Protein 7EGH (pdb70)

B-factor: mean 92.88, std 43.58, range [9.99, 309.61]

Structure (mmCIF, N/CA/C/O backbone):
data_7EGH
#
_entry.id   7EGH
#
_cell.length_a   1.00
_cell.length_b   1.00
_cell.length_c   1.00
_cell.angle_alpha   90.00
_cell.angle_beta   90.00
_cell.angle_gamma   90.00
#
_symmetry.space_group_name_H-M   'P 1'
#
loop_
_entity.id
_entity.type
_entity.pdbx_description
1 polymer 'Transcription initiation factor TFIID subunit 1'
2 polymer 'Transcription initiation factor TFIID subunit 2'
3 polymer 'Transcription initiation factor TFIID subunit 6'
4 polymer 'Transcription initiation factor TFIID subunit 7'
5 polymer 'Transcription initiation factor TFIID subunit 8'
6 polymer 'DNA (45-MER)'
7 polymer 'DNA (45-MER)'
#
loop_
_atom_site.group_PDB
_atom_site.id
_atom_site.type_symbol
_atom_site.label_atom_id
_atom_site.label_alt_id
_atom_site.label_comp_id
_atom_site.label_asym_id
_atom_site.label_entity_id
_atom_site.label_seq_id
_atom_site.pdbx_PDB_ins_code
_atom_site.Cartn_x
_atom_site.Cartn_y
_atom_site.Cartn_z
_atom_site.occupancy
_atom_site.B_iso_or_equiv
_atom_site.auth_seq_id
_atom_site.auth_comp_id
_atom_site.auth_asym_id
_atom_site.auth_atom_id
_atom_site.pdbx_PDB_model_num
ATOM 1 N N . ASP A 1 333 ? 233.517 258.361 308.404 1.00 30.00 333 ASP A N 1
ATOM 2 C CA . ASP A 1 333 ? 234.137 259.641 308.839 1.00 30.00 333 ASP A CA 1
ATOM 3 C C . ASP A 1 333 ? 233.268 260.811 308.367 1.00 30.00 333 ASP A C 1
ATOM 4 O O . ASP A 1 333 ? 232.776 260.755 307.225 1.00 30.00 333 ASP A O 1
ATOM 9 N N . THR A 1 334 ? 233.115 261.840 309.207 1.00 30.00 334 THR A N 1
ATOM 10 C CA . THR A 1 334 ? 232.262 263.009 308.860 1.00 30.00 334 THR A CA 1
ATOM 11 C C . THR A 1 334 ? 232.847 263.744 307.656 1.00 30.00 334 THR A C 1
ATOM 12 O O . THR A 1 334 ? 234.074 263.955 307.640 1.00 30.00 334 THR A O 1
ATOM 16 N N . LYS A 1 335 ? 231.994 264.152 306.713 1.00 30.00 335 LYS A N 1
ATOM 17 C CA . LYS A 1 335 ? 232.487 264.956 305.566 1.00 30.00 335 LYS A CA 1
ATOM 18 C C . LYS A 1 335 ? 231.996 266.391 305.748 1.00 30.00 335 LYS A C 1
ATOM 19 O O . LYS A 1 335 ? 230.775 266.612 305.664 1.00 30.00 335 LYS A O 1
ATOM 25 N N . PRO A 1 336 ? 232.886 267.366 306.023 1.00 30.00 336 PRO A N 1
ATOM 26 C CA . PRO A 1 336 ? 232.489 268.767 306.126 1.00 30.00 336 PRO A CA 1
ATOM 27 C C . PRO A 1 336 ? 232.821 269.515 304.831 1.00 30.00 336 PRO A C 1
ATOM 28 O O . PRO A 1 336 ? 232.748 270.722 304.860 1.00 30.00 336 PRO A O 1
ATOM 32 N N . ARG A 1 337 ? 233.317 268.807 303.814 1.00 30.00 337 ARG A N 1
ATOM 33 C CA . ARG A 1 337 ? 233.670 269.415 302.502 1.00 30.00 337 ARG A CA 1
ATOM 34 C C . ARG A 1 337 ? 235.039 270.096 302.598 1.00 30.00 337 ARG A C 1
ATOM 35 O O . ARG A 1 337 ? 235.485 270.375 303.728 1.00 30.00 337 ARG A O 1
ATOM 43 N N . VAL A 1 338 ? 235.688 270.334 301.459 1.00 30.00 338 VAL A N 1
ATOM 44 C CA . VAL A 1 338 ? 236.999 271.047 301.417 1.00 30.00 338 VAL A CA 1
ATOM 45 C C . VAL A 1 338 ? 237.012 271.770 300.065 1.00 30.00 338 VAL A C 1
ATOM 46 O O . VAL A 1 338 ? 236.534 271.158 299.094 1.00 30.00 338 VAL A O 1
ATOM 50 N N . ALA A 1 339 ? 237.533 272.997 299.975 1.00 30.00 339 ALA A N 1
ATOM 51 C CA . ALA A 1 339 ? 237.604 273.632 298.638 1.00 30.00 339 ALA A CA 1
ATOM 52 C C . ALA A 1 339 ? 238.990 274.213 298.347 1.00 30.00 339 ALA A C 1
ATOM 53 O O . ALA A 1 339 ? 239.515 274.938 299.213 1.00 30.00 339 ALA A O 1
ATOM 55 N N . GLU A 1 340 ? 239.541 273.939 297.159 1.00 30.00 340 GLU A N 1
ATOM 56 C CA . GLU A 1 340 ? 240.930 274.370 296.846 1.00 30.00 340 GLU A CA 1
ATOM 57 C C . GLU A 1 340 ? 240.981 275.494 295.808 1.00 30.00 340 GLU A C 1
ATOM 58 O O . GLU A 1 340 ? 242.104 275.953 295.521 1.00 30.00 340 GLU A O 1
ATOM 64 N N . TRP A 1 341 ? 239.844 275.924 295.255 1.00 30.00 341 TRP A N 1
ATOM 65 C CA . TRP A 1 341 ? 239.957 276.948 294.182 1.00 30.00 341 TRP A CA 1
ATOM 66 C C . TRP A 1 341 ? 239.285 278.271 294.538 1.00 30.00 341 TRP A C 1
ATOM 67 O O . TRP A 1 341 ? 240.025 279.253 294.723 1.00 30.00 341 TRP A O 1
ATOM 78 N N . ARG A 1 342 ? 237.954 278.299 294.590 1.00 30.00 342 ARG A N 1
ATOM 79 C CA . ARG A 1 342 ? 237.204 279.553 294.876 1.00 30.00 342 ARG A CA 1
ATOM 80 C C . ARG A 1 342 ? 237.438 280.537 293.726 1.00 30.00 342 ARG A C 1
ATOM 81 O O . ARG A 1 342 ? 237.157 281.735 293.920 1.00 30.00 342 ARG A O 1
ATOM 89 N N . TYR A 1 343 ? 237.869 280.043 292.559 1.00 30.00 343 TYR A N 1
ATOM 90 C CA . TYR A 1 343 ? 238.192 280.947 291.426 1.00 30.00 343 TYR A CA 1
ATOM 91 C C . TYR A 1 343 ? 237.885 280.273 290.086 1.00 30.00 343 TYR A C 1
ATOM 92 O O . TYR A 1 343 ? 237.807 280.997 289.077 1.00 30.00 343 TYR A O 1
ATOM 101 N N . GLY A 1 344 ? 237.731 278.945 290.063 1.00 30.00 344 GLY A N 1
ATOM 102 C CA . GLY A 1 344 ? 237.342 278.299 288.794 1.00 30.00 344 GLY A CA 1
ATOM 103 C C . GLY A 1 344 ? 235.845 278.082 288.674 1.00 30.00 344 GLY A C 1
ATOM 104 O O . GLY A 1 344 ? 235.089 278.727 289.418 1.00 30.00 344 GLY A O 1
ATOM 105 N N . PRO A 1 345 ? 235.376 277.154 287.810 1.00 30.00 345 PRO A N 1
ATOM 106 C CA . PRO A 1 345 ? 233.950 276.841 287.721 1.00 30.00 345 PRO A CA 1
ATOM 107 C C . PRO A 1 345 ? 233.557 276.327 289.108 1.00 30.00 345 PRO A C 1
ATOM 108 O O . PRO A 1 345 ? 234.396 275.664 289.694 1.00 30.00 345 PRO A O 1
ATOM 112 N N . ALA A 1 346 ? 232.351 276.665 289.587 1.00 30.00 346 ALA A N 1
ATOM 113 C CA . ALA A 1 346 ? 231.881 276.302 290.951 1.00 30.00 346 ALA A CA 1
ATOM 114 C C . ALA A 1 346 ? 232.377 277.322 291.981 1.00 30.00 346 ALA A C 1
ATOM 115 O O . ALA A 1 346 ? 232.177 277.067 293.184 1.00 30.00 346 ALA A O 1
ATOM 117 N N . ARG A 1 347 ? 232.965 278.448 291.542 1.00 30.00 347 ARG A N 1
ATOM 118 C CA . ARG A 1 347 ? 233.353 279.530 292.472 1.00 30.00 347 ARG A CA 1
ATOM 119 C C . ARG A 1 347 ? 232.101 279.984 293.216 1.00 30.00 347 ARG A C 1
ATOM 120 O O . ARG A 1 347 ? 232.259 280.442 294.324 1.00 30.00 347 ARG A O 1
ATOM 128 N N . LEU A 1 348 ? 230.929 279.969 292.580 1.00 30.00 348 LEU A N 1
ATOM 129 C CA . LEU A 1 348 ? 229.720 280.490 293.266 1.00 30.00 348 LEU A CA 1
ATOM 130 C C . LEU A 1 348 ? 229.476 279.628 294.504 1.00 30.00 348 LEU A C 1
ATOM 131 O O . LEU A 1 348 ? 229.351 280.200 295.607 1.00 30.00 348 LEU A O 1
ATOM 136 N N . TRP A 1 349 ? 229.556 278.307 294.344 1.00 30.00 349 TRP A N 1
ATOM 137 C CA . TRP A 1 349 ? 229.356 277.383 295.489 1.00 30.00 349 TRP A CA 1
ATOM 138 C C . TRP A 1 349 ? 230.439 277.669 296.521 1.00 30.00 349 TRP A C 1
ATOM 139 O O . TRP A 1 349 ? 230.099 277.792 297.713 1.00 30.00 349 TRP A O 1
ATOM 150 N N . TYR A 1 350 ? 231.683 277.839 296.065 1.00 30.00 350 TYR A N 1
ATOM 151 C CA . TYR A 1 350 ? 232.768 278.030 297.063 1.00 30.00 350 TYR A CA 1
ATOM 152 C C . TYR A 1 350 ? 232.513 279.312 297.864 1.00 30.00 350 TYR A C 1
ATOM 153 O O . TYR A 1 350 ? 232.658 279.263 299.082 1.00 30.00 350 TYR A O 1
ATOM 162 N N . ASP A 1 351 ? 232.101 280.399 297.211 1.00 30.00 351 ASP A N 1
ATOM 163 C CA . ASP A 1 351 ? 231.841 281.699 297.890 1.00 30.00 351 ASP A CA 1
ATOM 164 C C . ASP A 1 351 ? 230.663 281.558 298.858 1.00 30.00 351 ASP A C 1
ATOM 165 O O . ASP A 1 351 ? 230.761 282.074 299.986 1.00 30.00 351 ASP A O 1
ATOM 170 N N . MET A 1 352 ? 229.609 280.850 298.447 1.00 30.00 352 MET A N 1
ATOM 171 C CA . MET A 1 352 ? 228.433 280.651 299.333 1.00 30.00 352 MET A CA 1
ATOM 172 C C . MET A 1 352 ? 228.898 279.897 300.579 1.00 30.00 352 MET A C 1
ATOM 173 O O . MET A 1 352 ? 228.462 280.260 301.684 1.00 30.00 352 MET A O 1
ATOM 178 N N . LEU A 1 353 ? 229.775 278.909 300.400 1.00 30.00 353 LEU A N 1
ATOM 179 C CA . LEU A 1 353 ? 230.310 278.138 301.551 1.00 30.00 353 LEU A CA 1
ATOM 180 C C . LEU A 1 353 ? 231.233 279.040 302.371 1.00 30.00 353 LEU A C 1
ATOM 181 O O . LEU A 1 353 ? 231.271 278.868 303.617 1.00 30.00 353 LEU A O 1
ATOM 186 N N . GLY A 1 354 ? 231.889 280.012 301.725 1.00 30.00 354 GLY A N 1
ATOM 187 C CA . GLY A 1 354 ? 232.930 280.797 302.416 1.00 30.00 354 GLY A CA 1
ATOM 188 C C . GLY A 1 354 ? 234.208 280.026 302.707 1.00 30.00 354 GLY A C 1
ATOM 189 O O . GLY A 1 354 ? 234.550 279.940 303.894 1.00 30.00 354 GLY A O 1
ATOM 190 N N . VAL A 1 355 ? 234.882 279.498 301.678 1.00 30.00 355 VAL A N 1
ATOM 191 C CA . VAL A 1 355 ? 236.205 278.832 301.874 1.00 30.00 355 VAL A CA 1
ATOM 192 C C . VAL A 1 355 ? 237.262 279.788 301.319 1.00 30.00 355 VAL A C 1
ATOM 193 O O . VAL A 1 355 ? 237.401 279.858 300.086 1.00 30.00 355 VAL A O 1
ATOM 197 N N . PRO A 1 356 ? 238.002 280.542 302.159 1.00 30.00 356 PRO A N 1
ATOM 198 C CA . PRO A 1 356 ? 238.923 281.571 301.657 1.00 30.00 356 PRO A CA 1
ATOM 199 C C . PRO A 1 356 ? 240.184 281.092 300.930 1.00 30.00 356 PRO A C 1
ATOM 200 O O . PRO A 1 356 ? 240.838 280.199 301.437 1.00 30.00 356 PRO A O 1
ATOM 204 N N . GLU A 1 357 ? 240.477 281.684 299.769 1.00 30.00 357 GLU A N 1
ATOM 205 C CA . GLU A 1 357 ? 241.721 281.359 299.021 1.00 30.00 357 GLU A CA 1
ATOM 206 C C . GLU A 1 357 ? 241.861 279.850 298.817 1.00 30.00 357 GLU A C 1
ATOM 207 O O . GLU A 1 357 ? 240.871 279.209 298.418 1.00 30.00 357 GLU A O 1
ATOM 213 N N . ASP A 1 358 ? 243.052 279.312 299.083 1.00 30.00 358 ASP A N 1
ATOM 214 C CA . ASP A 1 358 ? 243.298 277.859 298.888 1.00 30.00 358 ASP A CA 1
ATOM 215 C C . ASP A 1 358 ? 243.036 277.117 300.201 1.00 30.00 358 ASP A C 1
ATOM 216 O O . ASP A 1 358 ? 243.161 275.878 300.210 1.00 30.00 358 ASP A O 1
ATOM 221 N N . GLY A 1 359 ? 242.678 277.849 301.259 1.00 30.00 359 GLY A N 1
ATOM 222 C CA . GLY A 1 359 ? 242.459 277.219 302.575 1.00 30.00 359 GLY A CA 1
ATOM 223 C C . GLY A 1 359 ? 241.313 276.227 302.533 1.00 30.00 359 GLY A C 1
ATOM 224 O O . GLY A 1 359 ? 240.264 276.566 301.952 1.00 30.00 359 GLY A O 1
ATOM 225 N N . SER A 1 360 ? 241.492 275.060 303.159 1.00 30.00 360 SER A N 1
ATOM 226 C CA . SER A 1 360 ? 240.435 274.015 303.174 1.00 30.00 360 SER A CA 1
ATOM 227 C C . SER A 1 360 ? 240.142 273.598 304.619 1.00 30.00 360 SER A C 1
ATOM 228 O O . SER A 1 360 ? 239.799 274.497 305.410 1.00 30.00 360 SER A O 1
ATOM 231 N N . ASP A 1 395 ? 222.606 236.256 295.154 1.00 30.00 395 ASP A N 1
ATOM 232 C CA . ASP A 1 395 ? 222.155 235.507 293.953 1.00 30.00 395 ASP A CA 1
ATOM 233 C C . ASP A 1 395 ? 221.489 236.466 292.960 1.00 30.00 395 ASP A C 1
ATOM 234 O O . ASP A 1 395 ? 221.345 236.075 291.789 1.00 30.00 395 ASP A O 1
ATOM 239 N N . LEU A 1 396 ? 221.048 237.644 293.414 1.00 30.00 396 LEU A N 1
ATOM 240 C CA . LEU A 1 396 ? 220.490 238.657 292.483 1.00 30.00 396 LEU A CA 1
ATOM 241 C C . LEU A 1 396 ? 221.675 239.511 292.084 1.00 30.00 396 LEU A C 1
ATOM 242 O O . LEU A 1 396 ? 221.495 240.427 291.288 1.00 30.00 396 LEU A O 1
ATOM 247 N N . LEU A 1 397 ? 222.830 239.225 292.665 1.00 30.00 397 LEU A N 1
ATOM 248 C CA . LEU A 1 397 ? 224.058 239.969 292.330 1.00 30.00 397 LEU A CA 1
ATOM 249 C C . LEU A 1 397 ? 224.884 239.108 291.376 1.00 30.00 397 LEU A C 1
ATOM 250 O O . LEU A 1 397 ? 226.025 239.474 291.090 1.00 30.00 397 LEU A O 1
ATOM 255 N N . ALA A 1 398 ? 224.309 238.015 290.892 1.00 30.00 398 ALA A N 1
ATOM 256 C CA . ALA A 1 398 ? 224.983 237.131 289.916 1.00 30.00 398 ALA A CA 1
ATOM 257 C C . ALA A 1 398 ? 225.237 237.927 288.647 1.00 30.00 398 ALA A C 1
ATOM 258 O O . ALA A 1 398 ? 224.375 238.728 288.286 1.00 30.00 398 ALA A O 1
ATOM 260 N N . ASP A 1 399 ? 226.320 237.641 287.937 1.00 30.00 399 ASP A N 1
ATOM 261 C CA . ASP A 1 399 ? 226.668 238.483 286.769 1.00 30.00 399 ASP A CA 1
ATOM 262 C C . ASP A 1 399 ? 225.562 238.457 285.720 1.00 30.00 399 ASP A C 1
ATOM 263 O O . ASP A 1 399 ? 225.359 239.488 285.077 1.00 30.00 399 ASP A O 1
ATOM 268 N N . GLU A 1 400 ? 224.898 237.326 285.533 1.00 30.00 400 GLU A N 1
ATOM 269 C CA . GLU A 1 400 ? 223.903 237.238 284.447 1.00 30.00 400 GLU A CA 1
ATOM 270 C C . GLU A 1 400 ? 222.789 238.238 284.671 1.00 30.00 400 GLU A C 1
ATOM 271 O O . GLU A 1 400 ? 222.260 238.726 283.690 1.00 30.00 400 GLU A O 1
ATOM 277 N N . ASN A 1 401 ? 222.394 238.463 285.911 1.00 30.00 401 ASN A N 1
ATOM 278 C CA . ASN A 1 401 ? 221.220 239.339 286.112 1.00 30.00 401 ASN A CA 1
ATOM 279 C C . ASN A 1 401 ? 221.503 240.641 285.380 1.00 30.00 401 ASN A C 1
ATOM 280 O O . ASN A 1 401 ? 220.586 241.125 284.711 1.00 30.00 401 ASN A O 1
ATOM 285 N N . PHE A 1 402 ? 222.755 241.105 285.404 1.00 30.00 402 PHE A N 1
ATOM 286 C CA . PHE A 1 402 ? 223.114 242.427 284.832 1.00 30.00 402 PHE A CA 1
ATOM 287 C C . PHE A 1 402 ? 223.462 242.413 283.333 1.00 30.00 402 PHE A C 1
ATOM 288 O O . PHE A 1 402 ? 223.753 243.464 282.814 1.00 30.00 402 PHE A O 1
ATOM 296 N N . LEU A 1 403 ? 223.452 241.271 282.662 1.00 30.00 403 LEU A N 1
ATOM 297 C CA . LEU A 1 403 ? 223.685 241.231 281.199 1.00 30.00 403 LEU A CA 1
ATOM 298 C C . LEU A 1 403 ? 222.464 241.840 280.543 1.00 30.00 403 LEU A C 1
ATOM 299 O O . LEU A 1 403 ? 221.376 241.402 280.858 1.00 30.00 403 LEU A O 1
ATOM 304 N N . MET A 1 404 ? 222.646 242.726 279.576 1.00 30.00 404 MET A N 1
ATOM 305 C CA . MET A 1 404 ? 221.490 243.459 279.052 1.00 30.00 404 MET A CA 1
ATOM 306 C C . MET A 1 404 ? 220.540 242.638 278.214 1.00 30.00 404 MET A C 1
ATOM 307 O O . MET A 1 404 ? 219.646 243.246 277.676 1.00 30.00 404 MET A O 1
ATOM 312 N N . VAL A 1 405 ? 220.747 241.345 278.006 1.00 30.00 405 VAL A N 1
ATOM 313 C CA . VAL A 1 405 ? 219.681 240.521 277.360 1.00 30.00 405 VAL A CA 1
ATOM 314 C C . VAL A 1 405 ? 218.561 240.326 278.371 1.00 30.00 405 VAL A C 1
ATOM 315 O O . VAL A 1 405 ? 217.416 240.173 277.934 1.00 30.00 405 VAL A O 1
ATOM 319 N N . THR A 1 406 ? 218.899 240.262 279.666 1.00 30.00 406 THR A N 1
ATOM 320 C CA . THR A 1 406 ? 217.917 239.973 280.732 1.00 30.00 406 THR A CA 1
ATOM 321 C C . THR A 1 406 ? 217.396 241.258 281.338 1.00 30.00 406 THR A C 1
ATOM 322 O O . THR A 1 406 ? 216.726 241.149 282.348 1.00 30.00 406 THR A O 1
ATOM 326 N N . GLN A 1 407 ? 217.706 242.413 280.759 1.00 10.29 407 GLN A N 1
ATOM 327 C CA . GLN A 1 407 ? 217.335 243.694 281.386 1.00 10.01 407 GLN A CA 1
ATOM 328 C C . GLN A 1 407 ? 216.918 244.661 280.311 1.00 9.99 407 GLN A C 1
ATOM 329 O O . GLN A 1 407 ? 216.861 245.847 280.603 1.00 11.17 407 GLN A O 1
ATOM 335 N N . LEU A 1 408 ? 216.638 244.184 279.120 1.00 10.27 408 LEU A N 1
ATOM 336 C CA . LEU A 1 408 ? 216.305 245.166 278.070 1.00 10.31 408 LEU A CA 1
ATOM 337 C C . LEU A 1 408 ? 215.145 244.639 277.245 1.00 10.00 408 LEU A C 1
ATOM 338 O O . LEU A 1 408 ? 215.143 243.474 276.890 1.00 10.66 408 LEU A O 1
ATOM 343 N N . HIS A 1 409 ? 214.191 245.500 276.944 1.00 10.27 409 HIS A N 1
ATOM 344 C CA . HIS A 1 409 ? 213.030 245.085 276.131 1.00 10.97 409 HIS A CA 1
ATOM 345 C C . HIS A 1 409 ? 213.503 245.135 274.687 1.00 10.60 409 HIS A C 1
ATOM 346 O O . HIS A 1 409 ? 213.076 246.031 273.962 1.00 11.73 409 HIS A O 1
ATOM 353 N N . TRP A 1 410 ? 214.320 244.169 274.294 1.00 10.81 410 TRP A N 1
ATOM 354 C CA . TRP A 1 410 ? 214.922 244.167 272.943 1.00 10.98 410 TRP A CA 1
ATOM 355 C C . TRP A 1 410 ? 213.918 243.730 271.908 1.00 10.84 410 TRP A C 1
ATOM 356 O O . TRP A 1 410 ? 214.242 243.775 270.738 1.00 11.49 410 TRP A O 1
ATOM 367 N N . GLU A 1 411 ? 212.748 243.309 272.335 1.00 30.00 411 GLU A N 1
ATOM 368 C CA . GLU A 1 411 ? 211.692 242.911 271.396 1.00 30.00 411 GLU A CA 1
ATOM 369 C C . GLU A 1 411 ? 211.287 244.157 270.632 1.00 30.00 411 GLU A C 1
ATOM 370 O O . GLU A 1 411 ? 210.977 244.043 269.448 1.00 30.00 411 GLU A O 1
ATOM 376 N N . ASP A 1 412 ? 211.303 245.319 271.277 1.00 30.00 412 ASP A N 1
ATOM 377 C CA . ASP A 1 412 ? 210.813 246.560 270.627 1.00 30.00 412 ASP A CA 1
ATOM 378 C C . ASP A 1 412 ? 211.665 246.877 269.416 1.00 30.00 412 ASP A C 1
ATOM 379 O O . ASP A 1 412 ? 211.190 247.605 268.541 1.00 30.00 412 ASP A O 1
ATOM 384 N N . ASP A 1 413 ? 212.911 246.439 269.437 1.00 30.00 413 ASP A N 1
ATOM 385 C CA . ASP A 1 413 ? 213.825 246.694 268.303 1.00 30.00 413 ASP A CA 1
ATOM 386 C C . ASP A 1 413 ? 213.380 245.938 267.048 1.00 30.00 413 ASP A C 1
ATOM 387 O O . ASP A 1 413 ? 213.436 246.555 265.975 1.00 30.00 413 ASP A O 1
ATOM 392 N N . ILE A 1 414 ? 212.857 244.713 267.162 1.00 30.00 414 ILE A N 1
ATOM 393 C CA . ILE A 1 414 ? 212.571 243.901 265.944 1.00 30.00 414 ILE A CA 1
ATOM 394 C C . ILE A 1 414 ? 211.771 244.773 264.991 1.00 30.00 414 ILE A C 1
ATOM 395 O O . ILE A 1 414 ? 210.713 245.221 265.406 1.00 30.00 414 ILE A O 1
ATOM 400 N N . ILE A 1 415 ? 212.219 244.943 263.745 1.00 30.00 415 ILE A N 1
ATOM 401 C CA . ILE A 1 415 ? 211.525 245.883 262.810 1.00 30.00 415 ILE A CA 1
ATOM 402 C C . ILE A 1 415 ? 210.443 245.122 262.053 1.00 30.00 415 ILE A C 1
ATOM 403 O O . ILE A 1 415 ? 210.782 244.195 261.309 1.00 30.00 415 ILE A O 1
ATOM 408 N N . TRP A 1 416 ? 209.184 245.497 262.267 1.00 30.00 416 TRP A N 1
ATOM 409 C CA . TRP A 1 416 ? 208.045 244.812 261.606 1.00 30.00 416 TRP A CA 1
ATOM 410 C C . TRP A 1 416 ? 207.450 245.817 260.628 1.00 30.00 416 TRP A C 1
ATOM 411 O O . TRP A 1 416 ? 207.110 246.920 261.099 1.00 30.00 416 TRP A O 1
ATOM 422 N N . ASP A 1 417 ? 207.321 245.474 259.342 1.00 30.00 417 ASP A N 1
ATOM 423 C CA . ASP A 1 417 ? 206.620 246.376 258.384 1.00 30.00 417 ASP A CA 1
ATOM 424 C C . ASP A 1 417 ? 207.212 247.773 258.493 1.00 30.00 417 ASP A C 1
ATOM 425 O O . ASP A 1 417 ? 206.434 248.734 258.561 1.00 30.00 417 ASP A O 1
ATOM 430 N N . GLY A 1 418 ? 208.530 247.884 258.516 1.00 30.00 418 GLY A N 1
ATOM 431 C CA . GLY A 1 418 ? 209.078 249.224 258.742 1.00 30.00 418 GLY A CA 1
ATOM 432 C C . GLY A 1 418 ? 208.759 250.139 257.582 1.00 30.00 418 GLY A C 1
ATOM 433 O O . GLY A 1 418 ? 208.547 249.600 256.478 1.00 30.00 418 GLY A O 1
ATOM 434 N N . GLU A 1 419 ? 208.731 251.454 257.822 1.00 30.00 419 GLU A N 1
ATOM 435 C CA . GLU A 1 419 ? 208.372 252.455 256.784 1.00 30.00 419 GLU A CA 1
ATOM 436 C C . GLU A 1 419 ? 208.157 253.783 257.507 1.00 30.00 419 GLU A C 1
ATOM 437 O O . GLU A 1 419 ? 207.647 254.707 256.850 1.00 30.00 419 GLU A O 1
ATOM 443 N N . PRO A 1 463 ? 243.715 251.823 258.168 1.00 30.00 463 PRO A N 1
ATOM 444 C CA . PRO A 1 463 ? 243.200 252.818 259.098 1.00 30.00 463 PRO A CA 1
ATOM 445 C C . PRO A 1 463 ? 244.267 253.536 259.927 1.00 30.00 463 PRO A C 1
ATOM 446 O O . PRO A 1 463 ? 244.221 253.417 261.119 1.00 30.00 463 PRO A O 1
ATOM 450 N N . TRP A 1 464 ? 245.105 254.350 259.290 1.00 30.00 464 TRP A N 1
ATOM 451 C CA . TRP A 1 464 ? 246.219 255.022 259.996 1.00 30.00 464 TRP A CA 1
ATOM 452 C C . TRP A 1 464 ? 245.658 255.889 261.111 1.00 30.00 464 TRP A C 1
ATOM 453 O O . TRP A 1 464 ? 246.262 255.878 262.186 1.00 30.00 464 TRP A O 1
ATOM 464 N N . TYR A 1 465 ? 244.562 256.605 260.873 1.00 30.00 465 TYR A N 1
ATOM 465 C CA . TYR A 1 465 ? 243.878 257.330 261.973 1.00 30.00 465 TYR A CA 1
ATOM 466 C C . TYR A 1 465 ? 242.628 256.514 262.296 1.00 30.00 465 TYR A C 1
ATOM 467 O O . TYR A 1 465 ? 242.231 255.726 261.437 1.00 30.00 465 TYR A O 1
ATOM 476 N N . SER A 1 466 ? 242.034 256.651 263.472 1.00 30.00 466 SER A N 1
ATOM 477 C CA . SER A 1 466 ? 240.925 255.756 263.866 1.00 30.00 466 SER A CA 1
ATOM 478 C C . SER A 1 466 ? 239.732 255.808 262.927 1.00 30.00 466 SER A C 1
ATOM 479 O O . SER A 1 466 ? 239.346 256.907 262.546 1.00 30.00 466 SER A O 1
ATOM 482 N N . ILE A 1 467 ? 239.162 254.665 262.579 1.00 30.00 467 ILE A N 1
ATOM 483 C CA . ILE A 1 467 ? 237.921 254.555 261.767 1.00 30.00 467 ILE A CA 1
ATOM 484 C C . ILE A 1 467 ? 236.806 254.725 262.777 1.00 30.00 467 ILE A C 1
ATOM 485 O O . ILE A 1 467 ? 235.836 255.407 262.456 1.00 30.00 467 ILE A O 1
ATOM 490 N N . PHE A 1 468 ? 236.921 254.093 263.955 1.00 30.00 468 PHE A N 1
ATOM 491 C CA . PHE A 1 468 ? 235.888 254.225 265.013 1.00 30.00 468 PHE A CA 1
ATOM 492 C C . PHE A 1 468 ? 236.216 255.378 265.957 1.00 30.00 468 PHE A C 1
ATOM 493 O O . PHE A 1 468 ? 237.379 255.805 266.027 1.00 30.00 468 PHE A O 1
ATOM 501 N N . PRO A 1 469 ? 235.212 255.929 266.665 1.00 30.00 469 PRO A N 1
ATOM 502 C CA . PRO A 1 469 ? 235.431 256.972 267.670 1.00 30.00 469 PRO A CA 1
ATOM 503 C C . PRO A 1 469 ? 236.086 256.467 268.957 1.00 30.00 469 PRO A C 1
ATOM 504 O O . PRO A 1 469 ? 236.024 255.297 269.212 1.00 30.00 469 PRO A O 1
ATOM 508 N N . ILE A 1 470 ? 236.688 257.361 269.732 1.00 30.00 470 ILE A N 1
ATOM 509 C CA . ILE A 1 470 ? 237.430 256.955 270.957 1.00 30.00 470 ILE A CA 1
ATOM 510 C C . ILE A 1 470 ? 236.548 257.275 272.150 1.00 30.00 470 ILE A C 1
ATOM 511 O O . ILE A 1 470 ? 236.161 258.437 272.268 1.00 30.00 470 ILE A O 1
ATOM 516 N N . ASP A 1 471 ? 236.290 256.306 273.026 1.00 30.00 471 ASP A N 1
ATOM 517 C CA . ASP A 1 471 ? 235.303 256.487 274.123 1.00 30.00 471 ASP A CA 1
ATOM 518 C C . ASP A 1 471 ? 235.875 257.230 275.336 1.00 30.00 471 ASP A C 1
ATOM 519 O O . ASP A 1 471 ? 237.096 257.327 275.457 1.00 30.00 471 ASP A O 1
ATOM 524 N N . ASN A 1 472 ? 235.033 257.726 276.225 1.00 30.00 472 ASN A N 1
ATOM 525 C CA . ASN A 1 472 ? 235.558 258.412 277.419 1.00 30.00 472 ASN A CA 1
ATOM 526 C C . ASN A 1 472 ? 236.261 257.379 278.283 1.00 30.00 472 ASN A C 1
ATOM 527 O O . ASN A 1 472 ? 235.572 256.529 278.821 1.00 30.00 472 ASN A O 1
ATOM 532 N N . GLU A 1 473 ? 237.578 257.466 278.430 1.00 30.00 473 GLU A N 1
ATOM 533 C CA . GLU A 1 473 ? 238.361 256.483 279.219 1.00 30.00 473 GLU A CA 1
ATOM 534 C C . GLU A 1 473 ? 237.898 256.502 280.665 1.00 30.00 473 GLU A C 1
ATOM 535 O O . GLU A 1 473 ? 237.886 255.448 281.285 1.00 30.00 473 GLU A O 1
ATOM 541 N N . ASP A 1 474 ? 237.566 257.668 281.191 1.00 30.00 474 ASP A N 1
ATOM 542 C CA . ASP A 1 474 ? 237.073 257.762 282.575 1.00 30.00 474 ASP A CA 1
ATOM 543 C C . ASP A 1 474 ? 235.757 257.012 282.756 1.00 30.00 474 ASP A C 1
ATOM 544 O O . ASP A 1 474 ? 235.638 256.323 283.758 1.00 30.00 474 ASP A O 1
ATOM 549 N N . LEU A 1 475 ? 234.802 257.147 281.840 1.00 30.00 475 LEU A N 1
ATOM 550 C CA . LEU A 1 475 ? 233.513 256.411 281.930 1.00 30.00 475 LEU A CA 1
ATOM 551 C C . LEU A 1 475 ? 233.750 254.938 281.696 1.00 30.00 475 LEU A C 1
ATOM 552 O O . LEU A 1 475 ? 233.261 254.141 282.475 1.00 30.00 475 LEU A O 1
ATOM 557 N N . VAL A 1 476 ? 234.494 254.617 280.654 1.00 30.00 476 VAL A N 1
ATOM 558 C CA . VAL A 1 476 ? 234.758 253.198 280.307 1.00 30.00 476 VAL A CA 1
ATOM 559 C C . VAL A 1 476 ? 235.585 252.524 281.392 1.00 30.00 476 VAL A C 1
ATOM 560 O O . VAL A 1 476 ? 235.265 251.391 281.720 1.00 30.00 476 VAL A O 1
ATOM 564 N N . TYR A 1 477 ? 236.582 253.203 281.955 1.00 30.00 477 TYR A N 1
ATOM 565 C CA . TYR A 1 477 ? 237.516 252.545 282.901 1.00 30.00 477 TYR A CA 1
ATOM 566 C C . TYR A 1 477 ? 237.392 253.004 284.352 1.00 30.00 477 TYR A C 1
ATOM 567 O O . TYR A 1 477 ? 237.362 252.128 285.222 1.00 30.00 477 TYR A O 1
ATOM 576 N N . GLY A 1 478 ? 237.325 254.304 284.614 1.00 30.00 478 GLY A N 1
ATOM 577 C CA . GLY A 1 478 ? 237.333 254.815 286.001 1.00 30.00 478 GLY A CA 1
ATOM 578 C C . GLY A 1 478 ? 236.207 254.323 286.883 1.00 30.00 478 GLY A C 1
ATOM 579 O O . GLY A 1 478 ? 235.184 253.872 286.349 1.00 30.00 478 GLY A O 1
ATOM 580 N N . ARG A 1 479 ? 236.408 254.374 288.194 1.00 30.00 479 ARG A N 1
ATOM 581 C CA . ARG A 1 479 ? 235.356 253.955 289.135 1.00 30.00 479 ARG A CA 1
ATOM 582 C C . ARG A 1 479 ? 234.670 255.222 289.585 1.00 30.00 479 ARG A C 1
ATOM 583 O O . ARG A 1 479 ? 234.969 255.677 290.667 1.00 30.00 479 ARG A O 1
ATOM 591 N N . TRP A 1 480 ? 233.796 255.761 288.755 1.00 30.00 480 TRP A N 1
ATOM 592 C CA . TRP A 1 480 ? 233.061 256.991 289.092 1.00 30.00 480 TRP A CA 1
ATOM 593 C C . TRP A 1 480 ? 232.121 256.646 290.228 1.00 30.00 480 TRP A C 1
ATOM 594 O O . TRP A 1 480 ? 231.683 257.552 290.916 1.00 30.00 480 TRP A O 1
ATOM 605 N N . GLU A 1 481 ? 231.861 255.370 290.437 1.00 30.00 481 GLU A N 1
ATOM 606 C CA . GLU A 1 481 ? 230.907 254.949 291.474 1.00 30.00 481 GLU A CA 1
ATOM 607 C C . GLU A 1 481 ? 231.451 255.420 292.805 1.00 30.00 481 GLU A C 1
ATOM 608 O O . GLU A 1 481 ? 230.667 255.495 293.735 1.00 30.00 481 GLU A O 1
ATOM 614 N N . ASP A 1 482 ? 232.761 255.640 292.896 1.00 30.00 482 ASP A N 1
ATOM 615 C CA . ASP A 1 482 ? 233.407 256.142 294.136 1.00 30.00 482 ASP A CA 1
ATOM 616 C C . ASP A 1 482 ? 233.130 257.622 294.372 1.00 30.00 482 ASP A C 1
ATOM 617 O O . ASP A 1 482 ? 233.559 258.107 295.414 1.00 30.00 482 ASP A O 1
ATOM 622 N N . ASN A 1 483 ? 232.472 258.318 293.448 1.00 30.00 483 ASN A N 1
ATOM 623 C CA . ASN A 1 483 ? 232.047 259.697 293.767 1.00 30.00 483 ASN A CA 1
ATOM 624 C C . ASN A 1 483 ? 230.581 259.709 294.194 1.00 30.00 483 ASN A C 1
ATOM 625 O O . ASN A 1 483 ? 230.101 260.805 294.454 1.00 30.00 483 ASN A O 1
ATOM 630 N N . ILE A 1 484 ? 229.896 258.568 294.309 1.00 30.00 484 ILE A N 1
ATOM 631 C CA . ILE A 1 484 ? 228.498 258.600 294.832 1.00 30.00 484 ILE A CA 1
ATOM 632 C C . ILE A 1 484 ? 228.574 258.792 296.348 1.00 30.00 484 ILE A C 1
ATOM 633 O O . ILE A 1 484 ? 229.296 258.017 296.991 1.00 30.00 484 ILE A O 1
ATOM 638 N N . ILE A 1 485 ? 227.864 259.784 296.892 1.00 30.00 485 ILE A N 1
ATOM 639 C CA . ILE A 1 485 ? 227.852 260.013 298.367 1.00 30.00 485 ILE A CA 1
ATOM 640 C C . ILE A 1 485 ? 226.685 259.226 298.962 1.00 30.00 485 ILE A C 1
ATOM 641 O O . ILE A 1 485 ? 225.555 259.735 298.913 1.00 30.00 485 ILE A O 1
ATOM 646 N N . TRP A 1 486 ? 226.947 258.007 299.442 1.00 30.00 486 TRP A N 1
ATOM 647 C CA . TRP A 1 486 ? 225.872 257.136 299.993 1.00 30.00 486 TRP A CA 1
ATOM 648 C C . TRP A 1 486 ? 225.316 257.688 301.307 1.00 30.00 486 TRP A C 1
ATOM 649 O O . TRP A 1 486 ? 224.086 257.699 301.465 1.00 30.00 486 TRP A O 1
ATOM 660 N N . ASP A 1 487 ? 226.195 258.124 302.211 1.00 30.00 487 ASP A N 1
ATOM 661 C CA . ASP A 1 487 ? 225.758 258.729 303.496 1.00 30.00 487 ASP A CA 1
ATOM 662 C C . ASP A 1 487 ? 226.527 260.034 303.675 1.00 30.00 487 ASP A C 1
ATOM 663 O O . ASP A 1 487 ? 227.770 259.993 303.636 1.00 30.00 487 ASP A O 1
ATOM 668 N N . ALA A 1 488 ? 225.815 261.140 303.872 1.00 30.00 488 ALA A N 1
ATOM 669 C CA . ALA A 1 488 ? 226.511 262.440 303.952 1.00 30.00 488 ALA A CA 1
ATOM 670 C C . ALA A 1 488 ? 227.434 262.480 305.177 1.00 30.00 488 ALA A C 1
ATOM 671 O O . ALA A 1 488 ? 228.616 262.831 305.003 1.00 30.00 488 ALA A O 1
ATOM 673 N N . GLN A 1 489 ? 226.925 262.098 306.356 1.00 30.00 489 GLN A N 1
ATOM 674 C CA . GLN A 1 489 ? 227.731 262.144 307.610 1.00 30.00 489 GLN A CA 1
ATOM 675 C C . GLN A 1 489 ? 228.811 261.059 307.621 1.00 30.00 489 GLN A C 1
ATOM 676 O O . GLN A 1 489 ? 229.976 261.389 307.915 1.00 30.00 489 GLN A O 1
ATOM 682 N N . ALA A 1 490 ? 228.432 259.820 307.294 1.00 30.00 490 ALA A N 1
ATOM 683 C CA . ALA A 1 490 ? 229.391 258.691 307.307 1.00 30.00 490 ALA A CA 1
ATOM 684 C C . ALA A 1 490 ? 229.995 258.492 305.916 1.00 30.00 490 ALA A C 1
ATOM 685 O O . ALA A 1 490 ? 229.674 257.472 305.280 1.00 30.00 490 ALA A O 1
ATOM 687 N N . MET A 1 491 ? 230.864 259.402 305.480 1.00 30.00 491 MET A N 1
ATOM 688 C CA . MET A 1 491 ? 231.402 259.279 304.105 1.00 30.00 491 MET A CA 1
ATOM 689 C C . MET A 1 491 ? 232.715 258.500 304.195 1.00 30.00 491 MET A C 1
ATOM 690 O O . MET A 1 491 ? 233.620 258.956 304.915 1.00 30.00 491 MET A O 1
ATOM 695 N N . PRO A 1 492 ? 232.855 257.352 303.498 1.00 30.00 492 PRO A N 1
ATOM 696 C CA . PRO A 1 492 ? 233.944 256.417 303.756 1.00 30.00 492 PRO A CA 1
ATOM 697 C C . PRO A 1 492 ? 235.302 257.088 303.520 1.00 30.00 492 PRO A C 1
ATOM 698 O O . PRO A 1 492 ? 236.213 256.829 304.279 1.00 30.00 492 PRO A O 1
ATOM 702 N N . ARG A 1 493 ? 235.401 257.920 302.483 1.00 30.00 493 ARG A N 1
ATOM 703 C CA . ARG A 1 493 ? 236.670 258.638 302.204 1.00 30.00 493 ARG A CA 1
ATOM 704 C C . ARG A 1 493 ? 236.442 260.148 302.274 1.00 30.00 493 ARG A C 1
ATOM 705 O O . ARG A 1 493 ? 235.296 260.562 302.527 1.00 30.00 493 ARG A O 1
ATOM 713 N N . LEU A 1 494 ? 237.502 260.934 302.084 1.00 30.00 494 LEU A N 1
ATOM 714 C CA . LEU A 1 494 ? 237.399 262.416 302.060 1.00 30.00 494 LEU A CA 1
ATOM 715 C C . LEU A 1 494 ? 237.523 262.898 300.615 1.00 30.00 494 LEU A C 1
ATOM 716 O O . LEU A 1 494 ? 238.576 262.648 299.997 1.00 30.00 494 LEU A O 1
ATOM 721 N N . LEU A 1 495 ? 236.464 263.521 300.097 1.00 30.00 495 LEU A N 1
ATOM 722 C CA . LEU A 1 495 ? 236.489 264.005 298.696 1.00 30.00 495 LEU A CA 1
ATOM 723 C C . LEU A 1 495 ? 237.274 265.315 298.638 1.00 30.00 495 LEU A C 1
ATOM 724 O O . LEU A 1 495 ? 237.287 266.039 299.651 1.00 30.00 495 LEU A O 1
ATOM 729 N N . GLU A 1 496 ? 237.942 265.576 297.515 1.00 30.00 496 GLU A N 1
ATOM 730 C CA . GLU A 1 496 ? 238.799 266.783 297.399 1.00 30.00 496 GLU A CA 1
ATOM 731 C C . GLU A 1 496 ? 238.355 267.562 296.165 1.00 30.00 496 GLU A C 1
ATOM 732 O O . GLU A 1 496 ? 237.753 266.941 295.273 1.00 30.00 496 GLU A O 1
ATOM 738 N N . PRO A 1 497 ? 238.581 268.890 296.086 1.00 30.00 497 PRO A N 1
ATOM 739 C CA . PRO A 1 497 ? 238.095 269.663 294.955 1.00 30.00 497 PRO A CA 1
ATOM 740 C C . PRO A 1 497 ? 238.864 269.292 293.683 1.00 30.00 497 PRO A C 1
ATOM 741 O O . PRO A 1 497 ? 240.072 269.251 293.720 1.00 30.00 497 PRO A O 1
ATOM 745 N N . PRO A 1 498 ? 238.160 268.991 292.570 1.00 30.00 498 PRO A N 1
ATOM 746 C CA . PRO A 1 498 ? 238.808 268.671 291.304 1.00 30.00 498 PRO A CA 1
ATOM 747 C C . PRO A 1 498 ? 238.924 269.917 290.418 1.00 30.00 498 PRO A C 1
ATOM 748 O O . PRO A 1 498 ? 237.940 270.621 290.270 1.00 30.00 498 PRO A O 1
ATOM 752 N N . VAL A 1 499 ? 240.110 270.160 289.858 1.00 30.00 499 VAL A N 1
ATOM 753 C CA . VAL A 1 499 ? 240.334 271.314 288.933 1.00 30.00 499 VAL A CA 1
ATOM 754 C C . VAL A 1 499 ? 239.736 270.978 287.563 1.00 30.00 499 VAL A C 1
ATOM 755 O O . VAL A 1 499 ? 239.744 269.787 287.201 1.00 30.00 499 VAL A O 1
ATOM 759 N N . LEU A 1 500 ? 239.308 271.991 286.802 1.00 30.00 500 LEU A N 1
ATOM 760 C CA . LEU A 1 500 ? 238.795 271.745 285.426 1.00 30.00 500 LEU A CA 1
ATOM 761 C C . LEU A 1 500 ? 239.937 271.155 284.592 1.00 30.00 500 LEU A C 1
ATOM 762 O O . LEU A 1 500 ? 241.038 271.734 284.624 1.00 30.00 500 LEU A O 1
ATOM 767 N N . THR A 1 501 ? 239.678 270.077 283.844 1.00 30.00 501 THR A N 1
ATOM 768 C CA . THR A 1 501 ? 240.771 269.390 283.103 1.00 30.00 501 THR A CA 1
ATOM 769 C C . THR A 1 501 ? 240.624 269.490 281.581 1.00 30.00 501 THR A C 1
ATOM 770 O O . THR A 1 501 ? 241.419 268.820 280.907 1.00 30.00 501 THR A O 1
ATOM 774 N N . LEU A 1 502 ? 239.673 270.276 281.067 1.00 30.00 502 LEU A N 1
ATOM 775 C CA . LEU A 1 502 ? 239.517 270.512 279.601 1.00 30.00 502 LEU A CA 1
ATOM 776 C C . LEU A 1 502 ? 240.116 269.383 278.757 1.00 30.00 502 LEU A C 1
ATOM 777 O O . LEU A 1 502 ? 241.211 269.580 278.218 1.00 30.00 502 LEU A O 1
ATOM 782 N N . ASP A 1 503 ? 239.380 268.288 278.557 1.00 30.00 503 ASP A N 1
ATOM 783 C CA . ASP A 1 503 ? 239.860 267.169 277.706 1.00 30.00 503 ASP A CA 1
ATOM 784 C C . ASP A 1 503 ? 239.878 267.635 276.247 1.00 30.00 503 ASP A C 1
ATOM 785 O O . ASP A 1 503 ? 238.840 268.130 275.774 1.00 30.00 503 ASP A O 1
ATOM 790 N N . PRO A 1 504 ? 240.994 267.463 275.506 1.00 30.00 504 PRO A N 1
ATOM 791 C CA . PRO A 1 504 ? 241.080 267.851 274.095 1.00 30.00 504 PRO A CA 1
ATOM 792 C C . PRO A 1 504 ? 240.683 266.732 273.126 1.00 30.00 504 PRO A C 1
ATOM 793 O O . PRO A 1 504 ? 240.661 266.991 271.939 1.00 30.00 504 PRO A O 1
ATOM 797 N N . ASN A 1 505 ? 240.388 265.530 273.634 1.00 30.00 505 ASN A N 1
ATOM 798 C CA . ASN A 1 505 ? 239.905 264.411 272.782 1.00 30.00 505 ASN A CA 1
ATOM 799 C C . ASN A 1 505 ? 238.545 264.794 272.195 1.00 30.00 505 ASN A C 1
ATOM 800 O O . ASN A 1 505 ? 238.249 264.366 271.068 1.00 30.00 505 ASN A O 1
ATOM 805 N N . ASP A 1 506 ? 237.729 265.504 272.975 1.00 30.00 506 ASP A N 1
ATOM 806 C CA . ASP A 1 506 ? 236.382 265.918 272.511 1.00 30.00 506 ASP A CA 1
ATOM 807 C C . ASP A 1 506 ? 236.497 266.961 271.404 1.00 30.00 506 ASP A C 1
ATOM 808 O O . ASP A 1 506 ? 237.205 267.960 271.608 1.00 30.00 506 ASP A O 1
ATOM 813 N N . GLU A 1 507 ? 235.794 266.752 270.292 1.00 30.00 507 GLU A N 1
ATOM 814 C CA . GLU A 1 507 ? 235.737 267.781 269.226 1.00 30.00 507 GLU A CA 1
ATOM 815 C C . GLU A 1 507 ? 234.680 268.795 269.668 1.00 30.00 507 GLU A C 1
ATOM 816 O O . GLU A 1 507 ? 234.055 268.543 270.712 1.00 30.00 507 GLU A O 1
ATOM 822 N N . ASN A 1 508 ? 234.544 269.914 268.958 1.00 30.00 508 ASN A N 1
ATOM 823 C CA . ASN A 1 508 ? 233.565 270.978 269.313 1.00 30.00 508 ASN A CA 1
ATOM 824 C C . ASN A 1 508 ? 234.196 271.888 270.364 1.00 30.00 508 ASN A C 1
ATOM 825 O O . ASN A 1 508 ? 233.571 272.904 270.709 1.00 30.00 508 ASN A O 1
ATOM 830 N N . LEU A 1 509 ? 235.398 271.552 270.831 1.00 30.00 509 LEU A N 1
ATOM 831 C CA . LEU A 1 509 ? 236.133 272.454 271.749 1.00 30.00 509 LEU A CA 1
ATOM 832 C C . LEU A 1 509 ? 237.272 273.017 270.903 1.00 30.00 509 LEU A C 1
ATOM 833 O O . LEU A 1 509 ? 238.005 272.207 270.308 1.00 30.00 509 LEU A O 1
ATOM 838 N N . ILE A 1 510 ? 237.419 274.340 270.850 1.00 30.00 510 ILE A N 1
ATOM 839 C CA . ILE A 1 510 ? 238.429 274.948 269.933 1.00 30.00 510 ILE A CA 1
ATOM 840 C C . ILE A 1 510 ? 239.826 274.455 270.321 1.00 30.00 510 ILE A C 1
ATOM 841 O O . ILE A 1 510 ? 240.602 274.120 269.408 1.00 30.00 510 ILE A O 1
ATOM 846 N N . LEU A 1 511 ? 240.113 274.378 271.622 1.00 30.00 511 LEU A N 1
ATOM 847 C CA . LEU A 1 511 ? 241.436 273.895 272.099 1.00 30.00 511 LEU A CA 1
ATOM 848 C C . LEU A 1 511 ? 241.245 272.660 272.985 1.00 30.00 511 LEU A C 1
ATOM 849 O O . LEU A 1 511 ? 241.679 272.723 274.150 1.00 30.00 511 LEU A O 1
ATOM 854 N N . PRO A 1 564 ? 247.325 308.844 265.733 1.00 30.00 564 PRO A N 1
ATOM 855 C CA . PRO A 1 564 ? 248.065 308.967 266.988 1.00 30.00 564 PRO A CA 1
ATOM 856 C C . PRO A 1 564 ? 249.524 309.269 266.734 1.00 30.00 564 PRO A C 1
ATOM 857 O O . PRO A 1 564 ? 250.301 309.452 267.664 1.00 30.00 564 PRO A O 1
ATOM 861 N N . TRP A 1 565 ? 249.877 309.313 265.456 1.00 30.00 565 TRP A N 1
ATOM 862 C CA . TRP A 1 565 ? 251.249 309.522 265.012 1.00 30.00 565 TRP A CA 1
ATOM 863 C C . TRP A 1 565 ? 251.257 310.458 263.817 1.00 30.00 565 TRP A C 1
ATOM 864 O O . TRP A 1 565 ? 250.297 311.194 263.566 1.00 30.00 565 TRP A O 1
ATOM 875 N N . ASN A 1 566 ? 252.386 310.449 263.109 1.00 12.10 566 ASN A N 1
ATOM 876 C CA . ASN A 1 566 ? 252.599 311.347 261.984 1.00 12.43 566 ASN A CA 1
ATOM 877 C C . ASN A 1 566 ? 251.651 311.028 260.837 1.00 10.77 566 ASN A C 1
ATOM 878 O O . ASN A 1 566 ? 250.833 311.868 260.445 1.00 13.00 566 ASN A O 1
ATOM 883 N N . LEU A 1 567 ? 251.778 309.827 260.261 1.00 30.00 567 LEU A N 1
ATOM 884 C CA . LEU A 1 567 ? 250.912 309.260 259.221 1.00 30.00 567 LEU A CA 1
ATOM 885 C C . LEU A 1 567 ? 250.881 310.039 257.913 1.00 30.00 567 LEU A C 1
ATOM 886 O O . LEU A 1 567 ? 250.116 309.700 257.006 1.00 30.00 567 LEU A O 1
ATOM 891 N N . SER A 1 568 ? 251.694 311.072 257.796 1.00 30.00 568 SER A N 1
ATOM 892 C CA . SER A 1 568 ? 251.868 311.809 256.560 1.00 30.00 568 SER A CA 1
ATOM 893 C C . SER A 1 568 ? 253.142 311.284 255.936 1.00 30.00 568 SER A C 1
ATOM 894 O O . SER A 1 568 ? 254.225 311.446 256.502 1.00 30.00 568 SER A O 1
ATOM 897 N N . ASN A 1 569 ? 253.021 310.643 254.783 1.00 30.00 569 ASN A N 1
ATOM 898 C CA . ASN A 1 569 ? 254.184 310.094 254.095 1.00 30.00 569 ASN A CA 1
ATOM 899 C C . ASN A 1 569 ? 254.956 311.264 253.496 1.00 30.00 569 ASN A C 1
ATOM 900 O O . ASN A 1 569 ? 254.836 311.598 252.319 1.00 30.00 569 ASN A O 1
ATOM 905 N N . ASP A 1 570 ? 255.756 311.910 254.336 1.00 30.00 570 ASP A N 1
ATOM 906 C CA . ASP A 1 570 ? 256.408 313.150 253.948 1.00 30.00 570 ASP A CA 1
ATOM 907 C C . ASP A 1 570 ? 257.710 312.929 253.207 1.00 30.00 570 ASP A C 1
ATOM 908 O O . ASP A 1 570 ? 258.104 313.777 252.405 1.00 30.00 570 ASP A O 1
ATOM 913 N N . GLU A 1 571 ? 258.386 311.808 253.450 1.00 30.00 571 GLU A N 1
ATOM 914 C CA . GLU A 1 571 ? 259.647 311.543 252.774 1.00 30.00 571 GLU A CA 1
ATOM 915 C C . GLU A 1 571 ? 259.460 311.200 251.307 1.00 30.00 571 GLU A C 1
ATOM 916 O O . GLU A 1 571 ? 260.440 311.212 250.557 1.00 30.00 571 GLU A O 1
ATOM 922 N N . TYR A 1 572 ? 258.234 310.904 250.883 1.00 30.00 572 TYR A N 1
ATOM 923 C CA . TYR A 1 572 ? 257.932 310.619 249.493 1.00 30.00 572 TYR A CA 1
ATOM 924 C C . TYR A 1 572 ? 257.347 311.809 248.758 1.00 30.00 572 TYR A C 1
ATOM 925 O O . TYR A 1 572 ? 257.413 311.849 247.527 1.00 30.00 572 TYR A O 1
ATOM 934 N N . TYR A 1 573 ? 256.777 312.771 249.476 1.00 30.00 573 TYR A N 1
ATOM 935 C CA . TYR A 1 573 ? 256.227 313.966 248.858 1.00 30.00 573 TYR A CA 1
ATOM 936 C C . TYR A 1 573 ? 257.218 315.120 248.880 1.00 30.00 573 TYR A C 1
ATOM 937 O O . TYR A 1 573 ? 257.309 315.877 247.910 1.00 30.00 573 TYR A O 1
ATOM 946 N N . TYR A 1 574 ? 257.965 315.265 249.970 1.00 30.00 574 TYR A N 1
ATOM 947 C CA . TYR A 1 574 ? 258.945 316.336 250.138 1.00 30.00 574 TYR A CA 1
ATOM 948 C C . TYR A 1 574 ? 260.230 315.666 250.598 1.00 30.00 574 TYR A C 1
ATOM 949 O O . TYR A 1 574 ? 260.416 315.438 251.805 1.00 30.00 574 TYR A O 1
ATOM 958 N N . PRO A 1 575 ? 261.141 315.342 249.676 1.00 30.00 575 PRO A N 1
ATOM 959 C CA . PRO A 1 575 ? 262.215 314.400 250.008 1.00 30.00 575 PRO A CA 1
ATOM 960 C C . PRO A 1 575 ? 263.346 314.996 250.821 1.00 30.00 575 PRO A C 1
ATOM 961 O O . PRO A 1 575 ? 264.163 314.235 251.356 1.00 30.00 575 PRO A O 1
ATOM 965 N N . LYS A 1 576 ? 263.424 316.317 250.939 1.00 30.00 576 LYS A N 1
ATOM 966 C CA . LYS A 1 576 ? 264.460 316.951 251.744 1.00 30.00 576 LYS A CA 1
ATOM 967 C C . LYS A 1 576 ? 263.875 317.769 252.890 1.00 30.00 576 LYS A C 1
ATOM 968 O O . LYS A 1 576 ? 262.868 318.456 252.727 1.00 30.00 576 LYS A O 1
ATOM 974 N N . ILE A 1 588 ? 266.262 336.530 251.497 1.00 84.06 588 ILE A N 1
ATOM 975 C CA . ILE A 1 588 ? 266.689 336.627 252.885 1.00 84.06 588 ILE A CA 1
ATOM 976 C C . ILE A 1 588 ? 267.355 337.990 253.104 1.00 84.06 588 ILE A C 1
ATOM 977 O O . ILE A 1 588 ? 267.235 338.588 254.174 1.00 84.06 588 ILE A O 1
ATOM 982 N N . ILE A 1 589 ? 268.015 338.502 252.070 1.00 76.67 589 ILE A N 1
ATOM 983 C CA . ILE A 1 589 ? 268.689 339.792 252.151 1.00 76.67 589 ILE A CA 1
ATOM 984 C C . ILE A 1 589 ? 267.650 340.888 251.975 1.00 76.67 589 ILE A C 1
ATOM 985 O O . ILE A 1 589 ? 266.901 340.896 250.993 1.00 76.67 589 ILE A O 1
ATOM 990 N N . GLN A 1 590 ? 267.572 341.774 252.973 1.00 79.41 590 GLN A N 1
ATOM 991 C CA . GLN A 1 590 ? 266.597 342.892 252.916 1.00 79.41 590 GLN A CA 1
ATOM 992 C C . GLN A 1 590 ? 267.351 344.202 252.696 1.00 79.41 590 GLN A C 1
ATOM 993 O O . GLN A 1 590 ? 267.975 344.691 253.659 1.00 79.41 590 GLN A O 1
ATOM 999 N N . HIS A 1 591 ? 267.311 344.737 251.473 1.00 70.78 591 HIS A N 1
ATOM 1000 C CA . HIS A 1 591 ? 267.955 345.994 251.154 1.00 70.78 591 HIS A CA 1
ATOM 1001 C C . HIS A 1 591 ? 267.176 347.154 251.758 1.00 70.78 591 HIS A C 1
ATOM 1002 O O . HIS A 1 591 ? 266.066 346.993 252.264 1.00 70.78 591 HIS A O 1
ATOM 1009 N N . SER A 1 592 ? 267.779 348.335 251.711 1.00 64.42 592 SER A N 1
ATOM 1010 C CA . SER A 1 592 ? 267.103 349.529 252.182 1.00 64.42 592 SER A CA 1
ATOM 1011 C C . SER A 1 592 ? 265.948 349.882 251.256 1.00 64.42 592 SER A C 1
ATOM 1012 O O . SER A 1 592 ? 265.926 349.500 250.087 1.00 64.42 592 SER A O 1
ATOM 1015 N N . ILE A 1 593 ? 264.968 350.589 251.804 1.00 64.25 593 ILE A N 1
ATOM 1016 C CA . ILE A 1 593 ? 263.802 351.055 251.051 1.00 64.25 593 ILE A CA 1
ATOM 1017 C C . ILE A 1 593 ? 264.191 352.002 249.912 1.00 64.25 593 ILE A C 1
ATOM 1018 O O . ILE A 1 593 ? 263.506 351.992 248.883 1.00 64.25 593 ILE A O 1
ATOM 1023 N N . PRO A 1 594 ? 265.256 352.817 249.991 1.00 71.95 594 PRO A N 1
ATOM 1024 C CA . PRO A 1 594 ? 265.753 353.422 248.745 1.00 71.95 594 PRO A CA 1
ATOM 1025 C C . PRO A 1 594 ? 266.305 352.437 247.730 1.00 71.95 594 PRO A C 1
ATOM 1026 O O . PRO A 1 594 ? 266.311 352.750 246.535 1.00 71.95 594 PRO A O 1
ATOM 1030 N N . ALA A 1 595 ? 266.777 351.267 248.147 1.00 78.05 595 ALA A N 1
ATOM 1031 C CA . ALA A 1 595 ? 267.379 350.360 247.181 1.00 78.05 595 ALA A CA 1
ATOM 1032 C C . ALA A 1 595 ? 266.333 349.505 246.485 1.00 78.05 595 ALA A C 1
ATOM 1033 O O . ALA A 1 595 ? 266.407 349.305 245.272 1.00 78.05 595 ALA A O 1
ATOM 1035 N N . VAL A 1 596 ? 265.350 348.987 247.226 1.00 73.55 596 VAL A N 1
ATOM 1036 C CA . VAL A 1 596 ? 264.311 348.172 246.609 1.00 73.55 596 VAL A CA 1
ATOM 1037 C C . VAL A 1 596 ? 263.323 348.990 245.796 1.00 73.55 596 VAL A C 1
ATOM 1038 O O . VAL A 1 596 ? 262.570 348.420 245.001 1.00 73.55 596 VAL A O 1
ATOM 1042 N N . GLU A 1 597 ? 263.302 350.305 245.966 1.00 72.98 597 GLU A N 1
ATOM 1043 C CA . GLU A 1 597 ? 262.452 351.171 245.171 1.00 72.98 597 GLU A CA 1
ATOM 1044 C C . GLU A 1 597 ? 263.197 351.816 244.018 1.00 72.98 597 GLU A C 1
ATOM 1045 O O . GLU A 1 597 ? 262.598 352.614 243.291 1.00 72.98 597 GLU A O 1
ATOM 1051 N N . LEU A 1 598 ? 264.489 351.505 243.865 1.00 67.14 598 LEU A N 1
ATOM 1052 C CA . LEU A 1 598 ? 265.308 351.861 242.701 1.00 67.14 598 LEU A CA 1
ATOM 1053 C C . LEU A 1 598 ? 265.404 353.373 242.516 1.00 67.14 598 LEU A C 1
ATOM 1054 O O . LEU A 1 598 ? 265.299 353.885 241.404 1.00 67.14 598 LEU A O 1
ATOM 1059 N N . ARG A 1 599 ? 265.597 354.085 243.620 1.00 77.70 599 ARG A N 1
ATOM 1060 C CA . ARG A 1 599 ? 265.598 355.539 243.591 1.00 77.70 599 ARG A CA 1
ATOM 1061 C C . ARG A 1 599 ? 266.869 356.063 242.946 1.00 77.70 599 ARG A C 1
ATOM 1062 O O . ARG A 1 599 ? 267.966 355.562 243.192 1.00 77.70 599 ARG A O 1
ATOM 1070 N N . GLN A 1 600 ? 266.710 357.091 242.131 1.00 78.89 600 GLN A N 1
ATOM 1071 C CA . GLN A 1 600 ? 267.664 357.492 241.101 1.00 78.89 600 GLN A CA 1
ATOM 1072 C C . GLN A 1 600 ? 269.048 358.024 241.489 1.00 78.89 600 GLN A C 1
ATOM 1073 O O . GLN A 1 600 ? 269.927 358.009 240.618 1.00 78.89 600 GLN A O 1
ATOM 1079 N N . PRO A 1 601 ? 269.307 358.573 242.686 1.00 77.16 601 PRO A N 1
ATOM 1080 C CA . PRO A 1 601 ? 270.724 358.762 243.047 1.00 77.16 601 PRO A CA 1
ATOM 1081 C C . PRO A 1 601 ? 271.479 357.454 243.174 1.00 77.16 601 PRO A C 1
ATOM 1082 O O . PRO A 1 601 ? 272.596 357.329 242.662 1.00 77.16 601 PRO A O 1
ATOM 1086 N N . PHE A 1 602 ? 270.869 356.458 243.810 1.00 77.80 602 PHE A N 1
ATOM 1087 C CA . PHE A 1 602 ? 271.557 355.217 244.139 1.00 77.80 602 PHE A CA 1
ATOM 1088 C C . PHE A 1 602 ? 271.609 354.272 242.950 1.00 77.80 602 PHE A C 1
ATOM 1089 O O . PHE A 1 602 ? 272.603 353.565 242.762 1.00 77.80 602 PHE A O 1
ATOM 1097 N N . PHE A 1 603 ? 270.555 354.248 242.143 1.00 74.70 603 PHE A N 1
ATOM 1098 C CA . PHE A 1 603 ? 270.482 353.409 240.948 1.00 74.70 603 PHE A CA 1
ATOM 1099 C C . PHE A 1 603 ? 270.278 354.313 239.746 1.00 74.70 603 PHE A C 1
ATOM 1100 O O . PHE A 1 603 ? 269.140 354.727 239.468 1.00 74.70 603 PHE A O 1
ATOM 1108 N N . PRO A 1 604 ? 271.332 354.654 239.008 1.00 69.74 604 PRO A N 1
ATOM 1109 C CA . PRO A 1 604 ? 271.185 355.631 237.926 1.00 69.74 604 PRO A CA 1
ATOM 1110 C C . PRO A 1 604 ? 270.464 355.052 236.718 1.00 69.74 604 PRO A C 1
ATOM 1111 O O . PRO A 1 604 ? 270.620 353.880 236.376 1.00 69.74 604 PRO A O 1
ATOM 1115 N N . THR A 1 605 ? 269.661 355.903 236.076 1.00 73.84 605 THR A N 1
ATOM 1116 C CA . THR A 1 605 ? 268.921 355.492 234.888 1.00 73.84 605 THR A CA 1
ATOM 1117 C C . THR A 1 605 ? 269.827 355.387 233.675 1.00 73.84 605 THR A C 1
ATOM 1118 O O . THR A 1 605 ? 269.630 354.517 232.820 1.00 73.84 605 THR A O 1
ATOM 1122 N N . HIS A 1 606 ? 270.808 356.271 233.571 1.00 84.64 606 HIS A N 1
ATOM 1123 C CA . HIS A 1 606 ? 271.683 356.319 232.417 1.00 84.64 606 HIS A CA 1
ATOM 1124 C C . HIS A 1 606 ? 273.092 356.643 232.870 1.00 84.64 606 HIS A C 1
ATOM 1125 O O . HIS A 1 606 ? 273.296 357.529 233.702 1.00 84.64 606 HIS A O 1
ATOM 1132 N N . MET A 1 607 ? 274.059 355.923 232.318 1.00 85.97 607 MET A N 1
ATOM 1133 C CA . MET A 1 607 ? 275.466 356.158 232.594 1.00 85.97 607 MET A CA 1
ATOM 1134 C C . MET A 1 607 ? 276.181 356.382 231.275 1.00 85.97 607 MET A C 1
ATOM 1135 O O . MET A 1 607 ? 276.191 355.500 230.413 1.00 85.97 607 MET A O 1
ATOM 1140 N N . GLY A 1 608 ? 276.774 357.562 231.118 1.00 94.55 608 GLY A N 1
ATOM 1141 C CA . GLY A 1 608 ? 277.502 357.884 229.919 1.00 94.55 608 GLY A CA 1
ATOM 1142 C C . GLY A 1 608 ? 278.851 357.209 229.882 1.00 94.55 608 GLY A C 1
ATOM 1143 O O . GLY A 1 608 ? 279.210 356.415 230.755 1.00 94.55 608 GLY A O 1
ATOM 1144 N N . PRO A 1 609 ? 279.635 357.529 228.849 1.00 89.48 609 PRO A N 1
ATOM 1145 C CA . PRO A 1 609 ? 280.946 356.875 228.709 1.00 89.48 609 PRO A CA 1
ATOM 1146 C C . PRO A 1 609 ? 281.939 357.280 229.781 1.00 89.48 609 PRO A C 1
ATOM 1147 O O . PRO A 1 609 ? 282.636 356.415 230.327 1.00 89.48 609 PRO A O 1
ATOM 1151 N N . ILE A 1 610 ? 282.007 358.567 230.124 1.00 97.63 610 ILE A N 1
ATOM 1152 C CA . ILE A 1 610 ? 282.925 359.001 231.169 1.00 97.63 610 ILE A CA 1
ATOM 1153 C C . ILE A 1 610 ? 282.433 358.576 232.544 1.00 97.63 610 ILE A C 1
ATOM 1154 O O . ILE A 1 610 ? 283.221 358.486 233.488 1.00 97.63 610 ILE A O 1
ATOM 1159 N N . LYS A 1 611 ? 281.137 358.302 232.690 1.00 95.98 611 LYS A N 1
ATOM 1160 C CA . LYS A 1 611 ? 280.623 357.756 233.935 1.00 95.98 611 LYS A CA 1
ATOM 1161 C C . LYS A 1 611 ? 280.694 356.240 233.965 1.00 95.98 611 LYS A C 1
ATOM 1162 O O . LYS A 1 611 ? 280.606 355.651 235.044 1.00 95.98 611 LYS A O 1
ATOM 1168 N N . LEU A 1 612 ? 280.851 355.592 232.809 1.00 97.10 612 LEU A N 1
ATOM 1169 C CA . LEU A 1 612 ? 281.078 354.152 232.800 1.00 97.10 612 LEU A CA 1
ATOM 1170 C C . LEU A 1 612 ? 282.547 353.814 232.987 1.00 97.10 612 LEU A C 1
ATOM 1171 O O . LEU A 1 612 ? 282.870 352.734 233.489 1.00 97.10 612 LEU A O 1
ATOM 1176 N N . ARG A 1 613 ? 283.448 354.710 232.584 1.00 104.48 613 ARG A N 1
ATOM 1177 C CA . ARG A 1 613 ? 284.858 354.510 232.895 1.00 104.48 613 ARG A CA 1
ATOM 1178 C C . ARG A 1 613 ? 285.122 354.717 234.379 1.00 104.48 613 ARG A C 1
ATOM 1179 O O . ARG A 1 613 ? 285.945 354.017 234.974 1.00 104.48 613 ARG A O 1
ATOM 1187 N N . GLN A 1 614 ? 284.438 355.676 234.991 1.00 116.69 614 GLN A N 1
ATOM 1188 C CA . GLN A 1 614 ? 284.491 355.855 236.439 1.00 116.69 614 GLN A CA 1
ATOM 1189 C C . GLN A 1 614 ? 283.363 355.102 237.129 1.00 116.69 614 GLN A C 1
ATOM 1190 O O . GLN A 1 614 ? 282.633 355.656 237.945 1.00 116.69 614 GLN A O 1
ATOM 1196 N N . PHE A 1 615 ? 283.210 353.826 236.805 1.00 91.77 615 PHE A N 1
ATOM 1197 C CA . PHE A 1 615 ? 282.187 353.003 237.429 1.00 91.77 615 PHE A CA 1
ATOM 1198 C C . PHE A 1 615 ? 282.745 352.461 238.734 1.00 91.77 615 PHE A C 1
ATOM 1199 O O . PHE A 1 615 ? 283.811 351.836 238.739 1.00 91.77 615 PHE A O 1
ATOM 1207 N N . HIS A 1 616 ? 282.043 352.746 239.833 1.00 94.89 616 HIS A N 1
ATOM 1208 C CA . HIS A 1 616 ? 282.410 352.464 241.220 1.00 94.89 616 HIS A CA 1
ATOM 1209 C C . HIS A 1 616 ? 283.682 353.173 241.661 1.00 94.89 616 HIS A C 1
ATOM 1210 O O . HIS A 1 616 ? 284.236 352.844 242.711 1.00 94.89 616 HIS A O 1
ATOM 1217 N N . ARG A 1 617 ? 284.159 354.146 240.895 1.00 112.29 617 ARG A N 1
ATOM 1218 C CA . ARG A 1 617 ? 285.265 355.012 241.295 1.00 112.29 617 ARG A CA 1
ATOM 1219 C C . ARG A 1 617 ? 284.840 356.451 241.051 1.00 112.29 617 ARG A C 1
ATOM 1220 O O . ARG A 1 617 ? 285.292 357.092 240.097 1.00 112.29 617 ARG A O 1
ATOM 1228 N N . PRO A 1 618 ? 283.966 356.993 241.893 1.00 115.13 618 PRO A N 1
ATOM 1229 C CA . PRO A 1 618 ? 283.431 358.322 241.636 1.00 115.13 618 PRO A CA 1
ATOM 1230 C C . PRO A 1 618 ? 284.410 359.397 242.065 1.00 115.13 618 PRO A C 1
ATOM 1231 O O . PRO A 1 618 ? 284.875 359.408 243.213 1.00 115.13 618 PRO A O 1
ATOM 1235 N N . PRO A 1 619 ? 284.746 360.325 241.175 1.00 121.41 619 PRO A N 1
ATOM 1236 C CA . PRO A 1 619 ? 285.733 361.351 241.514 1.00 121.41 619 PRO A CA 1
ATOM 1237 C C . PRO A 1 619 ? 285.163 362.365 242.490 1.00 121.41 619 PRO A C 1
ATOM 1238 O O . PRO A 1 619 ? 283.962 362.420 242.757 1.00 121.41 619 PRO A O 1
ATOM 1242 N N . LEU A 1 620 ? 286.057 363.167 243.047 1.00 112.05 620 LEU A N 1
ATOM 1243 C CA . LEU A 1 620 ? 285.665 364.151 244.043 1.00 112.05 620 LEU A CA 1
ATOM 1244 C C . LEU A 1 620 ? 285.144 365.378 243.308 1.00 112.05 620 LEU A C 1
ATOM 1245 O O . LEU A 1 620 ? 285.935 366.132 242.734 1.00 112.05 620 LEU A O 1
ATOM 1250 N N . LYS A 1 621 ? 283.827 365.577 243.288 1.00 127.47 621 LYS A N 1
ATOM 1251 C CA . LYS A 1 621 ? 283.279 366.652 242.469 1.00 127.47 621 LYS A CA 1
ATOM 1252 C C . LYS A 1 621 ? 283.377 367.983 243.189 1.00 127.47 621 LYS A C 1
ATOM 1253 O O . LYS A 1 621 ? 283.305 368.055 244.419 1.00 127.47 621 LYS A O 1
ATOM 1259 N N . LYS A 1 622 ? 283.564 369.035 242.401 1.00 123.55 622 LYS A N 1
ATOM 1260 C CA . LYS A 1 622 ? 283.548 370.390 242.918 1.00 123.55 622 LYS A CA 1
ATOM 1261 C C . LYS A 1 622 ? 282.111 370.881 242.981 1.00 123.55 622 LYS A C 1
ATOM 1262 O O . LYS A 1 622 ? 281.343 370.698 242.032 1.00 123.55 622 LYS A O 1
ATOM 1268 N N . TYR A 1 623 ? 281.744 371.489 244.101 1.00 116.50 623 TYR A N 1
ATOM 1269 C CA . TYR A 1 623 ? 280.404 372.017 244.258 1.00 116.50 623 TYR A CA 1
ATOM 1270 C C . TYR A 1 623 ? 280.305 373.400 243.631 1.00 116.50 623 TYR A C 1
ATOM 1271 O O . TYR A 1 623 ? 281.265 374.174 243.626 1.00 116.50 623 TYR A O 1
ATOM 1280 N N . SER A 1 624 ? 279.129 373.704 243.088 1.00 132.35 624 SER A N 1
ATOM 1281 C CA . SER A 1 624 ? 278.878 375.031 242.541 1.00 132.35 624 SER A CA 1
ATOM 1282 C C . SER A 1 624 ? 278.235 375.957 243.563 1.00 132.35 624 SER A C 1
ATOM 1283 O O . SER A 1 624 ? 278.626 377.123 243.671 1.00 132.35 624 SER A O 1
ATOM 1286 N N . PHE A 1 625 ? 277.260 375.460 244.318 1.00 127.04 625 PHE A N 1
ATOM 1287 C CA . PHE A 1 625 ? 276.669 376.201 245.421 1.00 127.04 625 PHE A CA 1
ATOM 1288 C C . PHE A 1 625 ? 276.832 375.403 246.704 1.00 127.04 625 PHE A C 1
ATOM 1289 O O . PHE A 1 625 ? 276.874 374.172 246.683 1.00 127.04 625 PHE A O 1
ATOM 1297 N N . GLY A 1 626 ? 276.951 376.115 247.819 1.00 133.86 626 GLY A N 1
ATOM 1298 C CA . GLY A 1 626 ? 277.121 375.515 249.125 1.00 133.86 626 GLY A CA 1
ATOM 1299 C C . GLY A 1 626 ? 278.249 376.163 249.891 1.00 133.86 626 GLY A C 1
ATOM 1300 O O . GLY A 1 626 ? 278.879 377.119 249.446 1.00 133.86 626 GLY A O 1
ATOM 1301 N N . ALA A 1 627 ? 278.513 375.609 251.078 1.00 126.89 627 ALA A N 1
ATOM 1302 C CA . ALA A 1 627 ? 279.577 376.141 251.921 1.00 126.89 627 ALA A CA 1
ATOM 1303 C C . ALA A 1 627 ? 280.952 375.715 251.433 1.00 126.89 627 ALA A C 1
ATOM 1304 O O . ALA A 1 627 ? 281.917 376.477 251.557 1.00 126.89 627 ALA A O 1
ATOM 1306 N N . LEU A 1 628 ? 281.072 374.507 250.886 1.00 123.86 628 LEU A N 1
ATOM 1307 C CA . LEU A 1 628 ? 282.354 374.068 250.351 1.00 123.86 628 LEU A CA 1
ATOM 1308 C C . LEU A 1 628 ? 282.626 374.611 248.956 1.00 123.86 628 LEU A C 1
ATOM 1309 O O . LEU A 1 628 ? 283.760 374.497 248.482 1.00 123.86 628 LEU A O 1
ATOM 1314 N N . SER A 1 629 ? 281.623 375.191 248.292 1.00 131.76 629 SER A N 1
ATOM 1315 C CA . SER A 1 629 ? 281.845 375.763 246.968 1.00 131.76 629 SER A CA 1
ATOM 1316 C C . SER A 1 629 ? 282.664 377.042 247.042 1.00 131.76 629 SER A C 1
ATOM 1317 O O . SER A 1 629 ? 283.320 377.410 246.062 1.00 131.76 629 SER A O 1
ATOM 1320 N N . GLN A 1 630 ? 282.606 377.757 248.172 1.00 138.74 630 GLN A N 1
ATOM 1321 C CA . GLN A 1 630 ? 283.450 378.970 248.343 1.00 138.74 630 GLN A CA 1
ATOM 1322 C C . GLN A 1 630 ? 284.892 378.531 248.611 1.00 138.74 630 GLN A C 1
ATOM 1323 O O . GLN A 1 630 ? 285.102 377.742 249.548 1.00 138.74 630 GLN A O 1
ATOM 1329 N N . PRO A 1 631 ? 285.892 379.007 247.842 1.00 126.21 631 PRO A N 1
ATOM 1330 C CA . PRO A 1 631 ? 287.276 378.562 248.013 1.00 126.21 631 PRO A CA 1
ATOM 1331 C C . PRO A 1 631 ? 287.889 379.032 249.338 1.00 126.21 631 PRO A C 1
ATOM 1332 O O . PRO A 1 631 ? 287.607 380.143 249.742 1.00 126.21 631 PRO A O 1
ATOM 1336 N N . GLY A 1 632 ? 288.706 378.185 249.972 1.00 134.65 632 GLY A N 1
ATOM 1337 C CA . GLY A 1 632 ? 289.390 378.572 251.222 1.00 134.65 632 GLY A CA 1
ATOM 1338 C C . GLY A 1 632 ? 289.606 377.388 252.143 1.00 134.65 632 GLY A C 1
ATOM 1339 O O . GLY A 1 632 ? 289.258 376.262 251.748 1.00 134.65 632 GLY A O 1
ATOM 1340 N N . PRO A 1 633 ? 290.179 377.574 253.351 1.00 139.42 633 PRO A N 1
ATOM 1341 C CA . PRO A 1 633 ? 290.307 376.480 254.316 1.00 139.42 633 PRO A CA 1
ATOM 1342 C C . PRO A 1 633 ? 288.923 376.152 254.892 1.00 139.42 633 PRO A C 1
ATOM 1343 O O . PRO A 1 633 ? 288.128 377.062 255.034 1.00 139.42 633 PRO A O 1
ATOM 1347 N N . HIS A 1 634 ? 288.671 374.877 255.205 1.00 130.52 634 HIS A N 1
ATOM 1348 C CA . HIS A 1 634 ? 287.349 374.462 255.746 1.00 130.52 634 HIS A CA 1
ATOM 1349 C C . HIS A 1 634 ? 287.550 373.530 256.941 1.00 130.52 634 HIS A C 1
ATOM 1350 O O . HIS A 1 634 ? 288.242 372.514 256.769 1.00 130.52 634 HIS A O 1
ATOM 1357 N N . SER A 1 635 ? 286.946 373.848 258.095 1.00 128.57 635 SER A N 1
ATOM 1358 C CA . SER A 1 635 ? 287.146 373.032 259.278 1.00 128.57 635 SER A CA 1
ATOM 1359 C C . SER A 1 635 ? 286.403 371.714 259.153 1.00 128.57 635 SER A C 1
ATOM 1360 O O . SER A 1 635 ? 285.252 371.676 258.713 1.00 128.57 635 SER A O 1
ATOM 1363 N N . VAL A 1 636 ? 287.060 370.624 259.541 1.00 118.83 636 VAL A N 1
ATOM 1364 C CA . VAL A 1 636 ? 286.357 369.353 259.635 1.00 118.83 636 VAL A CA 1
ATOM 1365 C C . VAL A 1 636 ? 285.666 369.316 260.984 1.00 118.83 636 VAL A C 1
ATOM 1366 O O . VAL A 1 636 ? 286.055 370.010 261.929 1.00 118.83 636 VAL A O 1
ATOM 1370 N N . GLN A 1 637 ? 284.587 368.553 261.073 1.00 105.64 637 GLN A N 1
ATOM 1371 C CA . GLN A 1 637 ? 283.777 368.544 262.269 1.00 105.64 637 GLN A CA 1
ATOM 1372 C C . GLN A 1 637 ? 283.725 367.139 262.841 1.00 105.64 637 GLN A C 1
ATOM 1373 O O . GLN A 1 637 ? 283.402 366.194 262.110 1.00 105.64 637 GLN A O 1
ATOM 1379 N N . PRO A 1 638 ? 284.043 366.955 264.117 1.00 97.94 638 PRO A N 1
ATOM 1380 C CA . PRO A 1 638 ? 283.948 365.621 264.708 1.00 97.94 638 PRO A CA 1
ATOM 1381 C C . PRO A 1 638 ? 282.500 365.211 264.862 1.00 97.94 638 PRO A C 1
ATOM 1382 O O . PRO A 1 638 ? 281.634 366.018 265.199 1.00 97.94 638 PRO A O 1
ATOM 1386 N N . LEU A 1 639 ? 282.218 363.917 264.682 1.00 101.45 639 LEU A N 1
ATOM 1387 C CA . LEU A 1 639 ? 280.818 363.426 264.829 1.00 101.45 639 LEU A CA 1
ATOM 1388 C C . LEU A 1 639 ? 280.747 362.204 265.751 1.00 101.45 639 LEU A C 1
ATOM 1389 O O . LEU A 1 639 ? 280.417 361.140 265.247 1.00 101.45 639 LEU A O 1
ATOM 1394 N N . LEU A 1 640 ? 281.001 362.363 267.052 1.00 90.36 640 LEU A N 1
ATOM 1395 C CA . LEU A 1 640 ? 280.936 361.286 268.021 1.00 90.36 640 LEU A CA 1
ATOM 1396 C C . LEU A 1 640 ? 279.771 361.478 268.970 1.00 90.36 640 LEU A C 1
ATOM 1397 O O . LEU A 1 640 ? 279.250 360.498 269.505 1.00 90.36 640 LEU A O 1
ATOM 1402 N N . LYS A 1 641 ? 279.336 362.717 269.182 1.00 91.35 641 LYS A N 1
ATOM 1403 C CA . LYS A 1 641 ? 278.056 362.934 269.830 1.00 91.35 641 LYS A CA 1
ATOM 1404 C C . LYS A 1 641 ? 276.929 362.528 268.889 1.00 91.35 641 LYS A C 1
ATOM 1405 O O . LYS A 1 641 ? 275.903 362.007 269.330 1.00 91.35 641 LYS A O 1
ATOM 1411 N N . HIS A 1 642 ? 277.122 362.717 267.580 1.00 73.98 642 HIS A N 1
ATOM 1412 C CA . HIS A 1 642 ? 276.088 362.349 266.619 1.00 73.98 642 HIS A CA 1
ATOM 1413 C C . HIS A 1 642 ? 275.956 360.839 266.517 1.00 73.98 642 HIS A C 1
ATOM 1414 O O . HIS A 1 642 ? 274.838 360.314 266.455 1.00 73.98 642 HIS A O 1
ATOM 1421 N N . ILE A 1 643 ? 277.084 360.130 266.555 1.00 74.32 643 ILE A N 1
ATOM 1422 C CA . ILE A 1 643 ? 277.072 358.676 266.436 1.00 74.32 643 ILE A CA 1
ATOM 1423 C C . ILE A 1 643 ? 276.401 358.048 267.644 1.00 74.32 643 ILE A C 1
ATOM 1424 O O . ILE A 1 643 ? 275.506 357.206 267.508 1.00 74.32 643 ILE A O 1
ATOM 1429 N N . LYS A 1 644 ? 276.800 358.458 268.846 1.00 90.63 644 LYS A N 1
ATOM 1430 C CA . LYS A 1 644 ? 276.215 357.862 270.035 1.00 90.63 644 LYS A CA 1
ATOM 1431 C C . LYS A 1 644 ? 274.795 358.340 270.297 1.00 90.63 644 LYS A C 1
ATOM 1432 O O . LYS A 1 644 ? 274.001 357.563 270.836 1.00 90.63 644 LYS A O 1
ATOM 1438 N N . LYS A 1 645 ? 274.427 359.552 269.865 1.00 98.27 645 LYS A N 1
ATOM 1439 C CA . LYS A 1 645 ? 273.037 359.979 269.965 1.00 98.27 645 LYS A CA 1
ATOM 1440 C C . LYS A 1 645 ? 272.152 359.172 269.031 1.00 98.27 645 LYS A C 1
ATOM 1441 O O . LYS A 1 645 ? 271.064 358.740 269.425 1.00 98.27 645 LYS A O 1
ATOM 1447 N N . LYS A 1 646 ? 272.613 358.922 267.804 1.00 77.15 646 LYS A N 1
ATOM 1448 C CA . LYS A 1 646 ? 271.822 358.126 266.874 1.00 77.15 646 LYS A CA 1
ATOM 1449 C C . LYS A 1 646 ? 271.745 356.668 267.307 1.00 77.15 646 LYS A C 1
ATOM 1450 O O . LYS A 1 646 ? 270.709 356.022 267.130 1.00 77.15 646 LYS A O 1
ATOM 1456 N N . ALA A 1 647 ? 272.814 356.136 267.898 1.00 77.08 647 ALA A N 1
ATOM 1457 C CA . ALA A 1 647 ? 272.783 354.749 268.348 1.00 77.08 647 ALA A CA 1
ATOM 1458 C C . ALA A 1 647 ? 271.884 354.578 269.564 1.00 77.08 647 ALA A C 1
ATOM 1459 O O . ALA A 1 647 ? 271.157 353.582 269.670 1.00 77.08 647 ALA A O 1
ATOM 1461 N N . LYS A 1 648 ? 271.906 355.547 270.486 1.00 93.62 648 LYS A N 1
ATOM 1462 C CA . LYS A 1 648 ? 270.998 355.522 271.626 1.00 93.62 648 LYS A CA 1
ATOM 1463 C C . LYS A 1 648 ? 269.551 355.685 271.182 1.00 93.62 648 LYS A C 1
ATOM 1464 O O . LYS A 1 648 ? 268.652 355.032 271.727 1.00 93.62 648 LYS A O 1
ATOM 1470 N N . MET A 1 649 ? 269.313 356.510 270.161 1.00 91.35 649 MET A N 1
ATOM 1471 C CA . MET A 1 649 ? 267.962 356.695 269.647 1.00 91.35 649 MET A CA 1
ATOM 1472 C C . MET A 1 649 ? 267.447 355.436 268.955 1.00 91.35 649 MET A C 1
ATOM 1473 O O . MET A 1 649 ? 266.285 355.056 269.137 1.00 91.35 649 MET A O 1
ATOM 1478 N N . ARG A 1 650 ? 268.303 354.755 268.191 1.00 83.63 650 ARG A N 1
ATOM 1479 C CA . ARG A 1 650 ? 267.900 353.504 267.560 1.00 83.63 650 ARG A CA 1
ATOM 1480 C C . ARG A 1 650 ? 267.685 352.394 268.576 1.00 83.63 650 ARG A C 1
ATOM 1481 O O . ARG A 1 650 ? 266.802 351.551 268.387 1.00 83.63 650 ARG A O 1
ATOM 1489 N N . GLU A 1 651 ? 268.455 352.381 269.665 1.00 79.60 651 GLU A N 1
ATOM 1490 C CA . GLU A 1 651 ? 268.201 351.402 270.718 1.00 79.60 651 GLU A CA 1
ATOM 1491 C C . GLU A 1 651 ? 266.899 351.689 271.456 1.00 79.60 651 GLU A C 1
ATOM 1492 O O . GLU A 1 651 ? 266.201 350.752 271.854 1.00 79.60 651 GLU A O 1
ATOM 1498 N N . GLN A 1 652 ? 266.548 352.965 271.627 1.00 83.05 652 GLN A N 1
ATOM 1499 C CA . GLN A 1 652 ? 265.245 353.305 272.193 1.00 83.05 652 GLN A CA 1
ATOM 1500 C C . GLN A 1 652 ? 264.109 352.876 271.279 1.00 83.05 652 GLN A C 1
ATOM 1501 O O . GLN A 1 652 ? 263.071 352.409 271.755 1.00 83.05 652 GLN A O 1
ATOM 1507 N N . GLU A 1 653 ? 264.285 353.047 269.964 1.00 91.50 653 GLU A N 1
ATOM 1508 C CA . GLU A 1 653 ? 263.286 352.589 268.998 1.00 91.50 653 GLU A CA 1
ATOM 1509 C C . GLU A 1 653 ? 263.133 351.080 269.034 1.00 91.50 653 GLU A C 1
ATOM 1510 O O . GLU A 1 653 ? 262.021 350.559 268.911 1.00 91.50 653 GLU A O 1
ATOM 1516 N N . ARG A 1 654 ? 264.240 350.360 269.188 1.00 77.85 654 ARG A N 1
ATOM 1517 C CA . ARG A 1 654 ? 264.179 348.904 269.194 1.00 77.85 654 ARG A CA 1
ATOM 1518 C C . ARG A 1 654 ? 263.560 348.380 270.482 1.00 77.85 654 ARG A C 1
ATOM 1519 O O . ARG A 1 654 ? 262.767 347.437 270.451 1.00 77.85 654 ARG A O 1
ATOM 1527 N N . GLN A 1 655 ? 263.876 348.994 271.621 1.00 80.31 655 GLN A N 1
ATOM 1528 C CA . GLN A 1 655 ? 263.264 348.572 272.876 1.00 80.31 655 GLN A CA 1
ATOM 1529 C C . GLN A 1 655 ? 261.829 349.046 273.030 1.00 80.31 655 GLN A C 1
ATOM 1530 O O . GLN A 1 655 ? 261.095 348.489 273.846 1.00 80.31 655 GLN A O 1
ATOM 1536 N N . ALA A 1 656 ? 261.412 350.065 272.286 1.00 76.29 656 ALA A N 1
ATOM 1537 C CA . ALA A 1 656 ? 260.009 350.448 272.310 1.00 76.29 656 ALA A CA 1
ATOM 1538 C C . ALA A 1 656 ? 259.167 349.548 271.431 1.00 76.29 656 ALA A C 1
ATOM 1539 O O . ALA A 1 656 ? 257.953 349.458 271.627 1.00 76.29 656 ALA A O 1
ATOM 1541 N N . SER A 1 657 ? 259.784 348.876 270.462 1.00 77.36 657 SER A N 1
ATOM 1542 C CA . SER A 1 657 ? 259.076 348.012 269.536 1.00 77.36 657 SER A CA 1
ATOM 1543 C C . SER A 1 657 ? 259.090 346.559 269.969 1.00 77.36 657 SER A C 1
ATOM 1544 O O . SER A 1 657 ? 258.849 345.681 269.142 1.00 77.36 657 SER A O 1
ATOM 1547 N N . GLY A 1 658 ? 259.390 346.281 271.232 1.00 72.62 658 GLY A N 1
ATOM 1548 C CA . GLY A 1 658 ? 259.350 344.930 271.741 1.00 72.62 658 GLY A CA 1
ATOM 1549 C C . GLY A 1 658 ? 260.690 344.266 271.933 1.00 72.62 658 GLY A C 1
ATOM 1550 O O . GLY A 1 658 ? 260.737 343.152 272.461 1.00 72.62 658 GLY A O 1
ATOM 1551 N N . GLY A 1 659 ? 261.775 344.891 271.506 1.00 64.18 659 GLY A N 1
ATOM 1552 C CA . GLY A 1 659 ? 263.093 344.407 271.826 1.00 64.18 659 GLY A CA 1
ATOM 1553 C C . GLY A 1 659 ? 263.709 343.461 270.824 1.00 64.18 659 GLY A C 1
ATOM 1554 O O . GLY A 1 659 ? 264.877 343.092 270.991 1.00 64.18 659 GLY A O 1
ATOM 1555 N N . GLY A 1 660 ? 262.982 343.060 269.788 1.00 66.12 660 GLY A N 1
ATOM 1556 C CA . GLY A 1 660 ? 263.514 342.144 268.799 1.00 66.12 660 GLY A CA 1
ATOM 1557 C C . GLY A 1 660 ? 264.439 342.845 267.825 1.00 66.12 660 GLY A C 1
ATOM 1558 O O . GLY A 1 660 ? 264.916 343.955 268.060 1.00 66.12 660 GLY A O 1
ATOM 1559 N N . GLU A 1 661 ? 264.694 342.188 266.698 1.00 74.87 661 GLU A N 1
ATOM 1560 C CA . GLU A 1 661 ? 265.507 342.849 265.691 1.00 74.87 661 GLU A CA 1
ATOM 1561 C C . GLU A 1 661 ? 264.585 343.667 264.796 1.00 74.87 661 GLU A C 1
ATOM 1562 O O . GLU A 1 661 ? 263.459 343.257 264.497 1.00 74.87 661 GLU A O 1
ATOM 1568 N N . MET A 1 662 ? 265.039 344.860 264.438 1.00 86.51 662 MET A N 1
ATOM 1569 C CA . MET A 1 662 ? 264.232 345.850 263.752 1.00 86.51 662 MET A CA 1
ATOM 1570 C C . MET A 1 662 ? 264.821 346.132 262.381 1.00 86.51 662 MET A C 1
ATOM 1571 O O . MET A 1 662 ? 265.953 345.755 262.078 1.00 86.51 662 MET A O 1
ATOM 1576 N N . PHE A 1 663 ? 264.037 346.800 261.548 1.00 82.61 663 PHE A N 1
ATOM 1577 C CA . PHE A 1 663 ? 264.480 347.279 260.250 1.00 82.61 663 PHE A CA 1
ATOM 1578 C C . PHE A 1 663 ? 264.540 348.796 260.309 1.00 82.61 663 PHE A C 1
ATOM 1579 O O . PHE A 1 663 ? 263.517 349.447 260.533 1.00 82.61 663 PHE A O 1
ATOM 1587 N N . PHE A 1 664 ? 265.732 349.353 260.111 1.00 83.88 664 PHE A N 1
ATOM 1588 C CA . PHE A 1 664 ? 265.971 350.769 260.343 1.00 83.88 664 PHE A CA 1
ATOM 1589 C C . PHE A 1 664 ? 266.164 351.586 259.079 1.00 83.88 664 PHE A C 1
ATOM 1590 O O . PHE A 1 664 ? 265.855 352.777 259.084 1.00 83.88 664 PHE A O 1
ATOM 1598 N N . MET A 1 665 ? 266.672 350.991 258.001 1.00 89.42 665 MET A N 1
ATOM 1599 C CA . MET A 1 665 ? 267.050 351.743 256.805 1.00 89.42 665 MET A CA 1
ATOM 1600 C C . MET A 1 665 ? 265.816 351.976 255.945 1.00 89.42 665 MET A C 1
ATOM 1601 O O . MET A 1 665 ? 265.552 351.274 254.969 1.00 89.42 665 MET A O 1
ATOM 1606 N N . ARG A 1 666 ? 265.054 353.004 256.309 1.00 79.02 666 ARG A N 1
ATOM 1607 C CA . ARG A 1 666 ? 263.793 353.302 255.652 1.00 79.02 666 ARG A CA 1
ATOM 1608 C C . ARG A 1 666 ? 263.811 354.594 254.854 1.00 79.02 666 ARG A C 1
ATOM 1609 O O . ARG A 1 666 ? 262.869 354.846 254.098 1.00 79.02 666 ARG A O 1
ATOM 1617 N N . THR A 1 667 ? 264.848 355.401 254.989 1.00 75.80 667 THR A N 1
ATOM 1618 C CA . THR A 1 667 ? 264.964 356.721 254.400 1.00 75.80 667 THR A CA 1
ATOM 1619 C C . THR A 1 667 ? 266.337 356.784 253.754 1.00 75.80 667 THR A C 1
ATOM 1620 O O . THR A 1 667 ? 267.214 355.984 254.091 1.00 75.80 667 THR A O 1
ATOM 1624 N N . PRO A 1 668 ? 266.548 357.674 252.774 1.00 72.26 668 PRO A N 1
ATOM 1625 C CA . PRO A 1 668 ? 267.919 357.891 252.289 1.00 72.26 668 PRO A CA 1
ATOM 1626 C C . PRO A 1 668 ? 268.856 358.441 253.344 1.00 72.26 668 PRO A C 1
ATOM 1627 O O . PRO A 1 668 ? 270.045 358.098 253.337 1.00 72.26 668 PRO A O 1
ATOM 1631 N N . GLN A 1 669 ? 268.352 359.232 254.289 1.00 69.23 669 GLN A N 1
ATOM 1632 C CA . GLN A 1 669 ? 269.172 359.784 255.358 1.00 69.23 669 GLN A CA 1
ATOM 1633 C C . GLN A 1 669 ? 269.586 358.751 256.392 1.00 69.23 669 GLN A C 1
ATOM 1634 O O . GLN A 1 669 ? 270.369 359.081 257.285 1.00 69.23 669 GLN A O 1
ATOM 1640 N N . ASP A 1 670 ? 269.069 357.529 256.314 1.00 79.05 670 ASP A N 1
ATOM 1641 C CA . ASP A 1 670 ? 269.596 356.442 257.122 1.00 79.05 670 ASP A CA 1
ATOM 1642 C C . ASP A 1 670 ? 270.881 355.877 256.553 1.00 79.05 670 ASP A C 1
ATOM 1643 O O . ASP A 1 670 ? 271.630 355.230 257.290 1.00 79.05 670 ASP A O 1
ATOM 1648 N N . LEU A 1 671 ? 271.157 356.105 255.271 1.00 79.75 671 LEU A N 1
ATOM 1649 C CA . LEU A 1 671 ? 272.311 355.500 254.628 1.00 79.75 671 LEU A CA 1
ATOM 1650 C C . LEU A 1 671 ? 273.533 356.399 254.643 1.00 79.75 671 LEU A C 1
ATOM 1651 O O . LEU A 1 671 ? 274.439 356.204 253.830 1.00 79.75 671 LEU A O 1
ATOM 1656 N N . THR A 1 672 ? 273.578 357.375 255.538 1.00 82.81 672 THR A N 1
ATOM 1657 C CA . THR A 1 672 ? 274.754 358.217 255.648 1.00 82.81 672 THR A CA 1
ATOM 1658 C C . THR A 1 672 ? 275.861 357.485 256.390 1.00 82.81 672 THR A C 1
ATOM 1659 O O . THR A 1 672 ? 275.624 356.529 257.130 1.00 82.81 672 THR A O 1
ATOM 1663 N N . GLY A 1 673 ? 277.086 357.941 256.176 1.00 90.24 673 GLY A N 1
ATOM 1664 C CA . GLY A 1 673 ? 278.200 357.434 256.937 1.00 90.24 673 GLY A CA 1
ATOM 1665 C C . GLY A 1 673 ? 278.386 358.088 258.277 1.00 90.24 673 GLY A C 1
ATOM 1666 O O . GLY A 1 673 ? 279.259 357.682 259.042 1.00 90.24 673 GLY A O 1
ATOM 1667 N N . LYS A 1 674 ? 277.568 359.081 258.599 1.00 80.05 674 LYS A N 1
ATOM 1668 C CA . LYS A 1 674 ? 277.699 359.836 259.834 1.00 80.05 674 LYS A CA 1
ATOM 1669 C C . LYS A 1 674 ? 277.251 359.067 261.070 1.00 80.05 674 LYS A C 1
ATOM 1670 O O . LYS A 1 674 ? 277.449 359.566 262.179 1.00 80.05 674 LYS A O 1
ATOM 1676 N N . ASP A 1 675 ? 276.668 357.882 260.933 1.00 82.96 675 ASP A N 1
ATOM 1677 C CA . ASP A 1 675 ? 276.173 357.152 262.089 1.00 82.96 675 ASP A CA 1
ATOM 1678 C C . ASP A 1 675 ? 276.354 355.663 261.850 1.00 82.96 675 ASP A C 1
ATOM 1679 O O . ASP A 1 675 ? 276.616 355.220 260.731 1.00 82.96 675 ASP A O 1
ATOM 1684 N N . GLY A 1 676 ? 276.219 354.887 262.915 1.00 93.96 676 GLY A N 1
ATOM 1685 C CA . GLY A 1 676 ? 276.383 353.453 262.833 1.00 93.96 676 GLY A CA 1
ATOM 1686 C C . GLY A 1 676 ? 277.841 353.041 262.809 1.00 93.96 676 GLY A C 1
ATOM 1687 O O . GLY A 1 676 ? 278.755 353.852 262.678 1.00 93.96 676 GLY A O 1
ATOM 1688 N N . ASP A 1 677 ? 278.058 351.738 262.935 1.00 101.55 677 ASP A N 1
ATOM 1689 C CA . ASP A 1 677 ? 279.406 351.190 262.981 1.00 101.55 677 ASP A CA 1
ATOM 1690 C C . ASP A 1 677 ? 279.863 350.885 261.564 1.00 101.55 677 ASP A C 1
ATOM 1691 O O . ASP A 1 677 ? 279.433 349.898 260.965 1.00 101.55 677 ASP A O 1
ATOM 1696 N N . LEU A 1 678 ? 280.741 351.726 261.031 1.00 95.78 678 LEU A N 1
ATOM 1697 C CA . LEU A 1 678 ? 281.270 351.541 259.692 1.00 95.78 678 LEU A CA 1
ATOM 1698 C C . LEU A 1 678 ? 282.470 350.612 259.712 1.00 95.78 678 LEU A C 1
ATOM 1699 O O . LEU A 1 678 ? 283.320 350.692 260.601 1.00 95.78 678 LEU A O 1
ATOM 1704 N N . ILE A 1 679 ? 282.522 349.716 258.732 1.00 95.79 679 ILE A N 1
ATOM 1705 C CA . ILE A 1 679 ? 283.725 348.978 258.392 1.00 95.79 679 ILE A CA 1
ATOM 1706 C C . ILE A 1 679 ? 284.056 349.321 256.951 1.00 95.79 679 ILE A C 1
ATOM 1707 O O . ILE A 1 679 ? 283.219 349.833 256.207 1.00 95.79 679 ILE A O 1
ATOM 1712 N N . LEU A 1 680 ? 285.292 349.045 256.555 1.00 113.87 680 LEU A N 1
ATOM 1713 C CA . LEU A 1 680 ? 285.653 349.221 255.157 1.00 113.87 680 LEU A CA 1
ATOM 1714 C C . LEU A 1 680 ? 285.871 347.861 254.517 1.00 113.87 680 LEU A C 1
ATOM 1715 O O . LEU A 1 680 ? 286.195 346.892 255.199 1.00 113.87 680 LEU A O 1
ATOM 1720 N N . ALA A 1 681 ? 285.678 347.785 253.205 1.00 117.01 681 ALA A N 1
ATOM 1721 C CA . ALA A 1 681 ? 285.822 346.537 252.468 1.00 117.01 681 ALA A CA 1
ATOM 1722 C C . ALA A 1 681 ? 286.561 346.816 251.174 1.00 117.01 681 ALA A C 1
ATOM 1723 O O . ALA A 1 681 ? 286.022 347.473 250.284 1.00 117.01 681 ALA A O 1
ATOM 1725 N N . GLU A 1 682 ? 287.778 346.313 251.068 1.00 127.74 682 GLU A N 1
ATOM 1726 C CA . GLU A 1 682 ? 288.637 346.529 249.916 1.00 127.74 682 GLU A CA 1
ATOM 1727 C C . GLU A 1 682 ? 288.517 345.327 249.000 1.00 127.74 682 GLU A C 1
ATOM 1728 O O . GLU A 1 682 ? 288.295 344.219 249.472 1.00 127.74 682 GLU A O 1
ATOM 1734 N N . TYR A 1 683 ? 288.643 345.532 247.699 1.00 120.46 683 TYR A N 1
ATOM 1735 C CA . TYR A 1 683 ? 288.497 344.434 246.756 1.00 120.46 683 TYR A CA 1
ATOM 1736 C C . TYR A 1 683 ? 289.846 344.070 246.154 1.00 120.46 683 TYR A C 1
ATOM 1737 O O . TYR A 1 683 ? 290.676 344.943 245.897 1.00 120.46 683 TYR A O 1
ATOM 1746 N N . SER A 1 684 ? 290.066 342.775 245.946 1.00 109.98 684 SER A N 1
ATOM 1747 C CA . SER A 1 684 ? 291.333 342.335 245.377 1.00 109.98 684 SER A CA 1
ATOM 1748 C C . SER A 1 684 ? 291.364 342.534 243.871 1.00 109.98 684 SER A C 1
ATOM 1749 O O . SER A 1 684 ? 292.373 342.995 243.326 1.00 109.98 684 SER A O 1
ATOM 1752 N N . GLU A 1 685 ? 290.280 342.191 243.185 1.00 124.56 685 GLU A N 1
ATOM 1753 C CA . GLU A 1 685 ? 290.214 342.376 241.745 1.00 124.56 685 GLU A CA 1
ATOM 1754 C C . GLU A 1 685 ? 289.999 343.843 241.405 1.00 124.56 685 GLU A C 1
ATOM 1755 O O . GLU A 1 685 ? 289.451 344.612 242.196 1.00 124.56 685 GLU A O 1
ATOM 1761 N N . GLU A 1 686 ? 290.432 344.229 240.205 1.00 127.24 686 GLU A N 1
ATOM 1762 C CA . GLU A 1 686 ? 290.212 345.598 239.754 1.00 127.24 686 GLU A CA 1
ATOM 1763 C C . GLU A 1 686 ? 288.748 345.825 239.412 1.00 127.24 686 GLU A C 1
ATOM 1764 O O . GLU A 1 686 ? 288.096 346.712 239.972 1.00 127.24 686 GLU A O 1
ATOM 1770 N N . ASN A 1 687 ? 288.213 345.026 238.497 1.00 95.78 687 ASN A N 1
ATOM 1771 C CA . ASN A 1 687 ? 286.814 345.105 238.087 1.00 95.78 687 ASN A CA 1
ATOM 1772 C C . ASN A 1 687 ? 286.184 343.738 238.321 1.00 95.78 687 ASN A C 1
ATOM 1773 O O . ASN A 1 687 ? 286.432 342.796 237.565 1.00 95.78 687 ASN A O 1
ATOM 1778 N N . GLY A 1 688 ? 285.377 343.632 239.370 1.00 95.91 688 GLY A N 1
ATOM 1779 C CA . GLY A 1 688 ? 284.689 342.404 239.676 1.00 95.91 688 GLY A CA 1
ATOM 1780 C C . GLY A 1 688 ? 283.546 342.156 238.719 1.00 95.91 688 GLY A C 1
ATOM 1781 O O . GLY A 1 688 ? 283.073 343.068 238.036 1.00 95.91 688 GLY A O 1
ATOM 1782 N N . PRO A 1 689 ? 283.087 340.906 238.641 1.00 95.96 689 PRO A N 1
ATOM 1783 C CA . PRO A 1 689 ? 281.954 340.609 237.760 1.00 95.96 689 PRO A CA 1
ATOM 1784 C C . PRO A 1 689 ? 280.648 341.180 238.266 1.00 95.96 689 PRO A C 1
ATOM 1785 O O . PRO A 1 689 ? 279.769 341.491 237.456 1.00 95.96 689 PRO A O 1
ATOM 1789 N N . LEU A 1 690 ? 280.495 341.324 239.577 1.00 98.77 690 LEU A N 1
ATOM 1790 C CA . LEU A 1 690 ? 279.302 341.901 240.173 1.00 98.77 690 LEU A CA 1
ATOM 1791 C C . LEU A 1 690 ? 279.725 342.769 241.343 1.00 98.77 690 LEU A C 1
ATOM 1792 O O . LEU A 1 690 ? 280.717 342.485 242.015 1.00 98.77 690 LEU A O 1
ATOM 1797 N N . MET A 1 691 ? 278.964 343.827 241.588 1.00 102.09 691 MET A N 1
ATOM 1798 C CA . MET A 1 691 ? 279.322 344.762 242.639 1.00 102.09 691 MET A CA 1
ATOM 1799 C C . MET A 1 691 ? 278.070 345.475 243.121 1.00 102.09 691 MET A C 1
ATOM 1800 O O . MET A 1 691 ? 277.208 345.840 242.320 1.00 102.09 691 MET A O 1
ATOM 1805 N N . MET A 1 692 ? 277.983 345.664 244.432 1.00 82.08 692 MET A N 1
ATOM 1806 C CA . MET A 1 692 ? 276.787 346.205 245.053 1.00 82.08 692 MET A CA 1
ATOM 1807 C C . MET A 1 692 ? 276.668 347.700 244.818 1.00 82.08 692 MET A C 1
ATOM 1808 O O . MET A 1 692 ? 277.664 348.425 244.829 1.00 82.08 692 MET A O 1
ATOM 1813 N N . GLN A 1 693 ? 275.438 348.160 244.617 1.00 75.50 693 GLN A N 1
ATOM 1814 C CA . GLN A 1 693 ? 275.167 349.585 244.578 1.00 75.50 693 GLN A CA 1
ATOM 1815 C C . GLN A 1 693 ? 275.010 350.122 245.992 1.00 75.50 693 GLN A C 1
ATOM 1816 O O . GLN A 1 693 ? 274.958 349.373 246.966 1.00 75.50 693 GLN A O 1
ATOM 1822 N N . VAL A 1 694 ? 274.933 351.445 246.094 1.00 76.09 694 VAL A N 1
ATOM 1823 C CA . VAL A 1 694 ? 274.768 352.091 247.387 1.00 76.09 694 VAL A CA 1
ATOM 1824 C C . VAL A 1 694 ? 273.349 351.873 247.878 1.00 76.09 694 VAL A C 1
ATOM 1825 O O . VAL A 1 694 ? 272.377 352.142 247.164 1.00 76.09 694 VAL A O 1
ATOM 1829 N N . GLY A 1 695 ? 273.219 351.363 249.095 1.00 87.08 695 GLY A N 1
ATOM 1830 C CA . GLY A 1 695 ? 271.929 351.106 249.691 1.00 87.08 695 GLY A CA 1
ATOM 1831 C C . GLY A 1 695 ? 271.585 349.646 249.805 1.00 87.08 695 GLY A C 1
ATOM 1832 O O . GLY A 1 695 ? 270.571 349.316 250.424 1.00 87.08 695 GLY A O 1
ATOM 1833 N N . MET A 1 696 ? 272.394 348.764 249.243 1.00 87.08 696 MET A N 1
ATOM 1834 C CA . MET A 1 696 ? 272.105 347.345 249.255 1.00 87.08 696 MET A CA 1
ATOM 1835 C C . MET A 1 696 ? 272.771 346.674 250.441 1.00 87.08 696 MET A C 1
ATOM 1836 O O . MET A 1 696 ? 273.804 347.123 250.934 1.00 87.08 696 MET A O 1
ATOM 1841 N N . ALA A 1 697 ? 272.170 345.586 250.889 1.00 95.63 697 ALA A N 1
ATOM 1842 C CA . ALA A 1 697 ? 272.615 344.892 252.082 1.00 95.63 697 ALA A CA 1
ATOM 1843 C C . ALA A 1 697 ? 273.431 343.659 251.724 1.00 95.63 697 ALA A C 1
ATOM 1844 O O . ALA A 1 697 ? 273.288 343.083 250.646 1.00 95.63 697 ALA A O 1
ATOM 1846 N N . THR A 1 698 ? 274.292 343.264 252.653 1.00 96.41 698 THR A N 1
ATOM 1847 C CA . THR A 1 698 ? 275.054 342.034 252.553 1.00 96.41 698 THR A CA 1
ATOM 1848 C C . THR A 1 698 ? 275.243 341.491 253.961 1.00 96.41 698 THR A C 1
ATOM 1849 O O . THR A 1 698 ? 275.097 342.214 254.946 1.00 96.41 698 THR A O 1
ATOM 1853 N N . LYS A 1 699 ? 275.532 340.202 254.057 1.00 98.28 699 LYS A N 1
ATOM 1854 C CA . LYS A 1 699 ? 275.694 339.551 255.341 1.00 98.28 699 LYS A CA 1
ATOM 1855 C C . LYS A 1 699 ? 277.106 339.008 255.460 1.00 98.28 699 LYS A C 1
ATOM 1856 O O . LYS A 1 699 ? 277.758 338.727 254.457 1.00 98.28 699 LYS A O 1
ATOM 1862 N N . ILE A 1 700 ? 277.586 338.866 256.687 1.00 114.44 700 ILE A N 1
ATOM 1863 C CA . ILE A 1 700 ? 278.871 338.232 256.941 1.00 114.44 700 ILE A CA 1
ATOM 1864 C C . ILE A 1 700 ? 278.613 336.881 257.588 1.00 114.44 700 ILE A C 1
ATOM 1865 O O . ILE A 1 700 ? 278.067 336.799 258.697 1.00 114.44 700 ILE A O 1
ATOM 1870 N N . LYS A 1 701 ? 279.010 335.824 256.888 1.00 124.77 701 LYS A N 1
ATOM 1871 C CA . LYS A 1 701 ? 278.863 334.458 257.359 1.00 124.77 701 LYS A CA 1
ATOM 1872 C C . LYS A 1 701 ? 280.243 333.901 257.662 1.00 124.77 701 LYS A C 1
ATOM 1873 O O . LYS A 1 701 ? 281.141 333.982 256.822 1.00 124.77 701 LYS A O 1
ATOM 1879 N N . ASN A 1 702 ? 280.411 333.346 258.855 1.00 124.97 702 ASN A N 1
ATOM 1880 C CA . ASN A 1 702 ? 281.668 332.746 259.284 1.00 124.97 702 ASN A CA 1
ATOM 1881 C C . ASN A 1 702 ? 281.526 331.237 259.153 1.00 124.97 702 ASN A C 1
ATOM 1882 O O . ASN A 1 702 ? 280.927 330.583 260.007 1.00 124.97 702 ASN A O 1
ATOM 1887 N N . TYR A 1 703 ? 282.061 330.683 258.071 1.00 145.64 703 TYR A N 1
ATOM 1888 C CA . TYR A 1 703 ? 282.003 329.249 257.838 1.00 145.64 703 TYR A CA 1
ATOM 1889 C C . TYR A 1 703 ? 283.088 328.566 258.657 1.00 145.64 703 TYR A C 1
ATOM 1890 O O . TYR A 1 703 ? 284.266 328.906 258.531 1.00 145.64 703 TYR A O 1
ATOM 1899 N N . TYR A 1 704 ? 282.699 327.604 259.487 1.00 178.64 704 TYR A N 1
ATOM 1900 C CA . TYR A 1 704 ? 283.637 326.934 260.384 1.00 178.64 704 TYR A CA 1
ATOM 1901 C C . TYR A 1 704 ? 283.478 325.427 260.275 1.00 178.64 704 TYR A C 1
ATOM 1902 O O . TYR A 1 704 ? 282.461 324.877 260.703 1.00 178.64 704 TYR A O 1
ATOM 1911 N N . LYS A 1 705 ? 284.489 324.758 259.725 1.00 186.62 705 LYS A N 1
ATOM 1912 C CA . LYS A 1 705 ? 284.528 323.303 259.678 1.00 186.62 705 LYS A CA 1
ATOM 1913 C C . LYS A 1 705 ? 285.098 322.771 260.984 1.00 186.62 705 LYS A C 1
ATOM 1914 O O . LYS A 1 705 ? 286.142 323.237 261.447 1.00 186.62 705 LYS A O 1
ATOM 1920 N N . ARG A 1 706 ? 284.329 321.903 261.638 1.00 212.89 706 ARG A N 1
ATOM 1921 C CA . ARG A 1 706 ? 284.774 321.443 262.970 1.00 212.89 706 ARG A CA 1
ATOM 1922 C C . ARG A 1 706 ? 286.011 320.567 262.796 1.00 212.89 706 ARG A C 1
ATOM 1923 O O . ARG A 1 706 ? 286.268 320.113 261.664 1.00 212.89 706 ARG A O 1
ATOM 1931 N N . LYS A 1 707 ? 286.771 320.356 263.867 1.00 242.18 707 LYS A N 1
ATOM 1932 C CA . LYS A 1 707 ? 287.922 319.422 263.778 1.00 242.18 707 LYS A CA 1
ATOM 1933 C C . LYS A 1 707 ? 287.375 317.997 263.767 1.00 242.18 707 LYS A C 1
ATOM 1934 O O . LYS A 1 707 ? 286.222 317.812 264.186 1.00 242.18 707 LYS A O 1
ATOM 1940 N N . PRO A 1 708 ? 288.128 316.984 263.294 1.00 276.83 708 PRO A N 1
ATOM 1941 C CA . PRO A 1 708 ? 287.666 315.602 263.340 1.00 276.83 708 PRO A CA 1
ATOM 1942 C C . PRO A 1 708 ? 287.428 315.261 264.812 1.00 276.83 708 PRO A C 1
ATOM 1943 O O . PRO A 1 708 ? 288.264 315.592 265.637 1.00 276.83 708 PRO A O 1
ATOM 1947 N N . GLY A 1 709 ? 286.312 314.598 265.099 1.00 297.59 709 GLY A N 1
ATOM 1948 C CA . GLY A 1 709 ? 285.977 314.315 266.502 1.00 297.59 709 GLY A CA 1
ATOM 1949 C C . GLY A 1 709 ? 285.793 315.572 267.328 1.00 297.59 709 GLY A C 1
ATOM 1950 O O . GLY A 1 709 ? 285.016 316.440 266.900 1.00 297.59 709 GLY A O 1
ATOM 1951 N N . LYS A 1 710 ? 286.470 315.663 268.473 1.00 293.31 710 LYS A N 1
ATOM 1952 C CA . LYS A 1 710 ? 286.240 316.789 269.417 1.00 293.31 710 LYS A CA 1
ATOM 1953 C C . LYS A 1 710 ? 286.764 318.120 268.868 1.00 293.31 710 LYS A C 1
ATOM 1954 O O . LYS A 1 710 ? 287.873 318.117 268.299 1.00 293.31 710 LYS A O 1
ATOM 1960 N N . ASP A 1 711 ? 286.007 319.211 269.046 1.00 263.35 711 ASP A N 1
ATOM 1961 C CA . ASP A 1 711 ? 286.503 320.565 268.660 1.00 263.35 711 ASP A CA 1
ATOM 1962 C C . ASP A 1 711 ? 286.065 321.564 269.734 1.00 263.35 711 ASP A C 1
ATOM 1963 O O . ASP A 1 711 ? 284.969 321.392 270.295 1.00 263.35 711 ASP A O 1
ATOM 1968 N N . PRO A 1 712 ? 286.884 322.582 270.071 1.00 274.67 712 PRO A N 1
ATOM 1969 C CA . PRO A 1 712 ? 286.539 323.531 271.125 1.00 274.67 712 PRO A CA 1
ATOM 1970 C C . PRO A 1 712 ? 285.290 324.350 270.776 1.00 274.67 712 PRO A C 1
ATOM 1971 O O . PRO A 1 712 ? 284.484 324.545 271.661 1.00 274.67 712 PRO A O 1
ATOM 1975 N N . GLY A 1 713 ? 285.158 324.793 269.520 1.00 255.97 713 GLY A N 1
ATOM 1976 C CA . GLY A 1 713 ? 284.042 325.662 269.092 1.00 255.97 713 GLY A CA 1
ATOM 1977 C C . GLY A 1 713 ? 284.579 326.698 268.123 1.00 255.97 713 GLY A C 1
ATOM 1978 O O . GLY A 1 713 ? 285.810 326.865 268.089 1.00 255.97 713 GLY A O 1
ATOM 1979 N N . ALA A 1 714 ? 283.719 327.386 267.369 1.00 210.22 714 ALA A N 1
ATOM 1980 C CA . ALA A 1 714 ? 284.225 328.315 266.335 1.00 210.22 714 ALA A CA 1
ATOM 1981 C C . ALA A 1 714 ? 285.059 329.395 266.996 1.00 210.22 714 ALA A C 1
ATOM 1982 O O . ALA A 1 714 ? 284.600 329.949 268.003 1.00 210.22 714 ALA A O 1
ATOM 1984 N N . PRO A 1 715 ? 286.224 329.772 266.445 1.00 196.57 715 PRO A N 1
ATOM 1985 C CA . PRO A 1 715 ? 286.965 330.864 267.028 1.00 196.57 715 PRO A CA 1
ATOM 1986 C C . PRO A 1 715 ? 285.930 331.980 266.914 1.00 196.57 715 PRO A C 1
ATOM 1987 O O . PRO A 1 715 ? 285.369 332.124 265.855 1.00 196.57 715 PRO A O 1
ATOM 1991 N N . ASP A 1 716 ? 285.683 332.719 267.991 1.00 175.12 716 ASP A N 1
ATOM 1992 C CA . ASP A 1 716 ? 284.609 333.739 267.918 1.00 175.12 716 ASP A CA 1
ATOM 1993 C C . ASP A 1 716 ? 285.073 334.943 267.078 1.00 175.12 716 ASP A C 1
ATOM 1994 O O . ASP A 1 716 ? 286.287 335.221 267.080 1.00 175.12 716 ASP A O 1
ATOM 1999 N N . CYS A 1 717 ? 284.148 335.599 266.357 1.00 144.75 717 CYS A N 1
ATOM 2000 C CA . CYS A 1 717 ? 284.512 336.749 265.499 1.00 144.75 717 CYS A CA 1
ATOM 2001 C C . CYS A 1 717 ? 283.608 337.938 265.787 1.00 144.75 717 CYS A C 1
ATOM 2002 O O . CYS A 1 717 ? 282.427 337.712 266.041 1.00 144.75 717 CYS A O 1
ATOM 2005 N N . LYS A 1 718 ? 284.139 339.154 265.671 1.00 118.11 718 LYS A N 1
ATOM 2006 C CA . LYS A 1 718 ? 283.383 340.366 266.052 1.00 118.11 718 LYS A CA 1
ATOM 2007 C C . LYS A 1 718 ? 282.159 340.575 265.184 1.00 118.11 718 LYS A C 1
ATOM 2008 O O . LYS A 1 718 ? 281.177 341.105 265.715 1.00 118.11 718 LYS A O 1
ATOM 2014 N N . TYR A 1 719 ? 282.239 340.245 263.896 1.00 94.95 719 TYR A N 1
ATOM 2015 C CA . TYR A 1 719 ? 281.160 340.565 262.941 1.00 94.95 719 TYR A CA 1
ATOM 2016 C C . TYR A 1 719 ? 280.670 339.318 262.237 1.00 94.95 719 TYR A C 1
ATOM 2017 O O . TYR A 1 719 ? 281.485 338.483 261.889 1.00 94.95 719 TYR A O 1
ATOM 2026 N N . GLY A 1 720 ? 279.379 339.240 261.977 1.00 108.27 720 GLY A N 1
ATOM 2027 C CA . GLY A 1 720 ? 278.762 338.143 261.261 1.00 108.27 720 GLY A CA 1
ATOM 2028 C C . GLY A 1 720 ? 278.209 337.081 262.188 1.00 108.27 720 GLY A C 1
ATOM 2029 O O . GLY A 1 720 ? 278.361 337.124 263.411 1.00 108.27 720 GLY A O 1
ATOM 2030 N N . GLU A 1 721 ? 277.542 336.107 261.578 1.00 118.88 721 GLU A N 1
ATOM 2031 C CA . GLU A 1 721 ? 277.050 334.947 262.305 1.00 118.88 721 GLU A CA 1
ATOM 2032 C C . GLU A 1 721 ? 277.815 333.712 261.856 1.00 118.88 721 GLU A C 1
ATOM 2033 O O . GLU A 1 721 ? 278.277 333.637 260.717 1.00 118.88 721 GLU A O 1
ATOM 2039 N N . THR A 1 722 ? 277.984 332.753 262.760 1.00 139.92 722 THR A N 1
ATOM 2040 C CA . THR A 1 722 ? 278.756 331.561 262.447 1.00 139.92 722 THR A CA 1
ATOM 2041 C C . THR A 1 722 ? 277.842 330.448 261.955 1.00 139.92 722 THR A C 1
ATOM 2042 O O . THR A 1 722 ? 276.715 330.288 262.432 1.00 139.92 722 THR A O 1
ATOM 2046 N N . VAL A 1 723 ? 278.319 329.715 260.954 1.00 159.74 723 VAL A N 1
ATOM 2047 C CA . VAL A 1 723 ? 277.624 328.553 260.416 1.00 159.74 723 VAL A CA 1
ATOM 2048 C C . VAL A 1 723 ? 278.654 327.461 260.189 1.00 159.74 723 VAL A C 1
ATOM 2049 O O . VAL A 1 723 ? 279.784 327.732 259.772 1.00 159.74 723 VAL A O 1
ATOM 2053 N N . TYR A 1 724 ? 278.254 326.227 260.483 1.00 179.73 724 TYR A N 1
ATOM 2054 C CA . TYR A 1 724 ? 279.182 325.079 260.378 1.00 179.73 724 TYR A CA 1
ATOM 2055 C C . TYR A 1 724 ? 279.048 324.451 258.998 1.00 179.73 724 TYR A C 1
ATOM 2056 O O . TYR A 1 724 ? 278.003 323.842 258.745 1.00 179.73 724 TYR A O 1
ATOM 2065 N N . CYS A 1 725 ? 280.064 324.593 258.146 1.00 176.71 725 CYS A N 1
ATOM 2066 C CA . CYS A 1 725 ? 279.932 324.134 256.738 1.00 176.71 725 CYS A CA 1
ATOM 2067 C C . CYS A 1 725 ? 280.648 322.820 256.467 1.00 176.71 725 CYS A C 1
ATOM 2068 O O . CYS A 1 725 ? 281.880 322.829 256.395 1.00 176.71 725 CYS A O 1
ATOM 2071 N N . HIS A 1 726 ? 279.897 321.730 256.364 1.00 183.65 726 HIS A N 1
ATOM 2072 C CA . HIS A 1 726 ? 280.507 320.444 255.952 1.00 183.65 726 HIS A CA 1
ATOM 2073 C C . HIS A 1 726 ? 280.856 320.571 254.466 1.00 183.65 726 HIS A C 1
ATOM 2074 O O . HIS A 1 726 ? 281.971 320.195 254.070 1.00 183.65 726 HIS A O 1
ATOM 2081 N N . THR A 1 727 ? 279.939 321.143 253.687 1.00 173.74 727 THR A N 1
ATOM 2082 C CA . THR A 1 727 ? 280.159 321.280 252.228 1.00 173.74 727 THR A CA 1
ATOM 2083 C C . THR A 1 727 ? 280.670 322.692 251.977 1.00 173.74 727 THR A C 1
ATOM 2084 O O . THR A 1 727 ? 279.915 323.648 252.217 1.00 173.74 727 THR A O 1
ATOM 2088 N N . SER A 1 728 ? 281.890 322.803 251.481 1.00 155.88 728 SER A N 1
ATOM 2089 C CA . SER A 1 728 ? 282.493 324.142 251.327 1.00 155.88 728 SER A CA 1
ATOM 2090 C C . SER A 1 728 ? 281.655 324.937 250.345 1.00 155.88 728 SER A C 1
ATOM 2091 O O . SER A 1 728 ? 281.266 324.379 249.313 1.00 155.88 728 SER A O 1
ATOM 2094 N N . PRO A 1 729 ? 281.306 326.191 250.664 1.00 135.76 729 PRO A N 1
ATOM 2095 C CA . PRO A 1 729 ? 280.609 327.009 249.711 1.00 135.76 729 PRO A CA 1
ATOM 2096 C C . PRO A 1 729 ? 281.550 327.322 248.549 1.00 135.76 729 PRO A C 1
ATOM 2097 O O . PRO A 1 729 ? 281.138 327.169 247.446 1.00 135.76 729 PRO A O 1
ATOM 2101 N N . PHE A 1 730 ? 282.798 327.678 248.819 1.00 150.01 730 PHE A N 1
ATOM 2102 C CA . PHE A 1 730 ? 283.707 328.123 247.733 1.00 150.01 730 PHE A CA 1
ATOM 2103 C C . PHE A 1 730 ? 284.257 326.952 246.923 1.00 150.01 730 PHE A C 1
ATOM 2104 O O . PHE A 1 730 ? 283.861 325.809 247.184 1.00 150.01 730 PHE A O 1
ATOM 2112 N N . LEU A 1 731 ? 285.182 327.219 245.991 1.00 160.59 731 LEU A N 1
ATOM 2113 C CA . LEU A 1 731 ? 285.706 326.187 245.109 1.00 160.59 731 LEU A CA 1
ATOM 2114 C C . LEU A 1 731 ? 286.573 325.195 245.875 1.00 160.59 731 LEU A C 1
ATOM 2115 O O . LEU A 1 731 ? 286.442 323.979 245.697 1.00 160.59 731 LEU A O 1
ATOM 2120 N N . GLY A 1 732 ? 287.455 325.691 246.735 1.00 159.54 732 GLY A N 1
ATOM 2121 C CA . GLY A 1 732 ? 288.219 324.827 247.606 1.00 159.54 732 GLY A CA 1
ATOM 2122 C C . GLY A 1 732 ? 287.393 324.346 248.777 1.00 159.54 732 GLY A C 1
ATOM 2123 O O . GLY A 1 732 ? 286.228 324.695 248.948 1.00 159.54 732 GLY A O 1
ATOM 2124 N N . SER A 1 733 ? 288.020 323.522 249.608 1.00 165.56 733 SER A N 1
ATOM 2125 C CA . SER A 1 733 ? 287.371 322.975 250.789 1.00 165.56 733 SER A CA 1
ATOM 2126 C C . SER A 1 733 ? 288.098 323.453 252.037 1.00 165.56 733 SER A C 1
ATOM 2127 O O . SER A 1 733 ? 289.327 323.575 252.042 1.00 165.56 733 SER A O 1
ATOM 2130 N N . LEU A 1 734 ? 287.329 323.731 253.083 1.00 169.09 734 LEU A N 1
ATOM 2131 C CA . LEU A 1 734 ? 287.894 324.236 254.323 1.00 169.09 734 LEU A CA 1
ATOM 2132 C C . LEU A 1 734 ? 288.694 323.149 255.029 1.00 169.09 734 LEU A C 1
ATOM 2133 O O . LEU A 1 734 ? 288.344 321.970 254.981 1.00 169.09 734 LEU A O 1
ATOM 2138 N N . HIS A 1 735 ? 289.777 323.554 255.679 1.00 158.11 735 HIS A N 1
ATOM 2139 C CA . HIS A 1 735 ? 290.530 322.641 256.516 1.00 158.11 735 HIS A CA 1
ATOM 2140 C C . HIS A 1 735 ? 289.740 322.360 257.791 1.00 158.11 735 HIS A C 1
ATOM 2141 O O . HIS A 1 735 ? 288.834 323.118 258.142 1.00 158.11 735 HIS A O 1
ATOM 2148 N N . PRO A 1 736 ? 290.032 321.258 258.482 1.00 178.26 736 PRO A N 1
ATOM 2149 C CA . PRO A 1 736 ? 289.414 321.040 259.797 1.00 178.26 736 PRO A CA 1
ATOM 2150 C C . PRO A 1 736 ? 289.900 322.067 260.809 1.00 178.26 736 PRO A C 1
ATOM 2151 O O . PRO A 1 736 ? 291.104 322.260 260.991 1.00 178.26 736 PRO A O 1
ATOM 2155 N N . GLY A 1 737 ? 288.951 322.735 261.456 1.00 163.39 737 GLY A N 1
ATOM 2156 C CA . GLY A 1 737 ? 289.289 323.767 262.409 1.00 163.39 737 GLY A CA 1
ATOM 2157 C C . GLY A 1 737 ? 289.615 325.106 261.801 1.00 163.39 737 GLY A C 1
ATOM 2158 O O . GLY A 1 737 ? 290.253 325.932 262.458 1.00 163.39 737 GLY A O 1
ATOM 2159 N N . GLN A 1 738 ? 289.196 325.353 260.566 1.00 154.45 738 GLN A N 1
ATOM 2160 C CA . GLN A 1 738 ? 289.470 326.610 259.887 1.00 154.45 738 GLN A CA 1
ATOM 2161 C C . GLN A 1 738 ? 288.178 327.397 259.742 1.00 154.45 738 GLN A C 1
ATOM 2162 O O . GLN A 1 738 ? 287.221 326.917 259.126 1.00 154.45 738 GLN A O 1
ATOM 2168 N N . LEU A 1 739 ? 288.160 328.599 260.305 1.00 154.89 739 LEU A N 1
ATOM 2169 C CA . LEU A 1 739 ? 287.065 329.541 260.140 1.00 154.89 739 LEU A CA 1
ATOM 2170 C C . LEU A 1 739 ? 287.407 330.536 259.042 1.00 154.89 739 LEU A C 1
ATOM 2171 O O . LEU A 1 739 ? 288.470 331.164 259.074 1.00 154.89 739 LEU A O 1
ATOM 2176 N N . LEU A 1 740 ? 286.494 330.688 258.089 1.00 125.46 740 LEU A N 1
ATOM 2177 C CA . LEU A 1 740 ? 286.645 331.630 256.991 1.00 125.46 740 LEU A CA 1
ATOM 2178 C C . LEU A 1 740 ? 285.416 332.518 256.946 1.00 125.46 740 LEU A C 1
ATOM 2179 O O . LEU A 1 740 ? 284.298 332.018 256.804 1.00 125.46 740 LEU A O 1
ATOM 2184 N N . GLN A 1 741 ? 285.616 333.822 257.080 1.00 117.78 741 GLN A N 1
ATOM 2185 C CA . GLN A 1 741 ? 284.525 334.770 256.934 1.00 117.78 741 GLN A CA 1
ATOM 2186 C C . GLN A 1 741 ? 284.251 335.030 255.460 1.00 117.78 741 GLN A C 1
ATOM 2187 O O . GLN A 1 741 ? 285.142 334.908 254.616 1.00 117.78 741 GLN A O 1
ATOM 2193 N N . ALA A 1 742 ? 283.012 335.408 255.151 1.00 109.79 742 ALA A N 1
ATOM 2194 C CA . ALA A 1 742 ? 282.655 335.676 253.767 1.00 109.79 742 ALA A CA 1
ATOM 2195 C C . ALA A 1 742 ? 281.483 336.640 253.688 1.00 109.79 742 ALA A C 1
ATOM 2196 O O . ALA A 1 742 ? 280.544 336.550 254.483 1.00 109.79 742 ALA A O 1
ATOM 2198 N N . PHE A 1 743 ? 281.550 337.555 252.720 1.00 98.30 743 PHE A N 1
ATOM 2199 C CA . PHE A 1 743 ? 280.374 338.305 252.304 1.00 98.30 743 PHE A CA 1
ATOM 2200 C C . PHE A 1 743 ? 279.426 337.388 251.560 1.00 98.30 743 PHE A C 1
ATOM 2201 O O . PHE A 1 743 ? 279.816 336.739 250.586 1.00 98.30 743 PHE A O 1
ATOM 2209 N N . GLU A 1 744 ? 278.176 337.352 252.004 1.00 110.32 744 GLU A N 1
ATOM 2210 C CA . GLU A 1 744 ? 277.127 336.569 251.374 1.00 110.32 744 GLU A CA 1
ATOM 2211 C C . GLU A 1 744 ? 275.939 337.478 251.119 1.00 110.32 744 GLU A C 1
ATOM 2212 O O . GLU A 1 744 ? 275.427 338.110 252.048 1.00 110.32 744 GLU A O 1
ATOM 2218 N N . ASN A 1 745 ? 275.515 337.553 249.867 1.00 91.21 745 ASN A N 1
ATOM 2219 C CA . ASN A 1 745 ? 274.290 338.239 249.485 1.00 91.21 745 ASN A CA 1
ATOM 2220 C C . ASN A 1 745 ? 273.720 337.520 248.270 1.00 91.21 745 ASN A C 1
ATOM 2221 O O . ASN A 1 745 ? 274.098 336.384 247.974 1.00 91.21 745 ASN A O 1
ATOM 2226 N N . ASN A 1 746 ? 272.788 338.166 247.577 1.00 75.97 746 ASN A N 1
ATOM 2227 C CA . ASN A 1 746 ? 272.215 337.575 246.377 1.00 75.97 746 ASN A CA 1
ATOM 2228 C C . ASN A 1 746 ? 273.127 337.708 245.172 1.00 75.97 746 ASN A C 1
ATOM 2229 O O . ASN A 1 746 ? 272.972 336.954 244.208 1.00 75.97 746 ASN A O 1
ATOM 2234 N N . LEU A 1 747 ? 274.068 338.642 245.203 1.00 89.29 747 LEU A N 1
ATOM 2235 C CA . LEU A 1 747 ? 274.897 338.898 244.035 1.00 89.29 747 LEU A CA 1
ATOM 2236 C C . LEU A 1 747 ? 276.060 337.926 243.952 1.00 89.29 747 LEU A C 1
ATOM 2237 O O . LEU A 1 747 ? 276.241 337.257 242.933 1.00 89.29 747 LEU A O 1
ATOM 2242 N N . PHE A 1 748 ? 276.865 337.833 245.003 1.00 93.04 748 PHE A N 1
ATOM 2243 C CA . PHE A 1 748 ? 278.026 336.962 244.977 1.00 93.04 748 PHE A CA 1
ATOM 2244 C C . PHE A 1 748 ? 278.206 336.332 246.346 1.00 93.04 748 PHE A C 1
ATOM 2245 O O . PHE A 1 748 ? 277.361 336.459 247.234 1.00 93.04 748 PHE A O 1
ATOM 2253 N N . ARG A 1 749 ? 279.312 335.618 246.498 1.00 107.30 749 ARG A N 1
ATOM 2254 C CA . ARG A 1 749 ? 279.775 335.165 247.805 1.00 107.30 749 ARG A CA 1
ATOM 2255 C C . ARG A 1 749 ? 281.291 335.206 247.751 1.00 107.30 749 ARG A C 1
ATOM 2256 O O . ARG A 1 749 ? 281.894 334.608 246.858 1.00 107.30 749 ARG A O 1
ATOM 2264 N N . ALA A 1 750 ? 281.907 335.932 248.667 1.00 117.60 750 ALA A N 1
ATOM 2265 C CA . ALA A 1 750 ? 283.334 336.120 248.502 1.00 117.60 750 ALA A CA 1
ATOM 2266 C C . ALA A 1 750 ? 284.054 336.070 249.838 1.00 117.60 750 ALA A C 1
ATOM 2267 O O . ALA A 1 750 ? 283.569 336.631 250.825 1.00 117.60 750 ALA A O 1
ATOM 2269 N N . PRO A 1 751 ? 285.215 335.416 249.898 1.00 120.15 751 PRO A N 1
ATOM 2270 C CA . PRO A 1 751 ? 285.943 335.312 251.167 1.00 120.15 751 PRO A CA 1
ATOM 2271 C C . PRO A 1 751 ? 286.576 336.638 251.554 1.00 120.15 751 PRO A C 1
ATOM 2272 O O . PRO A 1 751 ? 287.272 337.268 250.759 1.00 120.15 751 PRO A O 1
ATOM 2276 N N . ILE A 1 752 ? 286.319 337.059 252.783 1.00 113.68 752 ILE A N 1
ATOM 2277 C CA . ILE A 1 752 ? 286.814 338.323 253.301 1.00 113.68 752 ILE A CA 1
ATOM 2278 C C . ILE A 1 752 ? 287.780 338.035 254.437 1.00 113.68 752 ILE A C 1
ATOM 2279 O O . ILE A 1 752 ? 287.719 336.983 255.082 1.00 113.68 752 ILE A O 1
ATOM 2284 N N . TYR A 1 753 ? 288.705 338.963 254.655 1.00 116.24 753 TYR A N 1
ATOM 2285 C CA . TYR A 1 753 ? 289.779 338.776 255.622 1.00 116.24 753 TYR A CA 1
ATOM 2286 C C . TYR A 1 753 ? 289.945 340.055 256.415 1.00 116.24 753 TYR A C 1
ATOM 2287 O O . TYR A 1 753 ? 290.265 341.097 255.844 1.00 116.24 753 TYR A O 1
ATOM 2296 N N . LEU A 1 754 ? 289.747 339.978 257.723 1.00 116.47 754 LEU A N 1
ATOM 2297 C CA . LEU A 1 754 ? 289.785 341.169 258.561 1.00 116.47 754 LEU A CA 1
ATOM 2298 C C . LEU A 1 754 ? 291.222 341.599 258.803 1.00 116.47 754 LEU A C 1
ATOM 2299 O O . LEU A 1 754 ? 292.042 340.809 259.279 1.00 116.47 754 LEU A O 1
ATOM 2304 N N . HIS A 1 755 ? 291.526 342.848 258.477 1.00 132.01 755 HIS A N 1
ATOM 2305 C CA . HIS A 1 755 ? 292.792 343.483 258.785 1.00 132.01 755 HIS A CA 1
ATOM 2306 C C . HIS A 1 755 ? 292.518 344.727 259.614 1.00 132.01 755 HIS A C 1
ATOM 2307 O O . HIS A 1 755 ? 291.452 345.346 259.508 1.00 132.01 755 HIS A O 1
ATOM 2314 N N . LYS A 1 756 ? 293.479 345.077 260.453 1.00 119.71 756 LYS A N 1
ATOM 2315 C CA . LYS A 1 756 ? 293.385 346.330 261.172 1.00 119.71 756 LYS A CA 1
ATOM 2316 C C . LYS A 1 756 ? 293.787 347.476 260.259 1.00 119.71 756 LYS A C 1
ATOM 2317 O O . LYS A 1 756 ? 294.589 347.311 259.336 1.00 119.71 756 LYS A O 1
ATOM 2323 N N . MET A 1 757 ? 293.205 348.640 260.516 1.00 114.46 757 MET A N 1
ATOM 2324 C CA . MET A 1 757 ? 293.447 349.808 259.696 1.00 114.46 757 MET A CA 1
ATOM 2325 C C . MET A 1 757 ? 294.872 350.315 259.897 1.00 114.46 757 MET A C 1
ATOM 2326 O O . MET A 1 757 ? 295.520 349.985 260.894 1.00 114.46 757 MET A O 1
ATOM 2331 N N . PRO A 1 758 ? 295.401 351.083 258.942 1.00 120.66 758 PRO A N 1
ATOM 2332 C CA . PRO A 1 758 ? 296.657 351.789 259.195 1.00 120.66 758 PRO A CA 1
ATOM 2333 C C . PRO A 1 758 ? 296.480 352.821 260.296 1.00 120.66 758 PRO A C 1
ATOM 2334 O O . PRO A 1 758 ? 295.376 353.299 260.559 1.00 120.66 758 PRO A O 1
ATOM 2338 N N . GLU A 1 759 ? 297.587 353.167 260.943 1.00 127.70 759 GLU A N 1
ATOM 2339 C CA . GLU A 1 759 ? 297.503 354.086 262.065 1.00 127.70 759 GLU A CA 1
ATOM 2340 C C . GLU A 1 759 ? 297.397 355.539 261.634 1.00 127.70 759 GLU A C 1
ATOM 2341 O O . GLU A 1 759 ? 297.198 356.407 262.489 1.00 127.70 759 GLU A O 1
ATOM 2347 N N . THR A 1 760 ? 297.509 355.821 260.336 1.00 134.63 760 THR A N 1
ATOM 2348 C CA . THR A 1 760 ? 297.529 357.177 259.821 1.00 134.63 760 THR A CA 1
ATOM 2349 C C . THR A 1 760 ? 296.251 357.577 259.108 1.00 134.63 760 THR A C 1
ATOM 2350 O O . THR A 1 760 ? 296.033 358.771 258.895 1.00 134.63 760 THR A O 1
ATOM 2354 N N . ASP A 1 761 ? 295.404 356.626 258.737 1.00 141.79 761 ASP A N 1
ATOM 2355 C CA . ASP A 1 761 ? 294.279 356.898 257.858 1.00 141.79 761 ASP A CA 1
ATOM 2356 C C . ASP A 1 761 ? 293.002 357.128 258.653 1.00 141.79 761 ASP A C 1
ATOM 2357 O O . ASP A 1 761 ? 292.667 356.350 259.548 1.00 141.79 761 ASP A O 1
ATOM 2362 N N . PHE A 1 762 ? 292.295 358.201 258.309 1.00 143.72 762 PHE A N 1
ATOM 2363 C CA . PHE A 1 762 ? 290.980 358.527 258.827 1.00 143.72 762 PHE A CA 1
ATOM 2364 C C . PHE A 1 762 ? 290.018 358.602 257.653 1.00 143.72 762 PHE A C 1
ATOM 2365 O O . PHE A 1 762 ? 290.431 358.541 256.498 1.00 143.72 762 PHE A O 1
ATOM 2373 N N . LEU A 1 763 ? 288.730 358.746 257.932 1.00 135.86 763 LEU A N 1
ATOM 2374 C CA . LEU A 1 763 ? 287.723 358.769 256.881 1.00 135.86 763 LEU A CA 1
ATOM 2375 C C . LEU A 1 763 ? 287.007 360.108 256.903 1.00 135.86 763 LEU A C 1
ATOM 2376 O O . LEU A 1 763 ? 286.336 360.439 257.885 1.00 135.86 763 LEU A O 1
ATOM 2381 N N . ILE A 1 764 ? 287.137 360.871 255.824 1.00 131.53 764 ILE A N 1
ATOM 2382 C CA . ILE A 1 764 ? 286.512 362.182 255.710 1.00 131.53 764 ILE A CA 1
ATOM 2383 C C . ILE A 1 764 ? 285.284 362.058 254.825 1.00 131.53 764 ILE A C 1
ATOM 2384 O O . ILE A 1 764 ? 285.387 361.703 253.647 1.00 131.53 764 ILE A O 1
ATOM 2389 N N . ILE A 1 765 ? 284.129 362.351 255.394 1.00 118.13 765 ILE A N 1
ATOM 2390 C CA . ILE A 1 765 ? 282.862 362.384 254.686 1.00 118.13 765 ILE A CA 1
ATOM 2391 C C . ILE A 1 765 ? 282.608 363.845 254.351 1.00 118.13 765 ILE A C 1
ATOM 2392 O O . ILE A 1 765 ? 282.356 364.660 255.240 1.00 118.13 765 ILE A O 1
ATOM 2397 N N . ARG A 1 766 ? 282.706 364.200 253.079 1.00 112.75 766 ARG A N 1
ATOM 2398 C CA . ARG A 1 766 ? 282.397 365.556 252.672 1.00 112.75 766 ARG A CA 1
ATOM 2399 C C . ARG A 1 766 ? 281.010 365.589 252.056 1.00 112.75 766 ARG A C 1
ATOM 2400 O O . ARG A 1 766 ? 280.607 364.666 251.341 1.00 112.75 766 ARG A O 1
ATOM 2408 N N . THR A 1 767 ? 280.254 366.607 252.424 1.00 115.61 767 THR A N 1
ATOM 2409 C CA . THR A 1 767 ? 278.976 366.945 251.833 1.00 115.61 767 THR A CA 1
ATOM 2410 C C . THR A 1 767 ? 279.052 368.399 251.405 1.00 115.61 767 THR A C 1
ATOM 2411 O O . THR A 1 767 ? 280.123 369.004 251.398 1.00 115.61 767 THR A O 1
ATOM 2415 N N . ARG A 1 768 ? 277.905 368.957 251.030 1.00 115.57 768 ARG A N 1
ATOM 2416 C CA . ARG A 1 768 ? 277.871 370.337 250.570 1.00 115.57 768 ARG A CA 1
ATOM 2417 C C . ARG A 1 768 ? 278.140 371.312 251.704 1.00 115.57 768 ARG A C 1
ATOM 2418 O O . ARG A 1 768 ? 278.666 372.404 251.473 1.00 115.57 768 ARG A O 1
ATOM 2426 N N . GLN A 1 769 ? 277.821 370.924 252.936 1.00 121.12 769 GLN A N 1
ATOM 2427 C CA . GLN A 1 769 ? 277.905 371.819 254.080 1.00 121.12 769 GLN A CA 1
ATOM 2428 C C . GLN A 1 769 ? 279.284 371.829 254.724 1.00 121.12 769 GLN A C 1
ATOM 2429 O O . GLN A 1 769 ? 279.754 372.888 255.147 1.00 121.12 769 GLN A O 1
ATOM 2435 N N . GLY A 1 770 ? 279.949 370.685 254.815 1.00 121.81 770 GLY A N 1
ATOM 2436 C CA . GLY A 1 770 ? 281.270 370.681 255.411 1.00 121.81 770 GLY A CA 1
ATOM 2437 C C . GLY A 1 770 ? 281.876 369.299 255.408 1.00 121.81 770 GLY A C 1
ATOM 2438 O O . GLY A 1 770 ? 281.304 368.341 254.883 1.00 121.81 770 GLY A O 1
ATOM 2439 N N . TYR A 1 771 ? 283.058 369.218 256.004 1.00 125.41 771 TYR A N 1
ATOM 2440 C CA . TYR A 1 771 ? 283.790 367.973 256.165 1.00 125.41 771 TYR A CA 1
ATOM 2441 C C . TYR A 1 771 ? 283.495 367.375 257.531 1.00 125.41 771 TYR A C 1
ATOM 2442 O O . TYR A 1 771 ? 283.323 368.091 258.516 1.00 125.41 771 TYR A O 1
ATOM 2451 N N . TYR A 1 772 ? 283.451 366.048 257.583 1.00 124.40 772 TYR A N 1
ATOM 2452 C CA . TYR A 1 772 ? 283.239 365.320 258.822 1.00 124.40 772 TYR A CA 1
ATOM 2453 C C . TYR A 1 772 ? 284.261 364.201 258.881 1.00 124.40 772 TYR A C 1
ATOM 2454 O O . TYR A 1 772 ? 284.624 363.655 257.845 1.00 124.40 772 TYR A O 1
ATOM 2463 N N . ILE A 1 773 ? 284.738 363.846 260.068 1.00 116.83 773 ILE A N 1
ATOM 2464 C CA . ILE A 1 773 ? 285.814 362.872 260.182 1.00 116.83 773 ILE A CA 1
ATOM 2465 C C . ILE A 1 773 ? 285.403 361.756 261.135 1.00 116.83 773 ILE A C 1
ATOM 2466 O O . ILE A 1 773 ? 284.871 362.016 262.218 1.00 116.83 773 ILE A O 1
ATOM 2471 N N . ARG A 1 774 ? 285.607 360.516 260.703 1.00 106.10 774 ARG A N 1
ATOM 2472 C CA . ARG A 1 774 ? 285.524 359.346 261.557 1.00 106.10 774 ARG A CA 1
ATOM 2473 C C . ARG A 1 774 ? 286.877 358.659 261.589 1.00 106.10 774 ARG A C 1
ATOM 2474 O O . ARG A 1 774 ? 287.678 358.792 260.659 1.00 106.10 774 ARG A O 1
ATOM 2482 N N . GLU A 1 775 ? 287.136 357.917 262.651 1.00 121.32 775 GLU A N 1
ATOM 2483 C CA . GLU A 1 775 ? 288.208 356.951 262.538 1.00 121.32 775 GLU A CA 1
ATOM 2484 C C . GLU A 1 775 ? 287.629 355.631 262.063 1.00 121.32 775 GLU A C 1
ATOM 2485 O O . GLU A 1 775 ? 286.444 355.342 262.238 1.00 121.32 775 GLU A O 1
ATOM 2491 N N . LEU A 1 776 ? 288.482 354.829 261.453 1.00 113.47 776 LEU A N 1
ATOM 2492 C CA . LEU A 1 776 ? 288.162 353.452 261.136 1.00 113.47 776 LEU A CA 1
ATOM 2493 C C . LEU A 1 776 ? 289.135 352.540 261.859 1.00 113.47 776 LEU A C 1
ATOM 2494 O O . LEU A 1 776 ? 290.303 352.881 262.057 1.00 113.47 776 LEU A O 1
ATOM 2499 N N . VAL A 1 777 ? 288.634 351.379 262.267 1.00 119.62 777 VAL A N 1
ATOM 2500 C CA . VAL A 1 777 ? 289.468 350.379 262.922 1.00 119.62 777 VAL A CA 1
ATOM 2501 C C . VAL A 1 777 ? 289.441 349.033 262.209 1.00 119.62 777 VAL A C 1
ATOM 2502 O O . VAL A 1 777 ? 290.422 348.269 262.286 1.00 119.62 777 VAL A O 1
ATOM 2506 N N . ASP A 1 778 ? 288.412 348.726 261.423 1.00 134.75 778 ASP A N 1
ATOM 2507 C CA . ASP A 1 778 ? 288.263 347.433 260.775 1.00 134.75 778 ASP A CA 1
ATOM 2508 C C . ASP A 1 778 ? 288.178 347.591 259.263 1.00 134.75 778 ASP A C 1
ATOM 2509 O O . ASP A 1 778 ? 287.328 348.333 258.744 1.00 134.75 778 ASP A O 1
ATOM 2514 N N . ILE A 1 779 ? 289.042 346.876 258.549 1.00 120.00 779 ILE A N 1
ATOM 2515 C CA . ILE A 1 779 ? 288.988 346.878 257.095 1.00 120.00 779 ILE A CA 1
ATOM 2516 C C . ILE A 1 779 ? 289.165 345.455 256.599 1.00 120.00 779 ILE A C 1
ATOM 2517 O O . ILE A 1 779 ? 290.122 344.770 256.959 1.00 120.00 779 ILE A O 1
ATOM 2522 N N . PHE A 1 780 ? 288.223 344.991 255.803 1.00 120.18 780 PHE A N 1
ATOM 2523 C CA . PHE A 1 780 ? 288.251 343.649 255.259 1.00 120.18 780 PHE A CA 1
ATOM 2524 C C . PHE A 1 780 ? 288.878 343.696 253.881 1.00 120.18 780 PHE A C 1
ATOM 2525 O O . PHE A 1 780 ? 288.781 344.704 253.187 1.00 120.18 780 PHE A O 1
ATOM 2533 N N . VAL A 1 781 ? 289.549 342.620 253.504 1.00 120.67 781 VAL A N 1
ATOM 2534 C CA . VAL A 1 781 ? 290.013 342.427 252.139 1.00 120.67 781 VAL A CA 1
ATOM 2535 C C . VAL A 1 781 ? 289.166 341.331 251.533 1.00 120.67 781 VAL A C 1
ATOM 2536 O O . VAL A 1 781 ? 289.067 340.235 252.089 1.00 120.67 781 VAL A O 1
ATOM 2540 N N . VAL A 1 782 ? 288.549 341.622 250.410 1.00 114.24 782 VAL A N 1
ATOM 2541 C CA . VAL A 1 782 ? 287.602 340.726 249.779 1.00 114.24 782 VAL A CA 1
ATOM 2542 C C . VAL A 1 782 ? 288.333 339.973 248.688 1.00 114.24 782 VAL A C 1
ATOM 2543 O O . VAL A 1 782 ? 288.915 340.580 247.788 1.00 114.24 782 VAL A O 1
ATOM 2547 N N . GLY A 1 783 ? 288.304 338.651 248.765 1.00 117.85 783 GLY A N 1
ATOM 2548 C CA . GLY A 1 783 ? 288.970 337.839 247.772 1.00 117.85 783 GLY A CA 1
ATOM 2549 C C . GLY A 1 783 ? 288.241 337.778 246.449 1.00 117.85 783 GLY A C 1
ATOM 2550 O O . GLY A 1 783 ? 287.433 338.650 246.123 1.00 117.85 783 GLY A O 1
ATOM 2551 N N . GLN A 1 784 ? 288.525 336.746 245.669 1.00 139.16 784 GLN A N 1
ATOM 2552 C CA . GLN A 1 784 ? 287.875 336.587 244.379 1.00 139.16 784 GLN A CA 1
ATOM 2553 C C . GLN A 1 784 ? 286.423 336.187 244.577 1.00 139.16 784 GLN A C 1
ATOM 2554 O O . GLN A 1 784 ? 286.126 335.248 245.320 1.00 139.16 784 GLN A O 1
ATOM 2560 N N . GLN A 1 785 ? 285.517 336.906 243.921 1.00 115.36 785 GLN A N 1
ATOM 2561 C CA . GLN A 1 785 ? 284.095 336.672 244.110 1.00 115.36 785 GLN A CA 1
ATOM 2562 C C . GLN A 1 785 ? 283.663 335.375 243.444 1.00 115.36 785 GLN A C 1
ATOM 2563 O O . GLN A 1 785 ? 284.173 335.002 242.386 1.00 115.36 785 GLN A O 1
ATOM 2569 N N . CYS A 1 786 ? 282.708 334.689 244.068 1.00 126.76 786 CYS A N 1
ATOM 2570 C CA . CYS A 1 786 ? 282.026 333.556 243.474 1.00 126.76 786 CYS A CA 1
ATOM 2571 C C . CYS A 1 786 ? 280.648 334.041 243.068 1.00 126.76 786 CYS A C 1
ATOM 2572 O O . CYS A 1 786 ? 279.800 334.269 243.942 1.00 126.76 786 CYS A O 1
ATOM 2575 N N . PRO A 1 787 ? 280.384 334.255 241.780 1.00 121.96 787 PRO A N 1
ATOM 2576 C CA . PRO A 1 787 ? 279.138 334.922 241.378 1.00 121.96 787 PRO A CA 1
ATOM 2577 C C . PRO A 1 787 ? 277.936 334.003 241.503 1.00 121.96 787 PRO A C 1
ATOM 2578 O O . PRO A 1 787 ? 277.972 332.847 241.083 1.00 121.96 787 PRO A O 1
ATOM 2582 N N . LEU A 1 788 ? 276.861 334.537 242.081 1.00 111.32 788 LEU A N 1
ATOM 2583 C CA . LEU A 1 788 ? 275.605 333.820 242.205 1.00 111.32 788 LEU A CA 1
ATOM 2584 C C . LEU A 1 788 ? 274.531 334.338 241.264 1.00 111.32 788 LEU A C 1
ATOM 2585 O O . LEU A 1 788 ? 273.469 333.717 241.163 1.00 111.32 788 LEU A O 1
ATOM 2590 N N . PHE A 1 789 ? 274.772 335.451 240.589 1.00 101.13 789 PHE A N 1
ATOM 2591 C CA . PHE A 1 789 ? 273.850 336.011 239.614 1.00 101.13 789 PHE A CA 1
ATOM 2592 C C . PHE A 1 789 ? 274.557 336.089 238.274 1.00 101.13 789 PHE A C 1
ATOM 2593 O O . PHE A 1 789 ? 275.737 336.437 238.206 1.00 101.13 789 PHE A O 1
ATOM 2601 N N . GLU A 1 790 ? 273.848 335.751 237.206 1.00 109.54 790 GLU A N 1
ATOM 2602 C CA . GLU A 1 790 ? 274.439 335.746 235.879 1.00 109.54 790 GLU A CA 1
ATOM 2603 C C . GLU A 1 790 ? 274.275 337.118 235.242 1.00 109.54 790 GLU A C 1
ATOM 2604 O O . GLU A 1 790 ? 273.148 337.584 235.048 1.00 109.54 790 GLU A O 1
ATOM 2610 N N . VAL A 1 791 ? 275.391 337.756 234.930 1.00 95.53 791 VAL A N 1
ATOM 2611 C CA . VAL A 1 791 ? 275.358 339.006 234.165 1.00 95.53 791 VAL A CA 1
ATOM 2612 C C . VAL A 1 791 ? 274.904 338.694 232.745 1.00 95.53 791 VAL A C 1
ATOM 2613 O O . VAL A 1 791 ? 275.438 337.758 232.129 1.00 95.53 791 VAL A O 1
ATOM 2617 N N . PRO A 1 792 ? 273.915 339.396 232.201 1.00 85.17 792 PRO A N 1
ATOM 2618 C CA . PRO A 1 792 ? 273.507 339.134 230.821 1.00 85.17 792 PRO A CA 1
ATOM 2619 C C . PRO A 1 792 ? 274.555 339.621 229.837 1.00 85.17 792 PRO A C 1
ATOM 2620 O O . PRO A 1 792 ? 275.439 340.409 230.167 1.00 85.17 792 PRO A O 1
ATOM 2624 N N . GLY A 1 793 ? 274.463 339.127 228.621 1.00 78.46 793 GLY A N 1
ATOM 2625 C CA . GLY A 1 793 ? 275.310 339.613 227.562 1.00 78.46 793 GLY A CA 1
ATOM 2626 C C . GLY A 1 793 ? 274.724 340.841 226.914 1.00 78.46 793 GLY A C 1
ATOM 2627 O O . GLY A 1 793 ? 273.576 341.226 227.154 1.00 78.46 793 GLY A O 1
ATOM 2628 N N . PRO A 1 794 ? 275.525 341.498 226.081 1.00 75.96 794 PRO A N 1
ATOM 2629 C CA . PRO A 1 794 ? 275.006 342.639 225.324 1.00 75.96 794 PRO A CA 1
ATOM 2630 C C . PRO A 1 794 ? 274.086 342.170 224.212 1.00 75.96 794 PRO A C 1
ATOM 2631 O O . PRO A 1 794 ? 274.320 341.131 223.593 1.00 75.96 794 PRO A O 1
ATOM 2635 N N . ASN A 1 795 ? 273.020 342.942 223.990 1.00 75.88 795 ASN A N 1
ATOM 2636 C CA . ASN A 1 795 ? 271.907 342.631 223.086 1.00 75.88 795 ASN A CA 1
ATOM 2637 C C . ASN A 1 795 ? 271.222 341.307 223.403 1.00 75.88 795 ASN A C 1
ATOM 2638 O O . ASN A 1 795 ? 270.564 340.733 222.535 1.00 75.88 795 ASN A O 1
ATOM 2643 N N . SER A 1 796 ? 271.325 340.813 224.630 1.00 81.06 796 SER A N 1
ATOM 2644 C CA . SER A 1 796 ? 270.666 339.569 224.982 1.00 81.06 796 SER A CA 1
ATOM 2645 C C . SER A 1 796 ? 269.171 339.799 225.144 1.00 81.06 796 SER A C 1
ATOM 2646 O O . SER A 1 796 ? 268.679 340.928 225.106 1.00 81.06 796 SER A O 1
ATOM 2649 N N . LYS A 1 797 ? 268.427 338.709 225.312 1.00 103.39 797 LYS A N 1
ATOM 2650 C CA . LYS A 1 797 ? 267.002 338.856 225.576 1.00 103.39 797 LYS A CA 1
ATOM 2651 C C . LYS A 1 797 ? 266.768 339.346 226.998 1.00 103.39 797 LYS A C 1
ATOM 2652 O O . LYS A 1 797 ? 265.891 340.187 227.233 1.00 103.39 797 LYS A O 1
ATOM 2658 N N . ARG A 1 798 ? 267.556 338.842 227.950 1.00 74.45 798 ARG A N 1
ATOM 2659 C CA . ARG A 1 798 ? 267.483 339.302 229.332 1.00 74.45 798 ARG A CA 1
ATOM 2660 C C . ARG A 1 798 ? 267.923 340.753 229.460 1.00 74.45 798 ARG A C 1
ATOM 2661 O O . ARG A 1 798 ? 267.352 341.502 230.260 1.00 74.45 798 ARG A O 1
ATOM 2669 N N . ALA A 1 799 ? 268.882 341.178 228.636 1.00 66.32 799 ALA A N 1
ATOM 2670 C CA . ALA A 1 799 ? 269.340 342.562 228.651 1.00 66.32 799 ALA A CA 1
ATOM 2671 C C . ALA A 1 799 ? 268.248 343.517 228.196 1.00 66.32 799 ALA A C 1
ATOM 2672 O O . ALA A 1 799 ? 267.934 344.491 228.891 1.00 66.32 799 ALA A O 1
ATOM 2674 N N . ASN A 1 800 ? 267.641 343.240 227.038 1.00 67.95 800 ASN A N 1
ATOM 2675 C CA . ASN A 1 800 ? 266.573 344.089 226.521 1.00 67.95 800 ASN A CA 1
ATOM 2676 C C . ASN A 1 800 ? 265.339 344.045 227.407 1.00 67.95 800 ASN A C 1
ATOM 2677 O O . ASN A 1 800 ? 264.649 345.064 227.553 1.00 67.95 800 ASN A O 1
ATOM 2682 N N . THR A 1 801 ? 265.067 342.892 228.025 1.00 73.39 801 THR A N 1
ATOM 2683 C CA . THR A 1 801 ? 263.965 342.793 228.971 1.00 73.39 801 THR A CA 1
ATOM 2684 C C . THR A 1 801 ? 264.211 343.658 230.197 1.00 73.39 801 THR A C 1
ATOM 2685 O O . THR A 1 801 ? 263.289 344.319 230.685 1.00 73.39 801 THR A O 1
ATOM 2689 N N . HIS A 1 802 ? 265.455 343.710 230.681 1.00 75.81 802 HIS A N 1
ATOM 2690 C CA . HIS A 1 802 ? 265.735 344.557 231.835 1.00 75.81 802 HIS A CA 1
ATOM 2691 C C . HIS A 1 802 ? 265.639 346.033 231.486 1.00 75.81 802 HIS A C 1
ATOM 2692 O O . HIS A 1 802 ? 265.147 346.824 232.295 1.00 75.81 802 HIS A O 1
ATOM 2699 N N . ILE A 1 803 ? 266.108 346.424 230.296 1.00 71.45 803 ILE A N 1
ATOM 2700 C CA . ILE A 1 803 ? 265.988 347.820 229.868 1.00 71.45 803 ILE A CA 1
ATOM 2701 C C . ILE A 1 803 ? 264.525 348.243 229.767 1.00 71.45 803 ILE A C 1
ATOM 2702 O O . ILE A 1 803 ? 264.134 349.310 230.269 1.00 71.45 803 ILE A O 1
ATOM 2707 N N . ARG A 1 804 ? 263.687 347.391 229.164 1.00 77.03 804 ARG A N 1
ATOM 2708 C CA . ARG A 1 804 ? 262.267 347.702 229.029 1.00 77.03 804 ARG A CA 1
ATOM 2709 C C . ARG A 1 804 ? 261.568 347.755 230.384 1.00 77.03 804 ARG A C 1
ATOM 2710 O O . ARG A 1 804 ? 260.772 348.670 230.642 1.00 77.03 804 ARG A O 1
ATOM 2718 N N . ASP A 1 805 ? 261.895 346.824 231.287 1.00 79.24 805 ASP A N 1
ATOM 2719 C CA . ASP A 1 805 ? 261.247 346.801 232.596 1.00 79.24 805 ASP A CA 1
ATOM 2720 C C . ASP A 1 805 ? 261.699 347.956 233.477 1.00 79.24 805 ASP A C 1
ATOM 2721 O O . ASP A 1 805 ? 260.901 348.493 234.250 1.00 79.24 805 ASP A O 1
ATOM 2726 N N . PHE A 1 806 ? 262.966 348.361 233.366 1.00 75.20 806 PHE A N 1
ATOM 2727 C CA . PHE A 1 806 ? 263.460 349.514 234.111 1.00 75.20 806 PHE A CA 1
ATOM 2728 C C . PHE A 1 806 ? 262.784 350.797 233.653 1.00 75.20 806 PHE A C 1
ATOM 2729 O O . PHE A 1 806 ? 262.396 351.633 234.482 1.00 75.20 806 PHE A O 1
ATOM 2737 N N . LEU A 1 807 ? 262.620 350.960 232.336 1.00 75.87 807 LEU A N 1
ATOM 2738 C CA . LEU A 1 807 ? 261.916 352.128 231.810 1.00 75.87 807 LEU A CA 1
ATOM 2739 C C . LEU A 1 807 ? 260.454 352.134 232.240 1.00 75.87 807 LEU A C 1
ATOM 2740 O O . LEU A 1 807 ? 259.903 353.189 232.575 1.00 75.87 807 LEU A O 1
ATOM 2745 N N . GLN A 1 808 ? 259.827 350.957 232.288 1.00 75.80 808 GLN A N 1
ATOM 2746 C CA . GLN A 1 808 ? 258.431 350.878 232.709 1.00 75.80 808 GLN A CA 1
ATOM 2747 C C . GLN A 1 808 ? 258.267 351.205 234.187 1.00 75.80 808 GLN A C 1
ATOM 2748 O O . GLN A 1 808 ? 257.303 351.872 234.577 1.00 75.80 808 GLN A O 1
ATOM 2754 N N . VAL A 1 809 ? 259.204 350.751 235.019 1.00 70.18 809 VAL A N 1
ATOM 2755 C CA . VAL A 1 809 ? 259.152 351.043 236.448 1.00 70.18 809 VAL A CA 1
ATOM 2756 C C . VAL A 1 809 ? 259.353 352.530 236.703 1.00 70.18 809 VAL A C 1
ATOM 2757 O O . VAL A 1 809 ? 258.651 353.129 237.526 1.00 70.18 809 VAL A O 1
ATOM 2761 N N . PHE A 1 810 ? 260.282 353.155 235.971 1.00 70.63 810 PHE A N 1
ATOM 2762 C CA . PHE A 1 810 ? 260.481 354.598 236.088 1.00 70.63 810 PHE A CA 1
ATOM 2763 C C . PHE A 1 810 ? 259.241 355.376 235.658 1.00 70.63 810 PHE A C 1
ATOM 2764 O O . PHE A 1 810 ? 258.891 356.387 236.279 1.00 70.63 810 PHE A O 1
ATOM 2772 N N . ILE A 1 811 ? 258.549 354.901 234.621 1.00 77.63 811 ILE A N 1
ATOM 2773 C CA . ILE A 1 811 ? 257.342 355.580 234.150 1.00 77.63 811 ILE A CA 1
ATOM 2774 C C . ILE A 1 811 ? 256.212 355.453 235.170 1.00 77.63 811 ILE A C 1
ATOM 2775 O O . ILE A 1 811 ? 255.496 356.426 235.449 1.00 77.63 811 ILE A O 1
ATOM 2780 N N . TYR A 1 812 ? 256.067 354.270 235.774 1.00 75.19 812 TYR A N 1
ATOM 2781 C CA . TYR A 1 812 ? 255.052 354.074 236.810 1.00 75.19 812 TYR A CA 1
ATOM 2782 C C . TYR A 1 812 ? 255.332 354.926 238.036 1.00 75.19 812 TYR A C 1
ATOM 2783 O O . TYR A 1 812 ? 254.407 355.488 238.634 1.00 75.19 812 TYR A O 1
ATOM 2792 N N . ARG A 1 813 ? 256.599 355.049 238.424 1.00 72.42 813 ARG A N 1
ATOM 2793 C CA . ARG A 1 813 ? 256.916 355.855 239.595 1.00 72.42 813 ARG A CA 1
ATOM 2794 C C . ARG A 1 813 ? 256.799 357.344 239.307 1.00 72.42 813 ARG A C 1
ATOM 2795 O O . ARG A 1 813 ? 256.567 358.129 240.232 1.00 72.42 813 ARG A O 1
ATOM 2803 N N . LEU A 1 814 ? 256.954 357.760 238.049 1.00 82.51 814 LEU A N 1
ATOM 2804 C CA . LEU A 1 814 ? 256.636 359.144 237.715 1.00 82.51 814 LEU A CA 1
ATOM 2805 C C . LEU A 1 814 ? 255.140 359.392 237.725 1.00 82.51 814 LEU A C 1
ATOM 2806 O O . LEU A 1 814 ? 254.701 360.504 238.029 1.00 82.51 814 LEU A O 1
ATOM 2811 N N . PHE A 1 815 ? 254.346 358.385 237.371 1.00 93.98 815 PHE A N 1
ATOM 2812 C CA . PHE A 1 815 ? 252.899 358.552 237.444 1.00 93.98 815 PHE A CA 1
ATOM 2813 C C . PHE A 1 815 ? 252.422 358.590 238.888 1.00 93.98 815 PHE A C 1
ATOM 2814 O O . PHE A 1 815 ? 251.462 359.294 239.206 1.00 93.98 815 PHE A O 1
ATOM 2822 N N . TRP A 1 816 ? 253.076 357.834 239.776 1.00 82.81 816 TRP A N 1
ATOM 2823 C CA . TRP A 1 816 ? 252.712 357.857 241.190 1.00 82.81 816 TRP A CA 1
ATOM 2824 C C . TRP A 1 816 ? 253.057 359.193 241.830 1.00 82.81 816 TRP A C 1
ATOM 2825 O O . TRP A 1 816 ? 252.335 359.671 242.710 1.00 82.81 816 TRP A O 1
ATOM 2836 N N . LYS A 1 817 ? 254.155 359.811 241.402 1.00 87.08 817 LYS A N 1
ATOM 2837 C CA . LYS A 1 817 ? 254.590 361.090 241.944 1.00 87.08 817 LYS A CA 1
ATOM 2838 C C . LYS A 1 817 ? 253.760 362.263 241.449 1.00 87.08 817 LYS A C 1
ATOM 2839 O O . LYS A 1 817 ? 253.902 363.365 241.983 1.00 87.08 817 LYS A O 1
ATOM 2845 N N . SER A 1 818 ? 252.907 362.062 240.448 1.00 104.73 818 SER A N 1
ATOM 2846 C CA . SER A 1 818 ? 252.150 363.158 239.864 1.00 104.73 818 SER A CA 1
ATOM 2847 C C . SER A 1 818 ? 251.019 363.583 240.787 1.00 104.73 818 SER A C 1
ATOM 2848 O O . SER A 1 818 ? 250.327 362.748 241.372 1.00 104.73 818 SER A O 1
ATOM 2851 N N . LYS A 1 819 ? 250.860 364.892 240.981 1.00 102.27 819 LYS A N 1
ATOM 2852 C CA . LYS A 1 819 ? 249.846 365.368 241.962 1.00 102.27 819 LYS A CA 1
ATOM 2853 C C . LYS A 1 819 ? 248.522 365.656 241.256 1.00 102.27 819 LYS A C 1
ATOM 2854 O O . LYS A 1 819 ? 247.502 365.783 241.954 1.00 102.27 819 LYS A O 1
ATOM 2860 N N . ASP A 1 820 ? 248.548 365.765 239.928 1.00 110.92 820 ASP A N 1
ATOM 2861 C CA . ASP A 1 820 ? 247.318 366.095 239.165 1.00 110.92 820 ASP A CA 1
ATOM 2862 C C . ASP A 1 820 ? 246.299 364.965 239.326 1.00 110.92 820 ASP A C 1
ATOM 2863 O O . ASP A 1 820 ? 246.706 363.795 239.244 1.00 110.92 820 ASP A O 1
ATOM 2868 N N . ARG A 1 821 ? 245.020 365.307 239.502 1.00 110.52 821 ARG A N 1
ATOM 2869 C CA . ARG A 1 821 ? 243.966 364.289 239.762 1.00 110.52 821 ARG A CA 1
ATOM 2870 C C . ARG A 1 821 ? 243.764 363.308 238.601 1.00 110.52 821 ARG A C 1
ATOM 2871 O O . ARG A 1 821 ? 243.514 362.127 238.900 1.00 110.52 821 ARG A O 1
ATOM 2879 N N . PRO A 1 822 ? 243.808 363.705 237.309 1.00 103.68 822 PRO A N 1
ATOM 2880 C CA . PRO A 1 822 ? 244.138 362.754 236.255 1.00 103.68 822 PRO A CA 1
ATOM 2881 C C . PRO A 1 822 ? 245.669 362.743 236.238 1.00 103.68 822 PRO A C 1
ATOM 2882 O O . PRO A 1 822 ? 246.244 363.736 235.838 1.00 103.68 822 PRO A O 1
ATOM 2886 N N . ARG A 1 823 ? 246.283 361.638 236.668 1.00 109.32 823 ARG A N 1
ATOM 2887 C CA . ARG A 1 823 ? 247.763 361.585 236.774 1.00 109.32 823 ARG A CA 1
ATOM 2888 C C . ARG A 1 823 ? 248.368 361.843 235.400 1.00 109.32 823 ARG A C 1
ATOM 2889 O O . ARG A 1 823 ? 247.953 361.175 234.445 1.00 109.32 823 ARG A O 1
ATOM 2897 N N . ARG A 1 824 ? 249.326 362.762 235.316 1.00 119.02 824 ARG A N 1
ATOM 2898 C CA . ARG A 1 824 ? 249.899 363.137 234.037 1.00 119.02 824 ARG A CA 1
ATOM 2899 C C . ARG A 1 824 ? 251.387 363.376 234.207 1.00 119.02 824 ARG A C 1
ATOM 2900 O O . ARG A 1 824 ? 251.827 363.877 235.243 1.00 119.02 824 ARG A O 1
ATOM 2908 N N . ILE A 1 825 ? 252.159 362.994 233.192 1.00 119.61 825 ILE A N 1
ATOM 2909 C CA . ILE A 1 825 ? 253.603 363.168 233.184 1.00 119.61 825 ILE A CA 1
ATOM 2910 C C . ILE A 1 825 ? 253.993 363.906 231.912 1.00 119.61 825 ILE A C 1
ATOM 2911 O O . ILE A 1 825 ? 253.184 364.100 231.007 1.00 119.61 825 ILE A O 1
ATOM 2916 N N . ARG A 1 826 ? 255.255 364.310 231.851 1.00 117.74 826 ARG A N 1
ATOM 2917 C CA . ARG A 1 826 ? 255.823 364.940 230.673 1.00 117.74 826 ARG A CA 1
ATOM 2918 C C . ARG A 1 826 ? 256.839 364.002 230.039 1.00 117.74 826 ARG A C 1
ATOM 2919 O O . ARG A 1 826 ? 257.494 363.219 230.728 1.00 117.74 826 ARG A O 1
ATOM 2927 N N . MET A 1 827 ? 256.963 364.088 228.713 1.00 89.10 827 MET A N 1
ATOM 2928 C CA . MET A 1 827 ? 257.843 363.179 227.989 1.00 89.10 827 MET A CA 1
ATOM 2929 C C . MET A 1 827 ? 259.308 363.518 228.208 1.00 89.10 827 MET A C 1
ATOM 2930 O O . MET A 1 827 ? 260.140 362.616 228.356 1.00 89.10 827 MET A O 1
ATOM 2935 N N . GLU A 1 828 ? 259.645 364.800 228.279 1.00 88.38 828 GLU A N 1
ATOM 2936 C CA . GLU A 1 828 ? 261.044 365.175 228.417 1.00 88.38 828 GLU A CA 1
ATOM 2937 C C . GLU A 1 828 ? 261.609 364.979 229.820 1.00 88.38 828 GLU A C 1
ATOM 2938 O O . GLU A 1 828 ? 262.831 365.013 229.971 1.00 88.38 828 GLU A O 1
ATOM 2944 N N . ASP A 1 829 ? 260.785 364.645 230.813 1.00 85.23 829 ASP A N 1
ATOM 2945 C CA . ASP A 1 829 ? 261.332 364.073 232.040 1.00 85.23 829 ASP A CA 1
ATOM 2946 C C . ASP A 1 829 ? 261.937 362.699 231.778 1.00 85.23 829 ASP A C 1
ATOM 2947 O O . ASP A 1 829 ? 263.052 362.396 232.230 1.00 85.23 829 ASP A O 1
ATOM 2952 N N . ILE A 1 830 ? 261.225 361.866 231.021 1.00 70.38 830 ILE A N 1
ATOM 2953 C CA . ILE A 1 830 ? 261.741 360.555 230.658 1.00 70.38 830 ILE A CA 1
ATOM 2954 C C . ILE A 1 830 ? 262.898 360.685 229.685 1.00 70.38 830 ILE A C 1
ATOM 2955 O O . ILE A 1 830 ? 263.820 359.866 229.696 1.00 70.38 830 ILE A O 1
ATOM 2960 N N . LYS A 1 831 ? 262.880 361.710 228.837 1.00 77.54 831 LYS A N 1
ATOM 2961 C CA . LYS A 1 831 ? 264.000 361.919 227.931 1.00 77.54 831 LYS A CA 1
ATOM 2962 C C . LYS A 1 831 ? 265.225 362.455 228.658 1.00 77.54 831 LYS A C 1
ATOM 2963 O O . LYS A 1 831 ? 266.349 362.266 228.191 1.00 77.54 831 LYS A O 1
ATOM 2969 N N . LYS A 1 832 ? 265.029 363.131 229.791 1.00 76.94 832 LYS A N 1
ATOM 2970 C CA . LYS A 1 832 ? 266.159 363.516 230.625 1.00 76.94 832 LYS A CA 1
ATOM 2971 C C . LYS A 1 832 ? 266.726 362.319 231.367 1.00 76.94 832 LYS A C 1
ATOM 2972 O O . LYS A 1 832 ? 267.939 362.231 231.578 1.00 76.94 832 LYS A O 1
ATOM 2978 N N . ALA A 1 833 ? 265.865 361.391 231.789 1.00 72.43 833 ALA A N 1
ATOM 2979 C CA . ALA A 1 833 ? 266.360 360.229 232.519 1.00 72.43 833 ALA A CA 1
ATOM 2980 C C . ALA A 1 833 ? 267.052 359.232 231.604 1.00 72.43 833 ALA A C 1
ATOM 2981 O O . ALA A 1 833 ? 268.147 358.758 231.911 1.00 72.43 833 ALA A O 1
ATOM 2983 N N . PHE A 1 834 ? 266.416 358.886 230.495 1.00 74.48 834 PHE A N 1
ATOM 2984 C CA . PHE A 1 834 ? 266.935 357.927 229.531 1.00 74.48 834 PHE A CA 1
ATOM 2985 C C . PHE A 1 834 ? 267.222 358.641 228.218 1.00 74.48 834 PHE A C 1
ATOM 2986 O O . PHE A 1 834 ? 266.387 358.594 227.310 1.00 74.48 834 PHE A O 1
ATOM 2994 N N . PRO A 1 835 ? 268.362 359.320 228.066 1.00 72.96 835 PRO A N 1
ATOM 2995 C CA . PRO A 1 835 ? 268.589 360.078 226.833 1.00 72.96 835 PRO A CA 1
ATOM 2996 C C . PRO A 1 835 ? 269.137 359.252 225.689 1.00 72.96 835 PRO A C 1
ATOM 2997 O O . PRO A 1 835 ? 269.088 359.713 224.544 1.00 72.96 835 PRO A O 1
ATOM 3001 N N . SER A 1 836 ? 269.651 358.056 225.954 1.00 76.12 836 SER A N 1
ATOM 3002 C CA . SER A 1 836 ? 270.100 357.189 224.877 1.00 76.12 836 SER A CA 1
ATOM 3003 C C . SER A 1 836 ? 268.953 356.454 224.217 1.00 76.12 836 SER A C 1
ATOM 3004 O O . SER A 1 836 ? 269.134 355.893 223.131 1.00 76.12 836 SER A O 1
ATOM 3007 N N . HIS A 1 837 ? 267.785 356.432 224.850 1.00 78.67 837 HIS A N 1
ATOM 3008 C CA . HIS A 1 837 ? 266.635 355.743 224.290 1.00 78.67 837 HIS A CA 1
ATOM 3009 C C . HIS A 1 837 ? 266.083 356.515 223.110 1.00 78.67 837 HIS A C 1
ATOM 3010 O O . HIS A 1 837 ? 265.939 357.740 223.170 1.00 78.67 837 HIS A O 1
ATOM 3017 N N . SER A 1 838 ? 265.781 355.799 222.034 1.00 72.14 838 SER A N 1
ATOM 3018 C CA . SER A 1 838 ? 264.963 356.370 220.980 1.00 72.14 838 SER A CA 1
ATOM 3019 C C . SER A 1 838 ? 263.571 356.607 221.528 1.00 72.14 838 SER A C 1
ATOM 3020 O O . SER A 1 838 ? 263.075 355.832 222.348 1.00 72.14 838 SER A O 1
ATOM 3023 N N . GLU A 1 839 ? 262.935 357.684 221.078 1.00 85.37 839 GLU A N 1
ATOM 3024 C CA . GLU A 1 839 ? 261.633 358.054 221.614 1.00 85.3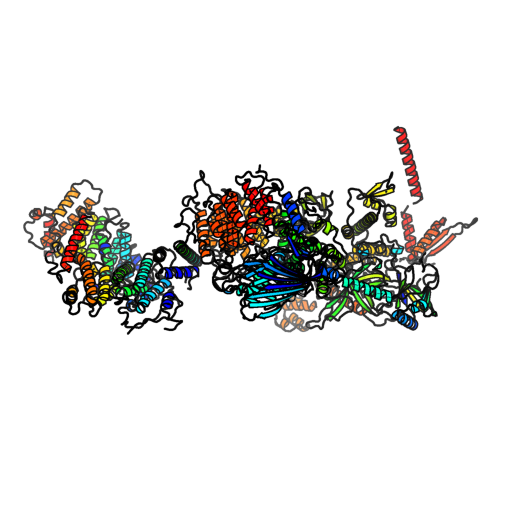7 839 GLU A CA 1
ATOM 3025 C C . GLU A 1 839 ? 260.518 357.129 221.151 1.00 85.37 839 GLU A C 1
ATOM 3026 O O . GLU A 1 839 ? 259.426 357.177 221.725 1.00 85.37 839 GLU A O 1
ATOM 3032 N N . SER A 1 840 ? 260.780 356.269 220.164 1.00 76.97 840 SER A N 1
ATOM 3033 C CA . SER A 1 840 ? 259.817 355.242 219.787 1.00 76.97 840 SER A CA 1
ATOM 3034 C C . SER A 1 840 ? 259.641 354.215 220.894 1.00 76.97 840 SER A C 1
ATOM 3035 O O . SER A 1 840 ? 258.530 353.736 221.131 1.00 76.97 840 SER A O 1
ATOM 3038 N N . SER A 1 841 ? 260.720 353.887 221.607 1.00 70.55 841 SER A N 1
ATOM 3039 C CA . SER A 1 841 ? 260.617 352.914 222.690 1.00 70.55 841 SER A CA 1
ATOM 3040 C C . SER A 1 841 ? 259.887 353.496 223.893 1.00 70.55 841 SER A C 1
ATOM 3041 O O . SER A 1 841 ? 259.082 352.806 224.534 1.00 70.55 841 SER A O 1
ATOM 3044 N N . ILE A 1 842 ? 260.145 354.769 224.199 1.00 75.99 842 ILE A N 1
ATOM 3045 C CA . ILE A 1 842 ? 259.439 355.442 225.282 1.00 75.99 842 ILE A CA 1
ATOM 3046 C C . ILE A 1 842 ? 257.960 355.582 224.956 1.00 75.99 842 ILE A C 1
ATOM 3047 O O . ILE A 1 842 ? 257.099 355.367 225.815 1.00 75.99 842 ILE A O 1
ATOM 3052 N N . ARG A 1 843 ? 257.637 355.911 223.706 1.00 87.64 843 ARG A N 1
ATOM 3053 C CA . ARG A 1 843 ? 256.236 355.978 223.311 1.00 87.64 843 ARG A CA 1
ATOM 3054 C C . ARG A 1 843 ? 255.587 354.601 223.276 1.00 87.64 843 ARG A C 1
ATOM 3055 O O . ARG A 1 843 ? 254.372 354.493 223.462 1.00 87.64 843 ARG A O 1
ATOM 3063 N N . LYS A 1 844 ? 256.374 353.550 223.044 1.00 67.56 844 LYS A N 1
ATOM 3064 C CA . LYS A 1 844 ? 255.852 352.193 223.154 1.00 67.56 844 LYS A CA 1
ATOM 3065 C C . LYS A 1 844 ? 255.499 351.856 224.591 1.00 67.56 844 LYS A C 1
ATOM 3066 O O . LYS A 1 844 ? 254.512 351.157 224.842 1.00 67.56 844 LYS A O 1
ATOM 3072 N N . ARG A 1 845 ? 256.307 352.321 225.545 1.00 71.16 845 ARG A N 1
ATOM 3073 C CA . ARG A 1 845 ? 255.977 352.062 226.943 1.00 71.16 845 ARG A CA 1
ATOM 3074 C C . ARG A 1 845 ? 254.789 352.895 227.399 1.00 71.16 845 ARG A C 1
ATOM 3075 O O . ARG A 1 845 ? 254.007 352.449 228.243 1.00 71.16 845 ARG A O 1
ATOM 3083 N N . LEU A 1 846 ? 254.636 354.095 226.852 1.00 78.48 846 LEU A N 1
ATOM 3084 C CA . LEU A 1 846 ? 253.520 354.955 227.219 1.00 78.48 846 LEU A CA 1
ATOM 3085 C C . LEU A 1 846 ? 252.255 354.684 226.424 1.00 78.48 846 LEU A C 1
ATOM 3086 O O . LEU A 1 846 ? 251.222 355.283 226.731 1.00 78.48 846 LEU A O 1
ATOM 3091 N N . LYS A 1 847 ? 252.313 353.823 225.405 1.00 90.24 847 LYS A N 1
ATOM 3092 C CA . LYS A 1 847 ? 251.164 353.609 224.529 1.00 90.24 847 LYS A CA 1
ATOM 3093 C C . LYS A 1 847 ? 250.031 352.927 225.276 1.00 90.24 847 LYS A C 1
ATOM 3094 O O . LYS A 1 847 ? 248.934 353.479 225.406 1.00 90.24 847 LYS A O 1
ATOM 3100 N N . LEU A 1 848 ? 250.274 351.727 225.771 1.00 94.35 848 LEU A N 1
ATOM 3101 C CA . LEU A 1 848 ? 249.486 351.234 226.880 1.00 94.35 848 LEU A CA 1
ATOM 3102 C C . LEU A 1 848 ? 249.843 352.055 228.108 1.00 94.35 848 LEU A C 1
ATOM 3103 O O . LEU A 1 848 ? 250.988 352.479 228.252 1.00 94.35 848 LEU A O 1
ATOM 3108 N N . CYS A 1 849 ? 248.833 352.328 228.939 1.00 103.47 849 CYS A N 1
ATOM 3109 C CA . CYS A 1 849 ? 248.770 353.038 230.234 1.00 103.47 849 CYS A CA 1
ATOM 3110 C C . CYS A 1 849 ? 248.741 354.561 230.149 1.00 103.47 849 CYS A C 1
ATOM 3111 O O . CYS A 1 849 ? 248.624 355.183 231.195 1.00 103.47 849 CYS A O 1
ATOM 3114 N N . ALA A 1 850 ? 248.812 355.178 228.976 1.00 107.50 850 ALA A N 1
ATOM 3115 C CA . ALA A 1 850 ? 248.764 356.633 228.904 1.00 107.50 850 ALA A CA 1
ATOM 3116 C C . ALA A 1 850 ? 248.286 357.050 227.528 1.00 107.50 850 ALA A C 1
ATOM 3117 O O . ALA A 1 850 ? 248.318 356.269 226.576 1.00 107.50 850 ALA A O 1
ATOM 3119 N N . ASP A 1 851 ? 247.851 358.303 227.434 1.00 123.09 851 ASP A N 1
ATOM 3120 C CA . ASP A 1 851 ? 247.531 358.892 226.139 1.00 123.09 851 ASP A CA 1
ATOM 3121 C C . ASP A 1 851 ? 247.917 360.361 226.129 1.00 123.09 851 ASP A C 1
ATOM 3122 O O . ASP A 1 851 ? 247.921 361.029 227.165 1.00 123.09 851 ASP A O 1
ATOM 3127 N N . PHE A 1 852 ? 248.239 360.852 224.941 1.00 160.08 852 PHE A N 1
ATOM 3128 C CA . PHE A 1 852 ? 248.757 362.197 224.756 1.00 160.08 852 PHE A CA 1
ATOM 3129 C C . PHE A 1 852 ? 247.601 363.154 224.517 1.00 160.08 852 PHE A C 1
ATOM 3130 O O . PHE A 1 852 ? 246.783 362.930 223.621 1.00 160.08 852 PHE A O 1
ATOM 3138 N N . LYS A 1 853 ? 247.537 364.227 225.301 1.00 181.73 853 LYS A N 1
ATOM 3139 C CA . LYS A 1 853 ? 246.552 365.270 225.072 1.00 181.73 853 LYS A CA 1
ATOM 3140 C C . LYS A 1 853 ? 247.232 366.443 224.384 1.00 181.73 853 LYS A C 1
ATOM 3141 O O . LYS A 1 853 ? 248.169 367.029 224.933 1.00 181.73 853 LYS A O 1
ATOM 3147 N N . ARG A 1 854 ? 246.771 366.777 223.183 1.00 214.70 854 ARG A N 1
ATOM 3148 C CA . ARG A 1 854 ? 247.350 367.875 222.422 1.00 214.70 854 ARG A CA 1
ATOM 3149 C C . ARG A 1 854 ? 246.689 369.211 222.726 1.00 214.70 854 ARG A C 1
ATOM 3150 O O . ARG A 1 854 ? 247.377 370.232 222.822 1.00 214.70 854 ARG A O 1
ATOM 3158 N N . THR A 1 855 ? 245.371 369.233 222.864 1.00 247.41 855 THR A N 1
ATOM 3159 C CA . THR A 1 855 ? 244.622 370.471 222.981 1.00 247.41 855 THR A CA 1
ATOM 3160 C C . THR A 1 855 ? 243.791 370.471 224.254 1.00 247.41 855 THR A C 1
ATOM 3161 O O . THR A 1 855 ? 243.601 369.441 224.906 1.00 247.41 855 THR A O 1
ATOM 3165 N N . GLY A 1 856 ? 243.293 371.656 224.600 1.00 309.61 856 GLY A N 1
ATOM 3166 C CA . GLY A 1 856 ? 242.463 371.812 225.776 1.00 309.61 856 GLY A CA 1
ATOM 3167 C C . GLY A 1 856 ? 243.279 371.742 227.051 1.00 309.61 856 GLY A C 1
ATOM 3168 O O . GLY A 1 856 ? 244.448 372.129 227.103 1.00 309.61 856 GLY A O 1
ATOM 3169 N N . MET A 1 857 ? 242.639 371.247 228.104 1.00 295.00 857 MET A N 1
ATOM 3170 C CA . MET A 1 857 ? 243.332 371.000 229.353 1.00 295.00 857 MET A CA 1
ATOM 3171 C C . MET A 1 857 ? 244.268 369.807 229.180 1.00 295.00 857 MET A C 1
ATOM 3172 O O . MET A 1 857 ? 244.099 368.986 228.272 1.00 295.00 857 MET A O 1
ATOM 3177 N N . ASP A 1 858 ? 245.288 369.753 230.047 1.00 274.55 858 ASP A N 1
ATOM 3178 C CA . ASP A 1 858 ? 246.328 368.717 230.070 1.00 274.55 858 ASP A CA 1
ATOM 3179 C C . ASP A 1 858 ? 247.106 368.660 228.760 1.00 274.55 858 ASP A C 1
ATOM 3180 O O . ASP A 1 858 ? 247.613 367.605 228.384 1.00 274.55 858 ASP A O 1
ATOM 3185 N N . SER A 1 859 ? 247.216 369.790 228.066 1.00 217.98 859 SER A N 1
ATOM 3186 C CA . SER A 1 859 ? 247.829 369.810 226.747 1.00 217.98 859 SER A CA 1
ATOM 3187 C C . SER A 1 859 ? 249.333 369.622 226.853 1.00 217.98 859 SER A C 1
ATOM 3188 O O . SER A 1 859 ? 249.975 370.186 227.740 1.00 217.98 859 SER A O 1
ATOM 3191 N N . ASN A 1 860 ? 249.878 368.828 225.922 1.00 196.05 860 ASN A N 1
ATOM 3192 C CA . ASN A 1 860 ? 251.274 368.367 225.888 1.00 196.05 860 ASN A CA 1
ATOM 3193 C C . ASN A 1 860 ? 251.639 367.552 227.125 1.00 196.05 860 ASN A C 1
ATOM 3194 O O . ASN A 1 860 ? 252.794 367.541 227.550 1.00 196.05 860 ASN A O 1
ATOM 3199 N N . TRP A 1 861 ? 250.663 366.858 227.704 1.00 142.69 861 TRP A N 1
ATOM 3200 C CA . TRP A 1 861 ? 250.891 365.929 228.795 1.00 142.69 861 TRP A CA 1
ATOM 3201 C C . TRP A 1 861 ? 250.426 364.539 228.388 1.00 142.69 861 TRP A C 1
ATOM 3202 O O . TRP A 1 861 ? 249.534 364.372 227.545 1.00 142.69 861 TRP A O 1
ATOM 3213 N N . TRP A 1 862 ? 251.027 363.538 229.021 1.00 120.41 862 TRP A N 1
ATOM 3214 C CA . TRP A 1 862 ? 250.639 362.142 228.846 1.00 120.41 862 TRP A CA 1
ATOM 3215 C C . TRP A 1 862 ? 249.803 361.753 230.052 1.00 120.41 862 TRP A C 1
ATOM 3216 O O . TRP A 1 862 ? 250.331 361.338 231.081 1.00 120.41 862 TRP A O 1
ATOM 3227 N N . VAL A 1 863 ? 248.493 361.877 229.924 1.00 122.25 863 VAL A N 1
ATOM 3228 C CA . VAL A 1 863 ? 247.634 361.559 231.053 1.00 122.25 863 VAL A CA 1
ATOM 3229 C C . VAL A 1 863 ? 247.472 360.049 231.163 1.00 122.25 863 VAL A C 1
ATOM 3230 O O . VAL A 1 863 ? 247.620 359.307 230.191 1.00 122.25 863 VAL A O 1
ATOM 3234 N N . LEU A 1 864 ? 247.189 359.592 232.377 1.00 116.35 864 LEU A N 1
ATOM 3235 C CA . LEU A 1 864 ? 246.964 358.176 232.615 1.00 116.35 864 LEU A CA 1
ATOM 3236 C C . LEU A 1 864 ? 245.562 357.806 232.165 1.00 116.35 864 LEU A C 1
ATOM 3237 O O . LEU A 1 864 ? 244.619 358.577 232.343 1.00 116.35 864 LEU A O 1
ATOM 3242 N N . LYS A 1 865 ? 245.440 356.635 231.544 1.00 106.81 865 LYS A N 1
ATOM 3243 C CA . LYS A 1 865 ? 244.144 356.155 231.087 1.00 106.81 865 LYS A CA 1
ATOM 3244 C C . LYS A 1 865 ? 243.249 355.851 232.276 1.00 106.81 865 LYS A C 1
ATOM 3245 O O . LYS A 1 865 ? 243.709 355.364 233.310 1.00 106.81 865 LYS A O 1
ATOM 3251 N N . SER A 1 866 ? 241.958 356.153 232.127 1.00 98.95 866 SER A N 1
ATOM 3252 C CA . SER A 1 866 ? 241.034 356.055 233.249 1.00 98.95 866 SER A CA 1
ATOM 3253 C C . SER A 1 866 ? 240.721 354.608 233.609 1.00 98.95 866 SER A C 1
ATOM 3254 O O . SER A 1 866 ? 240.414 354.310 234.766 1.00 98.95 866 SER A O 1
ATOM 3257 N N . ASP A 1 867 ? 240.796 353.699 232.642 1.00 101.79 867 ASP A N 1
ATOM 3258 C CA . ASP A 1 867 ? 240.580 352.290 232.929 1.00 101.79 867 ASP A CA 1
ATOM 3259 C C . ASP A 1 867 ? 241.822 351.605 233.471 1.00 101.79 867 ASP A C 1
ATOM 3260 O O . ASP A 1 867 ? 241.716 350.506 234.022 1.00 101.79 867 ASP A O 1
ATOM 3265 N N . PHE A 1 868 ? 242.988 352.221 233.325 1.00 100.10 868 PHE A N 1
ATOM 3266 C CA . PHE A 1 868 ? 244.237 351.598 233.737 1.00 100.10 868 PHE A CA 1
ATOM 3267 C C . PHE A 1 868 ? 244.392 351.720 235.245 1.00 100.10 868 PHE A C 1
ATOM 3268 O O . PHE A 1 868 ? 244.364 352.828 235.788 1.00 100.10 868 PHE A O 1
ATOM 3276 N N . ARG A 1 869 ? 244.543 350.588 235.925 1.00 100.03 869 ARG A N 1
ATOM 3277 C CA . ARG A 1 869 ? 244.903 350.585 237.332 1.00 100.03 869 ARG A CA 1
ATOM 3278 C C . ARG A 1 869 ? 246.416 350.672 237.438 1.00 100.03 869 ARG A C 1
ATOM 3279 O O . ARG A 1 869 ? 247.124 349.771 236.977 1.00 100.03 869 ARG A O 1
ATOM 3287 N N . LEU A 1 870 ? 246.901 351.765 238.010 1.00 95.80 870 LEU A N 1
ATOM 3288 C CA . LEU A 1 870 ? 248.322 351.915 238.265 1.00 95.80 870 LEU A CA 1
ATOM 3289 C C . LEU A 1 870 ? 248.759 350.871 239.286 1.00 95.80 870 LEU A C 1
ATOM 3290 O O . LEU A 1 870 ? 248.073 350.690 240.300 1.00 95.80 870 LEU A O 1
ATOM 3295 N N . PRO A 1 871 ? 249.845 350.137 239.038 1.00 87.14 871 PRO A N 1
ATOM 3296 C CA . PRO A 1 871 ? 250.230 349.052 239.943 1.00 87.14 871 PRO A CA 1
ATOM 3297 C C . PRO A 1 871 ? 250.656 349.565 241.306 1.00 87.14 871 PRO A C 1
ATOM 3298 O O . PRO A 1 871 ? 251.173 350.674 241.445 1.00 87.14 871 PRO A O 1
ATOM 3302 N N . THR A 1 872 ? 250.422 348.740 242.323 1.00 87.22 872 THR A N 1
ATOM 3303 C CA . THR A 1 872 ? 250.763 349.082 243.692 1.00 87.22 872 THR A CA 1
ATOM 3304 C C . THR A 1 872 ? 252.274 349.032 243.883 1.00 87.22 872 THR A C 1
ATOM 3305 O O . THR A 1 872 ? 253.025 348.668 242.980 1.00 87.22 872 THR A O 1
ATOM 3309 N N . GLU A 1 873 ? 252.723 349.385 245.090 1.00 84.48 873 GLU A N 1
ATOM 3310 C CA . GLU A 1 873 ? 254.155 349.494 245.350 1.00 84.48 873 GLU A CA 1
ATOM 3311 C C . GLU A 1 873 ? 254.839 348.131 245.308 1.00 84.48 873 GLU A C 1
ATOM 3312 O O . GLU A 1 873 ? 255.941 347.997 244.763 1.00 84.48 873 GLU A O 1
ATOM 3318 N N . GLU A 1 874 ? 254.170 347.095 245.811 1.00 81.03 874 GLU A N 1
ATOM 3319 C CA . GLU A 1 874 ? 254.777 345.771 245.815 1.00 81.03 874 GLU A CA 1
ATOM 3320 C C . GLU A 1 874 ? 254.829 345.155 244.421 1.00 81.03 874 GLU A C 1
ATOM 3321 O O . GLU A 1 874 ? 255.754 344.396 244.125 1.00 81.03 874 GLU A O 1
ATOM 3327 N N . GLU A 1 875 ? 253.882 345.495 243.540 1.00 90.30 875 GLU A N 1
ATOM 3328 C CA . GLU A 1 875 ? 253.955 345.015 242.161 1.00 90.30 875 GLU A CA 1
ATOM 3329 C C . GLU A 1 875 ? 255.104 345.674 241.405 1.00 90.30 875 GLU A C 1
ATOM 3330 O O . GLU A 1 875 ? 255.810 345.011 240.631 1.00 90.30 875 GLU A O 1
ATOM 3336 N N . ILE A 1 876 ? 255.301 346.977 241.619 1.00 79.71 876 ILE A N 1
ATOM 3337 C CA . ILE A 1 876 ? 256.420 347.689 241.011 1.00 79.71 876 ILE A CA 1
ATOM 3338 C C . ILE A 1 876 ? 257.744 347.165 241.552 1.00 79.71 876 ILE A C 1
ATOM 3339 O O . ILE A 1 876 ? 258.735 347.065 240.820 1.00 79.71 876 ILE A O 1
ATOM 3344 N N . ARG A 1 877 ? 257.776 346.783 242.830 1.00 76.29 877 ARG A N 1
ATOM 3345 C CA . ARG A 1 877 ? 258.976 346.156 243.371 1.00 76.29 877 ARG A CA 1
ATOM 3346 C C . ARG A 1 877 ? 259.192 344.765 242.799 1.00 76.29 877 ARG A C 1
ATOM 3347 O O . ARG A 1 877 ? 260.337 344.334 242.644 1.00 76.29 877 ARG A O 1
ATOM 3355 N N . ALA A 1 878 ? 258.119 344.051 242.482 1.00 68.52 878 ALA A N 1
ATOM 3356 C CA . ALA A 1 878 ? 258.259 342.732 241.887 1.00 68.52 878 ALA A CA 1
ATOM 3357 C C . ALA A 1 878 ? 258.617 342.790 240.412 1.00 68.52 878 ALA A C 1
ATOM 3358 O O . ALA A 1 878 ? 258.993 341.758 239.847 1.00 68.52 878 ALA A O 1
ATOM 3360 N N . MET A 1 879 ? 258.491 343.954 239.776 1.00 76.43 879 MET A N 1
ATOM 3361 C CA . MET A 1 879 ? 258.872 344.077 238.370 1.00 76.43 879 MET A CA 1
ATOM 3362 C C . MET A 1 879 ? 260.382 343.954 238.184 1.00 76.43 879 MET A C 1
ATOM 3363 O O . MET A 1 879 ? 260.857 343.045 237.499 1.00 76.43 879 MET A O 1
ATOM 3368 N N . VAL A 1 880 ? 261.156 344.866 238.776 1.00 71.99 880 VAL A N 1
ATOM 3369 C CA . VAL A 1 880 ? 262.615 344.842 238.699 1.00 71.99 880 VAL A CA 1
ATOM 3370 C C . VAL A 1 880 ? 263.181 344.739 240.108 1.00 71.99 880 VAL A C 1
ATOM 3371 O O . VAL A 1 880 ? 262.729 345.444 241.015 1.00 71.99 880 VAL A O 1
ATOM 3375 N N . SER A 1 881 ? 264.157 343.878 240.281 1.00 61.88 881 SER A N 1
ATOM 3376 C CA . SER A 1 881 ? 265.010 343.586 241.420 1.00 61.88 881 SER A CA 1
ATOM 3377 C C . SER A 1 881 ? 266.283 344.421 241.353 1.00 61.88 881 SER A C 1
ATOM 3378 O O . SER A 1 881 ? 266.738 344.768 240.262 1.00 61.88 881 SER A O 1
ATOM 3381 N N . PRO A 1 882 ? 266.869 344.793 242.496 1.00 69.87 882 PRO A N 1
ATOM 3382 C CA . PRO A 1 882 ? 268.113 345.579 242.454 1.00 69.87 882 PRO A CA 1
ATOM 3383 C C . PRO A 1 882 ? 269.314 344.806 241.941 1.00 69.87 882 PRO A C 1
ATOM 3384 O O . PRO A 1 882 ? 270.218 345.408 241.345 1.00 69.87 882 PRO A O 1
ATOM 3388 N N . GLU A 1 883 ? 269.342 343.489 242.139 1.00 71.41 883 GLU A N 1
ATOM 3389 C CA . GLU A 1 883 ? 270.450 342.680 241.654 1.00 71.41 883 GLU A CA 1
ATOM 3390 C C . GLU A 1 883 ? 270.472 342.603 240.136 1.00 71.41 883 GLU A C 1
ATOM 3391 O O . GLU A 1 883 ? 271.548 342.516 239.538 1.00 71.41 883 GLU A O 1
ATOM 3397 N N . GLN A 1 884 ? 269.299 342.655 239.499 1.00 71.40 884 GLN A N 1
ATOM 3398 C CA . GLN A 1 884 ? 269.245 342.741 238.044 1.00 71.40 884 GLN A CA 1
ATOM 3399 C C . GLN A 1 884 ? 269.822 344.057 237.550 1.00 71.40 884 GLN A C 1
ATOM 3400 O O . GLN A 1 884 ? 270.485 344.094 236.506 1.00 71.40 884 GLN A O 1
ATOM 3406 N N . CYS A 1 885 ? 269.605 345.140 238.301 1.00 72.98 885 CYS A N 1
ATOM 3407 C CA . CYS A 1 885 ? 270.211 346.419 237.950 1.00 72.98 885 CYS A CA 1
ATOM 3408 C C . CYS A 1 885 ? 271.723 346.383 238.114 1.00 72.98 885 CYS A C 1
ATOM 3409 O O . CYS A 1 885 ? 272.445 346.953 237.293 1.00 72.98 885 CYS A O 1
ATOM 3412 N N . CYS A 1 886 ? 272.224 345.696 239.144 1.00 76.99 886 CYS A N 1
ATOM 3413 C CA . CYS A 1 886 ? 273.674 345.563 239.293 1.00 76.99 886 CYS A CA 1
ATOM 3414 C C . CYS A 1 886 ? 274.285 344.715 238.188 1.00 76.99 886 CYS A C 1
ATOM 3415 O O . CYS A 1 886 ? 275.385 345.015 237.709 1.00 76.99 886 CYS A O 1
ATOM 3418 N N . ALA A 1 887 ? 273.588 343.660 237.762 1.00 72.52 887 ALA A N 1
ATOM 3419 C CA . ALA A 1 887 ? 274.074 342.849 236.650 1.00 72.52 887 ALA A CA 1
ATOM 3420 C C . ALA A 1 887 ? 274.071 343.636 235.344 1.00 72.52 887 ALA A C 1
ATOM 3421 O O . ALA A 1 887 ? 275.007 343.517 234.540 1.00 72.52 887 ALA A O 1
ATOM 3423 N N . TYR A 1 888 ? 273.058 344.478 235.135 1.00 68.49 888 TYR A N 1
ATOM 3424 C CA . TYR A 1 888 ? 273.029 345.317 233.943 1.00 68.49 888 TYR A CA 1
ATOM 3425 C C . TYR A 1 888 ? 274.134 346.364 233.965 1.00 68.49 888 TYR A C 1
ATOM 3426 O O . TYR A 1 888 ? 274.735 346.660 232.924 1.00 68.49 888 TYR A O 1
ATOM 3435 N N . TYR A 1 889 ? 274.422 346.930 235.140 1.00 74.40 889 TYR A N 1
ATOM 3436 C CA . TYR A 1 889 ? 275.483 347.925 235.237 1.00 74.40 889 TYR A CA 1
ATOM 3437 C C . TYR A 1 889 ? 276.847 347.295 235.016 1.00 74.40 889 TYR A C 1
ATOM 3438 O O . TYR A 1 889 ? 277.724 347.909 234.395 1.00 74.40 889 TYR A O 1
ATOM 3447 N N . SER A 1 890 ? 277.033 346.060 235.492 1.00 71.19 890 SER A N 1
ATOM 3448 C CA . SER A 1 890 ? 278.264 345.330 235.217 1.00 71.19 890 SER A CA 1
ATOM 3449 C C . SER A 1 890 ? 278.425 345.052 233.731 1.00 71.19 890 SER A C 1
ATOM 3450 O O . SER A 1 890 ? 279.527 345.190 233.184 1.00 71.19 890 SER A O 1
ATOM 3453 N N . MET A 1 891 ? 277.325 344.697 233.057 1.00 77.37 891 MET A N 1
ATOM 3454 C CA . MET A 1 891 ? 277.381 344.437 231.622 1.00 77.37 891 MET A CA 1
ATOM 3455 C C . MET A 1 891 ? 277.743 345.690 230.836 1.00 77.37 891 MET A C 1
ATOM 3456 O O . MET A 1 891 ? 278.586 345.641 229.936 1.00 77.37 891 MET A O 1
ATOM 3461 N N . ILE A 1 892 ? 277.128 346.828 231.161 1.00 71.51 892 ILE A N 1
ATOM 3462 C CA . ILE A 1 892 ? 277.399 348.008 230.343 1.00 71.51 892 ILE A CA 1
ATOM 3463 C C . ILE A 1 892 ? 278.767 348.608 230.665 1.00 71.51 892 ILE A C 1
ATOM 3464 O O . ILE A 1 892 ? 279.426 349.162 229.771 1.00 71.51 892 ILE A O 1
ATOM 3469 N N . ALA A 1 893 ? 279.251 348.456 231.904 1.00 79.43 893 ALA A N 1
ATOM 3470 C CA . ALA A 1 893 ? 280.605 348.891 232.226 1.00 79.43 893 ALA A CA 1
ATOM 3471 C C . ALA A 1 893 ? 281.643 348.036 231.518 1.00 79.43 893 ALA A C 1
ATOM 3472 O O . ALA A 1 893 ? 282.646 348.556 231.017 1.00 79.43 893 ALA A O 1
ATOM 3474 N N . ALA A 1 894 ? 281.406 346.727 231.439 1.00 85.41 894 ALA A N 1
ATOM 3475 C CA . ALA A 1 894 ? 282.334 345.856 230.735 1.00 85.41 894 ALA A CA 1
ATOM 3476 C C . ALA A 1 894 ? 282.280 346.068 229.234 1.00 85.41 894 ALA A C 1
ATOM 3477 O O . ALA A 1 894 ? 283.297 345.918 228.552 1.00 85.41 894 ALA A O 1
ATOM 3479 N N . GLU A 1 895 ? 281.091 346.362 228.705 1.00 87.86 895 GLU A N 1
ATOM 3480 C CA . GLU A 1 895 ? 280.927 346.783 227.319 1.00 87.86 895 GLU A CA 1
ATOM 3481 C C . GLU A 1 895 ? 281.789 347.995 227.010 1.00 87.86 895 GLU A C 1
ATOM 3482 O O . GLU A 1 895 ? 282.497 348.029 225.998 1.00 87.86 895 GLU A O 1
ATOM 3488 N N . GLN A 1 896 ? 281.784 348.992 227.896 1.00 96.17 896 GLN A N 1
ATOM 3489 C CA . GLN A 1 896 ? 282.595 350.219 227.675 1.00 96.17 896 GLN A CA 1
ATOM 3490 C C . GLN A 1 896 ? 284.083 349.871 227.714 1.00 96.17 896 GLN A C 1
ATOM 3491 O O . GLN A 1 896 ? 284.806 350.316 226.812 1.00 96.17 896 GLN A O 1
ATOM 3497 N N . ARG A 1 897 ? 284.520 349.098 228.712 1.00 94.67 897 ARG A N 1
ATOM 3498 C CA . ARG A 1 897 ? 285.964 348.790 228.859 1.00 94.67 897 ARG A CA 1
ATOM 3499 C C . ARG A 1 897 ? 286.446 348.004 227.639 1.00 94.67 897 ARG A C 1
ATOM 3500 O O . ARG A 1 897 ? 287.496 348.374 227.089 1.00 94.67 897 ARG A O 1
ATOM 3508 N N . LEU A 1 898 ? 285.679 347.003 227.198 1.00 104.49 898 LEU A N 1
ATOM 3509 C CA . LEU A 1 898 ? 286.042 346.217 225.988 1.00 104.49 898 LEU A CA 1
ATOM 3510 C C . LEU A 1 898 ? 286.034 347.136 224.768 1.00 104.49 898 LEU A C 1
ATOM 3511 O O . LEU A 1 898 ? 286.982 347.057 223.976 1.00 104.49 898 LEU A O 1
ATOM 3516 N N . LYS A 1 899 ? 285.027 348.004 224.651 1.00 108.80 899 LYS A N 1
ATOM 3517 C CA . LYS A 1 899 ? 284.909 348.892 223.466 1.00 108.80 899 LYS A CA 1
ATOM 3518 C C . LYS A 1 899 ? 286.123 349.814 223.418 1.00 108.80 899 LYS A C 1
ATOM 3519 O O . LYS A 1 899 ? 286.693 349.976 222.327 1.00 108.80 899 LYS A O 1
ATOM 3525 N N . ASP A 1 900 ? 286.513 350.369 224.565 1.00 189.16 900 ASP A N 1
ATOM 3526 C CA . ASP A 1 900 ? 287.684 351.282 224.623 1.00 189.16 900 ASP A CA 1
ATOM 3527 C C . ASP A 1 900 ? 288.953 350.512 224.248 1.00 189.16 900 ASP A C 1
ATOM 3528 O O . ASP A 1 900 ? 289.754 351.051 223.466 1.00 189.16 900 ASP A O 1
ATOM 3533 N N . ALA A 1 901 ? 289.104 349.286 224.751 1.00 179.60 901 ALA A N 1
ATOM 3534 C CA . ALA A 1 901 ? 290.278 348.454 224.403 1.00 179.60 901 ALA A CA 1
ATOM 3535 C C . ALA A 1 901 ? 290.003 347.678 223.110 1.00 179.60 901 ALA A C 1
ATOM 3536 O O . ALA A 1 901 ? 289.931 346.436 223.177 1.00 179.60 901 ALA A O 1
ATOM 3538 N N . GLY A 1 902 ? 289.893 348.378 221.978 1.00 167.79 902 GLY A N 1
ATOM 3539 C CA . GLY A 1 902 ? 289.628 347.720 220.682 1.00 167.79 902 GLY A CA 1
ATOM 3540 C C . GLY A 1 902 ? 288.444 346.768 220.747 1.00 167.79 902 GLY A C 1
ATOM 3541 O O . GLY A 1 902 ? 287.307 347.272 220.781 1.00 167.79 902 GLY A O 1
ATOM 3542 N N . ASP A 1 924 ? 290.234 337.711 221.541 1.00 30.00 924 ASP A N 1
ATOM 3543 C CA . ASP A 1 924 ? 289.104 336.950 222.137 1.00 30.00 924 ASP A CA 1
ATOM 3544 C C . ASP A 1 924 ? 289.387 336.695 223.618 1.00 30.00 924 ASP A C 1
ATOM 3545 O O . ASP A 1 924 ? 288.444 336.334 224.344 1.00 30.00 924 ASP A O 1
ATOM 3550 N N . ASP A 1 925 ? 290.645 336.853 224.034 1.00 143.75 925 ASP A N 1
ATOM 3551 C CA . ASP A 1 925 ? 291.014 336.589 225.449 1.00 143.75 925 ASP A CA 1
ATOM 3552 C C . ASP A 1 925 ? 290.261 337.573 226.347 1.00 143.75 925 ASP A C 1
ATOM 3553 O O . ASP A 1 925 ? 289.681 337.124 227.353 1.00 143.75 925 ASP A O 1
ATOM 3558 N N . GLU A 1 926 ? 290.223 338.848 225.956 1.00 139.82 926 GLU A N 1
ATOM 3559 C CA . GLU A 1 926 ? 289.523 339.878 226.762 1.00 139.82 926 GLU A CA 1
ATOM 3560 C C . GLU A 1 926 ? 288.029 339.552 226.802 1.00 139.82 926 GLU A C 1
ATOM 3561 O O . GLU A 1 926 ? 287.428 339.706 227.875 1.00 139.82 926 GLU A O 1
ATOM 3567 N N . VAL A 1 927 ? 287.467 339.089 225.683 1.00 122.66 927 VAL A N 1
ATOM 3568 C CA . VAL A 1 927 ? 286.014 338.752 225.609 1.00 122.66 927 VAL A CA 1
ATOM 3569 C C . VAL A 1 927 ? 285.706 337.616 226.585 1.00 122.66 927 VAL A C 1
ATOM 3570 O O . VAL A 1 927 ? 284.592 337.600 227.116 1.00 122.66 927 VAL A O 1
ATOM 3574 N N . ARG A 1 928 ? 286.622 336.663 226.750 1.00 124.49 928 ARG A N 1
ATOM 3575 C CA . ARG A 1 928 ? 286.426 335.572 227.743 1.00 124.49 928 ARG A CA 1
ATOM 3576 C C . ARG A 1 928 ? 286.356 336.164 229.155 1.00 124.49 928 ARG A C 1
ATOM 3577 O O . ARG A 1 928 ? 285.651 335.582 229.994 1.00 124.49 928 ARG A O 1
ATOM 3585 N N . THR A 1 929 ? 287.131 337.218 229.427 1.00 121.42 929 THR A N 1
ATOM 3586 C CA . THR A 1 929 ? 287.156 337.839 230.778 1.00 121.42 929 THR A CA 1
ATOM 3587 C C . THR A 1 929 ? 285.940 338.741 230.994 1.00 121.42 929 THR A C 1
ATOM 3588 O O . THR A 1 929 ? 285.874 339.365 232.065 1.00 121.42 929 THR A O 1
ATOM 3592 N N . ALA A 1 930 ? 285.012 338.801 230.034 1.00 110.67 930 ALA A N 1
ATOM 3593 C CA . ALA A 1 930 ? 283.815 339.601 230.208 1.00 110.67 930 ALA A CA 1
ATOM 3594 C C . ALA A 1 930 ? 282.865 338.906 231.178 1.00 110.67 930 ALA A C 1
ATOM 3595 O O . ALA A 1 930 ? 282.743 337.680 231.143 1.00 110.67 930 ALA A O 1
ATOM 3597 N N . PRO A 1 931 ? 282.183 339.662 232.046 1.00 105.07 931 PRO A N 1
ATOM 3598 C CA . PRO A 1 931 ? 281.430 339.049 233.143 1.00 105.07 931 PRO A CA 1
ATOM 3599 C C . PRO A 1 931 ? 280.255 338.203 232.726 1.00 105.07 931 PRO A C 1
ATOM 3600 O O . PRO A 1 931 ? 279.851 337.359 233.527 1.00 105.07 931 PRO A O 1
ATOM 3604 N N . TRP A 1 932 ? 279.698 338.368 231.523 1.00 95.65 932 TRP A N 1
ATOM 3605 C CA . TRP A 1 932 ? 278.633 337.457 231.122 1.00 95.65 932 TRP A CA 1
ATOM 3606 C C . TRP A 1 932 ? 279.182 336.058 230.896 1.00 95.65 932 TRP A C 1
ATOM 3607 O O . TRP A 1 932 ? 278.605 335.075 231.381 1.00 95.65 932 TRP A O 1
ATOM 3618 N N . ASN A 1 933 ? 280.356 335.971 230.270 1.00 119.33 933 ASN A N 1
ATOM 3619 C CA . ASN A 1 933 ? 281.019 334.689 230.057 1.00 119.33 933 ASN A CA 1
ATOM 3620 C C . ASN A 1 933 ? 281.462 334.059 231.373 1.00 119.33 933 ASN A C 1
ATOM 3621 O O . ASN A 1 933 ? 281.219 332.870 231.607 1.00 119.33 933 ASN A O 1
ATOM 3626 N N . THR A 1 934 ? 282.089 334.843 232.255 1.00 123.16 934 THR A N 1
ATOM 3627 C CA . THR A 1 934 ? 282.612 334.275 233.495 1.00 123.16 934 THR A CA 1
ATOM 3628 C C . THR A 1 934 ? 281.497 333.903 234.465 1.00 123.16 934 THR A C 1
ATOM 3629 O O . THR A 1 934 ? 281.598 332.891 235.167 1.00 123.16 934 THR A O 1
ATOM 3633 N N . THR A 1 935 ? 280.418 334.688 234.505 1.00 119.89 935 THR A N 1
ATOM 3634 C CA . THR A 1 935 ? 279.305 334.336 235.381 1.00 119.89 935 THR A CA 1
ATOM 3635 C C . THR A 1 935 ? 278.572 333.108 234.872 1.00 119.89 935 THR A C 1
ATOM 3636 O O . THR A 1 935 ? 278.184 332.247 235.674 1.00 119.89 935 THR A O 1
ATOM 3640 N N . ARG A 1 936 ? 278.394 332.992 233.547 1.00 131.20 936 ARG A N 1
ATOM 3641 C CA . ARG A 1 936 ? 277.802 331.782 232.986 1.00 131.20 936 ARG A CA 1
ATOM 3642 C C . ARG A 1 936 ? 278.665 330.561 233.268 1.00 131.20 936 ARG A C 1
ATOM 3643 O O . ARG A 1 936 ? 278.148 329.499 233.636 1.00 131.20 936 ARG A O 1
ATOM 3651 N N . ALA A 1 937 ? 279.990 330.718 233.155 1.00 149.98 937 ALA A N 1
ATOM 3652 C CA . ALA A 1 937 ? 280.915 329.621 233.407 1.00 149.98 937 ALA A CA 1
ATOM 3653 C C . ALA A 1 937 ? 280.870 329.168 234.857 1.00 149.98 937 ALA A C 1
ATOM 3654 O O . ALA A 1 937 ? 280.821 327.964 235.130 1.00 149.98 937 ALA A O 1
ATOM 3656 N N . PHE A 1 938 ? 280.849 330.111 235.799 1.00 150.17 938 PHE A N 1
ATOM 3657 C CA . PHE A 1 938 ? 280.862 329.723 237.204 1.00 150.17 938 PHE A CA 1
ATOM 3658 C C . PHE A 1 938 ? 279.539 329.110 237.631 1.00 150.17 938 PHE A C 1
ATOM 3659 O O . PHE A 1 938 ? 279.527 328.137 238.393 1.00 150.17 938 PHE A O 1
ATOM 3667 N N . ILE A 1 939 ? 278.415 329.661 237.169 1.00 147.59 939 ILE A N 1
ATOM 3668 C CA . ILE A 1 939 ? 277.137 329.101 237.589 1.00 147.59 939 ILE A CA 1
ATOM 3669 C C . ILE A 1 939 ? 276.921 327.728 236.958 1.00 147.59 939 ILE A C 1
ATOM 3670 O O . ILE A 1 939 ? 276.417 326.807 237.621 1.00 147.59 939 ILE A O 1
ATOM 3675 N N . ALA A 1 940 ? 277.392 327.534 235.716 1.00 162.18 940 ALA A N 1
ATOM 3676 C CA . ALA A 1 940 ? 277.337 326.214 235.096 1.00 162.18 940 ALA A CA 1
ATOM 3677 C C . ALA A 1 940 ? 278.251 325.221 235.800 1.00 162.18 940 ALA A C 1
ATOM 3678 O O . ALA A 1 940 ? 277.911 324.040 235.914 1.00 162.18 940 ALA A O 1
ATOM 3680 N N . ALA A 1 941 ? 279.408 325.676 236.285 1.00 169.76 941 ALA A N 1
ATOM 3681 C CA . ALA A 1 941 ? 280.274 324.792 237.059 1.00 169.76 941 ALA A CA 1
ATOM 3682 C C . ALA A 1 941 ? 279.653 324.422 238.394 1.00 169.76 941 ALA A C 1
ATOM 3683 O O . ALA A 1 941 ? 279.891 323.319 238.899 1.00 169.76 941 ALA A O 1
ATOM 3685 N N . MET A 1 942 ? 278.869 325.323 238.981 1.00 169.33 942 MET A N 1
ATOM 3686 C CA . MET A 1 942 ? 278.226 324.998 240.247 1.00 169.33 942 MET A CA 1
ATOM 3687 C C . MET A 1 942 ? 277.069 324.025 240.064 1.00 169.33 942 MET A C 1
ATOM 3688 O O . MET A 1 942 ? 276.789 323.240 240.974 1.00 169.33 942 MET A O 1
ATOM 3693 N N . LYS A 1 943 ? 276.386 324.041 238.910 1.00 169.12 943 LYS A N 1
ATOM 3694 C CA . LYS A 1 943 ? 275.411 322.965 238.735 1.00 169.12 943 LYS A CA 1
ATOM 3695 C C . LYS A 1 943 ? 276.060 321.641 238.353 1.00 169.12 943 LYS A C 1
ATOM 3696 O O . LYS A 1 943 ? 275.376 320.614 238.362 1.00 169.12 943 LYS A O 1
ATOM 3702 N N . GLY A 1 944 ? 277.336 321.641 237.975 1.00 177.53 944 GLY A N 1
ATOM 3703 C CA . GLY A 1 944 ? 277.993 320.440 237.512 1.00 177.53 944 GLY A CA 1
ATOM 3704 C C . GLY A 1 944 ? 277.899 320.192 236.023 1.00 177.53 944 GLY A C 1
ATOM 3705 O O . GLY A 1 944 ? 278.264 319.092 235.583 1.00 177.53 944 GLY A O 1
ATOM 3706 N N . LYS A 1 945 ? 277.377 321.155 235.253 1.00 182.18 945 LYS A N 1
ATOM 3707 C CA . LYS A 1 945 ? 277.396 321.091 233.789 1.00 182.18 945 LYS A CA 1
ATOM 3708 C C . LYS A 1 945 ? 278.794 320.868 233.246 1.00 182.18 945 LYS A C 1
ATOM 3709 O O . LYS A 1 945 ? 279.020 319.951 232.447 1.00 182.18 945 LYS A O 1
ATOM 3715 N N . CYS A 1 946 ? 279.739 321.704 233.653 1.00 198.10 946 CYS A N 1
ATOM 3716 C CA . CYS A 1 946 ? 281.047 321.723 233.028 1.00 198.10 946 CYS A CA 1
ATOM 3717 C C . CYS A 1 946 ? 282.089 322.057 234.080 1.00 198.10 946 CYS A C 1
ATOM 3718 O O . CYS A 1 946 ? 281.764 322.385 235.222 1.00 198.10 946 CYS A O 1
ATOM 3721 N N . LEU A 1 947 ? 283.348 321.967 233.683 1.00 196.70 947 LEU A N 1
ATOM 3722 C CA . LEU A 1 947 ? 284.451 322.328 234.551 1.00 196.70 947 LEU A CA 1
ATOM 3723 C C . LEU A 1 947 ? 285.111 323.604 234.050 1.00 196.70 947 LEU A C 1
ATOM 3724 O O . LEU A 1 947 ? 284.887 324.051 232.924 1.00 196.70 947 LEU A O 1
ATOM 3729 N N . LEU A 1 948 ? 285.930 324.198 234.910 1.00 182.00 948 LEU A N 1
ATOM 3730 C CA . LEU A 1 948 ? 286.632 325.429 234.593 1.00 182.00 948 LEU A CA 1
ATOM 3731 C C . LEU A 1 948 ? 288.128 325.189 234.641 1.00 182.00 948 LEU A C 1
ATOM 3732 O O . LEU A 1 948 ? 288.626 324.524 235.552 1.00 182.00 948 LEU A O 1
ATOM 3737 N N . GLU A 1 949 ? 288.844 325.732 233.665 1.00 186.08 949 GLU A N 1
ATOM 3738 C CA . GLU A 1 949 ? 290.290 325.786 233.785 1.00 186.08 949 GLU A CA 1
ATOM 3739 C C . GLU A 1 949 ? 290.647 326.832 234.834 1.00 186.08 949 GLU A C 1
ATOM 3740 O O . GLU A 1 949 ? 290.372 328.022 234.663 1.00 186.08 949 GLU A O 1
ATOM 3746 N N . VAL A 1 950 ? 291.227 326.385 235.945 1.00 187.61 950 VAL A N 1
ATOM 3747 C CA . VAL A 1 950 ? 291.481 327.308 237.042 1.00 187.61 950 VAL A CA 1
ATOM 3748 C C . VAL A 1 950 ? 292.723 328.151 236.808 1.00 187.61 950 VAL A C 1
ATOM 3749 O O . VAL A 1 950 ? 292.905 329.171 237.476 1.00 187.61 950 VAL A O 1
ATOM 3753 N N . THR A 1 951 ? 293.579 327.757 235.877 1.00 187.49 951 THR A N 1
ATOM 3754 C CA . THR A 1 951 ? 294.657 328.608 235.398 1.00 187.49 951 THR A CA 1
ATOM 3755 C C . THR A 1 951 ? 294.375 328.984 233.945 1.00 187.49 951 THR A C 1
ATOM 3756 O O . THR A 1 951 ? 294.154 328.113 233.097 1.00 187.49 951 THR A O 1
ATOM 3760 N N . GLY A 1 952 ? 294.327 330.279 233.679 1.00 179.23 952 GLY A N 1
ATOM 3761 C CA . GLY A 1 952 ? 293.979 330.743 232.357 1.00 179.23 952 GLY A CA 1
ATOM 3762 C C . GLY A 1 952 ? 294.215 332.226 232.225 1.00 179.23 952 GLY A C 1
ATOM 3763 O O . GLY A 1 952 ? 295.044 332.801 232.930 1.00 179.23 952 GLY A O 1
ATOM 3764 N N . VAL A 1 953 ? 293.464 332.849 231.315 1.00 177.87 953 VAL A N 1
ATOM 3765 C CA . VAL A 1 953 ? 293.588 334.284 231.092 1.00 177.87 953 VAL A CA 1
ATOM 3766 C C . VAL A 1 953 ? 292.462 335.084 231.731 1.00 177.87 953 VAL A C 1
ATOM 3767 O O . VAL A 1 953 ? 292.583 336.314 231.841 1.00 177.87 953 VAL A O 1
ATOM 3771 N N . ALA A 1 954 ? 291.386 334.433 232.174 1.00 182.77 954 ALA A N 1
ATOM 3772 C CA . ALA A 1 954 ? 290.316 335.129 232.876 1.00 182.77 954 ALA A CA 1
ATOM 3773 C C . ALA A 1 954 ? 290.654 335.416 234.332 1.00 182.77 954 ALA A C 1
ATOM 3774 O O . ALA A 1 954 ? 289.846 336.045 235.024 1.00 182.77 954 ALA A O 1
ATOM 3776 N N . ASP A 1 955 ? 291.808 334.950 234.796 1.00 189.82 955 ASP A N 1
ATOM 3777 C CA . ASP A 1 955 ? 292.438 335.184 236.087 1.00 189.82 955 ASP A CA 1
ATOM 3778 C C . ASP A 1 955 ? 292.561 336.677 236.369 1.00 189.82 955 ASP A C 1
ATOM 3779 O O . ASP A 1 955 ? 293.337 337.361 235.695 1.00 189.82 955 ASP A O 1
ATOM 3784 N N . PRO A 1 956 ? 291.841 337.217 237.357 1.00 185.14 956 PRO A N 1
ATOM 3785 C CA . PRO A 1 956 ? 291.871 338.666 237.582 1.00 185.14 956 PRO A CA 1
ATOM 3786 C C . PRO A 1 956 ? 293.149 339.163 238.225 1.00 185.14 956 PRO A C 1
ATOM 3787 O O . PRO A 1 956 ? 293.368 340.380 238.259 1.00 185.14 956 PRO A O 1
ATOM 3791 N N . THR A 1 957 ? 293.990 338.270 238.742 1.00 191.10 957 THR A N 1
ATOM 3792 C CA . THR A 1 957 ? 295.265 338.682 239.312 1.00 191.10 957 THR A CA 1
ATOM 3793 C C . THR A 1 957 ? 296.299 338.939 238.225 1.00 191.10 957 THR A C 1
ATOM 3794 O O . THR A 1 957 ? 297.031 339.930 238.280 1.00 191.10 957 THR A O 1
ATOM 3798 N N . GLY A 1 958 ? 296.352 338.083 237.212 1.00 197.07 958 GLY A N 1
ATOM 3799 C CA . GLY A 1 958 ? 297.426 338.133 236.249 1.00 197.07 958 GLY A CA 1
ATOM 3800 C C . GLY A 1 958 ? 298.625 337.304 236.634 1.00 197.07 958 GLY A C 1
ATOM 3801 O O . GLY A 1 958 ? 299.598 337.255 235.871 1.00 197.07 958 GLY A O 1
ATOM 3802 N N . CYS A 1 959 ? 298.587 336.664 237.803 1.00 184.73 959 CYS A N 1
ATOM 3803 C CA . CYS A 1 959 ? 299.586 335.702 238.243 1.00 184.73 959 CYS A CA 1
ATOM 3804 C C . CYS A 1 959 ? 298.890 334.409 238.642 1.00 184.73 959 CYS A C 1
ATOM 3805 O O . CYS A 1 959 ? 297.714 334.211 238.329 1.00 184.73 959 CYS A O 1
ATOM 3808 N N . GLY A 1 960 ? 299.610 333.517 239.321 1.00 177.94 960 GLY A N 1
ATOM 3809 C CA . GLY A 1 960 ? 299.051 332.231 239.692 1.00 177.94 960 GLY A CA 1
ATOM 3810 C C . GLY A 1 960 ? 297.977 332.289 240.760 1.00 177.94 960 GLY A C 1
ATOM 3811 O O . GLY A 1 960 ? 297.218 331.328 240.908 1.00 177.94 960 GLY A O 1
ATOM 3812 N N . GLU A 1 961 ? 297.895 333.385 241.509 1.00 180.44 961 GLU A N 1
ATOM 3813 C CA . GLU A 1 961 ? 296.849 333.530 242.508 1.00 180.44 961 GLU A CA 1
ATOM 3814 C C . GLU A 1 961 ? 295.508 333.801 241.835 1.00 180.44 961 GLU A C 1
ATOM 3815 O O . GLU A 1 961 ? 295.440 334.419 240.776 1.00 180.44 961 GLU A O 1
ATOM 3821 N N . GLY A 1 962 ? 294.437 333.312 242.443 1.00 174.34 962 GLY A N 1
ATOM 3822 C CA . GLY A 1 962 ? 293.111 333.521 241.900 1.00 174.34 962 GLY A CA 1
ATOM 3823 C C . GLY A 1 962 ? 292.748 332.524 240.811 1.00 174.34 962 GLY A C 1
ATOM 3824 O O . GLY A 1 962 ? 293.596 331.876 240.204 1.00 174.34 962 GLY A O 1
ATOM 3825 N N . PHE A 1 963 ? 291.447 332.400 240.577 1.00 164.11 963 PHE A N 1
ATOM 3826 C CA . PHE A 1 963 ? 290.884 331.450 239.630 1.00 164.11 963 PHE A CA 1
ATOM 3827 C C . PHE A 1 963 ? 290.584 332.137 238.306 1.00 164.11 963 PHE A C 1
ATOM 3828 O O . PHE A 1 963 ? 290.601 333.358 238.196 1.00 164.11 963 PHE A O 1
ATOM 3836 N N . SER A 1 964 ? 290.275 331.331 237.296 1.00 184.86 964 SER A N 1
ATOM 3837 C CA . SER A 1 964 ? 289.742 331.825 236.033 1.00 184.86 964 SER A CA 1
ATOM 3838 C C . SER A 1 964 ? 288.460 331.069 235.733 1.00 184.86 964 SER A C 1
ATOM 3839 O O . SER A 1 964 ? 288.455 329.837 235.717 1.00 184.86 964 SER A O 1
ATOM 3842 N N . TYR A 1 965 ? 287.370 331.800 235.523 1.00 176.91 965 TYR A N 1
ATOM 3843 C CA . TYR A 1 965 ? 286.065 331.178 235.315 1.00 176.91 965 TYR A CA 1
ATOM 3844 C C . TYR A 1 965 ? 285.745 331.179 233.824 1.00 176.91 965 TYR A C 1
ATOM 3845 O O . TYR A 1 965 ? 285.011 332.022 233.321 1.00 176.91 965 TYR A O 1
ATOM 3854 N N . VAL A 1 966 ? 286.310 330.212 233.108 1.00 181.69 966 VAL A N 1
ATOM 3855 C CA . VAL A 1 966 ? 285.945 329.963 231.720 1.00 181.69 966 VAL A CA 1
ATOM 3856 C C . VAL A 1 966 ? 285.746 328.467 231.542 1.00 181.69 966 VAL A C 1
ATOM 3857 O O . VAL A 1 966 ? 286.464 327.654 232.130 1.00 181.69 966 VAL A O 1
ATOM 3861 N N . LYS A 1 967 ? 284.754 328.111 230.728 1.00 182.80 967 LYS A N 1
ATOM 3862 C CA . LYS A 1 967 ? 284.269 326.740 230.650 1.00 182.80 967 LYS A CA 1
ATOM 3863 C C . LYS A 1 967 ? 285.263 325.835 229.945 1.00 182.80 967 LYS A C 1
ATOM 3864 O O . LYS A 1 967 ? 285.841 326.196 228.917 1.00 182.80 967 LYS A O 1
ATOM 3870 N N . ILE A 1 968 ? 285.449 324.646 230.501 1.00 187.49 968 ILE A N 1
ATOM 3871 C CA . ILE A 1 968 ? 286.175 323.580 229.827 1.00 187.49 968 ILE A CA 1
ATOM 3872 C C . ILE A 1 968 ? 285.194 322.412 229.813 1.00 187.49 968 ILE A C 1
ATOM 3873 O O . ILE A 1 968 ? 284.297 322.363 230.669 1.00 187.49 968 ILE A O 1
ATOM 3878 N N . PRO A 1 969 ? 285.239 321.518 228.829 1.00 213.41 969 PRO A N 1
ATOM 3879 C CA . PRO A 1 969 ? 284.374 320.335 228.900 1.00 213.41 969 PRO A CA 1
ATOM 3880 C C . PRO A 1 969 ? 284.832 319.414 230.019 1.00 213.41 969 PRO A C 1
ATOM 3881 O O . PRO A 1 969 ? 286.022 319.133 230.161 1.00 213.41 969 PRO A O 1
ATOM 3885 N N . ASN A 1 970 ? 283.836 318.681 230.515 1.00 216.91 970 ASN A N 1
ATOM 3886 C CA . ASN A 1 970 ? 284.121 317.671 231.561 1.00 216.91 970 ASN A CA 1
ATOM 3887 C C . ASN A 1 970 ? 284.786 316.433 230.934 1.00 216.91 970 ASN A C 1
ATOM 3888 O O . ASN A 1 970 ? 284.949 315.437 231.661 1.00 216.91 970 ASN A O 1
ATOM 3893 N N . LYS A 1 971 ? 285.174 316.493 229.652 1.00 30.00 971 LYS A N 1
ATOM 3894 C CA . LYS A 1 971 ? 285.878 315.357 228.981 1.00 30.00 971 LYS A CA 1
ATOM 3895 C C . LYS A 1 971 ? 287.044 315.873 228.131 1.00 30.00 971 LYS A C 1
ATOM 3896 O O . LYS A 1 971 ? 287.086 315.512 226.942 1.00 30.00 971 LYS A O 1
ATOM 3902 N N . ASP A 1 992 ? 300.026 293.959 225.673 1.00 175.00 992 ASP A N 1
ATOM 3903 C CA . ASP A 1 992 ? 299.075 293.020 226.327 1.00 175.00 992 ASP A CA 1
ATOM 3904 C C . ASP A 1 992 ? 299.286 291.621 225.741 1.00 175.00 992 ASP A C 1
ATOM 3905 O O . ASP A 1 992 ? 299.480 290.681 226.531 1.00 175.00 992 ASP A O 1
ATOM 3910 N N . ALA A 1 993 ? 299.255 291.493 224.411 1.00 175.00 993 ALA A N 1
ATOM 3911 C CA . ALA A 1 993 ? 299.542 290.193 223.757 1.00 175.00 993 ALA A CA 1
ATOM 3912 C C . ALA A 1 993 ? 300.991 289.801 224.068 1.00 175.00 993 ALA A C 1
ATOM 3913 O O . ALA A 1 993 ? 301.250 288.599 224.299 1.00 175.00 993 ALA A O 1
ATOM 3915 N N . ASP A 1 994 ? 301.899 290.782 224.073 1.00 175.00 994 ASP A N 1
ATOM 3916 C CA . ASP A 1 994 ? 303.323 290.514 224.408 1.00 175.00 994 ASP A CA 1
ATOM 3917 C C . ASP A 1 994 ? 303.407 289.999 225.848 1.00 175.00 994 ASP A C 1
ATOM 3918 O O . ASP A 1 994 ? 304.154 289.040 226.070 1.00 175.00 994 ASP A O 1
ATOM 3923 N N . LEU A 1 995 ? 302.648 290.594 226.773 1.00 175.00 995 LEU A N 1
ATOM 3924 C CA . LEU A 1 995 ? 302.626 290.141 228.193 1.00 175.00 995 LEU A CA 1
ATOM 3925 C C . LEU A 1 995 ? 302.071 288.713 228.270 1.00 175.00 995 LEU A C 1
ATOM 3926 O O . LEU A 1 995 ? 302.591 287.920 229.096 1.00 175.00 995 LEU A O 1
ATOM 3931 N N . ARG A 1 996 ? 301.052 288.402 227.460 1.00 175.00 996 ARG A N 1
ATOM 3932 C CA . ARG A 1 996 ? 300.482 287.027 227.415 1.00 175.00 996 ARG A CA 1
ATOM 3933 C C . ARG A 1 996 ? 301.563 286.049 226.947 1.00 175.00 996 ARG A C 1
ATOM 3934 O O . ARG A 1 996 ? 301.683 284.974 227.567 1.00 175.00 996 ARG A O 1
ATOM 3942 N N . ARG A 1 997 ? 302.341 286.425 225.926 1.00 175.00 997 ARG A N 1
ATOM 3943 C CA . ARG A 1 997 ? 303.455 285.557 225.453 1.00 175.00 997 ARG A CA 1
ATOM 3944 C C . ARG A 1 997 ? 304.486 285.403 226.574 1.00 175.00 997 ARG A C 1
ATOM 3945 O O . ARG A 1 997 ? 304.985 284.276 226.746 1.00 175.00 997 ARG A O 1
ATOM 3953 N N . LEU A 1 998 ? 304.771 286.483 227.309 1.00 175.00 998 LEU A N 1
ATOM 3954 C CA . LEU A 1 998 ? 305.789 286.478 228.397 1.00 175.00 998 LEU A CA 1
ATOM 3955 C C . LEU A 1 998 ? 305.771 285.196 229.230 1.00 175.00 998 LEU A C 1
ATOM 3956 O O . LEU A 1 998 ? 306.797 284.976 229.874 1.00 175.00 998 LEU A O 1
ATOM 3961 N N . SER A 1 999 ? 304.643 284.472 229.340 1.00 175.00 999 SER A N 1
ATOM 3962 C CA . SER A 1 999 ? 304.654 283.141 230.012 1.00 175.00 999 SER A CA 1
ATOM 3963 C C . SER A 1 999 ? 304.690 283.350 231.537 1.00 175.00 999 SER A C 1
ATOM 3964 O O . SER A 1 999 ? 305.031 284.463 231.984 1.00 175.00 999 SER A O 1
ATOM 3967 N N . LEU A 1 1000 ? 304.278 282.356 232.326 1.00 175.00 1000 LEU A N 1
ATOM 3968 C CA . LEU A 1 1000 ? 304.216 282.581 233.796 1.00 175.00 1000 LEU A CA 1
ATOM 3969 C C . LEU A 1 1000 ? 305.619 282.835 234.353 1.00 175.00 1000 LEU A C 1
ATOM 3970 O O . LEU A 1 1000 ? 305.760 283.764 235.170 1.00 175.00 1000 LEU A O 1
ATOM 3975 N N . LYS A 1 1001 ? 306.618 282.079 233.896 1.00 175.00 1001 LYS A N 1
ATOM 3976 C CA . LYS A 1 1001 ? 307.991 282.158 234.468 1.00 175.00 1001 LYS A CA 1
ATOM 3977 C C . LYS A 1 1001 ? 308.589 283.566 234.415 1.00 175.00 1001 LYS A C 1
ATOM 3978 O O . LYS A 1 1001 ? 309.188 283.971 235.433 1.00 175.00 1001 LYS A O 1
ATOM 3984 N N . ASN A 1 1002 ? 308.416 284.307 233.316 1.00 175.00 1002 ASN A N 1
ATOM 3985 C CA . ASN A 1 1002 ? 309.112 285.582 233.190 1.00 175.00 1002 ASN A CA 1
ATOM 3986 C C . ASN A 1 1002 ? 308.282 286.733 233.748 1.00 175.00 1002 ASN A C 1
ATOM 3987 O O . ASN A 1 1002 ? 308.842 287.716 234.244 1.00 175.00 1002 ASN A O 1
ATOM 3992 N N . ALA A 1 1003 ? 306.952 286.616 233.709 1.00 175.00 1003 ALA A N 1
ATOM 3993 C CA . ALA A 1 1003 ? 306.086 287.609 234.340 1.00 175.00 1003 ALA A CA 1
ATOM 3994 C C . ALA A 1 1003 ? 306.217 287.570 235.861 1.00 175.00 1003 ALA A C 1
ATOM 3995 O O . ALA A 1 1003 ? 306.144 288.609 236.526 1.00 175.00 1003 ALA A O 1
ATOM 3997 N N . LYS A 1 1004 ? 306.373 286.367 236.422 1.00 175.00 1004 LYS A N 1
ATOM 3998 C CA . LYS A 1 1004 ? 306.682 286.195 237.842 1.00 175.00 1004 LYS A CA 1
ATOM 3999 C C . LYS A 1 1004 ? 307.982 286.901 238.219 1.00 175.00 1004 LYS A C 1
ATOM 4000 O O . LYS A 1 1004 ? 308.045 287.622 239.226 1.00 175.00 1004 LYS A O 1
ATOM 4006 N N . GLN A 1 1005 ? 309.026 286.704 237.410 1.00 175.00 1005 GLN A N 1
ATOM 4007 C CA . GLN A 1 1005 ? 310.295 287.392 237.665 1.00 175.00 1005 GLN A CA 1
ATOM 4008 C C . GLN A 1 1005 ? 310.166 288.910 237.502 1.00 175.00 1005 GLN A C 1
ATOM 4009 O O . GLN A 1 1005 ? 310.809 289.675 238.235 1.00 175.00 1005 GLN A O 1
ATOM 4015 N N . LEU A 1 1006 ? 309.328 289.368 236.568 1.00 175.00 1006 LEU A N 1
ATOM 4016 C CA . LEU A 1 1006 ? 309.117 290.808 236.407 1.00 175.00 1006 LEU A CA 1
ATOM 4017 C C . LEU A 1 1006 ? 308.371 291.406 237.597 1.00 175.00 1006 LEU A C 1
ATOM 4018 O O . LEU A 1 1006 ? 308.709 292.505 238.055 1.00 175.00 1006 LEU A O 1
ATOM 4023 N N . LEU A 1 1007 ? 307.344 290.705 238.102 1.00 175.00 1007 LEU A N 1
ATOM 4024 C CA . LEU A 1 1007 ? 306.649 291.153 239.310 1.00 175.00 1007 LEU A CA 1
ATOM 4025 C C . LEU A 1 1007 ? 307.581 291.185 240.513 1.00 175.00 1007 LEU A C 1
ATOM 4026 O O . LEU A 1 1007 ? 307.444 292.048 241.387 1.00 175.00 1007 LEU A O 1
ATOM 4031 N N . ARG A 1 1008 ? 308.517 290.232 240.585 1.00 175.00 1008 ARG A N 1
ATOM 4032 C CA . ARG A 1 1008 ? 309.552 290.290 241.617 1.00 175.00 1008 ARG A CA 1
ATOM 4033 C C . ARG A 1 1008 ? 310.449 291.511 241.428 1.00 175.00 1008 ARG A C 1
ATOM 4034 O O . ARG A 1 1008 ? 310.883 292.136 242.407 1.00 175.00 1008 ARG A O 1
ATOM 4042 N N . LYS A 1 1009 ? 310.753 291.860 240.172 1.00 175.00 1009 LYS A N 1
ATOM 4043 C CA . LYS A 1 1009 ? 311.634 292.997 239.904 1.00 175.00 1009 LYS A CA 1
ATOM 4044 C C . LYS A 1 1009 ? 310.977 294.335 240.249 1.00 175.00 1009 LYS A C 1
ATOM 4045 O O . LYS A 1 1009 ? 311.638 295.234 240.784 1.00 175.00 1009 LYS A O 1
ATOM 4051 N N . PHE A 1 1010 ? 309.682 294.492 239.949 1.00 175.00 1010 PHE A N 1
ATOM 4052 C CA . PHE A 1 1010 ? 309.005 295.758 240.231 1.00 175.00 1010 PHE A CA 1
ATOM 4053 C C . PHE A 1 1010 ? 308.795 296.014 241.721 1.00 175.00 1010 PHE A C 1
ATOM 4054 O O . PHE A 1 1010 ? 308.594 297.168 242.116 1.00 175.00 1010 PHE A O 1
ATOM 4062 N N . GLY A 1 1011 ? 308.828 294.979 242.552 1.00 175.00 1011 GLY A N 1
ATOM 4063 C CA . GLY A 1 1011 ? 308.513 295.131 243.957 1.00 175.00 1011 GLY A CA 1
ATOM 4064 C C . GLY A 1 1011 ? 307.078 294.834 244.322 1.00 175.00 1011 GLY A C 1
ATOM 4065 O O . GLY A 1 1011 ? 306.607 295.311 245.357 1.00 175.00 1011 GLY A O 1
ATOM 4066 N N . VAL A 1 1012 ? 306.366 294.088 243.481 1.00 175.00 1012 VAL A N 1
ATOM 4067 C CA . VAL A 1 1012 ? 305.013 293.606 243.789 1.00 175.00 1012 VAL A CA 1
ATOM 4068 C C . VAL A 1 1012 ? 305.081 292.665 244.988 1.00 175.00 1012 VAL A C 1
ATOM 4069 O O . VAL A 1 1012 ? 306.028 291.856 245.079 1.00 175.00 1012 VAL A O 1
ATOM 4073 N N . PRO A 1 1013 ? 304.165 292.768 245.959 1.00 175.00 1013 PRO A N 1
ATOM 4074 C CA . PRO A 1 1013 ? 304.201 291.876 247.131 1.00 175.00 1013 PRO A CA 1
ATOM 4075 C C . PRO A 1 1013 ? 304.026 290.401 246.779 1.00 175.00 1013 PRO A C 1
ATOM 4076 O O . PRO A 1 1013 ? 303.398 290.048 245.777 1.00 175.00 1013 PRO A O 1
ATOM 4080 N N . GLU A 1 1014 ? 304.612 289.544 247.625 1.00 175.00 1014 GLU A N 1
ATOM 4081 C CA . GLU A 1 1014 ? 304.744 288.115 247.343 1.00 175.00 1014 GLU A CA 1
ATOM 4082 C C . GLU A 1 1014 ? 303.422 287.360 247.296 1.00 175.00 1014 GLU A C 1
ATOM 4083 O O . GLU A 1 1014 ? 303.405 286.220 246.825 1.00 175.00 1014 GLU A O 1
ATOM 4089 N N . GLU A 1 1015 ? 302.332 287.940 247.802 1.00 175.00 1015 GLU A N 1
ATOM 4090 C CA . GLU A 1 1015 ? 301.026 287.284 247.714 1.00 175.00 1015 GLU A CA 1
ATOM 4091 C C . GLU A 1 1015 ? 300.552 287.186 246.267 1.00 175.00 1015 GLU A C 1
ATOM 4092 O O . GLU A 1 1015 ? 300.098 286.123 245.817 1.00 175.00 1015 GLU A O 1
ATOM 4098 N N . GLU A 1 1016 ? 300.645 288.298 245.526 1.00 175.00 1016 GLU A N 1
ATOM 4099 C CA . GLU A 1 1016 ? 300.234 288.320 244.125 1.00 175.00 1016 GLU A CA 1
ATOM 4100 C C . GLU A 1 1016 ? 301.153 287.458 243.262 1.00 175.00 1016 GLU A C 1
ATOM 4101 O O . GLU A 1 1016 ? 300.699 286.794 242.326 1.00 175.00 1016 GLU A O 1
ATOM 4107 N N . ILE A 1 1017 ? 302.454 287.467 243.565 1.00 175.00 1017 ILE A N 1
ATOM 4108 C CA . ILE A 1 1017 ? 303.397 286.556 242.917 1.00 175.00 1017 ILE A CA 1
ATOM 4109 C C . ILE A 1 1017 ? 303.073 285.108 243.274 1.00 175.00 1017 ILE A C 1
ATOM 4110 O O . ILE A 1 1017 ? 303.248 284.198 242.455 1.00 175.00 1017 ILE A O 1
ATOM 4115 N N . LYS A 1 1018 ? 302.532 284.882 244.474 1.00 175.00 1018 LYS A N 1
ATOM 4116 C CA . LYS A 1 1018 ? 302.346 283.537 245.008 1.00 175.00 1018 LYS A CA 1
ATOM 4117 C C . LYS A 1 1018 ? 301.120 282.855 244.409 1.00 175.00 1018 LYS A C 1
ATOM 4118 O O . LYS A 1 1018 ? 301.165 281.652 244.122 1.00 175.00 1018 LYS A O 1
ATOM 4124 N N . LYS A 1 1019 ? 300.015 283.595 244.257 1.00 175.00 1019 LYS A N 1
ATOM 4125 C CA . LYS A 1 1019 ? 298.764 282.993 243.723 1.00 175.00 1019 LYS A CA 1
ATOM 4126 C C . LYS A 1 1019 ? 299.092 282.176 242.470 1.00 175.00 1019 LYS A C 1
ATOM 4127 O O . LYS A 1 1019 ? 298.252 281.332 242.100 1.00 175.00 1019 LYS A O 1
ATOM 4133 N N . LEU A 1 1020 ? 300.217 282.473 241.808 1.00 175.00 1020 LEU A N 1
ATOM 4134 C CA . LEU A 1 1020 ? 300.677 281.708 240.611 1.00 175.00 1020 LEU A CA 1
ATOM 4135 C C . LEU A 1 1020 ? 299.581 281.643 239.542 1.00 175.00 1020 LEU A C 1
ATOM 4136 O O . LEU A 1 1020 ? 299.455 280.596 238.878 1.00 175.00 1020 LEU A O 1
ATOM 4141 N N . SER A 1 1021 ? 298.824 282.729 239.368 1.00 175.00 1021 SER A N 1
ATOM 4142 C CA . SER A 1 1021 ? 297.815 282.758 238.279 1.00 175.00 1021 SER A CA 1
ATOM 4143 C C . SER A 1 1021 ? 298.371 283.645 237.167 1.00 175.00 1021 SER A C 1
ATOM 4144 O O . SER A 1 1021 ? 298.457 284.864 237.390 1.00 175.00 1021 SER A O 1
ATOM 4147 N N . ARG A 1 1022 ? 298.735 283.052 236.028 1.00 175.00 1022 ARG A N 1
ATOM 4148 C CA . ARG A 1 1022 ? 299.361 283.828 234.924 1.00 175.00 1022 ARG A CA 1
ATOM 4149 C C . ARG A 1 1022 ? 298.430 284.956 234.472 1.00 175.00 1022 ARG A C 1
ATOM 4150 O O . ARG A 1 1022 ? 298.928 286.082 234.302 1.00 175.00 1022 ARG A O 1
ATOM 4158 N N . TRP A 1 1023 ? 297.132 284.676 234.302 1.00 175.00 1023 TRP A N 1
ATOM 4159 C CA . TRP A 1 1023 ? 296.184 285.693 233.777 1.00 175.00 1023 TRP A CA 1
ATOM 4160 C C . TRP A 1 1023 ? 296.101 286.876 234.749 1.00 175.00 1023 TRP A C 1
ATOM 4161 O O . TRP A 1 1023 ? 296.236 288.029 234.286 1.00 175.00 1023 TRP A O 1
ATOM 4172 N N . GLU A 1 1024 ? 295.960 286.598 236.049 1.00 175.00 1024 GLU A N 1
ATOM 4173 C CA . GLU A 1 1024 ? 295.909 287.670 237.080 1.00 175.00 1024 GLU A CA 1
ATOM 4174 C C . GLU A 1 1024 ? 297.263 288.383 237.144 1.00 175.00 1024 GLU A C 1
ATOM 4175 O O . GLU A 1 1024 ? 297.270 289.627 237.237 1.00 175.00 1024 GLU A O 1
ATOM 4181 N N . VAL A 1 1025 ? 298.360 287.625 237.050 1.00 175.00 1025 VAL A N 1
ATOM 4182 C CA . VAL A 1 1025 ? 299.727 288.217 237.161 1.00 175.00 1025 VAL A CA 1
ATOM 4183 C C . VAL A 1 1025 ? 299.923 289.228 236.026 1.00 175.00 1025 VAL A C 1
ATOM 4184 O O . VAL A 1 1025 ? 300.442 290.325 236.303 1.00 175.00 1025 VAL A O 1
ATOM 4188 N N . ILE A 1 1026 ? 299.491 288.882 234.809 1.00 175.00 1026 ILE A N 1
ATOM 4189 C CA . ILE A 1 1026 ? 299.671 289.788 233.635 1.00 175.00 1026 ILE A CA 1
ATOM 4190 C C . ILE A 1 1026 ? 298.871 291.078 233.839 1.00 175.00 1026 ILE A C 1
ATOM 4191 O O . ILE A 1 1026 ? 299.399 292.156 233.522 1.00 175.00 1026 ILE A O 1
ATOM 4196 N N . ASP A 1 1027 ? 297.650 290.963 234.366 1.00 175.00 1027 ASP A N 1
ATOM 4197 C CA . ASP A 1 1027 ? 296.811 292.170 234.589 1.00 175.00 1027 ASP A CA 1
ATOM 4198 C C . ASP A 1 1027 ? 297.533 293.083 235.585 1.00 175.00 1027 ASP A C 1
ATOM 4199 O O . ASP A 1 1027 ? 297.619 294.298 235.314 1.00 175.00 1027 ASP A O 1
ATOM 4204 N N . VAL A 1 1028 ? 298.078 292.505 236.660 1.00 175.00 1028 VAL A N 1
ATOM 4205 C CA . VAL A 1 1028 ? 298.831 293.306 237.670 1.00 175.00 1028 VAL A CA 1
ATOM 4206 C C . VAL A 1 1028 ? 300.097 293.898 237.038 1.00 175.00 1028 VAL A C 1
ATOM 4207 O O . VAL A 1 1028 ? 300.374 295.083 237.289 1.00 175.00 1028 VAL A O 1
ATOM 4211 N N . VAL A 1 1029 ? 300.821 293.110 236.234 1.00 175.00 1029 VAL A N 1
ATOM 4212 C CA . VAL A 1 1029 ? 302.079 293.605 235.598 1.00 175.00 1029 VAL A CA 1
ATOM 4213 C C . VAL A 1 1029 ? 301.750 294.745 234.627 1.00 175.00 1029 VAL A C 1
ATOM 4214 O O . VAL A 1 1029 ? 302.561 295.686 234.538 1.00 175.00 1029 VAL A O 1
ATOM 4218 N N . ARG A 1 1030 ? 300.624 294.652 233.907 1.00 175.00 1030 ARG A N 1
ATOM 4219 C CA . ARG A 1 1030 ? 300.204 295.731 232.974 1.00 175.00 1030 ARG A CA 1
ATOM 4220 C C . ARG A 1 1030 ? 299.883 296.979 233.797 1.00 175.00 1030 ARG A C 1
ATOM 4221 O O . ARG A 1 1030 ? 300.302 298.076 233.384 1.00 175.00 1030 ARG A O 1
ATOM 4229 N N . THR A 1 1031 ? 299.204 296.807 234.937 1.00 175.00 1031 THR A N 1
ATOM 4230 C CA . THR A 1 1031 ? 298.889 297.952 235.830 1.00 175.00 1031 THR A CA 1
ATOM 4231 C C . THR A 1 1031 ? 300.199 298.529 236.375 1.00 175.00 1031 THR A C 1
ATOM 4232 O O . THR A 1 1031 ? 300.333 299.765 236.384 1.00 175.00 1031 THR A O 1
ATOM 4236 N N . MET A 1 1032 ? 301.138 297.661 236.765 1.00 175.00 1032 MET A N 1
ATOM 4237 C CA . MET A 1 1032 ? 302.437 298.121 237.325 1.00 175.00 1032 MET A CA 1
ATOM 4238 C C . MET A 1 1032 ? 303.197 298.910 236.254 1.00 175.00 1032 MET A C 1
ATOM 4239 O O . MET A 1 1032 ? 303.738 299.981 236.589 1.00 175.00 1032 MET A O 1
ATOM 4244 N N . SER A 1 1033 ? 303.200 298.417 235.011 1.00 175.00 1033 SER A N 1
ATOM 4245 C CA . SER A 1 1033 ? 303.878 299.133 233.898 1.00 175.00 1033 SER A CA 1
ATOM 4246 C C . SER A 1 1033 ? 303.195 300.485 233.671 1.00 175.00 1033 SER A C 1
ATOM 4247 O O . SER A 1 1033 ? 303.916 301.484 233.483 1.00 175.00 1033 SER A O 1
ATOM 4250 N N . THR A 1 1034 ? 301.859 300.516 233.732 1.00 175.00 1034 THR A N 1
ATOM 4251 C CA . THR A 1 1034 ? 301.098 301.776 233.514 1.00 175.00 1034 THR A CA 1
ATOM 4252 C C . THR A 1 1034 ? 301.471 302.793 234.598 1.00 175.00 1034 THR A C 1
ATOM 4253 O O . THR A 1 1034 ? 301.678 303.971 234.247 1.00 175.00 1034 THR A O 1
ATOM 4257 N N . GLU A 1 1035 ? 301.589 302.347 235.853 1.00 175.00 1035 GLU A N 1
ATOM 4258 C CA . GLU A 1 1035 ? 301.955 303.259 236.971 1.00 175.00 1035 GLU A CA 1
ATOM 4259 C C . GLU A 1 1035 ? 303.256 303.990 236.622 1.00 175.00 1035 GLU A C 1
ATOM 4260 O O . GLU A 1 1035 ? 303.672 304.832 237.442 1.00 175.00 1035 GLU A O 1
ATOM 4266 N N . ARG A 1 1052 ? 293.977 305.857 230.235 1.00 30.00 1052 ARG A N 1
ATOM 4267 C CA . ARG A 1 1052 ? 293.419 306.908 229.349 1.00 30.00 1052 ARG A CA 1
ATOM 4268 C C . ARG A 1 1052 ? 292.174 307.492 230.025 1.00 30.00 1052 ARG A C 1
ATOM 4269 O O . ARG A 1 1052 ? 291.140 307.646 229.351 1.00 30.00 1052 ARG A O 1
ATOM 4277 N N . PHE A 1 1053 ? 292.281 307.857 231.302 1.00 30.00 1053 PHE A N 1
ATOM 4278 C CA . PHE A 1 1053 ? 291.061 308.282 232.033 1.00 30.00 1053 PHE A CA 1
ATOM 4279 C C . PHE A 1 1053 ? 290.438 309.523 231.401 1.00 30.00 1053 PHE A C 1
ATOM 4280 O O . PHE A 1 1053 ? 291.163 310.504 231.145 1.00 30.00 1053 PHE A O 1
ATOM 4288 N N . SER A 1 1054 ? 289.121 309.484 231.185 1.00 30.00 1054 SER A N 1
ATOM 4289 C CA . SER A 1 1054 ? 288.402 310.683 230.691 1.00 30.00 1054 SER A CA 1
ATOM 4290 C C . SER A 1 1054 ? 287.411 311.135 231.768 1.00 30.00 1054 SER A C 1
ATOM 4291 O O . SER A 1 1054 ? 286.612 312.046 231.480 1.00 30.00 1054 SER A O 1
ATOM 4294 N N . VAL A 1 1055 ? 287.425 310.518 232.966 1.00 30.00 1055 VAL A N 1
ATOM 4295 C CA . VAL A 1 1055 ? 286.377 310.817 233.993 1.00 30.00 1055 VAL A CA 1
ATOM 4296 C C . VAL A 1 1055 ? 286.953 311.193 235.366 1.00 30.00 1055 VAL A C 1
ATOM 4297 O O . VAL A 1 1055 ? 286.921 312.401 235.675 1.00 30.00 1055 VAL A O 1
ATOM 4301 N N . ALA A 1 1056 ? 287.451 310.238 236.178 1.00 219.87 1056 ALA A N 1
ATOM 4302 C CA . ALA A 1 1056 ? 287.871 310.598 237.537 1.00 219.87 1056 ALA A CA 1
ATOM 4303 C C . ALA A 1 1056 ? 289.135 311.423 237.392 1.00 219.87 1056 ALA A C 1
ATOM 4304 O O . ALA A 1 1056 ? 289.230 312.361 238.112 1.00 219.87 1056 ALA A O 1
ATOM 4306 N N . GLU A 1 1057 ? 290.017 311.118 236.439 1.00 216.00 1057 GLU A N 1
ATOM 4307 C CA . GLU A 1 1057 ? 291.298 311.865 236.396 1.00 216.00 1057 GLU A CA 1
ATOM 4308 C C . GLU A 1 1057 ? 291.011 313.355 236.223 1.00 216.00 1057 GLU A C 1
ATOM 4309 O O . GLU A 1 1057 ? 291.355 314.104 237.130 1.00 216.00 1057 GLU A O 1
ATOM 4315 N N . HIS A 1 1058 ? 290.219 313.727 235.218 1.00 220.32 1058 HIS A N 1
ATOM 4316 C CA . HIS A 1 1058 ? 289.965 315.165 234.953 1.00 220.32 1058 HIS A CA 1
ATOM 4317 C C . HIS A 1 1058 ? 289.253 315.739 236.168 1.00 220.32 1058 HIS A C 1
ATOM 4318 O O . HIS A 1 1058 ? 289.723 316.760 236.697 1.00 220.32 1058 HIS A O 1
ATOM 4325 N N . GLN A 1 1059 ? 288.247 315.033 236.676 1.00 224.68 1059 GLN A N 1
ATOM 4326 C CA . GLN A 1 1059 ? 287.494 315.678 237.779 1.00 224.68 1059 GLN A CA 1
ATOM 4327 C C . GLN A 1 1059 ? 288.412 315.921 238.984 1.00 224.68 1059 GLN A C 1
ATOM 4328 O O . GLN A 1 1059 ? 288.413 317.062 239.488 1.00 224.68 1059 GLN A O 1
ATOM 4334 N N . GLU A 1 1060 ? 289.225 314.940 239.379 1.00 218.45 1060 GLU A N 1
ATOM 4335 C CA . GLU A 1 1060 ? 290.078 315.056 240.589 1.00 218.45 1060 GLU A CA 1
ATOM 4336 C C . GLU A 1 1060 ? 291.141 316.109 240.354 1.00 218.45 1060 GLU A C 1
ATOM 4337 O O . GLU A 1 1060 ? 291.456 316.821 241.282 1.00 218.45 1060 GLU A O 1
ATOM 4343 N N . ARG A 1 1061 ? 291.672 316.164 239.144 1.00 193.52 1061 ARG A N 1
ATOM 4344 C CA . ARG A 1 1061 ? 292.723 317.153 238.850 1.00 193.52 1061 ARG A CA 1
ATOM 4345 C C . ARG A 1 1061 ? 292.120 318.547 239.032 1.00 193.52 1061 ARG A C 1
ATOM 4346 O O . ARG A 1 1061 ? 292.693 319.363 239.777 1.00 193.52 1061 ARG A O 1
ATOM 4354 N N . TYR A 1 1062 ? 290.923 318.756 238.489 1.00 193.30 1062 TYR A N 1
ATOM 4355 C CA . TYR A 1 1062 ? 290.302 320.092 238.621 1.00 193.30 1062 TYR A CA 1
ATOM 4356 C C . TYR A 1 1062 ? 290.077 320.360 240.106 1.00 193.30 1062 TYR A C 1
ATOM 4357 O O . TYR A 1 1062 ? 290.431 321.436 240.572 1.00 193.30 1062 TYR A O 1
ATOM 4366 N N . LYS A 1 1063 ? 289.596 319.365 240.844 1.00 196.83 1063 LYS A N 1
ATOM 4367 C CA . LYS A 1 1063 ? 289.280 319.601 242.270 1.00 196.83 1063 LYS A CA 1
ATOM 4368 C C . LYS A 1 1063 ? 290.551 319.985 243.022 1.00 196.83 1063 LYS A C 1
ATOM 4369 O O . LYS A 1 1063 ? 290.493 320.909 243.849 1.00 196.83 1063 LYS A O 1
ATOM 4375 N N . GLU A 1 1064 ? 291.646 319.278 242.794 1.00 193.37 1064 GLU A N 1
ATOM 4376 C CA . GLU A 1 1064 ? 292.846 319.574 243.596 1.00 193.37 1064 GLU A CA 1
ATOM 4377 C C . GLU A 1 1064 ? 293.371 320.930 243.173 1.00 193.37 1064 GLU A C 1
ATOM 4378 O O . GLU A 1 1064 ? 293.866 321.628 244.048 1.00 193.37 1064 GLU A O 1
ATOM 4384 N N . GLU A 1 1065 ? 293.318 321.271 241.889 1.00 179.39 1065 GLU A N 1
ATOM 4385 C CA . GLU A 1 1065 ? 293.850 322.613 241.553 1.00 179.39 1065 GLU A CA 1
ATOM 4386 C C . GLU A 1 1065 ? 292.980 323.658 242.240 1.00 179.39 1065 GLU A C 1
ATOM 4387 O O . GLU A 1 1065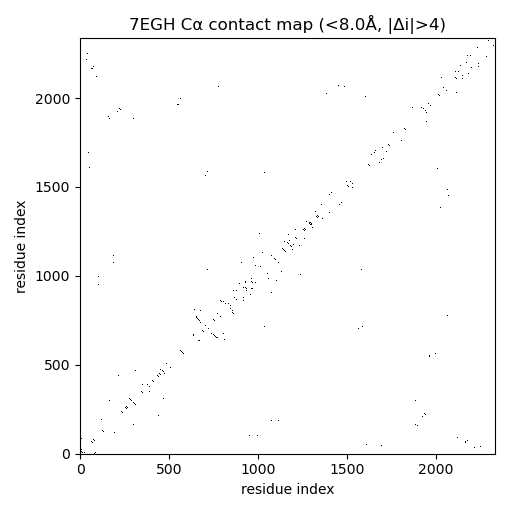 ? 293.533 324.600 242.783 1.00 179.39 1065 GLU A O 1
ATOM 4393 N N . CYS A 1 1066 ? 291.676 323.420 242.313 1.00 183.79 1066 CYS A N 1
ATOM 4394 C CA . CYS A 1 1066 ? 290.783 324.349 243.035 1.00 183.79 1066 CYS A CA 1
ATOM 4395 C C . CYS A 1 1066 ? 291.206 324.440 244.497 1.00 183.79 1066 CYS A C 1
ATOM 4396 O O . CYS A 1 1066 ? 291.407 325.583 244.942 1.00 183.79 1066 CYS A O 1
ATOM 4399 N N . GLN A 1 1067 ? 291.432 323.327 245.205 1.00 165.66 1067 GLN A N 1
ATOM 4400 C CA . GLN A 1 1067 ? 291.813 323.509 246.631 1.00 165.66 1067 GLN A CA 1
ATOM 4401 C C . GLN A 1 1067 ? 293.157 324.219 246.726 1.00 165.66 1067 GLN A C 1
ATOM 4402 O O . GLN A 1 1067 ? 293.292 325.127 247.554 1.00 165.66 1067 GLN A O 1
ATOM 4408 N N . ARG A 1 1068 ? 294.073 323.896 245.844 1.00 158.76 1068 ARG A N 1
ATOM 4409 C CA . ARG A 1 1068 ? 295.363 324.568 245.982 1.00 158.76 1068 ARG A CA 1
ATOM 4410 C C . ARG A 1 1068 ? 295.169 326.072 245.792 1.00 158.76 1068 ARG A C 1
ATOM 4411 O O . ARG A 1 1068 ? 295.679 326.821 246.635 1.00 158.76 1068 ARG A O 1
ATOM 4419 N N . ILE A 1 1069 ? 294.438 326.517 244.770 1.00 154.23 1069 ILE A N 1
ATOM 4420 C CA . ILE A 1 1069 ? 294.351 327.991 244.551 1.00 154.23 1069 ILE A CA 1
ATOM 4421 C C . ILE A 1 1069 ? 293.601 328.612 245.723 1.00 154.23 1069 ILE A C 1
ATOM 4422 O O . ILE A 1 1069 ? 294.013 329.681 246.182 1.00 154.23 1069 ILE A O 1
ATOM 4427 N N . PHE A 1 1070 ? 292.567 327.939 246.214 1.00 141.92 1070 PHE A N 1
ATOM 4428 C CA . PHE A 1 1070 ? 291.786 328.574 247.293 1.00 141.92 1070 PHE A CA 1
ATOM 4429 C C . PHE A 1 1070 ? 292.755 328.797 248.446 1.00 141.92 1070 PHE A C 1
ATOM 4430 O O . PHE A 1 1070 ? 292.857 329.932 248.935 1.00 141.92 1070 PHE A O 1
ATOM 4438 N N . ASP A 1 1071 ? 293.540 327.770 248.801 1.00 146.80 1071 ASP A N 1
ATOM 4439 C CA . ASP A 1 1071 ? 294.473 327.859 249.959 1.00 146.80 1071 ASP A CA 1
ATOM 4440 C C . ASP A 1 1071 ? 295.630 328.842 249.722 1.00 146.80 1071 ASP A C 1
ATOM 4441 O O . ASP A 1 1071 ? 296.098 329.413 250.729 1.00 146.80 1071 ASP A O 1
ATOM 4446 N N . LEU A 1 1072 ? 296.106 329.030 248.480 1.00 153.59 1072 LEU A N 1
ATOM 4447 C CA . LEU A 1 1072 ? 297.160 330.040 248.256 1.00 153.59 1072 LEU A CA 1
ATOM 4448 C C . LEU A 1 1072 ? 296.539 331.418 248.453 1.00 153.59 1072 LEU A C 1
ATOM 4449 O O . LEU A 1 1072 ? 297.157 332.242 249.139 1.00 153.59 1072 LEU A O 1
ATOM 4454 N N . GLN A 1 1073 ? 295.344 331.643 247.916 1.00 156.14 1073 GLN A N 1
ATOM 4455 C CA . GLN A 1 1073 ? 294.738 332.994 248.025 1.00 156.14 1073 GLN A CA 1
ATOM 4456 C C . GLN A 1 1073 ? 294.472 333.279 249.496 1.00 156.14 1073 GLN A C 1
ATOM 4457 O O . GLN A 1 1073 ? 294.865 334.359 249.940 1.00 156.14 1073 GLN A O 1
ATOM 4463 N N . ASN A 1 1074 ? 293.956 332.309 250.245 1.00 140.54 1074 ASN A N 1
ATOM 4464 C CA . ASN A 1 1074 ? 293.667 332.650 251.652 1.00 140.54 1074 ASN A CA 1
ATOM 4465 C C . ASN A 1 1074 ? 294.974 333.091 252.300 1.00 140.54 1074 ASN A C 1
ATOM 4466 O O . ASN A 1 1074 ? 295.043 334.214 252.811 1.00 140.54 1074 ASN A O 1
ATOM 4471 N N . LYS A 1 1075 ? 296.030 332.323 252.107 1.00 145.10 1075 LYS A N 1
ATOM 4472 C CA . LYS A 1 1075 ? 297.252 332.705 252.838 1.00 145.10 1075 LYS A CA 1
ATOM 4473 C C . LYS A 1 1075 ? 297.748 334.072 252.402 1.00 145.10 1075 LYS A C 1
ATOM 4474 O O . LYS A 1 1075 ? 297.927 334.940 253.296 1.00 145.10 1075 LYS A O 1
ATOM 4480 N N . VAL A 1 1076 ? 297.843 334.310 251.099 1.00 144.82 1076 VAL A N 1
ATOM 4481 C CA . VAL A 1 1076 ? 298.469 335.594 250.685 1.00 144.82 1076 VAL A CA 1
ATOM 4482 C C . VAL A 1 1076 ? 297.620 336.731 251.221 1.00 144.82 1076 VAL A C 1
ATOM 4483 O O . VAL A 1 1076 ? 298.173 337.654 251.775 1.00 144.82 1076 VAL A O 1
ATOM 4487 N N . LEU A 1 1077 ? 296.305 336.620 251.104 1.00 143.03 1077 LEU A N 1
ATOM 4488 C CA . LEU A 1 1077 ? 295.468 337.768 251.502 1.00 143.03 1077 LEU A CA 1
ATOM 4489 C C . LEU A 1 1077 ? 295.549 337.976 253.007 1.00 143.03 1077 LEU A C 1
ATOM 4490 O O . LEU A 1 1077 ? 295.790 339.122 253.399 1.00 143.03 1077 LEU A O 1
ATOM 4495 N N . SER A 1 1078 ? 295.496 336.929 253.823 1.00 138.41 1078 SER A N 1
ATOM 4496 C CA . SER A 1 1078 ? 295.507 337.211 255.276 1.00 138.41 1078 SER A CA 1
ATOM 4497 C C . SER A 1 1078 ? 296.910 337.546 255.804 1.00 138.41 1078 SER A C 1
ATOM 4498 O O . SER A 1 1078 ? 297.016 337.915 256.999 1.00 138.41 1078 SER A O 1
ATOM 4501 N N . SER A 1 1079 ? 297.953 337.425 254.969 1.00 147.83 1079 SER A N 1
ATOM 4502 C CA . SER A 1 1079 ? 299.317 337.852 255.411 1.00 147.83 1079 SER A CA 1
ATOM 4503 C C . SER A 1 1079 ? 299.427 339.275 256.003 1.00 147.83 1079 SER A C 1
ATOM 4504 O O . SER A 1 1079 ? 299.179 340.292 255.319 1.00 147.83 1079 SER A O 1
ATOM 4507 N N . THR A 1 1080 ? 299.896 339.383 257.242 1.00 153.61 1080 THR A N 1
ATOM 4508 C CA . THR A 1 1080 ? 300.150 340.728 257.822 1.00 153.61 1080 THR A CA 1
ATOM 4509 C C . THR A 1 1080 ? 301.633 341.051 257.635 1.00 153.61 1080 THR A C 1
ATOM 4510 O O . THR A 1 1080 ? 302.106 342.020 258.252 1.00 153.61 1080 THR A O 1
ATOM 4514 N N . GLU A 1 1081 ? 302.334 340.255 256.826 1.00 175.11 1081 GLU A N 1
ATOM 4515 C CA . GLU A 1 1081 ? 303.767 340.526 256.535 1.00 175.11 1081 GLU A CA 1
ATOM 4516 C C . GLU A 1 1081 ? 303.864 341.824 255.731 1.00 175.11 1081 GLU A C 1
ATOM 4517 O O . GLU A 1 1081 ? 303.067 341.986 254.792 1.00 175.11 1081 GLU A O 1
ATOM 4523 N N . VAL A 1 1082 ? 304.816 342.695 256.068 1.00 196.79 1082 VAL A N 1
ATOM 4524 C CA . VAL A 1 1082 ? 305.026 343.939 255.272 1.00 196.79 1082 VAL A CA 1
ATOM 4525 C C . VAL A 1 1082 ? 305.627 343.554 253.917 1.00 196.79 1082 VAL A C 1
ATOM 4526 O O . VAL A 1 1082 ? 306.543 342.709 253.898 1.00 196.79 1082 VAL A O 1
ATOM 4530 N N . LEU A 1 1083 ? 305.163 344.183 252.835 1.00 207.90 1083 LEU A N 1
ATOM 4531 C CA . LEU A 1 1083 ? 305.721 343.917 251.482 1.00 207.90 1083 LEU A CA 1
ATOM 4532 C C . LEU A 1 1083 ? 306.530 345.140 251.045 1.00 207.90 1083 LEU A C 1
ATOM 4533 O O . LEU A 1 1083 ? 305.985 346.258 251.107 1.00 207.90 1083 LEU A O 1
ATOM 4538 N N . SER A 1 1084 ? 307.776 344.933 250.616 1.00 218.61 1084 SER A N 1
ATOM 4539 C CA . SER A 1 1084 ? 308.657 346.067 250.231 1.00 218.61 1084 SER A CA 1
ATOM 4540 C C . SER A 1 1084 ? 308.121 346.779 248.989 1.00 218.61 1084 SER A C 1
ATOM 4541 O O . SER A 1 1084 ? 307.704 346.082 248.047 1.00 218.61 1084 SER A O 1
ATOM 4544 N N . THR A 1 1085 ? 308.179 348.113 248.968 1.00 199.43 1085 THR A N 1
ATOM 4545 C CA . THR A 1 1085 ? 307.783 348.865 247.748 1.00 199.43 1085 THR A CA 1
ATOM 4546 C C . THR A 1 1085 ? 308.762 348.472 246.641 1.00 199.43 1085 THR A C 1
ATOM 4547 O O . THR A 1 1085 ? 309.970 348.401 246.934 1.00 199.43 1085 THR A O 1
ATOM 4551 N N . ASP A 1 1086 ? 308.276 348.264 245.417 1.00 211.04 1086 ASP A N 1
ATOM 4552 C CA . ASP A 1 1086 ? 309.174 347.792 244.329 1.00 211.04 1086 ASP A CA 1
ATOM 4553 C C . ASP A 1 1086 ? 309.475 348.951 243.378 1.00 211.04 1086 ASP A C 1
ATOM 4554 O O . ASP A 1 1086 ? 308.512 349.587 242.908 1.00 211.04 1086 ASP A O 1
ATOM 4559 N N . ALA A 1 1160 ? 302.313 345.688 215.152 1.00 0.00 1160 ALA A N 1
ATOM 4560 C CA . ALA A 1 1160 ? 302.816 344.500 214.466 1.00 0.00 1160 ALA A CA 1
ATOM 4561 C C . ALA A 1 1160 ? 303.717 344.901 213.301 1.00 0.00 1160 ALA A C 1
ATOM 4562 O O . ALA A 1 1160 ? 304.756 344.284 213.058 1.00 0.00 1160 ALA A O 1
ATOM 4564 N N . THR A 1 1161 ? 303.307 345.953 212.599 1.00 0.00 1161 THR A N 1
ATOM 4565 C CA . THR A 1 1161 ? 304.025 346.462 211.433 1.00 0.00 1161 THR A CA 1
ATOM 4566 C C . THR A 1 1161 ? 305.230 347.327 211.810 1.00 0.00 1161 THR A C 1
ATOM 4567 O O . THR A 1 1161 ? 306.077 347.615 210.963 1.00 0.00 1161 THR A O 1
ATOM 4571 N N . GLY A 1 1162 ? 305.338 347.737 213.078 1.00 0.00 1162 GLY A N 1
ATOM 4572 C CA . GLY A 1 1162 ? 306.429 348.657 213.457 1.00 0.00 1162 GLY A CA 1
ATOM 4573 C C . GLY A 1 1162 ? 306.337 349.931 212.638 1.00 0.00 1162 GLY A C 1
ATOM 4574 O O . GLY A 1 1162 ? 307.389 350.404 212.167 1.00 0.00 1162 GLY A O 1
ATOM 4575 N N . ARG A 1 1163 ? 305.118 350.447 212.440 1.00 0.00 1163 ARG A N 1
ATOM 4576 C CA . ARG A 1 1163 ? 304.934 351.636 211.563 1.00 0.00 1163 ARG A CA 1
ATOM 4577 C C . ARG A 1 1163 ? 304.272 352.786 212.327 1.00 0.00 1163 ARG A C 1
ATOM 4578 O O . ARG A 1 1163 ? 303.192 352.558 212.909 1.00 0.00 1163 ARG A O 1
ATOM 4586 N N . CYS A 1 1164 ? 304.881 353.977 212.305 1.00 0.00 1164 CYS A N 1
ATOM 4587 C CA . CYS A 1 1164 ? 304.271 355.179 212.944 1.00 0.00 1164 CYS A CA 1
ATOM 4588 C C . CYS A 1 1164 ? 303.300 355.854 211.964 1.00 0.00 1164 CYS A C 1
ATOM 4589 O O . CYS A 1 1164 ? 303.251 355.428 210.794 1.00 0.00 1164 CYS A O 1
ATOM 4592 N N . LEU A 1 1165 ? 302.536 356.846 212.432 1.00 0.00 1165 LEU A N 1
ATOM 4593 C CA . LEU A 1 1165 ? 301.538 357.535 211.566 1.00 0.00 1165 LEU A CA 1
ATOM 4594 C C . LEU A 1 1165 ? 301.932 359.010 211.413 1.00 0.00 1165 LEU A C 1
ATOM 4595 O O . LEU A 1 1165 ? 302.165 359.659 212.444 1.00 0.00 1165 LEU A O 1
ATOM 4600 N N . LYS A 1 1166 ? 301.989 359.521 210.176 1.00 0.00 1166 LYS A N 1
ATOM 4601 C CA . LYS A 1 1166 ? 302.301 360.962 209.957 1.00 0.00 1166 LYS A CA 1
ATOM 4602 C C . LYS A 1 1166 ? 301.167 361.638 209.177 1.00 0.00 1166 LYS A C 1
ATOM 4603 O O . LYS A 1 1166 ? 300.753 361.078 208.142 1.00 0.00 1166 LYS A O 1
ATOM 4609 N N . ILE A 1 1167 ? 300.711 362.809 209.637 1.00 0.00 1167 ILE A N 1
ATOM 4610 C CA . ILE A 1 1167 ? 299.557 363.507 208.991 1.00 0.00 1167 ILE A CA 1
ATOM 4611 C C . ILE A 1 1167 ? 299.988 364.885 208.476 1.00 0.00 1167 ILE A C 1
ATOM 4612 O O . ILE A 1 1167 ? 300.612 365.632 209.256 1.00 0.00 1167 ILE A O 1
ATOM 4617 N N . TYR A 1 1168 ? 299.640 365.220 207.228 1.00 0.00 1168 TYR A N 1
ATOM 4618 C CA . TYR A 1 1168 ? 299.937 366.571 206.682 1.00 0.00 1168 TYR A CA 1
ATOM 4619 C C . TYR A 1 1168 ? 298.640 367.386 206.683 1.00 0.00 1168 TYR A C 1
ATOM 4620 O O . TYR A 1 1168 ? 297.638 366.894 206.137 1.00 0.00 1168 TYR A O 1
ATOM 4629 N N . ARG A 1 1169 ? 298.663 368.589 207.265 1.00 0.00 1169 ARG A N 1
ATOM 4630 C CA . ARG A 1 1169 ? 297.423 369.408 207.375 1.00 0.00 1169 ARG A CA 1
ATOM 4631 C C . ARG A 1 1169 ? 297.605 370.745 206.647 1.00 0.00 1169 ARG A C 1
ATOM 4632 O O . ARG A 1 1169 ? 298.615 371.423 206.909 1.00 0.00 1169 ARG A O 1
ATOM 4640 N N . THR A 1 1170 ? 296.640 371.118 205.798 1.00 0.00 1170 THR A N 1
ATOM 4641 C CA . THR A 1 1170 ? 296.713 372.398 205.043 1.00 0.00 1170 THR A CA 1
ATOM 4642 C C . THR A 1 1170 ? 295.672 373.372 205.610 1.00 0.00 1170 THR A C 1
ATOM 4643 O O . THR A 1 1170 ? 294.488 373.003 205.639 1.00 0.00 1170 THR A O 1
ATOM 4647 N N . PHE A 1 1171 ? 296.100 374.564 206.035 1.00 0.00 1171 PHE A N 1
ATOM 4648 C CA . PHE A 1 1171 ? 295.156 375.552 206.620 1.00 0.00 1171 PHE A CA 1
ATOM 4649 C C . PHE A 1 1171 ? 295.431 376.949 206.053 1.00 0.00 1171 PHE A C 1
ATOM 4650 O O . PHE A 1 1171 ? 296.506 377.153 205.456 1.00 0.00 1171 PHE A O 1
ATOM 4658 N N . ARG A 1 1172 ? 294.479 377.873 206.225 1.00 0.00 1172 ARG A N 1
ATOM 4659 C CA . ARG A 1 1172 ? 294.674 379.273 205.763 1.00 0.00 1172 ARG A CA 1
ATOM 4660 C C . ARG A 1 1172 ? 294.833 380.199 206.973 1.00 0.00 1172 ARG A C 1
ATOM 4661 O O . ARG A 1 1172 ? 293.931 380.202 207.834 1.00 0.00 1172 ARG A O 1
ATOM 4669 N N . ASP A 1 1173 ? 295.931 380.960 207.025 1.00 0.00 1173 ASP A N 1
ATOM 4670 C CA . ASP A 1 1173 ? 296.195 381.901 208.148 1.00 0.00 1173 ASP A CA 1
ATOM 4671 C C . ASP A 1 1173 ? 295.409 383.205 207.940 1.00 0.00 1173 ASP A C 1
ATOM 4672 O O . ASP A 1 1173 ? 294.850 383.380 206.838 1.00 0.00 1173 ASP A O 1
ATOM 4677 N N . GLU A 1 1174 ? 295.349 384.072 208.962 1.00 0.00 1174 GLU A N 1
ATOM 4678 C CA . GLU A 1 1174 ? 294.671 385.396 208.835 1.00 0.00 1174 GLU A CA 1
ATOM 4679 C C . GLU A 1 1174 ? 295.247 386.165 207.642 1.00 0.00 1174 GLU A C 1
ATOM 4680 O O . GLU A 1 1174 ? 296.366 385.804 207.214 1.00 0.00 1174 GLU A O 1
ATOM 4686 N N . GLU A 1 1175 ? 294.514 387.149 207.109 1.00 0.00 1175 GLU A N 1
ATOM 4687 C CA . GLU A 1 1175 ? 294.959 387.830 205.861 1.00 0.00 1175 GLU A CA 1
ATOM 4688 C C . GLU A 1 1175 ? 295.042 386.756 204.768 1.00 0.00 1175 GLU A C 1
ATOM 4689 O O . GLU A 1 1175 ? 294.027 386.059 204.566 1.00 0.00 1175 GLU A O 1
ATOM 4695 N N . GLY A 1 1176 ? 296.186 386.621 204.089 1.00 0.00 1176 GLY A N 1
ATOM 4696 C CA . GLY A 1 1176 ? 296.319 385.525 203.109 1.00 0.00 1176 GLY A CA 1
ATOM 4697 C C . GLY A 1 1176 ? 297.555 384.674 203.338 1.00 0.00 1176 GLY A C 1
ATOM 4698 O O . GLY A 1 1176 ? 298.667 385.232 203.245 1.00 0.00 1176 GLY A O 1
ATOM 4699 N N . LYS A 1 1177 ? 297.380 383.376 203.615 1.00 0.00 1177 LYS A N 1
ATOM 4700 C CA . LYS A 1 1177 ? 298.539 382.447 203.744 1.00 0.00 1177 LYS A CA 1
ATOM 4701 C C . LYS A 1 1177 ? 298.049 381.009 203.536 1.00 0.00 1177 LYS A C 1
ATOM 4702 O O . LYS A 1 1177 ? 296.844 380.776 203.734 1.00 0.00 1177 LYS A O 1
ATOM 4708 N N . GLU A 1 1178 ? 298.930 380.092 203.123 1.00 0.00 1178 GLU A N 1
ATOM 4709 C CA . GLU A 1 1178 ? 298.542 378.660 202.991 1.00 0.00 1178 GLU A CA 1
ATOM 4710 C C . GLU A 1 1178 ? 299.633 377.774 203.604 1.00 0.00 1178 GLU A C 1
ATOM 4711 O O . GLU A 1 1178 ? 300.283 377.031 202.842 1.00 0.00 1178 GLU A O 1
ATOM 4717 N N . TYR A 1 1179 ? 299.808 377.834 204.928 1.00 0.00 1179 TYR A N 1
ATOM 4718 C CA . TYR A 1 1179 ? 300.833 376.995 205.607 1.00 0.00 1179 TYR A CA 1
ATOM 4719 C C . TYR A 1 1179 ? 300.382 375.530 205.673 1.00 0.00 1179 TYR A C 1
ATOM 4720 O O . TYR A 1 1179 ? 299.161 375.279 205.731 1.00 0.00 1179 TYR A O 1
ATOM 4729 N N . VAL A 1 1180 ? 301.338 374.596 205.627 1.00 0.00 1180 VAL A N 1
ATOM 4730 C CA . VAL A 1 1180 ? 301.015 373.139 205.714 1.00 0.00 1180 VAL A CA 1
ATOM 4731 C C . VAL A 1 1180 ? 301.733 372.556 206.936 1.00 0.00 1180 VAL A C 1
ATOM 4732 O O . VAL A 1 1180 ? 302.948 372.799 207.076 1.00 0.00 1180 VAL A O 1
ATOM 4736 N N . ARG A 1 1181 ? 301.023 371.802 207.782 1.00 0.00 1181 ARG A N 1
ATOM 4737 C CA . ARG A 1 1181 ? 301.636 371.249 209.023 1.00 0.00 1181 ARG A CA 1
ATOM 4738 C C . ARG A 1 1181 ? 301.798 369.732 208.890 1.00 0.00 1181 ARG A C 1
ATOM 4739 O O . ARG A 1 1181 ? 300.771 369.054 208.711 1.00 0.00 1181 ARG A O 1
ATOM 4747 N N . CYS A 1 1182 ? 303.028 369.216 209.009 1.00 0.00 1182 CYS A N 1
ATOM 4748 C CA . CYS A 1 1182 ? 303.228 367.744 208.978 1.00 0.00 1182 CYS A CA 1
ATOM 4749 C C . CYS A 1 1182 ? 303.416 367.277 210.424 1.00 0.00 1182 CYS A C 1
ATOM 4750 O O . CYS A 1 1182 ? 304.400 367.711 211.056 1.00 0.00 1182 CYS A O 1
ATOM 4753 N N . GLU A 1 1183 ? 302.506 366.438 210.926 1.00 0.00 1183 GLU A N 1
ATOM 4754 C CA . GLU A 1 1183 ? 302.569 366.009 212.349 1.00 0.00 1183 GLU A CA 1
ATOM 4755 C C . GLU A 1 1183 ? 302.717 364.488 212.405 1.00 0.00 1183 GLU A C 1
ATOM 4756 O O . GLU A 1 1183 ? 301.904 363.796 211.766 1.00 0.00 1183 GLU A O 1
ATOM 4762 N N . THR A 1 1184 ? 303.694 363.992 213.171 1.00 0.00 1184 THR A N 1
ATOM 4763 C CA . THR A 1 1184 ? 303.953 362.529 213.221 1.00 0.00 1184 THR A CA 1
ATOM 4764 C C . THR A 1 1184 ? 303.473 361.967 214.562 1.00 0.00 1184 THR A C 1
ATOM 4765 O O . THR A 1 1184 ? 303.899 362.492 215.606 1.00 0.00 1184 THR A O 1
ATOM 4769 N N . VAL A 1 1185 ? 302.633 360.929 214.523 1.00 0.00 1185 VAL A N 1
ATOM 4770 C CA . VAL A 1 1185 ? 302.123 360.283 215.770 1.00 0.00 1185 VAL A CA 1
ATOM 4771 C C . VAL A 1 1185 ? 302.899 358.983 215.995 1.00 0.00 1185 VAL A C 1
ATOM 4772 O O . VAL A 1 1185 ? 302.734 358.053 215.180 1.00 0.00 1185 VAL A O 1
ATOM 4776 N N . ARG A 1 1186 ? 303.703 358.915 217.062 1.00 0.00 1186 ARG A N 1
ATOM 4777 C CA . ARG A 1 1186 ? 304.529 357.706 217.337 1.00 0.00 1186 ARG A CA 1
ATOM 4778 C C . ARG A 1 1186 ? 303.823 356.819 218.366 1.00 0.00 1186 ARG A C 1
ATOM 4779 O O . ARG A 1 1186 ? 304.351 355.727 218.650 1.00 0.00 1186 ARG A O 1
ATOM 4787 N N . LYS A 1 1187 ? 302.683 357.266 218.903 1.00 0.00 1187 LYS A N 1
ATOM 4788 C CA . LYS A 1 1187 ? 301.901 356.489 219.863 1.00 0.00 1187 LYS A CA 1
ATOM 4789 C C . LYS A 1 1187 ? 300.954 355.526 219.141 1.00 0.00 1187 LYS A C 1
ATOM 4790 O O . LYS A 1 1187 ? 299.967 355.954 218.539 1.00 0.00 1187 LYS A O 1
ATOM 4796 N N . PRO A 1 1188 ? 301.244 354.216 219.222 1.00 0.00 1188 PRO A N 1
ATOM 4797 C CA . PRO A 1 1188 ? 300.505 353.197 218.466 1.00 0.00 1188 PRO A CA 1
ATOM 4798 C C . PRO A 1 1188 ? 299.059 353.086 218.927 1.00 0.00 1188 PRO A C 1
ATOM 4799 O O . PRO A 1 1188 ? 298.232 352.511 218.218 1.00 0.00 1188 PRO A O 1
ATOM 4803 N N . ALA A 1 1189 ? 298.774 353.624 220.111 1.00 0.00 1189 ALA A N 1
ATOM 4804 C CA . ALA A 1 1189 ? 297.419 353.670 220.651 1.00 0.00 1189 ALA A CA 1
ATOM 4805 C C . ALA A 1 1189 ? 296.600 354.759 219.952 1.00 0.00 1189 ALA A C 1
ATOM 4806 O O . ALA A 1 1189 ? 295.459 354.525 219.547 1.00 0.00 1189 ALA A O 1
ATOM 4808 N N . VAL A 1 1190 ? 297.199 355.943 219.821 1.00 0.00 1190 VAL A N 1
ATOM 4809 C CA . VAL A 1 1190 ? 296.595 357.052 219.086 1.00 0.00 1190 VAL A CA 1
ATOM 4810 C C . VAL A 1 1190 ? 296.386 356.669 217.624 1.00 0.00 1190 VAL A C 1
ATOM 4811 O O . VAL A 1 1190 ? 295.357 356.984 217.027 1.00 0.00 1190 VAL A O 1
ATOM 4815 N N . ILE A 1 1191 ? 297.375 355.975 217.064 1.00 0.00 1191 ILE A N 1
ATOM 4816 C CA . ILE A 1 1191 ? 297.296 355.451 215.703 1.00 0.00 1191 ILE A CA 1
ATOM 4817 C C . ILE A 1 1191 ? 296.020 354.641 215.463 1.00 0.00 1191 ILE A C 1
ATOM 4818 O O . ILE A 1 1191 ? 295.229 354.965 214.576 1.00 0.00 1191 ILE A O 1
ATOM 4823 N N . ASP A 1 1192 ? 295.833 353.592 216.261 1.00 0.00 1192 ASP A N 1
ATOM 4824 C CA . ASP A 1 1192 ? 294.718 352.661 216.096 1.00 0.00 1192 ASP A CA 1
ATOM 4825 C C . ASP A 1 1192 ? 293.361 353.366 216.103 1.00 0.00 1192 ASP A C 1
ATOM 4826 O O . ASP A 1 1192 ? 292.523 353.122 215.235 1.00 0.00 1192 ASP A O 1
ATOM 4831 N N . ALA A 1 1193 ? 293.156 354.245 217.079 1.00 0.00 1193 ALA A N 1
ATOM 4832 C CA . ALA A 1 1193 ? 291.901 354.968 217.207 1.00 0.00 1193 ALA A CA 1
ATOM 4833 C C . ALA A 1 1193 ? 291.677 355.976 216.095 1.00 0.00 1193 ALA A C 1
ATOM 4834 O O . ALA A 1 1193 ? 290.547 356.181 215.648 1.00 0.00 1193 ALA A O 1
ATOM 4836 N N . TYR A 1 1194 ? 292.759 356.609 215.655 1.00 0.00 1194 TYR A N 1
ATOM 4837 C CA . TYR A 1 1194 ? 292.715 357.566 214.553 1.00 0.00 1194 TYR A CA 1
ATOM 4838 C C . TYR A 1 1194 ? 292.281 356.887 213.256 1.00 0.00 1194 TYR A C 1
ATOM 4839 O O . TYR A 1 1194 ? 291.248 357.230 212.684 1.00 0.00 1194 TYR A O 1
ATOM 4848 N N . VAL A 1 1195 ? 293.081 355.919 212.809 1.00 0.00 1195 VAL A N 1
ATOM 4849 C CA . VAL A 1 1195 ? 292.826 355.176 211.574 1.00 0.00 1195 VAL A CA 1
ATOM 4850 C C . VAL A 1 1195 ? 291.435 354.537 211.526 1.00 0.00 1195 VAL A C 1
ATOM 4851 O O . VAL A 1 1195 ? 290.768 354.556 210.487 1.00 0.00 1195 VAL A O 1
ATOM 4855 N N . ARG A 1 1196 ? 290.997 353.972 212.659 1.00 0.00 1196 ARG A N 1
ATOM 4856 C CA . ARG A 1 1196 ? 289.689 353.262 212.713 1.00 0.00 1196 ARG A CA 1
ATOM 4857 C C . ARG A 1 1196 ? 288.534 354.199 212.347 1.00 0.00 1196 ARG A C 1
ATOM 4858 O O . ARG A 1 1196 ? 287.540 353.698 211.794 1.00 0.00 1196 ARG A O 1
ATOM 4866 N N . ILE A 1 1197 ? 288.639 355.493 212.675 1.00 0.00 1197 ILE A N 1
ATOM 4867 C CA . ILE A 1 1197 ? 287.593 356.449 212.320 1.00 0.00 1197 ILE A CA 1
ATOM 4868 C C . ILE A 1 1197 ? 287.598 356.726 210.813 1.00 0.00 1197 ILE A C 1
ATOM 4869 O O . ILE A 1 1197 ? 286.542 356.754 210.177 1.00 0.00 1197 ILE A O 1
ATOM 4874 N N . ARG A 1 1198 ? 288.794 356.949 210.252 1.00 0.00 1198 ARG A N 1
ATOM 4875 C CA . ARG A 1 1198 ? 288.922 357.190 208.790 1.00 0.00 1198 ARG A CA 1
ATOM 4876 C C . ARG A 1 1198 ? 288.337 355.989 208.046 1.00 0.00 1198 ARG A C 1
ATOM 4877 O O . ARG A 1 1198 ? 287.413 356.202 207.255 1.00 0.00 1198 ARG A O 1
ATOM 4885 N N . THR A 1 1199 ? 288.827 354.773 208.321 1.00 0.00 1199 THR A N 1
ATOM 4886 C CA . THR A 1 1199 ? 288.327 353.555 207.685 1.00 0.00 1199 THR A CA 1
ATOM 4887 C C . THR A 1 1199 ? 286.809 353.427 207.822 1.00 0.00 1199 THR A C 1
ATOM 4888 O O . THR A 1 1199 ? 286.141 352.894 206.937 1.00 0.00 1199 THR A O 1
ATOM 4892 N N . THR A 1 1200 ? 286.274 353.919 208.936 1.00 0.00 1200 THR A N 1
ATOM 4893 C CA . THR A 1 1200 ? 284.831 353.936 209.156 1.00 0.00 1200 THR A CA 1
ATOM 4894 C C . THR A 1 1200 ? 284.172 355.046 208.345 1.00 0.00 1200 THR A C 1
ATOM 4895 O O . THR A 1 1200 ? 283.155 354.824 207.692 1.00 0.00 1200 THR A O 1
ATOM 4899 N N . LYS A 1 1201 ? 284.761 356.239 208.391 1.00 0.00 1201 LYS A N 1
ATOM 4900 C CA . LYS A 1 1201 ? 284.259 357.381 207.628 1.00 0.00 1201 LYS A CA 1
ATOM 4901 C C . LYS A 1 1201 ? 284.444 357.173 206.125 1.00 0.00 1201 LYS A C 1
ATOM 4902 O O . LYS A 1 1201 ? 283.709 357.742 205.321 1.00 0.00 1201 LYS A O 1
ATOM 4908 N N . ASP A 1 1202 ? 285.423 356.354 205.754 1.00 0.00 1202 ASP A N 1
ATOM 4909 C CA . ASP A 1 1202 ? 285.626 355.988 204.353 1.00 0.00 1202 ASP A CA 1
ATOM 4910 C C . ASP A 1 1202 ? 284.511 355.064 203.867 1.00 0.00 1202 ASP A C 1
ATOM 4911 O O . ASP A 1 1202 ? 284.157 355.070 202.688 1.00 0.00 1202 ASP A O 1
ATOM 4916 N N . GLU A 1 1203 ? 283.971 354.265 204.787 1.00 0.00 1203 GLU A N 1
ATOM 4917 C CA . GLU A 1 1203 ? 282.848 353.378 204.490 1.00 0.00 1203 GLU A CA 1
ATOM 4918 C C . GLU A 1 1203 ? 281.518 354.045 204.827 1.00 0.00 1203 GLU A C 1
ATOM 4919 O O . GLU A 1 1203 ? 280.454 353.551 204.454 1.00 0.00 1203 GLU A O 1
ATOM 4925 N N . GLU A 1 1204 ? 281.586 355.167 205.539 1.00 0.00 1204 GLU A N 1
ATOM 4926 C CA . GLU A 1 1204 ? 280.389 355.876 205.977 1.00 0.00 1204 GLU A CA 1
ATOM 4927 C C . GLU A 1 1204 ? 279.754 356.663 204.831 1.00 0.00 1204 GLU A C 1
ATOM 4928 O O . GLU A 1 1204 ? 278.634 357.158 204.952 1.00 0.00 1204 GLU A O 1
ATOM 4934 N N . PHE A 1 1205 ? 280.478 356.776 203.719 1.00 0.00 1205 PHE A N 1
ATOM 4935 C CA . PHE A 1 1205 ? 279.931 357.407 202.522 1.00 0.00 1205 PHE A CA 1
ATOM 4936 C C . PHE A 1 1205 ? 278.786 356.557 201.963 1.00 0.00 1205 PHE A C 1
ATOM 4937 O O . PHE A 1 1205 ? 278.907 355.337 201.841 1.00 0.00 1205 PHE A O 1
ATOM 4945 N N . HIS A 1 1216 ? 273.543 363.321 209.920 1.00 30.00 1216 HIS A N 1
ATOM 4946 C CA . HIS A 1 1216 ? 274.167 364.525 209.307 1.00 30.00 1216 HIS A CA 1
ATOM 4947 C C . HIS A 1 1216 ? 273.212 365.712 209.442 1.00 30.00 1216 HIS A C 1
ATOM 4948 O O . HIS A 1 1216 ? 272.015 365.542 209.160 1.00 30.00 1216 HIS A O 1
ATOM 4955 N N . ARG A 1 1217 ? 273.727 366.864 209.875 1.00 30.00 1217 ARG A N 1
ATOM 4956 C CA . ARG A 1 1217 ? 272.884 368.080 210.012 1.00 30.00 1217 ARG A CA 1
ATOM 4957 C C . ARG A 1 1217 ? 272.362 368.475 208.628 1.00 30.00 1217 ARG A C 1
ATOM 4958 O O . ARG A 1 1217 ? 271.172 368.832 208.522 1.00 30.00 1217 ARG A O 1
ATOM 4966 N N . GLU A 1 1218 ? 273.216 368.372 207.606 1.00 30.00 1218 GLU A N 1
ATOM 4967 C CA . GLU A 1 1218 ? 272.792 368.709 206.224 1.00 30.00 1218 GLU A CA 1
ATOM 4968 C C . GLU A 1 1218 ? 271.674 367.754 205.803 1.00 30.00 1218 GLU A C 1
ATOM 4969 O O . GLU A 1 1218 ? 270.692 368.224 205.213 1.00 30.00 1218 GLU A O 1
ATOM 4975 N N . GLU A 1 1219 ? 271.817 366.466 206.124 1.00 30.00 1219 GLU A N 1
ATOM 4976 C CA . GLU A 1 1219 ? 270.781 365.472 205.745 1.00 30.00 1219 GLU A CA 1
ATOM 4977 C C . GLU A 1 1219 ? 269.473 365.794 206.474 1.00 30.00 1219 GLU A C 1
ATOM 4978 O O . GLU A 1 1219 ? 268.413 365.595 205.874 1.00 30.00 1219 GLU A O 1
ATOM 4984 N N . MET A 1 1220 ? 269.557 366.212 207.739 1.00 30.00 1220 MET A N 1
ATOM 4985 C CA . MET A 1 1220 ? 268.346 366.564 208.526 1.00 30.00 1220 MET A CA 1
ATOM 4986 C C . MET A 1 1220 ? 267.669 367.767 207.869 1.00 30.00 1220 MET A C 1
ATOM 4987 O O . MET A 1 1220 ? 266.432 367.773 207.768 1.00 30.00 1220 MET A O 1
ATOM 4992 N N . ARG A 1 1221 ? 268.466 368.738 207.428 1.00 30.00 1221 ARG A N 1
ATOM 4993 C CA . ARG A 1 1221 ? 267.899 369.925 206.741 1.00 30.00 1221 ARG A CA 1
ATOM 4994 C C . ARG A 1 1221 ? 267.216 369.465 205.451 1.00 30.00 1221 ARG A C 1
ATOM 4995 O O . ARG A 1 1221 ? 266.134 369.991 205.136 1.00 30.00 1221 ARG A O 1
ATOM 5003 N N . LYS A 1 1222 ? 267.832 368.517 204.742 1.00 30.00 1222 LYS A N 1
ATOM 5004 C CA . LYS A 1 1222 ? 267.258 368.005 203.473 1.00 30.00 1222 LYS A CA 1
ATOM 5005 C C . LYS A 1 1222 ? 265.922 367.337 203.787 1.00 30.00 1222 LYS A C 1
ATOM 5006 O O . LYS A 1 1222 ? 264.980 367.530 203.014 1.00 30.00 1222 LYS A O 1
ATOM 5012 N N . GLU A 1 1223 ? 265.864 366.581 204.880 1.00 30.00 1223 GLU A N 1
ATOM 5013 C CA . GLU A 1 1223 ? 264.622 365.878 205.281 1.00 30.00 1223 GLU A CA 1
ATOM 5014 C C . GLU A 1 1223 ? 263.552 366.919 205.603 1.00 30.00 1223 GLU A C 1
ATOM 5015 O O . GLU A 1 1223 ? 262.397 366.689 205.242 1.00 30.00 1223 GLU A O 1
ATOM 5021 N N . ARG A 1 1224 ? 263.937 368.007 206.267 1.00 30.00 1224 ARG A N 1
ATOM 5022 C CA . ARG A 1 1224 ? 262.979 369.095 206.592 1.00 30.00 1224 ARG A CA 1
ATOM 5023 C C . ARG A 1 1224 ? 262.445 369.695 205.290 1.00 30.00 1224 ARG A C 1
ATOM 5024 O O . ARG A 1 1224 ? 261.228 369.918 205.192 1.00 30.00 1224 ARG A O 1
ATOM 5032 N N . ARG A 1 1225 ? 263.329 369.913 204.317 1.00 30.00 1225 ARG A N 1
ATOM 5033 C CA . ARG A 1 1225 ? 262.889 370.484 203.020 1.00 30.00 1225 ARG A CA 1
ATOM 5034 C C . ARG A 1 1225 ? 261.913 369.504 202.369 1.00 30.00 1225 ARG A C 1
ATOM 5035 O O . ARG A 1 1225 ? 260.896 369.963 201.811 1.00 30.00 1225 ARG A O 1
ATOM 5043 N N . ARG A 1 1226 ? 262.211 368.206 202.456 1.00 30.00 1226 ARG A N 1
ATOM 5044 C CA . ARG A 1 1226 ? 261.347 367.174 201.834 1.00 30.00 1226 ARG A CA 1
ATOM 5045 C C . ARG A 1 1226 ? 259.975 367.227 202.498 1.00 30.00 1226 ARG A C 1
ATOM 5046 O O . ARG A 1 1226 ? 258.977 367.184 201.773 1.00 30.00 1226 ARG A O 1
ATOM 5054 N N . ILE A 1 1227 ? 259.952 367.350 203.827 1.00 30.00 1227 ILE A N 1
ATOM 5055 C CA . ILE A 1 1227 ? 258.657 367.385 204.563 1.00 30.00 1227 ILE A CA 1
ATOM 5056 C C . ILE A 1 1227 ? 257.890 368.630 204.122 1.00 30.00 1227 ILE A C 1
ATOM 5057 O O . ILE A 1 1227 ? 256.697 368.503 203.880 1.00 30.00 1227 ILE A O 1
ATOM 5062 N N . GLN A 1 1228 ? 258.576 369.764 203.968 1.00 30.00 1228 GLN A N 1
ATOM 5063 C CA . GLN A 1 1228 ? 257.873 371.010 203.580 1.00 30.00 1228 GLN A CA 1
ATOM 5064 C C . GLN A 1 1228 ? 257.257 370.781 202.201 1.00 30.00 1228 GLN A C 1
ATOM 5065 O O . GLN A 1 1228 ? 256.067 371.097 202.022 1.00 30.00 1228 GLN A O 1
ATOM 5071 N N . GLU A 1 1229 ? 258.027 370.184 201.291 1.00 30.00 1229 GLU A N 1
ATOM 5072 C CA . GLU A 1 1229 ? 257.515 370.003 199.912 1.00 30.00 1229 GLU A CA 1
ATOM 5073 C C . GLU A 1 1229 ? 256.300 369.084 199.967 1.00 30.00 1229 GLU A C 1
ATOM 5074 O O . GLU A 1 1229 ? 255.290 369.404 199.325 1.00 30.00 1229 GLU A O 1
ATOM 5080 N N . GLN A 1 1230 ? 256.390 368.015 200.751 1.00 30.00 1230 GLN A N 1
ATOM 5081 C CA . GLN A 1 1230 ? 255.287 367.027 200.822 1.00 30.00 1230 GLN A CA 1
ATOM 5082 C C . GLN A 1 1230 ? 254.041 367.718 201.372 1.00 30.00 1230 GLN A C 1
ATOM 5083 O O . GLN A 1 1230 ? 252.962 367.484 200.824 1.00 30.00 1230 GLN A O 1
ATOM 5089 N N . LEU A 1 1231 ? 254.200 368.551 202.401 1.00 30.00 1231 LEU A N 1
ATOM 5090 C CA . LEU A 1 1231 ? 253.051 369.245 203.034 1.00 30.00 1231 LEU A CA 1
ATOM 5091 C C . LEU A 1 1231 ? 252.421 370.198 202.023 1.00 30.00 1231 LEU A C 1
ATOM 5092 O O . LEU A 1 1231 ? 251.192 370.272 201.978 1.00 30.00 1231 LEU A O 1
ATOM 5097 N N . ARG A 1 1232 ? 253.253 370.902 201.254 1.00 30.00 1232 ARG A N 1
ATOM 5098 C CA . ARG A 1 1232 ? 252.722 371.845 200.239 1.00 30.00 1232 ARG A CA 1
ATOM 5099 C C . ARG A 1 1232 ? 251.934 371.047 199.204 1.00 30.00 1232 ARG A C 1
ATOM 5100 O O . ARG A 1 1232 ? 250.844 371.491 198.829 1.00 30.00 1232 ARG A O 1
ATOM 5108 N N . ARG A 1 1233 ? 252.463 369.894 198.807 1.00 30.00 1233 ARG A N 1
ATOM 5109 C CA . ARG A 1 1233 ? 251.774 369.048 197.806 1.00 30.00 1233 ARG A CA 1
ATOM 5110 C C . ARG A 1 1233 ? 250.432 368.600 198.388 1.00 30.00 1233 ARG A C 1
ATOM 5111 O O . ARG A 1 1233 ? 249.443 368.625 197.645 1.00 30.00 1233 ARG A O 1
ATOM 5119 N N . LEU A 1 1234 ? 250.404 368.230 199.670 1.00 30.00 1234 LEU A N 1
ATOM 5120 C CA . LEU A 1 1234 ? 249.157 367.770 200.337 1.00 30.00 1234 LEU A CA 1
ATOM 5121 C C . LEU A 1 1234 ? 248.147 368.915 200.363 1.00 30.00 1234 LEU A C 1
ATOM 5122 O O . LEU A 1 1234 ? 246.960 368.644 200.153 1.00 30.00 1234 LEU A O 1
ATOM 5127 N N . LYS A 1 1235 ? 248.609 370.133 200.648 1.00 30.00 1235 LYS A N 1
ATOM 5128 C CA . LYS A 1 1235 ? 247.715 371.319 200.692 1.00 30.00 1235 LYS A CA 1
ATOM 5129 C C . LYS A 1 1235 ? 247.157 371.563 199.291 1.00 30.00 1235 LYS A C 1
ATOM 5130 O O . LYS A 1 1235 ? 245.970 371.900 199.185 1.00 30.00 1235 LYS A O 1
ATOM 5136 N N . ARG A 1 1236 ? 247.992 371.392 198.264 1.00 30.00 1236 ARG A N 1
ATOM 5137 C CA . ARG A 1 1236 ? 247.542 371.569 196.859 1.00 30.00 1236 ARG A CA 1
ATOM 5138 C C . ARG A 1 1236 ? 246.473 370.513 196.570 1.00 30.00 1236 ARG A C 1
ATOM 5139 O O . ARG A 1 1236 ? 245.478 370.857 195.917 1.00 30.00 1236 ARG A O 1
ATOM 5147 N N . ASN A 1 1237 ? 246.674 369.288 197.058 1.00 30.00 1237 ASN A N 1
ATOM 5148 C CA . ASN A 1 1237 ? 245.696 368.188 196.860 1.00 30.00 1237 ASN A CA 1
ATOM 5149 C C . ASN A 1 1237 ? 244.383 368.569 197.540 1.00 30.00 1237 ASN A C 1
ATOM 5150 O O . ASN A 1 1237 ? 243.325 368.359 196.928 1.00 30.00 1237 ASN A O 1
ATOM 5155 N N . GLN A 1 1238 ? 244.464 369.144 198.741 1.00 30.00 1238 GLN A N 1
ATOM 5156 C CA . GLN A 1 1238 ? 243.248 369.569 199.481 1.00 30.00 1238 GLN A CA 1
ATOM 5157 C C . GLN A 1 1238 ? 242.527 370.642 198.663 1.00 30.00 1238 GLN A C 1
ATOM 5158 O O . GLN A 1 1238 ? 241.293 370.549 198.535 1.00 30.00 1238 GLN A O 1
ATOM 5164 N N . GLU A 1 1239 ? 243.280 371.591 198.098 1.00 30.00 1239 GLU A N 1
ATOM 5165 C CA . GLU A 1 1239 ? 242.661 372.679 197.297 1.00 30.00 1239 GLU A CA 1
ATOM 5166 C C . GLU A 1 1239 ? 241.969 372.053 196.084 1.00 30.00 1239 GLU A C 1
ATOM 5167 O O . GLU A 1 1239 ? 240.822 372.434 195.800 1.00 30.00 1239 GLU A O 1
ATOM 5173 N N . LYS A 1 1240 ? 242.618 371.080 195.443 1.00 30.00 1240 LYS A N 1
ATOM 5174 C CA . LYS A 1 1240 ? 242.043 370.422 194.242 1.00 30.00 1240 LYS A CA 1
ATOM 5175 C C . LYS A 1 1240 ? 240.738 369.728 194.637 1.00 30.00 1240 LYS A C 1
ATOM 5176 O O . LYS A 1 1240 ? 239.751 369.857 193.890 1.00 30.00 1240 LYS A O 1
ATOM 5182 N N . GLU A 1 1241 ? 240.733 369.050 195.788 1.00 30.00 1241 GLU A N 1
ATOM 5183 C CA . GLU A 1 1241 ? 239.516 368.339 196.257 1.00 30.00 1241 GLU A CA 1
ATOM 5184 C C . GLU A 1 1241 ? 238.393 369.342 196.542 1.00 30.00 1241 GLU A C 1
ATOM 5185 O O . GLU A 1 1241 ? 237.249 369.059 196.139 1.00 30.00 1241 GLU A O 1
ATOM 5191 N N . LYS A 1 1242 ? 238.708 370.481 197.169 1.00 30.00 1242 LYS A N 1
ATOM 5192 C CA . LYS A 1 1242 ? 237.626 371.426 197.558 1.00 30.00 1242 LYS A CA 1
ATOM 5193 C C . LYS A 1 1242 ? 237.166 372.232 196.337 1.00 30.00 1242 LYS A C 1
ATOM 5194 O O . LYS A 1 1242 ? 235.965 372.116 195.994 1.00 30.00 1242 LYS A O 1
ATOM 5200 N N . GLY B 2 19 ? 247.701 353.310 271.208 1.00 30.00 19 GLY B N 1
ATOM 5201 C CA . GLY B 2 19 ? 247.161 354.019 272.352 1.00 30.00 19 GLY B CA 1
ATOM 5202 C C . GLY B 2 19 ? 245.776 353.545 272.739 1.00 30.00 19 GLY B C 1
ATOM 5203 O O . GLY B 2 19 ? 244.886 353.450 271.895 1.00 30.00 19 GLY B O 1
ATOM 5204 N N . PHE B 2 20 ? 245.591 353.245 274.022 1.00 30.00 20 PHE B N 1
ATOM 5205 C CA . PHE B 2 20 ? 244.320 352.760 274.541 1.00 30.00 20 PHE B CA 1
ATOM 5206 C C . PHE B 2 20 ? 243.777 353.767 275.544 1.00 30.00 20 PHE B C 1
ATOM 5207 O O . PHE B 2 20 ? 244.416 354.042 276.565 1.00 30.00 20 PHE B O 1
ATOM 5215 N N . GLU B 2 21 ? 242.601 354.311 275.249 1.00 93.68 21 GLU B N 1
ATOM 5216 C CA . GLU B 2 21 ? 241.844 355.161 276.156 1.00 93.68 21 GLU B CA 1
ATOM 5217 C C . GLU B 2 21 ? 240.587 354.413 276.573 1.00 93.68 21 GLU B C 1
ATOM 5218 O O . GLU B 2 21 ? 239.884 353.856 275.723 1.00 93.68 21 GLU B O 1
ATOM 5224 N N . SER B 2 22 ? 240.314 354.393 277.875 1.00 94.69 22 SER B N 1
ATOM 5225 C CA . SER B 2 22 ? 239.224 353.578 278.392 1.00 94.69 22 SER B CA 1
ATOM 5226 C C . SER B 2 22 ? 237.872 354.187 278.032 1.00 94.69 22 SER B C 1
ATOM 5227 O O . SER B 2 22 ? 237.720 355.410 278.024 1.00 94.69 22 SER B O 1
ATOM 5230 N N . PRO B 2 23 ? 236.879 353.355 277.718 1.00 88.54 23 PRO B N 1
ATOM 5231 C CA . PRO B 2 23 ? 235.504 353.854 277.629 1.00 88.54 23 PRO B CA 1
ATOM 5232 C C . PRO B 2 23 ? 234.869 354.083 278.986 1.00 88.54 23 PRO B C 1
ATOM 5233 O O . PRO B 2 23 ? 233.902 354.846 279.078 1.00 88.54 23 PRO B O 1
ATOM 5237 N N . ARG B 2 24 ? 235.383 353.446 280.029 1.00 84.37 24 ARG B N 1
ATOM 5238 C CA . ARG B 2 24 ? 234.937 353.641 281.398 1.00 84.37 24 ARG B CA 1
ATOM 5239 C C . ARG B 2 24 ? 235.603 354.881 281.990 1.00 84.37 24 ARG B C 1
ATOM 5240 O O . ARG B 2 24 ? 236.759 355.168 281.682 1.00 84.37 24 ARG B O 1
ATOM 5248 N N . PRO B 2 25 ? 234.901 355.628 282.844 1.00 88.85 25 PRO B N 1
ATOM 5249 C CA . PRO B 2 25 ? 235.515 356.789 283.493 1.00 88.85 25 PRO B CA 1
ATOM 5250 C C . PRO B 2 25 ? 236.352 356.454 284.716 1.00 88.85 25 PRO B C 1
ATOM 5251 O O . PRO B 2 25 ? 236.892 357.371 285.339 1.00 88.85 25 PRO B O 1
ATOM 5255 N N . TYR B 2 26 ? 236.476 355.183 285.072 1.00 92.16 26 TYR B N 1
ATOM 5256 C CA . TYR B 2 26 ? 237.297 354.735 286.184 1.00 92.16 26 TYR B CA 1
ATOM 5257 C C . TYR B 2 26 ? 238.282 353.692 285.680 1.00 92.16 26 TYR B C 1
ATOM 5258 O O . TYR B 2 26 ? 238.097 353.104 284.613 1.00 92.16 26 TYR B O 1
ATOM 5267 N N . LYS B 2 27 ? 239.333 353.453 286.454 1.00 89.90 27 LYS B N 1
ATOM 5268 C CA . LYS B 2 27 ? 240.298 352.405 286.154 1.00 89.90 27 LYS B CA 1
ATOM 5269 C C . LYS B 2 27 ? 240.336 351.431 287.319 1.00 89.90 27 LYS B C 1
ATOM 5270 O O . LYS B 2 27 ? 240.563 351.834 288.458 1.00 89.90 27 LYS B O 1
ATOM 5276 N N . LEU B 2 28 ? 240.112 350.159 287.030 1.00 83.87 28 LEU B N 1
ATOM 5277 C CA . LEU B 2 28 ? 240.055 349.131 288.051 1.00 83.87 28 LEU B CA 1
ATOM 5278 C C . LEU B 2 28 ? 241.441 348.542 288.255 1.00 83.87 28 LEU B C 1
ATOM 5279 O O . LEU B 2 28 ? 242.100 348.149 287.290 1.00 83.87 28 LEU B O 1
ATOM 5284 N N . THR B 2 29 ? 241.880 348.476 289.511 1.00 81.93 29 THR B N 1
ATOM 5285 C CA . THR B 2 29 ? 243.235 348.086 289.869 1.00 81.93 29 THR B CA 1
ATOM 5286 C C . THR B 2 29 ? 243.316 346.656 290.386 1.00 81.93 29 THR B C 1
ATOM 5287 O O . THR B 2 29 ? 244.162 345.870 289.943 1.00 81.93 29 THR B O 1
ATOM 5291 N N . HIS B 2 30 ? 242.428 346.300 291.303 1.00 81.43 30 HIS B N 1
ATOM 5292 C CA . HIS B 2 30 ? 242.491 345.050 292.033 1.00 81.43 30 HIS B CA 1
ATOM 5293 C C . HIS B 2 30 ? 241.065 344.597 292.284 1.00 81.43 30 HIS B C 1
ATOM 5294 O O . HIS B 2 30 ? 240.170 345.420 292.473 1.00 81.43 30 HIS B O 1
ATOM 5301 N N . GLN B 2 31 ? 240.847 343.289 292.257 1.00 76.80 31 GLN B N 1
ATOM 5302 C CA . GLN B 2 31 ? 239.537 342.764 292.610 1.00 76.80 31 GLN B CA 1
ATOM 5303 C C . GLN B 2 31 ? 239.689 341.529 293.480 1.00 76.80 31 GLN B C 1
ATOM 5304 O O . GLN B 2 31 ? 240.490 340.639 293.181 1.00 76.80 31 GLN B O 1
ATOM 5310 N N . VAL B 2 32 ? 238.927 341.495 294.565 1.00 74.42 32 VAL B N 1
ATOM 5311 C CA . VAL B 2 32 ? 238.859 340.353 295.463 1.00 74.42 32 VAL B CA 1
ATOM 5312 C C . VAL B 2 32 ? 237.535 339.651 295.213 1.00 74.42 32 VAL B C 1
ATOM 5313 O O . VAL B 2 32 ? 236.476 340.271 295.308 1.00 74.42 32 VAL B O 1
ATOM 5317 N N . VAL B 2 33 ? 237.589 338.370 294.892 1.00 72.76 33 VAL B N 1
ATOM 5318 C CA . VAL B 2 33 ? 236.397 337.550 294.732 1.00 72.76 33 VAL B CA 1
ATOM 5319 C C . VAL B 2 33 ? 236.440 336.480 295.806 1.00 72.76 33 VAL B C 1
ATOM 5320 O O . VAL B 2 33 ? 237.297 335.590 295.777 1.00 72.76 33 VAL B O 1
ATOM 5324 N N . CYS B 2 34 ? 235.524 336.561 296.758 1.00 73.87 34 CYS B N 1
ATOM 5325 C CA . CYS B 2 34 ? 235.428 335.587 297.833 1.00 73.87 34 CYS B CA 1
ATOM 5326 C C . CYS B 2 34 ? 234.113 334.850 297.697 1.00 73.87 34 CYS B C 1
ATOM 5327 O O . CYS B 2 34 ? 233.063 335.477 297.559 1.00 73.87 34 CYS B O 1
ATOM 5330 N N . ILE B 2 35 ? 234.174 333.526 297.713 1.00 71.12 35 ILE B N 1
ATOM 5331 C CA . ILE B 2 35 ? 233.003 332.677 297.580 1.00 71.12 35 ILE B CA 1
ATOM 5332 C C . ILE B 2 35 ? 232.928 331.802 298.818 1.00 71.12 35 ILE B C 1
ATOM 5333 O O . ILE B 2 35 ? 233.887 331.092 299.139 1.00 71.12 35 ILE B O 1
ATOM 5338 N N . ASN B 2 36 ? 231.811 331.878 299.524 1.00 72.64 36 ASN B N 1
ATOM 5339 C CA . ASN B 2 36 ? 231.502 331.025 300.658 1.00 72.64 36 ASN B CA 1
ATOM 5340 C C . ASN B 2 36 ? 230.297 330.167 300.306 1.00 72.64 36 ASN B C 1
ATOM 5341 O O . ASN B 2 36 ? 229.625 330.406 299.304 1.00 72.64 36 ASN B O 1
ATOM 5346 N N . ASN B 2 37 ? 230.061 329.145 301.131 1.00 75.31 37 ASN B N 1
ATOM 5347 C CA . ASN B 2 37 ? 228.775 328.444 301.222 1.00 75.31 37 ASN B CA 1
ATOM 5348 C C . ASN B 2 37 ? 228.290 327.875 299.889 1.00 75.31 37 ASN B C 1
ATOM 5349 O O . ASN B 2 37 ? 227.140 328.071 299.499 1.00 75.31 37 ASN B O 1
ATOM 5354 N N . ILE B 2 38 ? 229.181 327.197 299.166 1.00 72.11 38 ILE B N 1
ATOM 5355 C CA . ILE B 2 38 ? 228.758 326.554 297.931 1.00 72.11 38 ILE B CA 1
ATOM 5356 C C . ILE B 2 38 ? 227.894 325.364 298.310 1.00 72.11 38 ILE B C 1
ATOM 5357 O O . ILE B 2 38 ? 228.401 324.315 298.717 1.00 72.11 38 ILE B O 1
ATOM 5362 N N . ASN B 2 39 ? 226.587 325.530 298.194 1.00 77.07 39 ASN B N 1
ATOM 5363 C CA . ASN B 2 39 ? 225.629 324.507 298.572 1.00 77.07 39 ASN B CA 1
ATOM 5364 C C . ASN B 2 39 ? 225.255 323.725 297.328 1.00 77.07 39 ASN B C 1
ATOM 5365 O O . ASN B 2 39 ? 224.720 324.292 296.379 1.00 77.07 39 ASN B O 1
ATOM 5370 N N . PHE B 2 40 ? 225.544 322.432 297.330 1.00 74.98 40 PHE B N 1
ATOM 5371 C CA . PHE B 2 40 ? 225.288 321.611 296.158 1.00 74.98 40 PHE B CA 1
ATOM 5372 C C . PHE B 2 40 ? 223.878 321.059 296.126 1.00 74.98 40 PHE B C 1
ATOM 5373 O O . PHE B 2 40 ? 223.359 320.782 295.041 1.00 74.98 40 PHE B O 1
ATOM 5381 N N . GLN B 2 41 ? 223.264 320.860 297.292 1.00 86.88 41 GLN B N 1
ATOM 5382 C CA . GLN B 2 41 ? 221.878 320.414 297.341 1.00 86.88 41 GLN B CA 1
ATOM 5383 C C . GLN B 2 41 ? 220.942 321.496 296.826 1.00 86.88 41 GLN B C 1
ATOM 5384 O O . GLN B 2 41 ? 220.035 321.223 296.033 1.00 86.88 41 GLN B O 1
ATOM 5390 N N . ARG B 2 42 ? 221.158 322.733 297.257 1.00 88.43 42 ARG B N 1
ATOM 5391 C CA . ARG B 2 42 ? 220.288 323.839 296.900 1.00 88.43 42 ARG B CA 1
ATOM 5392 C C . ARG B 2 42 ? 220.765 324.611 295.682 1.00 88.43 42 ARG B C 1
ATOM 5393 O O . ARG B 2 42 ? 220.026 325.481 295.208 1.00 88.43 42 ARG B O 1
ATOM 5401 N N . LYS B 2 43 ? 221.965 324.303 295.176 1.00 80.10 43 LYS B N 1
ATOM 5402 C CA . LYS B 2 43 ? 222.595 324.927 294.006 1.00 80.10 43 LYS B CA 1
ATOM 5403 C C . LYS B 2 43 ? 222.707 326.442 294.191 1.00 80.10 43 LYS B C 1
ATOM 5404 O O . LYS B 2 43 ? 222.125 327.238 293.462 1.00 80.10 43 LYS B O 1
ATOM 5410 N N . SER B 2 44 ? 223.495 326.815 295.191 1.00 73.22 44 SER B N 1
ATOM 5411 C CA . SER B 2 44 ? 223.511 328.181 295.684 1.00 73.22 44 SER B CA 1
ATOM 5412 C C . SER B 2 44 ? 224.906 328.557 296.140 1.00 73.22 44 SER B C 1
ATOM 5413 O O . SER B 2 44 ? 225.571 327.770 296.812 1.00 73.22 44 SER B O 1
ATOM 5416 N N . VAL B 2 45 ? 225.347 329.764 295.786 1.00 68.94 45 VAL B N 1
ATOM 5417 C CA . VAL B 2 45 ? 226.589 330.288 296.347 1.00 68.94 45 VAL B CA 1
ATOM 5418 C C . VAL B 2 45 ? 226.304 331.647 296.964 1.00 68.94 45 VAL B C 1
ATOM 5419 O O . VAL B 2 45 ? 225.365 332.344 296.573 1.00 68.94 45 VAL B O 1
ATOM 5423 N N . VAL B 2 46 ? 227.089 331.993 297.980 1.00 68.57 46 VAL B N 1
ATOM 5424 C CA . VAL B 2 46 ? 227.061 333.295 298.632 1.00 68.57 46 VAL B CA 1
ATOM 5425 C C . VAL B 2 46 ? 228.472 333.850 298.539 1.00 68.57 46 VAL B C 1
ATOM 5426 O O . VAL B 2 46 ? 229.444 333.097 298.561 1.00 68.57 46 VAL B O 1
ATOM 5430 N N . GLY B 2 47 ? 228.605 335.160 298.407 1.00 73.05 47 GLY B N 1
ATOM 5431 C CA . GLY B 2 47 ? 229.950 335.688 298.442 1.00 73.05 47 GLY B CA 1
ATOM 5432 C C . GLY B 2 47 ? 229.954 337.191 298.464 1.00 73.05 47 GLY B C 1
ATOM 5433 O O . GLY B 2 47 ? 228.911 337.830 298.566 1.00 73.05 47 GLY B O 1
ATOM 5434 N N . PHE B 2 48 ? 231.153 337.747 298.375 1.00 74.96 48 PHE B N 1
ATOM 5435 C CA . PHE B 2 48 ? 231.306 339.163 298.124 1.00 74.96 48 PHE B CA 1
ATOM 5436 C C . PHE B 2 48 ? 232.365 339.388 297.059 1.00 74.96 48 PHE B C 1
ATOM 5437 O O . PHE B 2 48 ? 233.077 338.479 296.632 1.00 74.96 48 PHE B O 1
ATOM 5445 N N . VAL B 2 49 ? 232.447 340.645 296.655 1.00 73.08 49 VAL B N 1
ATOM 5446 C CA . VAL B 2 49 ? 233.337 341.156 295.627 1.00 73.08 49 VAL B CA 1
ATOM 5447 C C . VAL B 2 49 ? 233.772 342.533 296.088 1.00 73.08 49 VAL B C 1
ATOM 5448 O O . VAL B 2 49 ? 232.934 343.358 296.457 1.00 73.08 49 VAL B O 1
ATOM 5452 N N . GLU B 2 50 ? 235.071 342.781 296.107 1.00 78.67 50 GLU B N 1
ATOM 5453 C CA . GLU B 2 50 ? 235.590 344.081 296.500 1.00 78.67 50 GLU B CA 1
ATOM 5454 C C . GLU B 2 50 ? 236.508 344.607 295.410 1.00 78.67 50 GLU B C 1
ATOM 5455 O O . GLU B 2 50 ? 237.573 344.040 295.162 1.00 78.67 50 GLU B O 1
ATOM 5461 N N . LEU B 2 51 ? 236.075 345.683 294.763 1.00 78.37 51 LEU B N 1
ATOM 5462 C CA . LEU B 2 51 ? 236.786 346.330 293.674 1.00 78.37 51 LEU B CA 1
ATOM 5463 C C . LEU B 2 51 ? 237.499 347.576 294.171 1.00 78.37 51 LEU B C 1
ATOM 5464 O O . LEU B 2 51 ? 237.027 348.265 295.072 1.00 78.37 51 LEU B O 1
ATOM 5469 N N . THR B 2 52 ? 238.629 347.874 293.545 1.00 84.36 52 THR B N 1
ATOM 5470 C CA . THR B 2 52 ? 239.485 348.993 293.916 1.00 84.36 52 THR B CA 1
ATOM 5471 C C . THR B 2 52 ? 239.644 349.867 292.679 1.00 84.36 52 THR B C 1
ATOM 5472 O O . THR B 2 52 ? 240.507 349.612 291.839 1.00 84.36 52 THR B O 1
ATOM 5476 N N . ILE B 2 53 ? 238.813 350.895 292.561 1.00 88.91 53 ILE B N 1
ATOM 5477 C CA . ILE B 2 53 ? 238.804 351.719 291.362 1.00 88.91 53 ILE B CA 1
ATOM 5478 C C . ILE B 2 53 ? 239.434 353.071 291.661 1.00 88.91 53 ILE B C 1
ATOM 5479 O O . ILE B 2 53 ? 239.350 353.605 292.774 1.00 88.91 53 ILE B O 1
ATOM 5484 N N . PHE B 2 54 ? 240.109 353.613 290.654 1.00 94.11 54 PHE B N 1
ATOM 5485 C CA . PHE B 2 54 ? 240.629 354.966 290.658 1.00 94.11 54 PHE B CA 1
ATOM 5486 C C . PHE B 2 54 ? 239.842 355.767 289.640 1.00 94.11 54 PHE B C 1
ATOM 5487 O O . PHE B 2 54 ? 239.890 355.434 288.449 1.00 94.11 54 PHE B O 1
ATOM 5495 N N . PRO B 2 55 ? 239.093 356.790 290.037 1.00 100.45 55 PRO B N 1
ATOM 5496 C CA . PRO B 2 55 ? 238.373 357.595 289.048 1.00 100.45 55 PRO B CA 1
ATOM 5497 C C . PRO B 2 55 ? 239.329 358.425 288.211 1.00 100.45 55 PRO B C 1
ATOM 5498 O O . PRO B 2 55 ? 240.269 359.028 288.726 1.00 100.45 55 PRO B O 1
ATOM 5502 N N . THR B 2 56 ? 239.094 358.432 286.901 1.00 102.41 56 THR B N 1
ATOM 5503 C CA . THR B 2 56 ? 239.914 359.228 286.005 1.00 102.41 56 THR B CA 1
ATOM 5504 C C . THR B 2 56 ? 239.301 360.580 285.687 1.00 102.41 56 THR B C 1
ATOM 5505 O O . THR B 2 56 ? 240.014 361.465 285.202 1.00 102.41 56 THR B O 1
ATOM 5509 N N . VAL B 2 57 ? 237.989 360.670 285.841 1.00 102.89 57 VAL B N 1
ATOM 5510 C CA . VAL B 2 57 ? 237.288 361.949 285.632 1.00 102.89 57 VAL B CA 1
ATOM 5511 C C . VAL B 2 57 ? 236.707 362.308 286.981 1.00 102.89 57 VAL B C 1
ATOM 5512 O O . VAL B 2 57 ? 236.246 361.415 287.668 1.00 102.89 57 VAL B O 1
ATOM 5516 N N . ALA B 2 58 ? 236.698 363.584 287.317 1.00 100.38 58 ALA B N 1
ATOM 5517 C CA . ALA B 2 58 ? 236.063 364.021 288.571 1.00 100.38 58 ALA B CA 1
ATOM 5518 C C . ALA B 2 58 ? 234.547 364.028 288.396 1.00 100.38 58 ALA B C 1
ATOM 5519 O O . ALA B 2 58 ? 234.089 363.903 287.247 1.00 100.38 58 ALA B O 1
ATOM 5521 N N . ASN B 2 59 ? 233.804 364.168 289.494 1.00 105.08 59 ASN B N 1
ATOM 5522 C CA . ASN B 2 59 ? 232.326 364.090 289.432 1.00 105.08 59 ASN B CA 1
ATOM 5523 C C . ASN B 2 59 ? 231.921 362.720 288.901 1.00 105.08 59 ASN B C 1
ATOM 5524 O O . ASN B 2 59 ? 231.049 362.667 288.031 1.00 105.08 59 ASN B O 1
ATOM 5529 N N . LEU B 2 60 ? 232.566 361.659 289.372 1.00 99.51 60 LEU B N 1
ATOM 5530 C CA . LEU B 2 60 ? 232.255 360.333 288.812 1.00 99.51 60 LEU B CA 1
ATOM 5531 C C . LEU B 2 60 ? 230.789 360.054 289.112 1.00 99.51 60 LEU B C 1
ATOM 5532 O O . LEU B 2 60 ? 230.114 359.627 288.181 1.00 99.51 60 LEU B O 1
ATOM 5537 N N . ASN B 2 61 ? 230.297 360.321 290.318 1.00 100.16 61 ASN B N 1
ATOM 5538 C CA . ASN B 2 61 ? 228.875 359.988 290.558 1.00 100.16 61 ASN B CA 1
ATOM 5539 C C . ASN B 2 61 ? 228.669 358.518 290.200 1.00 100.16 61 ASN B C 1
ATOM 5540 O O . ASN B 2 61 ? 229.513 357.756 290.519 1.00 100.16 61 ASN B O 1
ATOM 5545 N N . ARG B 2 62 ? 227.716 358.134 289.376 1.00 94.86 62 ARG B N 1
ATOM 5546 C CA . ARG B 2 62 ? 227.430 356.695 289.162 1.00 94.86 62 ARG B CA 1
ATOM 5547 C C . ARG B 2 62 ? 228.608 355.857 288.666 1.00 94.86 62 ARG B C 1
ATOM 5548 O O . ARG B 2 62 ? 229.327 356.360 287.831 1.00 94.86 62 ARG B O 1
ATOM 5556 N N . ILE B 2 63 ? 228.752 354.612 289.128 1.00 82.57 63 ILE B N 1
ATOM 5557 C CA . ILE B 2 63 ? 229.766 353.634 288.641 1.00 82.57 63 ILE B CA 1
ATOM 5558 C C . ILE B 2 63 ? 228.954 352.483 288.070 1.00 82.57 63 ILE B C 1
ATOM 5559 O O . ILE B 2 63 ? 228.151 351.981 288.814 1.00 82.57 63 ILE B O 1
ATOM 5564 N N . LYS B 2 64 ? 229.175 352.047 286.834 1.00 79.93 64 LYS B N 1
ATOM 5565 C CA . LYS B 2 64 ? 228.316 351.032 286.176 1.00 79.93 64 LYS B CA 1
ATOM 5566 C C . LYS B 2 64 ? 229.031 349.700 286.012 1.00 79.93 64 LYS B C 1
ATOM 5567 O O . LYS B 2 64 ? 229.954 349.658 285.218 1.00 79.93 64 LYS B O 1
ATOM 5573 N N . LEU B 2 65 ? 228.617 348.654 286.732 1.00 72.77 65 LEU B N 1
ATOM 5574 C CA . LEU B 2 65 ? 229.228 347.334 286.719 1.00 72.77 65 LEU B CA 1
ATOM 5575 C C . LEU B 2 65 ? 228.300 346.339 286.043 1.00 72.77 65 LEU B C 1
ATOM 5576 O O . LEU B 2 65 ? 227.116 346.595 285.839 1.00 72.77 65 LEU B O 1
ATOM 5581 N N . ASN B 2 66 ? 228.852 345.180 285.717 1.00 73.58 66 ASN B N 1
ATOM 5582 C CA . ASN B 2 66 ? 228.122 344.142 285.007 1.00 73.58 66 ASN B CA 1
ATOM 5583 C C . ASN B 2 66 ? 227.730 343.039 285.973 1.00 73.58 66 ASN B C 1
ATOM 5584 O O . ASN B 2 66 ? 228.561 342.577 286.756 1.00 73.58 66 ASN B O 1
ATOM 5589 N N . SER B 2 67 ? 226.472 342.615 285.910 1.00 72.92 67 SER B N 1
ATOM 5590 C CA . SER B 2 67 ? 225.986 341.554 286.774 1.00 72.92 67 SER B CA 1
ATOM 5591 C C . SER B 2 67 ? 224.760 340.928 286.139 1.00 72.92 67 SER B C 1
ATOM 5592 O O . SER B 2 67 ? 223.845 341.640 285.727 1.00 72.92 67 SER B O 1
ATOM 5595 N N . LYS B 2 68 ? 224.753 339.609 286.047 1.00 77.09 68 LYS B N 1
ATOM 5596 C CA . LYS B 2 68 ? 223.580 338.855 285.647 1.00 77.09 68 LYS B CA 1
ATOM 5597 C C . LYS B 2 68 ? 223.374 337.735 286.651 1.00 77.09 68 LYS B C 1
ATOM 5598 O O . LYS B 2 68 ? 224.345 337.173 287.161 1.00 77.09 68 LYS B O 1
ATOM 5604 N N . GLN B 2 69 ? 222.110 337.465 286.976 1.00 76.94 69 GLN B N 1
ATOM 5605 C CA . GLN B 2 69 ? 221.607 336.375 287.812 1.00 76.94 69 GLN B CA 1
ATOM 5606 C C . GLN B 2 69 ? 221.988 336.474 289.282 1.00 76.94 69 GLN B C 1
ATOM 5607 O O . GLN B 2 69 ? 221.538 335.639 290.068 1.00 76.94 69 GLN B O 1
ATOM 5613 N N . CYS B 2 70 ? 222.785 337.451 289.688 1.00 76.75 70 CYS B N 1
ATOM 5614 C CA . CYS B 2 70 ? 223.204 337.567 291.073 1.00 76.75 70 CYS B CA 1
ATOM 5615 C C . CYS B 2 70 ? 222.237 338.478 291.806 1.00 76.75 70 CYS B C 1
ATOM 5616 O O . CYS B 2 70 ? 221.901 339.557 291.313 1.00 76.75 70 CYS B O 1
ATOM 5619 N N . ARG B 2 71 ? 221.817 338.039 292.982 1.00 75.58 71 ARG B N 1
ATOM 5620 C CA . ARG B 2 71 ? 220.963 338.874 293.828 1.00 75.58 71 ARG B CA 1
ATOM 5621 C C . ARG B 2 71 ? 221.887 339.750 294.638 1.00 75.58 71 ARG B C 1
ATOM 5622 O O . ARG B 2 71 ? 222.588 339.211 295.437 1.00 75.58 71 ARG B O 1
ATOM 5630 N N . ILE B 2 72 ? 221.882 341.048 294.443 1.00 73.40 72 ILE B N 1
ATOM 5631 C CA . ILE B 2 72 ? 222.793 341.968 295.114 1.00 73.40 72 ILE B CA 1
ATOM 5632 C C . ILE B 2 72 ? 222.199 342.353 296.460 1.00 73.40 72 ILE B C 1
ATOM 5633 O O . ILE B 2 72 ? 221.157 343.011 296.521 1.00 73.40 72 ILE B O 1
ATOM 5638 N N . TYR B 2 73 ? 222.861 341.953 297.544 1.00 79.56 73 TYR B N 1
ATOM 5639 C CA . TYR B 2 73 ? 222.331 342.229 298.874 1.00 79.56 73 TYR B CA 1
ATOM 5640 C C . TYR B 2 73 ? 222.640 343.651 299.319 1.00 79.56 73 TYR B C 1
ATOM 5641 O O . TYR B 2 73 ? 221.730 344.453 299.540 1.00 79.56 73 TYR B O 1
ATOM 5650 N N . ARG B 2 74 ? 223.920 343.980 299.456 1.00 72.47 74 ARG B N 1
ATOM 5651 C CA . ARG B 2 74 ? 224.302 345.324 299.848 1.00 72.47 74 ARG B CA 1
ATOM 5652 C C . ARG B 2 74 ? 225.577 345.728 299.124 1.00 72.47 74 ARG B C 1
ATOM 5653 O O . ARG B 2 74 ? 226.364 344.884 298.677 1.00 72.47 74 ARG B O 1
ATOM 5661 N N . VAL B 2 75 ? 225.736 347.040 298.964 1.00 75.52 75 VAL B N 1
ATOM 5662 C CA . VAL B 2 75 ? 226.894 347.652 298.326 1.00 75.52 75 VAL B CA 1
ATOM 5663 C C . VAL B 2 75 ? 227.382 348.765 299.239 1.00 75.52 75 VAL B C 1
ATOM 5664 O O . VAL B 2 75 ? 226.603 349.650 299.608 1.00 75.52 75 VAL B O 1
ATOM 5668 N N . ARG B 2 76 ? 228.656 348.718 299.616 1.00 80.96 76 ARG B N 1
ATOM 5669 C CA . ARG B 2 76 ? 229.270 349.752 300.435 1.00 80.96 76 ARG B CA 1
ATOM 5670 C C . ARG B 2 76 ? 230.472 350.325 299.707 1.00 80.96 76 ARG B C 1
ATOM 5671 O O . ARG B 2 76 ? 231.388 349.586 299.351 1.00 80.96 76 ARG B O 1
ATOM 5679 N N . ILE B 2 77 ? 230.490 351.636 299.507 1.00 87.69 77 ILE B N 1
ATOM 5680 C CA . ILE B 2 77 ? 231.613 352.315 298.870 1.00 87.69 77 ILE B CA 1
ATOM 5681 C C . ILE B 2 77 ? 232.396 353.041 299.951 1.00 87.69 77 ILE B C 1
ATOM 5682 O O . ILE B 2 77 ? 231.869 353.967 300.581 1.00 87.69 77 ILE B O 1
ATOM 5687 N N . ASN B 2 78 ? 233.656 352.627 300.146 1.00 92.00 78 ASN B N 1
ATOM 5688 C CA . ASN B 2 78 ? 234.549 353.127 301.201 1.00 92.00 78 ASN B CA 1
ATOM 5689 C C . ASN B 2 78 ? 233.912 352.980 302.581 1.00 92.00 78 ASN B C 1
ATOM 5690 O O . ASN B 2 78 ? 233.946 353.899 303.402 1.00 92.00 78 ASN B O 1
ATOM 5695 N N . ASP B 2 79 ? 233.299 351.813 302.808 1.00 96.11 79 ASP B N 1
ATOM 5696 C CA . ASP B 2 79 ? 232.553 351.437 304.016 1.00 96.11 79 ASP B CA 1
ATOM 5697 C C . ASP B 2 79 ? 231.379 352.368 304.309 1.00 96.11 79 ASP B C 1
ATOM 5698 O O . ASP B 2 79 ? 230.923 352.450 305.451 1.00 96.11 79 ASP B O 1
ATOM 5703 N N . LEU B 2 80 ? 230.865 353.062 303.300 1.00 89.66 80 LEU B N 1
ATOM 5704 C CA . LEU B 2 80 ? 229.664 353.870 303.417 1.00 89.66 80 LEU B CA 1
ATOM 5705 C C . LEU B 2 80 ? 228.576 353.252 302.556 1.00 89.66 80 LEU B C 1
ATOM 5706 O O . LEU B 2 80 ? 228.834 352.849 301.421 1.00 89.66 80 LEU B O 1
ATOM 5711 N N . GLU B 2 81 ? 227.364 353.188 303.096 1.00 91.24 81 GLU B N 1
ATOM 5712 C CA . GLU B 2 81 ? 226.272 352.513 302.411 1.00 91.24 81 GLU B CA 1
ATOM 5713 C C . GLU B 2 81 ? 225.833 353.309 301.191 1.00 91.24 81 GLU B C 1
ATOM 5714 O O . GLU B 2 81 ? 225.545 354.504 301.287 1.00 91.24 81 GLU B O 1
ATOM 5720 N N . ALA B 2 82 ? 225.791 352.642 300.042 1.00 88.10 82 ALA B N 1
ATOM 5721 C CA . ALA B 2 82 ? 225.456 353.266 298.773 1.00 88.10 82 ALA B CA 1
ATOM 5722 C C . ALA B 2 82 ? 224.198 352.634 298.197 1.00 88.10 82 ALA B C 1
ATOM 5723 O O . ALA B 2 82 ? 223.807 351.525 298.561 1.00 88.10 82 ALA B O 1
ATOM 5725 N N . ALA B 2 83 ? 223.571 353.362 297.278 1.00 79.23 83 ALA B N 1
ATOM 5726 C CA . ALA B 2 83 ? 222.328 352.943 296.653 1.00 79.23 83 ALA B CA 1
ATOM 5727 C C . ALA B 2 83 ? 222.601 352.494 295.227 1.00 79.23 83 ALA B C 1
ATOM 5728 O O . ALA B 2 83 ? 223.246 353.210 294.461 1.00 79.23 83 ALA B O 1
ATOM 5730 N N . PHE B 2 84 ? 222.096 351.322 294.871 1.00 74.26 84 PHE B N 1
ATOM 5731 C CA . PHE B 2 84 ? 222.254 350.769 293.539 1.00 74.26 84 PHE B CA 1
ATOM 5732 C C . PHE B 2 84 ? 220.885 350.574 292.909 1.00 74.26 84 PHE B C 1
ATOM 5733 O O . PHE B 2 84 ? 219.880 350.429 293.609 1.00 74.26 84 PHE B O 1
ATOM 5741 N N . ILE B 2 85 ? 220.854 350.581 291.582 1.00 75.07 85 ILE B N 1
ATOM 5742 C CA . ILE B 2 85 ? 219.673 350.188 290.825 1.00 75.07 85 ILE B CA 1
ATOM 5743 C C . ILE B 2 85 ? 220.094 349.194 289.755 1.00 75.07 85 ILE B C 1
ATOM 5744 O O . ILE B 2 85 ? 221.111 349.381 289.076 1.00 75.07 85 ILE B O 1
ATOM 5749 N N . TYR B 2 86 ? 219.328 348.121 289.630 1.00 78.49 86 TYR B N 1
ATOM 5750 C CA . TYR B 2 86 ? 219.608 347.045 288.700 1.00 78.49 86 TYR B CA 1
ATOM 5751 C C . TYR B 2 86 ? 218.501 347.000 287.659 1.00 78.49 86 TYR B C 1
ATOM 5752 O O . TYR B 2 86 ? 217.317 347.000 288.008 1.00 78.49 86 TYR B O 1
ATOM 5761 N N . ASN B 2 87 ? 218.887 346.955 286.388 1.00 81.85 87 ASN B N 1
ATOM 5762 C CA . ASN B 2 87 ? 217.960 346.616 285.320 1.00 81.85 87 ASN B CA 1
ATOM 5763 C C . ASN B 2 87 ? 218.716 345.951 284.180 1.00 81.85 87 ASN B C 1
ATOM 5764 O O . ASN B 2 87 ? 219.789 346.404 283.780 1.00 81.85 87 ASN B O 1
ATOM 5769 N N . ASP B 2 88 ? 218.167 344.850 283.693 1.00 88.38 88 ASP B N 1
ATOM 5770 C CA . ASP B 2 88 ? 218.753 344.099 282.588 1.00 88.38 88 ASP B CA 1
ATOM 5771 C C . ASP B 2 88 ? 217.818 344.174 281.393 1.00 88.38 88 ASP B C 1
ATOM 5772 O O . ASP B 2 88 ? 216.755 343.526 281.403 1.00 88.38 88 ASP B O 1
ATOM 5777 N N . PRO B 2 89 ? 218.142 344.953 280.358 1.00 84.33 89 PRO B N 1
ATOM 5778 C CA . PRO B 2 89 ? 217.274 345.002 279.175 1.00 84.33 89 PRO B CA 1
ATOM 5779 C C . PRO B 2 89 ? 217.326 343.761 278.312 1.00 84.33 89 PRO B C 1
ATOM 5780 O O . PRO B 2 89 ? 216.465 343.613 277.439 1.00 84.33 89 PRO B O 1
ATOM 5784 N N . THR B 2 90 ? 218.294 342.872 278.508 1.00 82.76 90 THR B N 1
ATOM 5785 C CA . THR B 2 90 ? 218.401 341.663 277.707 1.00 82.76 90 THR B CA 1
ATOM 5786 C C . THR B 2 90 ? 217.633 340.494 278.301 1.00 82.76 90 THR B C 1
ATOM 5787 O O . THR B 2 90 ? 217.787 339.369 277.823 1.00 82.76 90 THR B O 1
ATOM 5791 N N . LEU B 2 91 ? 216.828 340.719 279.336 1.00 84.57 91 LEU B N 1
ATOM 5792 C CA . LEU B 2 91 ? 216.010 339.638 279.870 1.00 84.57 91 LEU B CA 1
ATOM 5793 C C . LEU B 2 91 ? 214.806 339.383 278.977 1.00 84.57 91 LEU B C 1
ATOM 5794 O O . LEU B 2 91 ? 214.537 338.242 278.591 1.00 84.57 91 LEU B O 1
ATOM 5799 N N . GLU B 2 92 ? 214.070 340.439 278.647 1.00 87.24 92 GLU B N 1
ATOM 5800 C CA . GLU B 2 92 ? 213.000 340.397 277.661 1.00 87.24 92 GLU B CA 1
ATOM 5801 C C . GLU B 2 92 ? 213.300 341.500 276.661 1.00 87.24 92 GLU B C 1
ATOM 5802 O O . GLU B 2 92 ? 213.138 342.681 276.981 1.00 87.24 92 GLU B O 1
ATOM 5808 N N . VAL B 2 93 ? 213.744 341.112 275.464 1.00 82.74 93 VAL B N 1
ATOM 5809 C CA . VAL B 2 93 ? 214.332 342.067 274.528 1.00 82.74 93 VAL B CA 1
ATOM 5810 C C . VAL B 2 93 ? 213.268 343.007 273.973 1.00 82.74 93 VAL B C 1
ATOM 5811 O O . VAL B 2 93 ? 213.401 344.233 274.050 1.00 82.74 93 VAL B O 1
ATOM 5815 N N . CYS B 2 94 ? 212.196 342.452 273.425 1.00 87.23 94 CYS B N 1
ATOM 5816 C CA . CYS B 2 94 ? 211.036 343.228 273.023 1.00 87.23 94 CYS B CA 1
ATOM 5817 C C . CYS B 2 94 ? 209.914 343.008 274.024 1.00 87.23 94 CYS B C 1
ATOM 5818 O O . CYS B 2 94 ? 209.903 342.023 274.765 1.00 87.23 94 CYS B O 1
ATOM 5821 N N . HIS B 2 95 ? 208.975 343.947 274.044 1.00 97.82 95 HIS B N 1
ATOM 5822 C CA . HIS B 2 95 ? 207.848 343.876 274.961 1.00 97.82 95 HIS B CA 1
ATOM 5823 C C . HIS B 2 95 ? 206.940 342.705 274.610 1.00 97.82 95 HIS B C 1
ATOM 5824 O O . HIS B 2 95 ? 206.905 342.240 273.469 1.00 97.82 95 HIS B O 1
ATOM 5831 N N . SER B 2 96 ? 206.212 342.214 275.612 1.00 97.82 96 SER B N 1
ATOM 5832 C CA . SER B 2 96 ? 205.327 341.079 275.374 1.00 97.82 96 SER B CA 1
ATOM 5833 C C . SER B 2 96 ? 204.101 341.482 274.570 1.00 97.82 96 SER B C 1
ATOM 5834 O O . SER B 2 96 ? 203.543 340.658 273.837 1.00 97.82 96 SER B O 1
ATOM 5837 N N . GLU B 2 97 ? 203.671 342.737 274.689 1.00 100.30 97 GLU B N 1
ATOM 5838 C CA . GLU B 2 97 ? 202.457 343.216 274.047 1.00 100.30 97 GLU B CA 1
ATOM 5839 C C . GLU B 2 97 ? 202.725 343.962 272.747 1.00 100.30 97 GLU B C 1
ATOM 5840 O O . GLU B 2 97 ? 201.869 344.729 272.296 1.00 100.30 97 GLU B O 1
ATOM 5846 N N . SER B 2 98 ? 203.887 343.765 272.139 1.00 93.19 98 SER B N 1
ATOM 5847 C CA . SER B 2 98 ? 204.123 344.252 270.791 1.00 93.19 98 SER B CA 1
ATOM 5848 C C . SER B 2 98 ? 203.824 343.131 269.810 1.00 93.19 98 SER B C 1
ATOM 5849 O O . SER B 2 98 ? 204.247 341.989 270.008 1.00 93.19 98 SER B O 1
ATOM 5852 N N . LYS B 2 99 ? 203.082 343.459 268.761 1.00 85.35 99 LYS B N 1
ATOM 5853 C CA . LYS B 2 99 ? 202.642 342.468 267.796 1.00 85.35 99 LYS B CA 1
ATOM 5854 C C . LYS B 2 99 ? 203.614 342.301 266.637 1.00 85.35 99 LYS B C 1
ATOM 5855 O O . LYS B 2 99 ? 203.248 341.695 265.625 1.00 85.35 99 LYS B O 1
ATOM 5861 N N . GLN B 2 100 ? 204.828 342.833 266.751 1.00 81.93 100 GLN B N 1
ATOM 5862 C CA . GLN B 2 100 ? 205.842 342.620 265.729 1.00 81.93 100 GLN B CA 1
ATOM 5863 C C . GLN B 2 100 ? 206.294 341.170 265.737 1.00 81.93 100 GLN B C 1
ATOM 5864 O O . GLN B 2 100 ? 206.440 340.556 266.793 1.00 81.93 100 GLN B O 1
ATOM 5870 N N . ARG B 2 101 ? 206.500 340.614 264.542 1.00 77.89 101 ARG B N 1
ATOM 5871 C CA . ARG B 2 101 ? 206.946 339.233 264.424 1.00 77.89 101 ARG B CA 1
ATOM 5872 C C . ARG B 2 101 ? 208.046 339.063 263.386 1.00 77.89 101 ARG B C 1
ATOM 5873 O O . ARG B 2 101 ? 208.411 337.924 263.081 1.00 77.89 101 ARG B O 1
ATOM 5881 N N . ASN B 2 102 ? 208.577 340.143 262.825 1.00 79.74 102 ASN B N 1
ATOM 5882 C CA . ASN B 2 102 ? 209.701 340.038 261.914 1.00 79.74 102 ASN B CA 1
ATOM 5883 C C . ASN B 2 102 ? 211.017 339.982 262.680 1.00 79.74 102 ASN B C 1
ATOM 5884 O O . ASN B 2 102 ? 211.124 340.430 263.822 1.00 79.74 102 ASN B O 1
ATOM 5889 N N . LEU B 2 103 ? 212.033 339.433 262.024 1.00 74.08 103 LEU B N 1
ATOM 5890 C CA . LEU B 2 103 ? 213.301 339.162 262.684 1.00 74.08 103 LEU B CA 1
ATOM 5891 C C . LEU B 2 103 ? 214.250 340.349 262.667 1.00 74.08 103 LEU B C 1
ATOM 5892 O O . LEU B 2 103 ? 215.104 340.449 263.554 1.00 74.08 103 LEU B O 1
ATOM 5897 N N . ASN B 2 104 ? 214.134 341.252 261.690 1.00 78.55 104 ASN B N 1
ATOM 5898 C CA . ASN B 2 104 ? 214.996 342.431 261.673 1.00 78.55 104 ASN B CA 1
ATOM 5899 C C . ASN B 2 104 ? 214.717 343.342 262.860 1.00 78.55 104 ASN B C 1
ATOM 5900 O O . ASN B 2 104 ? 215.651 343.937 263.419 1.00 78.55 104 ASN B O 1
ATOM 5905 N N . TYR B 2 105 ? 213.452 343.416 263.281 1.00 76.20 105 TYR B N 1
ATOM 5906 C CA . TYR B 2 105 ? 213.091 344.148 264.489 1.00 76.20 105 TYR B CA 1
ATOM 5907 C C . TYR B 2 105 ? 213.744 343.543 265.722 1.00 76.20 105 TYR B C 1
ATOM 5908 O O . TYR B 2 105 ? 214.300 344.270 266.555 1.00 76.20 105 TYR B O 1
ATOM 5917 N N . PHE B 2 106 ? 213.716 342.212 265.837 1.00 70.87 106 PHE B N 1
ATOM 5918 C CA . PHE B 2 106 ? 214.330 341.566 266.991 1.00 70.87 106 PHE B CA 1
ATOM 5919 C C . PHE B 2 106 ? 215.841 341.691 266.963 1.00 70.87 106 PHE B C 1
ATOM 5920 O O . PHE B 2 106 ? 216.463 341.809 268.014 1.00 70.87 106 PHE B O 1
ATOM 5928 N N . SER B 2 107 ? 216.450 341.653 265.778 1.00 72.01 107 SER B N 1
ATOM 5929 C CA . SER B 2 107 ? 217.902 341.751 265.709 1.00 72.01 107 SER B CA 1
ATOM 5930 C C . SER B 2 107 ? 218.372 343.148 266.079 1.00 72.01 107 SER B C 1
ATOM 5931 O O . SER B 2 107 ? 219.361 343.298 266.804 1.00 72.01 107 SER B O 1
ATOM 5934 N N . ASN B 2 108 ? 217.642 344.179 265.649 1.00 71.95 108 ASN B N 1
ATOM 5935 C CA . ASN B 2 108 ? 218.002 345.536 266.047 1.00 71.95 108 ASN B CA 1
ATOM 5936 C C . ASN B 2 108 ? 217.745 345.771 267.531 1.00 71.95 108 ASN B C 1
ATOM 5937 O O . ASN B 2 108 ? 218.563 346.403 268.208 1.00 71.95 108 ASN B O 1
ATOM 5942 N N . ALA B 2 109 ? 216.639 345.241 268.061 1.00 72.37 109 ALA B N 1
ATOM 5943 C CA . ALA B 2 109 ? 216.346 345.410 269.482 1.00 72.37 109 ALA B CA 1
ATOM 5944 C C . ALA B 2 109 ? 217.320 344.629 270.354 1.00 72.37 109 ALA B C 1
ATOM 5945 O O . ALA B 2 109 ? 217.718 345.100 271.422 1.00 72.37 109 ALA B O 1
ATOM 5947 N N . TYR B 2 110 ? 217.745 343.454 269.894 1.00 71.36 110 TYR B N 1
ATOM 5948 C CA . TYR B 2 110 ? 218.701 342.640 270.629 1.00 71.36 110 TYR B CA 1
ATOM 5949 C C . TYR B 2 110 ? 220.088 343.259 270.593 1.00 71.36 110 TYR B C 1
ATOM 5950 O O . TYR B 2 110 ? 220.805 343.235 271.599 1.00 71.36 110 TYR B O 1
ATOM 5959 N N . ALA B 2 111 ? 220.470 343.851 269.459 1.00 71.40 111 ALA B N 1
ATOM 5960 C CA . ALA B 2 111 ? 221.738 344.563 269.388 1.00 71.40 111 ALA B CA 1
ATOM 5961 C C . ALA B 2 111 ? 221.728 345.796 270.278 1.00 71.40 111 ALA B C 1
ATOM 5962 O O . ALA B 2 111 ? 222.727 346.088 270.943 1.00 71.40 111 ALA B O 1
ATOM 5964 N N . ALA B 2 112 ? 220.598 346.509 270.337 1.00 72.98 112 ALA B N 1
ATOM 5965 C CA . ALA B 2 112 ? 220.507 347.678 271.203 1.00 72.98 112 ALA B CA 1
ATOM 5966 C C . ALA B 2 112 ? 220.507 347.286 272.675 1.00 72.98 112 ALA B C 1
ATOM 5967 O O . ALA B 2 112 ? 221.069 348.002 273.512 1.00 72.98 112 ALA B O 1
ATOM 5969 N N . ALA B 2 113 ? 219.894 346.149 273.005 1.00 73.41 113 ALA B N 1
ATOM 5970 C CA . ALA B 2 113 ? 219.864 345.689 274.389 1.00 73.41 113 ALA B CA 1
ATOM 5971 C C . ALA B 2 113 ? 221.233 345.224 274.852 1.00 73.41 113 ALA B C 1
ATOM 5972 O O . ALA B 2 113 ? 221.635 345.499 275.986 1.00 73.41 113 ALA B O 1
ATOM 5974 N N . VAL B 2 114 ? 221.964 344.517 273.991 1.00 66.92 114 VAL B N 1
ATOM 5975 C CA . VAL B 2 114 ? 223.315 344.091 274.336 1.00 66.92 114 VAL B CA 1
ATOM 5976 C C . VAL B 2 114 ? 224.258 345.287 274.383 1.00 66.92 114 VAL B C 1
ATOM 5977 O O . VAL B 2 114 ? 225.153 345.348 275.233 1.00 66.92 114 VAL B O 1
ATOM 5981 N N . SER B 2 115 ? 224.039 346.290 273.533 1.00 71.84 115 SER B N 1
ATOM 5982 C CA . SER B 2 115 ? 224.843 347.500 273.605 1.00 71.84 115 SER B CA 1
ATOM 5983 C C . SER B 2 115 ? 224.501 348.359 274.811 1.00 71.84 115 SER B C 1
ATOM 5984 O O . SER B 2 115 ? 225.313 349.201 275.201 1.00 71.84 115 SER B O 1
ATOM 5987 N N . ALA B 2 116 ? 223.322 348.177 275.405 1.00 69.15 116 ALA B N 1
ATOM 5988 C CA . ALA B 2 116 ? 222.968 348.934 276.598 1.00 69.15 116 ALA B CA 1
ATOM 5989 C C . ALA B 2 116 ? 223.549 348.338 277.871 1.00 69.15 116 ALA B C 1
ATOM 5990 O O . ALA B 2 116 ? 223.583 349.022 278.895 1.00 69.15 116 ALA B O 1
ATOM 5992 N N . VAL B 2 117 ? 223.985 347.080 277.844 1.00 72.90 117 VAL B N 1
ATOM 5993 C CA . VAL B 2 117 ? 224.696 346.479 278.965 1.00 72.90 117 VAL B CA 1
ATOM 5994 C C . VAL B 2 117 ? 226.172 346.292 278.657 1.00 72.90 117 VAL B C 1
ATOM 5995 O O . VAL B 2 117 ? 226.878 345.624 279.410 1.00 72.90 117 VAL B O 1
ATOM 5999 N N . ASP B 2 118 ? 226.650 346.879 277.573 1.00 80.53 118 ASP B N 1
ATOM 6000 C CA . ASP B 2 118 ? 228.007 346.646 277.109 1.00 80.53 118 ASP B CA 1
ATOM 6001 C C . ASP B 2 118 ? 229.002 347.358 278.012 1.00 80.53 118 ASP B C 1
ATOM 6002 O O . ASP B 2 118 ? 228.888 348.570 278.211 1.00 80.53 118 ASP B O 1
ATOM 6007 N N . PRO B 2 119 ? 229.981 346.653 278.581 1.00 81.13 119 PRO B N 1
ATOM 6008 C CA . PRO B 2 119 ? 231.079 347.341 279.264 1.00 81.13 119 PRO B CA 1
ATOM 6009 C C . PRO B 2 119 ? 232.118 347.903 278.322 1.00 81.13 119 PRO B C 1
ATOM 6010 O O . PRO B 2 119 ? 233.040 348.583 278.782 1.00 81.13 119 PRO B O 1
ATOM 6014 N N . ASP B 2 120 ? 232.021 347.611 277.027 1.00 85.49 120 ASP B N 1
ATOM 6015 C CA . ASP B 2 120 ? 232.919 348.196 276.046 1.00 85.49 120 ASP B CA 1
ATOM 6016 C C . ASP B 2 120 ? 232.483 349.595 275.645 1.00 85.49 120 ASP B C 1
ATOM 6017 O O . ASP B 2 120 ? 233.277 350.339 275.071 1.00 85.49 120 ASP B O 1
ATOM 6022 N N . ALA B 2 121 ? 231.234 349.947 275.906 1.00 81.55 121 ALA B N 1
ATOM 6023 C CA . ALA B 2 121 ? 230.829 351.334 276.039 1.00 81.55 121 ALA B CA 1
ATOM 6024 C C . ALA B 2 121 ? 230.938 351.690 277.520 1.00 81.55 121 ALA B C 1
ATOM 6025 O O . ALA B 2 121 ? 231.503 350.938 278.313 1.00 81.55 121 ALA B O 1
ATOM 6027 N N . GLY B 2 122 ? 230.391 352.819 277.927 1.00 77.15 122 GLY B N 1
ATOM 6028 C CA . GLY B 2 122 ? 230.469 353.103 279.345 1.00 77.15 122 GLY B CA 1
ATOM 6029 C C . GLY B 2 122 ? 229.472 352.374 280.212 1.00 77.15 122 GLY B C 1
ATOM 6030 O O . GLY B 2 122 ? 229.508 352.528 281.435 1.00 77.15 122 GLY B O 1
ATOM 6031 N N . ASN B 2 123 ? 228.606 351.560 279.622 1.00 78.03 123 ASN B N 1
ATOM 6032 C CA . ASN B 2 123 ? 227.392 351.112 280.279 1.00 78.03 123 ASN B CA 1
ATOM 6033 C C . ASN B 2 123 ? 227.645 349.898 281.164 1.00 78.03 123 ASN B C 1
ATOM 6034 O O . ASN B 2 123 ? 228.776 349.474 281.397 1.00 78.03 123 ASN B O 1
ATOM 6039 N N . GLY B 2 124 ? 226.551 349.335 281.649 1.00 78.70 124 GLY B N 1
ATOM 6040 C CA . GLY B 2 124 ? 226.578 348.248 282.600 1.00 78.70 124 GLY B CA 1
ATOM 6041 C C . GLY B 2 124 ? 225.198 348.101 283.183 1.00 78.70 124 GLY B C 1
ATOM 6042 O O . GLY B 2 124 ? 224.341 348.974 283.042 1.00 78.70 124 GLY B O 1
ATOM 6043 N N . GLU B 2 125 ? 224.992 346.975 283.854 1.00 79.11 125 GLU B N 1
ATOM 6044 C CA . GLU B 2 125 ? 223.652 346.603 284.288 1.00 79.11 125 GLU B CA 1
ATOM 6045 C C . GLU B 2 125 ? 223.356 347.061 285.703 1.00 79.11 125 GLU B C 1
ATOM 6046 O O . GLU B 2 125 ? 222.218 347.419 286.014 1.00 79.11 125 GLU B O 1
ATOM 6052 N N . LEU B 2 126 ? 224.362 347.064 286.562 1.00 75.13 126 LEU B N 1
ATOM 6053 C CA . LEU B 2 126 ? 224.232 347.509 287.939 1.00 75.13 126 LEU B CA 1
ATOM 6054 C C . LEU B 2 126 ? 224.784 348.922 288.039 1.00 75.13 126 LEU B C 1
ATOM 6055 O O . LEU B 2 126 ? 225.972 349.143 287.791 1.00 75.13 126 LEU B O 1
ATOM 6060 N N . CYS B 2 127 ? 223.936 349.876 288.395 1.00 76.00 127 CYS B N 1
ATOM 6061 C CA . CYS B 2 127 ? 224.334 351.274 288.478 1.00 76.00 127 CYS B CA 1
ATOM 6062 C C . CYS B 2 127 ? 224.376 351.663 289.948 1.00 76.00 127 CYS B C 1
ATOM 6063 O O . CYS B 2 127 ? 223.331 351.744 290.599 1.00 76.00 127 CYS B O 1
ATOM 6066 N N . ILE B 2 128 ? 225.578 351.889 290.470 1.00 76.57 128 ILE B N 1
ATOM 6067 C CA . ILE B 2 128 ? 225.792 352.228 291.869 1.00 76.57 128 ILE B CA 1
ATOM 6068 C C . ILE B 2 128 ? 226.019 353.726 291.963 1.00 76.57 128 ILE B C 1
ATOM 6069 O O . ILE B 2 128 ? 226.786 354.292 291.177 1.00 76.57 128 ILE B O 1
ATOM 6074 N N . LYS B 2 129 ? 225.362 354.376 292.919 1.00 85.70 129 LYS B N 1
ATOM 6075 C CA . LYS B 2 129 ? 225.476 355.811 293.109 1.00 85.70 129 LYS B CA 1
ATOM 6076 C C . LYS B 2 129 ? 226.479 356.092 294.213 1.00 85.70 129 LYS B C 1
ATOM 6077 O O . LYS B 2 129 ? 226.374 355.533 295.310 1.00 85.70 129 LYS B O 1
ATOM 6083 N N . VAL B 2 130 ? 227.453 356.937 293.913 1.00 94.19 130 VAL B N 1
ATOM 6084 C CA . VAL B 2 130 ? 228.468 357.313 294.900 1.00 94.19 130 VAL B CA 1
ATOM 6085 C C . VAL B 2 130 ? 227.818 358.175 295.975 1.00 94.19 130 VAL B C 1
ATOM 6086 O O . VAL B 2 130 ? 227.054 359.096 295.640 1.00 94.19 130 VAL B O 1
ATOM 6090 N N . PRO B 2 131 ? 228.046 357.891 297.261 1.00 101.90 131 PRO B N 1
ATOM 6091 C CA . PRO B 2 131 ? 227.486 358.731 298.327 1.00 101.90 131 PRO B CA 1
ATOM 6092 C C . PRO B 2 131 ? 228.029 360.152 298.278 1.00 101.90 131 PRO B C 1
ATOM 6093 O O . PRO B 2 131 ? 229.067 360.431 297.674 1.00 101.90 131 PRO B O 1
ATOM 6097 N N . SER B 2 132 ? 227.297 361.059 298.927 1.00 110.84 132 SER B N 1
ATOM 6098 C CA . SER B 2 132 ? 227.569 362.483 298.765 1.00 110.84 132 SER B CA 1
ATOM 6099 C C . SER B 2 132 ? 228.874 362.899 299.430 1.00 110.84 132 SER B C 1
ATOM 6100 O O . SER B 2 132 ? 229.650 363.666 298.843 1.00 110.84 132 SER B O 1
ATOM 6103 N N . GLU B 2 133 ? 229.164 362.359 300.612 1.00 112.77 133 GLU B N 1
ATOM 6104 C CA . GLU B 2 133 ? 230.356 362.722 301.370 1.00 112.77 133 GLU B CA 1
ATOM 6105 C C . GLU B 2 133 ? 231.654 362.277 300.709 1.00 112.77 133 GLU B C 1
ATOM 6106 O O . GLU B 2 133 ? 232.723 362.745 301.111 1.00 112.77 133 GLU B O 1
ATOM 6112 N N . LEU B 2 134 ? 231.593 361.398 299.714 1.00 111.58 134 LEU B N 1
ATOM 6113 C CA . LEU B 2 134 ? 232.768 360.978 298.974 1.00 111.58 134 LEU B CA 1
ATOM 6114 C C . LEU B 2 134 ? 233.004 361.808 297.725 1.00 111.58 134 LEU B C 1
ATOM 6115 O O . LEU B 2 134 ? 233.931 361.499 296.970 1.00 111.58 134 LEU B O 1
ATOM 6120 N N . TRP B 2 135 ? 232.192 362.844 297.479 1.00 117.81 135 TRP B N 1
ATOM 6121 C CA . TRP B 2 135 ? 232.419 363.631 296.271 1.00 117.81 135 TRP B CA 1
ATOM 6122 C C . TRP B 2 135 ? 233.701 364.447 296.368 1.00 117.81 135 TRP B C 1
ATOM 6123 O O . TRP B 2 135 ? 234.456 364.533 295.394 1.00 117.81 135 TRP B O 1
ATOM 6134 N N . LYS B 2 136 ? 234.016 364.958 297.557 1.00 116.01 136 LYS B N 1
ATOM 6135 C CA . LYS B 2 136 ? 235.323 365.553 297.798 1.00 116.01 136 LYS B CA 1
ATOM 6136 C C . LYS B 2 136 ? 236.451 364.527 297.793 1.00 116.01 136 LYS B C 1
ATOM 6137 O O . LYS B 2 136 ? 237.620 364.919 297.733 1.00 116.01 136 LYS B O 1
ATOM 6143 N N . HIS B 2 137 ? 236.134 363.236 297.875 1.00 120.59 137 HIS B N 1
ATOM 6144 C CA . HIS B 2 137 ? 237.124 362.193 297.674 1.00 120.59 137 HIS B CA 1
ATOM 6145 C C . HIS B 2 137 ? 237.231 361.774 296.219 1.00 120.59 137 HIS B C 1
ATOM 6146 O O . HIS B 2 137 ? 238.226 361.147 295.842 1.00 120.59 137 HIS B O 1
ATOM 6153 N N . VAL B 2 138 ? 236.252 362.119 295.385 1.00 123.45 138 VAL B N 1
ATOM 6154 C CA . VAL B 2 138 ? 236.294 361.631 294.013 1.00 123.45 138 VAL B CA 1
ATOM 6155 C C . VAL B 2 138 ? 236.733 362.730 293.046 1.00 123.45 138 VAL B C 1
ATOM 6156 O O . VAL B 2 138 ? 237.242 362.428 291.963 1.00 123.45 138 VAL B O 1
ATOM 6160 N N . ASP B 2 139 ? 236.594 364.004 293.425 1.00 126.60 139 ASP B N 1
ATOM 6161 C CA . ASP B 2 139 ? 236.941 365.086 292.508 1.00 126.60 139 ASP B CA 1
ATOM 6162 C C . ASP B 2 139 ? 238.455 365.235 292.378 1.00 126.60 139 ASP B C 1
ATOM 6163 O O . ASP B 2 139 ? 238.987 365.300 291.265 1.00 126.60 139 ASP B O 1
ATOM 6168 N N . GLU B 2 140 ? 239.160 365.293 293.500 1.00 128.62 140 GLU B N 1
ATOM 6169 C CA . GLU B 2 140 ? 240.593 365.054 293.502 1.00 128.62 140 GLU B CA 1
ATOM 6170 C C . GLU B 2 140 ? 240.816 363.552 293.595 1.00 128.62 140 GLU B C 1
ATOM 6171 O O . GLU B 2 140 ? 240.506 362.927 294.615 1.00 128.62 140 GLU B O 1
ATOM 6177 N N . LEU B 2 141 ? 241.323 362.980 292.501 1.00 122.89 141 LEU B N 1
ATOM 6178 C CA . LEU B 2 141 ? 241.067 361.600 292.108 1.00 122.89 141 LEU B CA 1
ATOM 6179 C C . LEU B 2 141 ? 241.751 360.598 293.023 1.00 122.89 141 LEU B C 1
ATOM 6180 O O . LEU B 2 141 ? 242.918 360.254 292.820 1.00 122.89 141 LEU B O 1
ATOM 6185 N N . LYS B 2 142 ? 241.021 360.123 294.026 1.00 111.17 142 LYS B N 1
ATOM 6186 C CA . LYS B 2 142 ? 241.548 359.208 295.022 1.00 111.17 142 LYS B CA 1
ATOM 6187 C C . LYS B 2 142 ? 240.724 357.931 295.012 1.00 111.17 142 LYS B C 1
ATOM 6188 O O . LYS B 2 142 ? 239.653 357.864 294.409 1.00 111.17 142 LYS B O 1
ATOM 6194 N N . VAL B 2 143 ? 241.228 356.921 295.722 1.00 102.31 143 VAL B N 1
ATOM 6195 C CA . VAL B 2 143 ? 240.785 355.549 295.520 1.00 102.31 143 VAL B CA 1
ATOM 6196 C C . VAL B 2 143 ? 239.394 355.332 296.110 1.00 102.31 143 VAL B C 1
ATOM 6197 O O . VAL B 2 143 ? 238.976 356.012 297.057 1.00 102.31 143 VAL B O 1
ATOM 6201 N N . LEU B 2 144 ? 238.644 354.413 295.498 1.00 91.46 144 LEU B N 1
ATOM 6202 C CA . LEU B 2 144 ? 237.326 354.015 295.966 1.00 91.46 144 LEU B CA 1
ATOM 6203 C C . LEU B 2 144 ? 237.297 352.499 296.051 1.00 91.46 144 LEU B C 1
ATOM 6204 O O . LEU B 2 144 ? 237.664 351.820 295.089 1.00 91.46 144 LEU B O 1
ATOM 6209 N N . LYS B 2 145 ? 236.857 351.968 297.190 1.00 80.91 145 LYS B N 1
ATOM 6210 C CA . LYS B 2 145 ? 236.792 350.527 297.414 1.00 80.91 145 LYS B CA 1
ATOM 6211 C C . LYS B 2 145 ? 235.333 350.115 297.559 1.00 80.91 145 LYS B C 1
ATOM 6212 O O . LYS B 2 145 ? 234.698 350.411 298.575 1.00 80.91 145 LYS B O 1
ATOM 6218 N N . ILE B 2 146 ? 234.822 349.409 296.559 1.00 74.61 146 ILE B N 1
ATOM 6219 C CA . ILE B 2 146 ? 233.413 349.050 296.470 1.00 74.61 146 ILE B CA 1
ATOM 6220 C C . ILE B 2 146 ? 233.257 347.605 296.908 1.00 74.61 146 ILE B C 1
ATOM 6221 O O . ILE B 2 146 ? 233.841 346.704 296.301 1.00 74.61 146 ILE B O 1
ATOM 6226 N N . HIS B 2 147 ? 232.456 347.381 297.941 1.00 79.67 147 HIS B N 1
ATOM 6227 C CA . HIS B 2 147 ? 232.237 346.067 298.529 1.00 79.67 147 HIS B CA 1
ATOM 6228 C C . HIS B 2 147 ? 230.790 345.686 298.272 1.00 79.67 147 HIS B C 1
ATOM 6229 O O . HIS B 2 147 ? 229.887 346.138 298.979 1.00 79.67 147 HIS B O 1
ATOM 6236 N N . ILE B 2 148 ? 230.578 344.859 297.263 1.00 75.58 148 ILE B N 1
ATOM 6237 C CA . ILE B 2 148 ? 229.278 344.283 296.959 1.00 75.58 148 ILE B CA 1
ATOM 6238 C C . ILE B 2 148 ? 229.255 342.895 297.561 1.00 75.58 148 ILE B C 1
ATOM 6239 O O . ILE B 2 148 ? 230.243 342.170 297.468 1.00 75.58 148 ILE B O 1
ATOM 6244 N N . ASN B 2 149 ? 228.162 342.511 298.201 1.00 75.16 149 ASN B N 1
ATOM 6245 C CA . ASN B 2 149 ? 228.002 341.102 298.532 1.00 75.16 149 ASN B CA 1
ATOM 6246 C C . ASN B 2 149 ? 226.726 340.570 297.908 1.00 75.16 149 ASN B C 1
ATOM 6247 O O . ASN B 2 149 ? 225.691 341.237 297.915 1.00 75.16 149 ASN B O 1
ATOM 6252 N N . PHE B 2 150 ? 226.829 339.383 297.332 1.00 69.40 150 PHE B N 1
ATOM 6253 C CA . PHE B 2 150 ? 225.817 338.850 296.443 1.00 69.40 150 PHE B CA 1
ATOM 6254 C C . PHE B 2 150 ? 225.537 337.393 296.763 1.00 69.40 150 PHE B C 1
ATOM 6255 O O . PHE B 2 150 ? 226.180 336.789 297.632 1.00 69.40 150 PHE B O 1
ATOM 6263 N N . SER B 2 151 ? 224.628 336.811 295.994 1.00 72.29 151 SER B N 1
ATOM 6264 C CA . SER B 2 151 ? 224.206 335.435 296.166 1.00 72.29 151 SER B CA 1
ATOM 6265 C C . SER B 2 151 ? 223.581 334.911 294.886 1.00 72.29 151 SER B C 1
ATOM 6266 O O . SER B 2 151 ? 222.699 335.558 294.318 1.00 72.29 151 SER B O 1
ATOM 6269 N N . LEU B 2 152 ? 224.016 333.750 294.421 1.00 69.88 152 LEU B N 1
ATOM 6270 C CA . LEU B 2 152 ? 223.359 333.070 293.316 1.00 69.88 152 LEU B CA 1
ATOM 6271 C C . LEU B 2 152 ? 222.449 332.007 293.909 1.00 69.88 152 LEU B C 1
ATOM 6272 O O . LEU B 2 152 ? 222.924 331.069 294.560 1.00 69.88 152 LEU B O 1
ATOM 6277 N N . ASP B 2 153 ? 221.144 332.163 293.676 1.00 83.30 153 ASP B N 1
ATOM 6278 C CA . ASP B 2 153 ? 220.143 331.376 294.381 1.00 83.30 153 ASP B CA 1
ATOM 6279 C C . ASP B 2 153 ? 219.969 330.009 293.739 1.00 83.30 153 ASP B C 1
ATOM 6280 O O . ASP B 2 153 ? 219.941 328.991 294.434 1.00 83.30 153 ASP B O 1
ATOM 6285 N N . GLN B 2 154 ? 219.894 329.969 292.407 1.00 83.53 154 GLN B N 1
ATOM 6286 C CA . GLN B 2 154 ? 219.846 328.685 291.651 1.00 83.53 154 GLN B CA 1
ATOM 6287 C C . GLN B 2 154 ? 220.218 329.061 290.224 1.00 83.53 154 GLN B C 1
ATOM 6288 O O . GLN B 2 154 ? 219.301 329.183 289.395 1.00 83.53 154 GLN B O 1
ATOM 6294 N N . PRO B 2 155 ? 221.516 329.209 289.888 1.00 75.82 155 PRO B N 1
ATOM 6295 C CA . PRO B 2 155 ? 221.909 329.743 288.587 1.00 75.82 155 PRO B CA 1
ATOM 6296 C C . PRO B 2 155 ? 221.487 328.980 287.329 1.00 75.82 155 PRO B C 1
ATOM 6297 O O . PRO B 2 155 ? 221.644 327.779 287.301 1.00 75.82 155 PRO B O 1
ATOM 6301 N N . LYS B 2 156 ? 220.968 329.700 286.330 1.00 76.67 156 LYS B N 1
ATOM 6302 C CA . LYS B 2 156 ? 220.584 329.079 285.037 1.00 76.67 156 LYS B CA 1
ATOM 6303 C C . LYS B 2 156 ? 221.718 329.295 284.034 1.00 76.67 156 LYS B C 1
ATOM 6304 O O . LYS B 2 156 ? 221.591 328.824 282.895 1.00 76.67 156 LYS B O 1
ATOM 6310 N N . GLY B 2 157 ? 222.771 330.003 284.439 1.00 74.00 157 GLY B N 1
ATOM 6311 C CA . GLY B 2 157 ? 223.919 330.265 283.553 1.00 74.00 157 GLY B CA 1
ATOM 6312 C C . GLY B 2 157 ? 225.166 330.576 284.353 1.00 74.00 157 GLY B C 1
ATOM 6313 O O . GLY B 2 157 ? 225.038 330.845 285.553 1.00 74.00 157 GLY B O 1
ATOM 6314 N N . GLY B 2 158 ? 226.338 330.535 283.724 1.00 71.06 158 GLY B N 1
ATOM 6315 C CA . GLY B 2 158 ? 227.558 330.922 284.454 1.00 71.06 158 GLY B CA 1
ATOM 6316 C C . GLY B 2 158 ? 228.111 329.733 285.193 1.00 71.06 158 GLY B C 1
ATOM 6317 O O . GLY B 2 158 ? 228.954 329.040 284.628 1.00 71.06 158 GLY B O 1
ATOM 6318 N N . LEU B 2 159 ? 227.717 329.554 286.447 1.00 63.24 159 LEU B N 1
ATOM 6319 C CA . LEU B 2 159 ? 228.146 328.353 287.195 1.00 63.24 159 LEU B CA 1
ATOM 6320 C C . LEU B 2 159 ? 227.204 327.201 286.854 1.00 63.24 159 LEU B C 1
ATOM 6321 O O . LEU B 2 159 ? 225.992 327.380 287.007 1.00 63.24 159 LEU B O 1
ATOM 6326 N N . HIS B 2 160 ? 227.752 326.066 286.417 1.00 66.76 160 HIS B N 1
ATOM 6327 C CA . HIS B 2 160 ? 226.911 324.874 286.143 1.00 66.76 160 HIS B CA 1
ATOM 6328 C C . HIS B 2 160 ? 227.149 323.859 287.252 1.00 66.76 160 HIS B C 1
ATOM 6329 O O . HIS B 2 160 ? 228.296 323.449 287.417 1.00 66.76 160 HIS B O 1
ATOM 6336 N N . PHE B 2 161 ? 226.090 323.469 287.962 1.00 66.61 161 PHE B N 1
ATOM 6337 C CA . PHE B 2 161 ? 226.218 322.469 289.045 1.00 66.61 161 PHE B CA 1
ATOM 6338 C C . PHE B 2 161 ? 225.871 321.087 288.509 1.00 66.61 161 PHE B C 1
ATOM 6339 O O . PHE B 2 161 ? 224.699 320.861 288.184 1.00 66.61 161 PHE B O 1
ATOM 6347 N N . VAL B 2 162 ? 226.863 320.209 288.378 1.00 65.79 162 VAL B N 1
ATOM 6348 C CA . VAL B 2 162 ? 226.629 318.826 287.997 1.00 65.79 162 VAL B CA 1
ATOM 6349 C C . VAL B 2 162 ? 226.525 318.027 289.291 1.00 65.79 162 VAL B C 1
ATOM 6350 O O . VAL B 2 162 ? 227.532 317.714 289.924 1.00 65.79 162 VAL B O 1
ATOM 6354 N N . VAL B 2 163 ? 225.301 317.718 289.701 1.00 72.19 163 VAL B N 1
ATOM 6355 C CA . VAL B 2 163 ? 225.058 316.965 290.925 1.00 72.19 163 VAL B CA 1
ATOM 6356 C C . VAL B 2 163 ? 224.398 315.643 290.558 1.00 72.19 163 VAL B C 1
ATOM 6357 O O . VAL B 2 163 ? 223.216 315.630 290.191 1.00 72.19 163 VAL B O 1
ATOM 6361 N N . PRO B 2 164 ? 225.109 314.522 290.626 1.00 79.91 164 PRO B N 1
ATOM 6362 C CA . PRO B 2 164 ? 224.491 313.234 290.308 1.00 79.91 164 PRO B CA 1
ATOM 6363 C C . PRO B 2 164 ? 223.544 312.812 291.415 1.00 79.91 164 PRO B C 1
ATOM 6364 O O . PRO B 2 164 ? 223.568 313.333 292.530 1.00 79.91 164 PRO B O 1
ATOM 6368 N N . SER B 2 165 ? 222.683 311.857 291.091 1.00 98.17 165 SER B N 1
ATOM 6369 C CA . SER B 2 165 ? 221.657 311.419 292.027 1.00 98.17 165 SER B CA 1
ATOM 6370 C C . SER B 2 165 ? 222.006 310.117 292.736 1.00 98.17 165 SER B C 1
ATOM 6371 O O . SER B 2 165 ? 221.106 309.426 293.219 1.00 98.17 165 SER B O 1
ATOM 6374 N N . VAL B 2 166 ? 223.294 309.778 292.826 1.00 109.71 166 VAL B N 1
ATOM 6375 C CA . VAL B 2 166 ? 223.730 308.737 293.749 1.00 109.71 166 VAL B CA 1
ATOM 6376 C C . VAL B 2 166 ? 223.759 309.313 295.159 1.00 109.71 166 VAL B C 1
ATOM 6377 O O . VAL B 2 166 ? 224.101 310.483 295.366 1.00 109.71 166 VAL B O 1
ATOM 6381 N N . GLU B 2 167 ? 223.393 308.498 296.141 1.00 111.89 167 GLU B N 1
ATOM 6382 C CA . GLU B 2 167 ? 223.455 308.945 297.521 1.00 111.89 167 GLU B CA 1
ATOM 6383 C C . GLU B 2 167 ? 224.866 308.799 298.082 1.00 111.89 167 GLU B C 1
ATOM 6384 O O . GLU B 2 167 ? 225.738 308.144 297.509 1.00 111.89 167 GLU B O 1
ATOM 6390 N N . GLY B 2 168 ? 225.068 309.420 299.233 1.00 113.58 168 GLY B N 1
ATOM 6391 C CA . GLY B 2 168 ? 226.375 309.616 299.818 1.00 113.58 168 GLY B CA 1
ATOM 6392 C C . GLY B 2 168 ? 226.672 311.092 299.983 1.00 113.58 168 GLY B C 1
ATOM 6393 O O . GLY B 2 168 ? 225.836 311.957 299.732 1.00 113.58 168 GLY B O 1
ATOM 6394 N N . SER B 2 169 ? 227.896 311.365 300.416 1.00 108.78 169 SER B N 1
ATOM 6395 C CA . SER B 2 169 ? 228.389 312.729 300.472 1.00 108.78 169 SER B CA 1
ATOM 6396 C C . SER B 2 169 ? 228.586 313.267 299.059 1.00 108.78 169 SER B C 1
ATOM 6397 O O . SER B 2 169 ? 228.653 312.515 298.086 1.00 108.78 169 SER B O 1
ATOM 6400 N N . MET B 2 170 ? 228.681 314.598 298.952 1.00 108.35 170 MET B N 1
ATOM 6401 C CA . MET B 2 170 ? 228.812 315.245 297.649 1.00 108.35 170 MET B CA 1
ATOM 6402 C C . MET B 2 170 ? 230.121 314.902 296.953 1.00 108.35 170 MET B C 1
ATOM 6403 O O . MET B 2 170 ? 230.174 314.919 295.721 1.00 108.35 170 MET B O 1
ATOM 6408 N N . ALA B 2 171 ? 231.168 314.578 297.706 1.00 102.53 171 ALA B N 1
ATOM 6409 C CA . ALA B 2 171 ? 232.374 314.041 297.100 1.00 102.53 171 ALA B CA 1
ATOM 6410 C C . ALA B 2 171 ? 232.250 312.561 296.773 1.00 102.53 171 ALA B C 1
ATOM 6411 O O . ALA B 2 171 ? 232.948 312.077 295.878 1.00 102.53 171 ALA B O 1
ATOM 6413 N N . GLU B 2 172 ? 231.383 311.833 297.476 1.00 105.01 17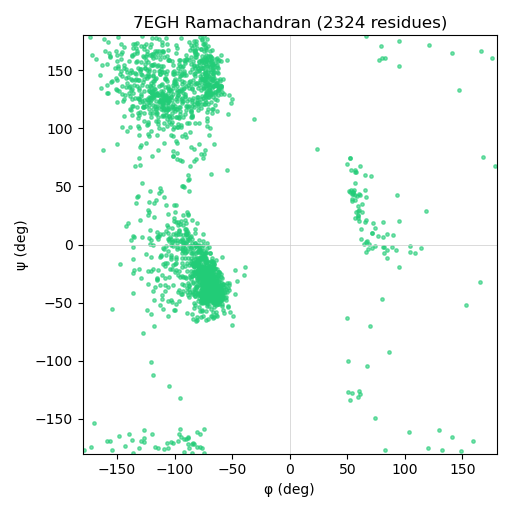2 GLU B N 1
ATOM 6414 C CA . GLU B 2 172 ? 231.216 310.411 297.218 1.00 105.01 172 GLU B CA 1
ATOM 6415 C C . GLU B 2 172 ? 230.332 310.133 296.016 1.00 105.01 172 GLU B C 1
ATOM 6416 O O . GLU B 2 172 ? 230.410 309.041 295.447 1.00 105.01 172 GLU B O 1
ATOM 6422 N N . ARG B 2 173 ? 229.491 311.084 295.623 1.00 97.40 173 ARG B N 1
ATOM 6423 C CA . ARG B 2 173 ? 228.642 310.919 294.457 1.00 97.40 173 ARG B CA 1
ATOM 6424 C C . ARG B 2 173 ? 229.199 311.599 293.218 1.00 97.40 173 ARG B C 1
ATOM 6425 O O . ARG B 2 173 ? 228.753 311.288 292.112 1.00 97.40 173 ARG B O 1
ATOM 6433 N N . GLY B 2 174 ? 230.157 312.508 293.370 1.00 80.23 174 GLY B N 1
ATOM 6434 C CA . GLY B 2 174 ? 230.839 313.086 292.228 1.00 80.23 174 GLY B CA 1
ATOM 6435 C C . GLY B 2 174 ? 230.230 314.376 291.727 1.00 80.23 174 GLY B C 1
ATOM 6436 O O . GLY B 2 174 ? 230.102 314.581 290.519 1.00 80.23 174 GLY B O 1
ATOM 6437 N N . ALA B 2 175 ? 229.858 315.255 292.645 1.00 73.18 175 ALA B N 1
ATOM 6438 C CA . ALA B 2 175 ? 229.200 316.506 292.314 1.00 73.18 175 ALA B CA 1
ATOM 6439 C C . ALA B 2 175 ? 230.227 317.615 292.177 1.00 73.18 175 ALA B C 1
ATOM 6440 O O . ALA B 2 175 ? 231.148 317.714 292.985 1.00 73.18 175 ALA B O 1
ATOM 6442 N N . HIS B 2 176 ? 230.063 318.457 291.162 1.00 65.54 176 HIS B N 1
ATOM 6443 C CA . HIS B 2 176 ? 231.055 319.489 290.917 1.00 65.54 176 HIS B CA 1
ATOM 6444 C C . HIS B 2 176 ? 230.406 320.709 290.284 1.00 65.54 176 HIS B C 1
ATOM 6445 O O . HIS B 2 176 ? 229.265 320.666 289.834 1.00 65.54 176 HIS B O 1
ATOM 6452 N N . VAL B 2 177 ? 231.126 321.828 290.330 1.00 64.02 177 VAL B N 1
ATOM 6453 C CA . VAL B 2 177 ? 230.696 323.094 289.754 1.00 64.02 177 VAL B CA 1
ATOM 6454 C C . VAL B 2 177 ? 231.792 323.536 288.799 1.00 64.02 177 VAL B C 1
ATOM 6455 O O . VAL B 2 177 ? 232.976 323.305 289.054 1.00 64.02 177 VAL B O 1
ATOM 6459 N N . PHE B 2 178 ? 231.403 324.175 287.701 1.00 66.20 178 PHE B N 1
ATOM 6460 C CA . PHE B 2 178 ? 232.393 324.834 286.859 1.00 66.20 178 PHE B CA 1
ATOM 6461 C C . PHE B 2 178 ? 231.764 326.042 286.190 1.00 66.20 178 PHE B C 1
ATOM 6462 O O . PHE B 2 178 ? 230.570 326.056 285.923 1.00 66.20 178 PHE B O 1
ATOM 6470 N N . SER B 2 179 ? 232.581 327.037 285.879 1.00 65.69 179 SER B N 1
ATOM 6471 C CA . SER B 2 179 ? 232.115 328.239 285.205 1.00 65.69 179 SER B CA 1
ATOM 6472 C C . SER B 2 179 ? 232.044 327.991 283.703 1.00 65.69 179 SER B C 1
ATOM 6473 O O . SER B 2 179 ? 233.066 327.716 283.070 1.00 65.69 179 SER B O 1
ATOM 6476 N N . CYS B 2 180 ? 230.842 328.103 283.143 1.00 74.47 180 CYS B N 1
ATOM 6477 C CA . CYS B 2 180 ? 230.615 327.847 281.702 1.00 74.47 180 CYS B CA 1
ATOM 6478 C C . CYS B 2 180 ? 230.287 329.163 281.002 1.00 74.47 180 CYS B C 1
ATOM 6479 O O . CYS B 2 180 ? 230.112 330.171 281.699 1.00 74.47 180 CYS B O 1
ATOM 6482 N N . GLY B 2 181 ? 230.221 329.151 279.672 1.00 71.38 181 GLY B N 1
ATOM 6483 C CA . GLY B 2 181 ? 229.927 330.370 278.900 1.00 71.38 181 GLY B CA 1
ATOM 6484 C C . GLY B 2 181 ? 231.039 330.701 277.931 1.00 71.38 181 GLY B C 1
ATOM 6485 O O . GLY B 2 181 ? 232.082 330.032 277.986 1.00 71.38 181 GLY B O 1
ATOM 6486 N N . TYR B 2 182 ? 230.814 331.685 277.060 1.00 71.47 182 TYR B N 1
ATOM 6487 C CA . TYR B 2 182 ? 231.837 332.094 276.067 1.00 71.47 182 TYR B CA 1
ATOM 6488 C C . TYR B 2 182 ? 232.001 333.613 276.083 1.00 71.47 182 TYR B C 1
ATOM 6489 O O . TYR B 2 182 ? 231.049 334.308 276.464 1.00 71.47 182 TYR B O 1
ATOM 6498 N N . GLN B 2 183 ? 233.191 334.098 275.737 1.00 68.81 183 GLN B N 1
ATOM 6499 C CA . GLN B 2 183 ? 233.468 335.554 275.726 1.00 68.81 183 GLN B CA 1
ATOM 6500 C C . GLN B 2 183 ? 233.242 336.165 277.110 1.00 68.81 183 GLN B C 1
ATOM 6501 O O . GLN B 2 183 ? 233.764 335.610 278.085 1.00 68.81 183 GLN B O 1
ATOM 6507 N N . ASN B 2 184 ? 232.508 337.271 277.187 1.00 72.86 184 ASN B N 1
ATOM 6508 C CA . ASN B 2 184 ? 232.274 337.988 278.465 1.00 72.86 184 ASN B CA 1
ATOM 6509 C C . ASN B 2 184 ? 231.075 337.373 279.191 1.00 72.86 184 ASN B C 1
ATOM 6510 O O . ASN B 2 184 ? 229.977 337.943 279.092 1.00 72.86 184 ASN B O 1
ATOM 6515 N N . SER B 2 185 ? 231.288 336.293 279.942 1.00 76.26 185 SER B N 1
ATOM 6516 C CA . SER B 2 185 ? 230.173 335.602 280.639 1.00 76.26 185 SER B CA 1
ATOM 6517 C C . SER B 2 185 ? 230.529 335.382 282.110 1.00 76.26 185 SER B C 1
ATOM 6518 O O . SER B 2 185 ? 229.912 334.510 282.738 1.00 76.26 185 SER B O 1
ATOM 6521 N N . THR B 2 186 ? 231.472 336.165 282.630 1.00 71.50 186 THR B N 1
ATOM 6522 C CA . THR B 2 186 ? 231.839 336.140 284.032 1.00 71.50 186 THR B CA 1
ATOM 6523 C C . THR B 2 186 ? 230.909 337.022 284.855 1.00 71.50 186 THR B C 1
ATOM 6524 O O . THR B 2 186 ? 230.843 336.879 286.080 1.00 71.50 186 THR B O 1
ATOM 6528 N N . ARG B 2 187 ? 230.118 337.867 284.188 1.00 70.41 187 ARG B N 1
ATOM 6529 C CA . ARG B 2 187 ? 229.055 338.615 284.840 1.00 70.41 187 ARG B CA 1
ATOM 6530 C C . ARG B 2 187 ? 227.952 337.712 285.364 1.00 70.41 187 ARG B C 1
ATOM 6531 O O . ARG B 2 187 ? 227.159 338.139 286.205 1.00 70.41 187 ARG B O 1
ATOM 6539 N N . PHE B 2 188 ? 227.894 336.474 284.895 1.00 73.63 188 PHE B N 1
ATOM 6540 C CA . PHE B 2 188 ? 226.884 335.510 285.267 1.00 73.63 188 PHE B CA 1
ATOM 6541 C C . PHE B 2 188 ? 227.135 334.875 286.622 1.00 73.63 188 PHE B C 1
ATOM 6542 O O . PHE B 2 188 ? 226.250 334.182 287.124 1.00 73.63 188 PHE B O 1
ATOM 6550 N N . TRP B 2 189 ? 228.312 335.059 287.219 1.00 71.55 189 TRP B N 1
ATOM 6551 C CA . TRP B 2 189 ? 228.515 334.498 288.544 1.00 71.55 189 TRP B CA 1
ATOM 6552 C C . TRP B 2 189 ? 229.199 335.405 289.557 1.00 71.55 189 TRP B C 1
ATOM 6553 O O . TRP B 2 189 ? 229.176 335.057 290.738 1.00 71.55 189 TRP B O 1
ATOM 6564 N N . PHE B 2 190 ? 229.797 336.534 289.175 1.00 70.35 190 PHE B N 1
ATOM 6565 C CA . PHE B 2 190 ? 230.050 337.588 290.151 1.00 70.35 190 PHE B CA 1
ATOM 6566 C C . PHE B 2 190 ? 229.997 338.939 289.458 1.00 70.35 190 PHE B C 1
ATOM 6567 O O . PHE B 2 190 ? 230.208 339.013 288.245 1.00 70.35 190 PHE B O 1
ATOM 6575 N N . PRO B 2 191 ? 229.678 340.013 290.183 1.00 68.06 191 PRO B N 1
ATOM 6576 C CA . PRO B 2 191 ? 229.672 341.343 289.565 1.00 68.06 191 PRO B CA 1
ATOM 6577 C C . PRO B 2 191 ? 231.078 341.842 289.276 1.00 68.06 191 PRO B C 1
ATOM 6578 O O . PRO B 2 191 ? 231.954 341.813 290.139 1.00 68.06 191 PRO B O 1
ATOM 6582 N N . CYS B 2 192 ? 231.282 342.325 288.057 1.00 76.24 192 CYS B N 1
ATOM 6583 C CA . CYS B 2 192 ? 232.608 342.701 287.596 1.00 76.24 192 CYS B CA 1
ATOM 6584 C C . CYS B 2 192 ? 232.481 343.758 286.514 1.00 76.24 192 CYS B C 1
ATOM 6585 O O . CYS B 2 192 ? 231.388 344.229 286.201 1.00 76.24 192 CYS B O 1
ATOM 6588 N N . VAL B 2 193 ? 233.618 344.140 285.953 1.00 77.07 193 VAL B N 1
ATOM 6589 C CA . VAL B 2 193 ? 233.665 344.908 284.712 1.00 77.07 193 VAL B CA 1
ATOM 6590 C C . VAL B 2 193 ? 234.040 343.888 283.644 1.00 77.07 193 VAL B C 1
ATOM 6591 O O . VAL B 2 193 ? 235.210 343.597 283.410 1.00 77.07 193 VAL B O 1
ATOM 6595 N N . ASP B 2 194 ? 233.026 343.328 282.992 1.00 86.27 194 ASP B N 1
ATOM 6596 C CA . ASP B 2 194 ? 233.202 342.127 282.178 1.00 86.27 194 ASP B CA 1
ATOM 6597 C C . ASP B 2 194 ? 233.588 342.476 280.743 1.00 86.27 194 ASP B C 1
ATOM 6598 O O . ASP B 2 194 ? 232.917 342.127 279.778 1.00 86.27 194 ASP B O 1
ATOM 6603 N N . SER B 2 195 ? 234.719 343.157 280.617 1.00 72.74 195 SER B N 1
ATOM 6604 C CA . SER B 2 195 ? 235.306 343.454 279.325 1.00 72.74 195 SER B CA 1
ATOM 6605 C C . SER B 2 195 ? 236.721 342.909 279.293 1.00 72.74 195 SER B C 1
ATOM 6606 O O . SER B 2 195 ? 237.356 342.720 280.330 1.00 72.74 195 SER B O 1
ATOM 6609 N N . TYR B 2 196 ? 237.215 342.668 278.086 1.00 71.03 196 TYR B N 1
ATOM 6610 C CA . TYR B 2 196 ? 238.568 342.165 277.912 1.00 71.03 196 TYR B CA 1
ATOM 6611 C C . TYR B 2 196 ? 239.624 343.250 278.043 1.00 71.03 196 TYR B C 1
ATOM 6612 O O . TYR B 2 196 ? 240.814 342.936 278.012 1.00 71.03 196 TYR B O 1
ATOM 6621 N N . SER B 2 197 ? 239.218 344.506 278.194 1.00 76.61 197 SER B N 1
ATOM 6622 C CA . SER B 2 197 ? 240.130 345.633 278.236 1.00 76.61 197 SER B CA 1
ATOM 6623 C C . SER B 2 197 ? 240.361 346.162 279.640 1.00 76.61 197 SER B C 1
ATOM 6624 O O . SER B 2 197 ? 241.226 347.021 279.824 1.00 76.61 197 SER B O 1
ATOM 6627 N N . GLU B 2 198 ? 239.606 345.688 280.623 1.00 74.86 198 GLU B N 1
ATOM 6628 C CA . GLU B 2 198 ? 239.754 346.130 282.004 1.00 74.86 198 GLU B CA 1
ATOM 6629 C C . GLU B 2 198 ? 240.599 345.094 282.724 1.00 74.86 198 GLU B C 1
ATOM 6630 O O . GLU B 2 198 ? 240.085 344.142 283.308 1.00 74.86 198 GLU B O 1
ATOM 6636 N N . LEU B 2 199 ? 241.911 345.290 282.677 1.00 74.89 199 LEU B N 1
ATOM 6637 C CA . LEU B 2 199 ? 242.864 344.386 283.293 1.00 74.89 199 LEU B CA 1
ATOM 6638 C C . LEU B 2 199 ? 243.142 344.828 284.722 1.00 74.89 199 LEU B C 1
ATOM 6639 O O . LEU B 2 199 ? 243.328 346.019 284.982 1.00 74.89 199 LEU B O 1
ATOM 6644 N N . CYS B 2 200 ? 243.174 343.866 285.637 1.00 75.92 200 CYS B N 1
ATOM 6645 C CA . CYS B 2 200 ? 243.437 344.148 287.037 1.00 75.92 200 CYS B CA 1
ATOM 6646 C C . CYS B 2 200 ? 244.096 342.934 287.662 1.00 75.92 200 CYS B C 1
ATOM 6647 O O . CYS B 2 200 ? 244.109 341.851 287.077 1.00 75.92 200 CYS B O 1
ATOM 6650 N N . THR B 2 201 ? 244.652 343.117 288.853 1.00 77.29 201 THR B N 1
ATOM 6651 C CA . THR B 2 201 ? 245.165 341.957 289.564 1.00 77.29 201 THR B CA 1
ATOM 6652 C C . THR B 2 201 ? 244.082 341.384 290.473 1.00 77.29 201 THR B C 1
ATOM 6653 O O . THR B 2 201 ? 243.117 342.062 290.836 1.00 77.29 201 THR B O 1
ATOM 6657 N N . TRP B 2 202 ? 244.236 340.115 290.833 1.00 74.38 202 TRP B N 1
ATOM 6658 C CA . TRP B 2 202 ? 243.126 339.360 291.388 1.00 74.38 202 TRP B CA 1
ATOM 6659 C C . TRP B 2 202 ? 243.514 338.648 292.671 1.00 74.38 202 TRP B C 1
ATOM 6660 O O . TRP B 2 202 ? 244.652 338.211 292.849 1.00 74.38 202 TRP B O 1
ATOM 6671 N N . LYS B 2 203 ? 242.522 338.502 293.546 1.00 72.88 203 LYS B N 1
ATOM 6672 C CA . LYS B 2 203 ? 242.673 337.730 294.776 1.00 72.88 203 LYS B CA 1
ATOM 6673 C C . LYS B 2 203 ? 241.411 336.901 294.955 1.00 72.88 203 LYS B C 1
ATOM 6674 O O . LYS B 2 203 ? 240.335 337.462 295.155 1.00 72.88 203 LYS B O 1
ATOM 6680 N N . LEU B 2 204 ? 241.533 335.580 294.902 1.00 71.99 204 LEU B N 1
ATOM 6681 C CA . LEU B 2 204 ? 240.384 334.694 294.781 1.00 71.99 204 LEU B CA 1
ATOM 6682 C C . LEU B 2 204 ? 240.353 333.708 295.938 1.00 71.99 204 LEU B C 1
ATOM 6683 O O . LEU B 2 204 ? 241.247 332.878 296.064 1.00 71.99 204 LEU B O 1
ATOM 6688 N N . GLU B 2 205 ? 239.318 333.766 296.764 1.00 74.02 205 GLU B N 1
ATOM 6689 C CA . GLU B 2 205 ? 239.177 332.844 297.882 1.00 74.02 205 GLU B CA 1
ATOM 6690 C C . GLU B 2 205 ? 237.914 332.021 297.706 1.00 74.02 205 GLU B C 1
ATOM 6691 O O . GLU B 2 205 ? 236.858 332.568 297.393 1.00 74.02 205 GLU B O 1
ATOM 6697 N N . PHE B 2 206 ? 238.024 330.712 297.904 1.00 71.46 206 PHE B N 1
ATOM 6698 C CA . PHE B 2 206 ? 236.886 329.808 297.762 1.00 71.46 206 PHE B CA 1
ATOM 6699 C C . PHE B 2 206 ? 236.836 328.873 298.957 1.00 71.46 206 PHE B C 1
ATOM 6700 O O . PHE B 2 206 ? 237.768 328.099 299.171 1.00 71.46 206 PHE B O 1
ATOM 6708 N N . THR B 2 207 ? 235.753 328.932 299.725 1.00 76.44 207 THR B N 1
ATOM 6709 C CA . THR B 2 207 ? 235.590 328.087 300.908 1.00 76.44 207 THR B CA 1
ATOM 6710 C C . THR B 2 207 ? 234.742 326.884 300.524 1.00 76.44 207 THR B C 1
ATOM 6711 O O . THR B 2 207 ? 233.517 326.976 300.444 1.00 76.44 207 THR B O 1
ATOM 6715 N N . VAL B 2 208 ? 235.396 325.749 300.298 1.00 80.25 208 VAL B N 1
ATOM 6716 C CA . VAL B 2 208 ? 234.721 324.557 299.802 1.00 80.25 208 VAL B CA 1
ATOM 6717 C C . VAL B 2 208 ? 234.744 323.485 300.874 1.00 80.25 208 VAL B C 1
ATOM 6718 O O . VAL B 2 208 ? 235.322 323.685 301.947 1.00 80.25 208 VAL B O 1
ATOM 6722 N N . ASP B 2 209 ? 234.113 322.347 300.593 1.00 85.38 209 ASP B N 1
ATOM 6723 C CA . ASP B 2 209 ? 234.130 321.197 301.483 1.00 85.38 209 ASP B CA 1
ATOM 6724 C C . ASP B 2 209 ? 235.547 320.658 301.633 1.00 85.38 209 ASP B C 1
ATOM 6725 O O . ASP B 2 209 ? 236.423 320.901 300.804 1.00 85.38 209 ASP B O 1
ATOM 6730 N N . ALA B 2 210 ? 235.770 319.910 302.714 1.00 89.30 210 ALA B N 1
ATOM 6731 C CA . ALA B 2 210 ? 237.113 319.433 303.007 1.00 89.30 210 ALA B CA 1
ATOM 6732 C C . ALA B 2 210 ? 237.555 318.333 302.060 1.00 89.30 210 ALA B C 1
ATOM 6733 O O . ALA B 2 210 ? 238.760 318.135 301.883 1.00 89.30 210 ALA B O 1
ATOM 6735 N N . ALA B 2 211 ? 236.619 317.622 301.443 1.00 89.31 211 ALA B N 1
ATOM 6736 C CA . ALA B 2 211 ? 236.949 316.558 300.510 1.00 89.31 211 ALA B CA 1
ATOM 6737 C C . ALA B 2 211 ? 237.007 317.035 299.068 1.00 89.31 211 ALA B C 1
ATOM 6738 O O . ALA B 2 211 ? 237.254 316.223 298.172 1.00 89.31 211 ALA B O 1
ATOM 6740 N N . MET B 2 212 ? 236.803 318.324 298.828 1.00 82.54 212 MET B N 1
ATOM 6741 C CA . MET B 2 212 ? 236.800 318.898 297.497 1.00 82.54 212 MET B CA 1
ATOM 6742 C C . MET B 2 212 ? 237.989 319.828 297.313 1.00 82.54 212 MET B C 1
ATOM 6743 O O . MET B 2 212 ? 238.616 320.272 298.276 1.00 82.54 212 MET B O 1
ATOM 6748 N N . VAL B 2 213 ? 238.287 320.124 296.052 1.00 71.28 213 VAL B N 1
ATOM 6749 C CA . VAL B 2 213 ? 239.365 321.024 295.671 1.00 71.28 213 VAL B CA 1
ATOM 6750 C C . VAL B 2 213 ? 238.782 322.082 294.740 1.00 71.28 213 VAL B C 1
ATOM 6751 O O . VAL B 2 213 ? 237.902 321.788 293.925 1.00 71.28 213 VAL B O 1
ATOM 6755 N N . ALA B 2 214 ? 239.224 323.329 294.921 1.00 69.38 214 ALA B N 1
ATOM 6756 C CA . ALA B 2 214 ? 238.778 324.478 294.143 1.00 69.38 214 ALA B CA 1
ATOM 6757 C C . ALA B 2 214 ? 239.925 324.936 293.258 1.00 69.38 214 ALA B C 1
ATOM 6758 O O . ALA B 2 214 ? 240.955 325.393 293.754 1.00 69.38 214 ALA B O 1
ATOM 6760 N N . VAL B 2 215 ? 239.740 324.827 291.950 1.00 59.11 215 VAL B N 1
ATOM 6761 C CA . VAL B 2 215 ? 240.748 325.173 290.960 1.00 59.11 215 VAL B CA 1
ATOM 6762 C C . VAL B 2 215 ? 240.340 326.496 290.335 1.00 59.11 215 VAL B C 1
ATOM 6763 O O . VAL B 2 215 ? 239.173 326.679 289.981 1.00 59.11 215 VAL B O 1
ATOM 6767 N N . SER B 2 216 ? 241.281 327.418 290.202 1.00 64.40 216 SER B N 1
ATOM 6768 C CA . SER B 2 216 ? 240.972 328.717 289.627 1.00 64.40 216 SER B CA 1
ATOM 6769 C C . SER B 2 216 ? 242.245 329.318 289.063 1.00 64.40 216 SER B C 1
ATOM 6770 O O . SER B 2 216 ? 243.279 328.656 288.980 1.00 64.40 216 SER B O 1
ATOM 6773 N N . ASN B 2 217 ? 242.176 330.590 288.701 1.00 70.02 217 ASN B N 1
ATOM 6774 C CA . ASN B 2 217 ? 243.277 331.266 288.038 1.00 70.02 217 ASN B CA 1
ATOM 6775 C C . ASN B 2 217 ? 244.255 331.836 289.054 1.00 70.02 217 ASN B C 1
ATOM 6776 O O . ASN B 2 217 ? 243.880 332.234 290.156 1.00 70.02 217 ASN B O 1
ATOM 6781 N N . GLY B 2 218 ? 245.515 331.883 288.669 1.00 70.99 218 GLY B N 1
ATOM 6782 C CA . GLY B 2 218 ? 246.571 332.365 289.530 1.00 70.99 218 GLY B CA 1
ATOM 6783 C C . GLY B 2 218 ? 247.381 331.213 290.084 1.00 70.99 218 GLY B C 1
ATOM 6784 O O . GLY B 2 218 ? 247.364 330.095 289.565 1.00 70.99 218 GLY B O 1
ATOM 6785 N N . ASP B 2 219 ? 248.104 331.493 291.161 1.00 77.10 219 ASP B N 1
ATOM 6786 C CA . ASP B 2 219 ? 248.739 330.415 291.901 1.00 77.10 219 ASP B CA 1
ATOM 6787 C C . ASP B 2 219 ? 248.187 330.375 293.314 1.00 77.10 219 ASP B C 1
ATOM 6788 O O . ASP B 2 219 ? 247.907 331.415 293.920 1.00 77.10 219 ASP B O 1
ATOM 6793 N N . LEU B 2 220 ? 247.999 329.153 293.795 1.00 69.49 220 LEU B N 1
ATOM 6794 C CA . LEU B 2 220 ? 247.448 328.871 295.108 1.00 69.49 220 LEU B CA 1
ATOM 6795 C C . LEU B 2 220 ? 248.474 329.228 296.171 1.00 69.49 220 LEU B C 1
ATOM 6796 O O . LEU B 2 220 ? 249.487 328.541 296.317 1.00 69.49 220 LEU B O 1
ATOM 6801 N N . VAL B 2 221 ? 248.224 330.297 296.918 1.00 67.37 221 VAL B N 1
ATOM 6802 C CA . VAL B 2 221 ? 249.218 330.711 297.897 1.00 67.37 221 VAL B CA 1
ATOM 6803 C C . VAL B 2 221 ? 249.113 329.877 299.170 1.00 67.37 221 VAL B C 1
ATOM 6804 O O . VAL B 2 221 ? 250.134 329.522 299.766 1.00 67.37 221 VAL B O 1
ATOM 6808 N N . GLU B 2 222 ? 247.901 329.513 299.589 1.00 74.07 222 GLU B N 1
ATOM 6809 C CA . GLU B 2 222 ? 247.734 328.662 300.759 1.00 74.07 222 GLU B CA 1
ATOM 6810 C C . GLU B 2 222 ? 246.385 327.965 300.697 1.00 74.07 222 GLU B C 1
ATOM 6811 O O . GLU B 2 222 ? 245.574 328.213 299.807 1.00 74.07 222 GLU B O 1
ATOM 6817 N N . THR B 2 223 ? 246.167 327.068 301.659 1.00 74.85 223 THR B N 1
ATOM 6818 C CA . THR B 2 223 ? 244.895 326.367 301.836 1.00 74.85 223 THR B CA 1
ATOM 6819 C C . THR B 2 223 ? 244.710 326.159 303.333 1.00 74.85 223 THR B C 1
ATOM 6820 O O . THR B 2 223 ? 245.318 325.259 303.913 1.00 74.85 223 THR B O 1
ATOM 6824 N N . VAL B 2 224 ? 243.883 326.984 303.951 1.00 79.28 224 VAL B N 1
ATOM 6825 C CA . VAL B 2 224 ? 243.674 326.921 305.389 1.00 79.28 224 VAL B CA 1
ATOM 6826 C C . VAL B 2 224 ? 242.375 326.187 305.674 1.00 79.28 224 VAL B C 1
ATOM 6827 O O . VAL B 2 224 ? 241.434 326.216 304.883 1.00 79.28 224 VAL B O 1
ATOM 6831 N N . TYR B 2 225 ? 242.333 325.509 306.813 1.00 88.53 225 TYR B N 1
ATOM 6832 C CA . TYR B 2 225 ? 241.130 324.869 307.317 1.00 88.53 225 TYR B CA 1
ATOM 6833 C C . TYR B 2 225 ? 240.221 325.868 308.027 1.00 88.53 225 TYR B C 1
ATOM 6834 O O . TYR B 2 225 ? 240.637 326.959 308.424 1.00 88.53 225 TYR B O 1
ATOM 6843 N N . THR B 2 226 ? 238.960 325.480 308.168 1.00 92.18 226 THR B N 1
ATOM 6844 C CA . THR B 2 226 ? 238.000 326.203 308.982 1.00 92.18 226 THR B CA 1
ATOM 6845 C C . THR B 2 226 ? 238.073 325.632 310.403 1.00 92.18 226 THR B C 1
ATOM 6846 O O . THR B 2 226 ? 238.630 324.555 310.628 1.00 92.18 226 THR B O 1
ATOM 6850 N N . HIS B 2 227 ? 237.530 326.374 311.375 1.00 102.43 227 HIS B N 1
ATOM 6851 C CA . HIS B 2 227 ? 237.677 326.024 312.785 1.00 102.43 227 HIS B CA 1
ATOM 6852 C C . HIS B 2 227 ? 236.966 324.731 313.169 1.00 102.43 227 HIS B C 1
ATOM 6853 O O . HIS B 2 227 ? 237.291 324.149 314.209 1.00 102.43 227 HIS B O 1
ATOM 6860 N N . ASP B 2 228 ? 236.014 324.263 312.368 1.00 98.69 228 ASP B N 1
ATOM 6861 C CA . ASP B 2 228 ? 235.432 322.948 312.584 1.00 98.69 228 ASP B CA 1
ATOM 6862 C C . ASP B 2 228 ? 236.134 321.857 311.790 1.00 98.69 228 ASP B C 1
ATOM 6863 O O . ASP B 2 228 ? 235.795 320.681 311.961 1.00 98.69 228 ASP B O 1
ATOM 6868 N N . MET B 2 229 ? 237.084 322.237 310.925 1.00 97.40 229 MET B N 1
ATOM 6869 C CA . MET B 2 229 ? 237.814 321.347 310.012 1.00 97.40 229 MET B CA 1
ATOM 6870 C C . MET B 2 229 ? 236.891 320.567 309.081 1.00 97.40 229 MET B C 1
ATOM 6871 O O . MET B 2 229 ? 237.234 319.474 308.631 1.00 97.40 229 MET B O 1
ATOM 6876 N N . ARG B 2 230 ? 235.719 321.120 308.775 1.00 98.30 230 ARG B N 1
ATOM 6877 C CA . ARG B 2 230 ? 234.815 320.511 307.815 1.00 98.30 230 ARG B CA 1
ATOM 6878 C C . ARG B 2 230 ? 234.872 321.176 306.452 1.00 98.30 230 ARG B C 1
ATOM 6879 O O . ARG B 2 230 ? 234.417 320.585 305.471 1.00 98.30 230 ARG B O 1
ATOM 6887 N N . LYS B 2 231 ? 235.417 322.386 306.380 1.00 87.62 231 LYS B N 1
ATOM 6888 C CA . LYS B 2 231 ? 235.577 323.131 305.146 1.00 87.62 231 LYS B CA 1
ATOM 6889 C C . LYS B 2 231 ? 236.985 323.693 305.103 1.00 87.62 231 LYS B C 1
ATOM 6890 O O . LYS B 2 231 ? 237.634 323.861 306.135 1.00 87.62 231 LYS B O 1
ATOM 6896 N N . LYS B 2 232 ? 237.465 323.985 303.901 1.00 81.09 232 LYS B N 1
ATOM 6897 C CA . LYS B 2 232 ? 238.749 324.652 303.776 1.00 81.09 232 LYS B CA 1
ATOM 6898 C C . LYS B 2 232 ? 238.677 325.732 302.714 1.00 81.09 232 LYS B C 1
ATOM 6899 O O . LYS B 2 232 ? 237.917 325.631 301.751 1.00 81.09 232 LYS B O 1
ATOM 6905 N N . THR B 2 233 ? 239.489 326.766 302.901 1.00 75.68 233 THR B N 1
ATOM 6906 C CA . THR B 2 233 ? 239.515 327.928 302.028 1.00 75.68 233 THR B CA 1
ATOM 6907 C C . THR B 2 233 ? 240.754 327.869 301.153 1.00 75.68 233 THR B C 1
ATOM 6908 O O . THR B 2 233 ? 241.873 327.803 301.666 1.00 75.68 233 THR B O 1
ATOM 6912 N N . PHE B 2 234 ? 240.551 327.903 299.845 1.00 70.03 234 PHE B N 1
ATOM 6913 C CA . PHE B 2 234 ? 241.631 327.992 298.875 1.00 70.03 234 PHE B CA 1
ATOM 6914 C C . PHE B 2 234 ? 241.854 329.459 298.542 1.00 70.03 234 PHE B C 1
ATOM 6915 O O . PHE B 2 234 ? 240.920 330.147 298.119 1.00 70.03 234 PHE B O 1
ATOM 6923 N N . HIS B 2 235 ? 243.080 329.933 298.736 1.00 72.44 235 HIS B N 1
ATOM 6924 C CA . HIS B 2 235 ? 243.474 331.294 298.403 1.00 72.44 235 HIS B CA 1
ATOM 6925 C C . HIS B 2 235 ? 244.325 331.266 297.143 1.00 72.44 235 HIS B C 1
ATOM 6926 O O . HIS B 2 235 ? 245.381 330.640 297.125 1.00 72.44 235 HIS B O 1
ATOM 6933 N N . TYR B 2 236 ? 243.869 331.949 296.104 1.00 70.92 236 TYR B N 1
ATOM 6934 C CA . TYR B 2 236 ? 244.584 332.122 294.854 1.00 70.92 236 TYR B CA 1
ATOM 6935 C C . TYR B 2 236 ? 244.968 333.579 294.703 1.00 70.92 236 TYR B C 1
ATOM 6936 O O . TYR B 2 236 ? 244.241 334.477 295.126 1.00 70.92 236 TYR B O 1
ATOM 6945 N N . MET B 2 237 ? 246.110 333.812 294.076 1.00 74.86 237 MET B N 1
ATOM 6946 C CA . MET B 2 237 ? 246.511 335.183 293.801 1.00 74.86 237 MET B CA 1
ATOM 6947 C C . MET B 2 237 ? 246.957 335.260 292.354 1.00 74.86 237 MET B C 1
ATOM 6948 O O . MET B 2 237 ? 247.643 334.356 291.872 1.00 74.86 237 MET B O 1
ATOM 6953 N N . LEU B 2 238 ? 246.532 336.302 291.647 1.00 74.94 238 LEU B N 1
ATOM 6954 C CA . LEU B 2 238 ? 246.877 336.495 290.245 1.00 74.94 238 LEU B CA 1
ATOM 6955 C C . LEU B 2 238 ? 247.529 337.859 290.117 1.00 74.94 238 LEU B C 1
ATOM 6956 O O . LEU B 2 238 ? 246.843 338.886 290.146 1.00 74.94 238 LEU B O 1
ATOM 6961 N N . THR B 2 239 ? 248.851 337.863 289.990 1.00 70.41 239 THR B N 1
ATOM 6962 C CA . THR B 2 239 ? 249.619 339.090 289.884 1.00 70.41 239 THR B CA 1
ATOM 6963 C C . THR B 2 239 ? 249.787 339.560 288.447 1.00 70.41 239 THR B C 1
ATOM 6964 O O . THR B 2 239 ? 250.045 340.746 288.231 1.00 70.41 239 THR B O 1
ATOM 6968 N N . ILE B 2 240 ? 249.662 338.668 287.471 1.00 68.75 240 ILE B N 1
ATOM 6969 C CA . ILE B 2 240 ? 249.594 339.070 286.068 1.00 68.75 240 ILE B CA 1
ATOM 6970 C C . ILE B 2 240 ? 248.223 339.692 285.845 1.00 68.75 240 ILE B C 1
ATOM 6971 O O . ILE B 2 240 ? 247.206 339.032 286.097 1.00 68.75 240 ILE B O 1
ATOM 6976 N N . PRO B 2 241 ? 248.140 340.935 285.388 1.00 70.83 241 PRO B N 1
ATOM 6977 C CA . PRO B 2 241 ? 246.831 341.579 285.240 1.00 70.83 241 PRO B CA 1
ATOM 6978 C C . PRO B 2 241 ? 246.003 341.026 284.098 1.00 70.83 241 PRO B C 1
ATOM 6979 O O . PRO B 2 241 ? 246.273 341.294 282.927 1.00 70.83 241 PRO B O 1
ATOM 6983 N N . THR B 2 242 ? 244.979 340.261 284.445 1.00 71.58 242 THR B N 1
ATOM 6984 C CA . THR B 2 242 ? 244.039 339.700 283.497 1.00 71.58 242 THR B CA 1
ATOM 6985 C C . THR B 2 242 ? 242.718 340.445 283.571 1.00 71.58 242 THR B C 1
ATOM 6986 O O . THR B 2 242 ? 242.461 341.222 284.491 1.00 71.58 242 THR B O 1
ATOM 6990 N N . ALA B 2 243 ? 241.877 340.194 282.576 1.00 71.20 243 ALA B N 1
ATOM 6991 C CA . ALA B 2 243 ? 240.530 340.724 282.554 1.00 71.20 243 ALA B CA 1
ATOM 6992 C C . ALA B 2 243 ? 239.616 339.854 283.399 1.00 71.20 243 ALA B C 1
ATOM 6993 O O . ALA B 2 243 ? 239.960 338.739 283.787 1.00 71.20 243 ALA B O 1
ATOM 6995 N N . ALA B 2 244 ? 238.425 340.379 283.682 1.00 68.79 244 ALA B N 1
ATOM 6996 C CA . ALA B 2 244 ? 237.434 339.611 284.416 1.00 68.79 244 ALA B CA 1
ATOM 6997 C C . ALA B 2 244 ? 236.896 338.457 283.599 1.00 68.79 244 ALA B C 1
ATOM 6998 O O . ALA B 2 244 ? 236.506 337.442 284.170 1.00 68.79 244 ALA B O 1
ATOM 7000 N N . SER B 2 245 ? 236.913 338.572 282.276 1.00 70.33 245 SER B N 1
ATOM 7001 C CA . SER B 2 245 ? 236.372 337.541 281.408 1.00 70.33 245 SER B CA 1
ATOM 7002 C C . SER B 2 245 ? 237.246 336.299 281.349 1.00 70.33 245 SER B C 1
ATOM 7003 O O . SER B 2 245 ? 236.785 335.260 280.875 1.00 70.33 245 SER B O 1
ATOM 7006 N N . ASN B 2 246 ? 238.491 336.380 281.809 1.00 71.37 246 ASN B N 1
ATOM 7007 C CA . ASN B 2 246 ? 239.414 335.258 281.806 1.00 71.37 246 ASN B CA 1
ATOM 7008 C C . ASN B 2 246 ? 239.500 334.559 283.154 1.00 71.37 246 ASN B C 1
ATOM 7009 O O . ASN B 2 246 ? 240.391 333.735 283.351 1.00 71.37 246 ASN B O 1
ATOM 7014 N N . ILE B 2 247 ? 238.617 334.881 284.088 1.00 67.68 247 ILE B N 1
ATOM 7015 C CA . ILE B 2 247 ? 238.645 334.318 285.431 1.00 67.68 247 ILE B CA 1
ATOM 7016 C C . ILE B 2 247 ? 237.670 333.155 285.476 1.00 67.68 247 ILE B C 1
ATOM 7017 O O . ILE B 2 247 ? 236.512 333.291 285.071 1.00 67.68 247 ILE B O 1
ATOM 7022 N N . SER B 2 248 ? 238.139 332.003 285.950 1.00 64.78 248 SER B N 1
ATOM 7023 C CA . SER B 2 248 ? 237.305 330.814 285.981 1.00 64.78 248 SER B CA 1
ATOM 7024 C C . SER B 2 248 ? 237.315 330.122 287.332 1.00 64.78 248 SER B C 1
ATOM 7025 O O . SER B 2 248 ? 237.935 330.600 288.283 1.00 64.78 248 SER B O 1
ATOM 7028 N N . LEU B 2 249 ? 236.645 328.974 287.402 1.00 65.46 249 LEU B N 1
ATOM 7029 C CA . LEU B 2 249 ? 236.419 328.259 288.648 1.00 65.46 249 LEU B CA 1
ATOM 7030 C C . LEU B 2 249 ? 235.989 326.828 288.365 1.00 65.46 249 LEU B C 1
ATOM 7031 O O . LEU B 2 249 ? 235.150 326.593 287.498 1.00 65.46 249 LEU B O 1
ATOM 7036 N N . ALA B 2 250 ? 236.567 325.868 289.077 1.00 63.19 250 ALA B N 1
ATOM 7037 C CA . ALA B 2 250 ? 236.141 324.479 289.017 1.00 63.19 250 ALA B CA 1
ATOM 7038 C C . ALA B 2 250 ? 236.274 323.881 290.406 1.00 63.19 250 ALA B C 1
ATOM 7039 O O . ALA B 2 250 ? 237.385 323.703 290.896 1.00 63.19 250 ALA B O 1
ATOM 7041 N N . ILE B 2 251 ? 235.154 323.580 291.045 1.00 64.65 251 ILE B N 1
ATOM 7042 C CA . ILE B 2 251 ? 235.134 323.050 292.398 1.00 64.65 251 ILE B CA 1
ATOM 7043 C C . ILE B 2 251 ? 234.603 321.636 292.330 1.00 64.65 251 ILE B C 1
ATOM 7044 O O . ILE B 2 251 ? 233.490 321.421 291.848 1.00 64.65 251 ILE B O 1
ATOM 7049 N N . GLY B 2 252 ? 235.374 320.674 292.814 1.00 71.53 252 GLY B N 1
ATOM 7050 C CA . GLY B 2 252 ? 234.911 319.309 292.780 1.00 71.53 252 GLY B CA 1
ATOM 7051 C C . GLY B 2 252 ? 235.813 318.342 293.503 1.00 71.53 252 GLY B C 1
ATOM 7052 O O . GLY B 2 252 ? 236.852 318.720 294.033 1.00 71.53 252 GLY B O 1
ATOM 7053 N N . PRO B 2 253 ? 235.442 317.070 293.535 1.00 74.26 253 PRO B N 1
ATOM 7054 C CA . PRO B 2 253 ? 236.275 316.057 294.197 1.00 74.26 253 PRO B CA 1
ATOM 7055 C C . PRO B 2 253 ? 237.329 315.483 293.252 1.00 74.26 253 PRO B C 1
ATOM 7056 O O . PRO B 2 253 ? 237.409 314.274 293.032 1.00 74.26 253 PRO B O 1
ATOM 7060 N N . PHE B 2 254 ? 238.151 316.365 292.694 1.00 74.90 254 PHE B N 1
ATOM 7061 C CA . PHE B 2 254 ? 239.022 316.006 291.590 1.00 74.90 254 PHE B CA 1
ATOM 7062 C C . PHE B 2 254 ? 240.214 315.192 292.065 1.00 74.90 254 PHE B C 1
ATOM 7063 O O . PHE B 2 254 ? 240.769 315.427 293.139 1.00 74.90 254 PHE B O 1
ATOM 7071 N N . GLU B 2 255 ? 240.596 314.223 291.244 1.00 83.31 255 GLU B N 1
ATOM 7072 C CA . GLU B 2 255 ? 241.844 313.501 291.411 1.00 83.31 255 GLU B CA 1
ATOM 7073 C C . GLU B 2 255 ? 242.951 314.365 290.831 1.00 83.31 255 GLU B C 1
ATOM 7074 O O . GLU B 2 255 ? 242.903 314.743 289.653 1.00 83.31 255 GLU B O 1
ATOM 7080 N N . ILE B 2 256 ? 243.924 314.693 291.670 1.00 71.41 256 ILE B N 1
ATOM 7081 C CA . ILE B 2 256 ? 245.043 315.554 291.316 1.00 71.41 256 ILE B CA 1
ATOM 7082 C C . ILE B 2 256 ? 246.166 314.702 290.746 1.00 71.41 256 ILE B C 1
ATOM 7083 O O . ILE B 2 256 ? 246.471 313.625 291.270 1.00 71.41 256 ILE B O 1
ATOM 7088 N N . LEU B 2 257 ? 246.786 315.177 289.671 1.00 75.45 257 LEU B N 1
ATOM 7089 C CA . LEU B 2 257 ? 247.949 314.517 289.096 1.00 75.45 257 LEU B CA 1
ATOM 7090 C C . LEU B 2 257 ? 248.944 315.587 288.696 1.00 75.45 257 LEU B C 1
ATOM 7091 O O . LEU B 2 257 ? 248.651 316.419 287.841 1.00 75.45 257 LEU B O 1
ATOM 7096 N N . VAL B 2 258 ? 250.095 315.588 289.318 1.00 68.80 258 VAL B N 1
ATOM 7097 C CA . VAL B 2 258 ? 251.159 316.487 288.905 1.00 68.80 258 VAL B CA 1
ATOM 7098 C C . VAL B 2 258 ? 251.828 315.904 287.669 1.00 68.80 258 VAL B C 1
ATOM 7099 O O . VAL B 2 258 ? 252.035 314.690 287.580 1.00 68.80 258 VAL B O 1
ATOM 7103 N N . ASP B 2 259 ? 252.119 316.761 286.691 1.00 75.40 259 ASP B N 1
ATOM 7104 C CA . ASP B 2 259 ? 252.787 316.323 285.473 1.00 75.40 259 ASP B CA 1
ATOM 7105 C C . ASP B 2 259 ? 254.191 315.831 285.798 1.00 75.40 259 ASP B C 1
ATOM 7106 O O . ASP B 2 259 ? 254.965 316.558 286.426 1.00 75.40 259 ASP B O 1
ATOM 7111 N N . PRO B 2 260 ? 254.549 314.603 285.420 1.00 80.88 260 PRO B N 1
ATOM 7112 C CA . PRO B 2 260 ? 255.879 314.097 285.779 1.00 80.88 260 PRO B CA 1
ATOM 7113 C C . PRO B 2 260 ? 257.003 314.713 284.969 1.00 80.88 260 PRO B C 1
ATOM 7114 O O . PRO B 2 260 ? 258.140 314.760 285.448 1.00 80.88 260 PRO B O 1
ATOM 7118 N N . TYR B 2 261 ? 256.701 315.449 283.902 1.00 86.36 261 TYR B N 1
ATOM 7119 C CA . TYR B 2 261 ? 257.731 316.133 283.082 1.00 86.36 261 TYR B CA 1
ATOM 7120 C C . TYR B 2 261 ? 257.860 317.607 283.447 1.00 86.36 261 TYR B C 1
ATOM 7121 O O . TYR B 2 261 ? 258.971 318.049 283.686 1.00 86.36 261 TYR B O 1
ATOM 7130 N N . MET B 2 262 ? 256.769 318.344 283.486 1.00 84.84 262 MET B N 1
ATOM 7131 C CA . MET B 2 262 ? 256.772 319.785 283.808 1.00 84.84 262 MET B CA 1
ATOM 7132 C C . MET B 2 262 ? 256.125 319.837 285.164 1.00 84.84 262 MET B C 1
ATOM 7133 O O . MET B 2 262 ? 255.103 319.242 285.298 1.00 84.84 262 MET B O 1
ATOM 7138 N N . HIS B 2 263 ? 256.685 320.536 286.126 1.00 84.27 263 HIS B N 1
ATOM 7139 C CA . HIS B 2 263 ? 256.161 320.414 287.502 1.00 84.27 263 HIS B CA 1
ATOM 7140 C C . HIS B 2 263 ? 255.319 321.581 287.957 1.00 84.27 263 HIS B C 1
ATOM 7141 O O . HIS B 2 263 ? 255.080 321.643 289.127 1.00 84.27 263 HIS B O 1
ATOM 7148 N N . GLU B 2 264 ? 255.003 322.526 287.101 1.00 78.12 264 GLU B N 1
ATOM 7149 C CA . GLU B 2 264 ? 254.075 323.575 287.534 1.00 78.12 264 GLU B CA 1
ATOM 7150 C C . GLU B 2 264 ? 252.735 323.236 286.912 1.00 78.12 264 GLU B C 1
ATOM 7151 O O . GLU B 2 264 ? 251.837 324.020 287.077 1.00 78.12 264 GLU B O 1
ATOM 7157 N N . VAL B 2 265 ? 252.606 322.109 286.232 1.00 67.97 265 VAL B N 1
ATOM 7158 C CA . VAL B 2 265 ? 251.353 321.782 285.528 1.00 67.97 265 VAL B CA 1
ATOM 7159 C C . VAL B 2 265 ? 250.651 320.682 286.295 1.00 67.97 265 VAL B C 1
ATOM 7160 O O . VAL B 2 265 ? 251.214 319.612 286.369 1.00 67.97 265 VAL B O 1
ATOM 7164 N N . THR B 2 266 ? 249.451 320.942 286.810 1.00 62.95 266 THR B N 1
ATOM 7165 C CA . THR B 2 266 ? 248.632 319.966 287.544 1.00 62.95 266 THR B CA 1
ATOM 7166 C C . THR B 2 266 ? 247.415 319.642 286.709 1.00 62.95 266 THR B C 1
ATOM 7167 O O . THR B 2 266 ? 246.886 320.548 286.149 1.00 62.95 266 THR B O 1
ATOM 7171 N N . HIS B 2 267 ? 247.016 318.396 286.617 1.00 66.21 267 HIS B N 1
ATOM 7172 C CA . HIS B 2 267 ? 245.875 317.886 285.877 1.00 66.21 267 HIS B CA 1
ATOM 7173 C C . HIS B 2 267 ? 244.846 317.355 286.859 1.00 66.21 267 HIS B C 1
ATOM 7174 O O . HIS B 2 267 ? 245.169 316.540 287.723 1.00 66.21 267 HIS B O 1
ATOM 7181 N N . PHE B 2 268 ? 243.609 317.802 286.715 1.00 64.04 268 PHE B N 1
ATOM 7182 C CA . PHE B 2 268 ? 242.528 317.428 287.609 1.00 64.04 268 PHE B CA 1
ATOM 7183 C C . PHE B 2 268 ? 241.511 316.635 286.814 1.00 64.04 268 PHE B C 1
ATOM 7184 O O . PHE B 2 268 ? 241.100 317.068 285.736 1.00 64.04 268 PHE B O 1
ATOM 7192 N N . CYS B 2 269 ? 241.107 315.484 287.329 1.00 70.56 269 CYS B N 1
ATOM 7193 C CA . CYS B 2 269 ? 240.067 314.723 286.654 1.00 70.56 269 CYS B CA 1
ATOM 7194 C C . CYS B 2 269 ? 238.973 314.357 287.640 1.00 70.56 269 CYS B C 1
ATOM 7195 O O . CYS B 2 269 ? 239.093 314.567 288.844 1.00 70.56 269 CYS B O 1
ATOM 7198 N N . LEU B 2 270 ? 237.881 313.829 287.113 1.00 69.31 270 LEU B N 1
ATOM 7199 C CA . LEU B 2 270 ? 236.819 313.321 287.953 1.00 69.31 270 LEU B CA 1
ATOM 7200 C C . LEU B 2 270 ? 237.260 311.992 288.557 1.00 69.31 270 LEU B C 1
ATOM 7201 O O . LEU B 2 270 ? 238.164 311.347 288.028 1.00 69.31 270 LEU B O 1
ATOM 7206 N N . PRO B 2 271 ? 236.677 311.586 289.692 1.00 72.95 271 PRO B N 1
ATOM 7207 C CA . PRO B 2 271 ? 237.100 310.330 290.326 1.00 72.95 271 PRO B CA 1
ATOM 7208 C C . PRO B 2 271 ? 236.839 309.103 289.467 1.00 72.95 271 PRO B C 1
ATOM 7209 O O . PRO B 2 271 ? 235.896 309.068 288.675 1.00 72.95 271 PRO B O 1
ATOM 7213 N N . GLN B 2 272 ? 237.730 308.116 289.628 1.00 78.70 272 GLN B N 1
ATOM 7214 C CA . GLN B 2 272 ? 237.885 306.855 288.894 1.00 78.70 272 GLN B CA 1
ATOM 7215 C C . GLN B 2 272 ? 238.420 307.027 287.481 1.00 78.70 272 GLN B C 1
ATOM 7216 O O . GLN B 2 272 ? 238.436 306.055 286.723 1.00 78.70 272 GLN B O 1
ATOM 7222 N N . LEU B 2 273 ? 238.874 308.221 287.100 1.00 72.78 273 LEU B N 1
ATOM 7223 C CA . LEU B 2 273 ? 239.399 308.442 285.757 1.00 72.78 273 LEU B CA 1
ATOM 7224 C C . LEU B 2 273 ? 240.863 308.856 285.764 1.00 72.78 273 LEU B C 1
ATOM 7225 O O . LEU B 2 273 ? 241.324 309.482 284.809 1.00 72.78 273 LEU B O 1
ATOM 7230 N N . LEU B 2 274 ? 241.600 308.524 286.812 1.00 70.52 274 LEU B N 1
ATOM 7231 C CA . LEU B 2 274 ? 243.030 308.815 286.880 1.00 70.52 274 LEU B CA 1
ATOM 7232 C C . LEU B 2 274 ? 243.917 308.093 285.857 1.00 70.52 274 LEU B C 1
ATOM 7233 O O . LEU B 2 274 ? 244.850 308.738 285.359 1.00 70.52 274 LEU B O 1
ATOM 7238 N N . PRO B 2 275 ? 243.724 306.802 285.507 1.00 70.82 275 PRO B N 1
ATOM 7239 C CA . PRO B 2 275 ? 244.599 306.231 284.464 1.00 70.82 275 PRO B CA 1
ATOM 7240 C C . PRO B 2 275 ? 244.384 306.832 283.088 1.00 70.82 275 PRO B C 1
ATOM 7241 O O . PRO B 2 275 ? 245.348 306.997 282.325 1.00 70.82 275 PRO B O 1
ATOM 7245 N N . LEU B 2 276 ? 243.137 307.176 282.765 1.00 70.49 276 LEU B N 1
ATOM 7246 C CA . LEU B 2 276 ? 242.845 307.860 281.512 1.00 70.49 276 LEU B CA 1
ATOM 7247 C C . LEU B 2 276 ? 243.482 309.238 281.485 1.00 70.49 276 LEU B C 1
ATOM 7248 O O . LEU B 2 276 ? 243.965 309.680 280.441 1.00 70.49 276 LEU B O 1
ATOM 7253 N N . LEU B 2 277 ? 243.520 309.909 282.635 1.00 68.33 277 LEU B N 1
ATOM 7254 C CA . LEU B 2 277 ? 244.147 311.221 282.720 1.00 68.33 277 LEU B CA 1
ATOM 7255 C C . LEU B 2 277 ? 245.655 311.119 282.556 1.00 68.33 277 LEU B C 1
ATOM 7256 O O . LEU B 2 277 ? 246.262 311.941 281.853 1.00 68.33 277 LEU B O 1
ATOM 7261 N N . LYS B 2 278 ? 246.261 310.098 283.176 1.00 76.38 278 LYS B N 1
ATOM 7262 C CA . LYS B 2 278 ? 247.690 309.832 283.030 1.00 76.38 278 LYS B CA 1
ATOM 7263 C C . LYS B 2 278 ? 248.074 309.589 281.582 1.00 76.38 278 LYS B C 1
ATOM 7264 O O . LYS B 2 278 ? 249.084 310.117 281.105 1.00 76.38 278 LYS B O 1
ATOM 7270 N N . HIS B 2 279 ? 247.290 308.781 280.866 1.00 76.92 279 HIS B N 1
ATOM 7271 C CA . HIS B 2 279 ? 247.653 308.516 279.480 1.00 76.92 279 HIS B CA 1
ATOM 7272 C C . HIS B 2 279 ? 247.357 309.704 278.577 1.00 76.92 279 HIS B C 1
ATOM 7273 O O . HIS B 2 279 ? 248.135 310.000 277.665 1.00 76.92 279 HIS B O 1
ATOM 7280 N N . THR B 2 280 ? 246.246 310.399 278.819 1.00 70.84 280 THR B N 1
ATOM 7281 C CA . THR B 2 280 ? 245.804 311.452 277.921 1.00 70.84 280 THR B CA 1
ATOM 7282 C C . THR B 2 280 ? 246.704 312.674 278.008 1.00 70.84 280 THR B C 1
ATOM 7283 O O . THR B 2 280 ? 247.167 313.187 276.984 1.00 70.84 280 THR B O 1
ATOM 7287 N N . THR B 2 281 ? 246.991 313.143 279.219 1.00 67.93 281 THR B N 1
ATOM 7288 C CA . THR B 2 281 ? 247.770 314.355 279.399 1.00 67.93 281 THR B CA 1
ATOM 7289 C C . THR B 2 281 ? 249.267 314.093 279.457 1.00 67.93 281 THR B C 1
ATOM 7290 O O . THR B 2 281 ? 249.998 314.877 280.067 1.00 67.93 281 THR B O 1
ATOM 7294 N N . SER B 2 282 ? 249.736 313.006 278.853 1.00 70.96 282 SER B N 1
ATOM 7295 C CA . SER B 2 282 ? 251.154 312.690 278.837 1.00 70.96 282 SER B CA 1
ATOM 7296 C C . SER B 2 282 ? 251.885 313.327 277.668 1.00 70.96 282 SER B C 1
ATOM 7297 O O . SER B 2 282 ? 253.118 313.315 277.650 1.00 70.96 282 SER B O 1
ATOM 7300 N N . TYR B 2 283 ? 251.161 313.876 276.697 1.00 75.27 283 TYR B N 1
ATOM 7301 C CA . TYR B 2 283 ? 251.764 314.502 275.532 1.00 75.27 283 TYR B CA 1
ATOM 7302 C C . TYR B 2 283 ? 252.008 315.993 275.715 1.00 75.27 283 TYR B C 1
ATOM 7303 O O . TYR B 2 283 ? 252.840 316.552 274.995 1.00 75.27 283 TYR B O 1
ATOM 7312 N N . LEU B 2 284 ? 251.348 316.625 276.690 1.00 71.46 284 LEU B N 1
ATOM 7313 C CA . LEU B 2 284 ? 251.229 318.080 276.776 1.00 71.46 284 LEU B CA 1
ATOM 7314 C C . LEU B 2 284 ? 252.563 318.802 276.947 1.00 71.46 284 LEU B C 1
ATOM 7315 O O . LEU B 2 284 ? 252.672 319.975 276.561 1.00 71.46 284 LEU B O 1
ATOM 7320 N N . HIS B 2 285 ? 253.588 318.133 277.477 1.00 78.89 285 HIS B N 1
ATOM 7321 C CA . HIS B 2 285 ? 254.889 318.780 277.629 1.00 78.89 285 HIS B CA 1
ATOM 7322 C C . HIS B 2 285 ? 255.538 319.049 276.280 1.00 78.89 285 HIS B C 1
ATOM 7323 O O . HIS B 2 285 ? 256.263 320.040 276.132 1.00 78.89 285 HIS B O 1
ATOM 7330 N N . GLU B 2 286 ? 255.248 318.223 275.276 1.00 74.62 286 GLU B N 1
ATOM 7331 C CA . GLU B 2 286 ? 255.755 318.486 273.937 1.00 74.62 286 GLU B CA 1
ATOM 7332 C C . GLU B 2 286 ? 255.051 319.671 273.294 1.00 74.62 286 GLU B C 1
ATOM 7333 O O . GLU B 2 286 ? 255.673 320.423 272.536 1.00 74.62 286 GLU B O 1
ATOM 7339 N N . VAL B 2 287 ? 253.777 319.878 273.625 1.00 70.61 287 VAL B N 1
ATOM 7340 C CA . VAL B 2 287 ? 253.054 321.048 273.142 1.00 70.61 287 VAL B CA 1
ATOM 7341 C C . VAL B 2 287 ? 253.608 322.315 273.777 1.00 70.61 287 VAL B C 1
ATOM 7342 O O . VAL B 2 287 ? 253.768 323.347 273.109 1.00 70.61 287 VAL B O 1
ATOM 7346 N N . PHE B 2 288 ? 253.916 322.247 275.079 1.00 70.35 288 PHE B N 1
ATOM 7347 C CA . PHE B 2 288 ? 254.571 323.351 275.777 1.00 70.35 288 PHE B CA 1
ATOM 7348 C C . PHE B 2 288 ? 255.922 323.682 275.158 1.00 70.35 288 PHE B C 1
ATOM 7349 O O . PHE B 2 288 ? 256.236 324.857 274.924 1.00 70.35 288 PHE B O 1
ATOM 7357 N N . GLU B 2 289 ? 256.722 322.650 274.869 1.00 79.56 289 GLU B N 1
ATOM 7358 C CA . GLU B 2 289 ? 258.052 322.852 274.301 1.00 79.56 289 GLU B CA 1
ATOM 7359 C C . GLU B 2 289 ? 257.986 323.441 272.900 1.00 79.56 289 GLU B C 1
ATOM 7360 O O . GLU B 2 289 ? 258.800 324.307 272.551 1.00 79.56 289 GLU B O 1
ATOM 7366 N N . PHE B 2 290 ? 257.001 323.020 272.098 1.00 70.82 290 PHE B N 1
ATOM 7367 C CA . PHE B 2 290 ? 256.827 323.609 270.775 1.00 70.82 290 PHE B CA 1
ATOM 7368 C C . PHE B 2 290 ? 256.463 325.083 270.867 1.00 70.82 290 PHE B C 1
ATOM 7369 O O . PHE B 2 290 ? 257.086 325.926 270.207 1.00 70.82 290 PHE B O 1
ATOM 7377 N N . TYR B 2 291 ? 255.426 325.409 271.648 1.00 70.55 291 TYR B N 1
ATOM 7378 C CA . TYR B 2 291 ? 254.958 326.790 271.693 1.00 70.55 291 TYR B CA 1
ATOM 7379 C C . TYR B 2 291 ? 255.952 327.717 272.364 1.00 70.55 291 TYR B C 1
ATOM 7380 O O . TYR B 2 291 ? 255.898 328.926 272.135 1.00 70.55 291 TYR B O 1
ATOM 7389 N N . GLU B 2 292 ? 256.859 327.187 273.172 1.00 74.62 292 GLU B N 1
ATOM 7390 C CA . GLU B 2 292 ? 257.928 328.004 273.710 1.00 74.62 292 GLU B CA 1
ATOM 7391 C C . GLU B 2 292 ? 259.193 327.975 272.871 1.00 74.62 292 GLU B C 1
ATOM 7392 O O . GLU B 2 292 ? 260.143 328.681 273.217 1.00 74.62 292 GLU B O 1
ATOM 7398 N N . GLU B 2 293 ? 259.272 327.169 271.810 1.00 75.65 293 GLU B N 1
ATOM 7399 C CA . GLU B 2 293 ? 260.458 327.353 270.984 1.00 75.65 293 GLU B CA 1
ATOM 7400 C C . GLU B 2 293 ? 260.165 328.017 269.642 1.00 75.65 293 GLU B C 1
ATOM 7401 O O . GLU B 2 293 ? 261.093 328.547 269.029 1.00 75.65 293 GLU B O 1
ATOM 7407 N N . ILE B 2 294 ? 258.920 328.032 269.149 1.00 70.89 294 ILE B N 1
ATOM 7408 C CA . ILE B 2 294 ? 258.672 328.830 267.945 1.00 70.89 294 ILE B CA 1
ATOM 7409 C C . ILE B 2 294 ? 258.529 330.307 268.300 1.00 70.89 294 ILE B C 1
ATOM 7410 O O . ILE B 2 294 ? 259.147 331.169 267.671 1.00 70.89 294 ILE B O 1
ATOM 7415 N N . LEU B 2 295 ? 257.724 330.629 269.302 1.00 73.02 295 LEU B N 1
ATOM 7416 C CA . LEU B 2 295 ? 257.878 331.883 270.008 1.00 73.02 295 LEU B CA 1
ATOM 7417 C C . LEU B 2 295 ? 259.075 331.742 270.931 1.00 73.02 295 LEU B C 1
ATOM 7418 O O . LEU B 2 295 ? 259.484 330.634 271.271 1.00 73.02 295 LEU B O 1
ATOM 7423 N N . THR B 2 296 ? 259.671 332.857 271.322 1.00 77.30 296 THR B N 1
ATOM 7424 C CA . THR B 2 296 ? 260.802 332.767 272.231 1.00 77.30 296 THR B CA 1
ATOM 7425 C C . THR B 2 296 ? 260.460 333.190 273.649 1.00 77.30 296 THR B C 1
ATOM 7426 O O . THR B 2 296 ? 261.353 333.235 274.500 1.00 77.30 296 THR B O 1
ATOM 7430 N N . CYS B 2 297 ? 259.201 333.489 273.929 1.00 77.17 297 CYS B N 1
ATOM 7431 C CA . CYS B 2 297 ? 258.773 333.730 275.294 1.00 77.17 297 CYS B CA 1
ATOM 7432 C C . CYS B 2 297 ? 258.456 332.408 275.974 1.00 77.17 297 CYS B C 1
ATOM 7433 O O . CYS B 2 297 ? 257.902 331.498 275.355 1.00 77.17 297 CYS B O 1
ATOM 7436 N N . ARG B 2 298 ? 258.810 332.302 277.254 1.00 78.94 298 ARG B N 1
ATOM 7437 C CA . ARG B 2 298 ? 258.318 331.198 278.066 1.00 78.94 298 ARG B CA 1
ATOM 7438 C C . ARG B 2 298 ? 256.835 331.390 278.350 1.00 78.94 298 ARG B C 1
ATOM 7439 O O . ARG B 2 298 ? 256.246 332.435 278.058 1.00 78.94 298 ARG B O 1
ATOM 7447 N N . TYR B 2 299 ? 256.236 330.356 278.915 1.00 69.92 299 TYR B N 1
ATOM 7448 C CA . TYR B 2 299 ? 254.834 330.390 279.290 1.00 69.92 299 TYR B CA 1
ATOM 7449 C C . TYR B 2 299 ? 254.617 331.460 280.353 1.00 69.92 299 TYR B C 1
ATOM 7450 O O . TYR B 2 299 ? 255.313 331.452 281.378 1.00 69.92 299 TYR B O 1
ATOM 7459 N N . PRO B 2 300 ? 253.708 332.413 280.134 1.00 67.71 300 PRO B N 1
ATOM 7460 C CA . PRO B 2 300 ? 253.701 333.626 280.963 1.00 67.71 300 PRO B CA 1
ATOM 7461 C C . PRO B 2 300 ? 253.203 333.415 282.375 1.00 67.71 300 PRO B C 1
ATOM 7462 O O . PRO B 2 300 ? 253.640 334.130 283.281 1.00 67.71 300 PRO B O 1
ATOM 7466 N N . TYR B 2 301 ? 252.307 332.470 282.593 1.00 66.70 301 TYR B N 1
ATOM 7467 C CA . TYR B 2 301 ? 251.752 332.254 283.916 1.00 66.70 301 TYR B CA 1
ATOM 7468 C C . TYR B 2 301 ? 252.633 331.299 284.708 1.00 66.70 301 TYR B C 1
ATOM 7469 O O . TYR B 2 301 ? 253.421 330.535 284.153 1.00 66.70 301 TYR B O 1
ATOM 7478 N N . SER B 2 302 ? 252.495 331.357 286.025 1.00 70.64 302 SER B N 1
ATOM 7479 C CA . SER B 2 302 ? 253.353 330.583 286.904 1.00 70.64 302 SER B CA 1
ATOM 7480 C C . SER B 2 302 ? 252.890 329.149 287.085 1.00 70.64 302 SER B C 1
ATOM 7481 O O . SER B 2 302 ? 253.679 328.318 287.536 1.00 70.64 302 SER B O 1
ATOM 7484 N N . CYS B 2 303 ? 251.634 328.840 286.773 1.00 71.06 303 CYS B N 1
ATOM 7485 C CA . CYS B 2 303 ? 251.133 327.475 286.807 1.00 71.06 303 CYS B CA 1
ATOM 7486 C C . CYS B 2 303 ? 250.292 327.223 285.571 1.00 71.06 303 CYS B C 1
ATOM 7487 O O . CYS B 2 303 ? 249.950 328.141 284.828 1.00 71.06 303 CYS B O 1
ATOM 7490 N N . PHE B 2 304 ? 249.963 325.960 285.353 1.00 62.39 304 PHE B N 1
ATOM 7491 C CA . PHE B 2 304 ? 248.976 325.584 284.359 1.00 62.39 304 PHE B CA 1
ATOM 7492 C C . PHE B 2 304 ? 248.130 324.464 284.929 1.00 62.39 304 PHE B C 1
ATOM 7493 O O . PHE B 2 304 ? 248.658 323.533 285.533 1.00 62.39 304 PHE B O 1
ATOM 7501 N N . LYS B 2 305 ? 246.817 324.565 284.749 1.00 60.40 305 LYS B N 1
ATOM 7502 C CA . LYS B 2 305 ? 245.873 323.618 285.321 1.00 60.40 305 LYS B CA 1
ATOM 7503 C C . LYS B 2 305 ? 244.900 323.172 284.244 1.00 60.40 305 LYS B C 1
ATOM 7504 O O . LYS B 2 305 ? 244.270 324.008 283.597 1.00 60.40 305 LYS B O 1
ATOM 7510 N N . THR B 2 306 ? 244.784 321.865 284.046 1.00 57.46 306 THR B N 1
ATOM 7511 C CA . THR B 2 306 ? 243.825 321.286 283.116 1.00 57.46 306 THR B CA 1
ATOM 7512 C C . THR B 2 306 ? 242.772 320.532 283.912 1.00 57.46 306 THR B C 1
ATOM 7513 O O . THR B 2 306 ? 243.096 319.574 284.614 1.00 57.46 306 THR B O 1
ATOM 7517 N N . VAL B 2 307 ? 241.517 320.952 283.788 1.00 56.26 307 VAL B N 1
ATOM 7518 C CA . VAL B 2 307 ? 240.405 320.358 284.514 1.00 56.26 307 VAL B CA 1
ATOM 7519 C C . VAL B 2 307 ? 239.521 319.627 283.521 1.00 56.26 307 VAL B C 1
ATOM 7520 O O . VAL B 2 307 ? 239.154 320.184 282.484 1.00 56.26 307 VAL B O 1
ATOM 7524 N N . PHE B 2 308 ? 239.186 318.381 283.835 1.00 59.26 308 PHE B N 1
ATOM 7525 C CA . PHE B 2 308 ? 238.318 317.560 283.003 1.00 59.26 308 PHE B CA 1
ATOM 7526 C C . PHE B 2 308 ? 237.024 317.315 283.759 1.00 59.26 308 PHE B C 1
ATOM 7527 O O . PHE B 2 308 ? 237.044 316.777 284.868 1.00 59.26 308 PHE B O 1
ATOM 7535 N N . ILE B 2 309 ? 235.904 317.701 283.154 1.00 63.55 309 ILE B N 1
ATOM 7536 C CA . ILE B 2 309 ? 234.622 317.808 283.830 1.00 63.55 309 ILE B CA 1
ATOM 7537 C C . ILE B 2 309 ? 233.550 317.133 282.989 1.00 63.55 309 ILE B C 1
ATOM 7538 O O . ILE B 2 309 ? 233.770 316.749 281.843 1.00 63.55 309 ILE B O 1
ATOM 7543 N N . ASP B 2 310 ? 232.359 317.044 283.567 1.00 69.89 310 ASP B N 1
ATOM 7544 C CA . ASP B 2 310 ? 231.208 316.443 282.918 1.00 69.89 310 ASP B CA 1
ATOM 7545 C C . ASP B 2 310 ? 230.192 317.514 282.553 1.00 69.89 310 ASP B C 1
ATOM 7546 O O . ASP B 2 310 ? 230.070 318.529 283.241 1.00 69.89 310 ASP B O 1
ATOM 7551 N N . GLU B 2 311 ? 229.470 317.264 281.454 1.00 63.96 311 GLU B N 1
ATOM 7552 C CA . GLU B 2 311 ? 228.460 318.165 280.890 1.00 63.96 311 GLU B CA 1
ATOM 7553 C C . GLU B 2 311 ? 229.043 319.539 280.580 1.00 63.96 311 GLU B C 1
ATOM 7554 O O . GLU B 2 311 ? 228.510 320.569 280.985 1.00 63.96 311 GLU B O 1
ATOM 7560 N N . ALA B 2 312 ? 230.141 319.543 279.830 1.00 57.22 312 ALA B N 1
ATOM 7561 C CA . ALA B 2 312 ? 230.850 320.776 279.542 1.00 57.22 312 ALA B CA 1
ATOM 7562 C C . ALA B 2 312 ? 230.086 321.636 278.549 1.00 57.22 312 ALA B C 1
ATOM 7563 O O . ALA B 2 312 ? 229.276 321.149 277.759 1.00 57.22 312 ALA B O 1
ATOM 7565 N N . TYR B 2 313 ? 230.357 322.938 278.603 1.00 63.48 313 TYR B N 1
ATOM 7566 C CA . TYR B 2 313 ? 229.750 323.877 277.670 1.00 63.48 313 TYR B CA 1
ATOM 7567 C C . TYR B 2 313 ? 230.320 323.693 276.276 1.00 63.48 313 TYR B C 1
ATOM 7568 O O . TYR B 2 313 ? 229.612 323.316 275.341 1.00 63.48 313 TYR B O 1
ATOM 7577 N N . VAL B 2 314 ? 231.613 323.944 276.126 1.00 56.87 314 VAL B N 1
ATOM 7578 C CA . VAL B 2 314 ? 232.334 323.659 274.903 1.00 56.87 314 VAL B CA 1
ATOM 7579 C C . VAL B 2 314 ? 233.300 322.518 275.188 1.00 56.87 314 VAL B C 1
ATOM 7580 O O . VAL B 2 314 ? 233.549 322.158 276.336 1.00 56.87 314 VAL B O 1
ATOM 7584 N N . GLU B 2 315 ? 233.844 321.941 274.117 1.00 61.67 315 GLU B N 1
ATOM 7585 C CA . GLU B 2 315 ? 234.764 320.821 274.260 1.00 61.67 315 GLU B CA 1
ATOM 7586 C C . GLU B 2 315 ? 236.078 321.248 274.887 1.00 61.67 315 GLU B C 1
ATOM 7587 O O . GLU B 2 315 ? 236.728 320.451 275.566 1.00 61.67 315 GLU B O 1
ATOM 7593 N N . VAL B 2 316 ? 236.478 322.494 274.672 1.00 55.85 316 VAL B N 1
ATOM 7594 C CA . VAL B 2 316 ? 237.683 323.037 275.274 1.00 55.85 316 VAL B CA 1
ATOM 7595 C C . VAL B 2 316 ? 237.527 324.537 275.501 1.00 55.85 316 VAL B C 1
ATOM 7596 O O . VAL B 2 316 ? 237.241 325.299 274.571 1.00 55.85 316 VAL B O 1
ATOM 7600 N N . ALA B 2 317 ? 237.672 324.971 276.748 1.00 55.98 317 ALA B N 1
ATOM 7601 C CA . ALA B 2 317 ? 237.642 326.382 277.092 1.00 55.98 317 ALA B CA 1
ATOM 7602 C C . ALA B 2 317 ? 238.974 326.762 277.709 1.00 55.98 317 ALA B C 1
ATOM 7603 O O . ALA B 2 317 ? 239.546 325.993 278.480 1.00 55.98 317 ALA B O 1
ATOM 7605 N N . ALA B 2 318 ? 239.476 327.940 277.369 1.00 55.79 318 ALA B N 1
ATOM 7606 C CA . ALA B 2 318 ? 240.780 328.388 277.832 1.00 55.79 318 ALA B CA 1
ATOM 7607 C C . ALA B 2 318 ? 240.616 329.704 278.568 1.00 55.79 318 ALA B C 1
ATOM 7608 O O . ALA B 2 318 ? 240.100 330.672 278.003 1.00 55.79 318 ALA B O 1
ATOM 7610 N N . TYR B 2 319 ? 241.044 329.734 279.820 1.00 57.50 319 TYR B N 1
ATOM 7611 C CA . TYR B 2 319 ? 241.041 330.917 280.659 1.00 57.50 319 TYR B CA 1
ATOM 7612 C C . TYR B 2 319 ? 242.478 331.256 281.009 1.00 57.50 319 TYR B C 1
ATOM 7613 O O . TYR B 2 319 ? 243.417 330.638 280.512 1.00 57.50 319 TYR B O 1
ATOM 7622 N N . ALA B 2 320 ? 242.649 332.250 281.865 1.00 61.58 320 ALA B N 1
ATOM 7623 C CA . ALA B 2 320 ? 243.983 332.638 282.300 1.00 61.58 320 ALA B CA 1
ATOM 7624 C C . ALA B 2 320 ? 244.554 331.570 283.220 1.00 61.58 320 ALA B C 1
ATOM 7625 O O . ALA B 2 320 ? 243.980 331.296 284.274 1.00 61.58 320 ALA B O 1
ATOM 7627 N N . SER B 2 321 ? 245.654 330.944 282.788 1.00 62.91 321 SER B N 1
ATOM 7628 C CA . SER B 2 321 ? 246.401 329.935 283.549 1.00 62.91 321 SER B CA 1
ATOM 7629 C C . SER B 2 321 ? 245.584 328.686 283.843 1.00 62.91 321 SER B C 1
ATOM 7630 O O . SER B 2 321 ? 245.852 327.993 284.818 1.00 62.91 321 SER B O 1
ATOM 7633 N N . MET B 2 322 ? 244.613 328.362 282.996 1.00 60.02 322 MET B N 1
ATOM 7634 C CA . MET B 2 322 ? 243.667 327.294 283.287 1.00 60.02 322 MET B CA 1
ATOM 7635 C C . MET B 2 322 ? 242.947 326.924 282.005 1.00 60.02 322 MET B C 1
ATOM 7636 O O . MET B 2 322 ? 242.700 327.778 281.153 1.00 60.02 322 MET B O 1
ATOM 7641 N N . SER B 2 323 ? 242.625 325.647 281.864 1.00 60.27 323 SER B N 1
ATOM 7642 C CA . SER B 2 323 ? 241.818 325.182 280.751 1.00 60.27 323 SER B CA 1
ATOM 7643 C C . SER B 2 323 ? 240.819 324.171 281.275 1.00 60.27 323 SER B C 1
ATOM 7644 O O . SER B 2 323 ? 241.134 323.381 282.165 1.00 60.27 323 SER B O 1
ATOM 7647 N N . ILE B 2 324 ? 239.616 324.202 280.726 1.00 54.99 324 ILE B N 1
ATOM 7648 C CA . ILE B 2 324 ? 238.538 323.326 281.141 1.00 54.99 324 ILE B CA 1
ATOM 7649 C C . ILE B 2 324 ? 238.130 322.508 279.927 1.00 54.99 324 ILE B C 1
ATOM 7650 O O . ILE B 2 324 ? 237.563 323.042 278.968 1.00 54.99 324 ILE B O 1
ATOM 7655 N N . PHE B 2 325 ? 238.440 321.219 279.958 1.00 56.70 325 PHE B N 1
ATOM 7656 C CA . PHE B 2 325 ? 238.070 320.273 278.919 1.00 56.70 325 PHE B CA 1
ATOM 7657 C C . PHE B 2 325 ? 236.952 319.384 279.429 1.00 56.70 325 PHE B C 1
ATOM 7658 O O . PHE B 2 325 ? 236.732 319.271 280.630 1.00 56.70 325 PHE B O 1
ATOM 7666 N N . SER B 2 326 ? 236.262 318.722 278.508 1.00 60.77 326 SER B N 1
ATOM 7667 C CA . SER B 2 326 ? 235.278 317.736 278.924 1.00 60.77 326 SER B CA 1
ATOM 7668 C C . SER B 2 326 ? 235.965 316.398 279.139 1.00 60.77 326 SER B C 1
ATOM 7669 O O . SER B 2 326 ? 237.023 316.124 278.568 1.00 60.77 326 SER B O 1
ATOM 7672 N N . THR B 2 327 ? 235.351 315.556 279.975 1.00 62.42 327 THR B N 1
ATOM 7673 C CA . THR B 2 327 ? 235.924 314.242 280.240 1.00 62.42 327 THR B CA 1
ATOM 7674 C C . THR B 2 327 ? 235.829 313.306 279.049 1.00 62.42 327 THR B C 1
ATOM 7675 O O . THR B 2 327 ? 236.532 312.297 279.026 1.00 62.42 327 THR B O 1
ATOM 7679 N N . ASN B 2 328 ? 235.004 313.622 278.052 1.00 65.70 328 ASN B N 1
ATOM 7680 C CA . ASN B 2 328 ? 234.863 312.783 276.872 1.00 65.70 328 ASN B CA 1
ATOM 7681 C C . ASN B 2 328 ? 236.100 312.778 275.985 1.00 65.70 328 ASN B C 1
ATOM 7682 O O . ASN B 2 328 ? 236.142 312.005 275.025 1.00 65.70 328 ASN B O 1
ATOM 7687 N N . LEU B 2 329 ? 237.088 313.622 276.266 1.00 65.14 329 LEU B N 1
ATOM 7688 C CA . LEU B 2 329 ? 238.381 313.577 275.608 1.00 65.14 329 LEU B CA 1
ATOM 7689 C C . LEU B 2 329 ? 239.316 312.541 276.204 1.00 65.14 329 LEU B C 1
ATOM 7690 O O . LEU B 2 329 ? 240.321 312.209 275.576 1.00 65.14 329 LEU B O 1
ATOM 7695 N N . LEU B 2 330 ? 239.022 312.042 277.398 1.00 70.69 330 LEU B N 1
ATOM 7696 C CA . LEU B 2 330 ? 239.909 311.115 278.083 1.00 70.69 330 LEU B CA 1
ATOM 7697 C C . LEU B 2 330 ? 239.795 309.731 277.462 1.00 70.69 330 LEU B C 1
ATOM 7698 O O . LEU B 2 330 ? 238.711 309.140 277.439 1.00 70.69 330 LEU B O 1
ATOM 7703 N N . HIS B 2 331 ? 240.908 309.213 276.964 1.00 74.46 331 HIS B N 1
ATOM 7704 C CA . HIS B 2 331 ? 240.976 307.897 276.359 1.00 74.46 331 HIS B CA 1
ATOM 7705 C C . HIS B 2 331 ? 242.089 307.112 277.032 1.00 74.46 331 HIS B C 1
ATOM 7706 O O . HIS B 2 331 ? 242.896 307.664 277.780 1.00 74.46 331 HIS B O 1
ATOM 7713 N N . SER B 2 332 ? 242.135 305.814 276.773 1.00 83.68 332 SER B N 1
ATOM 7714 C CA . SER B 2 332 ? 243.192 304.988 277.325 1.00 83.68 332 SER B CA 1
ATOM 7715 C C . SER B 2 332 ? 244.237 304.734 276.247 1.00 83.68 332 SER B C 1
ATOM 7716 O O . SER B 2 332 ? 244.210 305.331 275.168 1.00 83.68 332 SER B O 1
ATOM 7719 N N . ALA B 2 333 ? 245.182 303.842 276.537 1.00 84.51 333 ALA B N 1
ATOM 7720 C CA . ALA B 2 333 ? 246.273 303.579 275.611 1.00 84.51 333 ALA B CA 1
ATOM 7721 C C . ALA B 2 333 ? 245.844 302.752 274.414 1.00 84.51 333 ALA B C 1
ATOM 7722 O O . ALA B 2 333 ? 246.522 302.785 273.384 1.00 84.51 333 ALA B O 1
ATOM 7724 N N . MET B 2 334 ? 244.748 302.017 274.524 1.00 92.68 334 MET B N 1
ATOM 7725 C CA . MET B 2 334 ? 244.288 301.139 273.466 1.00 92.68 334 MET B CA 1
ATOM 7726 C C . MET B 2 334 ? 243.234 301.782 272.586 1.00 92.68 334 MET B C 1
ATOM 7727 O O . MET B 2 334 ? 242.596 301.085 271.797 1.00 92.68 334 MET B O 1
ATOM 7732 N N . ILE B 2 335 ? 243.037 303.088 272.700 1.00 85.19 335 ILE B N 1
ATOM 7733 C CA . ILE B 2 335 ? 242.044 303.806 271.913 1.00 85.19 335 ILE B CA 1
ATOM 7734 C C . ILE B 2 335 ? 242.772 304.628 270.868 1.00 85.19 335 ILE B C 1
ATOM 7735 O O . ILE B 2 335 ? 243.513 305.560 271.197 1.00 85.19 335 ILE B O 1
ATOM 7740 N N . ILE B 2 336 ? 242.572 304.269 269.610 1.00 86.61 336 ILE B N 1
ATOM 7741 C CA . ILE B 2 336 ? 243.011 305.072 268.488 1.00 86.61 336 ILE B CA 1
ATOM 7742 C C . ILE B 2 336 ? 241.772 305.709 267.883 1.00 86.61 336 ILE B C 1
ATOM 7743 O O . ILE B 2 336 ? 240.656 305.460 268.330 1.00 86.61 336 ILE B O 1
ATOM 7748 N N . ASP B 2 337 ? 241.993 306.613 266.917 1.00 83.68 337 ASP B N 1
ATOM 7749 C CA . ASP B 2 337 ? 241.025 307.513 266.274 1.00 83.68 337 ASP B CA 1
ATOM 7750 C C . ASP B 2 337 ? 240.510 308.592 267.233 1.00 83.68 337 ASP B C 1
ATOM 7751 O O . ASP B 2 337 ? 239.699 309.433 266.839 1.00 83.68 337 ASP B O 1
ATOM 7756 N N . GLU B 2 338 ? 240.981 308.606 268.478 1.00 73.61 338 GLU B N 1
ATOM 7757 C CA . GLU B 2 338 ? 240.686 309.644 269.457 1.00 73.61 338 GLU B CA 1
ATOM 7758 C C . GLU B 2 338 ? 241.936 310.343 269.957 1.00 73.61 338 GLU B C 1
ATOM 7759 O O . GLU B 2 338 ? 241.841 311.490 270.406 1.00 73.61 338 GLU B O 1
ATOM 7765 N N . THR B 2 339 ? 243.102 309.701 269.867 1.00 67.12 339 THR B N 1
ATOM 7766 C CA . THR B 2 339 ? 244.373 310.341 270.209 1.00 67.12 339 THR B CA 1
ATOM 7767 C C . THR B 2 339 ? 244.683 311.630 269.439 1.00 67.12 339 THR B C 1
ATOM 7768 O O . THR B 2 339 ? 245.072 312.616 270.094 1.00 67.12 339 THR B O 1
ATOM 7772 N N . PRO B 2 340 ? 244.527 311.727 268.099 1.00 69.04 340 PRO B N 1
ATOM 7773 C CA . PRO B 2 340 ? 244.824 313.020 267.460 1.00 69.04 340 PRO B CA 1
ATOM 7774 C C . PRO B 2 340 ? 243.835 314.116 267.805 1.00 69.04 340 PRO B C 1
ATOM 7775 O O . PRO B 2 340 ? 244.240 315.279 267.904 1.00 69.04 340 PRO B O 1
ATOM 7779 N N . LEU B 2 341 ? 242.565 313.777 268.025 1.00 63.66 341 LEU B N 1
ATOM 7780 C CA . LEU B 2 341 ? 241.566 314.800 268.309 1.00 63.66 341 LEU B CA 1
ATOM 7781 C C . LEU B 2 341 ? 241.771 315.415 269.685 1.00 63.66 341 LEU B C 1
ATOM 7782 O O . LEU B 2 341 ? 241.752 316.642 269.830 1.00 63.66 341 LEU B O 1
ATOM 7787 N N . THR B 2 342 ? 242.001 314.580 270.700 1.00 60.36 342 THR B N 1
ATOM 7788 C CA . THR B 2 342 ? 242.312 315.083 272.032 1.00 60.36 342 THR B CA 1
ATOM 7789 C C . THR B 2 342 ? 243.642 315.822 272.047 1.00 60.36 342 THR B C 1
ATOM 7790 O O . THR B 2 342 ? 243.783 316.850 272.727 1.00 60.36 342 THR B O 1
ATOM 7794 N N . ARG B 2 343 ? 244.612 315.330 271.270 1.00 62.18 343 ARG B N 1
ATOM 7795 C CA . ARG B 2 343 ? 245.913 315.978 271.178 1.00 62.18 343 ARG B CA 1
ATOM 7796 C C . ARG B 2 343 ? 245.799 317.387 270.611 1.00 62.18 343 ARG B C 1
ATOM 7797 O O . ARG B 2 343 ? 246.379 318.340 271.150 1.00 62.18 343 ARG B O 1
ATOM 7805 N N . ARG B 2 344 ? 244.994 317.559 269.570 1.00 60.25 344 ARG B N 1
ATOM 7806 C CA . ARG B 2 344 ? 244.854 318.889 269.009 1.00 60.25 344 ARG B CA 1
ATOM 7807 C C . ARG B 2 344 ? 243.932 319.782 269.826 1.00 60.25 344 ARG B C 1
ATOM 7808 O O . ARG B 2 344 ? 244.096 321.003 269.767 1.00 60.25 344 ARG B O 1
ATOM 7816 N N . CYS B 2 345 ? 243.012 319.223 270.624 1.00 54.61 345 CYS B N 1
ATOM 7817 C CA . CYS B 2 345 ? 242.279 320.060 271.578 1.00 54.61 345 CYS B CA 1
ATOM 7818 C C . CYS B 2 345 ? 243.194 320.636 272.650 1.00 54.61 345 CYS B C 1
ATOM 7819 O O . CYS B 2 345 ? 243.086 321.825 272.985 1.00 54.61 345 CYS B O 1
ATOM 7822 N N . LEU B 2 346 ? 244.099 319.814 273.194 1.00 57.17 346 LEU B N 1
ATOM 7823 C CA . LEU B 2 346 ? 245.106 320.323 274.129 1.00 57.17 346 LEU B CA 1
ATOM 7824 C C . LEU B 2 346 ? 245.982 321.391 273.485 1.00 57.17 346 LEU B C 1
ATOM 7825 O O . LEU B 2 346 ? 246.293 322.419 274.110 1.00 57.17 346 LEU B O 1
ATOM 7830 N N . ALA B 2 347 ? 246.352 321.182 272.219 1.00 57.29 347 ALA B N 1
ATOM 7831 C CA . ALA B 2 347 ? 247.218 322.133 271.530 1.00 57.29 347 ALA B CA 1
ATOM 7832 C C . ALA B 2 347 ? 246.539 323.475 271.289 1.00 57.29 347 ALA B C 1
ATOM 7833 O O . ALA B 2 347 ? 247.166 324.528 271.459 1.00 57.29 347 ALA B O 1
ATOM 7835 N N . GLN B 2 348 ? 245.264 323.475 270.902 1.00 58.98 348 GLN B N 1
ATOM 7836 C CA . GLN B 2 348 ? 244.626 324.767 270.683 1.00 58.98 348 GLN B CA 1
ATOM 7837 C C . GLN B 2 348 ? 244.254 325.456 271.987 1.00 58.98 348 GLN B C 1
ATOM 7838 O O . GLN B 2 348 ? 244.200 326.692 272.024 1.00 58.98 348 GLN B O 1
ATOM 7844 N N . SER B 2 349 ? 244.052 324.699 273.074 1.00 60.69 349 SER B N 1
ATOM 7845 C CA . SER B 2 349 ? 243.896 325.350 274.373 1.00 60.69 349 SER B CA 1
ATOM 7846 C C . SER B 2 349 ? 245.175 326.058 274.788 1.00 60.69 349 SER B C 1
ATOM 7847 O O . SER B 2 349 ? 245.131 327.166 275.328 1.00 60.69 349 SER B O 1
ATOM 7850 N N . LEU B 2 350 ? 246.333 325.447 274.519 1.00 62.33 350 LEU B N 1
ATOM 7851 C CA . LEU B 2 350 ? 247.592 326.104 274.865 1.00 62.33 350 LEU B CA 1
ATOM 7852 C C . LEU B 2 350 ? 247.894 327.303 273.962 1.00 62.33 350 LEU B C 1
ATOM 7853 O O . LEU B 2 350 ? 248.464 328.306 274.420 1.00 62.33 350 LEU B O 1
ATOM 7858 N N . ALA B 2 351 ? 247.517 327.221 272.684 1.00 60.73 351 ALA B N 1
ATOM 7859 C CA . ALA B 2 351 ? 247.669 328.366 271.791 1.00 60.73 351 ALA B CA 1
ATOM 7860 C C . ALA B 2 351 ? 246.807 329.538 272.240 1.00 60.73 351 ALA B C 1
ATOM 7861 O O . ALA B 2 351 ? 247.239 330.698 272.182 1.00 60.73 351 ALA B O 1
ATOM 7863 N N . GLN B 2 352 ? 245.591 329.257 272.715 1.00 61.22 352 GLN B N 1
ATOM 7864 C CA . GLN B 2 352 ? 244.772 330.320 273.275 1.00 61.22 352 GLN B CA 1
ATOM 7865 C C . GLN B 2 352 ? 245.265 330.790 274.632 1.00 61.22 352 GLN B C 1
ATOM 7866 O O . GLN B 2 352 ? 244.936 331.907 275.029 1.00 61.22 352 GLN B O 1
ATOM 7872 N N . GLN B 2 353 ? 246.007 329.957 275.367 1.00 63.24 353 GLN B N 1
ATOM 7873 C CA . GLN B 2 353 ? 246.670 330.434 276.578 1.00 63.24 353 GLN B CA 1
ATOM 7874 C C . GLN B 2 353 ? 247.690 331.502 276.246 1.00 63.24 353 GLN B C 1
ATOM 7875 O O . GLN B 2 353 ? 247.824 332.496 276.966 1.00 63.24 353 GLN B O 1
ATOM 7881 N N . PHE B 2 354 ? 248.432 331.302 275.162 1.00 63.79 354 PHE B N 1
ATOM 7882 C CA . PHE B 2 354 ? 249.422 332.303 274.776 1.00 63.79 354 PHE B CA 1
ATOM 7883 C C . PHE B 2 354 ? 248.766 333.561 274.223 1.00 63.79 354 PHE B C 1
ATOM 7884 O O . PHE B 2 354 ? 249.105 334.675 274.631 1.00 63.79 354 PHE B O 1
ATOM 7892 N N . PHE B 2 355 ? 247.817 333.415 273.296 1.00 60.65 355 PHE B N 1
ATOM 7893 C CA . PHE B 2 355 ? 247.371 334.564 272.516 1.00 60.65 355 PHE B CA 1
ATOM 7894 C C . PHE B 2 355 ? 245.876 334.838 272.611 1.00 60.65 355 PHE B C 1
ATOM 7895 O O . PHE B 2 355 ? 245.297 335.409 271.693 1.00 60.65 355 PHE B O 1
ATOM 7903 N N . GLY B 2 356 ? 245.223 334.426 273.682 1.00 65.70 356 GLY B N 1
ATOM 7904 C CA . GLY B 2 356 ? 243.879 334.909 273.913 1.00 65.70 356 GLY B CA 1
ATOM 7905 C C . GLY B 2 356 ? 243.699 335.409 275.326 1.00 65.70 356 GLY B C 1
ATOM 7906 O O . GLY B 2 356 ? 242.804 336.205 275.614 1.00 65.70 356 GLY B O 1
ATOM 7907 N N . CYS B 2 357 ? 244.573 334.945 276.210 1.00 70.04 357 CYS B N 1
ATOM 7908 C CA . CYS B 2 357 ? 244.486 335.189 277.641 1.00 70.04 357 CYS B CA 1
ATOM 7909 C C . CYS B 2 357 ? 245.610 336.061 278.163 1.00 70.04 357 CYS B C 1
ATOM 7910 O O . CYS B 2 357 ? 245.400 336.842 279.089 1.00 70.04 357 CYS B O 1
ATOM 7913 N N . PHE B 2 358 ? 246.808 335.939 277.604 1.00 70.97 358 PHE B N 1
ATOM 7914 C CA . PHE B 2 358 ? 247.888 336.821 278.012 1.00 70.97 358 PHE B CA 1
ATOM 7915 C C . PHE B 2 358 ? 247.829 338.128 277.235 1.00 70.97 358 PHE B C 1
ATOM 7916 O O . PHE B 2 358 ? 247.686 339.203 277.821 1.00 70.97 358 PHE B O 1
ATOM 7924 N N . ILE B 2 359 ? 247.924 338.052 275.913 1.00 68.95 359 ILE B N 1
ATOM 7925 C CA . ILE B 2 359 ? 247.632 339.202 275.070 1.00 68.95 359 ILE B CA 1
ATOM 7926 C C . ILE B 2 359 ? 246.146 339.182 274.762 1.00 68.95 359 ILE B C 1
ATOM 7927 O O . ILE B 2 359 ? 245.639 338.230 274.163 1.00 68.95 359 ILE B O 1
ATOM 7932 N N . SER B 2 360 ? 245.450 340.216 275.187 1.00 75.01 360 SER B N 1
ATOM 7933 C CA . SER B 2 360 ? 244.014 340.311 275.057 1.00 75.01 360 SER B CA 1
ATOM 7934 C C . SER B 2 360 ? 243.645 341.320 273.981 1.00 75.01 360 SER B C 1
ATOM 7935 O O . SER B 2 360 ? 244.485 341.813 273.229 1.00 75.01 360 SER B O 1
ATOM 7938 N N . ARG B 2 361 ? 242.363 341.622 273.923 1.00 72.74 361 ARG B N 1
ATOM 7939 C CA . ARG B 2 361 ? 241.720 342.359 272.852 1.00 72.74 361 ARG B CA 1
ATOM 7940 C C . ARG B 2 361 ? 241.528 343.808 273.264 1.00 72.74 361 ARG B C 1
ATOM 7941 O O . ARG B 2 361 ? 241.156 344.087 274.403 1.00 72.74 361 ARG B O 1
ATOM 7949 N N . MET B 2 362 ? 241.736 344.729 272.330 1.00 80.90 362 MET B N 1
ATOM 7950 C CA . MET B 2 362 ? 241.517 346.127 272.673 1.00 80.90 362 MET B CA 1
ATOM 7951 C C . MET B 2 362 ? 240.076 346.574 272.442 1.00 80.90 362 MET B C 1
ATOM 7952 O O . MET B 2 362 ? 239.569 347.416 273.184 1.00 80.90 362 MET B O 1
ATOM 7957 N N . SER B 2 363 ? 239.401 346.033 271.432 1.00 77.71 363 SER B N 1
ATOM 7958 C CA . SER B 2 363 ? 237.999 346.332 271.171 1.00 77.71 363 SER B CA 1
ATOM 7959 C C . SER B 2 363 ? 237.305 345.017 270.845 1.00 77.71 363 SER B C 1
ATOM 7960 O O . SER B 2 363 ? 237.881 343.946 271.026 1.00 77.71 363 SER B O 1
ATOM 7963 N N . TRP B 2 364 ? 236.071 345.068 270.337 1.00 71.28 364 TRP B N 1
ATOM 7964 C CA . TRP B 2 364 ? 235.545 343.841 269.750 1.00 71.28 364 TRP B CA 1
ATOM 7965 C C . TRP B 2 364 ? 236.088 343.651 268.346 1.00 71.28 364 TRP B C 1
ATOM 7966 O O . TRP B 2 364 ? 236.387 342.526 267.940 1.00 71.28 364 TRP B O 1
ATOM 7977 N N . SER B 2 365 ? 236.268 344.738 267.604 1.00 75.35 365 SER B N 1
ATOM 7978 C CA . SER B 2 365 ? 237.232 344.713 266.520 1.00 75.35 365 SER B CA 1
ATOM 7979 C C . SER B 2 365 ? 238.611 344.461 267.113 1.00 75.35 365 SER B C 1
ATOM 7980 O O . SER B 2 365 ? 238.848 344.740 268.288 1.00 75.35 365 SER B O 1
ATOM 7983 N N . ASP B 2 366 ? 239.525 343.958 266.273 1.00 75.78 366 ASP B N 1
ATOM 7984 C CA . ASP B 2 366 ? 240.847 343.401 266.601 1.00 75.78 366 ASP B CA 1
ATOM 7985 C C . ASP B 2 366 ? 240.730 342.049 267.286 1.00 75.78 366 ASP B C 1
ATOM 7986 O O . ASP B 2 366 ? 241.670 341.609 267.944 1.00 75.78 366 ASP B O 1
ATOM 7991 N N . GLU B 2 367 ? 239.578 341.392 267.171 1.00 65.18 367 GLU B N 1
ATOM 7992 C CA . GLU B 2 367 ? 239.445 340.015 267.629 1.00 65.18 367 GLU B CA 1
ATOM 7993 C C . GLU B 2 367 ? 240.007 339.050 266.604 1.00 65.18 367 GLU B C 1
ATOM 7994 O O . GLU B 2 367 ? 240.530 337.985 266.971 1.00 65.18 367 GLU B O 1
ATOM 8000 N N . TRP B 2 368 ? 239.959 339.447 265.329 1.00 60.17 368 TRP B N 1
ATOM 8001 C CA . TRP B 2 368 ? 240.522 338.645 264.254 1.00 60.17 368 TRP B CA 1
ATOM 8002 C C . TRP B 2 368 ? 242.020 338.466 264.416 1.00 60.17 368 TRP B C 1
ATOM 8003 O O . TRP B 2 368 ? 242.552 337.427 264.022 1.00 60.17 368 TRP B O 1
ATOM 8014 N N . VAL B 2 369 ? 242.697 339.436 265.039 1.00 62.77 369 VAL B N 1
ATOM 8015 C CA . VAL B 2 369 ? 244.131 339.329 265.290 1.00 62.77 369 VAL B CA 1
ATOM 8016 C C . VAL B 2 369 ? 244.418 338.178 266.236 1.00 62.77 369 VAL B C 1
ATOM 8017 O O . VAL B 2 369 ? 245.237 337.305 265.941 1.00 62.77 369 VAL B O 1
ATOM 8021 N N . LEU B 2 370 ? 243.703 338.122 267.356 1.00 62.87 370 LEU B N 1
ATOM 8022 C CA . LEU B 2 370 ? 243.966 337.096 268.358 1.00 62.87 370 LEU B CA 1
ATOM 8023 C C . LEU B 2 370 ? 243.533 335.722 267.884 1.00 62.87 370 LEU B C 1
ATOM 8024 O O . LEU B 2 370 ? 244.270 334.743 268.062 1.00 62.87 370 LEU B O 1
ATOM 8029 N N . LYS B 2 371 ? 242.344 335.631 267.276 1.00 59.66 371 LYS B N 1
ATOM 8030 C CA . LYS B 2 371 ? 241.883 334.357 266.735 1.00 59.66 371 LYS B CA 1
ATOM 8031 C C . LYS B 2 371 ? 242.779 333.864 265.610 1.00 59.66 371 LYS B C 1
ATOM 8032 O O . LYS B 2 371 ? 243.043 332.658 265.515 1.00 59.66 371 LYS B O 1
ATOM 8038 N N . GLY B 2 372 ? 243.317 334.776 264.801 1.00 59.09 372 GLY B N 1
ATOM 8039 C CA . GLY B 2 372 ? 244.210 334.379 263.739 1.00 59.09 372 GLY B CA 1
ATOM 8040 C C . GLY B 2 372 ? 245.558 333.912 264.238 1.00 59.09 372 GLY B C 1
ATOM 8041 O O . GLY B 2 372 ? 246.113 332.953 263.712 1.00 59.09 372 GLY B O 1
ATOM 8042 N N . ILE B 2 373 ? 246.099 334.566 265.269 1.00 60.28 373 ILE B N 1
ATOM 8043 C CA . ILE B 2 373 ? 247.395 334.142 265.796 1.00 60.28 373 ILE B CA 1
ATOM 8044 C C . ILE B 2 373 ? 247.273 332.802 266.510 1.00 60.28 373 ILE B C 1
ATOM 8045 O O . ILE B 2 373 ? 248.137 331.928 266.356 1.00 60.28 373 ILE B O 1
ATOM 8050 N N . SER B 2 374 ? 246.176 332.599 267.253 1.00 58.43 374 SER B N 1
ATOM 8051 C CA . SER B 2 374 ? 245.930 331.317 267.909 1.00 58.43 374 SER B CA 1
ATOM 8052 C C . SER B 2 374 ? 245.797 330.190 266.896 1.00 58.43 374 SER B C 1
ATOM 8053 O O . SER B 2 374 ? 246.487 329.166 266.999 1.00 58.43 374 SER B O 1
ATOM 8056 N N . GLY B 2 375 ? 244.934 330.371 265.889 1.00 60.20 375 GLY B N 1
ATOM 8057 C CA . GLY B 2 375 ? 244.769 329.349 264.870 1.00 60.20 375 GLY B CA 1
ATOM 8058 C C . GLY B 2 375 ? 246.001 329.125 264.026 1.00 60.20 375 GLY B C 1
ATOM 8059 O O . GLY B 2 375 ? 246.286 327.991 263.641 1.00 60.20 375 GLY B O 1
ATOM 8060 N N . TYR B 2 376 ? 246.788 330.176 263.787 1.00 55.53 376 TYR B N 1
ATOM 8061 C CA . TYR B 2 376 ? 247.977 330.034 262.962 1.00 55.53 376 TYR B CA 1
ATOM 8062 C C . TYR B 2 376 ? 249.081 329.275 263.690 1.00 55.53 376 TYR B C 1
ATOM 8063 O O . TYR B 2 376 ? 249.716 328.389 263.099 1.00 55.53 376 TYR B O 1
ATOM 8072 N N . ILE B 2 377 ? 249.336 329.589 264.964 1.00 57.92 377 ILE B N 1
ATOM 8073 C CA . ILE B 2 377 ? 250.368 328.837 265.672 1.00 57.92 377 ILE B CA 1
ATOM 8074 C C . ILE B 2 377 ? 249.898 327.426 265.994 1.00 57.92 377 ILE B C 1
ATOM 8075 O O . ILE B 2 377 ? 250.722 326.508 266.075 1.00 57.92 377 ILE B O 1
ATOM 8080 N N . TYR B 2 378 ? 248.586 327.205 266.103 1.00 57.01 378 TYR B N 1
ATOM 8081 C CA . TYR B 2 378 ? 248.098 325.839 266.248 1.00 57.01 378 TYR B CA 1
ATOM 8082 C C . TYR B 2 378 ? 248.257 325.058 264.950 1.00 57.01 378 TYR B C 1
ATOM 8083 O O . TYR B 2 378 ? 248.543 323.857 264.977 1.00 57.01 378 TYR B O 1
ATOM 8092 N N . GLY B 2 379 ? 248.139 325.728 263.806 1.00 58.01 379 GLY B N 1
ATOM 8093 C CA . GLY B 2 379 ? 248.447 325.073 262.548 1.00 58.01 379 GLY B CA 1
ATOM 8094 C C . GLY B 2 379 ? 249.919 324.775 262.364 1.00 58.01 379 GLY B C 1
ATOM 8095 O O . GLY B 2 379 ? 250.275 323.771 261.748 1.00 58.01 379 GLY B O 1
ATOM 8096 N N . LEU B 2 380 ? 250.792 325.635 262.887 1.00 54.87 380 LEU B N 1
ATOM 8097 C CA . LEU B 2 380 ? 252.223 325.331 262.881 1.00 54.87 380 LEU B CA 1
ATOM 8098 C C . LEU B 2 380 ? 252.542 324.126 263.759 1.00 54.87 380 LEU B C 1
ATOM 8099 O O . LEU B 2 380 ? 253.411 323.309 263.417 1.00 54.87 380 LEU B O 1
ATOM 8104 N N . TRP B 2 381 ? 251.852 324.009 264.896 1.00 56.23 381 TRP B N 1
ATOM 8105 C CA . TRP B 2 381 ? 251.983 322.816 265.728 1.00 56.23 381 TRP B CA 1
ATOM 8106 C C . TRP B 2 381 ? 251.517 321.576 264.998 1.00 56.23 381 TRP B C 1
ATOM 8107 O O . TRP B 2 381 ? 252.152 320.523 265.097 1.00 56.23 381 TRP B O 1
ATOM 8118 N N . MET B 2 382 ? 250.391 321.672 264.295 1.00 61.79 382 MET B N 1
ATOM 8119 C CA . MET B 2 382 ? 249.894 320.535 263.532 1.00 61.79 382 MET B CA 1
ATOM 8120 C C . MET B 2 382 ? 250.845 320.157 262.410 1.00 61.79 382 MET B C 1
ATOM 8121 O O . MET B 2 382 ? 251.032 318.970 262.148 1.00 61.79 382 MET B O 1
ATOM 8126 N N . LYS B 2 383 ? 251.486 321.149 261.788 1.00 60.82 383 LYS B N 1
ATOM 8127 C CA . LYS B 2 383 ? 252.477 320.877 260.754 1.00 60.82 383 LYS B CA 1
ATOM 8128 C C . LYS B 2 383 ? 253.656 320.099 261.310 1.00 60.82 383 LYS B C 1
ATOM 8129 O O . LYS B 2 383 ? 253.962 319.020 260.802 1.00 60.82 383 LYS B O 1
ATOM 8135 N N . LYS B 2 384 ? 254.251 320.570 262.414 1.00 58.74 384 LYS B N 1
ATOM 8136 C CA . LYS B 2 384 ? 255.383 319.848 263.003 1.00 58.74 384 LYS B CA 1
ATOM 8137 C C . LYS B 2 384 ? 254.985 318.470 263.531 1.00 58.74 384 LYS B C 1
ATOM 8138 O O . LYS B 2 384 ? 255.703 317.489 263.312 1.00 58.74 384 LYS B O 1
ATOM 8144 N N . THR B 2 385 ? 253.825 318.359 264.174 1.00 58.74 385 THR B N 1
ATOM 8145 C CA . THR B 2 385 ? 253.446 317.102 264.807 1.00 58.74 385 THR B CA 1
ATOM 8146 C C . THR B 2 385 ? 252.979 316.065 263.792 1.00 58.74 385 THR B C 1
ATOM 8147 O O . THR B 2 385 ? 253.526 314.963 263.728 1.00 58.74 385 THR B O 1
ATOM 8151 N N . PHE B 2 386 ? 251.966 316.390 262.994 1.00 62.05 386 PHE B N 1
ATOM 8152 C CA . PHE B 2 386 ? 251.365 315.420 262.100 1.00 62.05 386 PHE B CA 1
ATOM 8153 C C . PHE B 2 386 ? 251.870 315.521 260.670 1.00 62.05 386 PHE B C 1
ATOM 8154 O O . PHE B 2 386 ? 251.329 314.832 259.803 1.00 62.05 386 PHE B O 1
ATOM 8162 N N . GLY B 2 387 ? 252.884 316.329 260.383 1.00 63.59 387 GLY B N 1
ATOM 8163 C CA . GLY B 2 387 ? 253.386 316.361 259.035 1.00 63.59 387 GLY B CA 1
ATOM 8164 C C . GLY B 2 387 ? 252.790 317.476 258.190 1.00 63.59 387 GLY B C 1
ATOM 8165 O O . GLY B 2 387 ? 251.661 317.935 258.391 1.00 63.59 387 GLY B O 1
ATOM 8166 N N . VAL B 2 388 ? 253.584 317.882 257.200 1.00 65.33 388 VAL B N 1
ATOM 8167 C CA . VAL B 2 388 ? 253.190 318.882 256.222 1.00 65.33 388 VAL B CA 1
ATOM 8168 C C . VAL B 2 388 ? 251.981 318.447 255.401 1.00 65.33 388 VAL B C 1
ATOM 8169 O O . VAL B 2 388 ? 251.141 319.287 255.069 1.00 65.33 388 VAL B O 1
ATOM 8173 N N . ASN B 2 389 ? 251.823 317.150 255.130 1.00 65.12 389 ASN B N 1
ATOM 8174 C CA . ASN B 2 389 ? 250.688 316.688 254.337 1.00 65.12 389 ASN B CA 1
ATOM 8175 C C . ASN B 2 389 ? 249.376 316.826 255.095 1.00 65.12 389 ASN B C 1
ATOM 8176 O O . ASN B 2 389 ? 248.364 317.246 254.522 1.00 65.12 389 ASN B O 1
ATOM 8181 N N . GLU B 2 390 ? 249.382 316.497 256.387 1.00 62.21 390 GLU B N 1
ATOM 8182 C CA . GLU B 2 390 ? 248.210 316.733 257.220 1.00 62.21 390 GLU B CA 1
ATOM 8183 C C . GLU B 2 390 ? 247.933 318.218 257.383 1.00 62.21 390 GLU B C 1
ATOM 8184 O O . GLU B 2 390 ? 246.767 318.622 257.438 1.00 62.21 390 GLU B O 1
ATOM 8190 N N . TYR B 2 391 ? 248.985 319.044 257.406 1.00 60.12 391 TYR B N 1
ATOM 8191 C CA . TYR B 2 391 ? 248.799 320.497 257.409 1.00 60.12 391 TYR B CA 1
ATOM 8192 C C . TYR B 2 391 ? 248.103 320.991 256.142 1.00 60.12 391 TYR B C 1
ATOM 8193 O O . TYR B 2 391 ? 247.180 321.808 256.218 1.00 60.12 391 TYR B O 1
ATOM 8202 N N . ARG B 2 392 ? 248.544 320.521 254.968 1.00 61.15 392 ARG B N 1
ATOM 8203 C CA . ARG B 2 392 ? 247.931 320.940 253.706 1.00 61.15 392 ARG B CA 1
ATOM 8204 C C . ARG B 2 392 ? 246.488 320.467 253.608 1.00 61.15 392 ARG B C 1
ATOM 8205 O O . ARG B 2 392 ? 245.622 321.198 253.112 1.00 61.15 392 ARG B O 1
ATOM 8213 N N . HIS B 2 393 ? 246.212 319.248 254.077 1.00 62.07 393 HIS B N 1
ATOM 8214 C CA . HIS B 2 393 ? 244.848 318.730 254.052 1.00 62.07 393 HIS B CA 1
ATOM 8215 C C . HIS B 2 393 ? 243.940 319.521 254.979 1.00 62.07 393 HIS B C 1
ATOM 8216 O O . HIS B 2 393 ? 242.790 319.815 254.629 1.00 62.07 393 HIS B O 1
ATOM 8223 N N . TRP B 2 394 ? 244.453 319.905 256.149 1.00 58.56 394 TRP B N 1
ATOM 8224 C CA . TRP B 2 394 ? 243.675 320.710 257.080 1.00 58.56 394 TRP B CA 1
ATOM 8225 C C . TRP B 2 394 ? 243.402 322.100 256.525 1.00 58.56 394 TRP B C 1
ATOM 8226 O O . TRP B 2 394 ? 242.274 322.590 256.616 1.00 58.56 394 TRP B O 1
ATOM 8237 N N . ILE B 2 395 ? 244.415 322.733 255.925 1.00 58.88 395 ILE B N 1
ATOM 8238 C CA . ILE B 2 395 ? 244.252 324.064 255.344 1.00 58.88 395 ILE B CA 1
ATOM 8239 C C . ILE B 2 395 ? 243.249 324.032 254.197 1.00 58.88 395 ILE B C 1
ATOM 8240 O O . ILE B 2 395 ? 242.396 324.922 254.073 1.00 58.88 395 ILE B O 1
ATOM 8245 N N . LYS B 2 396 ? 243.285 322.972 253.383 1.00 65.69 396 LYS B N 1
ATOM 8246 C CA . LYS B 2 396 ? 242.322 322.854 252.296 1.00 65.69 396 LYS B CA 1
ATOM 8247 C C . LYS B 2 396 ? 240.910 322.619 252.807 1.00 65.69 396 LYS B C 1
ATOM 8248 O O . LYS B 2 396 ? 239.959 323.160 252.235 1.00 65.69 396 LYS B O 1
ATOM 8254 N N . GLU B 2 397 ? 240.742 321.847 253.886 1.00 68.84 397 GLU B N 1
ATOM 8255 C CA . GLU B 2 397 ? 239.386 321.630 254.379 1.00 68.84 397 GLU B CA 1
ATOM 8256 C C . GLU B 2 397 ? 238.827 322.884 255.049 1.00 68.84 397 GLU B C 1
ATOM 8257 O O . GLU B 2 397 ? 237.626 323.158 254.931 1.00 68.84 397 GLU B O 1
ATOM 8263 N N . GLU B 2 398 ? 239.688 323.705 255.664 1.00 63.91 398 GLU B N 1
ATOM 8264 C CA . GLU B 2 398 ? 239.223 324.967 256.229 1.00 63.91 398 GLU B CA 1
ATOM 8265 C C . GLU B 2 398 ? 238.858 325.958 255.132 1.00 63.91 398 GLU B C 1
ATOM 8266 O O . GLU B 2 398 ? 237.864 326.685 255.248 1.00 63.91 398 GLU B O 1
ATOM 8272 N N . LEU B 2 399 ? 239.636 325.979 254.049 1.00 58.11 399 LEU B N 1
ATOM 8273 C CA . LEU B 2 399 ? 239.345 326.880 252.941 1.00 58.11 399 LEU B CA 1
ATOM 8274 C C . LEU B 2 399 ? 238.062 326.485 252.220 1.00 58.11 399 LEU B C 1
ATOM 8275 O O . LEU B 2 399 ? 237.274 327.357 251.836 1.00 58.11 399 LEU B O 1
ATOM 8280 N N . ASP B 2 400 ? 237.824 325.178 252.048 1.00 61.10 400 ASP B N 1
ATOM 8281 C CA . ASP B 2 400 ? 236.564 324.725 251.465 1.00 61.10 400 ASP B CA 1
ATOM 8282 C C . ASP B 2 400 ? 235.383 325.050 252.364 1.00 61.10 400 ASP B C 1
ATOM 8283 O O . ASP B 2 400 ? 234.311 325.420 251.870 1.00 61.10 400 ASP B O 1
ATOM 8288 N N . LYS B 2 401 ? 235.577 324.937 253.683 1.00 60.37 401 LYS B N 1
ATOM 8289 C CA . LYS B 2 401 ? 234.554 325.321 254.653 1.00 60.37 401 LYS B CA 1
ATOM 8290 C C . LYS B 2 401 ? 234.161 326.789 254.515 1.00 60.37 401 LYS B C 1
ATOM 8291 O O . LYS B 2 401 ? 232.970 327.125 254.479 1.00 60.37 401 LYS B O 1
ATOM 8297 N N . ILE B 2 402 ? 235.149 327.677 254.404 1.00 56.54 402 ILE B N 1
ATOM 8298 C CA . ILE B 2 402 ? 234.821 329.100 254.344 1.00 56.54 402 ILE B CA 1
ATOM 8299 C C . ILE B 2 402 ? 234.248 329.486 252.993 1.00 56.54 402 ILE B C 1
ATOM 8300 O O . ILE B 2 402 ? 233.373 330.352 252.922 1.00 56.54 402 ILE B O 1
ATOM 8305 N N . VAL B 2 403 ? 234.716 328.883 251.897 1.00 58.10 403 VAL B N 1
ATOM 8306 C CA . VAL B 2 403 ? 234.116 329.278 250.627 1.00 58.10 403 VAL B CA 1
ATOM 8307 C C . VAL B 2 403 ? 232.693 328.742 250.524 1.00 58.10 403 VAL B C 1
ATOM 8308 O O . VAL B 2 403 ? 231.817 329.433 250.000 1.00 58.10 403 VAL B O 1
ATOM 8312 N N . ALA B 2 404 ? 232.404 327.587 251.135 1.00 60.31 404 ALA B N 1
ATOM 8313 C CA . ALA B 2 404 ? 231.028 327.105 251.197 1.00 60.31 404 ALA B CA 1
ATOM 8314 C C . ALA B 2 404 ? 230.148 328.025 252.037 1.00 60.31 404 ALA B C 1
ATOM 8315 O O . ALA B 2 404 ? 229.028 328.356 251.628 1.00 60.31 404 ALA B O 1
ATOM 8317 N N . TYR B 2 405 ? 230.652 328.487 253.186 1.00 59.83 405 TYR B N 1
ATOM 8318 C CA . TYR B 2 405 ? 229.843 329.352 254.040 1.00 59.83 405 TYR B CA 1
ATOM 8319 C C . TYR B 2 405 ? 229.657 330.741 253.440 1.00 59.83 405 TYR B C 1
ATOM 8320 O O . TYR B 2 405 ? 228.568 331.313 253.530 1.00 59.83 405 TYR B O 1
ATOM 8329 N N . GLU B 2 406 ? 230.697 331.308 252.836 1.00 64.21 406 GLU B N 1
ATOM 8330 C CA . GLU B 2 406 ? 230.589 332.655 252.292 1.00 64.21 406 GLU B CA 1
ATOM 8331 C C . GLU B 2 406 ? 229.786 332.691 251.005 1.00 64.21 406 GLU B C 1
ATOM 8332 O O . GLU B 2 406 ? 229.118 333.692 250.737 1.00 64.21 406 GLU B O 1
ATOM 8338 N N . LEU B 2 407 ? 229.824 331.636 250.193 1.00 63.11 407 LEU B N 1
ATOM 8339 C CA . LEU B 2 407 ? 228.913 331.594 249.064 1.00 63.11 407 LEU B CA 1
ATOM 8340 C C . LEU B 2 407 ? 227.498 331.232 249.485 1.00 63.11 407 LEU B C 1
ATOM 8341 O O . LEU B 2 407 ? 226.552 331.566 248.768 1.00 63.11 407 LEU B O 1
ATOM 8346 N N . LYS B 2 408 ? 227.332 330.569 250.631 1.00 63.90 408 LYS B N 1
ATOM 8347 C CA . LYS B 2 408 ? 225.993 330.246 251.110 1.00 63.90 408 LYS B CA 1
ATOM 8348 C C . LYS B 2 408 ? 225.266 331.488 251.608 1.00 63.90 408 LYS B C 1
ATOM 8349 O O . LYS B 2 408 ? 224.144 331.774 251.180 1.00 63.90 408 LYS B O 1
ATOM 8355 N N . THR B 2 409 ? 225.889 332.243 252.509 1.00 65.42 409 THR B N 1
ATOM 8356 C CA . THR B 2 409 ? 225.247 333.414 253.107 1.00 65.42 409 THR B CA 1
ATOM 8357 C C . THR B 2 409 ? 226.252 334.552 253.275 1.00 65.42 409 THR B C 1
ATOM 8358 O O . THR B 2 409 ? 227.004 334.595 254.252 1.00 65.42 409 THR B O 1
ATOM 8362 N N . GLY B 2 410 ? 226.249 335.479 252.320 1.00 67.71 410 GLY B N 1
ATOM 8363 C CA . GLY B 2 410 ? 226.930 336.748 252.490 1.00 67.71 410 GLY B CA 1
ATOM 8364 C C . GLY B 2 410 ? 228.437 336.673 252.572 1.00 67.71 410 GLY B C 1
ATOM 8365 O O . GLY B 2 410 ? 229.119 336.520 251.562 1.00 67.71 410 GLY B O 1
ATOM 8366 N N . GLY B 2 411 ? 228.968 336.830 253.777 1.00 67.02 411 GLY B N 1
ATOM 8367 C CA . GLY B 2 411 ? 230.387 336.684 253.998 1.00 67.02 411 GLY B CA 1
ATOM 8368 C C . GLY B 2 411 ? 230.795 337.013 255.415 1.00 67.02 411 GLY B C 1
ATOM 8369 O O . GLY B 2 411 ? 230.063 337.693 256.137 1.00 67.02 411 GLY B O 1
ATOM 8370 N N . VAL B 2 412 ? 231.960 336.540 255.821 1.00 57.20 412 VAL B N 1
ATOM 8371 C CA . VAL B 2 412 ? 232.519 336.841 257.128 1.00 57.20 412 VAL B CA 1
ATOM 8372 C C . VAL B 2 412 ? 233.389 338.082 257.002 1.00 57.20 412 VAL B C 1
ATOM 8373 O O . VAL B 2 412 ? 234.270 338.144 256.139 1.00 57.20 412 VAL B O 1
ATOM 8377 N N . LEU B 2 413 ? 233.141 339.068 257.848 1.00 63.10 413 LEU B N 1
ATOM 8378 C CA . LEU B 2 413 ? 233.867 340.333 257.829 1.00 63.10 413 LEU B CA 1
ATOM 8379 C C . LEU B 2 413 ? 234.757 340.401 259.063 1.00 63.10 413 LEU B C 1
ATOM 8380 O O . LEU B 2 413 ? 234.288 340.718 260.158 1.00 63.10 413 LEU B O 1
ATOM 8385 N N . LEU B 2 414 ? 236.036 340.087 258.890 1.00 58.89 414 LEU B N 1
ATOM 8386 C CA . LEU B 2 414 ? 237.010 340.376 259.928 1.00 58.89 414 LEU B CA 1
ATOM 8387 C C . LEU B 2 414 ? 237.239 341.876 259.978 1.00 58.89 414 LEU B C 1
ATOM 8388 O O . LEU B 2 414 ? 237.282 342.534 258.940 1.00 58.89 414 LEU B O 1
ATOM 8393 N N . HIS B 2 415 ? 237.397 342.411 261.184 1.00 67.14 415 HIS B N 1
ATOM 8394 C CA . HIS B 2 415 ? 237.590 343.836 261.460 1.00 67.14 415 HIS B CA 1
ATOM 8395 C C . HIS B 2 415 ? 236.531 344.725 260.819 1.00 67.14 415 HIS B C 1
ATOM 8396 O O . HIS B 2 415 ? 236.809 345.380 259.809 1.00 67.14 415 HIS B O 1
ATOM 8403 N N . PRO B 2 416 ? 235.312 344.754 261.339 1.00 75.04 416 PRO B N 1
ATOM 8404 C CA . PRO B 2 416 ? 234.347 345.742 260.868 1.00 75.04 416 PRO B CA 1
ATOM 8405 C C . PRO B 2 416 ? 234.568 347.076 261.564 1.00 75.04 416 PRO B C 1
ATOM 8406 O O . PRO B 2 416 ? 235.276 347.182 262.566 1.00 75.04 416 PRO B O 1
ATOM 8410 N N . ILE B 2 417 ? 233.958 348.109 260.997 1.00 80.74 417 ILE B N 1
ATOM 8411 C CA . ILE B 2 417 ? 234.135 349.475 261.469 1.00 80.74 417 ILE B CA 1
ATOM 8412 C C . ILE B 2 417 ? 232.766 350.023 261.836 1.00 80.74 417 ILE B C 1
ATOM 8413 O O . ILE B 2 417 ? 231.867 350.081 260.990 1.00 80.74 417 ILE B O 1
ATOM 8418 N N . PHE B 2 418 ? 232.606 350.411 263.094 1.00 91.05 418 PHE B N 1
ATOM 8419 C CA . PHE B 2 418 ? 231.357 350.990 263.555 1.00 91.05 418 PHE B CA 1
ATOM 8420 C C . PHE B 2 418 ? 231.522 352.480 263.823 1.00 91.05 418 PHE B C 1
ATOM 8421 O O . PHE B 2 418 ? 232.155 352.875 264.803 1.00 91.05 418 PHE B O 1
ATOM 8429 N N . ASN B 2 426 ? 224.929 349.540 259.714 1.00 136.54 426 ASN B N 1
ATOM 8430 C CA . ASN B 2 426 ? 225.804 348.420 260.036 1.00 136.54 426 ASN B CA 1
ATOM 8431 C C . ASN B 2 426 ? 226.775 348.100 258.896 1.00 136.54 426 ASN B C 1
ATOM 8432 O O . ASN B 2 426 ? 226.452 348.305 257.730 1.00 136.54 426 ASN B O 1
ATOM 8437 N N . PRO B 2 427 ? 227.984 347.639 259.240 1.00 121.89 427 PRO B N 1
ATOM 8438 C CA . PRO B 2 427 ? 228.966 347.331 258.190 1.00 121.89 427 PRO B CA 1
ATOM 8439 C C . PRO B 2 427 ? 228.618 346.102 257.372 1.00 121.89 427 PRO B C 1
ATOM 8440 O O . PRO B 2 427 ? 228.957 346.047 256.184 1.00 121.89 427 PRO B O 1
ATOM 8444 N N . ALA B 2 428 ? 227.956 345.117 257.964 1.00 100.52 428 ALA B N 1
ATOM 8445 C CA . ALA B 2 428 ? 227.521 343.922 257.249 1.00 100.52 428 ALA B CA 1
ATOM 8446 C C . ALA B 2 428 ? 226.015 343.804 257.411 1.00 100.52 428 ALA B C 1
ATOM 8447 O O . ALA B 2 428 ? 225.533 343.425 258.482 1.00 100.52 428 ALA B O 1
ATOM 8449 N N . SER B 2 429 ? 225.280 344.155 256.360 1.00 99.15 429 SER B N 1
ATOM 8450 C CA . SER B 2 429 ? 223.827 344.155 256.376 1.00 99.15 429 SER B CA 1
ATOM 8451 C C . SER B 2 429 ? 223.234 343.053 255.519 1.00 99.15 429 SER B C 1
ATOM 8452 O O . SER B 2 429 ? 222.020 343.035 255.300 1.00 99.15 429 SER B O 1
ATOM 8455 N N . HIS B 2 430 ? 224.059 342.145 255.023 1.00 85.04 430 HIS B N 1
ATOM 8456 C CA . HIS B 2 430 ? 223.601 341.028 254.217 1.00 85.04 430 HIS B CA 1
ATOM 8457 C C . HIS B 2 430 ? 223.197 339.828 255.056 1.00 85.04 430 HIS B C 1
ATOM 8458 O O . HIS B 2 430 ? 222.854 338.787 254.492 1.00 85.04 430 HIS B O 1
ATOM 8465 N N . LEU B 2 431 ? 223.225 339.943 256.380 1.00 74.17 431 LEU B N 1
ATOM 8466 C CA . LEU B 2 431 ? 223.054 338.792 257.246 1.00 74.17 431 LEU B CA 1
ATOM 8467 C C . LEU B 2 431 ? 222.243 339.214 258.461 1.00 74.17 431 LEU B C 1
ATOM 8468 O O . LEU B 2 431 ? 222.284 340.371 258.879 1.00 74.17 431 LEU B O 1
ATOM 8473 N N . HIS B 2 432 ? 221.500 338.263 259.018 1.00 66.71 432 HIS B N 1
ATOM 8474 C CA . HIS B 2 432 ? 220.334 338.554 259.842 1.00 66.71 432 HIS B CA 1
ATOM 8475 C C . HIS B 2 432 ? 220.651 338.896 261.291 1.00 66.71 432 HIS B C 1
ATOM 8476 O O . HIS B 2 432 ? 219.722 338.981 262.099 1.00 66.71 432 HIS B O 1
ATOM 8483 N N . PHE B 2 433 ? 221.909 339.098 261.653 1.00 66.04 433 PHE B N 1
ATOM 8484 C CA . PHE B 2 433 ? 222.275 339.450 263.014 1.00 66.04 433 PHE B CA 1
ATOM 8485 C C . PHE B 2 433 ? 223.262 340.601 262.961 1.00 66.04 433 PHE B C 1
ATOM 8486 O O . PHE B 2 433 ? 223.762 340.963 261.896 1.00 66.04 433 PHE B O 1
ATOM 8494 N N . SER B 2 434 ? 223.545 341.199 264.113 1.00 71.74 434 SER B N 1
ATOM 8495 C CA . SER B 2 434 ? 224.474 342.314 264.149 1.00 71.74 434 SER B CA 1
ATOM 8496 C C . SER B 2 434 ? 225.828 341.810 264.612 1.00 71.74 434 SER B C 1
ATOM 8497 O O . SER B 2 434 ? 225.913 340.991 265.531 1.00 71.74 434 SER B O 1
ATOM 8500 N N . ILE B 2 435 ? 226.876 342.299 263.971 1.00 76.32 435 ILE B N 1
ATOM 8501 C CA . ILE B 2 435 ? 228.224 341.850 264.231 1.00 76.32 435 ILE B CA 1
ATOM 8502 C C . ILE B 2 435 ? 228.971 342.828 265.139 1.00 76.32 435 ILE B C 1
ATOM 8503 O O . ILE B 2 435 ? 230.195 342.824 265.177 1.00 76.32 435 ILE B O 1
ATOM 8508 N N . LYS B 2 436 ? 228.243 343.659 265.880 1.00 84.59 436 LYS B N 1
ATOM 8509 C CA . LYS B 2 436 ? 228.862 344.621 266.776 1.00 84.59 436 LYS B CA 1
ATOM 8510 C C . LYS B 2 436 ? 229.318 344.003 268.083 1.00 84.59 436 LYS B C 1
ATOM 8511 O O . LYS B 2 436 ? 230.188 344.571 268.748 1.00 84.59 436 LYS B O 1
ATOM 8517 N N . HIS B 2 437 ? 228.757 342.863 268.467 1.00 80.10 437 HIS B N 1
ATOM 8518 C CA . HIS B 2 437 ? 229.025 342.244 269.752 1.00 80.10 437 HIS B CA 1
ATOM 8519 C C . HIS B 2 437 ? 229.151 340.744 269.550 1.00 80.10 437 HIS B C 1
ATOM 8520 O O . HIS B 2 437 ? 228.499 340.185 268.664 1.00 80.10 437 HIS B O 1
ATOM 8527 N N . PRO B 2 438 ? 229.998 340.069 270.338 1.00 73.90 438 PRO B N 1
ATOM 8528 C CA . PRO B 2 438 ? 230.139 338.615 270.186 1.00 73.90 438 PRO B CA 1
ATOM 8529 C C . PRO B 2 438 ? 228.914 337.824 270.574 1.00 73.90 438 PRO B C 1
ATOM 8530 O O . PRO B 2 438 ? 228.772 336.683 270.126 1.00 73.90 438 PRO B O 1
ATOM 8534 N N . HIS B 2 439 ? 228.036 338.380 271.393 1.00 73.60 439 HIS B N 1
ATOM 8535 C CA . HIS B 2 439 ? 226.894 337.654 271.918 1.00 73.60 439 HIS B CA 1
ATOM 8536 C C . HIS B 2 439 ? 225.665 337.785 271.045 1.00 73.60 439 HIS B C 1
ATOM 8537 O O . HIS B 2 439 ? 224.615 337.244 271.395 1.00 73.60 439 HIS B O 1
ATOM 8544 N N . THR B 2 440 ? 225.763 338.502 269.930 1.00 71.92 440 THR B N 1
ATOM 8545 C CA . THR B 2 440 ? 224.715 338.511 268.932 1.00 71.92 440 THR B CA 1
ATOM 8546 C C . THR B 2 440 ? 225.078 337.710 267.698 1.00 71.92 440 THR B C 1
ATOM 8547 O O . THR B 2 440 ? 224.233 337.551 266.815 1.00 71.92 440 THR B O 1
ATOM 8551 N N . LEU B 2 441 ? 226.301 337.206 267.619 1.00 66.08 441 LEU B N 1
ATOM 8552 C CA . LEU B 2 441 ? 226.729 336.429 266.471 1.00 66.08 441 LEU B CA 1
ATOM 8553 C C . LEU B 2 441 ? 226.088 335.055 266.485 1.00 66.08 441 LEU B C 1
ATOM 8554 O O . LEU B 2 441 ? 225.879 334.464 267.543 1.00 66.08 441 LEU B O 1
ATOM 8559 N N . SER B 2 442 ? 225.779 334.549 265.302 1.00 60.79 442 SER B N 1
ATOM 8560 C CA . SER B 2 442 ? 225.422 333.152 265.170 1.00 60.79 442 SER B CA 1
ATOM 8561 C C . SER B 2 442 ? 226.644 332.290 265.457 1.00 60.79 442 SER B C 1
ATOM 8562 O O . SER B 2 442 ? 227.783 332.729 265.303 1.00 60.79 442 SER B O 1
ATOM 8565 N N . TRP B 2 443 ? 226.402 331.055 265.895 1.00 55.61 443 TRP B N 1
ATOM 8566 C CA . TRP B 2 443 ? 227.515 330.196 266.281 1.00 55.61 443 TRP B CA 1
ATOM 8567 C C . TRP B 2 443 ? 228.299 329.714 265.069 1.00 55.61 443 TRP B C 1
ATOM 8568 O O . TRP B 2 443 ? 229.527 329.563 265.141 1.00 55.61 443 TRP B O 1
ATOM 8579 N N . GLU B 2 444 ? 227.612 329.488 263.949 1.00 59.79 444 GLU B N 1
ATOM 8580 C CA . GLU B 2 444 ? 228.298 329.148 262.711 1.00 59.79 444 GLU B CA 1
ATOM 8581 C C . GLU B 2 444 ? 229.122 330.317 262.195 1.00 59.79 444 GLU B C 1
ATOM 8582 O O . GLU B 2 444 ? 230.206 330.109 261.637 1.00 59.79 444 GLU B O 1
ATOM 8588 N N . TYR B 2 445 ? 228.652 331.546 262.409 1.00 55.04 445 TYR B N 1
ATOM 8589 C CA . TYR B 2 445 ? 229.442 332.715 262.049 1.00 55.04 445 TYR B CA 1
ATOM 8590 C C . TYR B 2 445 ? 230.666 332.853 262.935 1.00 55.04 445 TYR B C 1
ATOM 8591 O O . TYR B 2 445 ? 231.713 333.286 262.460 1.00 55.04 445 TYR B O 1
ATOM 8600 N N . TYR B 2 446 ? 230.552 332.502 264.212 1.00 54.88 446 TYR B N 1
ATOM 8601 C CA . TYR B 2 446 ? 231.695 332.559 265.114 1.00 54.88 446 TYR B CA 1
ATOM 8602 C C . TYR B 2 446 ? 232.755 331.540 264.719 1.00 54.88 446 TYR B C 1
ATOM 8603 O O . TYR B 2 446 ? 233.958 331.848 264.701 1.00 54.88 446 TYR B O 1
ATOM 8612 N N . SER B 2 447 ? 232.313 330.336 264.347 1.00 57.94 447 SER B N 1
ATOM 8613 C CA . SER B 2 447 ? 233.227 329.293 263.900 1.00 57.94 447 SER B CA 1
ATOM 8614 C C . SER B 2 447 ? 233.929 329.679 262.604 1.00 57.94 447 SER B C 1
ATOM 8615 O O . SER B 2 447 ? 235.157 329.542 262.481 1.00 57.94 447 SER B O 1
ATOM 8618 N N . MET B 2 448 ? 233.173 330.207 261.639 1.00 57.09 448 MET B N 1
ATOM 8619 C CA . MET B 2 448 ? 233.778 330.650 260.392 1.00 57.09 448 MET B CA 1
ATOM 8620 C C . MET B 2 448 ? 234.622 331.901 260.564 1.00 57.09 448 MET B C 1
ATOM 8621 O O . MET B 2 448 ? 235.553 332.107 259.782 1.00 57.09 448 MET B O 1
ATOM 8626 N N . PHE B 2 449 ? 234.335 332.715 261.577 1.00 52.46 449 PHE B N 1
ATOM 8627 C CA . PHE B 2 449 ? 235.176 333.859 261.901 1.00 52.46 449 PHE B CA 1
ATOM 8628 C C . PHE B 2 449 ? 236.564 333.413 262.321 1.00 52.46 449 PHE B C 1
ATOM 8629 O O . PHE B 2 449 ? 237.569 333.929 261.813 1.00 52.46 449 PHE B O 1
ATOM 8637 N N . GLN B 2 450 ? 236.639 332.453 263.250 1.00 57.71 450 GLN B N 1
ATOM 8638 C CA . GLN B 2 450 ? 237.947 331.958 263.681 1.00 57.71 450 GLN B CA 1
ATOM 8639 C C . GLN B 2 450 ? 238.686 331.263 262.544 1.00 57.71 450 GLN B C 1
ATOM 8640 O O . GLN B 2 450 ? 239.914 331.413 262.395 1.00 57.71 450 GLN B O 1
ATOM 8646 N N . CYS B 2 451 ? 237.937 330.551 261.698 1.00 56.81 451 CYS B N 1
ATOM 8647 C CA . CYS B 2 451 ? 238.525 329.839 260.567 1.00 56.81 451 CYS B CA 1
ATOM 8648 C C . CYS B 2 451 ? 239.136 330.807 259.548 1.00 56.81 451 CYS B C 1
ATOM 8649 O O . CYS B 2 451 ? 240.296 330.646 259.130 1.00 56.81 451 CYS B O 1
ATOM 8652 N N . LYS B 2 452 ? 238.388 331.853 259.181 1.00 53.74 452 LYS B N 1
ATOM 8653 C CA . LYS B 2 452 ? 238.894 332.847 258.244 1.00 53.74 452 LYS B CA 1
ATOM 8654 C C . LYS B 2 452 ? 240.029 333.658 258.828 1.00 53.74 452 LYS B C 1
ATOM 8655 O O . LYS B 2 452 ? 240.928 334.067 258.087 1.00 53.74 452 LYS B O 1
ATOM 8661 N N . ALA B 2 453 ? 240.022 333.886 260.144 1.00 49.81 453 ALA B N 1
ATOM 8662 C CA . ALA B 2 453 ? 241.106 334.634 260.763 1.00 49.81 453 ALA B CA 1
ATOM 8663 C C . ALA B 2 453 ? 242.426 333.887 260.664 1.00 49.81 453 ALA B C 1
ATOM 8664 O O . ALA B 2 453 ? 243.457 334.482 260.317 1.00 49.81 453 ALA B O 1
ATOM 8666 N N . HIS B 2 454 ? 242.412 332.576 260.913 1.00 52.73 454 HIS B N 1
ATOM 8667 C CA . HIS B 2 454 ? 243.687 331.875 260.803 1.00 52.73 454 HIS B CA 1
ATOM 8668 C C . HIS B 2 454 ? 244.114 331.659 259.353 1.00 52.73 454 HIS B C 1
ATOM 8669 O O . HIS B 2 454 ? 245.321 331.613 259.070 1.00 52.73 454 HIS B O 1
ATOM 8676 N N . LEU B 2 455 ? 243.172 331.616 258.401 1.00 52.92 455 LEU B N 1
ATOM 8677 C CA . LEU B 2 455 ? 243.616 331.536 257.008 1.00 52.92 455 LEU B CA 1
ATOM 8678 C C . LEU B 2 455 ? 244.187 332.862 256.504 1.00 52.92 455 LEU B C 1
ATOM 8679 O O . LEU B 2 455 ? 245.150 332.871 255.726 1.00 52.92 455 LEU B O 1
ATOM 8684 N N . VAL B 2 456 ? 243.628 333.989 256.945 1.00 53.50 456 VAL B N 1
ATOM 8685 C CA . VAL B 2 456 ? 244.200 335.285 256.586 1.00 53.50 456 VAL B CA 1
ATOM 8686 C C . VAL B 2 456 ? 245.572 335.474 257.235 1.00 53.50 456 VAL B C 1
ATOM 8687 O O . VAL B 2 456 ? 246.474 336.063 256.628 1.00 53.50 456 VAL B O 1
ATOM 8691 N N . MET B 2 457 ? 245.789 334.916 258.428 1.00 56.97 457 MET B N 1
ATOM 8692 C CA . MET B 2 457 ? 247.137 334.961 258.999 1.00 56.97 457 MET B CA 1
ATOM 8693 C C . MET B 2 457 ? 248.126 334.100 258.225 1.00 56.97 457 MET B C 1
ATOM 8694 O O . MET B 2 457 ? 249.307 334.459 258.123 1.00 56.97 457 MET B O 1
ATOM 8699 N N . ARG B 2 458 ? 247.671 332.973 257.672 1.00 60.92 458 ARG B N 1
ATOM 8700 C CA . ARG B 2 458 ? 248.528 332.220 256.757 1.00 60.92 458 ARG B CA 1
ATOM 8701 C C . ARG B 2 458 ? 248.857 333.023 255.504 1.00 60.92 458 ARG B C 1
ATOM 8702 O O . ARG B 2 458 ? 249.970 332.925 254.975 1.00 60.92 458 ARG B O 1
ATOM 8710 N N . LEU B 2 459 ? 247.915 333.840 255.030 1.00 63.39 459 LEU B N 1
ATOM 8711 C CA . LEU B 2 459 ? 248.180 334.704 253.878 1.00 63.39 459 LEU B CA 1
ATOM 8712 C C . LEU B 2 459 ? 249.211 335.785 254.203 1.00 63.39 459 LEU B C 1
ATOM 8713 O O . LEU B 2 459 ? 250.066 336.108 253.365 1.00 63.39 459 LEU B O 1
ATOM 8718 N N . ILE B 2 460 ? 249.135 336.360 255.405 1.00 62.49 460 ILE B N 1
ATOM 8719 C CA . ILE B 2 460 ? 250.137 337.337 255.841 1.00 62.49 460 ILE B CA 1
ATOM 8720 C C . ILE B 2 460 ? 251.507 336.678 255.984 1.00 62.49 460 ILE B C 1
ATOM 8721 O O . ILE B 2 460 ? 252.534 337.296 255.686 1.00 62.49 460 ILE B O 1
ATOM 8726 N N . GLU B 2 461 ? 251.550 335.412 256.406 1.00 68.79 461 GLU B N 1
ATOM 8727 C CA . GLU B 2 461 ? 252.812 334.676 256.386 1.00 68.79 461 GLU B CA 1
ATOM 8728 C C . GLU B 2 461 ? 253.305 334.435 254.962 1.00 68.79 461 GLU B C 1
ATOM 8729 O O . GLU B 2 461 ? 254.517 334.409 254.719 1.00 68.79 461 GLU B O 1
ATOM 8735 N N . ASN B 2 462 ? 252.392 334.252 254.012 1.00 70.13 462 ASN B N 1
ATOM 8736 C CA . ASN B 2 462 ? 252.812 334.070 252.627 1.00 70.13 462 ASN B CA 1
ATOM 8737 C C . ASN B 2 462 ? 253.427 335.343 252.062 1.00 70.13 462 ASN B C 1
ATOM 8738 O O . ASN B 2 462 ? 254.403 335.279 251.310 1.00 70.13 462 ASN B O 1
ATOM 8743 N N . ARG B 2 463 ? 252.889 336.508 252.422 1.00 73.71 463 ARG B N 1
ATOM 8744 C CA . ARG B 2 463 ? 253.496 337.738 251.920 1.00 73.71 463 ARG B CA 1
ATOM 8745 C C . ARG B 2 463 ? 254.775 338.091 252.668 1.00 73.71 463 ARG B C 1
ATOM 8746 O O . ARG B 2 463 ? 255.772 338.474 252.049 1.00 73.71 463 ARG B O 1
ATOM 8754 N N . ILE B 2 464 ? 254.768 337.971 253.987 1.00 74.54 464 ILE B N 1
ATOM 8755 C CA . ILE B 2 464 ? 255.911 338.301 254.830 1.00 74.54 464 ILE B CA 1
ATOM 8756 C C . ILE B 2 464 ? 256.313 337.031 255.555 1.00 74.54 464 ILE B C 1
ATOM 8757 O O . ILE B 2 464 ? 255.517 336.497 256.333 1.00 74.54 464 ILE B O 1
ATOM 8762 N N . SER B 2 465 ? 257.555 336.584 255.340 1.00 77.97 465 SER B N 1
ATOM 8763 C CA . SER B 2 465 ? 257.990 335.211 255.591 1.00 77.97 465 SER B CA 1
ATOM 8764 C C . SER B 2 465 ? 257.828 334.794 257.053 1.00 77.97 465 SER B C 1
ATOM 8765 O O . SER B 2 465 ? 257.690 335.625 257.952 1.00 77.97 465 SER B O 1
ATOM 8768 N N . MET B 2 466 ? 257.873 333.474 257.274 1.00 80.81 466 MET B N 1
ATOM 8769 C CA . MET B 2 466 ? 257.453 332.885 258.546 1.00 80.81 466 MET B CA 1
ATOM 8770 C C . MET B 2 466 ? 258.339 333.297 259.713 1.00 80.81 466 MET B C 1
ATOM 8771 O O . MET B 2 466 ? 257.846 333.455 260.834 1.00 80.81 466 MET B O 1
ATOM 8776 N N . GLU B 2 467 ? 259.634 333.490 259.476 1.00 80.90 467 GLU B N 1
ATOM 8777 C CA . GLU B 2 467 ? 260.519 333.938 260.545 1.00 80.90 467 GLU B CA 1
ATOM 8778 C C . GLU B 2 467 ? 260.234 335.374 260.967 1.00 80.90 467 GLU B C 1
ATOM 8779 O O . GLU B 2 467 ? 260.264 335.677 262.169 1.00 80.90 467 GLU B O 1
ATOM 8785 N N . PHE B 2 468 ? 259.864 336.243 260.025 1.00 74.43 468 PHE B N 1
ATOM 8786 C CA . PHE B 2 468 ? 259.421 337.583 260.393 1.00 74.43 468 PHE B CA 1
ATOM 8787 C C . PHE B 2 468 ? 258.086 337.550 261.119 1.00 74.43 468 PHE B C 1
ATOM 8788 O O . PHE B 2 468 ? 257.843 338.378 262.001 1.00 74.43 468 PHE B O 1
ATOM 8796 N N . MET B 2 469 ? 257.228 336.589 260.782 1.00 74.87 469 MET B N 1
ATOM 8797 C CA . MET B 2 469 ? 255.948 336.441 261.466 1.00 74.87 469 MET B CA 1
ATOM 8798 C C . MET B 2 469 ? 256.136 336.026 262.917 1.00 74.87 469 MET B C 1
ATOM 8799 O O . MET B 2 469 ? 255.504 336.588 263.828 1.00 74.87 469 MET B O 1
ATOM 8804 N N . LEU B 2 470 ? 257.014 335.053 263.152 1.00 75.43 470 LEU B N 1
ATOM 8805 C CA . LEU B 2 470 ? 257.325 334.651 264.517 1.00 75.43 470 LEU B CA 1
ATOM 8806 C C . LEU B 2 470 ? 258.038 335.758 265.277 1.00 75.43 470 LEU B C 1
ATOM 8807 O O . LEU B 2 470 ? 257.879 335.866 266.498 1.00 75.43 470 LEU B O 1
ATOM 8812 N N . GLN B 2 471 ? 258.777 336.621 264.575 1.00 76.90 471 GLN B N 1
ATOM 8813 C CA . GLN B 2 471 ? 259.363 337.781 265.237 1.00 76.90 471 GLN B CA 1
ATOM 8814 C C . GLN B 2 471 ? 258.303 338.804 265.631 1.00 76.90 471 GLN B C 1
ATOM 8815 O O . GLN B 2 471 ? 258.434 339.448 266.675 1.00 76.90 471 GLN B O 1
ATOM 8821 N N . VAL B 2 472 ? 257.250 338.966 264.814 1.00 73.53 472 VAL B N 1
ATOM 8822 C CA . VAL B 2 472 ? 256.117 339.823 265.188 1.00 73.53 472 VAL B CA 1
ATOM 8823 C C . VAL B 2 472 ? 255.470 339.315 266.467 1.00 73.53 472 VAL B C 1
ATOM 8824 O O . VAL B 2 472 ? 255.203 340.084 267.405 1.00 73.53 472 VAL B O 1
ATOM 8828 N N . PHE B 2 473 ? 255.227 338.003 266.522 1.00 70.86 473 PHE B N 1
ATOM 8829 C CA . PHE B 2 473 ? 254.549 337.419 267.677 1.00 70.86 473 PHE B CA 1
ATOM 8830 C C . PHE B 2 473 ? 255.413 337.517 268.926 1.00 70.86 473 PHE B C 1
ATOM 8831 O O . PHE B 2 473 ? 254.903 337.784 270.021 1.00 70.86 473 PHE B O 1
ATOM 8839 N N . ASN B 2 474 ? 256.723 337.328 268.770 1.00 74.05 474 ASN B N 1
ATOM 8840 C CA . ASN B 2 474 ? 257.638 337.475 269.888 1.00 74.05 474 ASN B CA 1
ATOM 8841 C C . ASN B 2 474 ? 257.724 338.917 270.363 1.00 74.05 474 ASN B C 1
ATOM 8842 O O . ASN B 2 474 ? 257.865 339.156 271.564 1.00 74.05 474 ASN B O 1
ATOM 8847 N N . LYS B 2 475 ? 257.608 339.890 269.455 1.00 72.39 475 LYS B N 1
ATOM 8848 C CA . LYS B 2 475 ? 257.617 341.287 269.871 1.00 72.39 475 LYS B CA 1
ATOM 8849 C C . LYS B 2 475 ? 256.362 341.644 270.652 1.00 72.39 475 LYS B C 1
ATOM 8850 O O . LYS B 2 475 ? 256.435 342.376 271.650 1.00 72.39 475 LYS B O 1
ATOM 8856 N N . LEU B 2 476 ? 255.208 341.114 270.231 1.00 73.20 476 LEU B N 1
ATOM 8857 C CA . LEU B 2 476 ? 253.963 341.330 270.970 1.00 73.20 476 LEU B CA 1
ATOM 8858 C C . LEU B 2 476 ? 254.028 340.713 272.363 1.00 73.20 476 LEU B C 1
ATOM 8859 O O . LEU B 2 476 ? 253.679 341.358 273.362 1.00 73.20 476 LEU B O 1
ATOM 8864 N N . LEU B 2 477 ? 254.486 339.459 272.444 1.00 72.06 477 LEU B N 1
ATOM 8865 C CA . LEU B 2 477 ? 254.651 338.781 273.728 1.00 72.06 477 LEU B CA 1
ATOM 8866 C C . LEU B 2 477 ? 255.667 339.464 274.628 1.00 72.06 477 LEU B C 1
ATOM 8867 O O . LEU B 2 477 ? 255.483 339.501 275.847 1.00 72.06 477 LEU B O 1
ATOM 8872 N N . SER B 2 478 ? 256.733 340.026 274.059 1.00 82.49 478 SER B N 1
ATOM 8873 C CA . SER B 2 478 ? 257.748 340.673 274.878 1.00 82.49 478 SER B CA 1
ATOM 8874 C C . SER B 2 478 ? 257.285 342.022 275.401 1.00 82.49 478 SER B C 1
ATOM 8875 O O . SER B 2 478 ? 257.606 342.372 276.542 1.00 82.49 478 SER B O 1
ATOM 8878 N N . LEU B 2 479 ? 256.524 342.776 274.603 1.00 81.24 479 LEU B N 1
ATOM 8879 C CA . LEU B 2 479 ? 255.899 343.992 275.116 1.00 81.24 479 LEU B CA 1
ATOM 8880 C C . LEU B 2 479 ? 254.914 343.671 276.228 1.00 81.24 479 LEU B C 1
ATOM 8881 O O . LEU B 2 479 ? 254.873 344.366 277.251 1.00 81.24 479 LEU B O 1
ATOM 8886 N N . ALA B 2 480 ? 254.136 342.599 276.055 1.00 80.44 480 ALA B N 1
ATOM 8887 C CA . ALA B 2 480 ? 253.178 342.196 277.076 1.00 80.44 480 ALA B CA 1
ATOM 8888 C C . ALA B 2 480 ? 253.856 341.734 278.357 1.00 80.44 480 ALA B C 1
ATOM 8889 O O . ALA B 2 480 ? 253.349 342.003 279.444 1.00 80.44 480 ALA B O 1
ATOM 8891 N N . SER B 2 481 ? 254.993 341.050 278.259 1.00 80.73 481 SER B N 1
ATOM 8892 C CA . SER B 2 481 ? 255.647 340.559 279.463 1.00 80.73 481 SER B CA 1
ATOM 8893 C C . SER B 2 481 ? 256.499 341.614 280.150 1.00 80.73 481 SER B C 1
ATOM 8894 O O . SER B 2 481 ? 256.757 341.487 281.350 1.00 80.73 481 SER B O 1
ATOM 8897 N N . THR B 2 482 ? 256.963 342.644 279.438 1.00 83.74 482 THR B N 1
ATOM 8898 C CA . THR B 2 482 ? 257.492 343.792 280.164 1.00 83.74 482 THR B CA 1
ATOM 8899 C C . THR B 2 482 ? 256.375 344.591 280.805 1.00 83.74 482 THR B C 1
ATOM 8900 O O . THR B 2 482 ? 256.581 345.201 281.856 1.00 83.74 482 THR B O 1
ATOM 8904 N N . ALA B 2 483 ? 255.197 344.601 280.186 1.00 84.81 483 ALA B N 1
ATOM 8905 C CA . ALA B 2 483 ? 254.034 345.262 280.754 1.00 84.81 483 ALA B CA 1
ATOM 8906 C C . ALA B 2 483 ? 253.476 344.518 281.956 1.00 84.81 483 ALA B C 1
ATOM 8907 O O . ALA B 2 483 ? 252.957 345.143 282.884 1.00 84.81 483 ALA B O 1
ATOM 8909 N N . SER B 2 484 ? 253.588 343.191 281.965 1.00 84.46 484 SER B N 1
ATOM 8910 C CA . SER B 2 484 ? 252.923 342.354 282.953 1.00 84.46 484 SER B CA 1
ATOM 8911 C C . SER B 2 484 ? 253.556 342.415 284.330 1.00 84.46 484 SER B C 1
ATOM 8912 O O . SER B 2 484 ? 252.944 341.941 285.292 1.00 84.46 484 SER B O 1
ATOM 8915 N N . SER B 2 485 ? 254.760 342.969 284.453 1.00 90.16 485 SER B N 1
ATOM 8916 C CA . SER B 2 485 ? 255.461 343.028 285.724 1.00 90.16 485 SER B CA 1
ATOM 8917 C C . SER B 2 485 ? 255.422 344.400 286.372 1.00 90.16 485 SER B C 1
ATOM 8918 O O . SER B 2 485 ? 255.861 344.538 287.518 1.00 90.16 485 SER B O 1
ATOM 8921 N N . GLN B 2 486 ? 254.988 345.436 285.680 1.00 92.55 486 GLN B N 1
ATOM 8922 C CA . GLN B 2 486 ? 254.877 346.771 286.297 1.00 92.55 486 GLN B CA 1
ATOM 8923 C C . GLN B 2 486 ? 253.752 346.747 287.321 1.00 92.55 486 GLN B C 1
ATOM 8924 O O . GLN B 2 486 ? 252.995 345.783 287.331 1.00 92.55 486 GLN B O 1
ATOM 8930 N N . LYS B 2 487 ? 253.675 347.756 288.175 1.00 95.40 487 LYS B N 1
ATOM 8931 C CA . LYS B 2 487 ? 252.591 347.867 289.174 1.00 95.40 487 LYS B CA 1
ATOM 8932 C C . LYS B 2 487 ? 251.713 349.063 288.831 1.00 95.40 487 LYS B C 1
ATOM 8933 O O . LYS B 2 487 ? 250.641 349.182 289.422 1.00 95.40 487 LYS B O 1
ATOM 8939 N N . PHE B 2 488 ? 252.156 349.902 287.900 1.00 95.51 488 PHE B N 1
ATOM 8940 C CA . PHE B 2 488 ? 251.407 351.138 287.572 1.00 95.51 488 PHE B CA 1
ATOM 8941 C C . PHE B 2 488 ? 250.055 350.696 287.065 1.00 95.51 488 PHE B C 1
ATOM 8942 O O . PHE B 2 488 ? 250.009 349.880 286.167 1.00 95.51 488 PHE B O 1
ATOM 8950 N N . GLN B 2 489 ? 249.008 351.352 287.518 1.00 101.87 489 GLN B N 1
ATOM 8951 C CA . GLN B 2 489 ? 247.667 350.838 287.210 1.00 101.87 489 GLN B CA 1
ATOM 8952 C C . GLN B 2 489 ? 247.316 351.182 285.775 1.00 101.87 489 GLN B C 1
ATOM 8953 O O . GLN B 2 489 ? 246.455 352.044 285.591 1.00 101.87 489 GLN B O 1
ATOM 8959 N N . SER B 2 490 ? 247.859 350.432 284.817 1.00 95.61 490 SER B N 1
ATOM 8960 C CA . SER B 2 490 ? 247.517 350.614 283.383 1.00 95.61 490 SER B CA 1
ATOM 8961 C C . SER B 2 490 ? 248.265 351.752 282.716 1.00 95.61 490 SER B C 1
ATOM 8962 O O . SER B 2 490 ? 247.947 352.019 281.539 1.00 95.61 490 SER B O 1
ATOM 8965 N N . HIS B 2 491 ? 249.237 352.398 283.388 1.00 93.43 491 HIS B N 1
ATOM 8966 C CA . HIS B 2 491 ? 250.034 353.349 282.606 1.00 93.43 491 HIS B CA 1
ATOM 8967 C C . HIS B 2 491 ? 250.665 352.421 281.578 1.00 93.43 491 HIS B C 1
ATOM 8968 O O . HIS B 2 491 ? 250.645 352.763 280.393 1.00 93.43 491 HIS B O 1
ATOM 8975 N N . MET B 2 492 ? 251.073 351.231 282.007 1.00 95.61 492 MET B N 1
ATOM 8976 C CA . MET B 2 492 ? 251.767 350.320 281.094 1.00 95.61 492 MET B CA 1
ATOM 8977 C C . MET B 2 492 ? 251.045 348.995 280.926 1.00 95.61 492 MET B C 1
ATOM 8978 O O . MET B 2 492 ? 251.596 348.155 280.264 1.00 95.61 492 MET B O 1
ATOM 8983 N N . TRP B 2 493 ? 249.874 348.790 281.506 1.00 85.70 493 TRP B N 1
ATOM 8984 C CA . TRP B 2 493 ? 249.218 347.463 281.458 1.00 85.70 493 TRP B CA 1
ATOM 8985 C C . TRP B 2 493 ? 248.420 347.351 280.177 1.00 85.70 493 TRP B C 1
ATOM 8986 O O . TRP B 2 493 ? 247.802 346.343 279.985 1.00 85.70 493 TRP B O 1
ATOM 8997 N N . SER B 2 494 ? 248.395 348.385 279.362 1.00 90.49 494 SER B N 1
ATOM 8998 C CA . SER B 2 494 ? 247.612 348.376 278.109 1.00 90.49 494 SER B CA 1
ATOM 8999 C C . SER B 2 494 ? 248.532 348.017 276.978 1.00 90.49 494 SER B C 1
ATOM 9000 O O . SER B 2 494 ? 248.135 348.194 275.848 1.00 90.49 494 SER B O 1
ATOM 9003 N N . GLN B 2 495 ? 249.744 347.611 277.295 1.00 89.63 495 GLN B N 1
ATOM 9004 C CA . GLN B 2 495 ? 250.642 347.140 276.241 1.00 89.63 495 GLN B CA 1
ATOM 9005 C C . GLN B 2 495 ? 250.378 345.665 276.147 1.00 89.63 495 GLN B C 1
ATOM 9006 O O . GLN B 2 495 ? 250.922 345.053 275.243 1.00 89.63 495 GLN B O 1
ATOM 9012 N N . MET B 2 496 ? 249.574 345.125 277.046 1.00 80.62 496 MET B N 1
ATOM 9013 C CA . MET B 2 496 ? 249.135 343.746 276.958 1.00 80.62 496 MET B CA 1
ATOM 9014 C C . MET B 2 496 ? 247.907 343.584 276.082 1.00 80.62 496 MET B C 1
ATOM 9015 O O . MET B 2 496 ? 247.465 342.455 275.873 1.00 80.62 496 MET B O 1
ATOM 9020 N N . LEU B 2 497 ? 247.353 344.677 275.574 1.00 79.23 497 LEU B N 1
ATOM 9021 C CA . LEU B 2 497 ? 246.200 344.657 274.686 1.00 79.23 497 LEU B CA 1
ATOM 9022 C C . LEU B 2 497 ? 246.668 344.976 273.274 1.00 79.23 497 LEU B C 1
ATOM 9023 O O . LEU B 2 497 ? 247.292 346.017 273.049 1.00 79.23 497 LEU B O 1
ATOM 9028 N N . VAL B 2 498 ? 246.359 344.102 272.330 1.00 80.66 498 VAL B N 1
ATOM 9029 C CA . VAL B 2 498 ? 246.750 344.293 270.940 1.00 80.66 498 VAL B CA 1
ATOM 9030 C C . VAL B 2 498 ? 245.578 344.904 270.183 1.00 80.66 498 VAL B C 1
ATOM 9031 O O . VAL B 2 498 ? 244.412 344.745 270.557 1.00 80.66 498 VAL B O 1
ATOM 9035 N N . SER B 2 499 ? 245.893 345.663 269.138 1.00 72.68 499 SER B N 1
ATOM 9036 C CA . SER B 2 499 ? 244.897 346.204 268.231 1.00 72.68 499 SER B CA 1
ATOM 9037 C C . SER B 2 499 ? 245.298 345.849 266.809 1.00 72.68 499 SER B C 1
ATOM 9038 O O . SER B 2 499 ? 246.315 345.194 266.581 1.00 72.68 499 SER B O 1
ATOM 9041 N N . THR B 2 500 ? 244.479 346.254 265.839 1.00 74.10 500 THR B N 1
ATOM 9042 C CA . THR B 2 500 ? 244.854 346.025 264.451 1.00 74.10 500 THR B CA 1
ATOM 9043 C C . THR B 2 500 ? 245.965 346.968 264.029 1.00 74.10 500 THR B C 1
ATOM 9044 O O . THR B 2 500 ? 246.930 346.542 263.390 1.00 74.10 500 THR B O 1
ATOM 9048 N N . SER B 2 501 ? 245.863 348.246 264.407 1.00 77.08 501 SER B N 1
ATOM 9049 C CA . SER B 2 501 ? 246.874 349.225 264.018 1.00 77.08 501 SER B CA 1
ATOM 9050 C C . SER B 2 501 ? 248.215 348.928 264.671 1.00 77.08 501 SER B C 1
ATOM 9051 O O . SER B 2 501 ? 249.261 349.073 264.030 1.00 77.08 501 SER B O 1
ATOM 9054 N N . GLY B 2 502 ? 248.202 348.470 265.923 1.00 74.43 502 GLY B N 1
ATOM 9055 C CA . GLY B 2 502 ? 249.436 348.075 266.574 1.00 74.43 502 GLY B CA 1
ATOM 9056 C C . GLY B 2 502 ? 250.053 346.829 265.973 1.00 74.43 502 GLY B C 1
ATOM 9057 O O . GLY B 2 502 ? 251.279 346.731 265.868 1.00 74.43 502 GLY B O 1
ATOM 9058 N N . PHE B 2 503 ? 249.220 345.886 265.532 1.00 68.81 503 PHE B N 1
ATOM 9059 C CA . PHE B 2 503 ? 249.719 344.673 264.893 1.00 68.81 503 PHE B CA 1
ATOM 9060 C C . PHE B 2 503 ? 250.337 344.974 263.535 1.00 68.81 503 PHE B C 1
ATOM 9061 O O . PHE B 2 503 ? 251.426 344.478 263.216 1.00 68.81 503 PHE B O 1
ATOM 9069 N N . LEU B 2 504 ? 249.671 345.814 262.736 1.00 71.30 504 LEU B N 1
ATOM 9070 C CA . LEU B 2 504 ? 250.229 346.223 261.452 1.00 71.30 504 LEU B CA 1
ATOM 9071 C C . LEU B 2 504 ? 251.477 347.079 261.625 1.00 71.30 504 LEU B C 1
ATOM 9072 O O . LEU B 2 504 ? 252.405 346.980 260.815 1.00 71.30 504 LEU B O 1
ATOM 9077 N N . LYS B 2 505 ? 251.541 347.886 262.683 1.00 71.70 505 LYS B N 1
ATOM 9078 C CA . LYS B 2 505 ? 252.735 348.682 262.926 1.00 71.70 505 LYS B CA 1
ATOM 9079 C C . LYS B 2 505 ? 253.906 347.813 263.362 1.00 71.70 505 LYS B C 1
ATOM 9080 O O . LYS B 2 505 ? 255.047 348.079 262.980 1.00 71.70 505 LYS B O 1
ATOM 9086 N N . SER B 2 506 ? 253.648 346.762 264.141 1.00 68.62 506 SER B N 1
ATOM 9087 C CA . SER B 2 506 ? 254.730 345.858 264.521 1.00 68.62 506 SER B CA 1
ATOM 9088 C C . SER B 2 506 ? 255.218 345.041 263.330 1.00 68.62 506 SER B C 1
ATOM 9089 O O . SER B 2 506 ? 256.421 344.757 263.217 1.00 68.62 506 SER B O 1
ATOM 9092 N N . ILE B 2 507 ? 254.301 344.684 262.424 1.00 71.80 507 ILE B N 1
ATOM 9093 C CA . ILE B 2 507 ? 254.673 344.011 261.179 1.00 71.80 507 ILE B CA 1
ATOM 9094 C C . ILE B 2 507 ? 255.555 344.912 260.326 1.00 71.80 507 ILE B C 1
ATOM 9095 O O . ILE B 2 507 ? 256.606 344.492 259.819 1.00 71.80 507 ILE B O 1
ATOM 9100 N N . SER B 2 508 ? 255.162 346.182 260.195 1.00 74.53 508 SER B N 1
ATOM 9101 C CA . SER B 2 508 ? 255.948 347.151 259.441 1.00 74.53 508 SER B CA 1
ATOM 9102 C C . SER B 2 508 ? 257.274 347.466 260.117 1.00 74.53 508 SER B C 1
ATOM 9103 O O . SER B 2 508 ? 258.232 347.849 259.442 1.00 74.53 508 SER B O 1
ATOM 9106 N N . ASN B 2 509 ? 257.346 347.324 261.439 1.00 80.20 509 ASN B N 1
ATOM 9107 C CA . ASN B 2 509 ? 258.615 347.513 262.131 1.00 80.20 509 ASN B CA 1
ATOM 9108 C C . ASN B 2 509 ? 259.572 346.371 261.850 1.00 80.20 509 ASN B C 1
ATOM 9109 O O . ASN B 2 509 ? 260.766 346.601 261.637 1.00 80.20 509 ASN B O 1
ATOM 9114 N N . VAL B 2 510 ? 259.086 345.136 261.854 1.00 81.85 510 VAL B N 1
ATOM 9115 C CA . VAL B 2 510 ? 260.035 344.037 261.723 1.00 81.85 510 VAL B CA 1
ATOM 9116 C C . VAL B 2 510 ? 260.396 343.770 260.263 1.00 81.85 510 VAL B C 1
ATOM 9117 O O . VAL B 2 510 ? 261.478 343.242 259.987 1.00 81.85 510 VAL B O 1
ATOM 9121 N N . SER B 2 511 ? 259.545 344.145 259.302 1.00 80.11 511 SER B N 1
ATOM 9122 C CA . SER B 2 511 ? 259.781 343.716 257.931 1.00 80.11 511 SER B CA 1
ATOM 9123 C C . SER B 2 511 ? 260.086 344.849 256.975 1.00 80.11 511 SER B C 1
ATOM 9124 O O . SER B 2 511 ? 260.810 344.636 256.005 1.00 80.11 511 SER B O 1
ATOM 9127 N N . GLY B 2 512 ? 259.554 346.041 257.208 1.00 80.74 512 GLY B N 1
ATOM 9128 C CA . GLY B 2 512 ? 259.715 347.128 256.275 1.00 80.74 512 GLY B CA 1
ATOM 9129 C C . GLY B 2 512 ? 258.711 347.142 255.148 1.00 80.74 512 GLY B C 1
ATOM 9130 O O . GLY B 2 512 ? 258.640 348.134 254.412 1.00 80.74 512 GLY B O 1
ATOM 9131 N N . LYS B 2 513 ? 257.950 346.068 254.977 1.00 84.88 513 LYS B N 1
ATOM 9132 C CA . LYS B 2 513 ? 256.827 346.009 254.056 1.00 84.88 513 LYS B CA 1
ATOM 9133 C C . LYS B 2 513 ? 255.548 346.194 254.851 1.00 84.88 513 LYS B C 1
ATOM 9134 O O . LYS B 2 513 ? 255.428 345.680 255.965 1.00 84.88 513 LYS B O 1
ATOM 9140 N N . ASP B 2 514 ? 254.591 346.925 254.293 1.00 96.54 514 ASP B N 1
ATOM 9141 C CA . ASP B 2 514 ? 253.264 346.959 254.888 1.00 96.54 514 ASP B CA 1
ATOM 9142 C C . ASP B 2 514 ? 252.300 346.145 254.033 1.00 96.54 514 ASP B C 1
ATOM 9143 O O . ASP B 2 514 ? 252.458 346.028 252.814 1.00 96.54 514 ASP B O 1
ATOM 9148 N N . ILE B 2 515 ? 251.308 345.569 254.694 1.00 91.44 515 ILE B N 1
ATOM 9149 C CA . ILE B 2 515 ? 250.421 344.592 254.090 1.00 91.44 515 ILE B CA 1
ATOM 9150 C C . ILE B 2 515 ? 249.045 345.187 253.815 1.00 91.44 515 ILE B C 1
ATOM 9151 O O . ILE B 2 515 ? 248.087 344.446 253.623 1.00 91.44 515 ILE B O 1
ATOM 9156 N N . GLN B 2 516 ? 248.941 346.513 253.813 1.00 78.91 516 GLN B N 1
ATOM 9157 C CA . GLN B 2 516 ? 247.698 347.262 253.662 1.00 78.91 516 GLN B CA 1
ATOM 9158 C C . GLN B 2 516 ? 246.857 346.921 252.421 1.00 78.91 516 GLN B C 1
ATOM 9159 O O . GLN B 2 516 ? 245.626 346.976 252.521 1.00 78.91 516 GLN B O 1
ATOM 9165 N N . PRO B 2 517 ? 247.423 346.556 251.256 1.00 78.89 517 PRO B N 1
ATOM 9166 C CA . PRO B 2 517 ? 246.548 345.979 250.221 1.00 78.89 517 PRO B CA 1
ATOM 9167 C C . PRO B 2 517 ? 245.976 344.623 250.589 1.00 78.89 517 PRO B C 1
ATOM 9168 O O . PRO B 2 517 ? 244.803 344.358 250.305 1.00 78.89 517 PRO B O 1
ATOM 9172 N N . LEU B 2 518 ? 246.767 343.759 251.227 1.00 71.68 518 LEU B N 1
ATOM 9173 C CA . LEU B 2 518 ? 246.273 342.445 251.626 1.00 71.68 518 LEU B CA 1
ATOM 9174 C C . LEU B 2 518 ? 245.256 342.563 252.753 1.00 71.68 518 LEU B C 1
ATOM 9175 O O . LEU B 2 518 ? 244.259 341.830 252.781 1.00 71.68 518 LEU B O 1
ATOM 9180 N N . ILE B 2 519 ? 245.494 343.491 253.681 1.00 67.06 519 ILE B N 1
ATOM 9181 C CA . ILE B 2 519 ? 244.541 343.777 254.749 1.00 67.06 519 ILE B CA 1
ATOM 9182 C C . ILE B 2 519 ? 243.266 344.373 254.174 1.00 67.06 519 ILE B C 1
ATOM 9183 O O . ILE B 2 519 ? 242.158 344.009 254.577 1.00 67.06 519 ILE B O 1
ATOM 9188 N N . LYS B 2 520 ? 243.398 345.267 253.199 1.00 65.26 520 LYS B N 1
ATOM 9189 C CA . LYS B 2 520 ? 242.228 345.876 252.581 1.00 65.26 520 LYS B CA 1
ATOM 9190 C C . LYS B 2 520 ? 241.419 344.870 251.776 1.00 65.26 520 LYS B C 1
ATOM 9191 O O . LYS B 2 520 ? 240.193 344.986 251.698 1.00 65.26 520 LYS B O 1
ATOM 9197 N N . GLN B 2 521 ? 242.072 343.869 251.193 1.00 67.56 521 GLN B N 1
ATOM 9198 C CA . GLN B 2 521 ? 241.326 342.920 250.383 1.00 67.56 521 GLN B CA 1
ATOM 9199 C C . GLN B 2 521 ? 240.684 341.826 251.226 1.00 67.56 521 GLN B C 1
ATOM 9200 O O . GLN B 2 521 ? 239.492 341.548 251.081 1.00 67.56 521 GLN B O 1
ATOM 9206 N N . TRP B 2 522 ? 241.447 341.186 252.103 1.00 64.53 522 TRP B N 1
ATOM 9207 C CA . TRP B 2 522 ? 240.933 339.989 252.749 1.00 64.53 522 TRP B CA 1
ATOM 9208 C C . TRP B 2 522 ? 240.384 340.219 254.143 1.00 64.53 522 TRP B C 1
ATOM 9209 O O . TRP B 2 522 ? 239.741 339.323 254.686 1.00 64.53 522 TRP B O 1
ATOM 9220 N N . VAL B 2 523 ? 240.598 341.388 254.731 1.00 60.75 523 VAL B N 1
ATOM 9221 C CA . VAL B 2 523 ? 240.055 341.634 256.057 1.00 60.75 523 VAL B CA 1
ATOM 9222 C C . VAL B 2 523 ? 238.867 342.581 255.936 1.00 60.75 523 VAL B C 1
ATOM 9223 O O . VAL B 2 523 ? 237.731 342.189 256.209 1.00 60.75 523 VAL B O 1
ATOM 9227 N N . ASP B 2 524 ? 239.097 343.798 255.446 1.00 62.66 524 ASP B N 1
ATOM 9228 C CA . ASP B 2 524 ? 238.070 344.833 255.426 1.00 62.66 524 ASP B CA 1
ATOM 9229 C C . ASP B 2 524 ? 236.949 344.624 254.408 1.00 62.66 524 ASP B C 1
ATOM 9230 O O . ASP B 2 524 ? 236.020 345.435 254.391 1.00 62.66 524 ASP B O 1
ATOM 9235 N N . GLN B 2 525 ? 236.978 343.584 253.571 1.00 69.55 525 GLN B N 1
ATOM 9236 C CA . GLN B 2 525 ? 236.097 343.584 252.410 1.00 69.55 525 GLN B CA 1
ATOM 9237 C C . GLN B 2 525 ? 235.078 342.456 252.348 1.00 69.55 525 GLN B C 1
ATOM 9238 O O . GLN B 2 525 ? 234.091 342.609 251.620 1.00 69.55 525 GLN B O 1
ATOM 9244 N N . SER B 2 526 ? 235.293 341.339 253.056 1.00 67.29 526 SER B N 1
ATOM 9245 C CA . SER B 2 526 ? 234.300 340.273 253.265 1.00 67.29 526 SER B CA 1
ATOM 9246 C C . SER B 2 526 ? 233.836 339.616 251.956 1.00 67.29 526 SER B C 1
ATOM 9247 O O . SER B 2 526 ? 232.688 339.745 251.538 1.00 67.29 526 SER B O 1
ATOM 9250 N N . GLY B 2 527 ? 234.756 338.900 251.320 1.00 71.04 527 GLY B N 1
ATOM 9251 C CA . GLY B 2 527 ? 234.388 338.060 250.195 1.00 71.04 527 GLY B CA 1
ATOM 9252 C C . GLY B 2 527 ? 235.507 337.119 249.808 1.00 71.04 527 GLY B C 1
ATOM 9253 O O . GLY B 2 527 ? 236.674 337.341 250.146 1.00 71.04 527 GLY B O 1
ATOM 9254 N N . VAL B 2 528 ? 235.131 336.059 249.099 1.00 66.88 528 VAL B N 1
ATOM 9255 C CA . VAL B 2 528 ? 236.079 335.125 248.506 1.00 66.88 528 VAL B CA 1
ATOM 9256 C C . VAL B 2 528 ? 235.965 335.241 246.989 1.00 66.88 528 VAL B C 1
ATOM 9257 O O . VAL B 2 528 ? 235.027 335.827 246.468 1.00 66.88 528 VAL B O 1
ATOM 9261 N N . VAL B 2 529 ? 236.933 334.679 246.275 1.00 70.93 529 VAL B N 1
ATOM 9262 C CA . VAL B 2 529 ? 236.954 334.809 244.822 1.00 70.93 529 VAL B CA 1
ATOM 9263 C C . VAL B 2 529 ? 236.681 333.455 244.180 1.00 70.93 529 VAL B C 1
ATOM 9264 O O . VAL B 2 529 ? 236.910 332.399 244.773 1.00 70.93 529 VAL B O 1
ATOM 9268 N N . LYS B 2 530 ? 236.147 333.500 242.964 1.00 75.78 530 LYS B N 1
ATOM 9269 C CA . LYS B 2 530 ? 235.795 332.315 242.191 1.00 75.78 530 LYS B CA 1
ATOM 9270 C C . LYS B 2 530 ? 236.521 332.385 240.860 1.00 75.78 530 LYS B C 1
ATOM 9271 O O . LYS B 2 530 ? 236.391 333.376 240.142 1.00 75.78 530 LYS B O 1
ATOM 9277 N N . PHE B 2 531 ? 237.276 331.346 240.531 1.00 74.04 531 PHE B N 1
ATOM 9278 C CA . PHE B 2 531 ? 238.073 331.315 239.313 1.00 74.04 531 PHE B CA 1
ATOM 9279 C C . PHE B 2 531 ? 237.556 330.223 238.393 1.00 74.04 531 PHE B C 1
ATOM 9280 O O . PHE B 2 531 ? 237.419 329.072 238.811 1.00 74.04 531 PHE B O 1
ATOM 9288 N N . TYR B 2 532 ? 237.294 330.574 237.137 1.00 83.36 532 TYR B N 1
ATOM 9289 C CA . TYR B 2 532 ? 236.940 329.616 236.101 1.00 83.36 532 TYR B CA 1
ATOM 9290 C C . TYR B 2 532 ? 238.041 329.666 235.059 1.00 83.36 532 TYR B C 1
ATOM 9291 O O . TYR B 2 532 ? 238.223 330.686 234.390 1.00 83.36 532 TYR B O 1
ATOM 9300 N N . GLY B 2 533 ? 238.777 328.570 234.922 1.00 83.80 533 GLY B N 1
ATOM 9301 C CA . GLY B 2 533 ? 239.914 328.519 234.030 1.00 83.80 533 GLY B CA 1
ATOM 9302 C C . GLY B 2 533 ? 239.727 327.483 232.944 1.00 83.80 533 GLY B C 1
ATOM 9303 O O . GLY B 2 533 ? 239.135 326.425 233.164 1.00 83.80 533 GLY B O 1
ATOM 9304 N N . SER B 2 534 ? 240.236 327.800 231.762 1.00 82.40 534 SER B N 1
ATOM 9305 C CA . SER B 2 534 ? 240.296 326.855 230.660 1.00 82.40 534 SER B CA 1
ATOM 9306 C C . SER B 2 534 ? 241.493 327.213 229.801 1.00 82.40 534 SER B C 1
ATOM 9307 O O . SER B 2 534 ? 241.796 328.385 229.606 1.00 82.40 534 SER B O 1
ATOM 9310 N N . PHE B 2 535 ? 242.168 326.204 229.276 1.00 79.61 535 PHE B N 1
ATOM 9311 C CA . PHE B 2 535 ? 243.394 326.439 228.535 1.00 79.61 535 PHE B CA 1
ATOM 9312 C C . PHE B 2 535 ? 243.227 326.009 227.085 1.00 79.61 535 PHE B C 1
ATOM 9313 O O . PHE B 2 535 ? 242.291 325.296 226.719 1.00 79.61 535 PHE B O 1
ATOM 9321 N N . ALA B 2 536 ? 244.165 326.461 226.258 1.00 83.89 536 ALA B N 1
ATOM 9322 C CA . ALA B 2 536 ? 244.307 325.963 224.896 1.00 83.89 536 ALA B CA 1
ATOM 9323 C C . ALA B 2 536 ? 245.773 326.055 224.511 1.00 83.89 536 ALA B C 1
ATOM 9324 O O . ALA B 2 536 ? 246.408 327.087 224.735 1.00 83.89 536 ALA B O 1
ATOM 9326 N N . PHE B 2 537 ? 246.315 324.990 223.937 1.00 90.81 537 PHE B N 1
ATOM 9327 C CA . PHE B 2 537 ? 247.724 324.953 223.577 1.00 90.81 537 PHE B CA 1
ATOM 9328 C C . PHE B 2 537 ? 247.892 325.359 222.120 1.00 90.81 537 PHE B C 1
ATOM 9329 O O . PHE B 2 537 ? 247.369 324.691 221.222 1.00 90.81 537 PHE B O 1
ATOM 9337 N N . ASN B 2 538 ? 248.623 326.446 221.885 1.00 94.31 538 ASN B N 1
ATOM 9338 C CA . ASN B 2 538 ? 248.965 326.880 220.536 1.00 94.31 538 ASN B CA 1
ATOM 9339 C C . ASN B 2 538 ? 250.228 326.147 220.105 1.00 94.31 538 ASN B C 1
ATOM 9340 O O . ASN B 2 538 ? 251.324 326.421 220.619 1.00 94.31 538 ASN B O 1
ATOM 9345 N N . ARG B 2 539 ? 250.058 325.226 219.150 1.00 103.95 539 ARG B N 1
ATOM 9346 C CA . ARG B 2 539 ? 251.144 324.388 218.653 1.00 103.95 539 ARG B CA 1
ATOM 9347 C C . ARG B 2 539 ? 252.099 325.169 217.764 1.00 103.95 539 ARG B C 1
ATOM 9348 O O . ARG B 2 539 ? 253.284 324.832 217.688 1.00 103.95 539 ARG B O 1
ATOM 9356 N N . LYS B 2 540 ? 251.605 326.214 217.095 1.00 98.07 540 LYS B N 1
ATOM 9357 C CA . LYS B 2 540 ? 252.422 326.941 216.130 1.00 98.07 540 LYS B CA 1
ATOM 9358 C C . LYS B 2 540 ? 253.498 327.771 216.821 1.00 98.07 540 LYS B C 1
ATOM 9359 O O . LYS B 2 540 ? 254.682 327.676 216.478 1.00 98.07 540 LYS B O 1
ATOM 9365 N N . ARG B 2 541 ? 253.072 328.582 217.812 1.00 92.76 541 ARG B N 1
ATOM 9366 C CA . ARG B 2 541 ? 253.955 329.483 218.599 1.00 92.76 541 ARG B CA 1
ATOM 9367 C C . ARG B 2 541 ? 254.390 328.833 219.901 1.00 92.76 541 ARG B C 1
ATOM 9368 O O . ARG B 2 541 ? 255.021 329.527 220.673 1.00 92.76 541 ARG B O 1
ATOM 9376 N N . ASN B 2 542 ? 254.016 327.589 220.157 1.00 93.36 542 ASN B N 1
ATOM 9377 C CA . ASN B 2 542 ? 254.413 326.812 221.338 1.00 93.36 542 ASN B CA 1
ATOM 9378 C C . ASN B 2 542 ? 254.039 327.514 222.640 1.00 93.36 542 ASN B C 1
ATOM 9379 O O . ASN B 2 542 ? 254.829 327.558 223.585 1.00 93.36 542 ASN B O 1
ATOM 9384 N N . VAL B 2 543 ? 252.836 328.079 222.702 1.00 86.32 543 VAL B N 1
ATOM 9385 C CA . VAL B 2 543 ? 252.431 328.787 223.911 1.00 86.32 543 VAL B CA 1
ATOM 9386 C C . VAL B 2 543 ? 251.204 328.113 224.498 1.00 86.32 543 VAL B C 1
ATOM 9387 O O . VAL B 2 543 ? 250.525 327.311 223.855 1.00 86.32 543 VAL B O 1
ATOM 9391 N N . LEU B 2 544 ? 250.934 328.437 225.754 1.00 79.78 544 LEU B N 1
ATOM 9392 C CA . LEU B 2 544 ? 249.777 327.949 226.483 1.00 79.78 544 LEU B CA 1
ATOM 9393 C C . LEU B 2 544 ? 248.904 329.154 226.789 1.00 79.78 544 LEU B C 1
ATOM 9394 O O . LEU B 2 544 ? 249.310 330.042 227.545 1.00 79.78 544 LEU B O 1
ATOM 9399 N N . GLU B 2 545 ? 247.724 329.203 226.179 1.00 82.67 545 GLU B N 1
ATOM 9400 C CA . GLU B 2 545 ? 246.805 330.321 226.318 1.00 82.67 545 GLU B CA 1
ATOM 9401 C C . GLU B 2 545 ? 245.790 329.949 227.387 1.00 82.67 545 GLU B C 1
ATOM 9402 O O . GLU B 2 545 ? 244.867 329.173 227.132 1.00 82.67 545 GLU B O 1
ATOM 9408 N N . LEU B 2 546 ? 245.986 330.478 228.588 1.00 78.33 546 LEU B N 1
ATOM 9409 C CA . LEU B 2 546 ? 245.027 330.311 229.662 1.00 78.33 546 LEU B CA 1
ATOM 9410 C C . LEU B 2 546 ? 243.922 331.342 229.533 1.00 78.33 546 LEU B C 1
ATOM 9411 O O . LEU B 2 546 ? 244.115 332.429 228.986 1.00 78.33 546 LEU B O 1
ATOM 9416 N N . GLU B 2 547 ? 242.766 331.003 230.081 1.00 82.30 547 GLU B N 1
ATOM 9417 C CA . GLU B 2 547 ? 241.576 331.841 230.028 1.00 82.30 547 GLU B CA 1
ATOM 9418 C C . GLU B 2 547 ? 240.950 331.741 231.410 1.00 82.30 547 GLU B C 1
ATOM 9419 O O . GLU B 2 547 ? 240.318 330.733 231.735 1.00 82.30 547 GLU B O 1
ATOM 9425 N N . ILE B 2 548 ? 241.169 332.763 232.229 1.00 80.01 548 ILE B N 1
ATOM 9426 C CA . ILE B 2 548 ? 240.716 332.790 233.613 1.00 80.01 548 ILE B CA 1
ATOM 9427 C C . ILE B 2 548 ? 239.715 333.919 233.754 1.00 80.01 548 ILE B C 1
ATOM 9428 O O . ILE B 2 548 ? 240.063 335.092 233.574 1.00 80.01 548 ILE B O 1
ATOM 9433 N N . LYS B 2 549 ? 238.479 333.571 234.079 1.00 87.86 549 LYS B N 1
ATOM 9434 C CA . LYS B 2 549 ? 237.425 334.549 234.288 1.00 87.86 549 LYS B CA 1
ATOM 9435 C C . LYS B 2 549 ? 236.842 334.369 235.679 1.00 87.86 549 LYS B C 1
ATOM 9436 O O . LYS B 2 549 ? 236.742 333.249 236.183 1.00 87.86 549 LYS B O 1
ATOM 9442 N N . GLN B 2 550 ? 236.455 335.472 236.300 1.00 89.15 550 GLN B N 1
ATOM 9443 C CA . GLN B 2 550 ? 235.940 335.444 237.657 1.00 89.15 550 GLN B CA 1
ATOM 9444 C C . GLN B 2 550 ? 234.440 335.679 237.667 1.00 89.15 550 GLN B C 1
ATOM 9445 O O . GLN B 2 550 ? 233.919 336.473 236.880 1.00 89.15 550 GLN B O 1
ATOM 9451 N N . ASP B 2 551 ? 233.750 334.981 238.561 1.00 93.36 551 ASP B N 1
ATOM 9452 C CA . ASP B 2 551 ? 232.347 335.254 238.850 1.00 93.36 551 ASP B CA 1
ATOM 9453 C C . ASP B 2 551 ? 232.318 336.191 240.044 1.00 93.36 551 ASP B C 1
ATOM 9454 O O . ASP B 2 551 ? 232.520 335.773 241.185 1.00 93.36 551 ASP B O 1
ATOM 9459 N N . TYR B 2 552 ? 232.081 337.469 239.778 1.00 94.80 552 TYR B N 1
ATOM 9460 C CA . TYR B 2 552 ? 232.107 338.505 240.798 1.00 94.80 552 TYR B CA 1
ATOM 9461 C C . TYR B 2 552 ? 230.732 339.101 241.042 1.00 94.80 552 TYR B C 1
ATOM 9462 O O . TYR B 2 552 ? 230.620 340.108 241.747 1.00 94.80 552 TYR B O 1
ATOM 9471 N N . THR B 2 553 ? 229.687 338.511 240.467 1.00 97.98 553 THR B N 1
ATOM 9472 C CA . THR B 2 553 ? 228.325 338.990 240.628 1.00 97.98 553 THR B CA 1
ATOM 9473 C C . THR B 2 553 ? 227.485 338.089 241.518 1.00 97.98 553 THR B C 1
ATOM 9474 O O . THR B 2 553 ? 226.311 338.392 241.752 1.00 97.98 553 THR B O 1
ATOM 9478 N N . SER B 2 554 ? 228.051 336.992 242.012 1.00 91.23 554 SER B N 1
ATOM 9479 C CA . SER B 2 554 ? 227.404 336.179 243.024 1.00 91.23 554 SER B CA 1
ATOM 9480 C C . SER B 2 554 ? 227.351 336.952 244.343 1.00 91.23 554 SER B C 1
ATOM 9481 O O . SER B 2 554 ? 228.106 337.908 244.530 1.00 91.23 554 SER B O 1
ATOM 9484 N N . PRO B 2 555 ? 226.441 336.588 245.263 1.00 83.82 555 PRO B N 1
ATOM 9485 C CA . PRO B 2 555 ? 226.312 337.378 246.500 1.00 83.82 555 PRO B CA 1
ATOM 9486 C C . PRO B 2 555 ? 227.511 337.310 247.428 1.00 83.82 555 PRO B C 1
ATOM 9487 O O . PRO B 2 555 ? 227.752 338.272 248.164 1.00 83.82 555 PRO B O 1
ATOM 9491 N N . GLY B 2 556 ? 228.278 336.231 247.420 1.00 82.36 556 GLY B N 1
ATOM 9492 C CA . GLY B 2 556 ? 229.384 336.112 248.340 1.00 82.36 556 GLY B CA 1
ATOM 9493 C C . GLY B 2 556 ? 230.736 336.524 247.819 1.00 82.36 556 GLY B C 1
ATOM 9494 O O . GLY B 2 556 ? 231.701 336.519 248.586 1.00 82.36 556 GLY B O 1
ATOM 9495 N N . THR B 2 557 ? 230.835 336.909 246.552 1.00 83.22 557 THR B N 1
ATOM 9496 C CA . THR B 2 557 ? 232.104 337.012 245.852 1.00 83.22 557 THR B CA 1
ATOM 9497 C C . THR B 2 557 ? 232.626 338.442 245.807 1.00 83.22 557 THR B C 1
ATOM 9498 O O . THR B 2 557 ? 231.909 339.409 246.061 1.00 83.22 557 THR B O 1
ATOM 9502 N N . GLN B 2 558 ? 233.905 338.556 245.464 1.00 93.99 558 GLN B N 1
ATOM 9503 C CA . GLN B 2 558 ? 234.546 339.838 245.232 1.00 93.99 558 GLN B CA 1
ATOM 9504 C C . GLN B 2 558 ? 235.543 339.696 244.093 1.00 93.99 558 GLN B C 1
ATOM 9505 O O . GLN B 2 558 ? 235.883 338.588 243.671 1.00 93.99 558 GLN B O 1
ATOM 9511 N N . LYS B 2 559 ? 236.065 340.821 243.627 1.00 92.06 559 LYS B N 1
ATOM 9512 C CA . LYS B 2 559 ? 236.925 340.784 242.434 1.00 92.06 559 LYS B CA 1
ATOM 9513 C C . LYS B 2 559 ? 238.382 340.866 242.806 1.00 92.06 559 LYS B C 1
ATOM 9514 O O . LYS B 2 559 ? 238.734 341.786 243.520 1.00 92.06 559 LYS B O 1
ATOM 9520 N N . TYR B 2 560 ? 239.181 339.964 242.297 1.00 83.51 560 TYR B N 1
ATOM 9521 C CA . TYR B 2 560 ? 240.605 339.865 242.571 1.00 83.51 560 TYR B CA 1
ATOM 9522 C C . TYR B 2 560 ? 241.363 340.542 241.441 1.00 83.51 560 TYR B C 1
ATOM 9523 O O . TYR B 2 560 ? 241.061 340.311 240.268 1.00 83.51 560 TYR B O 1
ATOM 9532 N N . VAL B 2 561 ? 242.331 341.389 241.789 1.00 91.99 561 VAL B N 1
ATOM 9533 C CA . VAL B 2 561 ? 243.109 342.101 240.782 1.00 91.99 561 VAL B CA 1
ATOM 9534 C C . VAL B 2 561 ? 244.608 341.950 240.999 1.00 91.99 561 VAL B C 1
ATOM 9535 O O . VAL B 2 561 ? 245.406 342.577 240.297 1.00 91.99 561 VAL B O 1
ATOM 9539 N N . GLY B 2 562 ? 245.012 341.114 241.943 1.00 83.99 562 GLY B N 1
ATOM 9540 C CA . GLY B 2 562 ? 246.413 340.958 242.247 1.00 83.99 562 GLY B CA 1
ATOM 9541 C C . GLY B 2 562 ? 247.136 340.035 241.289 1.00 83.99 562 GLY B C 1
ATOM 9542 O O . GLY B 2 562 ? 246.682 339.788 240.173 1.00 83.99 562 GLY B O 1
ATOM 9543 N N . PRO B 2 563 ? 248.297 339.531 241.698 1.00 76.32 563 PRO B N 1
ATOM 9544 C CA . PRO B 2 563 ? 248.965 338.474 240.938 1.00 76.32 563 PRO B CA 1
ATOM 9545 C C . PRO B 2 563 ? 248.460 337.096 241.333 1.00 76.32 563 PRO B C 1
ATOM 9546 O O . PRO B 2 563 ? 247.865 336.899 242.392 1.00 76.32 563 PRO B O 1
ATOM 9550 N N . LEU B 2 564 ? 248.719 336.132 240.456 1.00 75.16 564 LEU B N 1
ATOM 9551 C CA . LEU B 2 564 ? 248.193 334.782 240.599 1.00 75.16 564 LEU B CA 1
ATOM 9552 C C . LEU B 2 564 ? 249.235 333.790 240.120 1.00 75.16 564 LEU B C 1
ATOM 9553 O O . LEU B 2 564 ? 249.704 333.887 238.991 1.00 75.16 564 LEU B O 1
ATOM 9558 N N . LYS B 2 565 ? 249.592 332.836 240.965 1.00 72.07 565 LYS B N 1
ATOM 9559 C CA . LYS B 2 565 ? 250.568 331.827 240.592 1.00 72.07 565 LYS B CA 1
ATOM 9560 C C . LYS B 2 565 ? 249.868 330.674 239.889 1.00 72.07 565 LYS B C 1
ATOM 9561 O O . LYS B 2 565 ? 248.760 330.292 240.257 1.00 72.07 565 LYS B O 1
ATOM 9567 N N . VAL B 2 566 ? 250.501 330.142 238.853 1.00 76.05 566 VAL B N 1
ATOM 9568 C CA . VAL B 2 566 ? 250.024 328.958 238.158 1.00 76.05 566 VAL B CA 1
ATOM 9569 C C . VAL B 2 566 ? 251.215 328.034 237.935 1.00 76.05 566 VAL B C 1
ATOM 9570 O O . VAL B 2 566 ? 252.323 328.490 237.643 1.00 76.05 566 VAL B O 1
ATOM 9574 N N . THR B 2 567 ? 251.018 326.741 238.155 1.00 77.18 567 THR B N 1
ATOM 9575 C CA . THR B 2 567 ? 252.086 325.761 238.028 1.00 77.18 567 THR B CA 1
ATOM 9576 C C . THR B 2 567 ? 251.748 324.812 236.892 1.00 77.18 567 THR B C 1
ATOM 9577 O O . THR B 2 567 ? 250.726 324.128 236.939 1.00 77.18 567 THR B O 1
ATOM 9581 N N . VAL B 2 568 ? 252.606 324.770 235.876 1.00 76.59 568 VAL B N 1
ATOM 9582 C CA . VAL B 2 568 ? 252.407 323.915 234.714 1.00 76.59 568 VAL B CA 1
ATOM 9583 C C . VAL B 2 568 ? 253.459 322.821 234.733 1.00 76.59 568 VAL B C 1
ATOM 9584 O O . VAL B 2 568 ? 254.661 323.106 234.787 1.00 76.59 568 VAL B O 1
ATOM 9588 N N . GLN B 2 569 ? 253.008 321.574 234.718 1.00 79.76 569 GLN B N 1
ATOM 9589 C CA . GLN B 2 569 ? 253.876 320.420 234.577 1.00 79.76 569 GLN B CA 1
ATOM 9590 C C . GLN B 2 569 ? 253.881 320.018 233.113 1.00 79.76 569 GLN B C 1
ATOM 9591 O O . GLN B 2 569 ? 252.865 319.529 232.595 1.00 79.76 569 GLN B O 1
ATOM 9597 N N . GLU B 2 570 ? 255.012 320.259 232.453 1.00 86.94 570 GLU B N 1
ATOM 9598 C CA . GLU B 2 570 ? 255.293 319.824 231.105 1.00 86.94 570 GLU B CA 1
ATOM 9599 C C . GLU B 2 570 ? 256.306 318.690 231.168 1.00 86.94 570 GLU B C 1
ATOM 9600 O O . GLU B 2 570 ? 256.811 318.344 232.242 1.00 86.94 570 GLU B O 1
ATOM 9606 N N . LEU B 2 571 ? 256.636 318.134 230.002 1.00 86.15 571 LEU B N 1
ATOM 9607 C CA . LEU B 2 571 ? 257.593 317.038 229.920 1.00 86.15 571 LEU B CA 1
ATOM 9608 C C . LEU B 2 571 ? 258.983 317.436 230.384 1.00 86.15 571 LEU B C 1
ATOM 9609 O O . LEU B 2 571 ? 259.725 316.579 230.870 1.00 86.15 571 LEU B O 1
ATOM 9614 N N . ASP B 2 572 ? 259.348 318.708 230.276 1.00 89.05 572 ASP B N 1
ATOM 9615 C CA . ASP B 2 572 ? 260.647 319.139 230.755 1.00 89.05 572 ASP B CA 1
ATOM 9616 C C . ASP B 2 572 ? 260.667 319.443 232.247 1.00 89.05 572 ASP B C 1
ATOM 9617 O O . ASP B 2 572 ? 261.747 319.688 232.789 1.00 89.05 572 ASP B O 1
ATOM 9622 N N . GLY B 2 573 ? 259.522 319.428 232.924 1.00 84.77 573 GLY B N 1
ATOM 9623 C CA . GLY B 2 573 ? 259.525 319.623 234.356 1.00 84.77 573 GLY B CA 1
ATOM 9624 C C . GLY B 2 573 ? 258.364 320.478 234.795 1.00 84.77 573 GLY B C 1
ATOM 9625 O O . GLY B 2 573 ? 257.414 320.705 234.051 1.00 84.77 573 GLY B O 1
ATOM 9626 N N . SER B 2 574 ? 258.449 320.962 236.029 1.00 79.24 574 SER B N 1
ATOM 9627 C CA . SER B 2 574 ? 257.411 321.783 236.637 1.00 79.24 574 SER B CA 1
ATOM 9628 C C . SER B 2 574 ? 257.877 323.229 236.685 1.00 79.24 574 SER B C 1
ATOM 9629 O O . SER B 2 574 ? 258.914 323.529 237.283 1.00 79.24 574 SER B O 1
ATOM 9632 N N . PHE B 2 575 ? 257.102 324.123 236.077 1.00 80.58 575 PHE B N 1
ATOM 9633 C CA . PHE B 2 575 ? 257.446 325.533 235.999 1.00 80.58 575 PHE B CA 1
ATOM 9634 C C . PHE B 2 575 ? 256.327 326.375 236.589 1.00 80.58 575 PHE B C 1
ATOM 9635 O O . PHE B 2 575 ? 255.148 326.131 236.323 1.00 80.58 575 PHE B O 1
ATOM 9643 N N . ASN B 2 576 ? 256.704 327.372 237.383 1.00 85.24 576 ASN B N 1
ATOM 9644 C CA . ASN B 2 576 ? 255.764 328.307 237.980 1.00 85.24 576 ASN B CA 1
ATOM 9645 C C . ASN B 2 576 ? 255.737 329.595 237.171 1.00 85.24 576 ASN B C 1
ATOM 9646 O O . ASN B 2 576 ? 256.773 330.053 236.683 1.00 85.24 576 ASN B O 1
ATOM 9651 N N . HIS B 2 577 ? 254.552 330.179 237.041 1.00 80.43 577 HIS B N 1
ATOM 9652 C CA . HIS B 2 577 ? 254.356 331.430 236.325 1.00 80.43 577 HIS B CA 1
ATOM 9653 C C . HIS B 2 577 ? 253.461 332.335 237.149 1.00 80.43 577 HIS B C 1
ATOM 9654 O O . HIS B 2 577 ? 252.503 331.875 237.764 1.00 80.43 577 HIS B O 1
ATOM 9661 N N . THR B 2 578 ? 253.767 333.623 237.150 1.00 78.95 578 THR B N 1
ATOM 9662 C CA . THR B 2 578 ? 252.939 334.612 237.822 1.00 78.95 578 THR B CA 1
ATOM 9663 C C . THR B 2 578 ? 252.156 335.392 236.776 1.00 78.95 578 THR B C 1
ATOM 9664 O O . THR B 2 578 ? 252.737 335.922 235.823 1.00 78.95 578 THR B O 1
ATOM 9668 N N . LEU B 2 579 ? 250.841 335.437 236.943 1.00 78.61 579 LEU B N 1
ATOM 9669 C CA . LEU B 2 579 ? 249.919 336.072 236.021 1.00 78.61 579 LEU B CA 1
ATOM 9670 C C . LEU B 2 579 ? 249.342 337.307 236.687 1.00 78.61 579 LEU B C 1
ATOM 9671 O O . LEU B 2 579 ? 249.013 337.281 237.872 1.00 78.61 579 LEU B O 1
ATOM 9676 N N . GLN B 2 580 ? 249.220 338.392 235.938 1.00 88.50 580 GLN B N 1
ATOM 9677 C CA . GLN B 2 580 ? 248.613 339.610 236.447 1.00 88.50 580 GLN B CA 1
ATOM 9678 C C . GLN B 2 580 ? 247.200 339.697 235.897 1.00 88.50 580 GLN B C 1
ATOM 9679 O O . GLN B 2 580 ? 247.014 339.813 234.681 1.00 88.50 580 GLN B O 1
ATOM 9685 N N . ILE B 2 581 ? 246.279 339.493 236.848 1.00 86.47 581 ILE B N 1
ATOM 9686 C CA . ILE B 2 581 ? 244.847 339.363 236.517 1.00 86.47 581 ILE B CA 1
ATOM 9687 C C . ILE B 2 581 ? 244.096 340.640 236.810 1.00 86.47 581 ILE B C 1
ATOM 9688 O O . ILE B 2 581 ? 243.307 340.610 237.715 1.00 86.47 581 ILE B O 1
ATOM 9693 N N . GLU B 2 582 ? 244.242 341.640 235.959 1.00 95.03 582 GLU B N 1
ATOM 9694 C CA . GLU B 2 582 ? 243.532 342.924 236.090 1.00 95.03 582 GLU B CA 1
ATOM 9695 C C . GLU B 2 582 ? 242.079 342.732 235.692 1.00 95.03 582 GLU B C 1
ATOM 9696 O O . GLU B 2 582 ? 241.766 341.655 235.209 1.00 95.03 582 GLU B O 1
ATOM 9702 N N . GLU B 2 583 ? 241.228 343.734 235.884 1.00 96.23 583 GLU B N 1
ATOM 9703 C CA . GLU B 2 583 ? 239.770 343.615 235.646 1.00 96.23 583 GLU B CA 1
ATOM 9704 C C . GLU B 2 583 ? 239.435 343.252 234.208 1.00 96.23 583 GLU B C 1
ATOM 9705 O O . GLU B 2 583 ? 238.547 342.426 234.015 1.00 96.23 583 GLU B O 1
ATOM 9711 N N . ASN B 2 584 ? 240.121 343.838 233.240 1.00 95.69 584 ASN B N 1
ATOM 9712 C CA . ASN B 2 584 ? 239.788 343.627 231.815 1.00 95.69 584 ASN B CA 1
ATOM 9713 C C . ASN B 2 584 ? 240.543 342.432 231.237 1.00 95.69 584 ASN B C 1
ATOM 9714 O O . ASN B 2 584 ? 240.467 342.246 230.021 1.00 95.69 584 ASN B O 1
ATOM 9719 N N . SER B 2 585 ? 241.263 341.665 232.053 1.00 93.57 585 SER B N 1
ATOM 9720 C CA . SER B 2 585 ? 242.113 340.556 231.547 1.00 93.57 585 SER B CA 1
ATOM 9721 C C . SER B 2 585 ? 241.315 339.298 231.293 1.00 93.57 585 SER B C 1
ATOM 9722 O O . SER B 2 585 ? 240.472 338.983 232.132 1.00 93.57 585 SER B O 1
ATOM 9725 N N . LEU B 2 586 ? 241.583 338.606 230.187 1.00 85.76 586 LEU B N 1
ATOM 9726 C CA . LEU B 2 586 ? 240.972 337.294 230.020 1.00 85.76 586 LEU B CA 1
ATOM 9727 C C . LEU B 2 586 ? 241.945 336.245 229.510 1.00 85.76 586 LEU B C 1
ATOM 9728 O O . LEU B 2 586 ? 241.911 335.112 229.981 1.00 85.76 586 LEU B O 1
ATOM 9733 N N . LYS B 2 587 ? 242.795 336.594 228.548 1.00 88.10 587 LYS B N 1
ATOM 9734 C CA . LYS B 2 587 ? 243.691 335.575 227.962 1.00 88.10 587 LYS B CA 1
ATOM 9735 C C . LYS B 2 587 ? 245.116 335.835 228.397 1.00 88.10 587 LYS B C 1
ATOM 9736 O O . LYS B 2 587 ? 245.582 336.936 228.184 1.00 88.10 587 LYS B O 1
ATOM 9742 N N . HIS B 2 588 ? 245.777 334.845 228.957 1.00 89.93 588 HIS B N 1
ATOM 9743 C CA . HIS B 2 588 ? 247.142 334.923 229.464 1.00 89.93 588 HIS B CA 1
ATOM 9744 C C . HIS B 2 588 ? 247.984 333.912 228.706 1.00 89.93 588 HIS B C 1
ATOM 9745 O O . HIS B 2 588 ? 247.782 332.704 228.844 1.00 89.93 588 HIS B O 1
ATOM 9752 N N . ASP B 2 589 ? 248.922 334.398 227.907 1.00 90.75 589 ASP B N 1
ATOM 9753 C CA . ASP B 2 589 ? 249.779 333.536 227.108 1.00 90.75 589 ASP B CA 1
ATOM 9754 C C . ASP B 2 589 ? 251.076 333.297 227.864 1.00 90.75 589 ASP B C 1
ATOM 9755 O O . ASP B 2 589 ? 251.841 334.236 228.101 1.00 90.75 589 ASP B O 1
ATOM 9760 N N . ILE B 2 590 ? 251.318 332.050 228.255 1.00 83.41 590 ILE B N 1
ATOM 9761 C CA . ILE B 2 590 ? 252.565 331.707 228.929 1.00 83.41 590 ILE B CA 1
ATOM 9762 C C . ILE B 2 590 ? 253.365 330.814 227.984 1.00 83.41 590 ILE B C 1
ATOM 9763 O O . ILE B 2 590 ? 252.775 330.152 227.123 1.00 83.41 590 ILE B O 1
ATOM 9768 N N . PRO B 2 591 ? 254.693 330.813 228.040 1.00 89.61 591 PRO B N 1
ATOM 9769 C CA . PRO B 2 591 ? 255.463 329.990 227.107 1.00 89.61 591 PRO B CA 1
ATOM 9770 C C . PRO B 2 591 ? 255.636 328.558 227.585 1.00 89.61 591 PRO B C 1
ATOM 9771 O O . PRO B 2 591 ? 255.665 328.261 228.779 1.00 89.61 591 PRO B O 1
ATOM 9775 N N . CYS B 2 592 ? 255.759 327.660 226.613 1.00 93.16 592 CYS B N 1
ATOM 9776 C CA . CYS B 2 592 ? 255.940 326.241 226.867 1.00 93.16 592 CYS B CA 1
ATOM 9777 C C . CYS B 2 592 ? 257.312 325.788 226.388 1.00 93.16 592 CYS B C 1
ATOM 9778 O O . CYS B 2 592 ? 257.922 326.388 225.501 1.00 93.16 592 CYS B O 1
ATOM 9781 N N . HIS B 2 593 ? 257.800 324.722 227.004 1.00 100.55 593 HIS B N 1
ATOM 9782 C CA . HIS B 2 593 ? 259.127 324.187 226.757 1.00 100.55 593 HIS B CA 1
ATOM 9783 C C . HIS B 2 593 ? 259.073 323.073 225.711 1.00 100.55 593 HIS B C 1
ATOM 9784 O O . HIS B 2 593 ? 258.079 322.919 224.994 1.00 100.55 593 HIS B O 1
ATOM 9791 N N . SER B 2 594 ? 260.155 322.308 225.600 1.00 96.18 594 SER B N 1
ATOM 9792 C CA . SER B 2 594 ? 260.312 321.293 224.573 1.00 96.18 594 SER B CA 1
ATOM 9793 C C . SER B 2 594 ? 259.464 320.059 224.867 1.00 96.18 594 SER B C 1
ATOM 9794 O O . SER B 2 594 ? 258.748 319.976 225.867 1.00 96.18 594 SER B O 1
ATOM 9797 N N . LYS B 2 595 ? 259.558 319.083 223.972 1.00 30.00 595 LYS B N 1
ATOM 9798 C CA . LYS B 2 595 ? 258.989 317.755 224.159 1.00 30.00 595 LYS B CA 1
ATOM 9799 C C . LYS B 2 595 ? 260.016 316.697 223.799 1.00 30.00 595 LYS B C 1
ATOM 9800 O O . LYS B 2 595 ? 259.702 315.683 223.170 1.00 30.00 595 LYS B O 1
ATOM 9806 N N . SER B 2 596 ? 261.264 316.918 224.200 1.00 30.00 596 SER B N 1
ATOM 9807 C CA . SER B 2 596 ? 262.356 316.013 223.875 1.00 30.00 596 SER B CA 1
ATOM 9808 C C . SER B 2 596 ? 262.494 314.876 224.873 1.00 30.00 596 SER B C 1
ATOM 9809 O O . SER B 2 596 ? 263.348 314.006 224.678 1.00 30.00 596 SER B O 1
ATOM 9812 N N . ARG B 2 597 ? 261.697 314.863 225.936 1.00 30.00 597 ARG B N 1
ATOM 9813 C CA . ARG B 2 597 ? 261.610 313.697 226.805 1.00 30.00 597 ARG B CA 1
ATOM 9814 C C . ARG B 2 597 ? 260.559 312.708 226.333 1.00 30.00 597 ARG B C 1
ATOM 9815 O O . ARG B 2 597 ? 260.296 311.727 227.030 1.00 30.00 597 ARG B O 1
ATOM 9823 N N . ARG B 2 598 ? 259.937 312.962 225.184 1.00 30.00 598 ARG B N 1
ATOM 9824 C CA . ARG B 2 598 ? 259.156 311.948 224.500 1.00 30.00 598 ARG B CA 1
ATOM 9825 C C . ARG B 2 598 ? 259.920 311.359 223.318 1.00 30.00 598 ARG B C 1
ATOM 9826 O O . ARG B 2 598 ? 259.615 310.237 222.896 1.00 30.00 598 ARG B O 1
ATOM 9834 N N . ASN B 2 599 ? 260.921 312.080 222.802 1.00 30.00 599 ASN B N 1
ATOM 9835 C CA . ASN B 2 599 ? 261.821 311.522 221.794 1.00 30.00 599 ASN B CA 1
ATOM 9836 C C . ASN B 2 599 ? 262.653 310.384 222.369 1.00 30.00 599 ASN B C 1
ATOM 9837 O O . ASN B 2 599 ? 262.558 309.239 221.911 1.00 30.00 599 ASN B O 1
ATOM 9842 N N . LYS B 2 600 ? 263.482 310.672 223.372 1.00 30.00 600 LYS B N 1
ATOM 9843 C CA . LYS B 2 600 ? 264.050 309.603 224.179 1.00 30.00 600 LYS B CA 1
ATOM 9844 C C . LYS B 2 600 ? 263.126 309.338 225.355 1.00 30.00 600 LYS B C 1
ATOM 9845 O O . LYS B 2 600 ? 262.512 310.263 225.891 1.00 30.00 600 LYS B O 1
ATOM 9851 N N . LYS B 2 601 ? 263.043 308.081 225.772 1.00 30.00 601 LYS B N 1
ATOM 9852 C CA . LYS B 2 601 ? 262.549 307.780 227.111 1.00 30.00 601 LYS B CA 1
ATOM 9853 C C . LYS B 2 601 ? 263.549 308.247 228.154 1.00 30.00 601 LYS B C 1
ATOM 9854 O O . LYS B 2 601 ? 264.555 307.587 228.421 1.00 30.00 601 LYS B O 1
ATOM 9860 N N . LYS B 2 602 ? 263.267 309.403 228.732 1.00 30.00 602 LYS B N 1
ATOM 9861 C CA . LYS B 2 602 ? 263.904 309.883 229.941 1.00 30.00 602 LYS B CA 1
ATOM 9862 C C . LYS B 2 602 ? 262.828 310.062 230.998 1.00 30.00 602 LYS B C 1
ATOM 9863 O O . LYS B 2 602 ? 261.632 310.092 230.702 1.00 30.00 602 LYS B O 1
ATOM 9869 N N . LYS B 2 603 ? 263.283 310.180 232.240 1.00 30.00 603 LYS B N 1
ATOM 9870 C CA . LYS B 2 603 ? 262.337 310.388 233.355 1.00 30.00 603 LYS B CA 1
ATOM 9871 C C . LYS B 2 603 ? 261.916 311.854 233.337 1.00 30.00 603 LYS B C 1
ATOM 9872 O O . LYS B 2 603 ? 262.775 312.704 233.050 1.00 30.00 603 LYS B O 1
ATOM 9878 N N . ILE B 2 604 ? 260.665 312.138 233.683 1.00 30.00 604 ILE B N 1
ATOM 9879 C CA . ILE B 2 604 ? 260.121 313.491 233.701 1.00 30.00 604 ILE B CA 1
ATOM 9880 C C . ILE B 2 604 ? 260.289 314.052 235.110 1.00 30.00 604 ILE B C 1
ATOM 9881 O O . ILE B 2 604 ? 259.803 313.433 236.066 1.00 30.00 604 ILE B O 1
ATOM 9886 N N . PRO B 2 605 ? 260.958 315.189 235.280 1.00 30.00 605 PRO B N 1
ATOM 9887 C CA . PRO B 2 605 ? 261.206 315.706 236.629 1.00 30.00 605 PRO B CA 1
ATOM 9888 C C . PRO B 2 605 ? 259.983 316.389 237.219 1.00 30.00 605 PRO B C 1
ATOM 9889 O O . PRO B 2 605 ? 259.238 317.087 236.531 1.00 30.00 605 PRO B O 1
ATOM 9893 N N . LEU B 2 606 ? 259.789 316.184 238.513 1.00 30.00 606 LEU B N 1
ATOM 9894 C CA . LEU B 2 606 ? 258.566 316.548 239.203 1.00 30.00 606 LEU B CA 1
ATOM 9895 C C . LEU B 2 606 ? 258.704 317.904 239.890 1.00 30.00 606 LEU B C 1
ATOM 9896 O O . LEU B 2 606 ? 259.651 318.660 239.652 1.00 30.00 606 LEU B O 1
ATOM 9901 N N . MET B 2 607 ? 257.722 318.226 240.735 1.00 30.00 607 MET B N 1
ATOM 9902 C CA . MET B 2 607 ? 257.736 319.476 241.489 1.00 30.00 607 MET B CA 1
ATOM 9903 C C . MET B 2 607 ? 258.858 319.488 242.515 1.00 30.00 607 MET B C 1
ATOM 9904 O O . MET B 2 607 ? 259.511 320.517 242.715 1.00 30.00 607 MET B O 1
ATOM 9909 N N . ASN B 2 608 ? 259.097 318.361 243.175 1.00 30.00 608 ASN B N 1
ATOM 9910 C CA . ASN B 2 608 ? 260.273 318.214 244.018 1.00 30.00 608 ASN B CA 1
ATOM 9911 C C . ASN B 2 608 ? 261.454 317.808 243.136 1.00 30.00 608 ASN B C 1
ATOM 9912 O O . ASN B 2 608 ? 261.371 317.807 241.905 1.00 30.00 608 ASN B O 1
ATOM 9917 N N . GLY B 2 609 ? 262.574 317.449 243.752 1.00 83.03 609 GLY B N 1
ATOM 9918 C CA . GLY B 2 609 ? 263.756 317.147 242.970 1.00 83.03 609 GLY B CA 1
ATOM 9919 C C . GLY B 2 609 ? 263.746 315.817 242.253 1.00 83.03 609 GLY B C 1
ATOM 9920 O O . GLY B 2 609 ? 264.627 315.575 241.425 1.00 83.03 609 GLY B O 1
ATOM 9921 N N . GLU B 2 610 ? 262.775 314.953 242.533 1.00 91.03 610 GLU B N 1
ATOM 9922 C CA . GLU B 2 610 ? 262.795 313.609 241.991 1.00 91.03 610 GLU B CA 1
ATOM 9923 C C . GLU B 2 610 ? 262.260 313.596 240.563 1.00 91.03 610 GLU B C 1
ATOM 9924 O O . GLU B 2 610 ? 261.804 314.609 240.031 1.00 91.03 610 GLU B O 1
ATOM 9930 N N . GLU B 2 611 ? 262.332 312.424 239.938 1.00 94.10 611 GLU B N 1
ATOM 9931 C CA . GLU B 2 611 ? 261.807 312.213 238.599 1.00 94.10 611 GLU B CA 1
ATOM 9932 C C . GLU B 2 611 ? 261.287 310.789 238.499 1.00 94.10 611 GLU B C 1
ATOM 9933 O O . GLU B 2 611 ? 261.790 309.884 239.168 1.00 94.10 611 GLU B O 1
ATOM 9939 N N . VAL B 2 612 ? 260.264 310.595 237.665 1.00 91.89 612 VAL B N 1
ATOM 9940 C CA . VAL B 2 612 ? 259.571 309.318 237.581 1.00 91.89 612 VAL B CA 1
ATOM 9941 C C . VAL B 2 612 ? 259.396 308.909 236.127 1.00 91.89 612 VAL B C 1
ATOM 9942 O O . VAL B 2 612 ? 259.543 309.712 235.204 1.00 91.89 612 VAL B O 1
ATOM 9946 N N . ASP B 2 613 ? 259.072 307.633 235.939 1.00 98.27 613 ASP B N 1
ATOM 9947 C CA . ASP B 2 613 ? 258.668 307.107 234.643 1.00 98.27 613 ASP B CA 1
ATOM 9948 C C . ASP B 2 613 ? 257.162 307.257 234.500 1.00 98.27 613 ASP B C 1
ATOM 9949 O O . ASP B 2 613 ? 256.404 306.761 235.337 1.00 98.27 613 ASP B O 1
ATOM 9954 N N . MET B 2 614 ? 256.733 307.937 233.449 1.00 94.42 614 MET B N 1
ATOM 9955 C CA . MET B 2 614 ? 255.319 308.125 233.176 1.00 94.42 614 MET B CA 1
ATOM 9956 C C . MET B 2 614 ? 254.943 307.377 231.909 1.00 94.42 614 MET B C 1
ATOM 9957 O O . MET B 2 614 ? 255.747 307.267 230.981 1.00 94.42 614 MET B O 1
ATOM 9962 N N . ASP B 2 615 ? 253.721 306.862 231.872 1.00 95.36 615 ASP B N 1
ATOM 9963 C CA . ASP B 2 615 ? 253.212 306.216 230.671 1.00 95.36 615 ASP B CA 1
ATOM 9964 C C . ASP B 2 615 ? 252.591 307.311 229.814 1.00 95.36 615 ASP B C 1
ATOM 9965 O O . ASP B 2 615 ? 251.503 307.804 230.123 1.00 95.36 615 ASP B O 1
ATOM 9970 N N . LEU B 2 616 ? 253.280 307.706 228.749 1.00 95.69 616 LEU B N 1
ATOM 9971 C CA . LEU B 2 616 ? 252.862 308.846 227.948 1.00 95.69 616 LEU B CA 1
ATOM 9972 C C . LEU B 2 616 ? 251.950 308.459 226.793 1.00 95.69 616 LEU B C 1
ATOM 9973 O O . LEU B 2 616 ? 251.829 309.220 225.829 1.00 95.69 616 LEU B O 1
ATOM 9978 N N . SER B 2 617 ? 251.299 307.298 226.867 1.00 99.95 617 SER B N 1
ATOM 9979 C CA . SER B 2 617 ? 250.439 306.866 225.774 1.00 99.95 617 SER B CA 1
ATOM 9980 C C . SER B 2 617 ? 249.124 307.630 225.747 1.00 99.95 617 SER B C 1
ATOM 9981 O O . SER B 2 617 ? 248.507 307.756 224.684 1.00 99.95 617 SER B O 1
ATOM 9984 N N . ALA B 2 618 ? 248.679 308.135 226.894 1.00 97.25 618 ALA B N 1
ATOM 9985 C CA . ALA B 2 618 ? 247.426 308.871 226.950 1.00 97.25 618 ALA B CA 1
ATOM 9986 C C . ALA B 2 618 ? 247.596 310.339 226.601 1.00 97.25 618 ALA B C 1
ATOM 9987 O O . ALA B 2 618 ? 246.605 311.004 226.286 1.00 97.25 618 ALA B O 1
ATOM 9989 N N . MET B 2 619 ? 248.821 310.849 226.641 1.00 100.60 619 MET B N 1
ATOM 9990 C CA . MET B 2 619 ? 249.076 312.256 226.379 1.00 100.60 619 MET B CA 1
ATOM 9991 C C . MET B 2 619 ? 248.885 312.575 224.904 1.00 100.60 619 MET B C 1
ATOM 9992 O O . MET B 2 619 ? 249.002 311.706 224.039 1.00 100.60 619 MET B O 1
ATOM 9997 N N . ASP B 2 620 ? 248.552 313.830 224.628 1.00 103.62 620 ASP B N 1
ATOM 9998 C CA . ASP B 2 620 ? 248.485 314.305 223.256 1.00 103.62 620 ASP B CA 1
ATOM 9999 C C . ASP B 2 620 ? 249.875 314.324 222.638 1.00 103.62 620 ASP B C 1
ATOM 10000 O O . ASP B 2 620 ? 250.883 314.501 223.325 1.00 103.62 620 ASP B O 1
ATOM 10005 N N . ALA B 2 621 ? 249.925 314.131 221.325 1.00 100.13 621 ALA B N 1
ATOM 10006 C CA . ALA B 2 621 ? 251.214 314.108 220.652 1.00 100.13 621 ALA B CA 1
ATOM 10007 C C . ALA B 2 621 ? 251.787 315.506 220.470 1.00 100.13 621 ALA B C 1
ATOM 10008 O O . ALA B 2 621 ? 253.011 315.666 220.445 1.00 100.13 621 ALA B O 1
ATOM 10010 N N . ASP B 2 622 ? 250.932 316.521 220.359 1.00 104.70 622 ASP B N 1
ATOM 10011 C CA . ASP B 2 622 ? 251.390 317.859 220.014 1.00 104.70 622 ASP B CA 1
ATOM 10012 C C . ASP B 2 622 ? 251.668 318.744 221.222 1.00 104.70 622 ASP B C 1
ATOM 10013 O O . ASP B 2 622 ? 252.385 319.738 221.082 1.00 104.70 622 ASP B O 1
ATOM 10018 N N . SER B 2 623 ? 251.123 318.421 222.390 1.00 102.04 623 SER B N 1
ATOM 10019 C CA . SER B 2 623 ? 251.294 319.275 223.557 1.00 102.04 623 SER B CA 1
ATOM 10020 C C . SER B 2 623 ? 252.271 318.647 224.531 1.00 102.04 623 SER B C 1
ATOM 10021 O O . SER B 2 623 ? 252.177 317.442 224.792 1.00 102.04 623 SER B O 1
ATOM 10024 N N . PRO B 2 624 ? 253.218 319.414 225.079 1.00 91.19 624 PRO B N 1
ATOM 10025 C CA . PRO B 2 624 ? 254.116 318.848 226.089 1.00 91.19 624 PRO B CA 1
ATOM 10026 C C . PRO B 2 624 ? 253.540 318.858 227.485 1.00 91.19 624 PRO B C 1
ATOM 10027 O O . PRO B 2 624 ? 254.050 318.136 228.348 1.00 91.19 624 PRO B O 1
ATOM 10031 N N . LEU B 2 625 ? 252.502 319.645 227.737 1.00 86.24 625 LEU B N 1
ATOM 10032 C CA . LEU B 2 625 ? 252.083 319.911 229.100 1.00 86.24 625 LEU B CA 1
ATOM 10033 C C . LEU B 2 625 ? 251.200 318.794 229.629 1.00 86.24 625 LEU B C 1
ATOM 10034 O O . LEU B 2 625 ? 250.261 318.346 228.968 1.00 86.24 625 LEU B O 1
ATOM 10039 N N . LEU B 2 626 ? 251.541 318.330 230.825 1.00 80.55 626 LEU B N 1
ATOM 10040 C CA . LEU B 2 626 ? 250.914 317.190 231.472 1.00 80.55 626 LEU B CA 1
ATOM 10041 C C . LEU B 2 626 ? 249.792 317.593 232.407 1.00 80.55 626 LEU B C 1
ATOM 10042 O O . LEU B 2 626 ? 248.750 316.942 232.400 1.00 80.55 626 LEU B O 1
ATOM 10047 N N . TRP B 2 627 ? 249.973 318.645 233.210 1.00 76.14 627 TRP B N 1
ATOM 10048 C CA . TRP B 2 627 ? 248.842 319.179 233.967 1.00 76.14 627 TRP B CA 1
ATOM 10049 C C . TRP B 2 627 ? 249.100 320.632 234.320 1.00 76.14 627 TRP B C 1
ATOM 10050 O O . TRP B 2 627 ? 250.231 321.107 234.255 1.00 76.14 627 TRP B O 1
ATOM 10061 N N . ILE B 2 628 ? 248.027 321.345 234.654 1.00 76.10 628 ILE B N 1
ATOM 10062 C CA . ILE B 2 628 ? 248.075 322.750 235.045 1.00 76.10 628 ILE B CA 1
ATOM 10063 C C . ILE B 2 628 ? 247.335 322.898 236.364 1.00 76.10 628 ILE B C 1
ATOM 10064 O O . ILE B 2 628 ? 246.263 322.312 236.546 1.00 76.10 628 ILE B O 1
ATOM 10069 N N . ARG B 2 629 ? 247.897 323.675 237.285 1.00 75.50 629 ARG B N 1
ATOM 10070 C CA . ARG B 2 629 ? 247.242 323.981 238.552 1.00 75.50 629 ARG B CA 1
ATOM 10071 C C . ARG B 2 629 ? 247.209 325.484 238.756 1.00 75.50 629 ARG B C 1
ATOM 10072 O O . ARG B 2 629 ? 248.261 326.118 238.859 1.00 75.50 629 ARG B O 1
ATOM 10080 N N . ILE B 2 630 ? 246.011 326.044 238.832 1.00 68.72 630 ILE B N 1
ATOM 10081 C CA . ILE B 2 630 ? 245.826 327.463 239.100 1.00 68.72 630 ILE B CA 1
ATOM 10082 C C . ILE B 2 630 ? 245.791 327.672 240.605 1.00 68.72 630 ILE B C 1
ATOM 10083 O O . ILE B 2 630 ? 244.985 327.050 241.305 1.00 68.72 630 ILE B O 1
ATOM 10088 N N . ASP B 2 631 ? 246.665 328.559 241.096 1.00 72.11 631 ASP B N 1
ATOM 10089 C CA . ASP B 2 631 ? 246.916 328.862 242.502 1.00 72.11 631 ASP B CA 1
ATOM 10090 C C . ASP B 2 631 ? 247.202 327.606 243.312 1.00 72.11 631 ASP B C 1
ATOM 10091 O O . ASP B 2 631 ? 246.332 327.139 244.054 1.00 72.11 631 ASP B O 1
ATOM 10096 N N . PRO B 2 632 ? 248.391 327.018 243.174 1.00 75.61 632 PRO B N 1
ATOM 10097 C CA . PRO B 2 632 ? 248.655 325.759 243.879 1.00 75.61 632 PRO B CA 1
ATOM 10098 C C . PRO B 2 632 ? 248.863 325.925 245.370 1.00 75.61 632 PRO B C 1
ATOM 10099 O O . PRO B 2 632 ? 248.477 325.035 246.137 1.00 75.61 632 PRO B O 1
ATOM 10103 N N . ASP B 2 633 ? 249.439 327.038 245.813 1.00 78.50 633 ASP B N 1
ATOM 10104 C CA . ASP B 2 633 ? 249.816 327.219 247.206 1.00 78.50 633 ASP B CA 1
ATOM 10105 C C . ASP B 2 633 ? 248.688 327.760 248.069 1.00 78.50 633 ASP B C 1
ATOM 10106 O O . ASP B 2 633 ? 248.930 328.057 249.244 1.00 78.50 633 ASP B O 1
ATOM 10111 N N . MET B 2 634 ? 247.478 327.883 247.510 1.00 73.35 634 MET B N 1
ATOM 10112 C CA . MET B 2 634 ? 246.290 328.429 248.174 1.00 73.35 634 MET B CA 1
ATOM 10113 C C . MET B 2 634 ? 246.551 329.826 248.731 1.00 73.35 634 MET B C 1
ATOM 10114 O O . MET B 2 634 ? 246.174 330.151 249.856 1.00 73.35 634 MET B O 1
ATOM 10119 N N . SER B 2 635 ? 247.192 330.661 247.917 1.00 70.27 635 SER B N 1
ATOM 10120 C CA . SER B 2 635 ? 247.626 331.978 248.357 1.00 70.27 635 SER B CA 1
ATOM 10121 C C . SER B 2 635 ? 246.521 333.022 248.318 1.00 70.27 635 SER B C 1
ATOM 10122 O O . SER B 2 635 ? 246.771 334.172 248.685 1.00 70.27 635 SER B O 1
ATOM 10125 N N . VAL B 2 636 ? 245.321 332.661 247.873 1.00 68.32 636 VAL B N 1
ATOM 10126 C CA . VAL B 2 636 ? 244.147 333.512 247.974 1.00 68.32 636 VAL B CA 1
ATOM 10127 C C . VAL B 2 636 ? 243.009 332.666 248.527 1.00 68.32 636 VAL B C 1
ATOM 10128 O O . VAL B 2 636 ? 243.096 331.442 248.594 1.00 68.32 636 VAL B O 1
ATOM 10132 N N . LEU B 2 637 ? 241.940 333.335 248.946 1.00 63.82 637 LEU B N 1
ATOM 10133 C CA . LEU B 2 637 ? 240.751 332.647 249.451 1.00 63.82 637 LEU B CA 1
ATOM 10134 C C . LEU B 2 637 ? 239.839 332.396 248.259 1.00 63.82 637 LEU B C 1
ATOM 10135 O O . LEU B 2 637 ? 239.013 333.230 247.900 1.00 63.82 637 LEU B O 1
ATOM 10140 N N . ARG B 2 638 ? 239.977 331.226 247.643 1.00 67.63 638 ARG B N 1
ATOM 10141 C CA . ARG B 2 638 ? 239.494 331.032 246.285 1.00 67.63 638 ARG B CA 1
ATOM 10142 C C . ARG B 2 638 ? 238.790 329.695 246.129 1.00 67.63 638 ARG B C 1
ATOM 10143 O O . ARG B 2 638 ? 238.934 328.787 246.949 1.00 67.63 638 ARG B O 1
ATOM 10151 N N . LYS B 2 639 ? 238.023 329.594 245.048 1.00 70.87 639 LYS B N 1
ATOM 10152 C CA . LYS B 2 639 ? 237.399 328.352 244.606 1.00 70.87 639 LYS B CA 1
ATOM 10153 C C . LYS B 2 639 ? 237.680 328.222 243.120 1.00 70.87 639 LYS B C 1
ATOM 10154 O O . LYS B 2 639 ? 237.188 329.026 242.325 1.00 70.87 639 LYS B O 1
ATOM 10160 N N . VAL B 2 640 ? 238.468 327.224 242.738 1.00 72.10 640 VAL B N 1
ATOM 10161 C CA . VAL B 2 640 ? 238.954 327.108 241.369 1.00 72.10 640 VAL B CA 1
ATOM 10162 C C . VAL B 2 640 ? 238.108 326.076 240.640 1.00 72.10 640 VAL B C 1
ATOM 10163 O O . VAL B 2 640 ? 237.778 325.025 241.198 1.00 72.10 640 VAL B O 1
ATOM 10167 N N . GLU B 2 641 ? 237.763 326.367 239.388 1.00 80.84 641 GLU B N 1
ATOM 10168 C CA . GLU B 2 641 ? 237.037 325.437 238.528 1.00 80.84 641 GLU B CA 1
ATOM 10169 C C . GLU B 2 641 ? 237.803 325.346 237.216 1.00 80.84 641 GLU B C 1
ATOM 10170 O O . GLU B 2 641 ? 237.479 326.041 236.253 1.00 80.84 641 GLU B O 1
ATOM 10176 N N . PHE B 2 642 ? 238.803 324.477 237.172 1.00 83.36 642 PHE B N 1
ATOM 10177 C CA . PHE B 2 642 ? 239.655 324.351 236.003 1.00 83.36 642 PHE B CA 1
ATOM 10178 C C . PHE B 2 642 ? 239.173 323.218 235.107 1.00 83.36 642 PHE B C 1
ATOM 10179 O O . PHE B 2 642 ? 238.728 322.176 235.588 1.00 83.36 642 PHE B O 1
ATOM 10187 N N . GLU B 2 643 ? 239.273 323.432 233.800 1.00 89.60 643 GLU B N 1
ATOM 10188 C CA . GLU B 2 643 ? 238.816 322.478 232.798 1.00 89.60 643 GLU B CA 1
ATOM 10189 C C . GLU B 2 643 ? 240.035 321.868 232.115 1.00 89.60 643 GLU B C 1
ATOM 10190 O O . GLU B 2 643 ? 240.500 322.354 231.087 1.00 89.60 643 GLU B O 1
ATOM 10196 N N . GLN B 2 644 ? 240.549 320.797 232.701 1.00 84.66 644 GLN B N 1
ATOM 10197 C CA . GLN B 2 644 ? 241.606 320.016 232.090 1.00 84.66 644 GLN B CA 1
ATOM 10198 C C . GLN B 2 644 ? 240.997 318.893 231.260 1.00 84.66 644 GLN B C 1
ATOM 10199 O O . GLN B 2 644 ? 239.779 318.748 231.156 1.00 84.66 644 GLN B O 1
ATOM 10205 N N . ALA B 2 645 ? 241.849 318.086 230.668 1.00 86.01 645 ALA B N 1
ATOM 10206 C CA . ALA B 2 645 ? 241.403 316.877 230.007 1.00 86.01 645 ALA B CA 1
ATOM 10207 C C . ALA B 2 645 ? 241.556 315.750 231.022 1.00 86.01 645 ALA B C 1
ATOM 10208 O O . ALA B 2 645 ? 242.289 315.888 232.002 1.00 86.01 645 ALA B O 1
ATOM 10210 N N . ASP B 2 646 ? 240.827 314.645 230.820 1.00 87.22 646 ASP B N 1
ATOM 10211 C CA . ASP B 2 646 ? 240.763 313.587 231.823 1.00 87.22 646 ASP B CA 1
ATOM 10212 C C . ASP B 2 646 ? 242.106 312.903 232.036 1.00 87.22 646 ASP B C 1
ATOM 10213 O O . ASP B 2 646 ? 242.407 312.481 233.159 1.00 87.22 646 ASP B O 1
ATOM 10218 N N . PHE B 2 647 ? 242.940 312.817 230.994 1.00 88.57 647 PHE B N 1
ATOM 10219 C CA . PHE B 2 647 ? 244.260 312.232 231.184 1.00 88.57 647 PHE B CA 1
ATOM 10220 C C . PHE B 2 647 ? 245.151 313.145 232.007 1.00 88.57 647 PHE B C 1
ATOM 10221 O O . PHE B 2 647 ? 246.026 312.660 232.727 1.00 88.57 647 PHE B O 1
ATOM 10229 N N . MET B 2 648 ? 244.927 314.457 231.940 1.00 84.78 648 MET B N 1
ATOM 10230 C CA . MET B 2 648 ? 245.696 315.381 232.764 1.00 84.78 648 MET B CA 1
ATOM 10231 C C . MET B 2 648 ? 245.311 315.252 234.228 1.00 84.78 648 MET B C 1
ATOM 10232 O O . MET B 2 648 ? 246.173 315.325 235.108 1.00 84.78 648 MET B O 1
ATOM 10237 N N . TRP B 2 649 ? 244.025 315.019 234.501 1.00 78.40 649 TRP B N 1
ATOM 10238 C CA . TRP B 2 649 ? 243.591 314.734 235.864 1.00 78.40 649 TRP B CA 1
ATOM 10239 C C . TRP B 2 649 ? 244.134 313.404 236.360 1.00 78.40 649 TRP B C 1
ATOM 10240 O O . TRP B 2 649 ? 244.460 313.279 237.543 1.00 78.40 649 TRP B O 1
ATOM 10251 N N . GLN B 2 650 ? 244.278 312.415 235.477 1.00 82.06 650 GLN B N 1
ATOM 10252 C CA . GLN B 2 650 ? 244.822 311.133 235.916 1.00 82.06 650 GLN B CA 1
ATOM 10253 C C . GLN B 2 650 ? 246.323 311.215 236.173 1.00 82.06 650 GLN B C 1
ATOM 10254 O O . GLN B 2 650 ? 246.827 310.602 237.121 1.00 82.06 650 GLN B O 1
ATOM 10260 N N . TYR B 2 651 ? 247.048 311.979 235.352 1.00 83.39 651 TYR B N 1
ATOM 10261 C CA . TYR B 2 651 ? 248.468 312.213 235.603 1.00 83.39 651 TYR B CA 1
ATOM 10262 C C . TYR B 2 651 ? 248.677 313.013 236.880 1.00 83.39 651 TYR B C 1
ATOM 10263 O O . TYR B 2 651 ? 249.611 312.742 237.644 1.00 83.39 651 TYR B O 1
ATOM 10272 N N . GLN B 2 652 ? 247.815 313.998 237.130 1.00 81.12 652 GLN B N 1
ATOM 10273 C CA . GLN B 2 652 ? 247.885 314.765 238.362 1.00 81.12 652 GLN B CA 1
ATOM 10274 C C . GLN B 2 652 ? 247.506 313.925 239.571 1.00 81.12 652 GLN B C 1
ATOM 10275 O O . GLN B 2 652 ? 247.981 314.184 240.672 1.00 81.12 652 GLN B O 1
ATOM 10281 N N . LEU B 2 653 ? 246.651 312.927 239.405 1.00 79.80 653 LEU B N 1
ATOM 10282 C CA . LEU B 2 653 ? 246.373 312.055 240.536 1.00 79.80 653 LEU B CA 1
ATOM 10283 C C . LEU B 2 653 ? 247.549 311.131 240.812 1.00 79.80 653 LEU B C 1
ATOM 10284 O O . LEU B 2 653 ? 247.903 310.903 241.972 1.00 79.80 653 LEU B O 1
ATOM 10289 N N . ARG B 2 654 ? 248.174 310.603 239.764 1.00 84.57 654 ARG B N 1
ATOM 10290 C CA . ARG B 2 654 ? 249.226 309.619 239.974 1.00 84.57 654 ARG B CA 1
ATOM 10291 C C . ARG B 2 654 ? 250.529 310.253 240.445 1.00 84.57 654 ARG B C 1
ATOM 10292 O O . ARG B 2 654 ? 251.053 309.887 241.502 1.00 84.57 654 ARG B O 1
ATOM 10300 N N . TYR B 2 655 ? 251.077 311.197 239.679 1.00 83.03 655 TYR B N 1
ATOM 10301 C CA . TYR B 2 655 ? 252.482 311.560 239.825 1.00 83.03 655 TYR B CA 1
ATOM 10302 C C . TYR B 2 655 ? 252.712 312.889 240.522 1.00 83.03 655 TYR B C 1
ATOM 10303 O O . TYR B 2 655 ? 253.845 313.371 240.535 1.00 83.03 655 TYR B O 1
ATOM 10312 N N . GLU B 2 656 ? 251.690 313.488 241.108 1.00 76.40 656 GLU B N 1
ATOM 10313 C CA . GLU B 2 656 ? 251.885 314.757 241.789 1.00 76.40 656 GLU B CA 1
ATOM 10314 C C . GLU B 2 656 ? 252.461 314.535 243.182 1.00 76.40 656 GLU B C 1
ATOM 10315 O O . GLU B 2 656 ? 252.210 313.516 243.826 1.00 76.40 656 GLU B O 1
ATOM 10321 N N . ARG B 2 657 ? 253.239 315.509 243.643 1.00 74.64 657 ARG B N 1
ATOM 10322 C CA . ARG B 2 657 ? 253.796 315.489 244.984 1.00 74.64 657 ARG B CA 1
ATOM 10323 C C . ARG B 2 657 ? 253.170 316.594 245.818 1.00 74.64 657 ARG B C 1
ATOM 10324 O O . ARG B 2 657 ? 253.863 317.341 246.508 1.00 74.64 657 ARG B O 1
ATOM 10332 N N . ASP B 2 658 ? 251.846 316.700 245.735 1.00 75.20 658 ASP B N 1
ATOM 10333 C CA . ASP B 2 658 ? 251.054 317.634 246.521 1.00 75.20 658 ASP B CA 1
ATOM 10334 C C . ASP B 2 658 ? 249.727 316.962 246.827 1.00 75.20 658 ASP B C 1
ATOM 10335 O O . ASP B 2 658 ? 249.078 316.461 245.911 1.00 75.20 658 ASP B O 1
ATOM 10340 N N . VAL B 2 659 ? 249.328 316.951 248.098 1.00 69.06 659 VAL B N 1
ATOM 10341 C CA . VAL B 2 659 ? 248.132 316.202 248.466 1.00 69.06 659 VAL B CA 1
ATOM 10342 C C . VAL B 2 659 ? 246.862 316.938 248.082 1.00 69.06 659 VAL B C 1
ATOM 10343 O O . VAL B 2 659 ? 245.829 316.305 247.839 1.00 69.06 659 VAL B O 1
ATOM 10347 N N . VAL B 2 660 ? 246.901 318.268 248.016 1.00 71.30 660 VAL B N 1
ATOM 10348 C CA . VAL B 2 660 ? 245.699 319.006 247.658 1.00 71.30 660 VAL B CA 1
ATOM 10349 C C . VAL B 2 660 ? 245.412 318.859 246.172 1.00 71.30 660 VAL B C 1
ATOM 10350 O O . VAL B 2 660 ? 244.248 318.845 245.755 1.00 71.30 660 VAL B O 1
ATOM 10354 N N . ALA B 2 661 ? 246.450 318.666 245.358 1.00 75.40 661 ALA B N 1
ATOM 10355 C CA . ALA B 2 661 ? 246.240 318.422 243.941 1.00 75.40 661 ALA B CA 1
ATOM 10356 C C . ALA B 2 661 ? 245.759 317.007 243.674 1.00 75.40 661 ALA B C 1
ATOM 10357 O O . ALA B 2 661 ? 244.940 316.799 242.775 1.00 75.40 661 ALA B O 1
ATOM 10359 N N . GLN B 2 662 ? 246.228 316.032 244.453 1.00 71.64 662 GLN B N 1
ATOM 10360 C CA . GLN B 2 662 ? 245.682 314.683 244.363 1.00 71.64 662 GLN B CA 1
ATOM 10361 C C . GLN B 2 662 ? 244.224 314.646 244.800 1.00 71.64 662 GLN B C 1
ATOM 10362 O O . GLN B 2 662 ? 243.406 313.955 244.183 1.00 71.64 662 GLN B O 1
ATOM 10368 N N . GLN B 2 663 ? 243.871 315.418 245.831 1.00 73.41 663 GLN B N 1
ATOM 10369 C CA . GLN B 2 663 ? 242.482 315.469 246.276 1.00 73.41 663 GLN B CA 1
ATOM 10370 C C . GLN B 2 663 ? 241.586 316.148 245.250 1.00 73.41 663 GLN B C 1
ATOM 10371 O O . GLN B 2 663 ? 240.467 315.688 244.997 1.00 73.41 663 GLN B O 1
ATOM 10377 N N . GLU B 2 664 ? 242.054 317.238 244.641 1.00 75.00 664 GLU B N 1
ATOM 10378 C CA . GLU B 2 664 ? 241.231 317.898 243.638 1.00 75.00 664 GLU B CA 1
ATOM 10379 C C . GLU B 2 664 ? 241.153 317.101 242.345 1.00 75.00 664 GLU B C 1
ATOM 10380 O O . GLU B 2 664 ? 240.142 317.191 241.642 1.00 75.00 664 GLU B O 1
ATOM 10386 N N . SER B 2 665 ? 242.150 316.260 242.047 1.00 76.32 665 SER B N 1
ATOM 10387 C CA . SER B 2 665 ? 242.030 315.386 240.890 1.00 76.32 665 SER B CA 1
ATOM 10388 C C . SER B 2 665 ? 241.083 314.230 241.156 1.00 76.32 665 SER B C 1
ATOM 10389 O O . SER B 2 665 ? 240.379 313.804 240.238 1.00 76.32 665 SER B O 1
ATOM 10392 N N . ILE B 2 666 ? 241.055 313.716 242.390 1.00 69.21 666 ILE B N 1
ATOM 10393 C CA . ILE B 2 666 ? 240.032 312.743 242.776 1.00 69.21 666 ILE B CA 1
ATOM 10394 C C . ILE B 2 666 ? 238.647 313.356 242.645 1.00 69.21 666 ILE B C 1
ATOM 10395 O O . ILE B 2 666 ? 237.723 312.738 242.101 1.00 69.21 666 ILE B O 1
ATOM 10400 N N . LEU B 2 667 ? 238.501 314.600 243.095 1.00 74.87 667 LEU B N 1
ATOM 10401 C CA . LEU B 2 667 ? 237.220 315.291 243.037 1.00 74.87 667 LEU B CA 1
ATOM 10402 C C . LEU B 2 667 ? 236.790 315.580 241.605 1.00 74.87 667 LEU B C 1
ATOM 10403 O O . LEU B 2 667 ? 235.590 315.605 241.317 1.00 74.87 667 LEU B O 1
ATOM 10408 N N . ALA B 2 668 ? 237.740 315.790 240.698 1.00 76.00 668 ALA B N 1
ATOM 10409 C CA . ALA B 2 668 ? 237.411 316.056 239.304 1.00 76.00 668 ALA B CA 1
ATOM 10410 C C . ALA B 2 668 ? 237.336 314.808 238.444 1.00 76.00 668 ALA B C 1
ATOM 10411 O O . ALA B 2 668 ? 236.868 314.894 237.308 1.00 76.00 668 ALA B O 1
ATOM 10413 N N . LEU B 2 669 ? 237.790 313.659 238.938 1.00 80.24 669 LEU B N 1
ATOM 10414 C CA . LEU B 2 669 ? 237.671 312.428 238.167 1.00 80.24 669 LEU B CA 1
ATOM 10415 C C . LEU B 2 669 ? 236.297 311.788 238.260 1.00 80.24 669 LEU B C 1
ATOM 10416 O O . LEU B 2 669 ? 236.034 310.827 237.534 1.00 80.24 669 LEU B O 1
ATOM 10421 N N . GLU B 2 670 ? 235.414 312.294 239.119 1.00 85.82 670 GLU B N 1
ATOM 10422 C CA . GLU B 2 670 ? 234.063 311.756 239.197 1.00 85.82 670 GLU B CA 1
ATOM 10423 C C . GLU B 2 670 ? 233.233 312.106 237.973 1.00 85.82 670 GLU B C 1
ATOM 10424 O O . GLU B 2 670 ? 232.227 311.441 237.712 1.00 85.82 670 GLU B O 1
ATOM 10430 N N . LYS B 2 671 ? 233.630 313.130 237.222 1.00 92.65 671 LYS B N 1
ATOM 10431 C CA . LYS B 2 671 ? 232.934 313.490 235.997 1.00 92.65 671 LYS B CA 1
ATOM 10432 C C . LYS B 2 671 ? 233.415 312.696 234.794 1.00 92.65 671 LYS B C 1
ATOM 10433 O O . LYS B 2 671 ? 232.745 312.713 233.758 1.00 92.65 671 LYS B O 1
ATOM 10439 N N . PHE B 2 672 ? 234.555 312.015 234.900 1.00 90.20 672 PHE B N 1
ATOM 10440 C CA . PHE B 2 672 ? 235.078 311.192 233.815 1.00 90.20 672 PHE B CA 1
ATOM 10441 C C . PHE B 2 672 ? 235.091 309.733 234.245 1.00 90.20 672 PHE B C 1
ATOM 10442 O O . PHE B 2 672 ? 236.065 309.277 234.863 1.00 90.20 672 PHE B O 1
ATOM 10450 N N . PRO B 2 673 ? 234.051 308.965 233.935 1.00 94.09 673 PRO B N 1
ATOM 10451 C CA . PRO B 2 673 ? 233.987 307.564 234.369 1.00 94.09 673 PRO B CA 1
ATOM 10452 C C . PRO B 2 673 ? 234.698 306.567 233.466 1.00 94.09 673 PRO B C 1
ATOM 10453 O O . PRO B 2 673 ? 234.328 305.394 233.465 1.00 94.09 673 PRO B O 1
ATOM 10457 N N . THR B 2 674 ? 235.642 307.017 232.644 1.00 100.00 674 THR B N 1
ATOM 10458 C CA . THR B 2 674 ? 236.383 306.135 231.752 1.00 100.00 674 THR B CA 1
ATOM 10459 C C . THR B 2 674 ? 237.206 305.107 232.542 1.00 100.00 674 THR B C 1
ATOM 10460 O O . THR B 2 674 ? 237.541 305.336 233.705 1.00 100.00 674 THR B O 1
ATOM 10464 N N . PRO B 2 675 ? 237.514 303.947 231.939 1.00 96.93 675 PRO B N 1
ATOM 10465 C CA . PRO B 2 675 ? 238.302 302.931 232.666 1.00 96.93 675 PRO B CA 1
ATOM 10466 C C . PRO B 2 675 ? 239.735 303.336 232.969 1.00 96.93 675 PRO B C 1
ATOM 10467 O O . PRO B 2 675 ? 240.349 302.724 233.853 1.00 96.93 675 PRO B O 1
ATOM 10471 N N . ALA B 2 676 ? 240.289 304.330 232.276 1.00 93.80 676 ALA B N 1
ATOM 10472 C CA . ALA B 2 676 ? 241.600 304.841 232.655 1.00 93.80 676 ALA B CA 1
ATOM 10473 C C . ALA B 2 676 ? 241.554 305.547 234.002 1.00 93.80 676 ALA B C 1
ATOM 10474 O O . ALA B 2 676 ? 242.513 305.463 234.777 1.00 93.80 676 ALA B O 1
ATOM 10476 N N . SER B 2 677 ? 240.442 306.213 234.312 1.00 90.88 677 SER B N 1
ATOM 10477 C CA . SER B 2 677 ? 240.291 306.824 235.626 1.00 90.88 677 SER B CA 1
ATOM 10478 C C . SER B 2 677 ? 240.104 305.778 236.711 1.00 90.88 677 SER B C 1
ATOM 10479 O O . SER B 2 677 ? 240.578 305.965 237.836 1.00 90.88 677 SER B O 1
ATOM 10482 N N . ARG B 2 678 ? 239.480 304.659 236.374 1.00 91.42 678 ARG B N 1
ATOM 10483 C CA . ARG B 2 678 ? 239.332 303.538 237.331 1.00 91.42 678 ARG B CA 1
ATOM 10484 C C . ARG B 2 678 ? 240.701 302.953 237.588 1.00 91.42 678 ARG B C 1
ATOM 10485 O O . ARG B 2 678 ? 240.995 302.667 238.727 1.00 91.42 678 ARG B O 1
ATOM 10493 N N . LEU B 2 679 ? 241.517 302.822 236.559 1.00 88.49 679 LEU B N 1
ATOM 10494 C CA . LEU B 2 679 ? 242.881 302.342 236.741 1.00 88.49 679 LEU B CA 1
ATOM 10495 C C . LEU B 2 679 ? 243.718 303.318 237.563 1.00 88.49 679 LEU B C 1
ATOM 10496 O O . LEU B 2 679 ? 244.528 302.892 238.392 1.00 88.49 679 LEU B O 1
ATOM 10501 N N . ALA B 2 680 ? 243.505 304.625 237.378 1.00 87.00 680 ALA B N 1
ATOM 10502 C CA . ALA B 2 680 ? 244.231 305.634 238.151 1.00 87.00 680 ALA B CA 1
ATOM 10503 C C . ALA B 2 680 ? 243.880 305.573 239.634 1.00 87.00 680 ALA B C 1
ATOM 10504 O O . ALA B 2 680 ? 244.771 305.571 240.493 1.00 87.00 680 ALA B O 1
ATOM 10506 N N . LEU B 2 681 ? 242.586 305.506 239.954 1.00 82.17 681 LEU B N 1
ATOM 10507 C CA . LEU B 2 681 ? 242.183 305.430 241.357 1.00 82.17 681 LEU B CA 1
ATOM 10508 C C . LEU B 2 681 ? 242.556 304.100 241.990 1.00 82.17 681 LEU B C 1
ATOM 10509 O O . LEU B 2 681 ? 242.858 304.056 243.187 1.00 82.17 681 LEU B O 1
ATOM 10514 N N . THR B 2 682 ? 242.548 303.013 241.216 1.00 86.69 682 THR B N 1
ATOM 10515 C CA . THR B 2 682 ? 242.951 301.725 241.765 1.00 86.69 682 THR B CA 1
ATOM 10516 C C . THR B 2 682 ? 244.452 301.680 242.012 1.00 86.69 682 THR B C 1
ATOM 10517 O O . THR B 2 682 ? 244.907 301.059 242.977 1.00 86.69 682 THR B O 1
ATOM 10521 N N . ASP B 2 683 ? 245.238 302.348 241.162 1.00 90.91 683 ASP B N 1
ATOM 10522 C CA . ASP B 2 683 ? 246.670 302.442 241.413 1.00 90.91 683 ASP B CA 1
ATOM 10523 C C . ASP B 2 683 ? 246.975 303.351 242.590 1.00 90.91 683 ASP B C 1
ATOM 10524 O O . ASP B 2 683 ? 247.990 303.162 243.263 1.00 90.91 683 ASP B O 1
ATOM 10529 N N . ILE B 2 684 ? 246.128 304.348 242.842 1.00 85.66 684 ILE B N 1
ATOM 10530 C CA . ILE B 2 684 ? 246.277 305.159 244.049 1.00 85.66 684 ILE B CA 1
ATOM 10531 C C . ILE B 2 684 ? 245.929 304.352 245.293 1.00 85.66 684 ILE B C 1
ATOM 10532 O O . ILE B 2 684 ? 246.606 304.453 246.323 1.00 85.66 684 ILE B O 1
ATOM 10537 N N . LEU B 2 685 ? 244.903 303.503 245.203 1.00 89.04 685 LEU B N 1
ATOM 10538 C CA . LEU B 2 685 ? 244.464 302.729 246.360 1.00 89.04 685 LEU B CA 1
ATOM 10539 C C . LEU B 2 685 ? 245.484 301.671 246.766 1.00 89.04 685 LEU B C 1
ATOM 10540 O O . LEU B 2 685 ? 245.770 301.507 247.955 1.00 89.04 685 LEU B O 1
ATOM 10545 N N . GLU B 2 686 ? 246.042 300.947 245.796 1.00 94.03 686 GLU B N 1
ATOM 10546 C CA . GLU B 2 686 ? 247.118 299.986 246.034 1.00 94.03 686 GLU B CA 1
ATOM 10547 C C . GLU B 2 686 ? 248.417 300.584 246.537 1.00 94.03 686 GLU B C 1
ATOM 10548 O O . GLU B 2 686 ? 249.287 299.824 246.972 1.00 94.03 686 GLU B O 1
ATOM 10554 N N . GLN B 2 687 ? 248.600 301.888 246.474 1.00 86.61 687 GLN B N 1
ATOM 10555 C CA . GLN B 2 687 ? 249.909 302.488 246.662 1.00 86.61 687 GLN B CA 1
ATOM 10556 C C . GLN B 2 687 ? 250.057 302.964 248.097 1.00 86.61 687 GLN B C 1
ATOM 10557 O O . GLN B 2 687 ? 249.517 304.008 248.468 1.00 86.61 687 GLN B O 1
ATOM 10563 N N . GLU B 2 688 ? 250.804 302.212 248.897 1.00 91.05 688 GLU B N 1
ATOM 10564 C CA . GLU B 2 688 ? 251.447 302.832 250.039 1.00 91.05 688 GLU B CA 1
ATOM 10565 C C . GLU B 2 688 ? 252.505 303.799 249.531 1.00 91.05 688 GLU B C 1
ATOM 10566 O O . GLU B 2 688 ? 252.989 303.669 248.406 1.00 91.05 688 GLU B O 1
ATOM 10572 N N . GLN B 2 689 ? 252.859 304.755 250.393 1.00 85.66 689 GLN B N 1
ATOM 10573 C CA . GLN B 2 689 ? 253.671 305.976 250.203 1.00 85.66 689 GLN B CA 1
ATOM 10574 C C . GLN B 2 689 ? 252.837 307.046 249.500 1.00 85.66 689 GLN B C 1
ATOM 10575 O O . GLN B 2 689 ? 253.339 308.133 249.185 1.00 85.66 689 GLN B O 1
ATOM 10581 N N . CYS B 2 690 ? 251.546 306.802 249.322 1.00 79.55 690 CYS B N 1
ATOM 10582 C CA . CYS B 2 690 ? 250.565 307.858 249.144 1.00 79.55 690 CYS B CA 1
ATOM 10583 C C . CYS B 2 690 ? 250.002 308.222 250.513 1.00 79.55 690 CYS B C 1
ATOM 10584 O O . CYS B 2 690 ? 249.931 307.381 251.411 1.00 79.55 690 CYS B O 1
ATOM 10587 N N . PHE B 2 691 ? 249.649 309.494 250.677 1.00 30.00 691 PHE B N 1
ATOM 10588 C CA . PHE B 2 691 ? 249.030 309.963 251.910 1.00 30.00 691 PHE B CA 1
ATOM 10589 C C . PHE B 2 691 ? 247.677 309.293 252.088 1.00 30.00 691 PHE B C 1
ATOM 10590 O O . PHE B 2 691 ? 246.926 309.134 251.127 1.00 30.00 691 PHE B O 1
ATOM 10598 N N . TYR B 2 692 ? 247.385 308.870 253.323 1.00 30.00 692 TYR B N 1
ATOM 10599 C CA . TYR B 2 692 ? 246.294 307.925 253.540 1.00 30.00 692 TYR B CA 1
ATOM 10600 C C . TYR B 2 692 ? 244.932 308.557 253.313 1.00 30.00 692 TYR B C 1
ATOM 10601 O O . TYR B 2 692 ? 243.998 307.872 252.875 1.00 30.00 692 TYR B O 1
ATOM 10610 N N . ARG B 2 693 ? 244.806 309.857 253.549 1.00 77.95 693 ARG B N 1
ATOM 10611 C CA . ARG B 2 693 ? 243.547 310.544 253.324 1.00 77.95 693 ARG B CA 1
ATOM 10612 C C . ARG B 2 693 ? 243.248 310.769 251.854 1.00 77.95 693 ARG B C 1
ATOM 10613 O O . ARG B 2 693 ? 242.140 311.194 251.525 1.00 77.95 693 ARG B O 1
ATOM 10621 N N . VAL B 2 694 ? 244.209 310.521 250.971 1.00 76.19 694 VAL B N 1
ATOM 10622 C CA . VAL B 2 694 ? 243.941 310.535 249.541 1.00 76.19 694 VAL B CA 1
ATOM 10623 C C . VAL B 2 694 ? 243.361 309.198 249.106 1.00 76.19 694 VAL B C 1
ATOM 10624 O O . VAL B 2 694 ? 242.429 309.141 248.298 1.00 76.19 694 VAL B O 1
ATOM 10628 N N . ARG B 2 695 ? 243.859 308.108 249.683 1.00 81.04 695 ARG B N 1
ATOM 10629 C CA . ARG B 2 695 ? 243.325 306.786 249.381 1.00 81.04 695 ARG B CA 1
ATOM 10630 C C . ARG B 2 695 ? 241.925 306.604 249.954 1.00 81.04 695 ARG B C 1
ATOM 10631 O O . ARG B 2 695 ? 241.068 305.953 249.335 1.00 81.04 695 ARG B O 1
ATOM 10639 N N . MET B 2 696 ? 241.667 307.193 251.125 1.00 81.27 696 MET B N 1
ATOM 10640 C CA . MET B 2 696 ? 240.324 307.158 251.694 1.00 81.27 696 MET B CA 1
ATOM 10641 C C . MET B 2 696 ? 239.320 307.928 250.845 1.00 81.27 696 MET B C 1
ATOM 10642 O O . MET B 2 696 ? 238.129 307.603 250.857 1.00 81.27 696 MET B O 1
ATOM 10647 N N . SER B 2 697 ? 239.769 308.941 250.105 1.00 74.52 697 SER B N 1
ATOM 10648 C CA . SER B 2 697 ? 238.895 309.627 249.163 1.00 74.52 697 SER B CA 1
ATOM 10649 C C . SER B 2 697 ? 238.753 308.853 247.865 1.00 74.52 697 SER B C 1
ATOM 10650 O O . SER B 2 697 ? 237.695 308.901 247.220 1.00 74.52 697 SER B O 1
ATOM 10653 N N . ALA B 2 698 ? 239.812 308.142 247.472 1.00 75.52 698 ALA B N 1
ATOM 10654 C CA . ALA B 2 698 ? 239.774 307.364 246.242 1.00 75.52 698 ALA B CA 1
ATOM 10655 C C . ALA B 2 698 ? 238.837 306.177 246.356 1.00 75.52 698 ALA B C 1
ATOM 10656 O O . ALA B 2 698 ? 238.313 305.720 245.339 1.00 75.52 698 ALA B O 1
ATOM 10658 N N . CYS B 2 699 ? 238.604 305.681 247.578 1.00 81.48 699 CYS B N 1
ATOM 10659 C CA . CYS B 2 699 ? 237.576 304.657 247.792 1.00 81.48 699 CYS B CA 1
ATOM 10660 C C . CYS B 2 699 ? 236.194 305.142 247.358 1.00 81.48 699 CYS B C 1
ATOM 10661 O O . CYS B 2 699 ? 235.498 304.473 246.581 1.00 81.48 699 CYS B O 1
ATOM 10664 N N . PHE B 2 700 ? 235.785 306.316 247.839 1.00 72.93 700 PHE B N 1
ATOM 10665 C CA . PHE B 2 700 ? 234.461 306.837 247.517 1.00 72.93 700 PHE B CA 1
ATOM 10666 C C . PHE B 2 700 ? 234.365 307.284 246.066 1.00 72.93 700 PHE B C 1
ATOM 10667 O O . PHE B 2 700 ? 233.307 307.125 245.436 1.00 72.93 700 PHE B O 1
ATOM 10675 N N . CYS B 2 701 ? 235.458 307.822 245.517 1.00 78.57 701 CYS B N 1
ATOM 10676 C CA . CYS B 2 701 ? 235.470 308.172 244.099 1.00 78.57 701 CYS B CA 1
ATOM 10677 C C . CYS B 2 701 ? 235.352 306.933 243.217 1.00 78.57 701 CYS B C 1
ATOM 10678 O O . CYS B 2 701 ? 234.644 306.953 242.201 1.00 78.57 701 CYS B O 1
ATOM 10681 N N . LEU B 2 702 ? 236.014 305.841 243.608 1.00 80.61 702 LEU B N 1
ATOM 10682 C CA . LEU B 2 702 ? 235.922 304.593 242.865 1.00 80.61 702 LEU B CA 1
ATOM 10683 C C . LEU B 2 702 ? 234.533 303.988 242.964 1.00 80.61 702 LEU B C 1
ATOM 10684 O O . LEU B 2 702 ? 234.048 303.408 241.991 1.00 80.61 702 LEU B O 1
ATOM 10689 N N . ALA B 2 703 ? 233.871 304.146 244.112 1.00 81.05 703 ALA B N 1
ATOM 10690 C CA . ALA B 2 703 ? 232.488 303.696 244.251 1.00 81.05 703 ALA B CA 1
ATOM 10691 C C . ALA B 2 703 ? 231.543 304.470 243.336 1.00 81.05 703 ALA B C 1
ATOM 10692 O O . ALA B 2 703 ? 230.669 303.872 242.697 1.00 81.05 703 ALA B O 1
ATOM 10694 N N . LYS B 2 704 ? 231.712 305.794 243.251 1.00 79.09 704 LYS B N 1
ATOM 10695 C CA . LYS B 2 704 ? 230.852 306.596 242.380 1.00 79.09 704 LYS B CA 1
ATOM 10696 C C . LYS B 2 704 ? 231.079 306.270 240.907 1.00 79.09 704 LYS B C 1
ATOM 10697 O O . LYS B 2 704 ? 230.113 306.141 240.135 1.00 79.09 704 LYS B O 1
ATOM 10703 N N . ILE B 2 705 ? 232.347 306.130 240.506 1.00 83.39 705 ILE B N 1
ATOM 10704 C CA . ILE B 2 705 ? 232.666 305.770 239.126 1.00 83.39 705 ILE B CA 1
ATOM 10705 C C . ILE B 2 705 ? 232.134 304.386 238.781 1.00 83.39 705 ILE B C 1
ATOM 10706 O O . ILE B 2 705 ? 231.571 304.184 237.701 1.00 83.39 705 ILE B O 1
ATOM 10711 N N . ALA B 2 706 ? 232.231 303.438 239.720 1.00 87.52 706 ALA B N 1
ATOM 10712 C CA . ALA B 2 706 ? 231.711 302.095 239.492 1.00 87.52 706 ALA B CA 1
ATOM 10713 C C . ALA B 2 706 ? 230.196 302.091 239.355 1.00 87.52 706 ALA B C 1
ATOM 10714 O O . ALA B 2 706 ? 229.646 301.331 238.550 1.00 87.52 706 ALA B O 1
ATOM 10716 N N . ASN B 2 707 ? 229.507 302.939 240.124 1.00 86.98 707 ASN B N 1
ATOM 10717 C CA . ASN B 2 707 ? 228.061 303.066 239.962 1.00 86.98 707 ASN B CA 1
ATOM 10718 C C . ASN B 2 707 ? 227.688 303.676 238.623 1.00 86.98 707 ASN B C 1
ATOM 10719 O O . ASN B 2 707 ? 226.624 303.366 238.080 1.00 86.98 707 ASN B O 1
ATOM 10724 N N . SER B 2 708 ? 228.532 304.548 238.084 1.00 91.72 708 SER B N 1
ATOM 10725 C CA . SER B 2 708 ? 228.192 305.184 236.818 1.00 91.72 708 SER B CA 1
ATOM 10726 C C . SER B 2 708 ? 228.514 304.343 235.586 1.00 91.72 708 SER B C 1
ATOM 10727 O O . SER B 2 708 ? 227.900 304.569 234.538 1.00 91.72 708 SER B O 1
ATOM 10730 N N . MET B 2 709 ? 229.435 303.382 235.664 1.00 97.38 709 MET B N 1
ATOM 10731 C CA . MET B 2 709 ? 229.736 302.508 234.529 1.00 97.38 709 MET B CA 1
ATOM 10732 C C . MET B 2 709 ? 229.238 301.080 234.756 1.00 97.38 709 MET B C 1
ATOM 10733 O O . MET B 2 709 ? 229.912 300.106 234.420 1.00 97.38 709 MET B O 1
ATOM 10738 N N . VAL B 2 710 ? 228.037 300.937 235.321 1.00 117.90 710 VAL B N 1
ATOM 10739 C CA . VAL B 2 710 ? 227.355 299.648 235.262 1.00 117.90 710 VAL B CA 1
ATOM 10740 C C . VAL B 2 710 ? 226.949 299.355 233.821 1.00 117.90 710 VAL B C 1
ATOM 10741 O O . VAL B 2 710 ? 226.834 300.257 232.980 1.00 117.90 710 VAL B O 1
ATOM 10745 N N . SER B 2 711 ? 226.756 298.058 233.537 1.00 121.05 711 SER B N 1
ATOM 10746 C CA . SER B 2 711 ? 226.631 297.461 232.196 1.00 121.05 711 SER B CA 1
ATOM 10747 C C . SER B 2 711 ? 227.874 297.687 231.337 1.00 121.05 711 SER B C 1
ATOM 10748 O O . SER B 2 711 ? 227.809 297.607 230.107 1.00 121.05 711 SER B O 1
ATOM 10751 N N . THR B 2 712 ? 229.001 297.980 231.972 1.00 126.31 712 THR B N 1
ATOM 10752 C CA . THR B 2 712 ? 230.322 298.005 231.356 1.00 126.31 712 THR B CA 1
ATOM 10753 C C . THR B 2 712 ? 231.363 297.320 232.233 1.00 126.31 712 THR B C 1
ATOM 10754 O O . THR B 2 712 ? 232.332 296.763 231.703 1.00 126.31 712 THR B O 1
ATOM 10758 N N . TRP B 2 713 ? 231.125 297.248 233.543 1.00 136.81 713 TRP B N 1
ATOM 10759 C CA . TRP B 2 713 ? 232.054 296.670 234.504 1.00 136.81 713 TRP B CA 1
ATOM 10760 C C . TRP B 2 713 ? 232.242 295.179 234.261 1.00 136.81 713 TRP B C 1
ATOM 10761 O O . TRP B 2 713 ? 231.272 294.424 234.152 1.00 136.81 713 TRP B O 1
ATOM 10772 N N . THR B 2 714 ? 233.504 294.765 234.177 1.00 137.95 714 THR B N 1
ATOM 10773 C CA . THR B 2 714 ? 233.856 293.415 233.723 1.00 137.95 714 THR B CA 1
ATOM 10774 C C . THR B 2 714 ? 233.794 292.381 234.845 1.00 137.95 714 THR B C 1
ATOM 10775 O O . THR B 2 714 ? 232.966 291.467 234.814 1.00 137.95 714 THR B O 1
ATOM 10779 N N . GLY B 2 715 ? 234.652 292.529 235.849 1.00 131.80 715 GLY B N 1
ATOM 10780 C CA . GLY B 2 715 ? 234.880 291.473 236.806 1.00 131.80 715 GLY B CA 1
ATOM 10781 C C . GLY B 2 715 ? 234.058 291.601 238.070 1.00 131.80 715 GLY B C 1
ATOM 10782 O O . GLY B 2 715 ? 232.843 291.817 238.032 1.00 131.80 715 GLY B O 1
ATOM 10783 N N . PRO B 2 716 ? 234.714 291.465 239.221 1.00 125.48 716 PRO B N 1
ATOM 10784 C CA . PRO B 2 716 ? 234.009 291.559 240.505 1.00 125.48 716 PRO B CA 1
ATOM 10785 C C . PRO B 2 716 ? 233.629 292.996 240.815 1.00 125.48 716 PRO B C 1
ATOM 10786 O O . PRO B 2 716 ? 233.997 293.911 240.061 1.00 125.48 716 PRO B O 1
ATOM 10790 N N . PRO B 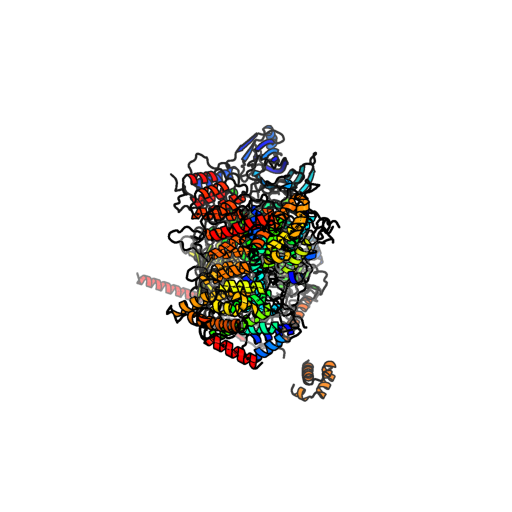2 717 ? 232.860 293.238 241.883 1.00 121.53 717 PRO B N 1
ATOM 10791 C CA . PRO B 2 717 ? 232.643 294.616 242.335 1.00 121.53 717 PRO B CA 1
ATOM 10792 C C . PRO B 2 717 ? 233.935 295.306 242.741 1.00 121.53 717 PRO B C 1
ATOM 10793 O O . PRO B 2 717 ? 234.947 294.669 243.042 1.00 121.53 717 PRO B O 1
ATOM 10797 N N . ALA B 2 718 ? 233.881 296.635 242.730 1.00 109.05 718 ALA B N 1
ATOM 10798 C CA . ALA B 2 718 ? 235.054 297.458 242.986 1.00 109.05 718 ALA B CA 1
ATOM 10799 C C . ALA B 2 718 ? 235.542 297.284 244.414 1.00 109.05 718 ALA B C 1
ATOM 10800 O O . ALA B 2 718 ? 234.750 297.064 245.333 1.00 109.05 718 ALA B O 1
ATOM 10802 N N . MET B 2 719 ? 236.865 297.305 244.576 1.00 108.51 719 MET B N 1
ATOM 10803 C CA . MET B 2 719 ? 237.631 297.224 245.818 1.00 108.51 719 MET B CA 1
ATOM 10804 C C . MET B 2 719 ? 237.520 295.890 246.546 1.00 108.51 719 MET B C 1
ATOM 10805 O O . MET B 2 719 ? 238.150 295.740 247.591 1.00 108.51 719 MET B O 1
ATOM 10810 N N . LYS B 2 720 ? 236.792 294.912 246.001 1.00 108.15 720 LYS B N 1
ATOM 10811 C CA . LYS B 2 720 ? 236.606 293.656 246.772 1.00 108.15 720 LYS B CA 1
ATOM 10812 C C . LYS B 2 720 ? 237.865 292.851 246.620 1.00 108.15 720 LYS B C 1
ATOM 10813 O O . LYS B 2 720 ? 238.445 292.509 247.632 1.00 108.15 720 LYS B O 1
ATOM 10819 N N . SER B 2 721 ? 238.290 292.597 245.393 1.00 110.21 721 SER B N 1
ATOM 10820 C CA . SER B 2 721 ? 239.545 291.893 245.158 1.00 110.21 721 SER B CA 1
ATOM 10821 C C . SER B 2 721 ? 240.715 292.625 245.788 1.00 110.21 721 SER B C 1
ATOM 10822 O O . SER B 2 721 ? 241.652 291.994 246.282 1.00 110.21 721 SER B O 1
ATOM 10825 N N . LEU B 2 722 ? 240.654 293.951 245.816 1.00 105.65 722 LEU B N 1
ATOM 10826 C CA . LEU B 2 722 ? 241.701 294.736 246.448 1.00 105.65 722 LEU B CA 1
ATOM 10827 C C . LEU B 2 722 ? 241.670 294.590 247.965 1.00 105.65 722 LEU B C 1
ATOM 10828 O O . LEU B 2 722 ? 242.727 294.535 248.606 1.00 105.65 722 LEU B O 1
ATOM 10833 N N . PHE B 2 723 ? 240.472 294.493 248.551 1.00 105.22 723 PHE B N 1
ATOM 10834 C CA . PHE B 2 723 ? 240.363 294.220 249.981 1.00 105.22 723 PHE B CA 1
ATOM 10835 C C . PHE B 2 723 ? 240.890 292.836 250.322 1.00 105.22 723 PHE B C 1
ATOM 10836 O O . PHE B 2 723 ? 241.577 292.667 251.332 1.00 105.22 723 PHE B O 1
ATOM 10844 N N . THR B 2 724 ? 240.576 291.830 249.503 1.00 107.60 724 THR B N 1
ATOM 10845 C CA . THR B 2 724 ? 241.074 290.487 249.788 1.00 107.60 724 THR B CA 1
ATOM 10846 C C . THR B 2 724 ? 242.571 290.373 249.530 1.00 107.60 724 THR B C 1
ATOM 10847 O O . THR B 2 724 ? 243.238 289.523 250.126 1.00 107.60 724 THR B O 1
ATOM 10851 N N . ARG B 2 725 ? 243.112 291.217 248.657 1.00 109.16 725 ARG B N 1
ATOM 10852 C CA . ARG B 2 725 ? 244.547 291.231 248.416 1.00 109.16 725 ARG B CA 1
ATOM 10853 C C . ARG B 2 725 ? 245.293 291.924 249.549 1.00 109.16 725 ARG B C 1
ATOM 10854 O O . ARG B 2 725 ? 246.400 291.511 249.909 1.00 109.16 725 ARG B O 1
ATOM 10862 N N . MET B 2 726 ? 244.698 292.962 250.138 1.00 109.31 726 MET B N 1
ATOM 10863 C CA . MET B 2 726 ? 245.408 293.748 251.139 1.00 109.31 726 MET B CA 1
ATOM 10864 C C . MET B 2 726 ? 245.172 293.277 252.570 1.00 109.31 726 MET B C 1
ATOM 10865 O O . MET B 2 726 ? 246.111 293.263 253.370 1.00 109.31 726 MET B O 1
ATOM 10870 N N . PHE B 2 727 ? 243.944 292.898 252.920 1.00 106.73 727 PHE B N 1
ATOM 10871 C CA . PHE B 2 727 ? 243.564 292.715 254.314 1.00 106.73 727 PHE B CA 1
ATOM 10872 C C . PHE B 2 727 ? 243.066 291.324 254.675 1.00 106.73 727 PHE B C 1
ATOM 10873 O O . PHE B 2 727 ? 242.711 291.106 255.838 1.00 106.73 727 PHE B O 1
ATOM 10881 N N . CYS B 2 728 ? 243.008 290.386 253.739 1.00 119.96 728 CYS B N 1
ATOM 10882 C CA . CYS B 2 728 ? 242.541 289.038 254.037 1.00 119.96 728 CYS B CA 1
ATOM 10883 C C . CYS B 2 728 ? 243.694 288.041 253.944 1.00 119.96 728 CYS B C 1
ATOM 10884 O O . CYS B 2 728 ? 244.818 288.383 253.568 1.00 119.96 728 CYS B O 1
ATOM 10887 N N . CYS B 2 729 ? 243.399 286.795 254.308 1.00 129.67 729 CYS B N 1
ATOM 10888 C CA . CYS B 2 729 ? 244.401 285.738 254.325 1.00 129.67 729 CYS B CA 1
ATOM 10889 C C . CYS B 2 729 ? 244.771 285.318 252.908 1.00 129.67 729 CYS B C 1
ATOM 10890 O O . CYS B 2 729 ? 243.973 285.443 251.974 1.00 129.67 729 CYS B O 1
ATOM 10893 N N . LYS B 2 730 ? 245.996 284.804 252.747 1.00 133.65 730 LYS B N 1
ATOM 10894 C CA . LYS B 2 730 ? 246.403 284.329 251.427 1.00 133.65 730 LYS B CA 1
ATOM 10895 C C . LYS B 2 730 ? 245.742 283.007 251.078 1.00 133.65 730 LYS B C 1
ATOM 10896 O O . LYS B 2 730 ? 245.497 282.728 249.899 1.00 133.65 730 LYS B O 1
ATOM 10902 N N . SER B 2 731 ? 245.445 282.184 252.080 1.00 142.11 731 SER B N 1
ATOM 10903 C CA . SER B 2 731 ? 244.882 280.873 251.795 1.00 142.11 731 SER B CA 1
ATOM 10904 C C . SER B 2 731 ? 243.358 280.906 251.761 1.00 142.11 731 SER B C 1
ATOM 10905 O O . SER B 2 731 ? 242.739 280.111 251.048 1.00 142.11 731 SER B O 1
ATOM 10908 N N . CYS B 2 732 ? 242.741 281.830 252.492 1.00 140.69 732 CYS B N 1
ATOM 10909 C CA . CYS B 2 732 ? 241.290 281.971 252.505 1.00 140.69 732 CYS B CA 1
ATOM 10910 C C . CYS B 2 732 ? 240.926 283.379 252.057 1.00 140.69 732 CYS B C 1
ATOM 10911 O O . CYS B 2 732 ? 241.235 284.345 252.773 1.00 140.69 732 CYS B O 1
ATOM 10914 N N . PRO B 2 733 ? 240.291 283.564 250.901 1.00 132.67 733 PRO B N 1
ATOM 10915 C CA . PRO B 2 733 ? 240.010 284.930 250.446 1.00 132.67 733 PRO B CA 1
ATOM 10916 C C . PRO B 2 733 ? 238.841 285.581 251.165 1.00 132.67 733 PRO B C 1
ATOM 10917 O O . PRO B 2 733 ? 238.840 286.799 251.368 1.00 132.67 733 PRO B O 1
ATOM 10921 N N . ASN B 2 734 ? 237.852 284.800 251.573 1.00 132.71 734 ASN B N 1
ATOM 10922 C CA . ASN B 2 734 ? 236.665 285.362 252.196 1.00 132.71 734 ASN B CA 1
ATOM 10923 C C . ASN B 2 734 ? 236.762 285.454 253.715 1.00 132.71 734 ASN B C 1
ATOM 10924 O O . ASN B 2 734 ? 235.873 286.039 254.342 1.00 132.71 734 ASN B O 1
ATOM 10929 N N . ILE B 2 735 ? 237.808 284.902 254.317 1.00 128.19 735 ILE B N 1
ATOM 10930 C CA . ILE B 2 735 ? 238.074 285.092 255.737 1.00 128.19 735 ILE B CA 1
ATOM 10931 C C . ILE B 2 735 ? 239.050 286.249 255.888 1.00 128.19 735 ILE B C 1
ATOM 10932 O O . ILE B 2 735 ? 240.130 286.242 255.290 1.00 128.19 735 ILE B O 1
ATOM 10937 N N . VAL B 2 736 ? 238.670 287.235 256.678 1.00 117.72 736 VAL B N 1
ATOM 10938 C CA . VAL B 2 736 ? 239.519 288.394 256.920 1.00 117.72 736 VAL B CA 1
ATOM 10939 C C . VAL B 2 736 ? 240.614 288.006 257.906 1.00 117.72 736 VAL B C 1
ATOM 10940 O O . VAL B 2 736 ? 240.453 287.074 258.703 1.00 117.72 736 VAL B O 1
ATOM 10944 N N . LYS B 2 737 ? 241.763 288.669 257.812 1.00 118.84 737 LYS B N 1
ATOM 10945 C CA . LYS B 2 737 ? 242.829 288.462 258.779 1.00 118.84 737 LYS B CA 1
ATOM 10946 C C . LYS B 2 737 ? 242.397 288.960 260.151 1.00 118.84 737 LYS B C 1
ATOM 10947 O O . LYS B 2 737 ? 241.551 289.849 260.271 1.00 118.84 737 LYS B O 1
ATOM 10953 N N . THR B 2 738 ? 242.967 288.355 261.189 1.00 121.46 738 THR B N 1
ATOM 10954 C CA . THR B 2 738 ? 242.707 288.808 262.547 1.00 121.46 738 THR B CA 1
ATOM 10955 C C . THR B 2 738 ? 243.284 290.200 262.741 1.00 121.46 738 THR B C 1
ATOM 10956 O O . THR B 2 738 ? 244.306 290.557 262.152 1.00 121.46 738 THR B O 1
ATOM 10960 N N . ASN B 2 739 ? 242.599 290.988 263.565 1.00 116.69 739 ASN B N 1
ATOM 10961 C CA . ASN B 2 739 ? 242.829 292.424 263.615 1.00 116.69 739 ASN B CA 1
ATOM 10962 C C . ASN B 2 739 ? 244.168 292.729 264.257 1.00 116.69 739 ASN B C 1
ATOM 10963 O O . ASN B 2 739 ? 244.424 292.333 265.396 1.00 116.69 739 ASN B O 1
ATOM 10968 N N . ASN B 2 740 ? 245.031 293.402 263.509 1.00 117.46 740 ASN B N 1
ATOM 10969 C CA . ASN B 2 740 ? 246.269 293.973 264.026 1.00 117.46 740 ASN B CA 1
ATOM 10970 C C . ASN B 2 740 ? 246.309 295.406 263.514 1.00 117.46 740 ASN B C 1
ATOM 10971 O O . ASN B 2 740 ? 246.627 295.646 262.347 1.00 117.46 740 ASN B O 1
ATOM 10976 N N . PHE B 2 741 ? 245.976 296.352 264.385 1.00 104.79 741 PHE B N 1
ATOM 10977 C CA . PHE B 2 741 ? 245.790 297.744 264.005 1.00 104.79 741 PHE B CA 1
ATOM 10978 C C . PHE B 2 741 ? 247.011 298.597 264.308 1.00 104.79 741 PHE B C 1
ATOM 10979 O O . PHE B 2 741 ? 246.869 299.772 264.651 1.00 104.79 741 PHE B O 1
ATOM 10987 N N . MET B 2 742 ? 248.208 298.034 264.194 1.00 106.31 742 MET B N 1
ATOM 10988 C CA . MET B 2 742 ? 249.407 298.739 264.617 1.00 106.31 742 MET B CA 1
ATOM 10989 C C . MET B 2 742 ? 250.038 299.577 263.517 1.00 106.31 742 MET B C 1
ATOM 10990 O O . MET B 2 742 ? 251.074 300.202 263.759 1.00 106.31 742 MET B O 1
ATOM 10995 N N . SER B 2 743 ? 249.449 299.618 262.324 1.00 99.81 743 SER B N 1
ATOM 10996 C CA . SER B 2 743 ? 250.029 300.391 261.234 1.00 99.81 743 SER B CA 1
ATOM 10997 C C . SER B 2 743 ? 249.446 301.788 261.107 1.00 99.81 743 SER B C 1
ATOM 10998 O O . SER B 2 743 ? 250.122 302.677 260.582 1.00 99.81 743 SER B O 1
ATOM 11001 N N . PHE B 2 744 ? 248.196 301.985 261.526 1.00 90.50 744 PHE B N 1
ATOM 11002 C CA . PHE B 2 744 ? 247.444 303.241 261.589 1.00 90.50 744 PHE B CA 1
ATOM 11003 C C . PHE B 2 744 ? 247.179 303.887 260.237 1.00 90.50 744 PHE B C 1
ATOM 11004 O O . PHE B 2 744 ? 246.595 304.959 260.205 1.00 90.50 744 PHE B O 1
ATOM 11012 N N . GLN B 2 745 ? 247.617 303.311 259.135 1.00 87.07 745 GLN B N 1
ATOM 11013 C CA . GLN B 2 745 ? 247.209 303.786 257.825 1.00 87.07 745 GLN B CA 1
ATOM 11014 C C . GLN B 2 745 ? 246.438 302.735 257.061 1.00 87.07 745 GLN B C 1
ATOM 11015 O O . GLN B 2 745 ? 245.490 303.064 256.346 1.00 87.07 745 GLN B O 1
ATOM 11021 N N . SER B 2 746 ? 246.819 301.470 257.200 1.00 91.40 746 SER B N 1
ATOM 11022 C CA . SER B 2 746 ? 245.972 300.413 256.683 1.00 91.40 746 SER B CA 1
ATOM 11023 C C . SER B 2 746 ? 244.824 300.106 257.634 1.00 91.40 746 SER B C 1
ATOM 11024 O O . SER B 2 746 ? 243.851 299.471 257.225 1.00 91.40 746 SER B O 1
ATOM 11027 N N . TYR B 2 747 ? 244.892 300.581 258.879 1.00 91.56 747 TYR B N 1
ATOM 11028 C CA . TYR B 2 747 ? 243.726 300.517 259.757 1.00 91.56 747 TYR B CA 1
ATOM 11029 C C . TYR B 2 747 ? 242.632 301.458 259.275 1.00 91.56 747 TYR B C 1
ATOM 11030 O O . TYR B 2 747 ? 241.461 301.068 259.184 1.00 91.56 747 TYR B O 1
ATOM 11039 N N . PHE B 2 748 ? 243.001 302.697 258.949 1.00 88.96 748 PHE B N 1
ATOM 11040 C CA . PHE B 2 748 ? 242.028 303.672 258.471 1.00 88.96 748 PHE B CA 1
ATOM 11041 C C . PHE B 2 748 ? 241.493 303.286 257.103 1.00 88.96 748 PHE B C 1
ATOM 11042 O O . PHE B 2 748 ? 240.292 303.411 256.841 1.00 88.96 748 PHE B O 1
ATOM 11050 N N . LEU B 2 749 ? 242.362 302.767 256.236 1.00 87.59 749 LEU B N 1
ATOM 11051 C CA . LEU B 2 749 ? 241.928 302.336 254.916 1.00 87.59 749 LEU B CA 1
ATOM 11052 C C . LEU B 2 749 ? 241.061 301.088 254.995 1.00 87.59 749 LEU B C 1
ATOM 11053 O O . LEU B 2 749 ? 240.082 300.959 254.250 1.00 87.59 749 LEU B O 1
ATOM 11058 N N . GLN B 2 750 ? 241.385 300.177 255.914 1.00 95.08 750 GLN B N 1
ATOM 11059 C CA . GLN B 2 750 ? 240.577 298.979 256.100 1.00 95.08 750 GLN B CA 1
ATOM 11060 C C . GLN B 2 750 ? 239.206 299.316 256.656 1.00 95.08 750 GLN B C 1
ATOM 11061 O O . GLN B 2 750 ? 238.208 298.712 256.261 1.00 95.08 750 GLN B O 1
ATOM 11067 N N . LYS B 2 751 ? 239.126 300.278 257.567 1.00 91.86 751 LYS B N 1
ATOM 11068 C CA . LYS B 2 751 ? 237.819 300.615 258.100 1.00 91.86 751 LYS B CA 1
ATOM 11069 C C . LYS B 2 751 ? 237.037 301.572 257.206 1.00 91.86 751 LYS B C 1
ATOM 11070 O O . LYS B 2 751 ? 235.831 301.723 257.409 1.00 91.86 751 LYS B O 1
ATOM 11076 N N . THR B 2 752 ? 237.668 302.196 256.211 1.00 91.14 752 THR B N 1
ATOM 11077 C CA . THR B 2 752 ? 236.912 303.008 255.267 1.00 91.14 752 THR B CA 1
ATOM 11078 C C . THR B 2 752 ? 236.582 302.302 253.959 1.00 91.14 752 THR B C 1
ATOM 11079 O O . THR B 2 752 ? 235.762 302.820 253.198 1.00 91.14 752 THR B O 1
ATOM 11083 N N . MET B 2 753 ? 237.191 301.154 253.659 1.00 91.60 753 MET B N 1
ATOM 11084 C CA . MET B 2 753 ? 236.908 300.572 252.350 1.00 91.60 753 MET B CA 1
ATOM 11085 C C . MET B 2 753 ? 235.556 299.856 252.213 1.00 91.60 753 MET B C 1
ATOM 11086 O O . MET B 2 753 ? 234.943 299.990 251.147 1.00 91.60 753 MET B O 1
ATOM 11091 N N . PRO B 2 754 ? 235.035 299.092 253.194 1.00 91.26 754 PRO B N 1
ATOM 11092 C CA . PRO B 2 754 ? 233.665 298.580 253.032 1.00 91.26 754 PRO B CA 1
ATOM 11093 C C . PRO B 2 754 ? 232.592 299.650 253.093 1.00 91.26 754 PRO B C 1
ATOM 11094 O O . PRO B 2 754 ? 231.518 299.443 252.514 1.00 91.26 754 PRO B O 1
ATOM 11098 N N . VAL B 2 755 ? 232.850 300.785 253.745 1.00 88.81 755 VAL B N 1
ATOM 11099 C CA . VAL B 2 755 ? 231.863 301.856 253.817 1.00 88.81 755 VAL B CA 1
ATOM 11100 C C . VAL B 2 755 ? 231.640 302.458 252.439 1.00 88.81 755 VAL B C 1
ATOM 11101 O O . VAL B 2 755 ? 230.511 302.787 252.063 1.00 88.81 755 VAL B O 1
ATOM 11105 N N . ALA B 2 756 ? 232.708 302.576 251.651 1.00 91.64 756 ALA B N 1
ATOM 11106 C CA . ALA B 2 756 ? 232.577 302.997 250.264 1.00 91.64 756 ALA B CA 1
ATOM 11107 C C . ALA B 2 756 ? 232.111 301.861 249.370 1.00 91.64 756 ALA B C 1
ATOM 11108 O O . ALA B 2 756 ? 231.390 302.104 248.400 1.00 91.64 756 ALA B O 1
ATOM 11110 N N . MET B 2 757 ? 232.502 300.626 249.685 1.00 97.00 757 MET B N 1
ATOM 11111 C CA . MET B 2 757 ? 232.108 299.469 248.892 1.00 97.00 757 MET B CA 1
ATOM 11112 C C . MET B 2 757 ? 230.619 299.184 248.975 1.00 97.00 757 MET B C 1
ATOM 11113 O O . MET B 2 757 ? 230.068 298.563 248.067 1.00 97.00 757 MET B O 1
ATOM 11118 N N . ALA B 2 758 ? 229.966 299.614 250.047 1.00 91.58 758 ALA B N 1
ATOM 11119 C CA . ALA B 2 758 ? 228.535 299.419 250.199 1.00 91.58 758 ALA B CA 1
ATOM 11120 C C . ALA B 2 758 ? 227.702 300.382 249.373 1.00 91.58 758 ALA B C 1
ATOM 11121 O O . ALA B 2 758 ? 226.487 300.195 249.278 1.00 91.58 758 ALA B O 1
ATOM 11123 N N . LEU B 2 759 ? 228.309 301.403 248.783 1.00 92.04 759 LEU B N 1
ATOM 11124 C CA . LEU B 2 759 ? 227.600 302.313 247.900 1.00 92.04 759 LEU B CA 1
ATOM 11125 C C . LEU B 2 759 ? 227.534 301.797 246.472 1.00 92.04 759 LEU B C 1
ATOM 11126 O O . LEU B 2 759 ? 227.043 302.507 245.592 1.00 92.04 759 LEU B O 1
ATOM 11131 N N . LEU B 2 760 ? 228.026 300.588 246.235 1.00 94.42 760 LEU B N 1
ATOM 11132 C CA . LEU B 2 760 ? 227.866 299.930 244.949 1.00 94.42 760 LEU B CA 1
ATOM 11133 C C . LEU B 2 760 ? 226.401 299.598 244.714 1.00 94.42 760 LEU B C 1
ATOM 11134 O O . LEU B 2 760 ? 225.682 299.215 245.634 1.00 94.42 760 LEU B O 1
ATOM 11139 N N . ARG B 2 761 ? 225.953 299.761 243.473 1.00 99.99 761 ARG B N 1
ATOM 11140 C CA . ARG B 2 761 ? 224.581 299.456 243.103 1.00 99.99 761 ARG B CA 1
ATOM 11141 C C . ARG B 2 761 ? 224.582 298.669 241.803 1.00 99.99 761 ARG B C 1
ATOM 11142 O O . ARG B 2 761 ? 225.442 298.868 240.943 1.00 99.99 761 ARG B O 1
ATOM 11150 N N . ASP B 2 762 ? 223.593 297.784 241.674 1.00 111.12 762 ASP B N 1
ATOM 11151 C CA . ASP B 2 762 ? 223.477 296.967 240.441 1.00 111.12 762 ASP B CA 1
ATOM 11152 C C . ASP B 2 762 ? 222.633 297.716 239.410 1.00 111.12 762 ASP B C 1
ATOM 11153 O O . ASP B 2 762 ? 222.287 298.889 239.658 1.00 111.12 762 ASP B O 1
ATOM 11158 N N . VAL B 2 763 ? 222.291 297.044 238.313 1.00 113.48 763 VAL B N 1
ATOM 11159 C CA . VAL B 2 763 ? 221.457 297.630 237.233 1.00 113.48 763 VAL B CA 1
ATOM 11160 C C . VAL B 2 763 ? 220.043 297.857 237.764 1.00 113.48 763 VAL B C 1
ATOM 11161 O O . VAL B 2 763 ? 219.303 298.619 237.139 1.00 113.48 763 VAL B O 1
ATOM 11165 N N . HIS B 2 764 ? 219.669 297.150 238.826 1.00 118.97 764 HIS B N 1
ATOM 11166 C CA . HIS B 2 764 ? 218.310 297.260 239.408 1.00 118.97 764 HIS B CA 1
ATOM 11167 C C . HIS B 2 764 ? 218.296 298.283 240.543 1.00 118.97 764 HIS B C 1
ATOM 11168 O O . HIS B 2 764 ? 217.270 298.336 241.223 1.00 118.97 764 HIS B O 1
ATOM 11175 N N . ASN B 2 765 ? 219.409 298.979 240.790 1.00 115.89 765 ASN B N 1
ATOM 11176 C CA . ASN B 2 765 ? 219.488 300.051 241.805 1.00 115.89 765 ASN B CA 1
ATOM 11177 C C . ASN B 2 765 ? 219.507 299.457 243.193 1.00 115.89 765 ASN B C 1
ATOM 11178 O O . ASN B 2 765 ? 219.342 300.221 244.114 1.00 115.89 765 ASN B O 1
ATOM 11183 N N . LEU B 2 766 ? 219.736 298.160 243.315 1.00 108.44 766 LEU B N 1
ATOM 11184 C CA . LEU B 2 766 ? 219.867 297.516 244.639 1.00 108.44 766 LEU B CA 1
ATOM 11185 C C . LEU B 2 766 ? 221.315 297.141 244.858 1.00 108.44 766 LEU B C 1
ATOM 11186 O O . LEU B 2 766 ? 221.935 296.675 243.930 1.00 108.44 766 LEU B O 1
ATOM 11191 N N . CYS B 2 767 ? 221.790 297.272 246.075 1.00 109.97 767 CYS B N 1
ATOM 11192 C CA . CYS B 2 767 ? 223.142 296.880 246.430 1.00 109.97 767 CYS B CA 1
ATOM 11193 C C . CYS B 2 767 ? 223.319 295.393 246.140 1.00 109.97 767 CYS B C 1
ATOM 11194 O O . CYS B 2 767 ? 222.410 294.602 246.412 1.00 109.97 767 CYS B O 1
ATOM 11197 N N . PRO B 2 768 ? 224.442 294.991 245.547 1.00 108.20 768 PRO B N 1
ATOM 11198 C CA . PRO B 2 768 ? 224.607 293.587 245.162 1.00 108.20 768 PRO B CA 1
ATOM 11199 C C . PRO B 2 768 ? 224.742 292.674 246.368 1.00 108.20 768 PRO B C 1
ATOM 11200 O O . PRO B 2 768 ? 225.174 293.084 247.446 1.00 108.20 768 PRO B O 1
ATOM 11204 N N . LYS B 2 769 ? 224.361 291.421 246.202 1.00 108.96 769 LYS B N 1
ATOM 11205 C CA . LYS B 2 769 ? 224.398 290.506 247.355 1.00 108.96 769 LYS B CA 1
ATOM 11206 C C . LYS B 2 769 ? 225.799 289.925 247.468 1.00 108.96 769 LYS B C 1
ATOM 11207 O O . LYS B 2 769 ? 225.997 289.054 248.307 1.00 108.96 769 LYS B O 1
ATOM 11213 N N . GLU B 2 770 ? 226.732 290.416 246.674 1.00 112.70 770 GLU B N 1
ATOM 11214 C CA . GLU B 2 770 ? 228.119 289.943 246.774 1.00 112.70 770 GLU B CA 1
ATOM 11215 C C . GLU B 2 770 ? 228.879 290.854 247.717 1.00 112.70 770 GLU B C 1
ATOM 11216 O O . GLU B 2 770 ? 229.887 290.406 248.244 1.00 112.70 770 GLU B O 1
ATOM 11222 N N . VAL B 2 771 ? 228.466 292.117 247.819 1.00 107.10 771 VAL B N 1
ATOM 11223 C CA . VAL B 2 771 ? 229.108 293.099 248.681 1.00 107.10 771 VAL B CA 1
ATOM 11224 C C . VAL B 2 771 ? 228.490 293.062 250.065 1.00 107.10 771 VAL B C 1
ATOM 11225 O O . VAL B 2 771 ? 229.195 293.208 251.070 1.00 107.10 771 VAL B O 1
ATOM 11229 N N . LEU B 2 772 ? 227.174 292.864 250.136 1.00 106.19 772 LEU B N 1
ATOM 11230 C CA . LEU B 2 772 ? 226.501 292.721 251.419 1.00 106.19 772 LEU B CA 1
ATOM 11231 C C . LEU B 2 772 ? 226.949 291.456 252.141 1.00 106.19 772 LEU B C 1
ATOM 11232 O O . LEU B 2 772 ? 227.196 291.484 253.352 1.00 106.19 772 LEU B O 1
ATOM 11237 N N . THR B 2 773 ? 227.091 290.349 251.407 1.00 107.76 773 THR B N 1
ATOM 11238 C CA . THR B 2 773 ? 227.617 289.117 251.988 1.00 107.76 773 THR B CA 1
ATOM 11239 C C . THR B 2 773 ? 229.064 289.288 252.433 1.00 107.76 773 THR B C 1
ATOM 11240 O O . THR B 2 773 ? 229.456 288.762 253.479 1.00 107.76 773 THR B O 1
ATOM 11244 N N . PHE B 2 774 ? 229.847 290.061 251.680 1.00 107.18 774 PHE B N 1
ATOM 11245 C CA . PHE B 2 774 ? 231.228 290.349 252.045 1.00 107.18 774 PHE B CA 1
ATOM 11246 C C . PHE B 2 774 ? 231.314 291.162 253.332 1.00 107.18 774 PHE B C 1
ATOM 11247 O O . PHE B 2 774 ? 232.168 290.896 254.185 1.00 107.18 774 PHE B O 1
ATOM 11255 N N . ILE B 2 775 ? 230.420 292.138 253.494 1.00 104.90 775 ILE B N 1
ATOM 11256 C CA . ILE B 2 775 ? 230.405 292.951 254.707 1.00 104.90 775 ILE B CA 1
ATOM 11257 C C . ILE B 2 775 ? 229.958 292.122 255.904 1.00 104.90 775 ILE B C 1
ATOM 11258 O O . ILE B 2 775 ? 230.527 292.227 257.001 1.00 104.90 775 ILE B O 1
ATOM 11263 N N . LEU B 2 776 ? 228.975 291.239 255.704 1.00 104.50 776 LEU B N 1
ATOM 11264 C CA . LEU B 2 776 ? 228.531 290.369 256.790 1.00 104.50 776 LEU B CA 1
ATOM 11265 C C . LEU B 2 776 ? 229.592 289.340 257.175 1.00 104.50 776 LEU B C 1
ATOM 11266 O O . LEU B 2 776 ? 229.699 288.977 258.351 1.00 104.50 776 LEU B O 1
ATOM 11271 N N . ASP B 2 777 ? 230.395 288.882 256.216 1.00 109.77 777 ASP B N 1
ATOM 11272 C CA . ASP B 2 777 ? 231.508 288.003 256.557 1.00 109.77 777 ASP B CA 1
ATOM 11273 C C . ASP B 2 777 ? 232.645 288.767 257.213 1.00 109.77 777 ASP B C 1
ATOM 11274 O O . ASP B 2 777 ? 233.419 288.184 257.978 1.00 109.77 777 ASP B O 1
ATOM 11279 N N . LEU B 2 778 ? 232.787 290.057 256.912 1.00 104.76 778 LEU B N 1
ATOM 11280 C CA . LEU B 2 778 ? 233.730 290.886 257.651 1.00 104.76 778 LEU B CA 1
ATOM 11281 C C . LEU B 2 778 ? 233.291 291.061 259.092 1.00 104.76 778 LEU B C 1
ATOM 11282 O O . LEU B 2 778 ? 234.130 291.173 259.990 1.00 104.76 778 LEU B O 1
ATOM 11287 N N . ILE B 2 779 ? 231.984 291.112 259.317 1.00 103.85 779 ILE B N 1
ATOM 11288 C CA . ILE B 2 779 ? 231.464 291.244 260.670 1.00 103.85 779 ILE B CA 1
ATOM 11289 C C . ILE B 2 779 ? 231.615 289.935 261.437 1.00 103.85 779 ILE B C 1
ATOM 11290 O O . ILE B 2 779 ? 232.035 289.929 262.603 1.00 103.85 779 ILE B O 1
ATOM 11295 N N . LYS B 2 780 ? 231.279 288.786 260.833 1.00 109.10 780 LYS B N 1
ATOM 11296 C CA . LYS B 2 780 ? 231.327 287.472 261.525 1.00 109.10 780 LYS B CA 1
ATOM 11297 C C . LYS B 2 780 ? 232.74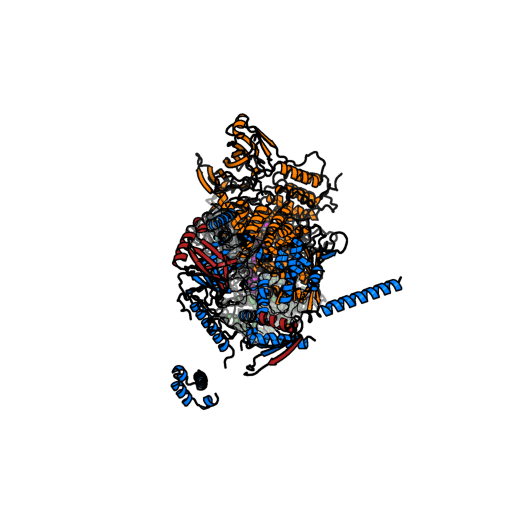1 287.065 261.862 1.00 109.10 780 LYS B C 1
ATOM 11298 O O . LYS B 2 780 ? 232.967 286.700 262.989 1.00 109.10 780 LYS B O 1
ATOM 11304 N N . TYR B 2 781 ? 233.675 287.173 260.945 1.00 107.93 781 TYR B N 1
ATOM 11305 C CA . TYR B 2 781 ? 235.020 286.658 261.170 1.00 107.93 781 TYR B CA 1
ATOM 11306 C C . TYR B 2 781 ? 235.945 287.669 261.826 1.00 107.93 781 TYR B C 1
ATOM 11307 O O . TYR B 2 781 ? 237.164 287.586 261.654 1.00 107.93 781 TYR B O 1
ATOM 11316 N N . ASN B 2 782 ? 235.404 288.616 262.583 1.00 108.54 782 ASN B N 1
ATOM 11317 C CA . ASN B 2 782 ? 236.203 289.654 263.220 1.00 108.54 782 ASN B CA 1
ATOM 11318 C C . ASN B 2 782 ? 236.740 289.142 264.550 1.00 108.54 782 ASN B C 1
ATOM 11319 O O . ASN B 2 782 ? 235.963 288.810 265.451 1.00 108.54 782 ASN B O 1
ATOM 11324 N N . ASP B 2 783 ? 238.062 289.095 264.678 1.00 117.19 783 ASP B N 1
ATOM 11325 C CA . ASP B 2 783 ? 238.728 288.610 265.879 1.00 117.19 783 ASP B CA 1
ATOM 11326 C C . ASP B 2 783 ? 239.707 289.674 266.355 1.00 117.19 783 ASP B C 1
ATOM 11327 O O . ASP B 2 783 ? 240.644 290.024 265.631 1.00 117.19 783 ASP B O 1
ATOM 11332 N N . ASN B 2 784 ? 239.494 290.182 267.564 1.00 115.53 784 ASN B N 1
ATOM 11333 C CA . ASN B 2 784 ? 240.271 291.293 268.094 1.00 115.53 784 ASN B CA 1
ATOM 11334 C C . ASN B 2 784 ? 240.946 290.939 269.417 1.00 115.53 784 ASN B C 1
ATOM 11335 O O . ASN B 2 784 ? 241.176 291.805 270.259 1.00 115.53 784 ASN B O 1
ATOM 11340 N N . ARG B 2 785 ? 241.284 289.674 269.618 1.00 122.63 785 ARG B N 1
ATOM 11341 C CA . ARG B 2 785 ? 241.876 289.248 270.878 1.00 122.63 785 ARG B CA 1
ATOM 11342 C C . ARG B 2 785 ? 243.394 289.327 270.872 1.00 122.63 785 ARG B C 1
ATOM 11343 O O . ARG B 2 785 ? 244.034 288.758 271.760 1.00 122.63 785 ARG B O 1
ATOM 11351 N N . LYS B 2 786 ? 243.985 290.000 269.885 1.00 117.46 786 LYS B N 1
ATOM 11352 C CA . LYS B 2 786 ? 245.405 289.849 269.589 1.00 117.46 786 LYS B CA 1
ATOM 11353 C C . LYS B 2 786 ? 246.095 291.188 269.360 1.00 117.46 786 LYS B C 1
ATOM 11354 O O . LYS B 2 786 ? 247.313 291.289 269.528 1.00 117.46 786 LYS B O 1
ATOM 11360 N N . ASN B 2 787 ? 245.339 292.224 269.006 1.00 113.83 787 ASN B N 1
ATOM 11361 C CA . ASN B 2 787 ? 245.941 293.542 268.878 1.00 113.83 787 ASN B CA 1
ATOM 11362 C C . ASN B 2 787 ? 245.906 294.284 270.208 1.00 113.83 787 ASN B C 1
ATOM 11363 O O . ASN B 2 787 ? 245.119 293.974 271.104 1.00 113.83 787 ASN B O 1
ATOM 11368 N N . LYS B 2 788 ? 246.769 295.287 270.318 1.00 105.67 788 LYS B N 1
ATOM 11369 C CA . LYS B 2 788 ? 246.844 296.120 271.506 1.00 105.67 788 LYS B CA 1
ATOM 11370 C C . LYS B 2 788 ? 245.898 297.307 271.452 1.00 105.67 788 LYS B C 1
ATOM 11371 O O . LYS B 2 788 ? 245.995 298.194 272.305 1.00 105.67 788 LYS B O 1
ATOM 11377 N N . PHE B 2 789 ? 245.001 297.351 270.473 1.00 98.11 789 PHE B N 1
ATOM 11378 C CA . PHE B 2 789 ? 244.102 298.472 270.272 1.00 98.11 789 PHE B CA 1
ATOM 11379 C C . PHE B 2 789 ? 242.662 297.989 270.249 1.00 98.11 789 PHE B C 1
ATOM 11380 O O . PHE B 2 789 ? 242.384 296.813 270.016 1.00 98.11 789 PHE B O 1
ATOM 11388 N N . SER B 2 790 ? 241.744 298.909 270.503 1.00 98.33 790 SER B N 1
ATOM 11389 C CA . SER B 2 790 ? 240.339 298.557 270.573 1.00 98.33 790 SER B CA 1
ATOM 11390 C C . SER B 2 790 ? 239.720 298.505 269.184 1.00 98.33 790 SER B C 1
ATOM 11391 O O . SER B 2 790 ? 240.285 298.974 268.198 1.00 98.33 790 SER B O 1
ATOM 11394 N N . ASP B 2 791 ? 238.528 297.926 269.124 1.00 97.72 791 ASP B N 1
ATOM 11395 C CA . ASP B 2 791 ? 237.872 297.603 267.873 1.00 97.72 791 ASP B CA 1
ATOM 11396 C C . ASP B 2 791 ? 236.592 298.393 267.668 1.00 97.72 791 ASP B C 1
ATOM 11397 O O . ASP B 2 791 ? 235.823 298.074 266.760 1.00 97.72 791 ASP B O 1
ATOM 11402 N N . ASN B 2 792 ? 236.343 299.410 268.491 1.00 90.92 792 ASN B N 1
ATOM 11403 C CA . ASN B 2 792 ? 235.024 300.026 268.531 1.00 90.92 792 ASN B CA 1
ATOM 11404 C C . ASN B 2 792 ? 234.759 300.868 267.295 1.00 90.92 792 ASN B C 1
ATOM 11405 O O . ASN B 2 792 ? 233.634 300.893 266.783 1.00 90.92 792 ASN B O 1
ATOM 11410 N N . TYR B 2 793 ? 235.786 301.539 266.782 1.00 88.89 793 TYR B N 1
ATOM 11411 C CA . TYR B 2 793 ? 235.604 302.365 265.600 1.00 88.89 793 TYR B CA 1
ATOM 11412 C C . TYR B 2 793 ? 235.500 301.529 264.338 1.00 88.89 793 TYR B C 1
ATOM 11413 O O . TYR B 2 793 ? 234.720 301.869 263.450 1.00 88.89 793 TYR B O 1
ATOM 11422 N N . TYR B 2 794 ? 236.237 300.423 264.259 1.00 91.16 794 TYR B N 1
ATOM 11423 C CA . TYR B 2 794 ? 236.143 299.535 263.105 1.00 91.16 794 TYR B CA 1
ATOM 11424 C C . TYR B 2 794 ? 234.787 298.839 263.048 1.00 91.16 794 TYR B C 1
ATOM 11425 O O . TYR B 2 794 ? 234.176 298.742 261.979 1.00 91.16 794 TYR B O 1
ATOM 11434 N N . ARG B 2 795 ? 234.275 298.398 264.197 1.00 91.68 795 ARG B N 1
ATOM 11435 C CA . ARG B 2 795 ? 232.955 297.779 264.230 1.00 91.68 795 ARG B CA 1
ATOM 11436 C C . ARG B 2 795 ? 231.853 298.801 263.982 1.00 91.68 795 ARG B C 1
ATOM 11437 O O . ARG B 2 795 ? 230.837 298.492 263.341 1.00 91.68 795 ARG B O 1
ATOM 11445 N N . ALA B 2 796 ? 232.042 300.030 264.469 1.00 91.95 796 ALA B N 1
ATOM 11446 C CA . ALA B 2 796 ? 231.084 301.095 264.201 1.00 91.95 796 ALA B CA 1
ATOM 11447 C C . ALA B 2 796 ? 231.049 301.455 262.722 1.00 91.95 796 ALA B C 1
ATOM 11448 O O . ALA B 2 796 ? 229.974 301.692 262.156 1.00 91.95 796 ALA B O 1
ATOM 11450 N N . GLU B 2 797 ? 232.210 301.464 262.065 1.00 94.59 797 GLU B N 1
ATOM 11451 C CA . GLU B 2 797 ? 232.240 301.651 260.621 1.00 94.59 797 GLU B CA 1
ATOM 11452 C C . GLU B 2 797 ? 231.647 300.472 259.871 1.00 94.59 797 GLU B C 1
ATOM 11453 O O . GLU B 2 797 ? 231.130 300.663 258.770 1.00 94.59 797 GLU B O 1
ATOM 11459 N N . MET B 2 798 ? 231.713 299.265 260.436 1.00 96.82 798 MET B N 1
ATOM 11460 C CA . MET B 2 798 ? 231.030 298.132 259.816 1.00 96.82 798 MET B CA 1
ATOM 11461 C C . MET B 2 798 ? 229.518 298.304 259.858 1.00 96.82 798 MET B C 1
ATOM 11462 O O . MET B 2 798 ? 228.823 297.960 258.897 1.00 96.82 798 MET B O 1
ATOM 11467 N N . ILE B 2 799 ? 228.994 298.833 260.965 1.00 91.86 799 ILE B N 1
ATOM 11468 C CA . ILE B 2 799 ? 227.564 299.143 261.029 1.00 91.86 799 ILE B CA 1
ATOM 11469 C C . ILE B 2 799 ? 227.208 300.260 260.052 1.00 91.86 799 ILE B C 1
ATOM 11470 O O . ILE B 2 799 ? 226.139 300.242 259.431 1.00 91.86 799 ILE B O 1
ATOM 11475 N N . ASP B 2 800 ? 228.107 301.234 259.878 1.00 95.08 800 ASP B N 1
ATOM 11476 C CA . ASP B 2 800 ? 227.883 302.288 258.885 1.00 95.08 800 ASP B CA 1
ATOM 11477 C C . ASP B 2 800 ? 227.875 301.733 257.462 1.00 95.08 800 ASP B C 1
ATOM 11478 O O . ASP B 2 800 ? 227.090 302.181 256.618 1.00 95.08 800 ASP B O 1
ATOM 11483 N N . ALA B 2 801 ? 228.726 300.745 257.187 1.00 94.43 801 ALA B N 1
ATOM 11484 C CA . ALA B 2 801 ? 228.716 300.085 255.886 1.00 94.43 801 ALA B CA 1
ATOM 11485 C C . ALA B 2 801 ? 227.444 299.277 255.685 1.00 94.43 801 ALA B C 1
ATOM 11486 O O . ALA B 2 801 ? 226.906 299.230 254.578 1.00 94.43 801 ALA B O 1
ATOM 11488 N N . LEU B 2 802 ? 226.949 298.626 256.739 1.00 94.82 802 LEU B N 1
ATOM 11489 C CA . LEU B 2 802 ? 225.661 297.939 256.643 1.00 94.82 802 LEU B CA 1
ATOM 11490 C C . LEU B 2 802 ? 224.519 298.910 256.398 1.00 94.82 802 LEU B C 1
ATOM 11491 O O . LEU B 2 802 ? 223.555 298.572 255.707 1.00 94.82 802 LEU B O 1
ATOM 11496 N N . ALA B 2 803 ? 224.611 300.115 256.956 1.00 97.48 803 ALA B N 1
ATOM 11497 C CA . ALA B 2 803 ? 223.569 301.110 256.744 1.00 97.48 803 ALA B CA 1
ATOM 11498 C C . ALA B 2 803 ? 223.640 301.721 255.352 1.00 97.48 803 ALA B C 1
ATOM 11499 O O . ALA B 2 803 ? 222.618 302.167 254.823 1.00 97.48 803 ALA B O 1
ATOM 11501 N N . ASN B 2 804 ? 224.827 301.757 254.744 1.00 93.61 804 ASN B N 1
ATOM 11502 C CA . ASN B 2 804 ? 224.952 302.322 253.404 1.00 93.61 804 ASN B CA 1
ATOM 11503 C C . ASN B 2 804 ? 224.320 301.450 252.331 1.00 93.61 804 ASN B C 1
ATOM 11504 O O . ASN B 2 804 ? 223.961 301.965 251.270 1.00 93.61 804 ASN B O 1
ATOM 11509 N N . SER B 2 805 ? 224.175 300.152 252.578 1.00 94.70 805 SER B N 1
ATOM 11510 C CA . SER B 2 805 ? 223.666 299.236 251.568 1.00 94.70 805 SER B CA 1
ATOM 11511 C C . SER B 2 805 ? 222.152 299.254 251.445 1.00 94.70 805 SER B C 1
ATOM 11512 O O . SER B 2 805 ? 221.616 298.610 250.539 1.00 94.70 805 SER B O 1
ATOM 11515 N N . VAL B 2 806 ? 221.454 299.967 252.320 1.00 94.37 806 VAL B N 1
ATOM 11516 C CA . VAL B 2 806 ? 219.998 299.909 252.360 1.00 94.37 806 VAL B CA 1
ATOM 11517 C C . VAL B 2 806 ? 219.424 300.789 251.260 1.00 94.37 806 VAL B C 1
ATOM 11518 O O . VAL B 2 806 ? 219.587 302.013 251.273 1.00 94.37 806 VAL B O 1
ATOM 11522 N N . THR B 2 807 ? 218.752 300.169 250.315 1.00 102.22 807 THR B N 1
ATOM 11523 C CA . THR B 2 807 ? 217.992 300.786 249.246 1.00 102.22 807 THR B CA 1
ATOM 11524 C C . THR B 2 807 ? 216.526 300.867 249.642 1.00 102.22 807 THR B C 1
ATOM 11525 O O . THR B 2 807 ? 216.072 300.103 250.498 1.00 102.22 807 THR B O 1
ATOM 11529 N N . PRO B 2 808 ? 215.760 301.808 249.079 1.00 102.15 808 PRO B N 1
ATOM 11530 C CA . PRO B 2 808 ? 214.349 301.934 249.469 1.00 102.15 808 PRO B CA 1
ATOM 11531 C C . PRO B 2 808 ? 213.511 300.735 249.056 1.00 102.15 808 PRO B C 1
ATOM 11532 O O . PRO B 2 808 ? 213.634 300.213 247.948 1.00 102.15 808 PRO B O 1
ATOM 11536 N N . ALA B 2 809 ? 212.658 300.300 249.980 1.00 113.86 809 ALA B N 1
ATOM 11537 C CA . ALA B 2 809 ? 211.873 299.089 249.823 1.00 113.86 809 ALA B CA 1
ATOM 11538 C C . ALA B 2 809 ? 210.701 299.310 248.880 1.00 113.86 809 ALA B C 1
ATOM 11539 O O . ALA B 2 809 ? 210.233 300.431 248.677 1.00 113.86 809 ALA B O 1
ATOM 11541 N N . VAL B 2 810 ? 210.213 298.212 248.294 1.00 124.90 810 VAL B N 1
ATOM 11542 C CA . VAL B 2 810 ? 209.116 298.313 247.284 1.00 124.90 810 VAL B CA 1
ATOM 11543 C C . VAL B 2 810 ? 207.763 298.091 247.964 1.00 124.90 810 VAL B C 1
ATOM 11544 O O . VAL B 2 810 ? 207.151 297.034 247.725 1.00 124.90 810 VAL B O 1
ATOM 11548 N N . SER B 2 811 ? 207.302 299.067 248.750 1.00 142.10 811 SER B N 1
ATOM 11549 C CA . SER B 2 811 ? 205.976 298.954 249.411 1.00 142.10 811 SER B CA 1
ATOM 11550 C C . SER B 2 811 ? 204.883 298.916 248.342 1.00 142.10 811 SER B C 1
ATOM 11551 O O . SER B 2 811 ? 204.951 299.728 247.399 1.00 142.10 811 SER B O 1
ATOM 11554 N N . VAL B 2 812 ? 203.893 298.037 248.514 1.00 149.38 812 VAL B N 1
ATOM 11555 C CA . VAL B 2 812 ? 202.766 297.941 247.540 1.00 149.38 812 VAL B CA 1
ATOM 11556 C C . VAL B 2 812 ? 201.496 298.441 248.232 1.00 149.38 812 VAL B C 1
ATOM 11557 O O . VAL B 2 812 ? 201.195 297.928 249.324 1.00 149.38 812 VAL B O 1
ATOM 11561 N N . ASN B 2 813 ? 200.808 299.419 247.635 1.00 157.09 813 ASN B N 1
ATOM 11562 C CA . ASN B 2 813 ? 199.538 299.962 248.197 1.00 157.09 813 ASN B CA 1
ATOM 11563 C C . ASN B 2 813 ? 199.747 300.413 249.647 1.00 157.09 813 ASN B C 1
ATOM 11564 O O . ASN B 2 813 ? 198.845 300.172 250.471 1.00 157.09 813 ASN B O 1
ATOM 11569 N N . ASN B 2 814 ? 200.900 301.026 249.943 1.00 155.52 814 ASN B N 1
ATOM 11570 C CA . ASN B 2 814 ? 201.193 301.523 251.315 1.00 155.52 814 ASN B CA 1
ATOM 11571 C C . ASN B 2 814 ? 201.012 300.381 252.319 1.00 155.52 814 ASN B C 1
ATOM 11572 O O . ASN B 2 814 ? 200.398 300.617 253.378 1.00 155.52 814 ASN B O 1
ATOM 11577 N N . GLU B 2 815 ? 201.507 299.186 251.988 1.00 150.11 815 GLU B N 1
ATOM 11578 C CA . GLU B 2 815 ? 201.329 298.015 252.884 1.00 150.11 815 GLU B CA 1
ATOM 11579 C C . GLU B 2 815 ? 202.034 298.315 254.207 1.00 150.11 815 GLU B C 1
ATOM 11580 O O . GLU B 2 815 ? 203.175 298.814 254.167 1.00 150.11 815 GLU B O 1
ATOM 11586 N N . VAL B 2 816 ? 201.395 297.979 255.329 1.00 139.78 816 VAL B N 1
ATOM 11587 C CA . VAL B 2 816 ? 202.022 298.208 256.662 1.00 139.78 816 VAL B CA 1
ATOM 11588 C C . VAL B 2 816 ? 203.302 297.370 256.714 1.00 139.78 816 VAL B C 1
ATOM 11589 O O . VAL B 2 816 ? 203.249 296.186 256.333 1.00 139.78 816 VAL B O 1
ATOM 11593 N N . ARG B 2 817 ? 204.398 297.962 257.191 1.00 30.00 817 ARG B N 1
ATOM 11594 C CA . ARG B 2 817 ? 205.690 297.238 257.272 1.00 30.00 817 ARG B CA 1
ATOM 11595 C C . ARG B 2 817 ? 205.646 296.327 258.497 1.00 30.00 817 ARG B C 1
ATOM 11596 O O . ARG B 2 817 ? 205.740 296.846 259.619 1.00 30.00 817 ARG B O 1
ATOM 11604 N N . THR B 2 818 ? 205.466 295.023 258.282 1.00 131.26 818 THR B N 1
ATOM 11605 C CA . THR B 2 818 ? 205.403 294.085 259.412 1.00 131.26 818 THR B CA 1
ATOM 11606 C C . THR B 2 818 ? 206.602 293.168 259.307 1.00 131.26 818 THR B C 1
ATOM 11607 O O . THR B 2 818 ? 207.403 293.363 258.402 1.00 131.26 818 THR B O 1
ATOM 11611 N N . LEU B 2 819 ? 206.683 292.188 260.180 1.00 127.84 819 LEU B N 1
ATOM 11612 C CA . LEU B 2 819 ? 207.848 291.314 260.212 1.00 127.84 819 LEU B CA 1
ATOM 11613 C C . LEU B 2 819 ? 207.862 290.296 259.078 1.00 127.84 819 LEU B C 1
ATOM 11614 O O . LEU B 2 819 ? 208.942 289.916 258.613 1.00 127.84 819 LEU B O 1
ATOM 11619 N N . ASP B 2 820 ? 206.696 289.844 258.616 1.00 123.76 820 ASP B N 1
ATOM 11620 C CA . ASP B 2 820 ? 206.681 288.828 257.569 1.00 123.76 820 ASP B CA 1
ATOM 11621 C C . ASP B 2 820 ? 207.034 289.404 256.203 1.00 123.76 820 ASP B C 1
ATOM 11622 O O . ASP B 2 820 ? 207.753 288.760 255.433 1.00 123.76 820 ASP B O 1
ATOM 11627 N N . ASN B 2 821 ? 206.553 290.601 255.877 1.00 126.89 821 ASN B N 1
ATOM 11628 C CA . ASN B 2 821 ? 206.899 291.199 254.586 1.00 126.89 821 ASN B CA 1
ATOM 11629 C C . ASN B 2 821 ? 208.139 292.080 254.690 1.00 126.89 821 ASN B C 1
ATOM 11630 O O . ASN B 2 821 ? 208.170 293.217 254.227 1.00 126.89 821 ASN B O 1
ATOM 11635 N N . LEU B 2 822 ? 209.179 291.535 255.302 1.00 128.12 822 LEU B N 1
ATOM 11636 C CA . LEU B 2 822 ? 210.470 292.190 255.373 1.00 128.12 822 LEU B CA 1
ATOM 11637 C C . LEU B 2 822 ? 211.319 291.719 254.206 1.00 128.12 822 LEU B C 1
ATOM 11638 O O . LEU B 2 822 ? 211.107 290.632 253.665 1.00 128.12 822 LEU B O 1
ATOM 11643 N N . ASN B 2 823 ? 212.259 292.560 253.802 1.00 126.18 823 ASN B N 1
ATOM 11644 C CA . ASN B 2 823 ? 213.184 292.184 252.747 1.00 126.18 823 ASN B CA 1
ATOM 11645 C C . ASN B 2 823 ? 214.100 291.073 253.254 1.00 126.18 823 ASN B C 1
ATOM 11646 O O . ASN B 2 823 ? 214.483 291.077 254.426 1.00 126.18 823 ASN B O 1
ATOM 11651 N N . PRO B 2 824 ? 214.441 290.093 252.412 1.00 121.68 824 PRO B N 1
ATOM 11652 C CA . PRO B 2 824 ? 215.364 289.036 252.859 1.00 121.68 824 PRO B CA 1
ATOM 11653 C C . PRO B 2 824 ? 216.779 289.534 253.081 1.00 121.68 824 PRO B C 1
ATOM 11654 O O . PRO B 2 824 ? 217.544 288.884 253.800 1.00 121.68 824 PRO B O 1
ATOM 11658 N N . ASP B 2 825 ? 217.139 290.666 252.474 1.00 120.16 825 ASP B N 1
ATOM 11659 C CA . ASP B 2 825 ? 218.423 291.320 252.685 1.00 120.16 825 ASP B CA 1
ATOM 11660 C C . ASP B 2 825 ? 218.451 292.054 254.014 1.00 120.16 825 ASP B C 1
ATOM 11661 O O . ASP B 2 825 ? 219.442 291.992 254.747 1.00 120.16 825 ASP B O 1
ATOM 11666 N N . VAL B 2 826 ? 217.366 292.766 254.313 1.00 112.04 826 VAL B N 1
ATOM 11667 C CA . VAL B 2 826 ? 217.281 293.642 255.471 1.00 112.04 826 VAL B CA 1
ATOM 11668 C C . VAL B 2 826 ? 217.085 292.852 256.758 1.00 112.04 826 VAL B C 1
ATOM 11669 O O . VAL B 2 826 ? 217.420 293.346 257.838 1.00 112.04 826 VAL B O 1
ATOM 11673 N N . ARG B 2 827 ? 216.606 291.609 256.672 1.00 113.29 827 ARG B N 1
ATOM 11674 C CA . ARG B 2 827 ? 216.482 290.787 257.871 1.00 113.29 827 ARG B CA 1
ATOM 11675 C C . ARG B 2 827 ? 217.848 290.424 258.445 1.00 113.29 827 ARG B C 1
ATOM 11676 O O . ARG B 2 827 ? 218.024 290.405 259.668 1.00 113.29 827 ARG B O 1
ATOM 11684 N N . LEU B 2 828 ? 218.837 290.199 257.578 1.00 108.05 828 LEU B N 1
ATOM 11685 C CA . LEU B 2 828 ? 220.198 289.933 258.036 1.00 108.05 828 LEU B CA 1
ATOM 11686 C C . LEU B 2 828 ? 220.831 291.171 258.658 1.00 108.05 828 LEU B C 1
ATOM 11687 O O . LEU B 2 828 ? 221.496 291.081 259.700 1.00 108.05 828 LEU B O 1
ATOM 11692 N N . ILE B 2 829 ? 220.619 292.334 258.036 1.00 104.10 829 ILE B N 1
ATOM 11693 C CA . ILE B 2 829 ? 221.123 293.604 258.552 1.00 104.10 829 ILE B CA 1
ATOM 11694 C C . ILE B 2 829 ? 220.494 293.920 259.901 1.00 104.10 829 ILE B C 1
ATOM 11695 O O . ILE B 2 829 ? 221.170 294.362 260.839 1.00 104.10 829 ILE B O 1
ATOM 11700 N N . LEU B 2 830 ? 219.195 293.658 260.021 1.00 105.22 830 LEU B N 1
ATOM 11701 C CA . LEU B 2 830 ? 218.460 293.959 261.239 1.00 105.22 830 LEU B CA 1
ATOM 11702 C C . LEU B 2 830 ? 218.863 293.023 262.363 1.00 105.22 830 LEU B C 1
ATOM 11703 O O . LEU B 2 830 ? 218.979 293.448 263.517 1.00 105.22 830 LEU B O 1
ATOM 11708 N N . GLU B 2 831 ? 219.129 291.755 262.030 1.00 106.65 831 GLU B N 1
ATOM 11709 C CA . GLU B 2 831 ? 219.658 290.813 263.008 1.00 106.65 831 GLU B CA 1
ATOM 11710 C C . GLU B 2 831 ? 221.034 291.236 263.497 1.00 106.65 831 GLU B C 1
ATOM 11711 O O . GLU B 2 831 ? 221.323 291.168 264.699 1.00 106.65 831 GLU B O 1
ATOM 11717 N N . GLU B 2 832 ? 221.880 291.728 262.589 1.00 103.57 832 GLU B N 1
ATOM 11718 C CA . GLU B 2 832 ? 223.220 292.145 262.988 1.00 103.57 832 GLU B CA 1
ATOM 11719 C C . GLU B 2 832 ? 223.201 293.395 263.858 1.00 103.57 832 GLU B C 1
ATOM 11720 O O . GLU B 2 832 ? 223.936 293.470 264.847 1.00 103.57 832 GLU B O 1
ATOM 11726 N N . ILE B 2 833 ? 222.364 294.380 263.526 1.00 96.64 833 ILE B N 1
ATOM 11727 C CA . ILE B 2 833 ? 222.353 295.584 264.350 1.00 96.64 833 ILE B CA 1
ATOM 11728 C C . ILE B 2 833 ? 221.636 295.332 265.674 1.00 96.64 833 ILE B C 1
ATOM 11729 O O . ILE B 2 833 ? 221.968 295.964 266.683 1.00 96.64 833 ILE B O 1
ATOM 11734 N N . THR B 2 834 ? 220.710 294.370 265.718 1.00 94.91 834 THR B N 1
ATOM 11735 C CA . THR B 2 834 ? 220.110 293.978 266.988 1.00 94.91 834 THR B CA 1
ATOM 11736 C C . THR B 2 834 ? 221.128 293.291 267.887 1.00 94.91 834 THR B C 1
ATOM 11737 O O . THR B 2 834 ? 221.212 293.594 269.085 1.00 94.91 834 THR B O 1
ATOM 11741 N N . ARG B 2 835 ? 221.935 292.396 267.309 1.00 101.97 835 ARG B N 1
ATOM 11742 C CA . ARG B 2 835 ? 222.998 291.730 268.053 1.00 101.97 835 ARG B CA 1
ATOM 11743 C C . ARG B 2 835 ? 224.032 292.724 268.557 1.00 101.97 835 ARG B C 1
ATOM 11744 O O . ARG B 2 835 ? 224.468 292.639 269.710 1.00 101.97 835 ARG B O 1
ATOM 11752 N N . PHE B 2 836 ? 224.393 293.704 267.725 1.00 97.71 836 PHE B N 1
ATOM 11753 C CA . PHE B 2 836 ? 225.405 294.684 268.109 1.00 97.71 836 PHE B CA 1
ATOM 11754 C C . PHE B 2 836 ? 224.906 295.620 269.199 1.00 97.71 836 PHE B C 1
ATOM 11755 O O . PHE B 2 836 ? 225.639 295.908 270.150 1.00 97.71 836 PHE B O 1
ATOM 11763 N N . LEU B 2 837 ? 223.662 296.088 269.091 1.00 92.92 837 LEU B N 1
ATOM 11764 C CA . LEU B 2 837 ? 223.123 296.997 270.095 1.00 92.92 837 LEU B CA 1
ATOM 11765 C C . LEU B 2 837 ? 222.904 296.285 271.426 1.00 92.92 837 LEU B C 1
ATOM 11766 O O . LEU B 2 837 ? 223.206 296.838 272.497 1.00 92.92 837 LEU B O 1
ATOM 11771 N N . ASN B 2 838 ? 222.426 295.040 271.384 1.00 100.41 838 ASN B N 1
ATOM 11772 C CA . ASN B 2 838 ? 222.233 294.286 272.613 1.00 100.41 838 ASN B CA 1
ATOM 11773 C C . ASN B 2 838 ? 223.562 293.927 273.263 1.00 100.41 838 ASN B C 1
ATOM 11774 O O . ASN B 2 838 ? 223.668 293.926 274.492 1.00 100.41 838 ASN B O 1
ATOM 11779 N N . MET B 2 839 ? 224.591 293.628 272.465 1.00 100.43 839 MET B N 1
ATOM 11780 C CA . MET B 2 839 ? 225.894 293.343 273.053 1.00 100.43 839 MET B CA 1
ATOM 11781 C C . MET B 2 839 ? 226.553 294.605 273.583 1.00 100.43 839 MET B C 1
ATOM 11782 O O . MET B 2 839 ? 227.390 294.533 274.487 1.00 100.43 839 MET B O 1
ATOM 11787 N N . GLU B 2 840 ? 226.201 295.762 273.027 1.00 91.05 840 GLU B N 1
ATOM 11788 C CA . GLU B 2 840 ? 226.660 297.019 273.598 1.00 91.05 840 GLU B CA 1
ATOM 11789 C C . GLU B 2 840 ? 225.998 297.287 274.942 1.00 91.05 840 GLU B C 1
ATOM 11790 O O . GLU B 2 840 ? 226.613 297.892 275.826 1.00 91.05 840 GLU B O 1
ATOM 11796 N N . LYS B 2 841 ? 224.760 296.818 275.123 1.00 89.12 841 LYS B N 1
ATOM 11797 C CA . LYS B 2 841 ? 224.101 296.949 276.424 1.00 89.12 841 LYS B CA 1
ATOM 11798 C C . LYS B 2 841 ? 224.787 296.154 277.536 1.00 89.12 841 LYS B C 1
ATOM 11799 O O . LYS B 2 841 ? 224.590 296.477 278.710 1.00 89.12 841 LYS B O 1
ATOM 11805 N N . LEU B 2 842 ? 225.576 295.133 277.205 1.00 92.58 842 LEU B N 1
ATOM 11806 C CA . LEU B 2 842 ? 226.280 294.315 278.192 1.00 92.58 842 LEU B CA 1
ATOM 11807 C C . LEU B 2 842 ? 227.780 294.551 278.219 1.00 92.58 842 LEU B C 1
ATOM 11808 O O . LEU B 2 842 ? 228.376 294.564 279.295 1.00 92.58 842 LEU B O 1
ATOM 11813 N N . LEU B 2 843 ? 228.410 294.718 277.058 1.00 94.05 843 LEU B N 1
ATOM 11814 C CA . LEU B 2 843 ? 229.829 295.057 276.946 1.00 94.05 843 LEU B CA 1
ATOM 11815 C C . LEU B 2 843 ? 229.949 296.352 276.159 1.00 94.05 843 LEU B C 1
ATOM 11816 O O . LEU B 2 843 ? 230.008 296.335 274.923 1.00 94.05 843 LEU B O 1
ATOM 11821 N N . PRO B 2 844 ? 229.993 297.493 276.837 1.00 90.98 844 PRO B N 1
ATOM 11822 C CA . PRO B 2 844 ? 229.956 298.774 276.132 1.00 90.98 844 PRO B CA 1
ATOM 11823 C C . PRO B 2 844 ? 231.286 299.124 275.484 1.00 90.98 844 PRO B C 1
ATOM 11824 O O . PRO B 2 844 ? 232.349 298.628 275.859 1.00 90.98 844 PRO B O 1
ATOM 11828 N N . SER B 2 845 ? 231.201 300.002 274.489 1.00 86.72 845 SER B N 1
ATOM 11829 C CA . SER B 2 845 ? 232.352 300.442 273.719 1.00 86.72 845 SER B CA 1
ATOM 11830 C C . SER B 2 845 ? 232.989 301.652 274.397 1.00 86.72 845 SER B C 1
ATOM 11831 O O . SER B 2 845 ? 232.704 301.958 275.557 1.00 86.72 845 SER B O 1
ATOM 11834 N N . TYR B 2 846 ? 233.868 302.354 273.679 1.00 75.55 846 TYR B N 1
ATOM 11835 C CA . TYR B 2 846 ? 234.619 303.441 274.297 1.00 75.55 846 TYR B CA 1
ATOM 11836 C C . TYR B 2 846 ? 233.746 304.665 274.520 1.00 75.55 846 TYR B C 1
ATOM 11837 O O . TYR B 2 846 ? 233.786 305.279 275.591 1.00 75.55 846 TYR B O 1
ATOM 11846 N N . ARG B 2 847 ? 232.994 305.077 273.520 1.00 75.01 847 ARG B N 1
ATOM 11847 C CA . ARG B 2 847 ? 232.113 306.208 273.734 1.00 75.01 847 ARG B CA 1
ATOM 11848 C C . ARG B 2 847 ? 230.748 305.897 273.189 1.00 75.01 847 ARG B C 1
ATOM 11849 O O . ARG B 2 847 ? 230.051 306.772 272.672 1.00 75.01 847 ARG B O 1
ATOM 11857 N N . HIS B 2 848 ? 230.365 304.628 273.336 1.00 78.60 848 HIS B N 1
ATOM 11858 C CA . HIS B 2 848 ? 229.157 304.045 272.774 1.00 78.60 848 HIS B CA 1
ATOM 11859 C C . HIS B 2 848 ? 229.080 304.303 271.279 1.00 78.60 848 HIS B C 1
ATOM 11860 O O . HIS B 2 848 ? 228.062 304.740 270.751 1.00 78.60 848 HIS B O 1
ATOM 11867 N N . THR B 2 849 ? 230.201 304.051 270.598 1.00 81.12 849 THR B N 1
ATOM 11868 C CA . THR B 2 849 ? 230.274 304.286 269.163 1.00 81.12 849 THR B CA 1
ATOM 11869 C C . THR B 2 849 ? 229.375 303.329 268.404 1.00 81.12 849 THR B C 1
ATOM 11870 O O . THR B 2 849 ? 228.808 303.692 267.366 1.00 81.12 849 THR B O 1
ATOM 11874 N N . ILE B 2 850 ? 229.196 302.121 268.928 1.00 81.93 850 ILE B N 1
ATOM 11875 C CA . ILE B 2 850 ? 228.310 301.179 268.274 1.00 81.93 850 ILE B CA 1
ATOM 11876 C C . ILE B 2 850 ? 226.854 301.506 268.577 1.00 81.93 850 ILE B C 1
ATOM 11877 O O . ILE B 2 850 ? 225.986 301.236 267.751 1.00 81.93 850 ILE B O 1
ATOM 11882 N N . THR B 2 851 ? 226.557 302.136 269.719 1.00 75.57 851 THR B N 1
ATOM 11883 C CA . THR B 2 851 ? 225.196 302.620 269.950 1.00 75.57 851 THR B CA 1
ATOM 11884 C C . THR B 2 851 ? 224.842 303.718 268.966 1.00 75.57 851 THR B C 1
ATOM 11885 O O . THR B 2 851 ? 223.740 303.725 268.410 1.00 75.57 851 THR B O 1
ATOM 11889 N N . VAL B 2 852 ? 225.774 304.638 268.732 1.00 76.27 852 VAL B N 1
ATOM 11890 C CA . VAL B 2 852 ? 225.545 305.737 267.804 1.00 76.27 852 VAL B CA 1
ATOM 11891 C C . VAL B 2 852 ? 225.388 305.212 266.386 1.00 76.27 852 VAL B C 1
ATOM 11892 O O . VAL B 2 852 ? 224.475 305.620 265.655 1.00 76.27 852 VAL B O 1
ATOM 11896 N N . SER B 2 853 ? 226.220 304.242 266.004 1.00 83.93 853 SER B N 1
ATOM 11897 C CA . SER B 2 853 ? 226.132 303.666 264.671 1.00 83.93 853 SER B CA 1
ATOM 11898 C C . SER B 2 853 ? 224.871 302.836 264.481 1.00 83.93 853 SER B C 1
ATOM 11899 O O . SER B 2 853 ? 224.261 302.879 263.408 1.00 83.93 853 SER B O 1
ATOM 11902 N N . CYS B 2 854 ? 224.430 302.118 265.513 1.00 82.80 854 CYS B N 1
ATOM 11903 C CA . CYS B 2 854 ? 223.215 301.323 265.395 1.00 82.80 854 CYS B CA 1
ATOM 11904 C C . CYS B 2 854 ? 221.963 302.188 265.416 1.00 82.80 854 CYS B C 1
ATOM 11905 O O . CYS B 2 854 ? 220.998 301.873 264.719 1.00 82.80 854 CYS B O 1
ATOM 11908 N N . LEU B 2 855 ? 221.951 303.282 266.184 1.00 76.99 855 LEU B N 1
ATOM 11909 C CA . LEU B 2 855 ? 220.817 304.204 266.133 1.00 76.99 855 LEU B CA 1
ATOM 11910 C C . LEU B 2 855 ? 220.737 304.891 264.780 1.00 76.99 855 LEU B C 1
ATOM 11911 O O . LEU B 2 855 ? 219.643 305.064 264.224 1.00 76.99 855 LEU B O 1
ATOM 11916 N N . ARG B 2 856 ? 221.896 305.247 264.223 1.00 83.86 856 ARG B N 1
ATOM 11917 C CA . ARG B 2 856 ? 221.960 305.827 262.889 1.00 83.86 856 ARG B CA 1
ATOM 11918 C C . ARG B 2 856 ? 221.482 304.838 261.827 1.00 83.86 856 ARG B C 1
ATOM 11919 O O . ARG B 2 856 ? 220.774 305.216 260.887 1.00 83.86 856 ARG B O 1
ATOM 11927 N N . ALA B 2 857 ? 221.804 303.553 261.995 1.00 83.40 857 ALA B N 1
ATOM 11928 C CA . ALA B 2 857 ? 221.366 302.542 261.040 1.00 83.40 857 ALA B CA 1
ATOM 11929 C C . ALA B 2 857 ? 219.882 302.224 261.166 1.00 83.40 857 ALA B C 1
ATOM 11930 O O . ALA B 2 857 ? 219.233 301.929 260.159 1.00 83.40 857 ALA B O 1
ATOM 11932 N N . ILE B 2 858 ? 219.330 302.261 262.381 1.00 81.21 858 ILE B N 1
ATOM 11933 C CA . ILE B 2 858 ? 217.889 302.081 262.546 1.00 81.21 858 ILE B CA 1
ATOM 11934 C C . ILE B 2 858 ? 217.139 303.255 261.929 1.00 81.21 858 ILE B C 1
ATOM 11935 O O . ILE B 2 858 ? 216.081 303.079 261.314 1.00 81.21 858 ILE B O 1
ATOM 11940 N N . ARG B 2 859 ? 217.702 304.462 262.026 1.00 84.22 859 ARG B N 1
ATOM 11941 C CA . ARG B 2 859 ? 217.091 305.599 261.347 1.00 84.22 859 ARG B CA 1
ATOM 11942 C C . ARG B 2 859 ? 217.212 305.486 259.831 1.00 84.22 859 ARG B C 1
ATOM 11943 O O . ARG B 2 859 ? 216.321 305.943 259.108 1.00 84.22 859 ARG B O 1
ATOM 11951 N N . VAL B 2 860 ? 218.286 304.869 259.335 1.00 89.04 860 VAL B N 1
ATOM 11952 C CA . VAL B 2 860 ? 218.410 304.608 257.901 1.00 89.04 860 VAL B CA 1
ATOM 11953 C C . VAL B 2 860 ? 217.354 303.606 257.441 1.00 89.04 860 VAL B C 1
ATOM 11954 O O . VAL B 2 860 ? 216.705 303.799 256.405 1.00 89.04 860 VAL B O 1
ATOM 11958 N N . LEU B 2 861 ? 217.137 302.544 258.222 1.00 88.08 861 LEU B N 1
ATOM 11959 C CA . LEU B 2 861 ? 216.112 301.561 257.885 1.00 88.08 861 LEU B CA 1
ATOM 11960 C C . LEU B 2 861 ? 214.707 302.130 258.005 1.00 88.08 861 LEU B C 1
ATOM 11961 O O . LEU B 2 861 ? 213.802 301.683 257.296 1.00 88.08 861 LEU B O 1
ATOM 11966 N N . GLN B 2 862 ? 214.497 303.093 258.899 1.00 88.47 862 GLN B N 1
ATOM 11967 C CA . GLN B 2 862 ? 213.193 303.733 259.011 1.00 88.47 862 GLN B CA 1
ATOM 11968 C C . GLN B 2 862 ? 212.962 304.759 257.914 1.00 88.47 862 GLN B C 1
ATOM 11969 O O . GLN B 2 862 ? 211.812 305.019 257.554 1.00 88.47 862 GLN B O 1
ATOM 11975 N N . LYS B 2 863 ? 214.033 305.368 257.408 1.00 88.72 863 LYS B N 1
ATOM 11976 C CA . LYS B 2 863 ? 213.897 306.363 256.354 1.00 88.72 863 LYS B CA 1
ATOM 11977 C C . LYS B 2 863 ? 213.435 305.734 255.049 1.00 88.72 863 LYS B C 1
ATOM 11978 O O . LYS B 2 863 ? 212.681 306.356 254.292 1.00 88.72 863 LYS B O 1
ATOM 11984 N N . ASN B 2 864 ? 213.879 304.517 254.767 1.00 94.91 864 ASN B N 1
ATOM 11985 C CA . ASN B 2 864 ? 213.285 303.691 253.736 1.00 94.91 864 ASN B CA 1
ATOM 11986 C C . ASN B 2 864 ? 212.127 302.911 254.350 1.00 94.91 864 ASN B C 1
ATOM 11987 O O . ASN B 2 864 ? 211.889 302.958 255.556 1.00 94.91 864 ASN B O 1
ATOM 11992 N N . GLY B 2 865 ? 211.387 302.186 253.530 1.00 106.31 865 GLY B N 1
ATOM 11993 C CA . GLY B 2 865 ? 210.197 301.551 254.055 1.00 106.31 865 GLY B CA 1
ATOM 11994 C C . GLY B 2 865 ? 210.424 300.178 254.648 1.00 106.31 865 GLY B C 1
ATOM 11995 O O . GLY B 2 865 ? 209.768 299.222 254.235 1.00 106.31 865 GLY B O 1
ATOM 11996 N N . HIS B 2 866 ? 211.327 300.052 255.616 1.00 101.19 866 HIS B N 1
ATOM 11997 C CA . HIS B 2 866 ? 211.658 298.743 256.165 1.00 101.19 866 HIS B CA 1
ATOM 11998 C C . HIS B 2 866 ? 211.158 298.551 257.590 1.00 101.19 866 HIS B C 1
ATOM 11999 O O . HIS B 2 866 ? 210.432 297.594 257.869 1.00 101.19 866 HIS B O 1
ATOM 12006 N N . VAL B 2 867 ? 211.529 299.442 258.498 1.00 98.30 867 VAL B N 1
ATOM 12007 C CA . VAL B 2 867 ? 211.113 299.384 259.895 1.00 98.30 867 VAL B CA 1
ATOM 12008 C C . VAL B 2 867 ? 209.977 300.395 260.022 1.00 98.30 867 VAL B C 1
ATOM 12009 O O . VAL B 2 867 ? 209.963 301.372 259.261 1.00 98.30 867 VAL B O 1
ATOM 12013 N N . PRO B 2 868 ? 208.970 300.168 260.873 1.00 93.83 868 PRO B N 1
ATOM 12014 C CA . PRO B 2 868 ? 207.919 301.175 261.068 1.00 93.83 868 PRO B CA 1
ATOM 12015 C C . PRO B 2 868 ? 208.462 302.494 261.593 1.00 93.83 868 PRO B C 1
ATOM 12016 O O . PRO B 2 868 ? 209.352 302.532 262.444 1.00 93.83 868 PRO B O 1
ATOM 12020 N N . SER B 2 869 ? 207.910 303.584 261.072 1.00 88.52 869 SER B N 1
ATOM 12021 C CA . SER B 2 869 ? 208.390 304.927 261.383 1.00 88.52 869 SER B CA 1
ATOM 12022 C C . SER B 2 869 ? 207.846 305.312 262.752 1.00 88.52 869 SER B C 1
ATOM 12023 O O . SER B 2 869 ? 206.794 305.936 262.882 1.00 88.52 869 SER B O 1
ATOM 12026 N N . ASP B 2 870 ? 208.586 304.929 263.789 1.00 87.42 870 ASP B N 1
ATOM 12027 C CA . ASP B 2 870 ? 208.178 305.119 265.176 1.00 87.42 870 ASP B CA 1
ATOM 12028 C C . ASP B 2 870 ? 209.344 305.767 265.908 1.00 87.42 870 ASP B C 1
ATOM 12029 O O . ASP B 2 870 ? 210.457 305.203 265.911 1.00 87.42 870 ASP B O 1
ATOM 12034 N N . PRO B 2 871 ? 209.162 306.931 266.529 1.00 82.23 871 PRO B N 1
ATOM 12035 C CA . PRO B 2 871 ? 210.272 307.593 267.219 1.00 82.23 871 PRO B CA 1
ATOM 12036 C C . PRO B 2 871 ? 210.455 307.201 268.678 1.00 82.23 871 PRO B C 1
ATOM 12037 O O . PRO B 2 871 ? 211.222 307.873 269.369 1.00 82.23 871 PRO B O 1
ATOM 12041 N N . ALA B 2 872 ? 209.789 306.150 269.161 1.00 83.19 872 ALA B N 1
ATOM 12042 C CA . ALA B 2 872 ? 209.787 305.861 270.591 1.00 83.19 872 ALA B CA 1
ATOM 12043 C C . ALA B 2 872 ? 211.122 305.312 271.071 1.00 83.19 872 ALA B C 1
ATOM 12044 O O . ALA B 2 872 ? 211.513 305.556 272.221 1.00 83.19 872 ALA B O 1
ATOM 12046 N N . LEU B 2 873 ? 211.837 304.586 270.212 1.00 83.02 873 LEU B N 1
ATOM 12047 C CA . LEU B 2 873 ? 213.158 304.085 270.575 1.00 83.02 873 LEU B CA 1
ATOM 12048 C C . LEU B 2 873 ? 214.145 305.230 270.741 1.00 83.02 873 LEU B C 1
ATOM 12049 O O . LEU B 2 873 ? 214.849 305.320 271.756 1.00 83.02 873 LEU B O 1
ATOM 12054 N N . PHE B 2 874 ? 214.184 306.133 269.761 1.00 76.46 874 PHE B N 1
ATOM 12055 C CA . PHE B 2 874 ? 215.058 307.294 269.845 1.00 76.46 874 PHE B CA 1
ATOM 12056 C C . PHE B 2 874 ? 214.627 308.241 270.951 1.00 76.46 874 PHE B C 1
ATOM 12057 O O . PHE B 2 874 ? 215.468 308.921 271.543 1.00 76.46 874 PHE B O 1
ATOM 12065 N N . LYS B 2 875 ? 213.332 308.302 271.249 1.00 78.20 875 LYS B N 1
ATOM 12066 C CA . LYS B 2 875 ? 212.883 309.104 272.374 1.00 78.20 875 LYS B CA 1
ATOM 12067 C C . LYS B 2 875 ? 213.272 308.488 273.703 1.00 78.20 875 LYS B C 1
ATOM 12068 O O . LYS B 2 875 ? 213.394 309.214 274.692 1.00 78.20 875 LYS B O 1
ATOM 12074 N N . SER B 2 876 ? 213.464 307.172 273.760 1.00 80.19 876 SER B N 1
ATOM 12075 C CA . SER B 2 876 ? 213.967 306.580 274.992 1.00 80.19 876 SER B CA 1
ATOM 12076 C C . SER B 2 876 ? 215.478 306.709 275.109 1.00 80.19 876 SER B C 1
ATOM 12077 O O . SER B 2 876 ? 216.005 306.736 276.222 1.00 80.19 876 SER B O 1
ATOM 12080 N N . TYR B 2 877 ? 216.191 306.788 273.987 1.00 81.07 877 TYR B N 1
ATOM 12081 C CA . TYR B 2 877 ? 217.634 306.988 274.058 1.00 81.07 877 TYR B CA 1
ATOM 12082 C C . TYR B 2 877 ? 218.028 308.444 274.238 1.00 81.07 877 TYR B C 1
ATOM 12083 O O . TYR B 2 877 ? 219.204 308.721 274.480 1.00 81.07 877 TYR B O 1
ATOM 12092 N N . ALA B 2 878 ? 217.089 309.375 274.114 1.00 75.98 878 ALA B N 1
ATOM 12093 C CA . ALA B 2 878 ? 217.362 310.793 274.272 1.00 75.98 878 ALA B CA 1
ATOM 12094 C C . ALA B 2 878 ? 217.019 311.300 275.662 1.00 75.98 878 ALA B C 1
ATOM 12095 O O . ALA B 2 878 ? 216.863 312.508 275.849 1.00 75.98 878 ALA B O 1
ATOM 12097 N N . GLU B 2 879 ? 216.902 310.410 276.641 1.00 78.06 879 GLU B N 1
ATOM 12098 C CA . GLU B 2 879 ? 216.640 310.825 278.007 1.00 78.06 879 GLU B CA 1
ATOM 12099 C C . GLU B 2 879 ? 217.914 311.384 278.630 1.00 78.06 879 GLU B C 1
ATOM 12100 O O . GLU B 2 879 ? 218.988 311.360 278.032 1.00 78.06 879 GLU B O 1
ATOM 12106 N N . TYR B 2 880 ? 217.800 311.877 279.862 1.00 75.98 880 TYR B N 1
ATOM 12107 C CA . TYR B 2 880 ? 218.900 312.623 280.460 1.00 75.98 880 TYR B CA 1
ATOM 12108 C C . TYR B 2 880 ? 220.043 311.714 280.897 1.00 75.98 880 TYR B C 1
ATOM 12109 O O . TYR B 2 880 ? 221.213 312.078 280.741 1.00 75.98 880 TYR B O 1
ATOM 12118 N N . GLY B 2 881 ? 219.744 310.533 281.412 1.00 82.01 881 GLY B N 1
ATOM 12119 C CA . GLY B 2 881 ? 220.795 309.727 281.995 1.00 82.01 881 GLY B CA 1
ATOM 12120 C C . GLY B 2 881 ? 221.738 309.030 281.042 1.00 82.01 881 GLY B C 1
ATOM 12121 O O . GLY B 2 881 ? 222.649 308.339 281.499 1.00 82.01 881 GLY B O 1
ATOM 12122 N N . HIS B 2 882 ? 221.563 309.183 279.737 1.00 81.49 882 HIS B N 1
ATOM 12123 C CA . HIS B 2 882 ? 222.424 308.506 278.786 1.00 81.49 882 HIS B CA 1
ATOM 12124 C C . HIS B 2 882 ? 223.673 309.331 278.510 1.00 81.49 882 HIS B C 1
ATOM 12125 O O . HIS B 2 882 ? 223.773 310.501 278.882 1.00 81.49 882 HIS B O 1
ATOM 12132 N N . PHE B 2 883 ? 224.640 308.695 277.856 1.00 72.81 883 PHE B N 1
ATOM 12133 C CA . PHE B 2 883 ? 225.830 309.390 277.394 1.00 72.81 883 PHE B CA 1
ATOM 12134 C C . PHE B 2 883 ? 225.449 310.398 276.323 1.00 72.81 883 PHE B C 1
ATOM 12135 O O . PHE B 2 883 ? 224.454 310.232 275.617 1.00 72.81 883 PHE B O 1
ATOM 12143 N N . VAL B 2 884 ? 226.247 311.460 276.208 1.00 70.93 884 VAL B N 1
ATOM 12144 C CA . VAL B 2 884 ? 225.842 312.598 275.394 1.00 70.93 884 VAL B CA 1
ATOM 12145 C C . VAL B 2 884 ? 225.924 312.300 273.898 1.00 70.93 884 VAL B C 1
ATOM 12146 O O . VAL B 2 884 ? 225.182 312.900 273.109 1.00 70.93 884 VAL B O 1
ATOM 12150 N N . ASP B 2 885 ? 226.750 311.335 273.488 1.00 74.79 885 ASP B N 1
ATOM 12151 C CA . ASP B 2 885 ? 226.811 310.965 272.081 1.00 74.79 885 ASP B CA 1
ATOM 12152 C C . ASP B 2 885 ? 225.570 310.192 271.664 1.00 74.79 885 ASP B C 1
ATOM 12153 O O . ASP B 2 885 ? 225.025 310.418 270.574 1.00 74.79 885 ASP B O 1
ATOM 12158 N N . ILE B 2 886 ? 225.104 309.288 272.532 1.00 69.57 886 ILE B N 1
ATOM 12159 C CA . ILE B 2 886 ? 223.837 308.595 272.325 1.00 69.57 886 ILE B CA 1
ATOM 12160 C C . ILE B 2 886 ? 222.690 309.586 272.277 1.00 69.57 886 ILE B C 1
ATOM 12161 O O . ILE B 2 886 ? 221.772 309.457 271.458 1.00 69.57 886 ILE B O 1
ATOM 12166 N N . ARG B 2 887 ? 222.734 310.597 273.149 1.00 69.39 887 ARG B N 1
ATOM 12167 C CA . ARG B 2 887 ? 221.675 311.594 273.206 1.00 69.39 887 ARG B CA 1
ATOM 12168 C C . ARG B 2 887 ? 221.609 312.406 271.925 1.00 69.39 887 ARG B C 1
ATOM 12169 O O . ARG B 2 887 ? 220.523 312.623 271.385 1.00 69.39 887 ARG B O 1
ATOM 12177 N N . ILE B 2 888 ? 222.758 312.834 271.399 1.00 69.31 888 ILE B N 1
ATOM 12178 C CA . ILE B 2 888 ? 222.693 313.660 270.202 1.00 69.31 888 ILE B CA 1
ATOM 12179 C C . ILE B 2 888 ? 222.408 312.822 268.958 1.00 69.31 888 ILE B C 1
ATOM 12180 O O . ILE B 2 888 ? 221.771 313.313 268.024 1.00 69.31 888 ILE B O 1
ATOM 12185 N N . ALA B 2 889 ? 222.784 311.538 268.945 1.00 69.99 889 ALA B N 1
ATOM 12186 C CA . ALA B 2 889 ? 222.393 310.675 267.833 1.00 69.99 889 ALA B CA 1
ATOM 12187 C C . ALA B 2 889 ? 220.893 310.399 267.838 1.00 69.99 889 ALA B C 1
ATOM 12188 O O . ALA B 2 889 ? 220.239 310.430 266.784 1.00 69.99 889 ALA B O 1
ATOM 12190 N N . ALA B 2 890 ? 220.325 310.167 269.021 1.00 69.77 890 ALA B N 1
ATOM 12191 C CA . ALA B 2 890 ? 218.892 309.937 269.126 1.00 69.77 890 ALA B CA 1
ATOM 12192 C C . ALA B 2 890 ? 218.102 311.197 268.811 1.00 69.77 890 ALA B C 1
ATOM 12193 O O . ALA B 2 890 ? 217.048 311.131 268.172 1.00 69.77 890 ALA B O 1
ATOM 12195 N N . LEU B 2 891 ? 218.611 312.358 269.216 1.00 67.45 891 LEU B N 1
ATOM 12196 C CA . LEU B 2 891 ? 217.911 313.595 268.910 1.00 67.45 891 LEU B CA 1
ATOM 12197 C C . LEU B 2 891 ? 218.037 313.959 267.440 1.00 67.45 891 LEU B C 1
ATOM 12198 O O . LEU B 2 891 ? 217.120 314.567 266.881 1.00 67.45 891 LEU B O 1
ATOM 12203 N N . GLU B 2 892 ? 219.137 313.569 266.792 1.00 75.86 892 GLU B N 1
ATOM 12204 C CA . GLU B 2 892 ? 219.240 313.730 265.347 1.00 75.86 892 GLU B CA 1
ATOM 12205 C C . GLU B 2 892 ? 218.220 312.862 264.626 1.00 75.86 892 GLU B C 1
ATOM 12206 O O . GLU B 2 892 ? 217.615 313.296 263.636 1.00 75.86 892 GLU B O 1
ATOM 12212 N N . ALA B 2 893 ? 218.001 311.645 265.130 1.00 77.12 893 ALA B N 1
ATOM 12213 C CA . ALA B 2 893 ? 216.978 310.779 264.554 1.00 77.12 893 ALA B CA 1
ATOM 12214 C C . ALA B 2 893 ? 215.573 311.339 264.765 1.00 77.12 893 ALA B C 1
ATOM 12215 O O . ALA B 2 893 ? 214.728 311.246 263.870 1.00 77.12 893 ALA B O 1
ATOM 12217 N N . VAL B 2 894 ? 215.310 311.949 265.925 1.00 72.62 894 VAL B N 1
ATOM 12218 C CA . VAL B 2 894 ? 213.991 312.541 266.171 1.00 72.62 894 VAL B CA 1
ATOM 12219 C C . VAL B 2 894 ? 213.773 313.793 265.314 1.00 72.62 894 VAL B C 1
ATOM 12220 O O . VAL B 2 894 ? 212.660 314.036 264.828 1.00 72.62 894 VAL B O 1
ATOM 12224 N N . VAL B 2 895 ? 214.825 314.580 265.079 1.00 72.30 895 VAL B N 1
ATOM 12225 C CA . VAL B 2 895 ? 214.714 315.745 264.202 1.00 72.30 895 VAL B CA 1
ATOM 12226 C C . VAL B 2 895 ? 214.450 315.308 262.760 1.00 72.30 895 VAL B C 1
ATOM 12227 O O . VAL B 2 895 ? 213.613 315.898 262.062 1.00 72.30 895 VAL B O 1
ATOM 12231 N N . ASP B 2 896 ? 215.116 314.239 262.310 1.00 78.61 896 ASP B N 1
ATOM 12232 C CA . ASP B 2 896 ? 214.858 313.721 260.969 1.00 78.61 896 ASP B CA 1
ATOM 12233 C C . ASP B 2 896 ? 213.448 313.153 260.850 1.00 78.61 896 ASP B C 1
ATOM 12234 O O . ASP B 2 896 ? 212.796 313.321 259.810 1.00 78.61 896 ASP B O 1
ATOM 12239 N N . TYR B 2 897 ? 212.957 312.499 261.908 1.00 78.61 897 TYR B N 1
ATOM 12240 C CA . TYR B 2 897 ? 211.592 311.981 261.904 1.00 78.61 897 TYR B CA 1
ATOM 12241 C C . TYR B 2 897 ? 210.569 313.104 261.827 1.00 78.61 897 TYR B C 1
ATOM 12242 O O . TYR B 2 897 ? 209.623 313.030 261.038 1.00 78.61 897 TYR B O 1
ATOM 12251 N N . THR B 2 898 ? 210.727 314.146 262.641 1.00 75.04 898 THR B N 1
ATOM 12252 C CA . THR B 2 898 ? 209.763 315.237 262.611 1.00 75.04 898 THR B CA 1
ATOM 12253 C C . THR B 2 898 ? 209.901 316.116 261.379 1.00 75.04 898 THR B C 1
ATOM 12254 O O . THR B 2 898 ? 208.988 316.893 261.096 1.00 75.04 898 THR B O 1
ATOM 12258 N N . LYS B 2 899 ? 211.005 316.020 260.638 1.00 75.90 899 LYS B N 1
ATOM 12259 C CA . LYS B 2 899 ? 211.013 316.625 259.314 1.00 75.90 899 LYS B CA 1
ATOM 12260 C C . LYS B 2 899 ? 210.237 315.775 258.319 1.00 75.90 899 LYS B C 1
ATOM 12261 O O . LYS B 2 899 ? 209.409 316.294 257.563 1.00 75.90 899 LYS B O 1
ATOM 12267 N N . VAL B 2 900 ? 210.433 314.461 258.304 1.00 80.34 900 VAL B N 1
ATOM 12268 C CA . VAL B 2 900 ? 209.805 313.585 257.269 1.00 80.34 900 VAL B CA 1
ATOM 12269 C C . VAL B 2 900 ? 208.339 313.330 257.568 1.00 80.34 900 VAL B C 1
ATOM 12270 O O . VAL B 2 900 ? 207.560 313.377 256.634 1.00 80.34 900 VAL B O 1
ATOM 12274 N N . ASP B 2 901 ? 207.975 313.093 258.819 1.00 87.86 901 ASP B N 1
ATOM 12275 C CA . ASP B 2 901 ? 206.579 312.734 259.157 1.00 87.86 901 ASP B CA 1
ATOM 12276 C C . ASP B 2 901 ? 205.747 313.939 259.558 1.00 87.86 901 ASP B C 1
ATOM 12277 O O . ASP B 2 901 ? 204.599 313.730 259.946 1.00 87.86 901 ASP B O 1
ATOM 12282 N N . ARG B 2 902 ? 206.308 315.137 259.514 1.00 93.76 902 ARG B N 1
ATOM 12283 C CA . ARG B 2 902 ? 205.556 316.373 259.814 1.00 93.76 902 ARG B CA 1
ATOM 12284 C C . ARG B 2 902 ? 204.859 316.213 261.160 1.00 93.76 902 ARG B C 1
ATOM 12285 O O . ARG B 2 902 ? 203.681 316.542 261.237 1.00 93.76 902 ARG B O 1
ATOM 12293 N N . SER B 2 903 ? 205.558 315.699 262.172 1.00 83.07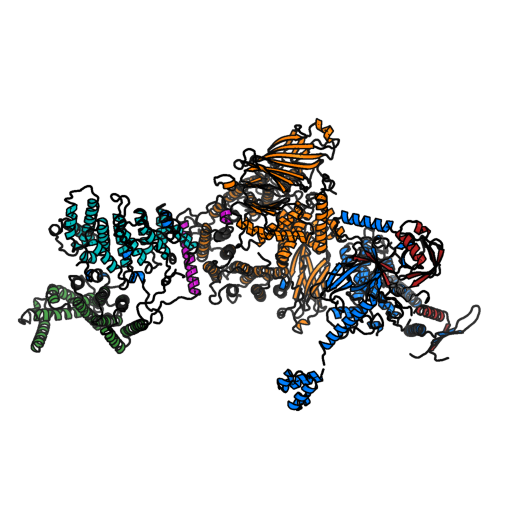 903 SER B N 1
ATOM 12294 C CA . SER B 2 903 ? 204.943 315.431 263.486 1.00 83.07 903 SER B CA 1
ATOM 12295 C C . SER B 2 903 ? 204.850 316.703 264.275 1.00 83.07 903 SER B C 1
ATOM 12296 O O . SER B 2 903 ? 205.879 317.301 264.474 1.00 83.07 903 SER B O 1
ATOM 12299 N N . TYR B 2 904 ? 203.672 317.046 264.767 1.00 83.82 904 TYR B N 1
ATOM 12300 C CA . TYR B 2 904 ? 203.507 318.213 265.626 1.00 83.82 904 TYR B CA 1
ATOM 12301 C C . TYR B 2 904 ? 203.985 317.930 267.040 1.00 83.82 904 TYR B C 1
ATOM 12302 O O . TYR B 2 904 ? 204.684 318.756 267.640 1.00 83.82 904 TYR B O 1
ATOM 12311 N N . GLU B 2 905 ? 203.621 316.768 267.584 1.00 79.90 905 GLU B N 1
ATOM 12312 C CA . GLU B 2 905 ? 203.954 316.461 268.969 1.00 79.90 905 GLU B CA 1
ATOM 12313 C C . GLU B 2 905 ? 205.441 316.193 269.151 1.00 79.90 905 GLU B C 1
ATOM 12314 O O . GLU B 2 905 ? 205.984 316.479 270.219 1.00 79.90 905 GLU B O 1
ATOM 12320 N N . GLU B 2 906 ? 206.127 315.707 268.115 1.00 75.77 906 GLU B N 1
ATOM 12321 C CA . GLU B 2 906 ? 207.575 315.558 268.218 1.00 75.77 906 GLU B CA 1
ATOM 12322 C C . GLU B 2 906 ? 208.288 316.899 268.160 1.00 75.77 906 GLU B C 1
ATOM 12323 O O . GLU B 2 906 ? 209.314 317.079 268.825 1.00 75.77 906 GLU B O 1
ATOM 12329 N N . LEU B 2 907 ? 207.757 317.858 267.400 1.00 69.95 907 LEU B N 1
ATOM 12330 C CA . LEU B 2 907 ? 208.331 319.198 267.407 1.00 69.95 907 LEU B CA 1
ATOM 12331 C C . LEU B 2 907 ? 208.092 319.888 268.741 1.00 69.95 907 LEU B C 1
ATOM 12332 O O . LEU B 2 907 ? 208.968 320.608 269.236 1.00 69.95 907 LEU B O 1
ATOM 12337 N N . GLN B 2 908 ? 206.926 319.663 269.354 1.00 73.44 908 GLN B N 1
ATOM 12338 C CA . GLN B 2 908 ? 206.695 320.209 270.686 1.00 73.44 908 GLN B CA 1
ATOM 12339 C C . GLN B 2 908 ? 207.565 319.527 271.731 1.00 73.44 908 GLN B C 1
ATOM 12340 O O . GLN B 2 908 ? 207.995 320.175 272.689 1.00 73.44 908 GLN B O 1
ATOM 12346 N N . TRP B 2 909 ? 207.851 318.238 271.540 1.00 68.74 909 TRP B N 1
ATOM 12347 C CA . TRP B 2 909 ? 208.796 317.532 272.396 1.00 68.74 909 TRP B CA 1
ATOM 12348 C C . TRP B 2 909 ? 210.194 318.127 272.290 1.00 68.74 909 TRP B C 1
ATOM 12349 O O . TRP B 2 909 ? 210.862 318.346 273.308 1.00 68.74 909 TRP B O 1
ATOM 12360 N N . LEU B 2 910 ? 210.631 318.434 271.071 1.00 66.40 910 LEU B N 1
ATOM 12361 C CA . LEU B 2 910 ? 211.962 318.997 270.872 1.00 66.40 910 LEU B CA 1
ATOM 12362 C C . LEU B 2 910 ? 212.061 320.416 271.415 1.00 66.40 910 LEU B C 1
ATOM 12363 O O . LEU B 2 910 ? 213.082 320.789 272.000 1.00 66.40 910 LEU B O 1
ATOM 12368 N N . LEU B 2 911 ? 211.009 321.215 271.253 1.00 65.93 911 LEU B N 1
ATOM 12369 C CA . LEU B 2 911 ? 211.033 322.583 271.767 1.00 65.93 911 LEU B CA 1
ATOM 12370 C C . LEU B 2 911 ? 210.967 322.606 273.290 1.00 65.93 911 LEU B C 1
ATOM 12371 O O . LEU B 2 911 ? 211.609 323.449 273.934 1.00 65.93 911 LEU B O 1
ATOM 12376 N N . ASN B 2 912 ? 210.220 321.670 273.880 1.00 71.49 912 ASN B N 1
ATOM 12377 C CA . ASN B 2 912 ? 210.229 321.515 275.328 1.00 71.49 912 ASN B CA 1
ATOM 12378 C C . ASN B 2 912 ? 211.598 321.079 275.830 1.00 71.49 912 ASN B C 1
ATOM 12379 O O . ASN B 2 912 ? 212.057 321.551 276.870 1.00 71.49 912 ASN B O 1
ATOM 12384 N N . MET B 2 913 ? 212.275 320.199 275.089 1.00 70.11 913 MET B N 1
ATOM 12385 C CA . MET B 2 913 ? 213.613 319.778 275.493 1.00 70.11 913 MET B CA 1
ATOM 12386 C C . MET B 2 913 ? 214.632 320.898 275.325 1.00 70.11 913 MET B C 1
ATOM 12387 O O . MET B 2 913 ? 215.635 320.930 276.040 1.00 70.11 913 MET B O 1
ATOM 12392 N N . ILE B 2 914 ? 214.400 321.811 274.385 1.00 70.11 914 ILE B N 1
ATOM 12393 C CA . ILE B 2 914 ? 215.229 323.009 274.287 1.00 70.11 914 ILE B CA 1
ATOM 12394 C C . ILE B 2 914 ? 215.020 323.892 275.508 1.00 70.11 914 ILE B C 1
ATOM 12395 O O . ILE B 2 914 ? 215.978 324.444 276.068 1.00 70.11 914 ILE B O 1
ATOM 12400 N N . GLN B 2 915 ? 213.775 324.002 275.977 1.00 71.46 915 GLN B N 1
ATOM 12401 C CA . GLN B 2 915 ? 213.494 324.915 277.080 1.00 71.46 915 GLN B CA 1
ATOM 12402 C C . GLN B 2 915 ? 214.027 324.390 278.410 1.00 71.46 915 GLN B C 1
ATOM 12403 O O . GLN B 2 915 ? 214.697 325.125 279.142 1.00 71.46 915 GLN B O 1
ATOM 12409 N N . ASN B 2 916 ? 213.747 323.130 278.760 1.00 72.66 916 ASN B N 1
ATOM 12410 C CA . ASN B 2 916 ? 214.200 322.606 280.054 1.00 72.66 916 ASN B CA 1
ATOM 12411 C C . ASN B 2 916 ? 214.917 321.259 279.904 1.00 72.66 916 ASN B C 1
ATOM 12412 O O . ASN B 2 916 ? 214.344 320.193 280.114 1.00 72.66 916 ASN B O 1
ATOM 12417 N N . ASP B 2 917 ? 216.208 321.325 279.596 1.00 73.31 917 ASP B N 1
ATOM 12418 C CA . ASP B 2 917 ? 217.135 320.216 279.685 1.00 73.31 917 ASP B CA 1
ATOM 12419 C C . ASP B 2 917 ? 218.274 320.604 280.619 1.00 73.31 917 ASP B C 1
ATOM 12420 O O . ASP B 2 917 ? 218.647 321.779 280.665 1.00 73.31 917 ASP B O 1
ATOM 12425 N N . PRO B 2 918 ? 218.817 319.666 281.399 1.00 70.81 918 PRO B N 1
ATOM 12426 C CA . PRO B 2 918 ? 219.906 320.043 282.312 1.00 70.81 918 PRO B CA 1
ATOM 12427 C C . PRO B 2 918 ? 221.201 320.414 281.611 1.00 70.81 918 PRO B C 1
ATOM 12428 O O . PRO B 2 918 ? 221.878 321.352 282.046 1.00 70.81 918 PRO B O 1
ATOM 12432 N N . VAL B 2 919 ? 221.562 319.723 280.536 1.00 66.18 919 VAL B N 1
ATOM 12433 C CA . VAL B 2 919 ? 222.811 319.974 279.824 1.00 66.18 919 VAL B CA 1
ATOM 12434 C C . VAL B 2 919 ? 222.560 321.071 278.794 1.00 66.18 919 VAL B C 1
ATOM 12435 O O . VAL B 2 919 ? 221.717 320.883 277.908 1.00 66.18 919 VAL B O 1
ATOM 12439 N N . PRO B 2 920 ? 223.252 322.213 278.871 1.00 62.18 920 PRO B N 1
ATOM 12440 C CA . PRO B 2 920 ? 223.034 323.271 277.873 1.00 62.18 920 PRO B CA 1
ATOM 12441 C C . PRO B 2 920 ? 223.669 322.991 276.527 1.00 62.18 920 PRO B C 1
ATOM 12442 O O . PRO B 2 920 ? 223.225 323.560 275.518 1.00 62.18 920 PRO B O 1
ATOM 12446 N N . TYR B 2 921 ? 224.697 322.143 276.483 1.00 60.38 921 TYR B N 1
ATOM 12447 C CA . TYR B 2 921 ? 225.272 321.720 275.214 1.00 60.38 921 TYR B CA 1
ATOM 12448 C C . TYR B 2 921 ? 224.271 320.930 274.393 1.00 60.38 921 TYR B C 1
ATOM 12449 O O . TYR B 2 921 ? 224.237 321.057 273.167 1.00 60.38 921 TYR B O 1
ATOM 12458 N N . VAL B 2 922 ? 223.417 320.150 275.056 1.00 62.24 922 VAL B N 1
ATOM 12459 C CA . VAL B 2 922 ? 222.394 319.389 274.351 1.00 62.24 922 VAL B CA 1
ATOM 12460 C C . VAL B 2 922 ? 221.320 320.316 273.798 1.00 62.24 922 VAL B C 1
ATOM 12461 O O . VAL B 2 922 ? 220.838 320.114 272.682 1.00 62.24 922 VAL B O 1
ATOM 12465 N N . ARG B 2 923 ? 220.957 321.361 274.546 1.00 64.90 923 ARG B N 1
ATOM 12466 C CA . ARG B 2 923 ? 219.997 322.348 274.050 1.00 64.90 923 ARG B CA 1
ATOM 12467 C C . ARG B 2 923 ? 220.530 323.077 272.826 1.00 64.90 923 ARG B C 1
ATOM 12468 O O . ARG B 2 923 ? 219.802 323.273 271.839 1.00 64.90 923 ARG B O 1
ATOM 12476 N N . HIS B 2 924 ? 221.804 323.479 272.877 1.00 59.19 924 HIS B N 1
ATOM 12477 C CA . HIS B 2 924 ? 222.436 324.118 271.730 1.00 59.19 924 HIS B CA 1
ATOM 12478 C C . HIS B 2 924 ? 222.509 323.175 270.542 1.00 59.19 924 HIS B C 1
ATOM 12479 O O . HIS B 2 924 ? 222.297 323.590 269.398 1.00 59.19 924 HIS B O 1
ATOM 12486 N N . LYS B 2 925 ? 222.750 321.893 270.798 1.00 61.54 925 LYS B N 1
ATOM 12487 C CA . LYS B 2 925 ? 222.828 320.933 269.712 1.00 61.54 925 LYS B CA 1
ATOM 12488 C C . LYS B 2 925 ? 221.463 320.639 269.103 1.00 61.54 925 LYS B C 1
ATOM 12489 O O . LYS B 2 925 ? 221.375 320.392 267.899 1.00 61.54 925 LYS B O 1
ATOM 12495 N N . ILE B 2 926 ? 220.394 320.671 269.901 1.00 62.63 926 ILE B N 1
ATOM 12496 C CA . ILE B 2 926 ? 219.054 320.468 269.355 1.00 62.63 926 ILE B CA 1
ATOM 12497 C C . ILE B 2 926 ? 218.657 321.643 268.477 1.00 62.63 926 ILE B C 1
ATOM 12498 O O . ILE B 2 926 ? 218.111 321.452 267.383 1.00 62.63 926 ILE B O 1
ATOM 12503 N N . LEU B 2 927 ? 218.949 322.871 268.921 1.00 62.01 927 LEU B N 1
ATOM 12504 C CA . LEU B 2 927 ? 218.693 324.039 268.078 1.00 62.01 927 LEU B CA 1
ATOM 12505 C C . LEU B 2 927 ? 219.536 324.009 266.806 1.00 62.01 927 LEU B C 1
ATOM 12506 O O . LEU B 2 927 ? 219.054 324.367 265.726 1.00 62.01 927 LEU B O 1
ATOM 12511 N N . ASN B 2 928 ? 220.782 323.540 266.913 1.00 64.48 928 ASN B N 1
ATOM 12512 C CA . ASN B 2 928 ? 221.667 323.417 265.759 1.00 64.48 928 ASN B CA 1
ATOM 12513 C C . ASN B 2 928 ? 221.154 322.401 264.747 1.00 64.48 928 ASN B C 1
ATOM 12514 O O . ASN B 2 928 ? 221.156 322.665 263.539 1.00 64.48 928 ASN B O 1
ATOM 12519 N N . MET B 2 929 ? 220.714 321.233 265.220 1.00 65.95 929 MET B N 1
ATOM 12520 C CA . MET B 2 929 ? 220.211 320.203 264.322 1.00 65.95 929 MET B CA 1
ATOM 12521 C C . MET B 2 929 ? 218.865 320.579 263.736 1.00 65.95 929 MET B C 1
ATOM 12522 O O . MET B 2 929 ? 218.543 320.177 262.617 1.00 65.95 929 MET B O 1
ATOM 12527 N N . LEU B 2 930 ? 218.067 321.340 264.468 1.00 61.48 930 LEU B N 1
ATOM 12528 C CA . LEU B 2 930 ? 216.786 321.772 263.947 1.00 61.48 930 LEU B CA 1
ATOM 12529 C C . LEU B 2 930 ? 216.942 322.956 263.004 1.00 61.48 930 LEU B C 1
ATOM 12530 O O . LEU B 2 930 ? 216.011 323.272 262.263 1.00 61.48 930 LEU B O 1
ATOM 12535 N N . THR B 2 931 ? 218.098 323.622 263.029 1.00 64.45 931 THR B N 1
ATOM 12536 C CA . THR B 2 931 ? 218.435 324.603 262.007 1.00 64.45 931 THR B CA 1
ATOM 12537 C C . THR B 2 931 ? 218.992 323.934 260.753 1.00 64.45 931 THR B C 1
ATOM 12538 O O . THR B 2 931 ? 218.651 324.332 259.636 1.00 64.45 931 THR B O 1
ATOM 12542 N N . LYS B 2 932 ? 219.846 322.917 260.915 1.00 68.99 932 LYS B N 1
ATOM 12543 C CA . LYS B 2 932 ? 220.453 322.261 259.759 1.00 68.99 932 LYS B CA 1
ATOM 12544 C C . LYS B 2 932 ? 219.438 321.439 258.980 1.00 68.99 932 LYS B C 1
ATOM 12545 O O . LYS B 2 932 ? 219.454 321.433 257.745 1.00 68.99 932 LYS B O 1
ATOM 12551 N N . ASN B 2 933 ? 218.557 320.727 259.681 1.00 70.87 933 ASN B N 1
ATOM 12552 C CA . ASN B 2 933 ? 217.533 319.879 259.079 1.00 70.87 933 ASN B CA 1
ATOM 12553 C C . ASN B 2 933 ? 216.174 320.400 259.528 1.00 70.87 933 ASN B C 1
ATOM 12554 O O . ASN B 2 933 ? 215.536 319.800 260.405 1.00 70.87 933 ASN B O 1
ATOM 12559 N N . PRO B 2 934 ? 215.699 321.506 258.952 1.00 72.08 934 PRO B N 1
ATOM 12560 C CA . PRO B 2 934 ? 214.532 322.177 259.515 1.00 72.08 934 PRO B CA 1
ATOM 12561 C C . PRO B 2 934 ? 213.260 321.411 259.197 1.00 72.08 934 PRO B C 1
ATOM 12562 O O . PRO B 2 934 ? 213.189 320.698 258.182 1.00 72.08 934 PRO B O 1
ATOM 12566 N N . PRO B 2 935 ? 212.229 321.514 260.046 1.00 75.37 935 PRO B N 1
ATOM 12567 C CA . PRO B 2 935 ? 210.980 320.787 259.769 1.00 75.37 935 PRO B CA 1
ATOM 12568 C C . PRO B 2 935 ? 210.227 321.338 258.580 1.00 75.37 935 PRO B C 1
ATOM 12569 O O . PRO B 2 935 ? 209.421 320.615 257.984 1.00 75.37 935 PRO B O 1
ATOM 12573 N N . PHE B 2 936 ? 210.472 322.594 258.232 1.00 84.31 936 PHE B N 1
ATOM 12574 C CA . PHE B 2 936 ? 209.924 323.264 257.070 1.00 84.31 936 PHE B CA 1
ATOM 12575 C C . PHE B 2 936 ? 210.783 324.489 256.835 1.00 84.31 936 PHE B C 1
ATOM 12576 O O . PHE B 2 936 ? 211.419 324.994 257.759 1.00 84.31 936 PHE B O 1
ATOM 12584 N N . THR B 2 937 ? 210.815 324.946 255.600 1.00 88.49 937 THR B N 1
ATOM 12585 C CA . THR B 2 937 ? 211.499 326.183 255.288 1.00 88.49 937 THR B CA 1
ATOM 12586 C C . THR B 2 937 ? 210.450 327.260 255.041 1.00 88.49 937 THR B C 1
ATOM 12587 O O . THR B 2 937 ? 209.251 327.040 255.231 1.00 88.49 937 THR B O 1
ATOM 12591 N N . LYS B 2 938 ? 210.897 328.451 254.642 1.00 95.85 938 LYS B N 1
ATOM 12592 C CA . LYS B 2 938 ? 209.955 329.534 254.392 1.00 95.85 938 LYS B CA 1
ATOM 12593 C C . LYS B 2 938 ? 209.167 329.311 253.109 1.00 95.85 938 LYS B C 1
ATOM 12594 O O . LYS B 2 938 ? 208.064 329.846 252.964 1.00 95.85 938 LYS B O 1
ATOM 12600 N N . ASN B 2 939 ? 209.703 328.518 252.178 1.00 104.59 939 ASN B N 1
ATOM 12601 C CA . ASN B 2 939 ? 208.999 328.312 250.919 1.00 104.59 939 ASN B CA 1
ATOM 12602 C C . ASN B 2 939 ? 207.881 327.293 251.073 1.00 104.59 939 ASN B C 1
ATOM 12603 O O . ASN B 2 939 ? 206.882 327.350 250.346 1.00 104.59 939 ASN B O 1
ATOM 12608 N N . MET B 2 940 ? 208.033 326.357 252.005 1.00 107.45 940 MET B N 1
ATOM 12609 C CA . MET B 2 940 ? 207.099 325.251 252.137 1.00 107.45 940 MET B CA 1
ATOM 12610 C C . MET B 2 940 ? 205.794 325.699 252.777 1.00 107.45 940 MET B C 1
ATOM 12611 O O . MET B 2 940 ? 205.795 326.453 253.755 1.00 107.45 940 MET B O 1
ATOM 12616 N N . GLU B 2 941 ? 204.681 325.234 252.222 1.00 102.98 941 GLU B N 1
ATOM 12617 C CA . GLU B 2 941 ? 203.442 325.138 252.979 1.00 102.98 941 GLU B CA 1
ATOM 12618 C C . GLU B 2 941 ? 203.462 323.848 253.784 1.00 102.98 941 GLU B C 1
ATOM 12619 O O . GLU B 2 941 ? 203.592 322.758 253.218 1.00 102.98 941 GLU B O 1
ATOM 12625 N N . SER B 2 942 ? 203.350 323.975 255.095 1.00 98.10 942 SER B N 1
ATOM 12626 C CA . SER B 2 942 ? 203.317 322.842 255.998 1.00 98.10 942 SER B CA 1
ATOM 12627 C C . SER B 2 942 ? 202.123 322.962 256.929 1.00 98.10 942 SER B C 1
ATOM 12628 O O . SER B 2 942 ? 201.586 324.058 257.129 1.00 98.10 942 SER B O 1
ATOM 12631 N N . PRO B 2 943 ? 201.658 321.846 257.497 1.00 100.88 943 PRO B N 1
ATOM 12632 C CA . PRO B 2 943 ? 200.683 321.940 258.592 1.00 100.88 943 PRO B CA 1
ATOM 12633 C C . PRO B 2 943 ? 201.244 322.575 259.850 1.00 100.88 943 PRO B C 1
ATOM 12634 O O . PRO B 2 943 ? 200.462 323.058 260.677 1.00 100.88 943 PRO B O 1
ATOM 12638 N N . LEU B 2 944 ? 202.560 322.584 260.024 1.00 102.84 944 LEU B N 1
ATOM 12639 C CA . LEU B 2 944 ? 203.213 323.182 261.189 1.00 102.84 944 LEU B CA 1
ATOM 12640 C C . LEU B 2 944 ? 203.633 324.620 260.925 1.00 102.84 944 LEU B C 1
ATOM 12641 O O . LEU B 2 944 ? 204.777 324.976 261.151 1.00 102.84 944 LEU B O 1
ATOM 12646 N N . CYS B 2 945 ? 202.688 325.417 260.427 1.00 111.71 945 CYS B N 1
ATOM 12647 C CA . CYS B 2 945 ? 202.957 326.852 260.184 1.00 111.71 945 CYS B CA 1
ATOM 12648 C C . CYS B 2 945 ? 201.840 327.634 260.879 1.00 111.71 945 CYS B C 1
ATOM 12649 O O . CYS B 2 945 ? 201.168 328.430 260.201 1.00 111.71 945 CYS B O 1
ATOM 12652 N N . ASN B 2 946 ? 201.614 327.377 262.174 1.00 98.01 946 ASN B N 1
ATOM 12653 C CA . ASN B 2 946 ? 200.525 328.065 262.841 1.00 98.01 946 ASN B CA 1
ATOM 12654 C C . ASN B 2 946 ? 200.970 329.452 263.295 1.00 98.01 946 ASN B C 1
ATOM 12655 O O . ASN B 2 946 ? 202.132 329.838 263.168 1.00 98.01 946 ASN B O 1
ATOM 12660 N N . GLU B 2 947 ? 200.018 330.210 263.834 1.00 91.21 947 GLU B N 1
ATOM 12661 C CA . GLU B 2 947 ? 200.387 331.360 264.647 1.00 91.21 947 GLU B CA 1
ATOM 12662 C C . GLU B 2 947 ? 200.909 330.903 266.004 1.00 91.21 947 GLU B C 1
ATOM 12663 O O . GLU B 2 947 ? 201.703 331.611 266.634 1.00 91.21 947 GLU B O 1
ATOM 12669 N N . ALA B 2 948 ? 200.518 329.701 266.438 1.00 84.20 948 ALA B N 1
ATOM 12670 C CA . ALA B 2 948 ? 200.994 329.162 267.707 1.00 84.20 948 ALA B CA 1
ATOM 12671 C C . ALA B 2 948 ? 202.490 328.876 267.672 1.00 84.20 948 ALA B C 1
ATOM 12672 O O . ALA B 2 948 ? 203.202 329.161 268.641 1.00 84.20 948 ALA B O 1
ATOM 12674 N N . LEU B 2 949 ? 202.994 328.339 266.555 1.00 79.70 949 LEU B N 1
ATOM 12675 C CA . LEU B 2 949 ? 204.426 328.077 266.455 1.00 79.70 949 LEU B CA 1
ATOM 12676 C C . LEU B 2 949 ? 205.226 329.365 266.307 1.00 79.70 949 LEU B C 1
ATOM 12677 O O . LEU B 2 949 ? 206.332 329.468 266.853 1.00 79.70 949 LEU B O 1
ATOM 12682 N N . VAL B 2 950 ? 204.680 330.359 265.601 1.00 77.02 950 VAL B N 1
ATOM 12683 C CA . VAL B 2 950 ? 205.342 331.658 265.495 1.00 77.02 950 VAL B CA 1
ATOM 12684 C C . VAL B 2 950 ? 205.414 332.326 266.861 1.00 77.02 950 VAL B C 1
ATOM 12685 O O . VAL B 2 950 ? 206.447 332.892 267.236 1.00 77.02 950 VAL B O 1
ATOM 12689 N N . ASP B 2 951 ? 204.342 332.216 267.649 1.00 79.13 951 ASP B N 1
ATOM 12690 C CA . ASP B 2 951 ? 204.338 332.792 268.990 1.00 79.13 951 ASP B CA 1
ATOM 12691 C C . ASP B 2 951 ? 205.280 332.044 269.925 1.00 79.13 951 ASP B C 1
ATOM 12692 O O . ASP B 2 951 ? 205.945 332.671 270.758 1.00 79.13 951 ASP B O 1
ATOM 12697 N N . GLN B 2 952 ? 205.379 330.714 269.787 1.00 71.52 952 GLN B N 1
ATOM 12698 C CA . GLN B 2 952 ? 206.322 329.953 270.604 1.00 71.52 952 GLN B CA 1
ATOM 12699 C C . GLN B 2 952 ? 207.765 330.304 270.282 1.00 71.52 952 GLN B C 1
ATOM 12700 O O . GLN B 2 952 ? 208.583 330.480 271.190 1.00 71.52 952 GLN B O 1
ATOM 12706 N N . LEU B 2 953 ? 208.102 330.409 269.002 1.00 68.26 953 LEU B N 1
ATOM 12707 C CA . LEU B 2 953 ? 209.485 330.713 268.665 1.00 68.26 953 LEU B CA 1
ATOM 12708 C C . LEU B 2 953 ? 209.835 332.167 268.940 1.00 68.26 953 LEU B C 1
ATOM 12709 O O . LEU B 2 953 ? 210.981 332.463 269.286 1.00 68.26 953 LEU B O 1
ATOM 12714 N N . TRP B 2 954 ? 208.869 333.081 268.839 1.00 71.35 954 TRP B N 1
ATOM 12715 C CA . TRP B 2 954 ? 209.139 334.458 269.231 1.00 71.35 954 TRP B CA 1
ATOM 12716 C C . TRP B 2 954 ? 209.293 334.582 270.737 1.00 71.35 954 TRP B C 1
ATOM 12717 O O . TRP B 2 954 ? 210.103 335.386 271.211 1.00 71.35 954 TRP B O 1
ATOM 12728 N N . LYS B 2 955 ? 208.536 333.799 271.507 1.00 70.07 955 LYS B N 1
ATOM 12729 C CA . LYS B 2 955 ? 208.728 333.772 272.949 1.00 70.07 955 LYS B CA 1
ATOM 12730 C C . LYS B 2 955 ? 210.044 333.109 273.326 1.00 70.07 955 LYS B C 1
ATOM 12731 O O . LYS B 2 955 ? 210.618 333.428 274.367 1.00 70.07 955 LYS B O 1
ATOM 12737 N N . LEU B 2 956 ? 210.527 332.179 272.503 1.00 66.39 956 LEU B N 1
ATOM 12738 C CA . LEU B 2 956 ? 211.812 331.545 272.769 1.00 66.39 956 LEU B CA 1
ATOM 12739 C C . LEU B 2 956 ? 212.975 332.464 272.427 1.00 66.39 956 LEU B C 1
ATOM 12740 O O . LEU B 2 956 ? 214.028 332.388 273.063 1.00 66.39 956 LEU B O 1
ATOM 12745 N N . MET B 2 957 ? 212.823 333.316 271.416 1.00 68.98 957 MET B N 1
ATOM 12746 C CA . MET B 2 957 ? 213.847 334.324 271.169 1.00 68.98 957 MET B CA 1
ATOM 12747 C C . MET B 2 957 ? 213.816 335.410 272.231 1.00 68.98 957 MET B C 1
ATOM 12748 O O . MET B 2 957 ? 214.865 335.823 272.734 1.00 68.98 957 MET B O 1
ATOM 12753 N N . ASN B 2 958 ? 212.620 335.882 272.582 1.00 71.78 958 ASN B N 1
ATOM 12754 C CA . ASN B 2 958 ? 212.475 337.031 273.469 1.00 71.78 958 ASN B CA 1
ATOM 12755 C C . ASN B 2 958 ? 212.819 336.674 274.909 1.00 71.78 958 ASN B C 1
ATOM 12756 O O . ASN B 2 958 ? 213.790 337.181 275.472 1.00 71.78 958 ASN B O 1
ATOM 12761 N N . SER B 2 959 ? 212.034 335.796 275.513 1.00 69.20 959 SER B N 1
ATOM 12762 C CA . SER B 2 959 ? 212.286 335.252 276.833 1.00 69.20 959 SER B CA 1
ATOM 12763 C C . SER B 2 959 ? 212.834 333.840 276.674 1.00 69.20 959 SER B C 1
ATOM 12764 O O . SER B 2 959 ? 213.190 333.413 275.580 1.00 69.20 959 SER B O 1
ATOM 12767 N N . GLY B 2 960 ? 212.940 333.106 277.770 1.00 73.35 960 GLY B N 1
ATOM 12768 C CA . GLY B 2 960 ? 213.178 331.679 277.660 1.00 73.35 960 GLY B CA 1
ATOM 12769 C C . GLY B 2 960 ? 214.606 331.256 277.392 1.00 73.35 960 GLY B C 1
ATOM 12770 O O . GLY B 2 960 ? 215.110 330.334 278.036 1.00 73.35 960 GLY B O 1
ATOM 12771 N N . THR B 2 961 ? 215.260 331.899 276.426 1.00 72.16 961 THR B N 1
ATOM 12772 C CA . THR B 2 961 ? 216.667 331.677 276.130 1.00 72.16 961 THR B CA 1
ATOM 12773 C C . THR B 2 961 ? 217.525 332.837 276.614 1.00 72.16 961 THR B C 1
ATOM 12774 O O . THR B 2 961 ? 218.609 333.077 276.087 1.00 72.16 961 THR B O 1
ATOM 12778 N N . SER B 2 962 ? 217.056 333.551 277.635 1.00 72.22 962 SER B N 1
ATOM 12779 C CA . SER B 2 962 ? 217.691 334.779 278.087 1.00 72.22 962 SER B CA 1
ATOM 12780 C C . SER B 2 962 ? 218.926 334.553 278.943 1.00 72.22 962 SER B C 1
ATOM 12781 O O . SER B 2 962 ? 219.547 335.531 279.364 1.00 72.22 962 SER B O 1
ATOM 12784 N N . HIS B 2 963 ? 219.302 333.307 279.200 1.00 73.70 963 HIS B N 1
ATOM 12785 C CA . HIS B 2 963 ? 220.335 332.988 280.167 1.00 73.70 963 HIS B CA 1
ATOM 12786 C C . HIS B 2 963 ? 221.577 332.363 279.556 1.00 73.70 963 HIS B C 1
ATOM 12787 O O . HIS B 2 963 ? 222.451 331.922 280.308 1.00 73.70 963 HIS B O 1
ATOM 12794 N N . ASP B 2 964 ? 221.691 332.295 278.229 1.00 71.97 964 ASP B N 1
ATOM 12795 C CA . ASP B 2 964 ? 222.791 331.510 277.685 1.00 71.97 964 ASP B CA 1
ATOM 12796 C C . ASP B 2 964 ? 223.652 332.215 276.647 1.00 71.97 964 ASP B C 1
ATOM 12797 O O . ASP B 2 964 ? 224.813 331.828 276.474 1.00 71.97 964 ASP B O 1
ATOM 12802 N N . TRP B 2 965 ? 223.075 333.159 275.891 1.00 69.30 965 TRP B N 1
ATOM 12803 C CA . TRP B 2 965 ? 223.670 333.901 274.770 1.00 69.30 965 TRP B CA 1
ATOM 12804 C C . TRP B 2 965 ? 224.002 333.044 273.558 1.00 69.30 965 TRP B C 1
ATOM 12805 O O . TRP B 2 965 ? 224.423 333.575 272.533 1.00 69.30 965 TRP B O 1
ATOM 12816 N N . ARG B 2 966 ? 223.861 331.732 273.664 1.00 61.02 966 ARG B N 1
ATOM 12817 C CA . ARG B 2 966 ? 224.095 330.804 272.574 1.00 61.02 966 ARG B CA 1
ATOM 12818 C C . ARG B 2 966 ? 222.823 330.097 272.180 1.00 61.02 966 ARG B C 1
ATOM 12819 O O . ARG B 2 966 ? 222.653 329.739 271.014 1.00 61.02 966 ARG B O 1
ATOM 12827 N N . LEU B 2 967 ? 221.920 329.917 273.139 1.00 67.35 967 LEU B N 1
ATOM 12828 C CA . LEU B 2 967 ? 220.574 329.484 272.826 1.00 67.35 967 LEU B CA 1
ATOM 12829 C C . LEU B 2 967 ? 219.774 330.597 272.181 1.00 67.35 967 LEU B C 1
ATOM 12830 O O . LEU B 2 967 ? 218.872 330.320 271.387 1.00 67.35 967 LEU B O 1
ATOM 12835 N N . ARG B 2 968 ? 220.080 331.853 272.501 1.00 71.44 968 ARG B N 1
ATOM 12836 C CA . ARG B 2 968 ? 219.303 332.931 271.911 1.00 71.44 968 ARG B CA 1
ATOM 12837 C C . ARG B 2 968 ? 219.702 333.163 270.466 1.00 71.44 968 ARG B C 1
ATOM 12838 O O . ARG B 2 968 ? 218.841 333.394 269.613 1.00 71.44 968 ARG B O 1
ATOM 12846 N N . CYS B 2 969 ? 220.993 333.058 270.166 1.00 70.35 969 CYS B N 1
ATOM 12847 C CA . CYS B 2 969 ? 221.436 333.137 268.782 1.00 70.35 969 CYS B CA 1
ATOM 12848 C C . CYS B 2 969 ? 221.003 331.914 267.984 1.00 70.35 969 CYS B C 1
ATOM 12849 O O . CYS B 2 969 ? 220.708 332.028 266.791 1.00 70.35 969 CYS B O 1
ATOM 12852 N N . GLY B 2 970 ? 220.908 330.754 268.632 1.00 67.71 970 GLY B N 1
ATOM 12853 C CA . GLY B 2 970 ? 220.376 329.583 267.960 1.00 67.71 970 GLY B CA 1
ATOM 12854 C C . GLY B 2 970 ? 218.891 329.680 267.688 1.00 67.71 970 GLY B C 1
ATOM 12855 O O . GLY B 2 970 ? 218.413 329.197 266.661 1.00 67.71 970 GLY B O 1
ATOM 12856 N N . ALA B 2 971 ? 218.148 330.330 268.582 1.00 65.76 971 ALA B N 1
ATOM 12857 C CA . ALA B 2 971 ? 216.734 330.570 268.333 1.00 65.76 971 ALA B CA 1
ATOM 12858 C C . ALA B 2 971 ? 216.527 331.603 267.240 1.00 65.76 971 ALA B C 1
ATOM 12859 O O . ALA B 2 971 ? 215.574 331.492 266.462 1.00 65.76 971 ALA B O 1
ATOM 12861 N N . VAL B 2 972 ? 217.406 332.605 267.159 1.00 65.13 972 VAL B N 1
ATOM 12862 C CA . VAL B 2 972 ? 217.362 333.568 266.061 1.00 65.13 972 VAL B CA 1
ATOM 12863 C C . VAL B 2 972 ? 217.655 332.875 264.733 1.00 65.13 972 VAL B C 1
ATOM 12864 O O . VAL B 2 972 ? 216.990 333.134 263.722 1.00 65.13 972 VAL B O 1
ATOM 12868 N N . ASP B 2 973 ? 218.624 331.957 264.724 1.00 68.23 973 ASP B N 1
ATOM 12869 C CA . ASP B 2 973 ? 218.923 331.187 263.521 1.00 68.23 973 ASP B CA 1
ATOM 12870 C C . ASP B 2 973 ? 217.764 330.285 263.124 1.00 68.23 973 ASP B C 1
ATOM 12871 O O . ASP B 2 973 ? 217.478 330.120 261.935 1.00 68.23 973 ASP B O 1
ATOM 12876 N N . LEU B 2 974 ? 217.081 329.699 264.104 1.00 64.99 974 LEU B N 1
ATOM 12877 C CA . LEU B 2 974 ? 215.952 328.827 263.802 1.00 64.99 974 LEU B CA 1
ATOM 12878 C C . LEU B 2 974 ? 214.769 329.618 263.263 1.00 64.99 974 LEU B C 1
ATOM 12879 O O . LEU B 2 974 ? 214.099 329.179 262.324 1.00 64.99 974 LEU B O 1
ATOM 12884 N N . TYR B 2 975 ? 214.511 330.794 263.832 1.00 65.83 975 TYR B N 1
ATOM 12885 C CA . TYR B 2 975 ? 213.450 331.656 263.325 1.00 65.83 975 TYR B CA 1
ATOM 12886 C C . TYR B 2 975 ? 213.774 332.185 261.937 1.00 65.83 975 TYR B C 1
ATOM 12887 O O . TYR B 2 975 ? 212.869 332.350 261.118 1.00 65.83 975 TYR B O 1
ATOM 12896 N N . PHE B 2 976 ? 215.052 332.427 261.646 1.00 67.64 976 PHE B N 1
ATOM 12897 C CA . PHE B 2 976 ? 215.441 332.858 260.309 1.00 67.64 976 PHE B CA 1
ATOM 12898 C C . PHE B 2 976 ? 215.291 331.737 259.298 1.00 67.64 976 PHE B C 1
ATOM 12899 O O . PHE B 2 976 ? 214.877 331.973 258.160 1.00 67.64 976 PHE B O 1
ATOM 12907 N N . THR B 2 977 ? 215.658 330.515 259.684 1.00 69.72 977 THR B N 1
ATOM 12908 C CA . THR B 2 977 ? 215.543 329.376 258.781 1.00 69.72 977 THR B CA 1
ATOM 12909 C C . THR B 2 977 ? 214.086 329.036 258.505 1.00 69.72 977 THR B C 1
ATOM 12910 O O . THR B 2 977 ? 213.726 328.687 257.377 1.00 69.72 977 THR B O 1
ATOM 12914 N N . LEU B 2 978 ? 213.232 329.156 259.513 1.00 72.79 978 LEU B N 1
ATOM 12915 C CA . LEU B 2 978 ? 211.844 328.758 259.353 1.00 72.79 978 LEU B CA 1
ATOM 12916 C C . LEU B 2 978 ? 210.968 329.847 258.749 1.00 72.79 978 LEU B C 1
ATOM 12917 O O . LEU B 2 978 ? 210.115 329.545 257.913 1.00 72.79 978 LEU B O 1
ATOM 12922 N N . PHE B 2 979 ? 211.145 331.108 259.142 1.00 72.94 979 PHE B N 1
ATOM 12923 C CA . PHE B 2 979 ? 210.224 332.154 258.732 1.00 72.94 979 PHE B CA 1
ATOM 12924 C C . PHE B 2 979 ? 210.859 333.296 257.956 1.00 72.94 979 PHE B C 1
ATOM 12925 O O . PHE B 2 979 ? 210.123 334.121 257.408 1.00 72.94 979 PHE B O 1
ATOM 12933 N N . GLY B 2 980 ? 212.178 333.381 257.892 1.00 76.29 980 GLY B N 1
ATOM 12934 C CA . GLY B 2 980 ? 212.817 334.405 257.098 1.00 76.29 980 GLY B CA 1
ATOM 12935 C C . GLY B 2 980 ? 212.920 335.743 257.803 1.00 76.29 980 GLY B C 1
ATOM 12936 O O . GLY B 2 980 ? 212.532 335.919 258.955 1.00 76.29 980 GLY B O 1
ATOM 12937 N N . LEU B 2 981 ? 213.451 336.712 257.064 1.00 84.71 981 LEU B N 1
ATOM 12938 C CA . LEU B 2 981 ? 213.760 338.021 257.623 1.00 84.71 981 LEU B CA 1
ATOM 12939 C C . LEU B 2 981 ? 212.548 338.935 257.724 1.00 84.71 981 LEU B C 1
ATOM 12940 O O . LEU B 2 981 ? 212.597 339.921 258.462 1.00 84.71 981 LEU B O 1
ATOM 12945 N N . SER B 2 982 ? 211.476 338.642 257.003 1.00 92.36 982 SER B N 1
ATOM 12946 C CA . SER B 2 982 ? 210.293 339.480 256.998 1.00 92.36 982 SER B CA 1
ATOM 12947 C C . SER B 2 982 ? 209.274 338.936 257.991 1.00 92.36 982 SER B C 1
ATOM 12948 O O . SER B 2 982 ? 209.573 338.056 258.802 1.00 92.36 982 SER B O 1
ATOM 12951 N N . ARG B 2 983 ? 208.033 339.381 257.843 1.00 100.11 983 ARG B N 1
ATOM 12952 C CA . ARG B 2 983 ? 206.965 338.977 258.784 1.00 100.11 983 ARG B CA 1
ATOM 12953 C C . ARG B 2 983 ? 206.589 337.543 258.485 1.00 100.11 983 ARG B C 1
ATOM 12954 O O . ARG B 2 983 ? 206.502 337.205 257.303 1.00 100.11 983 ARG B O 1
ATOM 12962 N N . PRO B 2 984 ? 206.355 336.690 259.494 1.00 30.00 984 PRO B N 1
ATOM 12963 C CA . PRO B 2 984 ? 206.051 335.336 259.217 1.00 30.00 984 PRO B CA 1
ATOM 12964 C C . PRO B 2 984 ? 204.824 335.425 258.325 1.00 30.00 984 PRO B C 1
ATOM 12965 O O . PRO B 2 984 ? 203.942 336.151 258.669 1.00 30.00 984 PRO B O 1
ATOM 12969 N N . SER B 2 985 ? 204.844 334.744 257.180 1.00 103.39 985 SER B N 1
ATOM 12970 C CA . SER B 2 985 ? 203.711 334.770 256.212 1.00 103.39 985 SER B CA 1
ATOM 12971 C C . SER B 2 985 ? 202.491 334.053 256.764 1.00 103.39 985 SER B C 1
ATOM 12972 O O . SER B 2 985 ? 201.397 334.606 256.657 1.00 103.39 985 SER B O 1
ATOM 12975 N N . CYS B 2 986 ? 202.674 332.858 257.326 1.00 30.00 986 CYS B N 1
ATOM 12976 C CA . CYS B 2 986 ? 201.534 332.063 257.846 1.00 30.00 986 CYS B CA 1
ATOM 12977 C C . CYS B 2 986 ? 200.943 332.752 259.082 1.00 30.00 986 CYS B C 1
ATOM 12978 O O . CYS B 2 986 ? 200.952 332.120 260.159 1.00 30.00 986 CYS B O 1
ATOM 12981 N N . LEU B 2 987 ? 200.449 333.988 258.939 1.00 30.00 987 LEU B N 1
ATOM 12982 C CA . LEU B 2 987 ? 199.946 334.721 260.128 1.00 30.00 987 LEU B CA 1
ATOM 12983 C C . LEU B 2 987 ? 198.855 335.697 259.687 1.00 30.00 987 LEU B C 1
ATOM 12984 O O . LEU B 2 987 ? 198.856 336.069 258.503 1.00 30.00 987 LEU B O 1
ATOM 12989 N N . PRO B 2 988 ? 197.871 336.059 260.540 1.00 30.00 988 PRO B N 1
ATOM 12990 C CA . PRO B 2 988 ? 196.901 337.097 260.199 1.00 30.00 988 PRO B CA 1
ATOM 12991 C C . PRO B 2 988 ? 197.614 338.405 259.835 1.00 30.00 988 PRO B C 1
ATOM 12992 O O . PRO B 2 988 ? 197.942 339.124 260.754 1.00 30.00 988 PRO B O 1
ATOM 12996 N N . ARG C 3 207 ? 245.325 272.839 282.197 1.00 30.00 207 ARG F N 1
ATOM 12997 C CA . ARG C 3 207 ? 245.501 271.367 282.267 1.00 30.00 207 ARG F CA 1
ATOM 12998 C C . ARG C 3 207 ? 244.703 270.730 281.131 1.00 30.00 207 ARG F C 1
ATOM 12999 O O . ARG C 3 207 ? 243.508 271.010 281.056 1.00 30.00 207 ARG F O 1
ATOM 13007 N N . LEU C 3 208 ? 245.341 269.946 280.264 1.00 30.00 208 LEU F N 1
ATOM 13008 C CA . LEU C 3 208 ? 244.608 269.213 279.203 1.00 30.00 208 LEU F CA 1
ATOM 13009 C C . LEU C 3 208 ? 244.829 267.715 279.418 1.00 30.00 208 LEU F C 1
ATOM 13010 O O . LEU C 3 208 ? 245.982 267.312 279.558 1.00 30.00 208 LEU F O 1
ATOM 13015 N N . LYS C 3 209 ? 243.758 266.925 279.440 1.00 30.00 209 LYS F N 1
ATOM 13016 C CA . LYS C 3 209 ? 243.867 265.460 279.648 1.00 30.00 209 LYS F CA 1
ATOM 13017 C C . LYS C 3 209 ? 244.572 264.857 278.432 1.00 30.00 209 LYS F C 1
ATOM 13018 O O . LYS C 3 209 ? 244.328 265.361 277.324 1.00 30.00 209 LYS F O 1
ATOM 13024 N N . PRO C 3 210 ? 245.372 263.771 278.558 1.00 119.72 210 PRO F N 1
ATOM 13025 C CA . PRO C 3 210 ? 246.167 263.265 277.436 1.00 119.72 210 PRO F CA 1
ATOM 13026 C C . PRO C 3 210 ? 245.291 262.736 276.315 1.00 119.72 210 PRO F C 1
ATOM 13027 O O . PRO C 3 210 ? 244.181 262.249 276.539 1.00 119.72 210 PRO F O 1
ATOM 13031 N N . ARG C 3 211 ? 245.797 262.875 275.092 1.00 122.44 211 ARG F N 1
ATOM 13032 C CA . ARG C 3 211 ? 245.080 262.427 273.907 1.00 122.44 211 ARG F CA 1
ATOM 13033 C C . ARG C 3 211 ? 244.993 260.908 273.909 1.00 122.44 211 ARG F C 1
ATOM 13034 O O . ARG C 3 211 ? 246.020 260.223 273.857 1.00 122.44 211 ARG F O 1
ATOM 13042 N N . SER C 3 212 ? 243.778 260.378 273.987 1.00 118.47 212 SER F N 1
ATOM 13043 C CA . SER C 3 212 ? 243.663 258.946 274.189 1.00 118.47 212 SER F CA 1
ATOM 13044 C C . SER C 3 212 ? 243.804 258.210 272.866 1.00 118.47 212 SER F C 1
ATOM 13045 O O . SER C 3 212 ? 243.705 258.788 271.780 1.00 118.47 212 SER F O 1
ATOM 13048 N N . ILE C 3 213 ? 244.050 256.916 272.977 1.00 112.98 213 ILE F N 1
ATOM 13049 C CA . ILE C 3 213 ? 244.233 256.043 271.830 1.00 112.98 213 ILE F CA 1
ATOM 13050 C C . ILE C 3 213 ? 243.071 255.067 271.791 1.00 112.98 213 ILE F C 1
ATOM 13051 O O . ILE C 3 213 ? 242.498 254.720 272.831 1.00 112.98 213 ILE F O 1
ATOM 13056 N N . HIS C 3 214 ? 242.701 254.642 270.588 1.00 109.55 214 HIS F N 1
ATOM 13057 C CA . HIS C 3 214 ? 241.666 253.629 270.462 1.00 109.55 214 HIS F CA 1
ATOM 13058 C C . HIS C 3 214 ? 242.182 252.296 270.984 1.00 109.55 214 HIS F C 1
ATOM 13059 O O . HIS C 3 214 ? 243.375 251.992 270.906 1.00 109.55 214 HIS F O 1
ATOM 13066 N N . GLU C 3 215 ? 241.266 251.497 271.532 1.00 108.29 215 GLU F N 1
ATOM 13067 C CA . GLU C 3 215 ? 241.650 250.235 272.145 1.00 108.29 215 GLU F CA 1
ATOM 13068 C C . GLU C 3 215 ? 241.969 249.143 271.129 1.00 108.29 215 GLU F C 1
ATOM 13069 O O . GLU C 3 215 ? 242.362 248.047 271.537 1.00 108.29 215 GLU F O 1
ATOM 13075 N N . LEU C 3 216 ? 241.817 249.408 269.837 1.00 101.98 216 LEU F N 1
ATOM 13076 C CA . LEU C 3 216 ? 242.264 248.508 268.788 1.00 101.98 216 LEU F CA 1
ATOM 13077 C C . LEU C 3 216 ? 243.578 249.007 268.199 1.00 101.98 216 LEU F C 1
ATOM 13078 O O . LEU C 3 216 ? 243.826 250.212 268.123 1.00 101.98 216 LEU F O 1
ATOM 13083 N N . SER C 3 217 ? 244.424 248.069 267.789 1.00 96.11 217 SER F N 1
ATOM 13084 C CA . SER C 3 217 ? 245.626 248.414 267.049 1.00 96.11 217 SER F CA 1
ATOM 13085 C C . SER C 3 217 ? 245.276 248.731 265.601 1.00 96.11 217 SER F C 1
ATOM 13086 O O . SER C 3 217 ? 244.170 248.464 265.130 1.00 96.11 217 SER F O 1
ATOM 13089 N N . VAL C 3 218 ? 246.240 249.300 264.874 1.00 92.74 218 VAL F N 1
ATOM 13090 C CA . VAL C 3 218 ? 245.965 249.623 263.481 1.00 92.74 218 VAL F CA 1
ATOM 13091 C C . VAL C 3 218 ? 246.038 248.373 262.609 1.00 92.74 218 VAL F C 1
ATOM 13092 O O . VAL C 3 218 ? 245.394 248.329 261.555 1.00 92.74 218 VAL F O 1
ATOM 13096 N N . GLU C 3 219 ? 246.709 247.327 263.094 1.00 94.97 219 GLU F N 1
ATOM 13097 C CA . GLU C 3 219 ? 246.683 246.025 262.382 1.00 94.97 219 GLU F CA 1
ATOM 13098 C C . GLU C 3 219 ? 245.308 245.415 262.659 1.00 94.97 219 GLU F C 1
ATOM 13099 O O . GLU C 3 219 ? 244.716 244.871 261.711 1.00 94.97 219 GLU F O 1
ATOM 13105 N N . GLN C 3 220 ? 244.795 245.554 263.891 1.00 91.51 220 GLN F N 1
ATOM 13106 C CA . GLN C 3 220 ? 243.471 245.046 264.238 1.00 91.51 220 GLN F CA 1
ATOM 13107 C C . GLN C 3 220 ? 242.370 245.842 263.555 1.00 91.51 220 GLN F C 1
ATOM 13108 O O . GLN C 3 220 ? 241.364 245.273 263.120 1.00 91.51 220 GLN F O 1
ATOM 13114 N N . GLN C 3 221 ? 242.546 247.159 263.446 1.00 90.90 221 GLN F N 1
ATOM 13115 C CA . GLN C 3 221 ? 241.547 247.990 262.784 1.00 90.90 221 GLN F CA 1
ATOM 13116 C C . GLN C 3 221 ? 241.537 247.740 261.280 1.00 90.90 221 GLN F C 1
ATOM 13117 O O . GLN C 3 221 ? 240.467 247.687 260.658 1.00 90.90 221 GLN F O 1
ATOM 13123 N N . LEU C 3 222 ? 242.719 247.540 260.690 1.00 89.20 222 LEU F N 1
ATOM 13124 C CA . LEU C 3 222 ? 242.804 247.156 259.287 1.00 89.20 222 LEU F CA 1
ATOM 13125 C C . LEU C 3 222 ? 242.222 245.768 259.055 1.00 89.20 222 LEU F C 1
ATOM 13126 O O . LEU C 3 222 ? 241.573 245.527 258.031 1.00 89.20 222 LEU F O 1
ATOM 13131 N N . TYR C 3 223 ? 242.428 244.850 260.008 1.00 85.85 223 TYR F N 1
ATOM 13132 C CA . TYR C 3 223 ? 241.833 243.521 259.926 1.00 85.85 223 TYR F CA 1
ATOM 13133 C C . TYR C 3 223 ? 240.316 243.594 259.969 1.00 85.85 223 TYR F C 1
ATOM 13134 O O . TYR C 3 223 ? 239.635 242.890 259.218 1.00 85.85 223 TYR F O 1
ATOM 13143 N N . TYR C 3 224 ? 239.775 244.440 260.852 1.00 87.78 224 TYR F N 1
ATOM 13144 C CA . TYR C 3 224 ? 238.331 244.632 260.933 1.00 87.78 224 TYR F CA 1
ATOM 13145 C C . TYR C 3 224 ? 237.780 245.201 259.633 1.00 87.78 224 TYR F C 1
ATOM 13146 O O . TYR C 3 224 ? 236.732 244.755 259.151 1.00 87.78 224 TYR F O 1
ATOM 13155 N N . LYS C 3 225 ? 238.497 246.157 259.035 1.00 91.38 225 LYS F N 1
ATOM 13156 C CA . LYS C 3 225 ? 238.045 246.746 257.777 1.00 91.38 225 LYS F CA 1
ATOM 13157 C C . LYS C 3 225 ? 238.081 245.733 256.637 1.00 91.38 225 LYS F C 1
ATOM 13158 O O . LYS C 3 225 ? 237.138 245.664 255.839 1.00 91.38 225 LYS F O 1
ATOM 13164 N N . GLU C 3 226 ? 239.134 244.908 256.572 1.00 94.91 226 GLU F N 1
ATOM 13165 C CA . GLU C 3 226 ? 239.219 243.897 255.521 1.00 94.91 226 GLU F CA 1
ATOM 13166 C C . GLU C 3 226 ? 238.163 242.810 255.698 1.00 94.91 226 GLU F C 1
ATOM 13167 O O . GLU C 3 226 ? 237.551 242.376 254.718 1.00 94.91 226 GLU F O 1
ATOM 13173 N N . ILE C 3 227 ? 237.924 242.375 256.941 1.00 91.98 227 ILE F N 1
ATOM 13174 C CA . ILE C 3 227 ? 236.951 241.316 257.194 1.00 91.98 227 ILE F CA 1
ATOM 13175 C C . ILE C 3 227 ? 235.533 241.808 256.918 1.00 91.98 227 ILE F C 1
ATOM 13176 O O . ILE C 3 227 ? 234.719 241.089 256.323 1.00 91.98 227 ILE F O 1
ATOM 13181 N N . THR C 3 228 ? 235.226 243.054 257.286 1.00 96.51 228 THR F N 1
ATOM 13182 C CA . THR C 3 228 ? 233.893 243.575 257.007 1.00 96.51 228 THR F CA 1
ATOM 13183 C C . THR C 3 228 ? 233.693 243.872 255.525 1.00 96.51 228 THR F C 1
ATOM 13184 O O . THR C 3 228 ? 232.591 243.679 255.000 1.00 96.51 228 THR F O 1
ATOM 13188 N N . GLU C 3 229 ? 234.734 244.322 254.820 1.00 100.19 229 GLU F N 1
ATOM 13189 C CA . GLU C 3 229 ? 234.578 244.543 253.390 1.00 100.19 229 GLU F CA 1
ATOM 13190 C C . GLU C 3 229 ? 234.619 243.248 252.591 1.00 100.19 229 GLU F C 1
ATOM 13191 O O . GLU C 3 229 ? 234.202 243.239 251.428 1.00 100.19 229 GLU F O 1
ATOM 13197 N N . ALA C 3 230 ? 235.119 242.162 253.176 1.00 98.95 230 ALA F N 1
ATOM 13198 C CA . ALA C 3 230 ? 235.016 240.857 252.546 1.00 98.95 230 ALA F CA 1
ATOM 13199 C C . ALA C 3 230 ? 233.698 240.168 252.856 1.00 98.95 230 ALA F C 1
ATOM 13200 O O . ALA C 3 230 ? 233.202 239.392 252.034 1.00 98.95 230 ALA F O 1
ATOM 13202 N N . CYS C 3 231 ? 233.113 240.449 254.020 1.00 103.33 231 CYS F N 1
ATOM 13203 C CA . CYS C 3 231 ? 231.884 239.802 254.455 1.00 103.33 231 CYS F CA 1
ATOM 13204 C C . CYS C 3 231 ? 230.631 240.415 253.850 1.00 103.33 231 CYS F C 1
ATOM 13205 O O . CYS C 3 231 ? 229.533 239.927 254.132 1.00 103.33 231 CYS F O 1
ATOM 13208 N N . VAL C 3 232 ? 230.760 241.459 253.031 1.00 102.33 232 VAL F N 1
ATOM 13209 C CA . VAL C 3 232 ? 229.621 242.016 252.312 1.00 102.33 232 VAL F CA 1
ATOM 13210 C C . VAL C 3 232 ? 229.541 241.350 250.944 1.00 102.33 232 VAL F C 1
ATOM 13211 O O . VAL C 3 232 ? 228.768 241.778 250.080 1.00 102.33 232 VAL F O 1
ATOM 13215 N N . GLY C 3 233 ? 230.366 240.323 250.737 1.00 106.43 233 GLY F N 1
ATOM 13216 C CA . GLY C 3 233 ? 230.190 239.347 249.681 1.00 106.43 233 GLY F CA 1
ATOM 13217 C C . GLY C 3 233 ? 230.315 239.836 248.253 1.00 106.43 233 GLY F C 1
ATOM 13218 O O . GLY C 3 233 ? 229.470 239.516 247.413 1.00 106.43 233 GLY F O 1
ATOM 13219 N N . SER C 3 234 ? 231.356 240.613 247.960 1.00 109.05 234 SER F N 1
ATOM 13220 C CA . SER C 3 234 ? 231.628 240.960 246.571 1.00 109.05 234 SER F CA 1
ATOM 13221 C C . SER C 3 234 ? 232.208 239.768 245.821 1.00 109.05 234 SER F C 1
ATOM 13222 O O . SER C 3 234 ? 231.880 239.541 244.651 1.00 109.05 234 SER F O 1
ATOM 13225 N N . CYS C 3 235 ? 233.069 239.000 246.483 1.00 110.48 235 CYS F N 1
ATOM 13226 C CA . CYS C 3 235 ? 233.640 237.778 245.939 1.00 110.48 235 CYS F CA 1
ATOM 13227 C C . CYS C 3 235 ? 233.399 236.654 246.932 1.00 110.48 235 CYS F C 1
ATOM 13228 O O . CYS C 3 235 ? 233.479 236.860 248.144 1.00 110.48 235 CYS F O 1
ATOM 13231 N N . GLU C 3 236 ? 233.107 235.458 246.414 1.00 107.21 236 GLU F N 1
ATOM 13232 C CA . GLU C 3 236 ? 232.661 234.377 247.285 1.00 107.21 236 GLU F CA 1
ATOM 13233 C C . GLU C 3 236 ? 233.804 233.726 248.054 1.00 107.21 236 GLU F C 1
ATOM 13234 O O . GLU C 3 236 ? 233.606 233.310 249.203 1.00 107.21 236 GLU F O 1
ATOM 13240 N N . ALA C 3 237 ? 234.991 233.613 247.451 1.00 105.69 237 ALA F N 1
ATOM 13241 C CA . ALA C 3 237 ? 236.122 233.023 248.165 1.00 105.69 237 ALA F CA 1
ATOM 13242 C C . ALA C 3 237 ? 236.600 233.937 249.281 1.00 105.69 237 ALA F C 1
ATOM 13243 O O . ALA C 3 237 ? 236.987 233.467 250.359 1.00 105.69 237 ALA F O 1
ATOM 13245 N N . LYS C 3 238 ? 236.565 235.249 249.032 1.00 99.98 238 LYS F N 1
ATOM 13246 C CA . LYS C 3 238 ? 236.835 236.248 250.060 1.00 99.98 238 LYS F CA 1
ATOM 13247 C C . LYS C 3 238 ? 235.856 236.131 251.217 1.00 99.98 238 LYS F C 1
ATOM 13248 O O . LYS C 3 238 ? 236.250 236.187 252.390 1.00 99.98 238 LYS F O 1
ATOM 13254 N N . ARG C 3 239 ? 234.577 236.018 250.899 1.00 103.15 239 ARG F N 1
ATOM 13255 C CA . ARG C 3 239 ? 233.600 235.817 251.977 1.00 103.15 239 ARG F CA 1
ATOM 13256 C C . ARG C 3 239 ? 234.000 234.572 252.731 1.00 103.15 239 ARG F C 1
ATOM 13257 O O . ARG C 3 239 ? 234.348 234.712 253.887 1.00 103.15 239 ARG F O 1
ATOM 13265 N N . ALA C 3 240 ? 234.082 233.428 252.073 1.00 102.42 240 ALA F N 1
ATOM 13266 C CA . ALA C 3 240 ? 234.269 232.170 252.792 1.00 102.42 240 ALA F CA 1
ATOM 13267 C C . ALA C 3 240 ? 235.503 232.210 253.687 1.00 102.42 240 ALA F C 1
ATOM 13268 O O . ALA C 3 240 ? 235.470 231.705 254.819 1.00 102.42 240 ALA F O 1
ATOM 13270 N N . GLU C 3 241 ? 236.590 232.839 253.255 1.00 101.46 241 GLU F N 1
ATOM 13271 C CA . GLU C 3 241 ? 237.747 232.880 254.179 1.00 101.46 241 GLU F CA 1
ATOM 13272 C C . GLU C 3 241 ? 237.371 233.805 255.317 1.00 101.46 241 GLU F C 1
ATOM 13273 O O . GLU C 3 241 ? 237.578 233.426 256.477 1.00 101.46 241 GLU F O 1
ATOM 13279 N N . ALA C 3 242 ? 236.831 234.983 254.999 1.00 96.97 242 ALA F N 1
ATOM 13280 C CA . ALA C 3 242 ? 236.511 235.884 256.102 1.00 96.97 242 ALA F CA 1
ATOM 13281 C C . ALA C 3 242 ? 235.574 235.232 257.110 1.00 96.97 242 ALA F C 1
ATOM 13282 O O . ALA C 3 242 ? 235.703 235.468 258.313 1.00 96.97 242 ALA F O 1
ATOM 13284 N N . LEU C 3 243 ? 234.655 234.384 256.641 1.00 92.67 243 LEU F N 1
ATOM 13285 C CA . LEU C 3 243 ? 233.756 233.681 257.548 1.00 92.67 243 LEU F CA 1
ATOM 13286 C C . LEU C 3 243 ? 234.498 232.646 258.383 1.00 92.67 243 LEU F C 1
ATOM 13287 O O . LEU C 3 243 ? 234.226 232.501 259.578 1.00 92.67 243 LEU F O 1
ATOM 13292 N N . GLN C 3 244 ? 235.455 231.933 257.782 1.00 91.49 244 GLN F N 1
ATOM 13293 C CA . GLN C 3 244 ? 236.276 231.017 258.572 1.00 91.49 244 GLN F CA 1
ATOM 13294 C C . GLN C 3 244 ? 237.194 231.769 259.528 1.00 91.49 244 GLN F C 1
ATOM 13295 O O . GLN C 3 244 ? 237.459 231.289 260.639 1.00 91.49 244 GLN F O 1
ATOM 13301 N N . SER C 3 245 ? 237.668 232.952 259.120 1.00 90.59 245 SER F N 1
ATOM 13302 C CA . SER C 3 245 ? 238.484 233.782 259.998 1.00 90.59 245 SER F CA 1
ATOM 13303 C C . SER C 3 245 ? 237.692 234.258 261.206 1.00 90.59 245 SER F C 1
ATOM 13304 O O . SER C 3 245 ? 238.214 234.284 262.323 1.00 90.59 245 SER F O 1
ATOM 13307 N N . ILE C 3 246 ? 236.431 234.639 260.998 1.00 87.00 246 ILE F N 1
ATOM 13308 C CA . ILE C 3 246 ? 235.547 234.957 262.117 1.00 87.00 246 ILE F CA 1
ATOM 13309 C C . ILE C 3 246 ? 235.288 233.713 262.959 1.00 87.00 246 ILE F C 1
ATOM 13310 O O . ILE C 3 246 ? 235.270 233.774 264.196 1.00 87.00 246 ILE F O 1
ATOM 13315 N N . ALA C 3 247 ? 235.145 232.558 262.311 1.00 92.61 247 ALA F N 1
ATOM 13316 C CA . ALA C 3 247 ? 234.818 231.331 263.017 1.00 92.61 247 ALA F CA 1
ATOM 13317 C C . ALA C 3 247 ? 235.966 230.790 263.863 1.00 92.61 247 ALA F C 1
ATOM 13318 O O . ALA C 3 247 ? 235.708 229.994 264.772 1.00 92.61 247 ALA F O 1
ATOM 13320 N N . THR C 3 248 ? 237.228 231.180 263.603 1.00 95.64 248 THR F N 1
ATOM 13321 C CA . THR C 3 248 ? 238.273 230.614 264.451 1.00 95.64 248 THR F CA 1
ATOM 13322 C C . THR C 3 248 ? 239.393 231.576 264.863 1.00 95.64 248 THR F C 1
ATOM 13323 O O . THR C 3 248 ? 240.451 231.110 265.305 1.00 95.64 248 THR F O 1
ATOM 13327 N N . ASP C 3 249 ? 239.204 232.889 264.780 1.00 88.64 249 ASP F N 1
ATOM 13328 C CA . ASP C 3 249 ? 240.211 233.806 265.322 1.00 88.64 249 ASP F CA 1
ATOM 13329 C C . ASP C 3 249 ? 240.126 233.812 266.843 1.00 88.64 249 ASP F C 1
ATOM 13330 O O . ASP C 3 249 ? 239.067 234.135 267.390 1.00 88.64 249 ASP F O 1
ATOM 13335 N N . PRO C 3 250 ? 241.200 233.468 267.558 1.00 88.83 250 PRO F N 1
ATOM 13336 C CA . PRO C 3 250 ? 241.132 233.522 269.024 1.00 88.83 250 PRO F CA 1
ATOM 13337 C C . PRO C 3 250 ? 241.132 234.938 269.570 1.00 88.83 250 PRO F C 1
ATOM 13338 O O . PRO C 3 250 ? 240.554 235.176 270.636 1.00 88.83 250 PRO F O 1
ATOM 13342 N N . GLY C 3 251 ? 241.746 235.886 268.875 1.00 88.91 251 GLY F N 1
ATOM 13343 C CA . GLY C 3 251 ? 241.812 237.242 269.375 1.00 88.91 251 GLY F CA 1
ATOM 13344 C C . GLY C 3 251 ? 240.685 238.125 268.884 1.00 88.91 251 GLY F C 1
ATOM 13345 O O . GLY C 3 251 ? 240.836 239.348 268.820 1.00 88.91 251 GLY F O 1
ATOM 13346 N N . LEU C 3 252 ? 239.549 237.527 268.534 1.00 90.10 252 LEU F N 1
ATOM 13347 C CA . LEU C 3 252 ? 238.446 238.300 267.990 1.00 90.10 252 LEU F CA 1
ATOM 13348 C C . LEU C 3 252 ? 237.578 238.904 269.087 1.00 90.10 252 LEU F C 1
ATOM 13349 O O . LEU C 3 252 ? 236.736 239.758 268.794 1.00 90.10 252 LEU F O 1
ATOM 13354 N N . TYR C 3 253 ? 237.812 238.546 270.348 1.00 96.72 253 TYR F N 1
ATOM 13355 C CA . TYR C 3 253 ? 237.301 239.367 271.434 1.00 96.72 253 TYR F CA 1
ATOM 13356 C C . TYR C 3 253 ? 238.026 240.709 271.428 1.00 96.72 253 TYR F C 1
ATOM 13357 O O . TYR C 3 253 ? 239.078 240.868 270.798 1.00 96.72 253 TYR F O 1
ATOM 13366 N N . GLN C 3 254 ? 237.395 241.701 272.080 1.00 97.36 254 GLN F N 1
ATOM 13367 C CA . GLN C 3 254 ? 237.817 243.103 272.216 1.00 97.36 254 GLN F CA 1
ATOM 13368 C C . GLN C 3 254 ? 237.677 243.854 270.881 1.00 97.36 254 GLN F C 1
ATOM 13369 O O . GLN C 3 254 ? 237.874 245.071 270.812 1.00 97.36 254 GLN F O 1
ATOM 13375 N N . MET C 3 255 ? 237.267 243.141 269.831 1.00 91.33 255 MET F N 1
ATOM 13376 C CA . MET C 3 255 ? 236.751 243.692 268.588 1.00 91.33 255 MET F CA 1
ATOM 13377 C C . MET C 3 255 ? 235.275 243.385 268.409 1.00 91.33 255 MET F C 1
ATOM 13378 O O . MET C 3 255 ? 234.644 243.926 267.494 1.00 91.33 255 MET F O 1
ATOM 13383 N N . LEU C 3 256 ? 234.724 242.534 269.271 1.00 84.71 256 LEU F N 1
ATOM 13384 C CA . LEU C 3 256 ? 233.346 242.072 269.135 1.00 84.71 256 LEU F CA 1
ATOM 13385 C C . LEU C 3 256 ? 232.248 243.131 269.320 1.00 84.71 256 LEU F C 1
ATOM 13386 O O . LEU C 3 256 ? 231.179 242.944 268.709 1.00 84.71 256 LEU F O 1
ATOM 13391 N N . PRO C 3 257 ? 232.395 244.197 270.140 1.00 81.99 257 PRO F N 1
ATOM 13392 C CA . PRO C 3 257 ? 231.392 245.275 270.087 1.00 81.99 257 PRO F CA 1
ATOM 13393 C C . PRO C 3 257 ? 231.215 245.905 268.723 1.00 81.99 257 PRO F C 1
ATOM 13394 O O . PRO C 3 257 ? 230.077 246.153 268.311 1.00 81.99 257 PRO F O 1
ATOM 13398 N N . ARG C 3 258 ? 232.324 246.075 268.004 1.00 85.89 258 ARG F N 1
ATOM 13399 C CA . ARG C 3 258 ? 232.289 246.761 266.697 1.00 85.89 258 ARG F CA 1
ATOM 13400 C C . ARG C 3 258 ? 231.701 245.834 265.651 1.00 85.89 258 ARG F C 1
ATOM 13401 O O . ARG C 3 258 ? 231.140 246.356 264.706 1.00 85.89 258 ARG F O 1
ATOM 13409 N N . PHE C 3 259 ? 231.829 244.519 265.792 1.00 86.31 259 PHE F N 1
ATOM 13410 C CA . PHE C 3 259 ? 231.198 243.553 264.895 1.00 86.31 259 PHE F CA 1
ATOM 13411 C C . PHE C 3 259 ? 229.705 243.441 265.164 1.00 86.31 259 PHE F C 1
ATOM 13412 O O . PHE C 3 259 ? 228.903 243.399 264.222 1.00 86.31 259 PHE F O 1
ATOM 13420 N N . SER C 3 260 ? 229.317 243.396 266.444 1.00 91.76 260 SER F N 1
ATOM 13421 C CA . SER C 3 260 ? 227.901 243.339 266.796 1.00 91.76 260 SER F CA 1
ATOM 13422 C C . SER C 3 260 ? 227.173 244.606 266.373 1.00 91.76 260 SER F C 1
ATOM 13423 O O . SER C 3 260 ? 226.045 244.544 265.864 1.00 91.76 260 SER F O 1
ATOM 13426 N N . THR C 3 261 ? 227.824 245.760 266.532 1.00 88.84 261 THR F N 1
ATOM 13427 C CA . THR C 3 261 ? 227.206 247.013 266.135 1.00 88.84 261 THR F CA 1
ATOM 13428 C C . THR C 3 261 ? 227.094 247.102 264.625 1.00 88.84 261 THR F C 1
ATOM 13429 O O . THR C 3 261 ? 226.107 247.631 264.123 1.00 88.84 261 THR F O 1
ATOM 13433 N N . PHE C 3 262 ? 228.077 246.557 263.896 1.00 87.61 262 PHE F N 1
ATOM 13434 C CA . PHE C 3 262 ? 228.043 246.561 262.435 1.00 87.61 262 PHE F CA 1
ATOM 13435 C C . PHE C 3 262 ? 226.944 245.654 261.901 1.00 87.61 262 PHE F C 1
ATOM 13436 O O . PHE C 3 262 ? 226.278 245.990 260.913 1.00 87.61 262 PHE F O 1
ATOM 13444 N N . ILE C 3 263 ? 226.743 244.504 262.547 1.00 87.97 263 ILE F N 1
ATOM 13445 C CA . ILE C 3 263 ? 225.641 243.621 262.179 1.00 87.97 263 ILE F CA 1
ATOM 13446 C C . ILE C 3 263 ? 224.301 244.299 262.444 1.00 87.97 263 ILE F C 1
ATOM 13447 O O . ILE C 3 263 ? 223.391 244.247 261.610 1.00 87.97 263 ILE F O 1
ATOM 13452 N N . SER C 3 264 ? 224.047 244.641 263.710 1.00 93.99 264 SER F N 1
ATOM 13453 C CA . SER C 3 264 ? 222.763 245.237 264.139 1.00 93.99 264 SER F CA 1
ATOM 13454 C C . SER C 3 264 ? 222.446 246.446 263.298 1.00 93.99 264 SER F C 1
ATOM 13455 O O . SER C 3 264 ? 221.355 246.492 262.732 1.00 93.99 264 SER F O 1
ATOM 13458 N N . GLU C 3 265 ? 223.367 247.388 263.228 1.00 98.34 265 GLU F N 1
ATOM 13459 C CA . GLU C 3 265 ? 223.059 248.633 262.499 1.00 98.34 265 GLU F CA 1
ATOM 13460 C C . GLU C 3 265 ? 222.794 248.261 261.046 1.00 98.34 265 GLU F C 1
ATOM 13461 O O . GLU C 3 265 ? 221.891 248.851 260.442 1.00 98.34 265 GLU F O 1
ATOM 13467 N N . GLY C 3 266 ? 223.558 247.304 260.517 1.00 97.46 266 GLY F N 1
ATOM 13468 C CA . GLY C 3 266 ? 223.385 246.979 259.094 1.00 97.46 266 GLY F CA 1
ATOM 13469 C C . GLY C 3 266 ? 222.001 246.440 258.793 1.00 97.46 266 GLY F C 1
ATOM 13470 O O . GLY C 3 266 ? 221.321 247.038 257.966 1.00 97.46 266 GLY F O 1
ATOM 13471 N N . VAL C 3 267 ? 221.522 245.474 259.559 1.00 96.34 267 VAL F N 1
ATOM 13472 C CA . VAL C 3 267 ? 220.222 244.877 259.181 1.00 96.34 267 VAL F CA 1
ATOM 13473 C C . VAL C 3 267 ? 219.163 245.969 259.228 1.00 96.34 267 VAL F C 1
ATOM 13474 O O . VAL C 3 267 ? 218.349 246.010 258.311 1.00 96.34 267 VAL F O 1
ATOM 13478 N N . ARG C 3 268 ? 219.189 246.840 260.228 1.00 103.40 268 ARG F N 1
ATOM 13479 C CA . ARG C 3 268 ? 218.105 247.850 260.373 1.00 103.40 268 ARG F CA 1
ATOM 13480 C C . ARG C 3 268 ? 218.082 248.863 259.231 1.00 103.40 268 ARG F C 1
ATOM 13481 O O . ARG C 3 268 ? 216.984 249.315 258.903 1.00 103.40 268 ARG F O 1
ATOM 13489 N N . VAL C 3 269 ? 219.239 249.267 258.703 1.00 110.09 269 VAL F N 1
ATOM 13490 C CA . VAL C 3 269 ? 219.254 250.183 257.520 1.00 110.09 269 VAL F CA 1
ATOM 13491 C C . VAL C 3 269 ? 219.327 249.333 256.261 1.00 110.09 269 VAL F C 1
ATOM 13492 O O . VAL C 3 269 ? 219.428 249.919 255.180 1.00 110.09 269 VAL F O 1
ATOM 13496 N N . ASN C 3 270 ? 219.355 248.008 256.404 1.00 118.55 270 ASN F N 1
ATOM 13497 C CA . ASN C 3 270 ? 219.306 247.143 255.198 1.00 118.55 270 ASN F CA 1
ATOM 13498 C C . ASN C 3 270 ? 217.933 246.512 255.039 1.00 118.55 270 ASN F C 1
ATOM 13499 O O . ASN C 3 270 ? 217.796 245.666 254.158 1.00 118.55 270 ASN F O 1
ATOM 13504 N N . VAL C 3 271 ? 216.970 246.855 255.882 1.00 126.04 271 VAL F N 1
ATOM 13505 C CA . VAL C 3 271 ? 215.592 246.359 255.622 1.00 126.04 271 VAL F CA 1
ATOM 13506 C C . VAL C 3 271 ? 214.783 247.572 255.197 1.00 126.04 271 VAL F C 1
ATOM 13507 O O . VAL C 3 271 ? 213.611 247.405 254.868 1.00 126.04 271 VAL F O 1
ATOM 13511 N N . VAL C 3 272 ? 215.401 248.752 255.221 1.00 125.93 272 VAL F N 1
ATOM 13512 C CA . VAL C 3 272 ? 214.724 249.971 254.683 1.00 125.93 272 VAL F CA 1
ATOM 13513 C C . VAL C 3 272 ? 214.526 249.694 253.196 1.00 125.93 272 VAL F C 1
ATOM 13514 O O . VAL C 3 272 ? 213.450 250.024 252.681 1.00 125.93 272 VAL F O 1
ATOM 13518 N N . GLN C 3 273 ? 215.526 249.133 252.524 1.00 125.33 273 GLN F N 1
ATOM 13519 C CA . GLN C 3 273 ? 215.331 248.630 251.139 1.00 125.33 273 GLN F CA 1
ATOM 13520 C C . GLN C 3 273 ? 215.645 247.147 251.318 1.00 125.33 273 GLN F C 1
ATOM 13521 O O . GLN C 3 273 ? 216.774 246.868 251.743 1.00 125.33 273 GLN F O 1
ATOM 13527 N N . ASN C 3 274 ? 214.775 246.226 250.920 1.00 126.32 274 ASN F N 1
ATOM 13528 C CA . ASN C 3 274 ? 214.970 244.803 251.311 1.00 126.32 274 ASN F CA 1
ATOM 13529 C C . ASN C 3 274 ? 216.096 244.164 250.513 1.00 126.32 274 ASN F C 1
ATOM 13530 O O . ASN C 3 274 ? 215.778 243.330 249.654 1.00 126.32 274 ASN F O 1
ATOM 13535 N N . ASN C 3 275 ? 217.356 244.442 250.876 1.00 124.97 275 ASN F N 1
ATOM 13536 C CA . ASN C 3 275 ? 218.505 243.956 250.071 1.00 124.97 275 ASN F CA 1
ATOM 13537 C C . ASN C 3 275 ? 218.868 242.558 250.526 1.00 124.97 275 ASN F C 1
ATOM 13538 O O . ASN C 3 275 ? 219.749 242.444 251.362 1.00 124.97 275 ASN F O 1
ATOM 13543 N N . LEU C 3 276 ? 218.373 241.543 249.830 1.00 115.45 276 LEU F N 1
ATOM 13544 C CA . LEU C 3 276 ? 218.532 240.154 250.326 1.00 115.45 276 LEU F CA 1
ATOM 13545 C C . LEU C 3 276 ? 219.989 239.713 250.494 1.00 115.45 276 LEU F C 1
ATOM 13546 O O . LEU C 3 276 ? 220.272 239.094 251.521 1.00 115.45 276 LEU F O 1
ATOM 13551 N N . ALA C 3 277 ? 220.888 240.008 249.568 1.00 116.43 277 ALA F N 1
ATOM 13552 C CA . ALA C 3 277 ? 222.260 239.498 249.780 1.00 116.43 277 ALA F CA 1
ATOM 13553 C C . ALA C 3 277 ? 222.819 240.157 251.027 1.00 116.43 277 ALA F C 1
ATOM 13554 O O . ALA C 3 277 ? 223.375 239.436 251.879 1.00 116.43 277 ALA F O 1
ATOM 13556 N N . LEU C 3 278 ? 222.625 241.472 251.137 1.00 108.70 278 LEU F N 1
ATOM 13557 C CA . LEU C 3 278 ? 223.248 242.172 252.277 1.00 108.70 278 LEU F CA 1
ATOM 13558 C C . LEU C 3 278 ? 222.823 241.419 253.530 1.00 108.70 278 LEU F C 1
ATOM 13559 O O . LEU C 3 278 ? 223.683 241.179 254.371 1.00 108.70 278 LEU F O 1
ATOM 13564 N N . LEU C 3 279 ? 221.602 240.893 253.541 1.00 108.52 279 LEU F N 1
ATOM 13565 C CA . LEU C 3 279 ? 221.056 240.232 254.719 1.00 108.52 279 LEU F CA 1
ATOM 13566 C C . LEU C 3 279 ? 221.550 238.801 254.834 1.00 108.52 279 LEU F C 1
ATOM 13567 O O . LEU C 3 279 ? 221.822 238.329 255.942 1.00 108.52 279 LEU F O 1
ATOM 13572 N N . ILE C 3 280 ? 221.719 238.113 253.705 1.00 107.92 280 ILE F N 1
ATOM 13573 C CA . ILE C 3 280 ? 222.139 236.717 253.750 1.00 107.92 280 ILE F CA 1
ATOM 13574 C C . ILE C 3 280 ? 223.603 236.654 254.195 1.00 107.92 280 ILE F C 1
ATOM 13575 O O . ILE C 3 280 ? 224.003 235.777 254.978 1.00 107.92 280 ILE F O 1
ATOM 13580 N N . TYR C 3 281 ? 224.385 237.672 253.806 1.00 104.95 281 TYR F N 1
ATOM 13581 C CA . TYR C 3 281 ? 225.782 237.766 254.221 1.00 104.95 281 TYR F CA 1
ATOM 13582 C C . TYR C 3 281 ? 225.893 238.096 255.704 1.00 104.95 281 TYR F C 1
ATOM 13583 O O . TYR C 3 281 ? 226.756 237.552 256.404 1.00 104.95 281 TYR F O 1
ATOM 13592 N N . LEU C 3 282 ? 225.015 238.972 256.203 1.00 97.05 282 LEU F N 1
ATOM 13593 C CA . LEU C 3 282 ? 225.039 239.314 257.624 1.00 97.05 282 LEU F CA 1
ATOM 13594 C C . LEU C 3 282 ? 224.601 238.138 258.493 1.00 97.05 282 LEU F C 1
ATOM 13595 O O . LEU C 3 282 ? 225.149 237.931 259.581 1.00 97.05 282 LEU F O 1
ATOM 13600 N N . MET C 3 283 ? 223.623 237.354 258.030 1.00 92.74 283 MET F N 1
ATOM 13601 C CA . MET C 3 283 ? 223.219 236.167 258.779 1.00 92.74 283 MET F CA 1
ATOM 13602 C C . MET C 3 283 ? 224.315 235.111 258.793 1.00 92.74 283 MET F C 1
ATOM 13603 O O . MET C 3 283 ? 224.512 234.434 259.811 1.00 92.74 283 MET F O 1
ATOM 13608 N N . ARG C 3 284 ? 225.045 234.968 257.682 1.00 89.14 284 ARG F N 1
ATOM 13609 C CA . ARG C 3 284 ? 226.202 234.081 257.689 1.00 89.14 284 ARG F CA 1
ATOM 13610 C C . ARG C 3 284 ? 227.309 234.605 258.599 1.00 89.14 284 ARG F C 1
ATOM 13611 O O . ARG C 3 284 ? 228.023 233.811 259.218 1.00 89.14 284 ARG F O 1
ATOM 13619 N N . MET C 3 285 ? 227.439 235.930 258.718 1.00 90.57 285 MET F N 1
ATOM 13620 C CA . MET C 3 285 ? 228.382 236.512 259.669 1.00 90.57 285 MET F CA 1
ATOM 13621 C C . MET C 3 285 ? 227.976 236.224 261.111 1.00 90.57 285 MET F C 1
ATOM 13622 O O . MET C 3 285 ? 228.836 235.994 261.966 1.00 90.57 285 MET F O 1
ATOM 13627 N N . VAL C 3 286 ? 226.671 236.235 261.393 1.00 88.11 286 VAL F N 1
ATOM 13628 C CA . VAL C 3 286 ? 226.171 235.888 262.725 1.00 88.11 286 VAL F CA 1
ATOM 13629 C C . VAL C 3 286 ? 226.469 234.426 263.044 1.00 88.11 286 VAL F C 1
ATOM 13630 O O . VAL C 3 286 ? 226.939 234.093 264.144 1.00 88.11 286 VAL F O 1
ATOM 13634 N N . LYS C 3 287 ? 226.218 233.541 262.075 1.00 87.24 287 LYS F N 1
ATOM 13635 C CA . LYS C 3 287 ? 226.500 232.118 262.247 1.00 87.24 287 LYS F CA 1
ATOM 13636 C C . LYS C 3 287 ? 227.995 231.865 262.429 1.00 87.24 287 LYS F C 1
ATOM 13637 O O . LYS C 3 287 ? 228.397 231.012 263.232 1.00 87.24 287 LYS F O 1
ATOM 13643 N N . ALA C 3 288 ? 228.834 232.631 261.730 1.00 89.16 288 ALA F N 1
ATOM 13644 C CA . ALA C 3 288 ? 230.277 232.514 261.913 1.00 89.16 288 ALA F CA 1
ATOM 13645 C C . ALA C 3 288 ? 230.733 233.107 263.240 1.00 89.16 288 ALA F C 1
ATOM 13646 O O . ALA C 3 288 ? 231.772 232.706 263.773 1.00 89.16 288 ALA F O 1
ATOM 13648 N N . LEU C 3 289 ? 229.985 234.071 263.778 1.00 82.70 289 LEU F N 1
ATOM 13649 C CA . LEU C 3 289 ? 230.313 234.600 265.093 1.00 82.70 289 LEU F CA 1
ATOM 13650 C C . LEU C 3 289 ? 229.951 233.616 266.192 1.00 82.70 289 LEU F C 1
ATOM 13651 O O . LEU C 3 289 ? 230.599 233.596 267.244 1.00 82.70 289 LEU F O 1
ATOM 13656 N N . MET C 3 290 ? 228.927 232.796 265.969 1.00 88.47 290 MET F N 1
ATOM 13657 C CA . MET C 3 290 ? 228.403 231.981 267.059 1.00 88.47 290 MET F CA 1
ATOM 13658 C C . MET C 3 290 ? 229.266 230.758 267.335 1.00 88.47 290 MET F C 1
ATOM 13659 O O . MET C 3 290 ? 229.514 230.425 268.498 1.00 88.47 290 MET F O 1
ATOM 13664 N N . ASP C 3 291 ? 229.734 230.081 266.291 1.00 90.83 291 ASP F N 1
ATOM 13665 C CA . ASP C 3 291 ? 230.481 228.841 266.472 1.00 90.83 291 ASP F CA 1
ATOM 13666 C C . ASP C 3 291 ? 231.946 229.055 266.836 1.00 90.83 291 ASP F C 1
ATOM 13667 O O . ASP C 3 291 ? 232.668 228.068 267.014 1.00 90.83 291 ASP F O 1
ATOM 13672 N N . ASN C 3 292 ? 232.400 230.295 266.952 1.00 85.04 292 ASN F N 1
ATOM 13673 C CA . ASN C 3 292 ? 233.724 230.573 267.496 1.00 85.04 292 ASN F CA 1
ATOM 13674 C C . ASN C 3 292 ? 233.736 230.216 268.976 1.00 85.04 292 ASN F C 1
ATOM 13675 O O . ASN C 3 292 ? 232.919 230.748 269.736 1.00 85.04 292 ASN F O 1
ATOM 13680 N N . PRO C 3 293 ? 234.626 229.331 269.429 1.00 85.48 293 PRO F N 1
ATOM 13681 C CA . PRO C 3 293 ? 234.578 228.899 270.832 1.00 85.48 293 PRO F CA 1
ATOM 13682 C C . PRO C 3 293 ? 235.244 229.848 271.811 1.00 85.48 293 PRO F C 1
ATOM 13683 O O . PRO C 3 293 ? 234.967 229.753 273.014 1.00 85.48 293 PRO F O 1
ATOM 13687 N N . THR C 3 294 ? 236.102 230.759 271.351 1.00 84.42 294 THR F N 1
ATOM 13688 C CA . THR C 3 294 ? 236.893 231.561 272.278 1.00 84.42 294 THR F CA 1
ATOM 13689 C C . THR C 3 294 ? 236.093 232.729 272.847 1.00 84.42 294 THR F C 1
ATOM 13690 O O . THR C 3 294 ? 236.148 232.995 274.054 1.00 84.42 294 THR F O 1
ATOM 13694 N N . LEU C 3 295 ? 235.321 233.408 272.008 1.00 80.03 295 LEU F N 1
ATOM 13695 C CA . LEU C 3 295 ? 234.684 234.653 272.401 1.00 80.03 295 LEU F CA 1
ATOM 13696 C C . LEU C 3 295 ? 233.429 234.430 273.242 1.00 80.03 295 LEU F C 1
ATOM 13697 O O . LEU C 3 295 ? 232.745 233.409 273.132 1.00 80.03 295 LEU F O 1
ATOM 13702 N N . TYR C 3 296 ? 233.139 235.418 274.089 1.00 81.67 296 TYR F N 1
ATOM 13703 C CA . TYR C 3 296 ? 232.021 235.407 275.024 1.00 81.67 296 TYR F CA 1
ATOM 13704 C C . TYR C 3 296 ? 230.883 236.213 274.409 1.00 81.67 296 TYR F C 1
ATOM 13705 O O . TYR C 3 296 ? 230.972 237.441 274.308 1.00 81.67 296 TYR F O 1
ATOM 13714 N N . LEU C 3 297 ? 229.807 235.533 274.008 1.00 79.52 297 LEU F N 1
ATOM 13715 C CA . LEU C 3 297 ? 228.793 236.167 273.175 1.00 79.52 297 LEU F CA 1
ATOM 13716 C C . LEU C 3 297 ? 227.580 236.708 273.911 1.00 79.52 297 LEU F C 1
ATOM 13717 O O . LEU C 3 297 ? 226.953 237.642 273.403 1.00 79.52 297 LEU F O 1
ATOM 13722 N N . GLU C 3 298 ? 227.214 236.170 275.074 1.00 78.15 298 GLU F N 1
ATOM 13723 C CA . GLU C 3 298 ? 225.934 236.562 275.655 1.00 78.15 298 GLU F CA 1
ATOM 13724 C C . GLU C 3 298 ? 225.940 237.949 276.294 1.00 78.15 298 GLU F C 1
ATOM 13725 O O . GLU C 3 298 ? 224.912 238.360 276.836 1.00 78.15 298 GLU F O 1
ATOM 13731 N N . LYS C 3 299 ? 227.044 238.688 276.224 1.00 74.41 299 LYS F N 1
ATOM 13732 C CA . LYS C 3 299 ? 226.985 240.118 276.475 1.00 74.41 299 LYS F CA 1
ATOM 13733 C C . LYS C 3 299 ? 226.448 240.886 275.277 1.00 74.41 299 LYS F C 1
ATOM 13734 O O . LYS C 3 299 ? 225.978 242.015 275.440 1.00 74.41 299 LYS F O 1
ATOM 13740 N N . TYR C 3 300 ? 226.489 240.295 274.087 1.00 73.36 300 TYR F N 1
ATOM 13741 C CA . TYR C 3 300 ? 226.131 240.975 272.851 1.00 73.36 300 TYR F CA 1
ATOM 13742 C C . TYR C 3 300 ? 224.894 240.391 272.201 1.00 73.36 300 TYR F C 1
ATOM 13743 O O . TYR C 3 300 ? 224.527 240.820 271.105 1.00 73.36 300 TYR F O 1
ATOM 13752 N N . VAL C 3 301 ? 224.232 239.434 272.854 1.00 71.26 301 VAL F N 1
ATOM 13753 C CA . VAL C 3 301 ? 223.135 238.730 272.214 1.00 71.26 301 VAL F CA 1
ATOM 13754 C C . VAL C 3 301 ? 221.880 239.596 272.212 1.00 71.26 301 VAL F C 1
ATOM 13755 O O . VAL C 3 301 ? 220.962 239.359 271.416 1.00 71.26 301 VAL F O 1
ATOM 13759 N N . HIS C 3 302 ? 221.845 240.634 273.058 1.00 75.33 302 HIS F N 1
ATOM 13760 C CA . HIS C 3 302 ? 220.743 241.586 273.081 1.00 75.33 302 HIS F CA 1
ATOM 13761 C C . HIS C 3 302 ? 220.707 242.458 271.836 1.00 75.33 302 HIS F C 1
ATOM 13762 O O . HIS C 3 302 ? 219.670 243.064 271.551 1.00 75.33 302 HIS F O 1
ATOM 13769 N N . GLU C 3 303 ? 221.813 242.553 271.106 1.00 84.10 303 GLU F N 1
ATOM 13770 C CA . GLU C 3 303 ? 221.824 243.146 269.777 1.00 84.10 303 GLU F CA 1
ATOM 13771 C C . GLU C 3 303 ? 221.658 242.112 268.679 1.00 84.10 303 GLU F C 1
ATOM 13772 O O . GLU C 3 303 ? 221.157 242.440 267.599 1.00 84.10 303 GLU F O 1
ATOM 13778 N N . LEU C 3 304 ? 222.076 240.871 268.937 1.00 79.53 304 LEU F N 1
ATOM 13779 C CA . LEU C 3 304 ? 222.060 239.849 267.899 1.00 79.53 304 LEU F CA 1
ATOM 13780 C C . LEU C 3 304 ? 220.654 239.328 267.640 1.00 79.53 304 LEU F C 1
ATOM 13781 O O . LEU C 3 304 ? 220.270 239.129 266.481 1.00 79.53 304 LEU F O 1
ATOM 13786 N N . ILE C 3 305 ? 219.877 239.100 268.694 1.00 79.84 305 ILE F N 1
ATOM 13787 C CA . ILE C 3 305 ? 218.560 238.472 268.563 1.00 79.84 305 ILE F CA 1
ATOM 13788 C C . ILE C 3 305 ? 217.521 239.341 267.843 1.00 79.84 305 ILE F C 1
ATOM 13789 O O . ILE C 3 305 ? 216.868 238.807 266.933 1.00 79.84 305 ILE F O 1
ATOM 13794 N N . PRO C 3 306 ? 217.325 240.645 268.135 1.00 85.35 306 PRO F N 1
ATOM 13795 C CA . PRO C 3 306 ? 216.356 241.408 267.325 1.00 85.35 306 PRO F CA 1
ATOM 13796 C C . PRO C 3 306 ? 216.747 241.574 265.863 1.00 85.35 306 PRO F C 1
ATOM 13797 O O . PRO C 3 306 ? 215.860 241.774 265.029 1.00 85.35 306 PRO F O 1
ATOM 13801 N N . ALA C 3 307 ? 218.027 241.416 265.520 1.00 87.35 307 ALA F N 1
ATOM 13802 C CA . ALA C 3 307 ? 218.430 241.407 264.118 1.00 87.35 307 ALA F CA 1
ATOM 13803 C C . ALA C 3 307 ? 217.921 240.162 263.398 1.00 87.35 307 ALA F C 1
ATOM 13804 O O . ALA C 3 307 ? 217.370 240.256 262.294 1.00 87.35 307 ALA F O 1
ATOM 13806 N N . VAL C 3 308 ? 218.062 238.985 264.020 1.00 89.05 308 VAL F N 1
ATOM 13807 C CA . VAL C 3 308 ? 217.583 237.770 263.365 1.00 89.05 308 VAL F CA 1
ATOM 13808 C C . VAL C 3 308 ? 216.054 237.729 263.385 1.00 89.05 308 VAL F C 1
ATOM 13809 O O . VAL C 3 308 ? 215.425 237.190 262.461 1.00 89.05 308 VAL F O 1
ATOM 13813 N N . MET C 3 309 ? 215.422 238.214 264.450 1.00 93.74 309 MET F N 1
ATOM 13814 C CA . MET C 3 309 ? 213.946 238.173 264.412 1.00 93.74 309 MET F CA 1
ATOM 13815 C C . MET C 3 309 ? 213.491 239.005 263.216 1.00 93.74 309 MET F C 1
ATOM 13816 O O . MET C 3 309 ? 212.578 238.559 262.511 1.00 93.74 309 MET F O 1
ATOM 13821 N N . THR C 3 310 ? 214.153 240.136 262.971 1.00 94.53 310 THR F N 1
ATOM 13822 C CA . THR C 3 310 ? 213.749 241.012 261.841 1.00 94.53 310 THR F CA 1
ATOM 13823 C C . THR C 3 310 ? 213.942 240.303 260.496 1.00 94.53 310 THR F C 1
ATOM 13824 O O . THR C 3 310 ? 213.106 240.506 259.616 1.00 94.53 310 THR F O 1
ATOM 13828 N N . CYS C 3 311 ? 215.006 239.518 260.334 1.00 104.88 311 CYS F N 1
ATOM 13829 C CA . CYS C 3 311 ? 215.159 238.757 259.068 1.00 104.88 311 CYS F CA 1
ATOM 13830 C C . CYS C 3 311 ? 213.979 237.798 258.894 1.00 104.88 311 CYS F C 1
ATOM 13831 O O . CYS C 3 311 ? 213.477 237.702 257.762 1.00 104.88 311 CYS F O 1
ATOM 13834 N N . ILE C 3 312 ? 213.512 237.163 259.974 1.00 105.02 312 ILE F N 1
ATOM 13835 C CA . ILE C 3 312 ? 212.439 236.134 259.860 1.00 105.02 312 ILE F CA 1
ATOM 13836 C C . ILE C 3 312 ? 211.055 236.770 259.785 1.00 105.02 312 ILE F C 1
ATOM 13837 O O . ILE C 3 312 ? 210.301 236.379 258.906 1.00 105.02 312 ILE F O 1
ATOM 13842 N N . VAL C 3 313 ? 210.748 237.761 260.610 1.00 103.39 313 VAL F N 1
ATOM 13843 C CA . VAL C 3 313 ? 209.353 238.268 260.692 1.00 103.39 313 VAL F CA 1
ATOM 13844 C C . VAL C 3 313 ? 209.137 239.516 259.841 1.00 103.39 313 VAL F C 1
ATOM 13845 O O . VAL C 3 313 ? 208.135 240.203 260.057 1.00 103.39 313 VAL F O 1
ATOM 13849 N N . SER C 3 314 ? 210.016 239.809 258.901 1.00 114.75 314 SER F N 1
ATOM 13850 C CA . SER C 3 314 ? 209.780 241.082 258.175 1.00 114.75 314 SER F CA 1
ATOM 13851 C C . SER C 3 314 ? 209.234 240.934 256.748 1.00 114.75 314 SER F C 1
ATOM 13852 O O . SER C 3 314 ? 209.381 239.852 256.159 1.00 114.75 314 SER F O 1
ATOM 13855 N N . ARG C 3 315 ? 208.611 241.999 256.218 1.00 124.24 315 ARG F N 1
ATOM 13856 C CA . ARG C 3 315 ? 208.110 242.022 254.819 1.00 124.24 315 ARG F CA 1
ATOM 13857 C C . ARG C 3 315 ? 209.289 242.279 253.883 1.00 124.24 315 ARG F C 1
ATOM 13858 O O . ARG C 3 315 ? 210.329 242.791 254.339 1.00 124.24 315 ARG F O 1
ATOM 13866 N N . GLN C 3 316 ? 209.138 241.883 252.628 1.00 130.25 316 GLN F N 1
ATOM 13867 C CA . GLN C 3 316 ? 210.259 242.042 251.680 1.00 130.25 316 GLN F CA 1
ATOM 13868 C C . GLN C 3 316 ? 209.961 243.219 250.738 1.00 130.25 316 GLN F C 1
ATOM 13869 O O . GLN C 3 316 ? 209.035 243.091 249.912 1.00 130.25 316 GLN F O 1
ATOM 13875 N N . LEU C 3 317 ? 210.710 244.324 250.864 1.00 135.21 317 LEU F N 1
ATOM 13876 C CA . LEU C 3 317 ? 210.502 245.556 250.048 1.00 135.21 317 LEU F CA 1
ATOM 13877 C C . LEU C 3 317 ? 210.875 245.337 248.573 1.00 135.21 317 LEU F C 1
ATOM 13878 O O . LEU C 3 317 ? 210.378 246.105 247.729 1.00 135.21 317 LEU F O 1
ATOM 13883 N N . CYS C 3 318 ? 211.758 244.374 248.281 1.00 132.58 318 CYS F N 1
ATOM 13884 C CA . CYS C 3 318 ? 212.195 244.079 246.886 1.00 132.58 318 CYS F CA 1
ATOM 13885 C C . CYS C 3 318 ? 211.184 243.159 246.191 1.00 132.58 318 CYS F C 1
ATOM 13886 O O . CYS C 3 318 ? 210.130 242.886 246.802 1.00 132.58 318 CYS F O 1
ATOM 13889 N N . LEU C 3 319 ? 211.502 242.660 244.988 1.00 133.23 319 LEU F N 1
ATOM 13890 C CA . LEU C 3 319 ? 210.506 241.879 244.194 1.00 133.23 319 LEU F CA 1
ATOM 13891 C C . LEU C 3 319 ? 209.953 240.763 245.070 1.00 133.23 319 LEU F C 1
ATOM 13892 O O . LEU C 3 319 ? 210.754 240.064 245.714 1.00 133.23 319 LEU F O 1
ATOM 13897 N N . ARG C 3 320 ? 208.624 240.653 245.150 1.00 137.60 320 ARG F N 1
ATOM 13898 C CA . ARG C 3 320 ? 207.985 239.640 246.036 1.00 137.60 320 ARG F CA 1
ATOM 13899 C C . ARG C 3 320 ? 208.315 238.201 245.604 1.00 137.60 320 ARG F C 1
ATOM 13900 O O . ARG C 3 320 ? 208.769 237.441 246.481 1.00 137.60 320 ARG F O 1
ATOM 13908 N N . PRO C 3 321 ? 208.168 237.762 244.331 1.00 138.33 321 PRO F N 1
ATOM 13909 C CA . PRO C 3 321 ? 208.406 236.361 243.988 1.00 138.33 321 PRO F CA 1
ATOM 13910 C C . PRO C 3 321 ? 209.870 236.142 243.589 1.00 138.33 321 PRO F C 1
ATOM 13911 O O . PRO C 3 321 ? 210.673 237.017 243.862 1.00 138.33 321 PRO F O 1
ATOM 13915 N N . ASP C 3 322 ? 210.182 234.984 242.997 1.00 139.40 322 ASP F N 1
ATOM 13916 C CA . ASP C 3 322 ? 211.555 234.695 242.493 1.00 139.40 322 ASP F CA 1
ATOM 13917 C C . ASP C 3 322 ? 212.538 234.504 243.652 1.00 139.40 322 ASP F C 1
ATOM 13918 O O . ASP C 3 322 ? 212.973 233.354 243.857 1.00 139.40 322 ASP F O 1
ATOM 13923 N N . VAL C 3 323 ? 212.881 235.572 244.384 1.00 136.15 323 VAL F N 1
ATOM 13924 C CA . VAL C 3 323 ? 213.931 235.409 245.439 1.00 136.15 323 VAL F CA 1
ATOM 13925 C C . VAL C 3 323 ? 213.229 235.000 246.724 1.00 136.15 323 VAL F C 1
ATOM 13926 O O . VAL C 3 323 ? 213.911 234.849 247.737 1.00 136.15 323 VAL F O 1
ATOM 13930 N N . ASP C 3 324 ? 211.911 234.808 246.657 1.00 138.70 324 ASP F N 1
ATOM 13931 C CA . ASP C 3 324 ? 211.169 234.300 247.835 1.00 138.70 324 ASP F CA 1
ATOM 13932 C C . ASP C 3 324 ? 211.785 232.945 248.144 1.00 138.70 324 ASP F C 1
ATOM 13933 O O . ASP C 3 324 ? 211.684 232.511 249.300 1.00 138.70 324 ASP F O 1
ATOM 13938 N N . ASN C 3 325 ? 212.327 232.281 247.118 1.00 138.41 325 ASN F N 1
ATOM 13939 C CA . ASN C 3 325 ? 213.010 230.988 247.355 1.00 138.41 325 ASN F CA 1
ATOM 13940 C C . ASN C 3 325 ? 214.173 231.279 248.291 1.00 138.41 325 ASN F C 1
ATOM 13941 O O . ASN C 3 325 ? 214.312 230.567 249.311 1.00 138.41 325 ASN F O 1
ATOM 13946 N N . HIS C 3 326 ? 214.940 232.321 247.992 1.00 138.40 326 HIS F N 1
ATOM 13947 C CA . HIS C 3 326 ? 216.005 232.708 248.948 1.00 138.40 326 HIS F CA 1
ATOM 13948 C C . HIS C 3 326 ? 215.355 233.257 250.215 1.00 138.40 326 HIS F C 1
ATOM 13949 O O . HIS C 3 326 ? 215.914 233.057 251.289 1.00 138.40 326 HIS F O 1
ATOM 13956 N N . TRP C 3 327 ? 214.222 233.943 250.070 1.00 134.26 327 TRP F N 1
ATOM 13957 C CA . TRP C 3 327 ? 213.589 234.566 251.252 1.00 134.26 327 TRP F CA 1
ATOM 13958 C C . TRP C 3 327 ? 213.279 233.438 252.232 1.00 134.26 327 TRP F C 1
ATOM 13959 O O . TRP C 3 327 ? 213.549 233.599 253.419 1.00 134.26 327 TRP F O 1
ATOM 13970 N N . ALA C 3 328 ? 212.841 232.297 251.728 1.00 132.16 328 ALA F N 1
ATOM 13971 C CA . ALA C 3 328 ? 212.563 231.163 252.618 1.00 132.16 328 ALA F CA 1
ATOM 13972 C C . ALA C 3 328 ? 213.867 230.776 253.274 1.00 132.16 328 ALA F C 1
ATOM 13973 O O . ALA C 3 328 ? 213.852 230.518 254.473 1.00 132.16 328 ALA F O 1
ATOM 13975 N N . LEU C 3 329 ? 214.951 230.739 252.510 1.00 132.79 329 LEU F N 1
ATOM 13976 C CA . LEU C 3 329 ? 216.270 230.454 253.140 1.00 132.79 329 LEU F CA 1
ATOM 13977 C C . LEU C 3 329 ? 216.697 231.599 254.076 1.00 132.79 329 LEU F C 1
ATOM 13978 O O . LEU C 3 329 ? 217.248 231.292 255.147 1.00 132.79 329 LEU F O 1
ATOM 13983 N N . ARG C 3 330 ? 216.405 232.861 253.731 1.00 125.76 330 ARG F N 1
ATOM 13984 C CA . ARG C 3 330 ? 216.737 233.954 254.671 1.00 125.76 330 ARG F CA 1
ATOM 13985 C C . ARG C 3 330 ? 215.986 233.620 255.950 1.00 125.76 330 ARG F C 1
ATOM 13986 O O . ARG C 3 330 ? 216.613 233.685 257.001 1.00 125.76 330 ARG F O 1
ATOM 13994 N N . ASP C 3 331 ? 214.737 233.164 255.847 1.00 123.49 331 ASP F N 1
ATOM 13995 C CA . ASP C 3 331 ? 213.974 232.732 257.043 1.00 123.49 331 ASP F CA 1
ATOM 13996 C C . ASP C 3 331 ? 214.448 231.361 257.514 1.00 123.49 331 ASP F C 1
ATOM 13997 O O . ASP C 3 331 ? 214.210 231.062 258.676 1.00 123.49 331 ASP F O 1
ATOM 14002 N N . PHE C 3 332 ? 215.087 230.561 256.652 1.00 125.14 332 PHE F N 1
ATOM 14003 C CA . PHE C 3 332 ? 215.648 229.247 257.067 1.00 125.14 332 PHE F CA 1
ATOM 14004 C C . PHE C 3 332 ? 216.943 229.489 257.851 1.00 125.14 332 PHE F C 1
ATOM 14005 O O . PHE C 3 332 ? 217.092 228.903 258.934 1.00 125.14 332 PHE F O 1
ATOM 14013 N N . ALA C 3 333 ? 217.830 230.359 257.345 1.00 125.15 333 ALA F N 1
ATOM 14014 C CA . ALA C 3 333 ? 219.069 230.654 258.066 1.00 125.15 333 ALA F CA 1
ATOM 14015 C C . ALA C 3 333 ? 218.783 231.392 259.369 1.00 125.15 333 ALA F C 1
ATOM 14016 O O . ALA C 3 333 ? 219.407 231.113 260.406 1.00 125.15 333 ALA F O 1
ATOM 14018 N N . ALA C 3 334 ? 217.778 232.272 259.352 1.00 122.86 334 ALA F N 1
ATOM 14019 C CA . ALA C 3 334 ? 217.419 233.016 260.552 1.00 122.86 334 ALA F CA 1
ATOM 14020 C C . ALA C 3 334 ? 216.768 232.123 261.604 1.00 122.86 334 ALA F C 1
ATOM 14021 O O . ALA C 3 334 ? 217.042 232.273 262.798 1.00 122.86 334 ALA F O 1
ATOM 14023 N N . ARG C 3 335 ? 215.929 231.168 261.191 1.00 121.66 335 ARG F N 1
ATOM 14024 C CA . ARG C 3 335 ? 215.315 230.278 262.170 1.00 121.66 335 ARG F CA 1
ATOM 14025 C C . ARG C 3 335 ? 216.321 229.264 262.713 1.00 121.66 335 ARG F C 1
ATOM 14026 O O . ARG C 3 335 ? 216.230 228.880 263.890 1.00 121.66 335 ARG F O 1
ATOM 14034 N N . LEU C 3 336 ? 217.318 228.878 261.898 1.00 119.15 336 LEU F N 1
ATOM 14035 C CA . LEU C 3 336 ? 218.407 228.034 262.384 1.00 119.15 336 LEU F CA 1
ATOM 14036 C C . LEU C 3 336 ? 219.207 228.741 263.466 1.00 119.15 336 LEU F C 1
ATOM 14037 O O . LEU C 3 336 ? 219.418 228.193 264.559 1.00 119.15 336 LEU F O 1
ATOM 14042 N N . VAL C 3 337 ? 219.650 229.971 263.181 1.00 115.82 337 VAL F N 1
ATOM 14043 C CA . VAL C 3 337 ? 220.446 230.679 264.176 1.00 115.82 337 VAL F CA 1
ATOM 14044 C C . VAL C 3 337 ? 219.586 231.092 265.368 1.00 115.82 337 VAL F C 1
ATOM 14045 O O . VAL C 3 337 ? 220.092 231.182 266.487 1.00 115.82 337 VAL F O 1
ATOM 14049 N N . ALA C 3 338 ? 218.269 231.254 265.177 1.00 110.42 338 ALA F N 1
ATOM 14050 C CA . ALA C 3 338 ? 217.389 231.594 266.293 1.00 110.42 338 ALA F CA 1
ATOM 14051 C C . ALA C 3 338 ? 217.247 230.433 267.267 1.00 110.42 338 ALA F C 1
ATOM 14052 O O . ALA C 3 338 ? 217.349 230.624 268.487 1.00 110.42 338 ALA F O 1
ATOM 14054 N N . GLN C 3 339 ? 217.044 229.215 266.760 1.00 112.57 339 GLN F N 1
ATOM 14055 C CA . GLN C 3 339 ? 216.951 228.105 267.699 1.00 112.57 339 GLN F CA 1
ATOM 14056 C C . GLN C 3 339 ? 218.322 227.706 268.228 1.00 112.57 339 GLN F C 1
ATOM 14057 O O . GLN C 3 339 ? 218.408 227.107 269.308 1.00 112.57 339 GLN F O 1
ATOM 14063 N N . ILE C 3 340 ? 219.406 228.079 267.535 1.00 108.87 340 ILE F N 1
ATOM 14064 C CA . ILE C 3 340 ? 220.765 227.830 268.108 1.00 108.87 340 ILE F CA 1
ATOM 14065 C C . ILE C 3 340 ? 220.984 228.833 269.248 1.00 108.87 340 ILE F C 1
ATOM 14066 O O . ILE C 3 340 ? 221.589 228.433 270.263 1.00 108.87 340 ILE F O 1
ATOM 14071 N N . CYS C 3 341 ? 220.479 230.069 269.114 1.00 100.16 341 CYS F N 1
ATOM 14072 C CA . CYS C 3 341 ? 220.577 231.040 270.203 1.00 100.16 341 CYS F CA 1
ATOM 14073 C C . CYS C 3 341 ? 219.674 230.695 271.374 1.00 100.16 341 CYS F C 1
ATOM 14074 O O . CYS C 3 341 ? 219.990 231.057 272.509 1.00 100.16 341 CYS F O 1
ATOM 14077 N N . LYS C 3 342 ? 218.538 230.040 271.134 1.00 101.20 342 LYS F N 1
ATOM 14078 C CA . LYS C 3 342 ? 217.783 229.590 272.297 1.00 101.20 342 LYS F CA 1
ATOM 14079 C C . LYS C 3 342 ? 218.383 228.329 272.902 1.00 101.20 342 LYS F C 1
ATOM 14080 O O . LYS C 3 342 ? 218.099 228.022 274.062 1.00 101.20 342 LYS F O 1
ATOM 14086 N N . HIS C 3 343 ? 219.208 227.593 272.148 1.00 98.34 343 HIS F N 1
ATOM 14087 C CA . HIS C 3 343 ? 219.882 226.435 272.724 1.00 98.34 343 HIS F CA 1
ATOM 14088 C C . HIS C 3 343 ? 220.992 226.865 273.676 1.00 98.34 343 HIS F C 1
ATOM 14089 O O . HIS C 3 343 ? 221.102 226.345 274.792 1.00 98.34 343 HIS F O 1
ATOM 14096 N N . PHE C 3 344 ? 221.823 227.811 273.253 1.00 92.91 344 PHE F N 1
ATOM 14097 C CA . PHE C 3 344 ? 222.825 228.394 274.125 1.00 92.91 344 PHE F CA 1
ATOM 14098 C C . PHE C 3 344 ? 222.194 229.521 274.935 1.00 92.91 344 PHE F C 1
ATOM 14099 O O . PHE C 3 344 ? 220.992 229.784 274.836 1.00 92.91 344 PHE F O 1
ATOM 14107 N N . SER C 3 345 ? 223.011 230.164 275.774 1.00 98.31 345 SER F N 1
ATOM 14108 C CA . SER C 3 345 ? 222.709 231.423 276.465 1.00 98.31 345 SER F CA 1
ATOM 14109 C C . SER C 3 345 ? 221.472 231.341 277.359 1.00 98.31 345 SER F C 1
ATOM 14110 O O . SER C 3 345 ? 220.845 232.362 277.643 1.00 98.31 345 SER F O 1
ATOM 14113 N N . THR C 3 346 ? 221.111 230.146 277.819 1.00 110.63 346 THR F N 1
ATOM 14114 C CA . THR C 3 346 ? 219.803 229.907 278.414 1.00 110.63 346 THR F CA 1
ATOM 14115 C C . THR C 3 346 ? 219.857 230.074 279.928 1.00 110.63 346 THR F C 1
ATOM 14116 O O . THR C 3 346 ? 220.684 229.455 280.601 1.00 110.63 346 THR F O 1
ATOM 14120 N N . THR C 3 347 ? 218.974 230.922 280.453 1.00 105.28 347 THR F N 1
ATOM 14121 C CA . THR C 3 347 ? 218.795 231.083 281.888 1.00 105.28 347 THR F CA 1
ATOM 14122 C C . THR C 3 347 ? 217.287 230.953 282.110 1.00 105.28 347 THR F C 1
ATOM 14123 O O . THR C 3 347 ? 216.587 230.534 281.181 1.00 105.28 347 THR F O 1
ATOM 14127 N N . THR C 3 348 ? 216.755 231.262 283.296 1.00 98.24 348 THR F N 1
ATOM 14128 C CA . THR C 3 348 ? 215.348 230.974 283.560 1.00 98.24 348 THR F CA 1
ATOM 14129 C C . THR C 3 348 ? 214.484 232.049 282.914 1.00 98.24 348 THR F C 1
ATOM 14130 O O . THR C 3 348 ? 214.618 233.234 283.242 1.00 98.24 348 THR F O 1
ATOM 14134 N N . ASN C 3 349 ? 213.615 231.629 281.987 1.00 99.35 349 ASN F N 1
ATOM 14135 C CA . ASN C 3 349 ? 212.444 232.393 281.533 1.00 99.35 349 ASN F CA 1
ATOM 14136 C C . ASN C 3 349 ? 212.792 233.752 280.928 1.00 99.35 349 ASN F C 1
ATOM 14137 O O . ASN C 3 349 ? 212.024 234.706 281.060 1.00 99.35 349 ASN F O 1
ATOM 14142 N N . ASN C 3 350 ? 213.938 233.870 280.264 1.00 92.48 350 ASN F N 1
ATOM 14143 C CA . ASN C 3 350 ? 214.306 235.143 279.666 1.00 92.48 350 ASN F CA 1
ATOM 14144 C C . ASN C 3 350 ? 214.329 235.109 278.147 1.00 92.48 350 ASN F C 1
ATOM 14145 O O . ASN C 3 350 ? 213.695 235.952 277.511 1.00 92.48 350 ASN F O 1
ATOM 14150 N N . ILE C 3 351 ? 215.031 234.152 277.537 1.00 89.41 351 ILE F N 1
ATOM 14151 C CA . ILE C 3 351 ? 215.328 234.247 276.110 1.00 89.41 351 ILE F CA 1
ATOM 14152 C C . ILE C 3 351 ? 214.379 233.393 275.283 1.00 89.41 351 ILE F C 1
ATOM 14153 O O . ILE C 3 351 ? 213.721 233.898 274.368 1.00 89.41 351 ILE F O 1
ATOM 14158 N N . GLN C 3 352 ? 214.317 232.093 275.587 1.00 93.76 352 GLN F N 1
ATOM 14159 C CA . GLN C 3 352 ? 213.528 231.169 274.777 1.00 93.76 352 GLN F CA 1
ATOM 14160 C C . GLN C 3 352 ? 212.034 231.445 274.905 1.00 93.76 352 GLN F C 1
ATOM 14161 O O . GLN C 3 352 ? 211.308 231.445 273.903 1.00 93.76 352 GLN F O 1
ATOM 14167 N N . SER C 3 353 ? 211.568 231.720 276.122 1.00 93.40 353 SER F N 1
ATOM 14168 C CA . SER C 3 353 ? 210.150 231.978 276.328 1.00 93.40 353 SER F CA 1
ATOM 14169 C C . SER C 3 353 ? 209.722 233.317 275.739 1.00 93.40 353 SER F C 1
ATOM 14170 O O . SER C 3 353 ? 208.581 233.443 275.278 1.00 93.40 353 SER F O 1
ATOM 14173 N N . ARG C 3 354 ? 210.668 234.267 275.657 1.00 89.70 354 ARG F N 1
ATOM 14174 C CA . ARG C 3 354 ? 210.390 235.622 275.126 1.00 89.70 354 ARG F CA 1
ATOM 14175 C C . ARG C 3 354 ? 210.215 235.561 273.615 1.00 89.70 354 ARG F C 1
ATOM 14176 O O . ARG C 3 354 ? 209.315 236.222 273.108 1.00 89.70 354 ARG F O 1
ATOM 14184 N N . ILE C 3 355 ? 211.057 234.813 272.919 1.00 92.99 355 ILE F N 1
ATOM 14185 C CA . ILE C 3 355 ? 210.939 234.656 271.473 1.00 92.99 355 ILE F CA 1
ATOM 14186 C C . ILE C 3 355 ? 209.793 233.707 271.134 1.00 92.99 355 ILE F C 1
ATOM 14187 O O . ILE C 3 355 ? 209.139 233.865 270.093 1.00 92.99 355 ILE F O 1
ATOM 14192 N N . THR C 3 356 ? 209.469 232.776 272.038 1.00 96.59 356 THR F N 1
ATOM 14193 C CA . THR C 3 356 ? 208.313 231.909 271.833 1.00 96.59 356 THR F CA 1
ATOM 14194 C C . THR C 3 356 ? 207.017 232.705 271.941 1.00 96.59 356 THR F C 1
ATOM 14195 O O . THR C 3 356 ? 206.101 232.521 271.131 1.00 96.59 356 THR F O 1
ATOM 14199 N N . LYS C 3 357 ? 206.955 233.637 272.896 1.00 98.79 357 LYS F N 1
ATOM 14200 C CA . LYS C 3 357 ? 205.771 234.472 273.071 1.00 98.79 357 LYS F CA 1
ATOM 14201 C C . LYS C 3 357 ? 205.584 235.422 271.892 1.00 98.79 357 LYS F C 1
ATOM 14202 O O . LYS C 3 357 ? 204.456 235.623 271.419 1.00 98.79 357 LYS F O 1
ATOM 14208 N N . THR C 3 358 ? 206.684 235.990 271.381 1.00 103.81 358 THR F N 1
ATOM 14209 C CA . THR C 3 358 ? 206.575 236.861 270.212 1.00 103.81 358 THR F CA 1
ATOM 14210 C C . THR C 3 358 ? 206.182 236.085 268.961 1.00 103.81 358 THR F C 1
ATOM 14211 O O . THR C 3 358 ? 205.395 236.589 268.150 1.00 103.81 358 THR F O 1
ATOM 14215 N N . PHE C 3 359 ? 206.673 234.849 268.813 1.00 104.24 359 PHE F N 1
ATOM 14216 C CA . PHE C 3 359 ? 206.268 234.017 267.683 1.00 104.24 359 PHE F CA 1
ATOM 14217 C C . PHE C 3 359 ? 204.793 233.632 267.761 1.00 104.24 359 PHE F C 1
ATOM 14218 O O . PHE C 3 359 ? 204.078 233.665 266.750 1.00 104.24 359 PHE F O 1
ATOM 14226 N N . THR C 3 360 ? 204.306 233.292 268.961 1.00 107.93 360 THR F N 1
ATOM 14227 C CA . THR C 3 360 ? 202.893 232.937 269.089 1.00 107.93 360 THR F CA 1
ATOM 14228 C C . THR C 3 360 ? 201.976 234.138 268.899 1.00 107.93 360 THR F C 1
ATOM 14229 O O . THR C 3 360 ? 200.894 233.988 268.314 1.00 107.93 360 THR F O 1
ATOM 14233 N N . LYS C 3 361 ? 202.361 235.335 269.369 1.00 111.05 361 LYS F N 1
ATOM 14234 C CA . LYS C 3 361 ? 201.454 236.454 269.110 1.00 111.05 361 LYS F CA 1
ATOM 14235 C C . LYS C 3 361 ? 201.617 236.970 267.684 1.00 111.05 361 LYS F C 1
ATOM 14236 O O . LYS C 3 361 ? 200.748 237.697 267.192 1.00 111.05 361 LYS F O 1
ATOM 14242 N N . SER C 3 362 ? 202.713 236.608 267.005 1.00 109.41 362 SER F N 1
ATOM 14243 C CA . SER C 3 362 ? 202.770 236.785 265.559 1.00 109.41 362 SER F CA 1
ATOM 14244 C C . SER C 3 362 ? 201.802 235.846 264.852 1.00 109.41 362 SER F C 1
ATOM 14245 O O . SER C 3 362 ? 201.210 236.216 263.833 1.00 109.41 362 SER F O 1
ATOM 14248 N N . TRP C 3 363 ? 201.640 234.629 265.377 1.00 114.79 363 TRP F N 1
ATOM 14249 C CA . TRP C 3 363 ? 200.759 233.655 264.735 1.00 114.79 363 TRP F CA 1
ATOM 14250 C C . TRP C 3 363 ? 199.285 233.984 264.956 1.00 114.79 363 TRP F C 1
ATOM 14251 O O . TRP C 3 363 ? 198.503 234.006 263.997 1.00 114.79 363 TRP F O 1
ATOM 14262 N N . VAL C 3 364 ? 198.881 234.250 266.205 1.00 119.06 364 VAL F N 1
ATOM 14263 C CA . VAL C 3 364 ? 197.461 234.418 266.533 1.00 119.06 364 VAL F CA 1
ATOM 14264 C C . VAL C 3 364 ? 196.917 235.782 266.125 1.00 119.06 364 VAL F C 1
ATOM 14265 O O . VAL C 3 364 ? 195.707 236.022 266.253 1.00 119.06 364 VAL F O 1
ATOM 14269 N N . ASP C 3 365 ? 197.820 236.637 265.620 1.00 121.30 365 ASP F N 1
ATOM 14270 C CA . ASP C 3 365 ? 197.437 237.981 265.126 1.00 121.30 365 ASP F CA 1
ATOM 14271 C C . ASP C 3 365 ? 196.588 237.801 263.874 1.00 121.30 365 ASP F C 1
ATOM 14272 O O . ASP C 3 365 ? 197.021 237.069 262.961 1.00 121.30 365 ASP F O 1
ATOM 14277 N N . GLU C 3 366 ? 195.444 238.473 263.826 1.00 125.32 366 GLU F N 1
ATOM 14278 C CA . GLU C 3 366 ? 194.522 238.387 262.706 1.00 125.32 366 GLU F CA 1
ATOM 14279 C C . GLU C 3 366 ? 195.029 239.214 261.539 1.00 125.32 366 GLU F C 1
ATOM 14280 O O . GLU C 3 366 ? 195.442 240.366 261.715 1.00 125.32 366 GLU F O 1
ATOM 14286 N N . LYS C 3 367 ? 194.993 238.599 260.350 1.00 122.10 367 LYS F N 1
ATOM 14287 C CA . LYS C 3 367 ? 195.114 239.285 259.068 1.00 122.10 367 LYS F CA 1
ATOM 14288 C C . LYS C 3 367 ? 196.514 239.904 258.930 1.00 122.10 367 LYS F C 1
ATOM 14289 O O . LYS C 3 367 ? 196.720 241.117 258.820 1.00 122.10 367 LYS F O 1
ATOM 14295 N N . THR C 3 368 ? 197.487 238.988 258.991 1.00 121.85 368 THR F N 1
ATOM 14296 C CA . THR C 3 368 ? 198.908 239.285 259.050 1.00 121.85 368 THR F CA 1
ATOM 14297 C C . THR C 3 368 ? 199.405 239.585 257.638 1.00 121.85 368 THR F C 1
ATOM 14298 O O . THR C 3 368 ? 198.733 239.254 256.660 1.00 121.85 368 THR F O 1
ATOM 14302 N N . PRO C 3 369 ? 200.579 240.194 257.494 1.00 124.56 369 PRO F N 1
ATOM 14303 C CA . PRO C 3 369 ? 201.311 240.036 256.233 1.00 124.56 369 PRO F CA 1
ATOM 14304 C C . PRO C 3 369 ? 201.745 238.586 256.082 1.00 124.56 369 PRO F C 1
ATOM 14305 O O . PRO C 3 369 ? 202.188 237.952 257.041 1.00 124.56 369 PRO F O 1
ATOM 14309 N N . TRP C 3 370 ? 201.582 238.050 254.872 1.00 127.27 370 TRP F N 1
ATOM 14310 C CA . TRP C 3 370 ? 201.832 236.627 254.673 1.00 127.27 370 TRP F CA 1
ATOM 14311 C C . TRP C 3 370 ? 203.319 236.299 254.627 1.00 127.27 370 TRP F C 1
ATOM 14312 O O . TRP C 3 370 ? 203.692 235.150 254.887 1.00 127.27 370 TRP F O 1
ATOM 14323 N N . THR C 3 371 ? 204.168 237.284 254.334 1.00 124.87 371 THR F N 1
ATOM 14324 C CA . THR C 3 371 ? 205.608 237.107 254.481 1.00 124.87 371 THR F CA 1
ATOM 14325 C C . THR C 3 371 ? 205.982 236.948 255.950 1.00 124.87 371 THR F C 1
ATOM 14326 O O . THR C 3 371 ? 206.723 236.028 256.323 1.00 124.87 371 THR F O 1
ATOM 14330 N N . THR C 3 372 ? 205.474 237.859 256.788 1.00 120.16 372 THR F N 1
ATOM 14331 C CA . THR C 3 372 ? 205.623 237.776 258.238 1.00 120.16 372 THR F CA 1
ATOM 14332 C C . THR C 3 372 ? 205.025 236.487 258.784 1.00 120.16 372 THR F C 1
ATOM 14333 O O . THR C 3 372 ? 205.599 235.854 259.683 1.00 120.16 372 THR F O 1
ATOM 14337 N N . ARG C 3 373 ? 203.886 236.072 258.221 1.00 124.83 373 ARG F N 1
ATOM 14338 C CA . ARG C 3 373 ? 203.229 234.834 258.622 1.00 124.83 373 ARG F CA 1
ATOM 14339 C C . ARG C 3 373 ? 204.101 233.621 258.326 1.00 124.83 373 ARG F C 1
ATOM 14340 O O . ARG C 3 373 ? 204.299 232.763 259.192 1.00 124.83 373 ARG F O 1
ATOM 14348 N N . TYR C 3 374 ? 204.654 233.557 257.108 1.00 124.90 374 TYR F N 1
ATOM 14349 C CA . TYR C 3 374 ? 205.506 232.439 256.713 1.00 124.90 374 TYR F CA 1
ATOM 14350 C C . TYR C 3 374 ? 206.786 232.386 257.543 1.00 124.90 374 TYR F C 1
ATOM 14351 O O . TYR C 3 374 ? 207.209 231.304 257.983 1.00 124.90 374 TYR F O 1
ATOM 14360 N N . GLY C 3 375 ? 207.397 233.549 257.786 1.00 117.14 375 GLY F N 1
ATOM 14361 C CA . GLY C 3 375 ? 208.606 233.591 258.592 1.00 117.14 375 GLY F CA 1
ATOM 14362 C C . GLY C 3 375 ? 208.375 233.175 260.030 1.00 117.14 375 GLY F C 1
ATOM 14363 O O . GLY C 3 375 ? 209.163 232.408 260.596 1.00 117.14 375 GLY F O 1
ATOM 14364 N N . SER C 3 376 ? 207.283 233.656 260.639 1.00 115.06 376 SER F N 1
ATOM 14365 C CA . SER C 3 376 ? 206.975 233.271 262.013 1.00 115.06 376 SER F CA 1
ATOM 14366 C C . SER C 3 376 ? 206.617 231.798 262.114 1.00 115.06 376 SER F C 1
ATOM 14367 O O . SER C 3 376 ? 206.995 231.147 263.096 1.00 115.06 376 SER F O 1
ATOM 14370 N N . ILE C 3 377 ? 205.931 231.259 261.095 1.00 114.35 377 ILE F N 1
ATOM 14371 C CA . ILE C 3 377 ? 205.607 229.833 261.034 1.00 114.35 377 ILE F CA 1
ATOM 14372 C C . ILE C 3 377 ? 206.880 228.989 261.027 1.00 114.35 377 ILE F C 1
ATOM 14373 O O . ILE C 3 377 ? 207.006 228.020 261.792 1.00 114.35 377 ILE F O 1
ATOM 14378 N N . ALA C 3 378 ? 207.854 229.377 260.192 1.00 113.95 378 ALA F N 1
ATOM 14379 C CA . ALA C 3 378 ? 209.146 228.690 260.157 1.00 113.95 378 ALA F CA 1
ATOM 14380 C C . ALA C 3 378 ? 209.871 228.785 261.495 1.00 113.95 378 ALA F C 1
ATOM 14381 O O . ALA C 3 378 ? 210.450 227.792 261.982 1.00 113.95 378 ALA F O 1
ATOM 14383 N N . GLY C 3 379 ? 209.820 229.973 262.106 1.00 115.09 379 GLY F N 1
ATOM 14384 C CA . GLY C 3 379 ? 210.512 230.198 263.363 1.00 115.09 379 GLY F CA 1
ATOM 14385 C C . GLY C 3 379 ? 209.977 229.340 264.492 1.00 115.09 379 GLY F C 1
ATOM 14386 O O . GLY C 3 379 ? 210.752 228.742 265.239 1.00 115.09 379 GLY F O 1
ATOM 14387 N N . LEU C 3 380 ? 208.644 229.223 264.577 1.00 116.22 380 LEU F N 1
ATOM 14388 C CA . LEU C 3 380 ? 208.001 228.354 265.601 1.00 116.22 380 LEU F CA 1
ATOM 14389 C C . LEU C 3 380 ? 208.182 226.882 265.221 1.00 116.22 380 LEU F C 1
ATOM 14390 O O . LEU C 3 380 ? 208.049 226.028 266.120 1.00 116.22 380 LEU F O 1
ATOM 14395 N N . ALA C 3 381 ? 208.428 226.591 263.939 1.00 115.60 381 ALA F N 1
ATOM 14396 C CA . ALA C 3 381 ? 208.537 225.212 263.486 1.00 115.60 381 ALA F CA 1
ATOM 14397 C C . ALA C 3 381 ? 209.872 224.591 263.881 1.00 115.60 381 ALA F C 1
ATOM 14398 O O . ALA C 3 381 ? 209.919 223.416 264.260 1.00 115.60 381 ALA F O 1
ATOM 14400 N N . GLU C 3 382 ? 210.959 225.365 263.838 1.00 116.30 382 GLU F N 1
ATOM 14401 C CA . GLU C 3 382 ? 212.293 224.796 264.077 1.00 116.30 382 GLU F CA 1
ATOM 14402 C C . GLU C 3 382 ? 212.662 224.818 265.568 1.00 116.30 382 GLU F C 1
ATOM 14403 O O . GLU C 3 382 ? 213.837 224.883 265.943 1.00 116.30 382 GLU F O 1
ATOM 14409 N N . LEU C 3 383 ? 211.703 224.766 266.481 1.00 114.90 383 LEU F N 1
ATOM 14410 C CA . LEU C 3 383 ? 212.076 224.919 267.880 1.00 114.90 383 LEU F CA 1
ATOM 14411 C C . LEU C 3 383 ? 212.319 223.593 268.595 1.00 114.90 383 LEU F C 1
ATOM 14412 O O . LEU C 3 383 ? 212.714 223.603 269.766 1.00 114.90 383 LEU F O 1
ATOM 14417 N N . GLY C 3 384 ? 212.104 222.457 267.934 1.00 116.57 384 GLY F N 1
ATOM 14418 C CA . GLY C 3 384 ? 212.505 221.201 268.523 1.00 116.57 384 GLY F CA 1
ATOM 14419 C C . GLY C 3 384 ? 211.382 220.189 268.512 1.00 116.57 384 GLY F C 1
ATOM 14420 O O . GLY C 3 384 ? 210.421 220.300 267.743 1.00 116.57 384 GLY F O 1
ATOM 14421 N N . HIS C 3 385 ? 211.514 219.194 269.397 1.00 123.08 385 HIS F N 1
ATOM 14422 C CA . HIS C 3 385 ? 210.610 218.047 269.400 1.00 123.08 385 HIS F CA 1
ATOM 14423 C C . HIS C 3 385 ? 209.272 218.412 270.040 1.00 123.08 385 HIS F C 1
ATOM 14424 O O . HIS C 3 385 ? 208.224 218.366 269.385 1.00 123.08 385 HIS F O 1
ATOM 14431 N N . ASP C 3 386 ? 209.289 218.776 271.330 1.00 124.58 386 ASP F N 1
ATOM 14432 C CA . ASP C 3 386 ? 208.084 219.090 272.104 1.00 124.58 386 ASP F CA 1
ATOM 14433 C C . ASP C 3 386 ? 207.353 220.354 271.706 1.00 124.58 386 ASP F C 1
ATOM 14434 O O . ASP C 3 386 ? 206.166 220.474 272.031 1.00 124.58 386 ASP F O 1
ATOM 14439 N N . VAL C 3 387 ? 208.022 221.321 271.085 1.00 120.38 387 VAL F N 1
ATOM 14440 C CA . VAL C 3 387 ? 207.384 222.614 270.861 1.00 120.38 387 VAL F CA 1
ATOM 14441 C C . VAL C 3 387 ? 206.285 222.488 269.816 1.00 120.38 387 VAL F C 1
ATOM 14442 O O . VAL C 3 387 ? 205.175 223.014 269.988 1.00 120.38 387 VAL F O 1
ATOM 14446 N N . ILE C 3 388 ? 206.549 221.728 268.756 1.00 118.70 388 ILE F N 1
ATOM 14447 C CA . ILE C 3 388 ? 205.501 221.440 267.785 1.00 118.70 388 ILE F CA 1
ATOM 14448 C C . ILE C 3 388 ? 204.528 220.400 268.327 1.00 118.70 388 ILE F C 1
ATOM 14449 O O . ILE C 3 388 ? 203.391 220.303 267.852 1.00 118.70 388 ILE F O 1
ATOM 14454 N N . LYS C 3 389 ? 204.951 219.610 269.317 1.00 118.69 389 LYS F N 1
ATOM 14455 C CA . LYS C 3 389 ? 204.059 218.650 269.960 1.00 118.69 389 LYS F CA 1
ATOM 14456 C C . LYS C 3 389 ? 203.011 219.357 270.816 1.00 118.69 389 LYS F C 1
ATOM 14457 O O . LYS C 3 389 ? 201.888 218.859 270.955 1.00 118.69 389 LYS F O 1
ATOM 14463 N N . THR C 3 390 ? 203.336 220.526 271.360 1.00 119.31 390 THR F N 1
ATOM 14464 C CA . THR C 3 390 ? 202.413 221.223 272.244 1.00 119.31 390 THR F CA 1
ATOM 14465 C C . THR C 3 390 ? 201.780 222.479 271.656 1.00 119.31 390 THR F C 1
ATOM 14466 O O . THR C 3 390 ? 200.841 223.004 272.263 1.00 119.31 390 THR F O 1
ATOM 14470 N N . LEU C 3 391 ? 202.328 223.021 270.561 1.00 118.36 391 LEU F N 1
ATOM 14471 C CA . LEU C 3 391 ? 201.844 224.342 270.073 1.00 118.36 391 LEU F CA 1
ATOM 14472 C C . LEU C 3 391 ? 201.090 224.240 268.748 1.00 118.36 391 LEU F C 1
ATOM 14473 O O . LEU C 3 391 ? 200.042 224.901 268.631 1.00 118.36 391 LEU F O 1
ATOM 14478 N N . ILE C 3 392 ? 201.594 223.464 267.785 1.00 119.63 392 ILE F N 1
ATOM 14479 C CA . ILE C 3 392 ? 200.947 223.446 266.472 1.00 119.63 392 ILE F CA 1
ATOM 14480 C C . ILE C 3 392 ? 199.636 222.652 266.508 1.00 119.63 392 ILE F C 1
ATOM 14481 O O . ILE C 3 392 ? 198.856 222.707 265.540 1.00 119.63 392 ILE F O 1
ATOM 14486 N N . LEU C 3 393 ? 199.346 221.962 267.617 1.00 127.98 393 LEU F N 1
ATOM 14487 C CA . LEU C 3 393 ? 198.173 221.089 267.695 1.00 127.98 393 LEU F CA 1
ATOM 14488 C C . LEU C 3 393 ? 196.821 221.802 267.581 1.00 127.98 393 LEU F C 1
ATOM 14489 O O . LEU C 3 393 ? 196.053 221.454 266.669 1.00 127.98 393 LEU F O 1
ATOM 14494 N N . PRO C 3 394 ? 196.458 222.777 268.421 1.00 133.11 394 PRO F N 1
ATOM 14495 C CA . PRO C 3 394 ? 195.079 223.282 268.349 1.00 133.11 394 PRO F CA 1
ATOM 14496 C C . PRO C 3 394 ? 194.814 224.289 267.236 1.00 133.11 394 PRO F C 1
ATOM 14497 O O . PRO C 3 394 ? 193.728 224.875 267.214 1.00 133.11 394 PRO F O 1
ATOM 14501 N N . ARG C 3 395 ? 195.655 224.393 266.173 1.00 128.13 395 ARG F N 1
ATOM 14502 C CA . ARG C 3 395 ? 195.569 225.520 265.163 1.00 128.13 395 ARG F CA 1
ATOM 14503 C C . ARG C 3 395 ? 195.365 225.099 263.682 1.00 128.13 395 ARG F C 1
ATOM 14504 O O . ARG C 3 395 ? 195.312 226.020 262.745 1.00 128.13 395 ARG F O 1
ATOM 14512 N N . LEU C 3 396 ? 195.175 223.803 263.425 1.00 136.07 396 LEU F N 1
ATOM 14513 C CA . LEU C 3 396 ? 195.076 223.310 262.020 1.00 136.07 396 LEU F CA 1
ATOM 14514 C C . LEU C 3 396 ? 193.896 223.959 261.289 1.00 136.07 396 LEU F C 1
ATOM 14515 O O . LEU C 3 396 ? 194.046 224.255 260.081 1.00 136.07 396 LEU F O 1
ATOM 14520 N N . GLN C 3 397 ? 192.769 224.153 261.978 1.00 137.58 397 GLN F N 1
ATOM 14521 C CA . GLN C 3 397 ? 191.556 224.716 261.325 1.00 137.58 397 GLN F CA 1
ATOM 14522 C C . GLN C 3 397 ? 191.837 226.133 260.810 1.00 137.58 397 GLN F C 1
ATOM 14523 O O . GLN C 3 397 ? 191.477 226.418 259.646 1.00 137.58 397 GLN F O 1
ATOM 14529 N N . GLN C 3 398 ? 192.508 226.965 261.613 1.00 140.22 398 GLN F N 1
ATOM 14530 C CA . GLN C 3 398 ? 192.859 228.339 261.170 1.00 140.22 398 GLN F CA 1
ATOM 14531 C C . GLN C 3 398 ? 193.785 228.227 259.956 1.00 140.22 398 GLN F C 1
ATOM 14532 O O . GLN C 3 398 ? 193.544 228.955 258.957 1.00 140.22 398 GLN F O 1
ATOM 14538 N N . GLU C 3 399 ? 194.761 227.314 260.008 1.00 142.10 399 GLU F N 1
ATOM 14539 C CA . GLU C 3 399 ? 195.681 227.264 258.840 1.00 142.10 399 GLU F CA 1
ATOM 14540 C C . GLU C 3 399 ? 194.859 226.933 257.586 1.00 142.10 399 GLU F C 1
ATOM 14541 O O . GLU C 3 399 ? 195.009 227.647 256.550 1.00 142.10 399 GLU F O 1
ATOM 14547 N N . GLY C 3 400 ? 193.951 225.959 257.696 1.00 145.27 400 GLY F N 1
ATOM 14548 C CA . GLY C 3 400 ? 193.147 225.540 256.530 1.00 145.27 400 GLY F CA 1
ATOM 14549 C C . GLY C 3 400 ? 192.280 226.670 256.010 1.00 145.27 400 GLY F C 1
ATOM 14550 O O . GLY C 3 400 ? 192.211 226.834 254.780 1.00 145.27 400 GLY F O 1
ATOM 14551 N N . GLU C 3 401 ? 191.667 227.437 256.913 1.00 146.64 401 GLU F N 1
ATOM 14552 C CA . GLU C 3 401 ? 190.790 228.571 256.511 1.00 146.64 401 GLU F CA 1
ATOM 14553 C C . GLU C 3 401 ? 191.609 229.624 255.753 1.00 146.64 401 GLU F C 1
ATOM 14554 O O . GLU C 3 401 ? 191.120 230.130 254.716 1.00 146.64 401 GLU F O 1
ATOM 14560 N N . ARG C 3 402 ? 192.824 229.911 256.231 1.00 140.08 402 ARG F N 1
ATOM 14561 C CA . ARG C 3 402 ? 193.684 230.901 255.528 1.00 140.08 402 ARG F CA 1
ATOM 14562 C C . ARG C 3 402 ? 193.972 230.383 254.113 1.00 140.08 402 ARG F C 1
ATOM 14563 O O . ARG C 3 402 ? 193.803 231.162 253.128 1.00 140.08 402 ARG F O 1
ATOM 14571 N N . ILE C 3 403 ? 194.296 229.089 254.007 1.00 137.56 403 ILE F N 1
ATOM 14572 C CA . ILE C 3 403 ? 194.617 228.518 252.664 1.00 137.56 403 ILE F CA 1
ATOM 14573 C C . ILE C 3 403 ? 193.381 228.664 251.766 1.00 137.56 403 ILE F C 1
ATOM 14574 O O . ILE C 3 403 ? 193.537 229.106 250.603 1.00 137.56 403 ILE F O 1
ATOM 14579 N N . ARG C 3 404 ? 192.194 228.380 252.308 1.00 133.78 404 ARG F N 1
ATOM 14580 C CA . ARG C 3 404 ? 190.940 228.445 251.511 1.00 133.78 404 ARG F CA 1
ATOM 14581 C C . ARG C 3 404 ? 190.692 229.875 251.015 1.00 133.78 404 ARG F C 1
ATOM 14582 O O . ARG C 3 404 ? 190.314 230.026 249.841 1.00 133.78 404 ARG F O 1
ATOM 14590 N N . SER C 3 405 ? 190.915 230.882 251.866 1.00 135.87 405 SER F N 1
ATOM 14591 C CA . SER C 3 405 ? 190.735 232.295 251.437 1.00 135.87 405 SER F CA 1
ATOM 14592 C C . SER C 3 405 ? 191.719 232.630 250.304 1.00 135.87 405 SER F C 1
ATOM 14593 O O . SER C 3 405 ? 191.282 233.206 249.252 1.00 135.87 405 SER F O 1
ATOM 14596 N N . VAL C 3 406 ? 192.985 232.226 250.449 1.00 135.07 406 VAL F N 1
ATOM 14597 C CA . VAL C 3 406 ? 193.905 232.617 249.343 1.00 135.07 406 VAL F CA 1
ATOM 14598 C C . VAL C 3 406 ? 193.365 231.957 248.072 1.00 135.07 406 VAL F C 1
ATOM 14599 O O . VAL C 3 406 ? 193.191 232.696 247.073 1.00 135.07 406 VAL F O 1
ATOM 14603 N N . LEU C 3 407 ? 192.936 230.692 248.171 1.00 144.85 407 LEU F N 1
ATOM 14604 C CA . LEU C 3 407 ? 192.464 229.933 246.981 1.00 144.85 407 LEU F CA 1
ATOM 14605 C C . LEU C 3 407 ? 191.261 230.635 246.341 1.00 144.85 407 LEU F C 1
ATOM 14606 O O . LEU C 3 407 ? 191.226 230.709 245.096 1.00 144.85 407 LEU F O 1
ATOM 14611 N N . ASP C 3 408 ? 190.258 231.019 247.143 1.00 155.43 408 ASP F N 1
ATOM 14612 C CA . ASP C 3 408 ? 189.003 231.581 246.568 1.00 155.43 408 ASP F CA 1
ATOM 14613 C C . ASP C 3 408 ? 189.258 232.927 245.885 1.00 155.43 408 ASP F C 1
ATOM 14614 O O . ASP C 3 408 ? 188.909 233.044 244.694 1.00 155.43 408 ASP F O 1
ATOM 14619 N N . GLY C 3 409 ? 189.862 233.890 246.588 1.00 153.43 409 GLY F N 1
ATOM 14620 C CA . GLY C 3 409 ? 190.030 235.220 245.975 1.00 153.43 409 GLY F CA 1
ATOM 14621 C C . GLY C 3 409 ? 190.901 235.122 244.738 1.00 153.43 409 GLY F C 1
ATOM 14622 O O . GLY C 3 409 ? 192.015 234.581 244.845 1.00 153.43 409 GLY F O 1
ATOM 14623 N N . PRO C 3 410 ? 190.469 235.668 243.580 1.00 142.65 410 PRO F N 1
ATOM 14624 C CA . PRO C 3 410 ? 191.190 235.492 242.317 1.00 142.65 410 PRO F CA 1
ATOM 14625 C C . PRO C 3 410 ? 192.584 236.124 242.392 1.00 142.65 410 PRO F C 1
ATOM 14626 O O . PRO C 3 410 ? 193.497 235.551 241.827 1.00 142.65 410 PRO F O 1
ATOM 14630 N N . VAL C 3 411 ? 192.713 237.262 243.084 1.00 141.81 411 VAL F N 1
ATOM 14631 C CA . VAL C 3 411 ? 194.001 238.012 243.175 1.00 141.81 411 VAL F CA 1
ATOM 14632 C C . VAL C 3 411 ? 195.211 237.076 243.103 1.00 141.81 411 VAL F C 1
ATOM 14633 O O . VAL C 3 411 ? 195.486 236.380 244.102 1.00 141.81 411 VAL F O 1
ATOM 14637 N N . LEU C 3 412 ? 195.937 237.107 241.981 1.00 144.44 412 LEU F N 1
ATOM 14638 C CA . LEU C 3 412 ? 197.122 236.224 241.804 1.00 144.44 412 LEU F CA 1
ATOM 14639 C C . LEU C 3 412 ? 198.407 237.057 241.722 1.00 144.44 412 LEU F C 1
ATOM 14640 O O . LEU C 3 412 ? 199.486 236.485 241.976 1.00 144.44 412 LEU F O 1
ATOM 14645 N N . SER C 3 413 ? 198.310 238.345 241.366 1.00 144.44 413 SER F N 1
ATOM 14646 C CA . SER C 3 413 ? 199.509 239.157 241.214 1.00 144.44 413 SER F CA 1
ATOM 14647 C C . SER C 3 413 ? 200.089 239.629 242.540 1.00 144.44 413 SER F C 1
ATOM 14648 O O . SER C 3 413 ? 201.155 240.256 242.537 1.00 144.44 413 SER F O 1
ATOM 14651 N N . ASN C 3 414 ? 199.429 239.359 243.664 1.00 140.98 414 ASN F N 1
ATOM 14652 C CA . ASN C 3 414 ? 200.026 239.658 244.953 1.00 140.98 414 ASN F CA 1
ATOM 14653 C C . ASN C 3 414 ? 200.883 238.487 245.429 1.00 140.98 414 ASN F C 1
ATOM 14654 O O . ASN C 3 414 ? 201.109 237.513 244.707 1.00 140.98 414 ASN F O 1
ATOM 14659 N N . ILE C 3 415 ? 201.427 238.554 246.645 1.00 136.58 415 ILE F N 1
ATOM 14660 C CA . ILE C 3 415 ? 202.341 237.449 247.074 1.00 136.58 415 ILE F CA 1
ATOM 14661 C C . ILE C 3 415 ? 201.572 236.511 248.006 1.00 136.58 415 ILE F C 1
ATOM 14662 O O . ILE C 3 415 ? 202.165 235.488 248.466 1.00 136.58 415 ILE F O 1
ATOM 14667 N N . ASP C 3 416 ? 200.280 236.786 248.201 1.00 137.19 416 ASP F N 1
ATOM 14668 C CA . ASP C 3 416 ? 199.497 236.002 249.191 1.00 137.19 416 ASP F CA 1
ATOM 14669 C C . ASP C 3 416 ? 199.501 234.522 248.807 1.00 137.19 416 ASP F C 1
ATOM 14670 O O . ASP C 3 416 ? 199.768 233.712 249.697 1.00 137.19 416 ASP F O 1
ATOM 14675 N N . ARG C 3 417 ? 199.291 234.195 247.531 1.00 132.96 417 ARG F N 1
ATOM 14676 C CA . ARG C 3 417 ? 199.191 232.764 247.131 1.00 132.96 417 ARG F CA 1
ATOM 14677 C C . ARG C 3 417 ? 200.519 232.043 247.394 1.00 132.96 417 ARG F C 1
ATOM 14678 O O . ARG C 3 417 ? 200.484 230.919 247.938 1.00 132.96 417 ARG F O 1
ATOM 14686 N N . ILE C 3 418 ? 201.645 232.680 247.055 1.00 128.52 418 ILE F N 1
ATOM 14687 C CA . ILE C 3 418 ? 202.983 232.047 247.254 1.00 128.52 418 ILE F CA 1
ATOM 14688 C C . ILE C 3 418 ? 203.192 231.830 248.757 1.00 128.52 418 ILE F C 1
ATOM 14689 O O . ILE C 3 418 ? 203.614 230.706 249.171 1.00 128.52 418 ILE F O 1
ATOM 14694 N N . GLY C 3 419 ? 202.832 232.843 249.549 1.00 125.95 419 GLY F N 1
ATOM 14695 C CA . GLY C 3 419 ? 203.033 232.713 251.000 1.00 125.95 419 GLY F CA 1
ATOM 14696 C C . GLY C 3 419 ? 202.216 231.547 251.510 1.00 125.95 419 GLY F C 1
ATOM 14697 O O . GLY C 3 419 ? 202.777 230.703 252.233 1.00 125.95 419 GLY F O 1
ATOM 14698 N N . ALA C 3 420 ? 200.975 231.439 251.038 1.00 120.05 420 ALA F N 1
ATOM 14699 C CA . ALA C 3 420 ? 200.076 230.363 251.500 1.00 120.05 420 ALA F CA 1
ATOM 14700 C C . ALA C 3 420 ? 200.672 229.011 251.129 1.00 120.05 420 ALA F C 1
ATOM 14701 O O . ALA C 3 420 ? 200.744 228.160 252.015 1.00 120.05 420 ALA F O 1
ATOM 14703 N N . ASP C 3 421 ? 201.144 228.850 249.892 1.00 117.08 421 ASP F N 1
ATOM 14704 C CA . ASP C 3 421 ? 201.643 227.507 249.510 1.00 117.08 421 ASP F CA 1
ATOM 14705 C C . ASP C 3 421 ? 202.842 227.178 250.408 1.00 117.08 421 ASP F C 1
ATOM 14706 O O . ASP C 3 421 ? 202.858 226.071 250.994 1.00 117.08 421 ASP F O 1
ATOM 14711 N N . HIS C 3 422 ? 203.751 228.137 250.613 1.00 119.85 422 HIS F N 1
ATOM 14712 C CA . HIS C 3 422 ? 204.949 227.770 251.416 1.00 119.85 422 HIS F CA 1
ATOM 14713 C C . HIS C 3 422 ? 204.519 227.388 252.837 1.00 119.85 422 HIS F C 1
ATOM 14714 O O . HIS C 3 422 ? 204.983 226.323 253.354 1.00 119.85 422 HIS F O 1
ATOM 14721 N N . VAL C 3 423 ? 203.605 228.171 253.418 1.00 115.53 423 VAL F N 1
ATOM 14722 C CA . VAL C 3 423 ? 203.194 227.919 254.829 1.00 115.53 423 VAL F CA 1
ATOM 14723 C C . VAL C 3 423 ? 202.563 226.531 254.895 1.00 115.53 423 VAL F C 1
ATOM 14724 O O . VAL C 3 423 ? 202.970 225.750 255.770 1.00 115.53 423 VAL F O 1
ATOM 14728 N N . GLN C 3 424 ? 201.674 226.212 253.951 1.00 112.19 424 GLN F N 1
ATOM 14729 C CA . GLN C 3 424 ? 200.968 224.911 254.034 1.00 112.19 424 GLN F CA 1
ATOM 14730 C C . GLN C 3 424 ? 202.004 223.797 253.904 1.00 112.19 424 GLN F C 1
ATOM 14731 O O . GLN C 3 424 ? 201.984 222.913 254.756 1.00 112.19 424 GLN F O 1
ATOM 14737 N N . SER C 3 425 ? 202.952 223.909 252.972 1.00 114.48 425 SER F N 1
ATOM 14738 C CA . SER C 3 425 ? 203.899 222.777 252.813 1.00 114.48 425 SER F CA 1
ATOM 14739 C C . SER C 3 425 ? 204.680 222.595 254.121 1.00 114.48 425 SER F C 1
ATOM 14740 O O . SER C 3 425 ? 204.749 221.442 254.633 1.00 114.48 425 SER F O 1
ATOM 14743 N N . LEU C 3 426 ? 205.164 223.700 254.698 1.00 111.95 426 LEU F N 1
ATOM 14744 C CA . LEU C 3 426 ? 206.004 223.550 255.916 1.00 111.95 426 LEU F CA 1
ATOM 14745 C C . LEU C 3 426 ? 205.167 222.932 257.046 1.00 111.95 426 LEU F C 1
ATOM 14746 O O . LEU C 3 426 ? 205.638 221.957 257.705 1.00 111.95 426 LEU F O 1
ATOM 14751 N N . LEU C 3 427 ? 203.939 223.420 257.219 1.00 113.74 427 LEU F N 1
ATOM 14752 C CA . LEU C 3 427 ? 203.094 222.929 258.334 1.00 113.74 427 LEU F CA 1
ATOM 14753 C C . LEU C 3 427 ? 202.827 221.441 258.130 1.00 113.74 427 LEU F C 1
ATOM 14754 O O . LEU C 3 427 ? 202.916 220.701 259.112 1.00 113.74 427 LEU F O 1
ATOM 14759 N N . LEU C 3 428 ? 202.546 221.029 256.890 1.00 111.43 428 LEU F N 1
ATOM 14760 C CA . LEU C 3 428 ? 202.241 219.605 256.600 1.00 111.43 428 LEU F CA 1
ATOM 14761 C C . LEU C 3 428 ? 203.472 218.746 256.903 1.00 111.43 428 LEU F C 1
ATOM 14762 O O . LEU C 3 428 ? 203.297 217.718 257.579 1.00 111.43 428 LEU F O 1
ATOM 14767 N N . LYS C 3 429 ? 204.674 219.178 256.505 1.00 107.06 429 LYS F N 1
ATOM 14768 C CA . LYS C 3 429 ? 205.837 218.323 256.865 1.00 107.06 429 LYS F CA 1
ATOM 14769 C C . LYS C 3 429 ? 205.954 218.243 258.394 1.00 107.06 429 LYS F C 1
ATOM 14770 O O . LYS C 3 429 ? 206.077 217.113 258.938 1.00 107.06 429 LYS F O 1
ATOM 14776 N N . HIS C 3 430 ? 205.803 219.365 259.097 1.00 104.27 430 HIS F N 1
ATOM 14777 C CA . HIS C 3 430 ? 205.987 219.220 260.566 1.00 104.27 430 HIS F CA 1
ATOM 14778 C C . HIS C 3 430 ? 204.934 218.257 261.126 1.00 104.27 430 HIS F C 1
ATOM 14779 O O . HIS C 3 430 ? 205.319 217.328 261.875 1.00 104.27 430 HIS F O 1
ATOM 14786 N N . CYS C 3 431 ? 203.686 218.380 260.672 1.00 110.51 431 CYS F N 1
ATOM 14787 C CA . CYS C 3 431 ? 202.586 217.538 261.211 1.00 110.51 431 CYS F CA 1
ATOM 14788 C C . CYS C 3 431 ? 202.888 216.063 260.928 1.00 110.51 431 CYS F C 1
ATOM 14789 O O . CYS C 3 431 ? 202.735 215.256 261.855 1.00 110.51 431 CYS F O 1
ATOM 14792 N N . ALA C 3 432 ? 203.464 215.736 259.761 1.00 122.31 432 ALA F N 1
ATOM 14793 C CA . ALA C 3 432 ? 203.815 214.334 259.409 1.00 122.31 432 ALA F CA 1
ATOM 14794 C C . ALA C 3 432 ? 204.621 213.615 260.510 1.00 122.31 432 ALA F C 1
ATOM 14795 O O . ALA C 3 432 ? 204.057 212.664 261.072 1.00 122.31 432 ALA F O 1
ATOM 14797 N N . PRO C 3 433 ? 205.900 213.936 260.839 1.00 119.10 433 PRO F N 1
ATOM 14798 C CA . PRO C 3 433 ? 206.601 213.311 261.973 1.00 119.10 433 PRO F CA 1
ATOM 14799 C C . PRO C 3 433 ? 205.927 213.547 263.330 1.00 119.10 433 PRO F C 1
ATOM 14800 O O . PRO C 3 433 ? 205.910 212.622 264.100 1.00 119.10 433 PRO F O 1
ATOM 14804 N N . VAL C 3 434 ? 205.414 214.751 263.603 1.00 111.82 434 VAL F N 1
ATOM 14805 C CA . VAL C 3 434 ? 204.652 214.956 264.874 1.00 111.82 434 VAL F CA 1
ATOM 14806 C C . VAL C 3 434 ? 203.697 213.766 265.011 1.00 111.82 434 VAL F C 1
ATOM 14807 O O . VAL C 3 434 ? 203.463 213.326 266.154 1.00 111.82 434 VAL F O 1
ATOM 14809 N N . LEU C 3 435 ? 203.225 213.227 263.881 1.00 107.29 435 LEU F N 1
ATOM 14810 C CA . LEU C 3 435 ? 202.317 212.050 263.873 1.00 107.29 435 LEU F CA 1
ATOM 14811 C C . LEU C 3 435 ? 203.153 210.768 263.851 1.00 107.29 435 LEU F C 1
ATOM 14812 O O . LEU C 3 435 ? 202.873 209.864 264.657 1.00 107.29 435 LEU F O 1
ATOM 14814 N N . ALA C 3 436 ? 204.199 210.740 263.022 1.00 106.99 436 ALA F N 1
ATOM 14815 C CA . ALA C 3 436 ? 205.032 209.522 262.931 1.00 106.99 436 ALA F CA 1
ATOM 14816 C C . ALA C 3 436 ? 205.616 209.280 264.323 1.00 106.99 436 ALA F C 1
ATOM 14817 O O . ALA C 3 436 ? 205.652 208.115 264.763 1.00 106.99 436 ALA F O 1
ATOM 14819 N N . LYS C 3 437 ? 206.018 210.357 264.998 1.00 113.18 437 LYS F N 1
ATOM 14820 C CA . LYS C 3 437 ? 206.577 210.263 266.372 1.00 113.18 437 LYS F CA 1
ATOM 14821 C C . LYS C 3 437 ? 205.603 209.733 267.441 1.00 113.18 437 LYS F C 1
ATOM 14822 O O . LYS C 3 437 ? 206.055 208.868 268.224 1.00 113.18 437 LYS F O 1
ATOM 14824 N N . LEU C 3 438 ? 204.322 210.160 267.485 1.00 120.29 438 LEU F N 1
ATOM 14825 C CA . LEU C 3 438 ? 203.507 209.677 268.670 1.00 120.29 438 LEU F CA 1
ATOM 14826 C C . LEU C 3 438 ? 202.288 208.771 268.404 1.00 120.29 438 LEU F C 1
ATOM 14827 O O . LEU C 3 438 ? 201.246 209.021 269.095 1.00 120.29 438 LEU F O 1
ATOM 14829 N N . ARG C 3 439 ? 202.386 207.857 267.448 1.00 126.61 439 ARG F N 1
ATOM 14830 C CA . ARG C 3 439 ? 201.262 206.937 267.179 1.00 126.61 439 ARG F CA 1
ATOM 14831 C C . ARG C 3 439 ? 201.741 205.893 266.183 1.00 126.61 439 ARG F C 1
ATOM 14832 O O . ARG C 3 439 ? 202.791 206.107 265.543 1.00 126.61 439 ARG F O 1
ATOM 14834 N N . PRO C 3 440 ? 201.023 204.765 266.047 1.00 131.76 440 PRO F N 1
ATOM 14835 C CA . PRO C 3 440 ? 201.387 203.793 265.015 1.00 131.76 440 PRO F CA 1
ATOM 14836 C C . PRO C 3 440 ? 200.953 204.274 263.643 1.00 131.76 440 PRO F C 1
ATOM 14837 O O . PRO C 3 440 ? 200.107 205.173 263.531 1.00 131.76 440 PRO F O 1
ATOM 14839 N N . PRO C 3 441 ? 201.507 203.707 262.576 1.00 137.00 441 PRO F N 1
ATOM 14840 C CA . PRO C 3 441 ? 201.106 204.117 261.224 1.00 137.00 441 PRO F CA 1
ATOM 14841 C C . PRO C 3 441 ? 199.904 203.326 260.738 1.00 137.00 441 PRO F C 1
ATOM 14842 O O . PRO C 3 441 ? 199.893 202.836 259.597 1.00 137.00 441 PRO F O 1
ATOM 14844 N N . PRO C 3 442 ? 198.875 203.172 261.565 1.00 137.65 442 PRO F N 1
ATOM 14845 C CA . PRO C 3 442 ? 197.641 202.525 261.113 1.00 137.65 442 PRO F CA 1
ATOM 14846 C C . PRO C 3 442 ? 196.611 203.541 260.649 1.00 137.65 442 PRO F C 1
ATOM 14847 O O . PRO C 3 442 ? 196.514 204.650 261.184 1.00 137.65 442 PRO F O 1
ATOM 14849 N N . ASP C 3 443 ? 195.843 203.124 259.635 1.00 138.55 443 ASP F N 1
ATOM 14850 C CA . ASP C 3 443 ? 194.789 203.918 258.991 1.00 138.55 443 ASP F CA 1
ATOM 14851 C C . ASP C 3 443 ? 195.339 205.243 258.457 1.00 138.55 443 ASP F C 1
ATOM 14852 O O . ASP C 3 443 ? 194.946 206.332 258.879 1.00 138.55 443 ASP F O 1
ATOM 14854 N N . ASN C 3 444 ? 196.270 205.127 257.514 1.00 136.16 444 ASN F N 1
ATOM 14855 C CA . ASN C 3 444 ? 196.925 206.283 256.918 1.00 136.16 444 ASN F CA 1
ATOM 14856 C C . ASN C 3 444 ? 196.233 206.766 255.649 1.00 136.16 444 ASN F C 1
ATOM 14857 O O . ASN C 3 444 ? 196.835 207.524 254.882 1.00 136.16 444 ASN F O 1
ATOM 14859 N N . GLN C 3 445 ? 194.987 206.354 255.415 1.00 141.18 445 GLN F N 1
ATOM 14860 C CA . GLN C 3 445 ? 194.276 206.683 254.184 1.00 141.18 445 GLN F CA 1
ATOM 14861 C C . GLN C 3 445 ? 193.302 207.842 254.368 1.00 141.18 445 GLN F C 1
ATOM 14862 O O . GLN C 3 445 ? 193.384 208.846 253.652 1.00 141.18 445 GLN F O 1
ATOM 14864 N N . ASP C 3 446 ? 192.372 207.724 255.318 1.00 136.34 446 ASP F N 1
ATOM 14865 C CA . ASP C 3 446 ? 191.313 208.713 255.470 1.00 136.34 446 ASP F CA 1
ATOM 14866 C C . ASP C 3 446 ? 191.069 209.125 256.916 1.00 136.34 446 ASP F C 1
ATOM 14867 O O . ASP C 3 446 ? 190.110 209.859 257.178 1.00 136.34 446 ASP F O 1
ATOM 14869 N N . ALA C 3 447 ? 191.897 208.676 257.864 1.00 144.08 447 ALA F N 1
ATOM 14870 C CA . ALA C 3 447 ? 191.752 209.139 259.239 1.00 144.08 447 ALA F CA 1
ATOM 14871 C C . ALA C 3 447 ? 192.180 210.591 259.403 1.00 144.08 447 ALA F C 1
ATOM 14872 O O . ALA C 3 447 ? 191.611 211.310 260.237 1.00 144.08 447 ALA F O 1
ATOM 14874 N N . TYR C 3 448 ? 193.129 211.056 258.583 1.00 139.51 448 TYR F N 1
ATOM 14875 C CA . TYR C 3 448 ? 193.571 212.446 258.585 1.00 139.51 448 TYR F CA 1
ATOM 14876 C C . TYR C 3 448 ? 192.501 213.416 258.098 1.00 139.51 448 TYR F C 1
ATOM 14877 O O . TYR C 3 448 ? 192.666 214.629 258.272 1.00 139.51 448 TYR F O 1
ATOM 14879 N N . ARG C 3 449 ? 191.408 212.919 257.509 1.00 140.20 449 ARG F N 1
ATOM 14880 C CA . ARG C 3 449 ? 190.239 213.739 257.224 1.00 140.20 449 ARG F CA 1
ATOM 14881 C C . ARG C 3 449 ? 189.526 214.212 258.487 1.00 140.20 449 ARG F C 1
ATOM 14882 O O . ARG C 3 449 ? 188.700 215.128 258.398 1.00 140.20 449 ARG F O 1
ATOM 14884 N N . ALA C 3 450 ? 189.817 213.619 259.650 1.00 138.59 450 ALA F N 1
ATOM 14885 C CA . ALA C 3 450 ? 189.376 214.203 260.912 1.00 138.59 450 ALA F CA 1
ATOM 14886 C C . ALA C 3 450 ? 190.182 215.437 261.298 1.00 138.59 450 ALA F C 1
ATOM 14887 O O . ALA C 3 450 ? 189.781 216.154 262.222 1.00 138.59 450 ALA F O 1
ATOM 14889 N N . GLU C 3 451 ? 191.297 215.701 260.616 1.00 140.45 451 GLU F N 1
ATOM 14890 C CA . GLU C 3 451 ? 192.102 216.902 260.808 1.00 140.45 451 GLU F CA 1
ATOM 14891 C C . GLU C 3 451 ? 192.059 217.778 259.561 1.00 140.45 451 GLU F 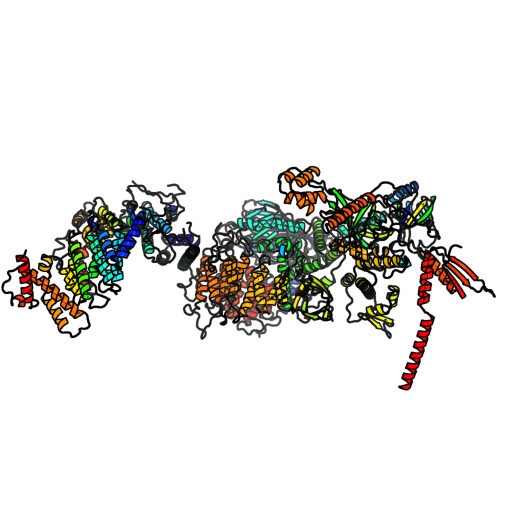C 1
ATOM 14892 O O . GLU C 3 451 ? 193.092 218.247 259.073 1.00 140.45 451 GLU F O 1
ATOM 14894 N N . PHE C 3 452 ? 190.850 217.946 259.009 1.00 142.90 452 PHE F N 1
ATOM 14895 C CA . PHE C 3 452 ? 190.477 218.760 257.848 1.00 142.90 452 PHE F CA 1
ATOM 14896 C C . PHE C 3 452 ? 191.042 218.257 256.524 1.00 142.90 452 PHE F C 1
ATOM 14897 O O . PHE C 3 452 ? 190.817 218.902 255.490 1.00 142.90 452 PHE F O 1
ATOM 14899 N N . GLY C 3 453 ? 191.742 217.126 256.513 1.00 134.28 453 GLY F N 1
ATOM 14900 C CA . GLY C 3 453 ? 192.209 216.517 255.272 1.00 134.28 453 GLY F CA 1
ATOM 14901 C C . GLY C 3 453 ? 193.239 217.326 254.515 1.00 134.28 453 GLY F C 1
ATOM 14902 O O . GLY C 3 453 ? 193.172 217.410 253.282 1.00 134.28 453 GLY F O 1
ATOM 14903 N N . SER C 3 454 ? 194.193 217.927 255.225 1.00 127.54 454 SER F N 1
ATOM 14904 C CA . SER C 3 454 ? 195.173 218.791 254.574 1.00 127.54 454 SER F CA 1
ATOM 14905 C C . SER C 3 454 ? 196.212 217.972 253.817 1.00 127.54 454 SER F C 1
ATOM 14906 O O . SER C 3 454 ? 196.411 218.157 252.611 1.00 127.54 454 SER F O 1
ATOM 14908 N N . LEU C 3 455 ? 196.946 217.135 254.559 1.00 122.95 455 LEU F N 1
ATOM 14909 C CA . LEU C 3 455 ? 198.050 216.368 253.928 1.00 122.95 455 LEU F CA 1
ATOM 14910 C C . LEU C 3 455 ? 197.601 214.934 253.655 1.00 122.95 455 LEU F C 1
ATOM 14911 O O . LEU C 3 455 ? 198.189 214.352 252.751 1.00 122.95 455 LEU F O 1
ATOM 14913 N N . GLY C 3 456 ? 196.761 214.339 254.508 1.00 120.21 456 GLY F N 1
ATOM 14914 C CA . GLY C 3 456 ? 196.153 213.025 254.199 1.00 120.21 456 GLY F CA 1
ATOM 14915 C C . GLY C 3 456 ? 197.117 211.935 253.755 1.00 120.21 456 GLY F C 1
ATOM 14916 O O . GLY C 3 456 ? 198.065 211.612 254.503 1.00 120.21 456 GLY F O 1
ATOM 14917 N N . PRO C 3 457 ? 196.854 211.293 252.593 1.00 123.18 457 PRO F N 1
ATOM 14918 C CA . PRO C 3 457 ? 197.703 210.203 252.091 1.00 123.18 457 PRO F CA 1
ATOM 14919 C C . PRO C 3 457 ? 199.139 210.639 251.773 1.00 123.18 457 PRO F C 1
ATOM 14920 O O . PRO C 3 457 ? 199.996 209.826 251.916 1.00 123.18 457 PRO F O 1
ATOM 14922 N N . LEU C 3 458 ? 199.344 211.846 251.239 1.00 118.16 458 LEU F N 1
ATOM 14923 C CA . LEU C 3 458 ? 200.714 212.390 251.019 1.00 118.16 458 LEU F CA 1
ATOM 14924 C C . LEU C 3 458 ? 201.420 212.540 252.374 1.00 118.16 458 LEU F C 1
ATOM 14925 O O . LEU C 3 458 ? 202.628 212.225 252.444 1.00 118.16 458 LEU F O 1
ATOM 14927 N N . LEU C 3 459 ? 200.707 212.991 253.415 1.00 120.17 459 LEU F N 1
ATOM 14928 C CA . LEU C 3 459 ? 201.328 213.040 254.771 1.00 120.17 459 LEU F CA 1
ATOM 14929 C C . LEU C 3 459 ? 201.694 211.615 255.179 1.00 120.17 459 LEU F C 1
ATOM 14930 O O . LEU C 3 459 ? 202.776 211.425 255.766 1.00 120.17 459 LEU F O 1
ATOM 14932 N N . CYS C 3 460 ? 200.811 210.662 254.879 1.00 124.16 460 CYS F N 1
ATOM 14933 C CA . CYS C 3 460 ? 201.072 209.244 255.234 1.00 124.16 460 CYS F CA 1
ATOM 14934 C C . CYS C 3 460 ? 202.326 208.770 254.501 1.00 124.16 460 CYS F C 1
ATOM 14935 O O . CYS C 3 460 ? 203.110 208.056 255.124 1.00 124.16 460 CYS F O 1
ATOM 14937 N N . SER C 3 461 ? 202.490 209.151 253.231 1.00 125.33 461 SER F N 1
ATOM 14938 C CA . SER C 3 461 ? 203.677 208.773 252.421 1.00 125.33 461 SER F CA 1
ATOM 14939 C C . SER C 3 461 ? 204.936 209.393 253.031 1.00 125.33 461 SER F C 1
ATOM 14940 O O . SER C 3 461 ? 205.961 208.704 253.063 1.00 125.33 461 SER F O 1
ATOM 14942 N N . GLN C 3 462 ? 204.852 210.643 253.494 1.00 128.70 462 GLN F N 1
ATOM 14943 C CA . GLN C 3 462 ? 206.013 211.286 254.168 1.00 128.70 462 GLN F CA 1
ATOM 14944 C C . GLN C 3 462 ? 206.355 210.493 255.433 1.00 128.70 462 GLN F C 1
ATOM 14945 O O . GLN C 3 462 ? 207.557 210.241 255.669 1.00 128.70 462 GLN F O 1
ATOM 14947 N N . VAL C 3 463 ? 205.332 210.074 256.185 1.00 130.85 463 VAL F N 1
ATOM 14948 C CA . VAL C 3 463 ? 205.560 209.274 257.428 1.00 130.85 463 VAL F CA 1
ATOM 14949 C C . VAL C 3 463 ? 206.234 207.955 257.037 1.00 130.85 463 VAL F C 1
ATOM 14950 O O . VAL C 3 463 ? 207.144 207.536 257.762 1.00 130.85 463 VAL F O 1
ATOM 14952 N N . VAL C 3 464 ? 205.802 207.338 255.933 1.00 133.76 464 VAL F N 1
ATOM 14953 C CA . VAL C 3 464 ? 206.377 206.045 255.455 1.00 133.76 464 VAL F CA 1
ATOM 14954 C C . VAL C 3 464 ? 207.845 206.258 255.074 1.00 133.76 464 VAL F C 1
ATOM 14955 O O . VAL C 3 464 ? 208.651 205.372 255.377 1.00 133.76 464 VAL F O 1
ATOM 14957 N N . LYS C 3 465 ? 208.165 207.380 254.425 1.00 135.96 465 LYS F N 1
ATOM 14958 C CA . LYS C 3 465 ? 209.569 207.699 254.049 1.00 135.96 465 LYS F CA 1
ATOM 14959 C C . LYS C 3 465 ? 210.392 207.856 255.329 1.00 135.96 465 LYS F C 1
ATOM 14960 O O . LYS C 3 465 ? 211.528 207.341 255.370 1.00 135.96 465 LYS F O 1
ATOM 14962 N N . ALA C 3 466 ? 209.822 208.512 256.342 1.00 135.58 466 ALA F N 1
ATOM 14963 C CA . ALA C 3 466 ? 210.531 208.671 257.633 1.00 135.58 466 ALA F CA 1
ATOM 14964 C C . ALA C 3 466 ? 210.776 207.288 258.246 1.00 135.58 466 ALA F C 1
ATOM 14965 O O . ALA C 3 466 ? 211.886 207.064 258.762 1.00 135.58 466 ALA F O 1
ATOM 14967 N N . ARG C 3 467 ? 209.787 206.395 258.166 1.00 132.46 467 ARG F N 1
ATOM 14968 C CA . ARG C 3 467 ? 209.918 205.020 258.718 1.00 132.46 467 ARG F CA 1
ATOM 14969 C C . ARG C 3 467 ? 211.024 204.280 257.961 1.00 132.46 467 ARG F C 1
ATOM 14970 O O . ARG C 3 467 ? 211.784 203.557 258.616 1.00 132.46 467 ARG F O 1
ATOM 14972 N N . ALA C 3 468 ? 211.101 204.457 256.639 1.00 135.39 468 ALA F N 1
ATOM 14973 C CA . ALA C 3 468 ? 212.154 203.814 255.819 1.00 135.39 468 ALA F CA 1
ATOM 14974 C C . ALA C 3 468 ? 213.525 204.346 256.249 1.00 135.39 468 ALA F C 1
ATOM 14975 O O . ALA C 3 468 ? 214.461 203.534 256.358 1.00 135.39 468 ALA F O 1
ATOM 14977 N N . GLN C 3 469 ? 213.626 205.653 256.506 1.00 137.18 469 GLN F N 1
ATOM 14978 C CA . GLN C 3 469 ? 214.906 206.248 256.979 1.00 137.18 469 GLN F CA 1
ATOM 14979 C C . GLN C 3 469 ? 215.266 205.635 258.336 1.00 137.18 469 GLN F C 1
ATOM 14980 O O . GLN C 3 469 ? 216.453 205.315 258.542 1.00 137.18 469 GLN F O 1
ATOM 14982 N N . ALA C 3 470 ? 214.271 205.451 259.212 1.00 138.27 470 ALA F N 1
ATOM 14983 C CA . ALA C 3 470 ? 214.513 204.839 260.541 1.00 138.27 470 ALA F CA 1
ATOM 14984 C C . ALA C 3 470 ? 215.014 203.403 260.357 1.00 138.27 470 ALA F C 1
ATOM 14985 O O . ALA C 3 470 ? 215.948 203.016 261.076 1.00 138.27 470 ALA F O 1
ATOM 14987 N N . ALA C 3 471 ? 214.429 202.658 259.415 1.00 137.52 471 ALA F N 1
ATOM 14988 C CA . ALA C 3 471 ? 214.856 201.266 259.143 1.00 137.52 471 ALA F CA 1
ATOM 14989 C C . ALA C 3 471 ? 216.304 201.275 258.647 1.00 137.52 471 ALA F C 1
ATOM 14990 O O . ALA C 3 471 ? 217.089 200.422 259.103 1.00 137.52 471 ALA F O 1
ATOM 14992 N N . LEU C 3 472 ? 216.647 202.233 257.781 1.00 134.57 472 LEU F N 1
ATOM 14993 C CA . LEU C 3 472 ? 218.033 202.341 257.255 1.00 134.57 472 LEU F CA 1
ATOM 14994 C C . LEU C 3 472 ? 218.986 202.615 258.423 1.00 134.57 472 LEU F C 1
ATOM 14995 O O . LEU C 3 472 ? 220.061 201.987 258.461 1.00 134.57 472 LEU F O 1
ATOM 14997 N N . GLN C 3 473 ? 218.584 203.487 259.354 1.00 132.69 473 GLN F N 1
ATOM 14998 C CA . GLN C 3 473 ? 219.436 203.809 260.531 1.00 132.69 473 GLN F CA 1
ATOM 14999 C C . GLN C 3 473 ? 219.729 202.528 261.323 1.00 132.69 473 GLN F C 1
ATOM 15000 O O . GLN C 3 473 ? 220.620 202.591 262.200 1.00 132.69 473 GLN F O 1
ATOM 15002 N N . PRO D 4 9 ? 266.086 366.784 246.424 1.00 100.88 9 PRO G N 1
ATOM 15003 C CA . PRO D 4 9 ? 266.716 365.544 245.958 1.00 100.88 9 PRO G CA 1
ATOM 15004 C C . PRO D 4 9 ? 267.778 365.044 246.946 1.00 100.88 9 PRO G C 1
ATOM 15005 O O . PRO D 4 9 ? 268.023 365.717 247.929 1.00 100.88 9 PRO G O 1
ATOM 15009 N N . HIS D 4 10 ? 268.375 363.884 246.665 1.00 107.21 10 HIS G N 1
ATOM 15010 C CA . HIS D 4 10 ? 269.450 363.344 247.536 1.00 107.21 10 HIS G CA 1
ATOM 15011 C C . HIS D 4 10 ? 270.740 363.261 246.721 1.00 107.21 10 HIS G C 1
ATOM 15012 O O . HIS D 4 10 ? 270.673 362.811 245.569 1.00 107.21 10 HIS G O 1
ATOM 15019 N N . GLU D 4 11 ? 271.856 363.718 247.285 1.00 105.23 11 GLU G N 1
ATOM 15020 C CA . GLU D 4 11 ? 273.158 363.608 246.580 1.00 105.23 11 GLU G CA 1
ATOM 15021 C C . GLU D 4 11 ? 274.024 362.588 247.319 1.00 105.23 11 GLU G C 1
ATOM 15022 O O . GLU D 4 11 ? 274.187 362.731 248.542 1.00 105.23 11 GLU G O 1
ATOM 15028 N N . LEU D 4 12 ? 274.575 361.614 246.593 1.00 98.24 12 LEU G N 1
ATOM 15029 C CA . LEU D 4 12 ? 275.373 360.546 247.242 1.00 98.24 12 LEU G CA 1
ATOM 15030 C C . LEU D 4 12 ? 276.550 361.207 247.954 1.00 98.24 12 LEU G C 1
ATOM 15031 O O . LEU D 4 12 ? 277.209 362.057 247.334 1.00 98.24 12 LEU G O 1
ATOM 15036 N N . GLU D 4 13 ? 276.819 360.802 249.197 1.00 107.68 13 GLU G N 1
ATOM 15037 C CA . GLU D 4 13 ? 277.904 361.443 249.983 1.00 107.68 13 GLU G CA 1
ATOM 15038 C C . GLU D 4 13 ? 279.244 361.032 249.386 1.00 107.68 13 GLU G C 1
ATOM 15039 O O . GLU D 4 13 ? 279.317 359.941 248.796 1.00 107.68 13 GLU G O 1
ATOM 15045 N N . SER D 4 14 ? 280.251 361.896 249.501 1.00 117.29 14 SER G N 1
ATOM 15046 C CA . SER D 4 14 ? 281.533 361.583 248.892 1.00 117.29 14 SER G CA 1
ATOM 15047 C C . SER D 4 14 ? 282.558 361.413 249.999 1.00 117.29 14 SER G C 1
ATOM 15048 O O . SER D 4 14 ? 283.031 362.400 250.568 1.00 117.29 14 SER G O 1
ATOM 15051 N N . GLN D 4 15 ? 282.903 360.170 250.298 1.00 137.14 15 GLN G N 1
ATOM 15052 C CA . GLN D 4 15 ? 283.874 359.853 251.327 1.00 137.14 15 GLN G CA 1
ATOM 15053 C C . GLN D 4 15 ? 285.229 359.578 250.695 1.00 137.14 15 GLN G C 1
ATOM 15054 O O . GLN D 4 15 ? 285.315 358.938 249.648 1.00 137.14 15 GLN G O 1
ATOM 15060 N N . PHE D 4 16 ? 286.286 360.075 251.329 1.00 124.71 16 PHE G N 1
ATOM 15061 C CA . PHE D 4 16 ? 287.643 359.748 250.926 1.00 124.71 16 PHE G CA 1
ATOM 15062 C C . PHE D 4 16 ? 288.458 359.471 252.176 1.00 124.71 16 PHE G C 1
ATOM 15063 O O . PHE D 4 16 ? 287.988 359.652 253.299 1.00 124.71 16 PHE G O 1
ATOM 15071 N N . ILE D 4 17 ? 289.690 359.013 251.986 1.00 136.08 17 ILE G N 1
ATOM 15072 C CA . ILE D 4 17 ? 290.558 358.662 253.103 1.00 136.08 17 ILE G CA 1
ATOM 15073 C C . ILE D 4 17 ? 291.609 359.753 253.244 1.00 136.08 17 ILE G C 1
ATOM 15074 O O . ILE D 4 17 ? 292.131 360.227 252.241 1.00 136.08 17 ILE G O 1
ATOM 15079 N N . LEU D 4 18 ? 291.892 360.183 254.473 1.00 152.85 18 LEU G N 1
ATOM 15080 C CA . LEU D 4 18 ? 292.941 361.163 254.730 1.00 152.85 18 LEU G CA 1
ATOM 15081 C C . LEU D 4 18 ? 294.099 360.476 255.437 1.00 152.85 18 LEU G C 1
ATOM 15082 O O . LEU D 4 18 ? 293.923 359.921 256.523 1.00 152.85 18 LEU G O 1
ATOM 15087 N N . ARG D 4 19 ? 295.277 360.512 254.820 1.00 151.13 19 ARG G N 1
ATOM 15088 C CA . ARG D 4 19 ? 296.487 359.955 255.402 1.00 151.13 19 ARG G CA 1
ATOM 15089 C C . ARG D 4 19 ? 297.390 361.090 255.855 1.00 151.13 19 ARG G C 1
ATOM 15090 O O . ARG D 4 19 ? 297.689 361.997 255.077 1.00 151.13 19 ARG G O 1
ATOM 15098 N N . LEU D 4 20 ? 297.805 361.043 257.107 1.00 146.33 20 LEU G N 1
ATOM 15099 C CA . LEU D 4 20 ? 298.585 362.082 257.749 1.00 146.33 20 LEU G CA 1
ATOM 15100 C C . LEU D 4 20 ? 299.953 361.541 258.142 1.00 146.33 20 LEU G C 1
ATOM 15101 O O . LEU D 4 20 ? 300.151 360.323 258.191 1.00 146.33 20 LEU G O 1
ATOM 15106 N N . PRO D 4 21 ? 300.928 362.414 258.382 1.00 149.00 21 PRO G N 1
ATOM 15107 C CA . PRO D 4 21 ? 302.176 361.962 258.975 1.00 149.00 21 PRO G CA 1
ATOM 15108 C C . PRO D 4 21 ? 301.929 361.403 260.361 1.00 149.00 21 PRO G C 1
ATOM 15109 O O . PRO D 4 21 ? 300.968 361.806 261.041 1.00 149.00 21 PRO G O 1
ATOM 15113 N N . PRO D 4 22 ? 302.775 360.466 260.829 1.00 139.52 22 PRO G N 1
ATOM 15114 C CA . PRO D 4 22 ? 302.394 359.636 261.994 1.00 139.52 22 PRO G CA 1
ATOM 15115 C C . PRO D 4 22 ? 302.234 360.385 263.309 1.00 139.52 22 PRO G C 1
ATOM 15116 O O . PRO D 4 22 ? 301.322 360.066 264.082 1.00 139.52 22 PRO G O 1
ATOM 15120 N N . GLU D 4 23 ? 303.069 361.393 263.573 1.00 141.71 23 GLU G N 1
ATOM 15121 C CA . GLU D 4 23 ? 302.884 362.212 264.768 1.00 141.71 23 GLU G CA 1
ATOM 15122 C C . GLU D 4 23 ? 301.626 363.067 264.662 1.00 141.71 23 GLU G C 1
ATOM 15123 O O . GLU D 4 23 ? 300.837 363.153 265.616 1.00 141.71 23 GLU G O 1
ATOM 15129 N N . TYR D 4 24 ? 301.407 363.680 263.496 1.00 132.56 24 TYR G N 1
ATOM 15130 C CA . TYR D 4 24 ? 300.186 364.438 263.265 1.00 132.56 24 TYR G CA 1
ATOM 15131 C C . TYR D 4 24 ? 298.966 363.536 263.228 1.00 132.56 24 TYR G C 1
ATOM 15132 O O . TYR D 4 24 ? 297.886 363.950 263.654 1.00 132.56 24 TYR G O 1
ATOM 15141 N N . ALA D 4 25 ? 299.129 362.294 262.769 1.00 133.98 25 ALA G N 1
ATOM 15142 C CA . ALA D 4 25 ? 298.030 361.338 262.828 1.00 133.98 25 ALA G CA 1
ATOM 15143 C C . ALA D 4 25 ? 297.692 360.978 264.260 1.00 133.98 25 ALA G C 1
ATOM 15144 O O . ALA D 4 25 ? 296.520 360.779 264.587 1.00 133.98 25 ALA G O 1
ATOM 15146 N N . SER D 4 26 ? 298.695 360.917 265.138 1.00 130.02 26 SER G N 1
ATOM 15147 C CA . SER D 4 26 ? 298.416 360.609 266.536 1.00 130.02 26 SER G CA 1
ATOM 15148 C C . SER D 4 26 ? 297.699 361.760 267.227 1.00 130.02 26 SER G C 1
ATOM 15149 O O . SER D 4 26 ? 296.780 361.531 268.025 1.00 130.02 26 SER G O 1
ATOM 15152 N N . THR D 4 27 ? 298.092 363.004 266.922 1.00 131.36 27 THR G N 1
ATOM 15153 C CA . THR D 4 27 ? 297.388 364.149 267.506 1.00 131.36 27 THR G CA 1
ATOM 15154 C C . THR D 4 27 ? 295.954 364.256 266.996 1.00 131.36 27 THR G C 1
ATOM 15155 O O . THR D 4 27 ? 295.034 364.515 267.780 1.00 131.36 27 THR G O 1
ATOM 15159 N N . VAL D 4 28 ? 295.743 364.036 265.695 1.00 133.60 28 VAL G N 1
ATOM 15160 C CA . VAL D 4 28 ? 294.395 364.064 265.134 1.00 133.60 28 VAL G CA 1
ATOM 15161 C C . VAL D 4 28 ? 293.549 362.917 265.681 1.00 133.60 28 VAL G C 1
ATOM 15162 O O . VAL D 4 28 ? 292.362 363.095 265.964 1.00 133.60 28 VAL G O 1
ATOM 15166 N N . ARG D 4 29 ? 294.153 361.748 265.908 1.00 131.61 29 ARG G N 1
ATOM 15167 C CA . ARG D 4 29 ? 293.406 360.615 266.450 1.00 131.61 29 ARG G CA 1
ATOM 15168 C C . ARG D 4 29 ? 292.978 360.861 267.889 1.00 131.61 29 ARG G C 1
ATOM 15169 O O . ARG D 4 29 ? 291.840 360.559 268.264 1.00 131.61 29 ARG G O 1
ATOM 15177 N N . ARG D 4 30 ? 293.878 361.422 268.698 1.00 138.99 30 ARG G N 1
ATOM 15178 C CA . ARG D 4 30 ? 293.551 361.775 270.074 1.00 138.99 30 ARG G CA 1
ATOM 15179 C C . ARG D 4 30 ? 292.461 362.837 270.130 1.00 138.99 30 ARG G C 1
ATOM 15180 O O . ARG D 4 30 ? 291.541 362.753 270.952 1.00 138.99 30 ARG G O 1
ATOM 15188 N N . ALA D 4 31 ? 292.512 363.816 269.227 1.00 135.60 31 ALA G N 1
ATOM 15189 C CA . ALA D 4 31 ? 291.484 364.851 269.219 1.00 135.60 31 ALA G CA 1
ATOM 15190 C C . ALA D 4 31 ? 290.149 364.343 268.685 1.00 135.60 31 ALA G C 1
ATOM 15191 O O . ALA D 4 31 ? 289.099 364.868 269.063 1.00 135.60 31 ALA G O 1
ATOM 15193 N N . VAL D 4 32 ? 290.157 363.345 267.799 1.00 133.80 32 VAL G N 1
ATOM 15194 C CA . VAL D 4 32 ? 288.904 362.780 267.306 1.00 133.80 32 VAL G CA 1
ATOM 15195 C C . VAL D 4 32 ? 288.253 361.933 268.389 1.00 133.80 32 VAL G C 1
ATOM 15196 O O . VAL D 4 32 ? 287.059 362.071 268.672 1.00 133.80 32 VAL G O 1
ATOM 15200 N N . GLN D 4 33 ? 289.034 361.062 269.033 1.00 136.84 33 GLN G N 1
ATOM 15201 C CA . GLN D 4 33 ? 288.499 360.212 270.091 1.00 136.84 33 GLN G CA 1
ATOM 15202 C C . GLN D 4 33 ? 288.139 360.990 271.346 1.00 136.84 33 GLN G C 1
ATOM 15203 O O . GLN D 4 33 ? 287.375 360.478 272.170 1.00 136.84 33 GLN G O 1
ATOM 15209 N N . SER D 4 34 ? 288.679 362.197 271.523 1.00 137.51 34 SER G N 1
ATOM 15210 C CA . SER D 4 34 ? 288.210 363.047 272.610 1.00 137.51 34 SER G CA 1
ATOM 15211 C C . SER D 4 34 ? 286.781 363.511 272.361 1.00 137.51 34 SER G C 1
ATOM 15212 O O . SER D 4 34 ? 285.899 363.312 273.202 1.00 137.51 34 SER G O 1
ATOM 15215 N N . GLY D 4 35 ? 286.533 364.136 271.214 1.00 141.56 35 GLY G N 1
ATOM 15216 C CA . GLY D 4 35 ? 285.185 364.407 270.771 1.00 141.56 35 GLY G CA 1
ATOM 15217 C C . GLY D 4 35 ? 284.699 365.834 270.910 1.00 141.56 35 GLY G C 1
ATOM 15218 O O . GLY D 4 35 ? 283.570 366.118 270.491 1.00 141.56 35 GLY G O 1
ATOM 15219 N N . HIS D 4 36 ? 285.525 366.731 271.456 1.00 139.77 36 HIS G N 1
ATOM 15220 C CA . HIS D 4 36 ? 285.136 368.159 271.595 1.00 139.77 36 HIS G CA 1
ATOM 15221 C C . HIS D 4 36 ? 285.141 368.854 270.230 1.00 139.77 36 HIS G C 1
ATOM 15222 O O . HIS D 4 36 ? 285.685 368.276 269.274 1.00 139.77 36 HIS G O 1
ATOM 15229 N N . VAL D 4 37 ? 284.601 370.073 270.165 1.00 141.08 37 VAL G N 1
ATOM 15230 C CA . VAL D 4 37 ? 284.606 370.858 268.893 1.00 141.08 37 VAL G CA 1
ATOM 15231 C C . VAL D 4 37 ? 285.946 371.592 268.808 1.00 141.08 37 VAL G C 1
ATOM 15232 O O . VAL D 4 37 ? 286.148 372.337 267.832 1.00 141.08 37 VAL G O 1
ATOM 15236 N N . ASN D 4 38 ? 286.818 371.395 269.800 1.00 139.61 38 ASN G N 1
ATOM 15237 C CA . ASN D 4 38 ? 288.177 371.998 269.765 1.00 139.61 38 ASN G CA 1
ATOM 15238 C C . ASN D 4 38 ? 288.884 371.452 268.523 1.00 139.61 38 ASN G C 1
ATOM 15239 O O . ASN D 4 38 ? 289.589 372.234 267.860 1.00 139.61 38 ASN G O 1
ATOM 15244 N N . LEU D 4 39 ? 288.644 370.180 268.191 1.00 129.54 39 LEU G N 1
ATOM 15245 C CA . LEU D 4 39 ? 289.258 369.556 266.988 1.00 129.54 39 LEU G CA 1
ATOM 15246 C C . LEU D 4 39 ? 288.832 370.342 265.748 1.00 129.54 39 LEU G C 1
ATOM 15247 O O . LEU D 4 39 ? 289.666 370.491 264.839 1.00 129.54 39 LEU G O 1
ATOM 15252 N N . LYS D 4 40 ? 287.596 370.845 265.720 1.00 137.66 40 LYS G N 1
ATOM 15253 C CA . LYS D 4 40 ? 287.101 371.516 264.491 1.00 137.66 40 LYS G CA 1
ATOM 15254 C C . LYS D 4 40 ? 288.011 372.698 264.154 1.00 137.66 40 LYS G C 1
ATOM 15255 O O . LYS D 4 40 ? 288.414 372.806 262.986 1.00 137.66 40 LYS G O 1
ATOM 15261 N N . ASP D 4 41 ? 288.368 373.514 265.146 1.00 130.05 41 ASP G N 1
ATOM 15262 C CA . ASP D 4 41 ? 289.300 374.649 264.915 1.00 130.05 41 ASP G CA 1
ATOM 15263 C C . ASP D 4 41 ? 290.684 374.116 264.534 1.00 130.05 41 ASP G C 1
ATOM 15264 O O . ASP D 4 41 ? 291.294 374.681 263.608 1.00 130.05 41 ASP G O 1
ATOM 15269 N N . ARG D 4 42 ? 291.140 373.048 265.193 1.00 133.58 42 ARG G N 1
ATOM 15270 C CA . ARG D 4 42 ? 292.518 372.528 264.977 1.00 133.58 42 ARG G CA 1
ATOM 15271 C C . ARG D 4 42 ? 292.714 371.940 263.578 1.00 133.58 42 ARG G C 1
ATOM 15272 O O . ARG D 4 42 ? 293.789 372.187 263.003 1.00 133.58 42 ARG G O 1
ATOM 15280 N N . LEU D 4 43 ? 291.726 371.220 263.037 1.00 142.23 43 LEU G N 1
ATOM 15281 C CA . LEU D 4 43 ? 291.930 370.523 261.776 1.00 142.23 43 LEU G CA 1
ATOM 15282 C C . LEU D 4 43 ? 291.137 371.197 260.663 1.00 142.23 43 LEU G C 1
ATOM 15283 O O . LEU D 4 43 ? 289.905 371.247 260.725 1.00 142.23 43 LEU G O 1
ATOM 15288 N N . THR D 4 44 ? 291.839 371.718 259.651 1.00 145.33 44 THR G N 1
ATOM 15289 C CA . THR D 4 44 ? 291.187 372.292 258.476 1.00 145.33 44 THR G CA 1
ATOM 15290 C C . THR D 4 44 ? 291.752 371.655 257.214 1.00 145.33 44 THR G C 1
ATOM 15291 O O . THR D 4 44 ? 292.844 371.087 257.220 1.00 145.33 44 THR G O 1
ATOM 15295 N N . ILE D 4 45 ? 291.006 371.776 256.114 1.00 136.24 45 ILE G N 1
ATOM 15296 C CA . ILE D 4 45 ? 291.374 371.196 254.823 1.00 136.24 45 ILE G CA 1
ATOM 15297 C C . ILE D 4 45 ? 291.088 372.222 253.735 1.00 136.24 45 ILE G C 1
ATOM 15298 O O . ILE D 4 45 ? 289.930 372.600 253.532 1.00 136.24 45 ILE G O 1
ATOM 15303 N N . GLU D 4 46 ? 292.148 372.610 253.016 1.00 157.97 46 GLU G N 1
ATOM 15304 C CA . GLU D 4 46 ? 291.997 373.559 251.883 1.00 157.97 46 GLU G CA 1
ATOM 15305 C C . GLU D 4 46 ? 292.374 372.825 250.600 1.00 157.97 46 GLU G C 1
ATOM 15306 O O . GLU D 4 46 ? 293.534 372.398 250.498 1.00 157.97 46 GLU G O 1
ATOM 15312 N N . LEU D 4 47 ? 291.430 372.682 249.671 1.00 178.69 47 LEU G N 1
ATOM 15313 C CA . LEU D 4 47 ? 291.658 371.995 248.406 1.00 178.69 47 LEU G CA 1
ATOM 15314 C C . LEU D 4 47 ? 291.848 373.025 247.303 1.00 178.69 47 LEU G C 1
ATOM 15315 O O . LEU D 4 47 ? 290.990 373.888 247.099 1.00 178.69 47 LEU G O 1
ATOM 15320 N N . HIS D 4 48 ? 292.965 372.929 246.597 1.00 195.55 48 HIS G N 1
ATOM 15321 C CA . HIS D 4 48 ? 293.352 373.924 245.612 1.00 195.55 48 HIS G CA 1
ATOM 15322 C C . HIS D 4 48 ? 292.579 373.716 244.310 1.00 195.55 48 HIS G C 1
ATOM 15323 O O . HIS D 4 48 ? 292.076 372.620 244.053 1.00 195.55 48 HIS G O 1
ATOM 15330 N N . PRO D 4 49 ? 292.452 374.755 243.472 1.00 185.49 49 PRO G N 1
ATOM 15331 C CA . PRO D 4 49 ? 291.702 374.601 242.214 1.00 185.49 49 PRO G CA 1
ATOM 15332 C C . PRO D 4 49 ? 292.382 373.738 241.162 1.00 185.49 49 PRO G C 1
ATOM 15333 O O . PRO D 4 49 ? 291.806 373.558 240.083 1.00 185.49 49 PRO G O 1
ATOM 15337 N N . ASP D 4 50 ? 293.590 373.230 241.419 1.00 199.45 50 ASP G N 1
ATOM 15338 C CA . ASP D 4 50 ? 294.116 372.123 240.628 1.00 199.45 50 ASP G CA 1
ATOM 15339 C C . ASP D 4 50 ? 293.203 370.911 240.727 1.00 199.45 50 ASP G C 1
ATOM 15340 O O . ASP D 4 50 ? 292.945 370.229 239.732 1.00 199.45 50 ASP G O 1
ATOM 15345 N N . GLY D 4 51 ? 292.679 370.647 241.921 1.00 181.99 51 GLY G N 1
ATOM 15346 C CA . GLY D 4 51 ? 291.884 369.478 242.180 1.00 181.99 51 GLY G CA 1
ATOM 15347 C C . GLY D 4 51 ? 292.662 368.315 242.739 1.00 181.99 51 GLY G C 1
ATOM 15348 O O . GLY D 4 51 ? 292.062 367.411 243.324 1.00 181.99 51 GLY G O 1
ATOM 15349 N N . ARG D 4 52 ? 293.983 368.309 242.569 1.00 189.65 52 ARG G N 1
ATOM 15350 C CA . ARG D 4 52 ? 294.839 367.252 243.084 1.00 189.65 52 ARG G CA 1
ATOM 15351 C C . ARG D 4 52 ? 295.916 367.796 244.012 1.00 189.65 52 ARG G C 1
ATOM 15352 O O . ARG D 4 52 ? 296.994 367.206 244.111 1.00 189.65 52 ARG G O 1
ATOM 15360 N N . HIS D 4 53 ? 295.657 368.911 244.685 1.00 187.89 53 HIS G N 1
ATOM 15361 C CA . HIS D 4 53 ? 296.638 369.498 245.580 1.00 187.89 53 HIS G CA 1
ATOM 15362 C C . HIS D 4 53 ? 295.907 370.158 246.728 1.00 187.89 53 HIS G C 1
ATOM 15363 O O . HIS D 4 53 ? 294.807 370.682 246.551 1.00 187.89 53 HIS G O 1
ATOM 15370 N N . GLY D 4 54 ? 296.521 370.140 247.904 1.00 168.41 54 GLY G N 1
ATOM 15371 C CA . GLY D 4 54 ? 295.847 370.756 249.033 1.00 168.41 54 GLY G CA 1
ATOM 15372 C C . GLY D 4 54 ? 296.796 371.076 250.164 1.00 168.41 54 GLY G C 1
ATOM 15373 O O . GLY D 4 54 ? 297.992 370.786 250.110 1.00 168.41 54 GLY G O 1
ATOM 15374 N N . ILE D 4 55 ? 296.236 371.703 251.191 1.00 167.54 55 ILE G N 1
ATOM 15375 C CA . ILE D 4 55 ? 296.859 371.811 252.501 1.00 167.54 55 ILE G CA 1
ATOM 15376 C C . ILE D 4 55 ? 295.922 371.168 253.502 1.00 167.54 55 ILE G C 1
ATOM 15377 O O . ILE D 4 55 ? 294.722 371.461 253.508 1.00 167.54 55 ILE G O 1
ATOM 15382 N N . VAL D 4 56 ? 296.452 370.302 254.348 1.00 163.73 56 VAL G N 1
ATOM 15383 C CA . VAL D 4 56 ? 295.763 369.945 255.577 1.00 163.73 56 VAL G CA 1
ATOM 15384 C C . VAL D 4 56 ? 296.483 370.632 256.720 1.00 163.73 56 VAL G C 1
ATOM 15385 O O . VAL D 4 56 ? 297.711 370.544 256.831 1.00 163.73 56 VAL G O 1
ATOM 15389 N N . ARG D 4 57 ? 295.738 371.400 257.517 1.00 157.49 57 ARG G N 1
ATOM 15390 C CA . ARG D 4 57 ? 296.381 372.180 258.603 1.00 157.49 57 ARG G CA 1
ATOM 15391 C C . ARG D 4 57 ? 296.044 371.518 259.937 1.00 157.49 57 ARG G C 1
ATOM 15392 O O . ARG D 4 57 ? 294.881 371.605 260.351 1.00 157.49 57 ARG G O 1
ATOM 15400 N N . VAL D 4 58 ? 297.024 370.865 260.560 1.00 147.51 58 VAL G N 1
ATOM 15401 C CA . VAL D 4 58 ? 296.802 370.203 261.877 1.00 147.51 58 VAL G CA 1
ATOM 15402 C C . VAL D 4 58 ? 297.351 371.139 262.955 1.00 147.51 58 VAL G C 1
ATOM 15403 O O . VAL D 4 58 ? 298.559 371.429 262.904 1.00 147.51 58 VAL G O 1
ATOM 15407 N N . ASP D 4 59 ? 296.498 371.599 263.875 1.00 146.19 59 ASP G N 1
ATOM 15408 C CA . ASP D 4 59 ? 296.931 372.561 264.926 1.00 146.19 59 ASP G CA 1
ATOM 15409 C C . ASP D 4 59 ? 297.531 373.799 264.256 1.00 146.19 59 ASP G C 1
ATOM 15410 O O . ASP D 4 59 ? 298.562 374.287 264.758 1.00 146.19 59 ASP G O 1
ATOM 15415 N N . ARG D 4 60 ? 296.950 374.237 263.135 1.00 151.65 60 ARG G N 1
ATOM 15416 C CA . ARG D 4 60 ? 297.426 375.450 262.418 1.00 151.65 60 ARG G CA 1
ATOM 15417 C C . ARG D 4 60 ? 298.833 375.228 261.850 1.00 151.65 60 ARG G C 1
ATOM 15418 O O . ARG D 4 60 ? 299.492 376.233 261.527 1.00 151.65 60 ARG G O 1
ATOM 15426 N N . VAL D 4 61 ? 299.253 373.971 261.670 1.00 149.47 61 VAL G N 1
ATOM 15427 C CA . VAL D 4 61 ? 300.567 373.705 261.015 1.00 149.47 61 VAL G CA 1
ATOM 15428 C C . VAL D 4 61 ? 300.278 373.181 259.606 1.00 149.47 61 VAL G C 1
ATOM 15429 O O . VAL D 4 61 ? 299.688 372.089 259.499 1.00 149.47 61 VAL G O 1
ATOM 15433 N N . PRO D 4 62 ? 300.666 373.900 258.530 1.00 154.64 62 PRO G N 1
ATOM 15434 C CA . PRO D 4 62 ? 300.344 373.481 257.163 1.00 154.64 62 PRO G CA 1
ATOM 15435 C C . PRO D 4 62 ? 301.093 372.221 256.708 1.00 154.64 62 PRO G C 1
ATOM 15436 O O . PRO D 4 62 ? 302.274 372.132 256.974 1.00 154.64 62 PRO G O 1
ATOM 15440 N N . LEU D 4 63 ? 300.401 371.300 256.031 1.00 162.39 63 LEU G N 1
ATOM 15441 C CA . LEU D 4 63 ? 301.041 370.071 255.488 1.00 162.39 63 LEU G CA 1
ATOM 15442 C C . LEU D 4 63 ? 300.662 369.995 254.010 1.00 162.39 63 LEU G C 1
ATOM 15443 O O . LEU D 4 63 ? 299.522 370.372 253.692 1.00 162.39 63 LEU G O 1
ATOM 15448 N N . ALA D 4 64 ? 301.547 369.488 253.143 1.00 182.53 64 ALA G N 1
ATOM 15449 C CA . ALA D 4 64 ? 301.251 369.526 251.716 1.00 182.53 64 ALA G CA 1
ATOM 15450 C C . ALA D 4 64 ? 300.556 368.246 251.293 1.00 182.53 64 ALA G C 1
ATOM 15451 O O . ALA D 4 64 ? 300.981 367.150 251.649 1.00 182.53 64 ALA G O 1
ATOM 15453 N N . SER D 4 65 ? 299.492 368.374 250.516 1.00 180.65 65 SER G N 1
ATOM 15454 C CA . SER D 4 65 ? 298.628 367.243 250.257 1.00 180.65 65 SER G CA 1
ATOM 15455 C C . SER D 4 65 ? 298.456 367.008 248.769 1.00 180.65 65 SER G C 1
ATOM 15456 O O . SER D 4 65 ? 298.530 367.929 247.952 1.00 180.65 65 SER G O 1
ATOM 15459 N N . LYS D 4 66 ? 298.202 365.746 248.446 1.00 188.19 66 LYS G N 1
ATOM 15460 C CA . LYS D 4 66 ? 297.905 365.342 247.079 1.00 188.19 66 LYS G CA 1
ATOM 15461 C C . LYS D 4 66 ? 296.735 364.378 247.121 1.00 188.19 66 LYS G C 1
ATOM 15462 O O . LYS D 4 66 ? 296.744 363.437 247.918 1.00 188.19 66 LYS G O 1
ATOM 15468 N N . LEU D 4 67 ? 295.730 364.621 246.290 1.00 178.13 67 LEU G N 1
ATOM 15469 C CA . LEU D 4 67 ? 294.600 363.712 246.181 1.00 178.13 67 LEU G CA 1
ATOM 15470 C C . LEU D 4 67 ? 294.895 362.688 245.094 1.00 178.13 67 LEU G C 1
ATOM 15471 O O . LEU D 4 67 ? 294.966 363.033 243.913 1.00 178.13 67 LEU G O 1
ATOM 15476 N N . VAL D 4 68 ? 295.068 361.436 245.497 1.00 177.03 68 VAL G N 1
ATOM 15477 C CA . VAL D 4 68 ? 295.527 360.378 244.617 1.00 177.03 68 VAL G CA 1
ATOM 15478 C C . VAL D 4 68 ? 294.405 359.368 244.414 1.00 177.03 68 VAL G C 1
ATOM 15479 O O . VAL D 4 68 ? 293.474 359.263 245.216 1.00 177.03 68 VAL G O 1
ATOM 15483 N N . ASP D 4 69 ? 294.520 358.604 243.330 1.00 160.31 69 ASP G N 1
ATOM 15484 C CA . ASP D 4 69 ? 293.558 357.578 242.963 1.00 160.31 69 ASP G CA 1
ATOM 15485 C C . ASP D 4 69 ? 294.045 356.228 243.459 1.00 160.31 69 ASP G C 1
ATOM 15486 O O . ASP D 4 69 ? 295.200 355.860 243.237 1.00 160.31 69 ASP G O 1
ATOM 15491 N N . LEU D 4 70 ? 293.199 355.517 244.072 1.00 136.36 70 LEU G N 1
ATOM 15492 C CA . LEU D 4 70 ? 293.547 354.244 244.679 1.00 136.36 70 LEU G CA 1
ATOM 15493 C C . LEU D 4 70 ? 293.320 353.098 243.697 1.00 136.36 70 LEU G C 1
ATOM 15494 O O . LEU D 4 70 ? 292.392 353.149 242.886 1.00 136.36 70 LEU G O 1
ATOM 15499 N N . PRO D 4 71 ? 294.156 352.053 243.739 1.00 139.27 71 PRO G N 1
ATOM 15500 C CA . PRO D 4 71 ? 294.084 351.029 242.687 1.00 139.27 71 PRO G CA 1
ATOM 15501 C C . PRO D 4 71 ? 292.894 350.104 242.820 1.00 139.27 71 PRO G C 1
ATOM 15502 O O . PRO D 4 71 ? 292.334 349.672 241.805 1.00 139.27 71 PRO G O 1
ATOM 15506 N N . CYS D 4 72 ? 292.495 349.782 244.040 1.00 133.39 72 CYS G N 1
ATOM 15507 C CA . CYS D 4 72 ? 291.320 348.980 244.310 1.00 133.39 72 CYS G CA 1
ATOM 15508 C C . CYS D 4 72 ? 290.138 349.906 244.565 1.00 133.39 72 CYS G C 1
ATOM 15509 O O . CYS D 4 72 ? 290.268 351.135 244.558 1.00 133.39 72 CYS G O 1
ATOM 15512 N N . VAL D 4 73 ? 288.974 349.314 244.790 1.00 116.72 73 VAL G N 1
ATOM 15513 C CA . VAL D 4 73 ? 287.771 350.058 245.133 1.00 116.72 73 VAL G CA 1
ATOM 15514 C C . VAL D 4 73 ? 287.345 349.649 246.536 1.00 116.72 73 VAL G C 1
ATOM 15515 O O . VAL D 4 73 ? 287.183 348.458 246.826 1.00 116.72 73 VAL G O 1
ATOM 15519 N N . MET D 4 74 ? 287.228 350.626 247.429 1.00 121.69 74 MET G N 1
ATOM 15520 C CA . MET D 4 74 ? 286.727 350.337 248.760 1.00 121.69 74 MET G CA 1
ATOM 15521 C C . MET D 4 74 ? 285.283 350.776 248.882 1.00 121.69 74 MET G C 1
ATOM 15522 O O . MET D 4 74 ? 284.805 351.603 248.111 1.00 121.69 74 MET G O 1
ATOM 15527 N N . GLU D 4 75 ? 284.590 350.178 249.845 1.00 121.71 75 GLU G N 1
ATOM 15528 C CA . GLU D 4 75 ? 283.169 350.521 250.047 1.00 121.71 75 GLU G CA 1
ATOM 15529 C C . GLU D 4 75 ? 282.904 350.610 251.544 1.00 121.71 75 GLU G C 1
ATOM 15530 O O . GLU D 4 75 ? 283.241 349.652 252.252 1.00 121.71 75 GLU G O 1
ATOM 15536 N N . SER D 4 76 ? 282.324 351.720 252.003 1.00 112.19 76 SER G N 1
ATOM 15537 C CA . SER D 4 76 ? 281.967 351.843 253.407 1.00 112.19 76 SER G CA 1
ATOM 15538 C C . SER D 4 76 ? 280.667 351.107 253.664 1.00 112.19 76 SER G C 1
ATOM 15539 O O . SER D 4 76 ? 279.709 351.228 252.900 1.00 112.19 76 SER G O 1
ATOM 15542 N N . LEU D 4 77 ? 280.641 350.330 254.739 1.00 97.67 77 LEU G N 1
ATOM 15543 C CA . LEU D 4 77 ? 279.518 349.459 255.045 1.00 97.67 77 LEU G CA 1
ATOM 15544 C C . LEU D 4 77 ? 279.107 349.701 256.485 1.00 97.67 77 LEU G C 1
ATOM 15545 O O . LEU D 4 77 ? 279.873 349.405 257.404 1.00 97.67 77 LEU G O 1
ATOM 15550 N N . LYS D 4 78 ? 277.911 350.234 256.688 1.00 89.99 78 LYS G N 1
ATOM 15551 C CA . LYS D 4 78 ? 277.424 350.518 258.027 1.00 89.99 78 LYS G CA 1
ATOM 15552 C C . LYS D 4 78 ? 276.542 349.382 258.517 1.00 89.99 78 LYS G C 1
ATOM 15553 O O . LYS D 4 78 ? 276.009 348.600 257.735 1.00 89.99 78 LYS G O 1
ATOM 15559 N N . THR D 4 79 ? 276.400 349.297 259.834 1.00 84.00 79 THR G N 1
ATOM 15560 C CA . THR D 4 79 ? 275.595 348.241 260.419 1.00 84.00 79 THR G CA 1
ATOM 15561 C C . THR D 4 79 ? 274.988 348.727 261.722 1.00 84.00 79 THR G C 1
ATOM 15562 O O . THR D 4 79 ? 275.451 349.690 262.337 1.00 84.00 79 THR G O 1
ATOM 15566 N N . ILE D 4 80 ? 273.905 348.067 262.111 1.00 78.99 80 ILE G N 1
ATOM 15567 C CA . ILE D 4 80 ? 273.242 348.343 263.374 1.00 78.99 80 ILE G CA 1
ATOM 15568 C C . ILE D 4 80 ? 273.326 347.143 264.311 1.00 78.99 80 ILE G C 1
ATOM 15569 O O . ILE D 4 80 ? 273.377 347.333 265.536 1.00 78.99 80 ILE G O 1
ATOM 15574 N N . ASP D 4 81 ? 273.407 345.928 263.777 1.00 84.88 81 ASP G N 1
ATOM 15575 C CA . ASP D 4 81 ? 273.446 344.708 264.564 1.00 84.88 81 ASP G CA 1
ATOM 15576 C C . ASP D 4 81 ? 274.715 343.891 264.386 1.00 84.88 81 ASP G C 1
ATOM 15577 O O . ASP D 4 81 ? 274.825 342.828 265.004 1.00 84.88 81 ASP G O 1
ATOM 15582 N N . LYS D 4 82 ? 275.648 344.338 263.540 1.00 85.82 82 LYS G N 1
ATOM 15583 C CA . LYS D 4 82 ? 276.887 343.644 263.170 1.00 85.82 82 LYS G CA 1
ATOM 15584 C C . LYS D 4 82 ? 276.644 342.283 262.530 1.00 85.82 82 LYS G C 1
ATOM 15585 O O . LYS D 4 82 ? 277.513 341.412 262.584 1.00 85.82 82 LYS G O 1
ATOM 15591 N N . LYS D 4 83 ? 275.490 342.079 261.910 1.00 90.15 83 LYS G N 1
ATOM 15592 C CA . LYS D 4 83 ? 275.236 340.886 261.119 1.00 90.15 83 LYS G CA 1
ATOM 15593 C C . LYS D 4 83 ? 274.840 341.189 259.688 1.00 90.15 83 LYS G C 1
ATOM 15594 O O . LYS D 4 83 ? 275.186 340.417 258.794 1.00 90.15 83 LYS G O 1
ATOM 15600 N N . THR D 4 84 ? 274.124 342.284 259.450 1.00 90.21 84 THR G N 1
ATOM 15601 C CA . THR D 4 84 ? 273.776 342.743 258.114 1.00 90.21 84 THR G CA 1
ATOM 15602 C C . THR D 4 84 ? 274.388 344.117 257.903 1.00 90.21 84 THR G C 1
ATOM 15603 O O . THR D 4 84 ? 274.259 344.992 258.763 1.00 90.21 84 THR G O 1
ATOM 15607 N N . PHE D 4 85 ? 275.043 344.302 256.762 1.00 82.51 85 PHE G N 1
ATOM 15608 C CA . PHE D 4 85 ? 275.843 345.483 256.483 1.00 82.51 85 PHE G CA 1
ATOM 15609 C C . PHE D 4 85 ? 275.318 346.149 255.226 1.00 82.51 85 PHE G C 1
ATOM 15610 O O . PHE D 4 85 ? 275.113 345.484 254.211 1.00 82.51 85 PHE G O 1
ATOM 15618 N N . TYR D 4 86 ? 275.118 347.458 255.287 1.00 85.75 86 TYR G N 1
ATOM 15619 C CA . TYR D 4 86 ? 274.534 348.216 254.191 1.00 85.75 86 TYR G CA 1
ATOM 15620 C C . TYR D 4 86 ? 275.604 349.109 253.594 1.00 85.75 86 TYR G C 1
ATOM 15621 O O . TYR D 4 86 ? 276.280 349.838 254.323 1.00 85.75 86 TYR G O 1
ATOM 15630 N N . LYS D 4 87 ? 275.757 349.052 252.277 1.00 78.07 87 LYS G N 1
ATOM 15631 C CA . LYS D 4 87 ? 276.783 349.841 251.612 1.00 78.07 87 LYS G CA 1
ATOM 15632 C C . LYS D 4 87 ? 276.386 351.308 251.580 1.00 78.07 87 LYS G C 1
ATOM 15633 O O . LYS D 4 87 ? 275.284 351.649 251.145 1.00 78.07 87 LYS G O 1
ATOM 15639 N N . THR D 4 88 ? 277.279 352.179 252.040 1.00 97.23 88 THR G N 1
ATOM 15640 C CA . THR D 4 88 ? 276.964 353.597 252.134 1.00 97.23 88 THR G CA 1
ATOM 15641 C C . THR D 4 88 ? 277.635 354.433 251.060 1.00 97.23 88 THR G C 1
ATOM 15642 O O . THR D 4 88 ? 277.022 355.382 250.566 1.00 97.23 88 THR G O 1
ATOM 15646 N N . ALA D 4 89 ? 278.869 354.111 250.679 1.00 101.25 89 ALA G N 1
ATOM 15647 C CA . ALA D 4 89 ? 279.576 354.882 249.664 1.00 101.25 89 ALA G CA 1
ATOM 15648 C C . ALA D 4 89 ? 280.711 354.050 249.091 1.00 101.25 89 ALA G C 1
ATOM 15649 O O . ALA D 4 89 ? 281.102 353.022 249.647 1.00 101.25 89 ALA G O 1
ATOM 15651 N N . ASP D 4 90 ? 281.248 354.538 247.974 1.00 107.67 90 ASP G N 1
ATOM 15652 C CA . ASP D 4 90 ? 282.433 353.995 247.330 1.00 107.67 90 ASP G CA 1
ATOM 15653 C C . ASP D 4 90 ? 283.593 354.958 247.528 1.00 107.67 90 ASP G C 1
ATOM 15654 O O . ASP D 4 90 ? 283.469 356.151 247.241 1.00 107.67 90 ASP G O 1
ATOM 15659 N N . ILE D 4 91 ? 284.716 354.433 248.003 1.00 127.82 91 ILE G N 1
ATOM 15660 C CA . ILE D 4 91 ? 285.931 355.201 248.225 1.00 127.82 91 ILE G CA 1
ATOM 15661 C C . ILE D 4 91 ? 286.948 354.796 247.175 1.00 127.82 91 ILE G C 1
ATOM 15662 O O . ILE D 4 91 ? 287.232 353.603 246.996 1.00 127.82 91 ILE G O 1
ATOM 15667 N N . CYS D 4 92 ? 287.496 355.792 246.488 1.00 138.53 92 CYS G N 1
ATOM 15668 C CA . CYS D 4 92 ? 288.535 355.573 245.500 1.00 138.53 92 CYS G CA 1
ATOM 15669 C C . CYS D 4 92 ? 289.652 356.596 245.580 1.00 138.53 92 CYS G C 1
ATOM 15670 O O . CYS D 4 92 ? 290.548 356.560 244.735 1.00 138.53 92 CYS G O 1
ATOM 15673 N N . GLN D 4 93 ? 289.631 357.504 246.548 1.00 136.90 93 GLN G N 1
ATOM 15674 C CA . GLN D 4 93 ? 290.587 358.591 246.576 1.00 136.90 93 GLN G CA 1
ATOM 15675 C C . GLN D 4 93 ? 291.121 358.812 247.984 1.00 136.90 93 GLN G C 1
ATOM 15676 O O . GLN D 4 93 ? 290.442 358.599 248.999 1.00 136.90 93 GLN G O 1
ATOM 15682 N N . MET D 4 94 ? 292.369 359.256 248.020 1.00 165.12 94 MET G N 1
ATOM 15683 C CA . MET D 4 94 ? 293.058 359.452 249.282 1.00 165.12 94 MET G CA 1
ATOM 15684 C C . MET D 4 94 ? 293.824 360.759 249.252 1.00 165.12 94 MET G C 1
ATOM 15685 O O . MET D 4 94 ? 294.489 361.075 248.270 1.00 165.12 94 MET G O 1
ATOM 15690 N N . LEU D 4 95 ? 293.692 361.547 250.324 1.00 167.31 95 LEU G N 1
ATOM 15691 C CA . LEU D 4 95 ? 294.396 362.853 250.418 1.00 167.31 95 LEU G CA 1
ATOM 15692 C C . LEU D 4 95 ? 295.663 362.663 251.252 1.00 167.31 95 LEU G C 1
ATOM 15693 O O . LEU D 4 95 ? 295.681 363.118 252.405 1.00 167.31 95 LEU G O 1
ATOM 15698 N N . VAL D 4 96 ? 296.681 362.021 250.677 1.00 169.81 96 VAL G N 1
ATOM 15699 C CA . VAL D 4 96 ? 297.959 361.772 251.402 1.00 169.81 96 VAL G CA 1
ATOM 15700 C C . VAL D 4 96 ? 298.585 363.128 251.710 1.00 169.81 96 VAL G C 1
ATOM 15701 O O . VAL D 4 96 ? 298.591 363.991 250.813 1.00 169.81 96 VAL G O 1
ATOM 15705 N N . SER D 4 97 ? 299.128 363.285 252.916 1.00 173.59 97 SER G N 1
ATOM 15706 C CA . SER D 4 97 ? 299.727 364.578 253.326 1.00 173.59 97 SER G CA 1
ATOM 15707 C C . SER D 4 97 ? 301.134 364.337 253.872 1.00 173.59 97 SER G C 1
ATOM 15708 O O . SER D 4 97 ? 301.384 363.225 254.368 1.00 173.59 97 SER G O 1
ATOM 15711 N N . THR D 4 98 ? 302.022 365.323 253.732 1.00 192.49 98 THR G N 1
ATOM 15712 C CA . THR D 4 98 ? 303.406 365.203 254.258 1.00 192.49 98 THR G CA 1
ATOM 15713 C C . THR D 4 98 ? 303.962 366.603 254.538 1.00 192.49 98 THR G C 1
ATOM 15714 O O . THR D 4 98 ? 303.265 367.572 254.181 1.00 192.49 98 THR G O 1
ATOM 15718 N N . GLU D 4 127 ? 297.073 362.483 236.536 1.00 30.00 127 GLU G N 1
ATOM 15719 C CA . GLU D 4 127 ? 298.426 362.229 235.972 1.00 30.00 127 GLU G CA 1
ATOM 15720 C C . GLU D 4 127 ? 299.033 360.987 236.627 1.00 30.00 127 GLU G C 1
ATOM 15721 O O . GLU D 4 127 ? 298.372 360.400 237.503 1.00 30.00 127 GLU G O 1
ATOM 15727 N N . LYS D 4 128 ? 300.248 360.616 236.218 1.00 30.00 128 LYS G N 1
ATOM 15728 C CA . LYS D 4 128 ? 300.935 359.429 236.792 1.00 30.00 128 LYS G CA 1
ATOM 15729 C C . LYS D 4 128 ? 301.181 359.665 238.283 1.00 30.00 128 LYS G C 1
ATOM 15730 O O . LYS D 4 128 ? 300.987 358.718 239.068 1.00 30.00 128 LYS G O 1
ATOM 15736 N N . LYS D 4 129 ? 301.565 360.889 238.659 1.00 249.28 129 LYS G N 1
ATOM 15737 C CA . LYS D 4 129 ? 301.855 361.214 240.081 1.00 249.28 129 LYS G CA 1
ATOM 15738 C C . LYS D 4 129 ? 300.595 361.083 240.943 1.00 249.28 129 LYS G C 1
ATOM 15739 O O . LYS D 4 129 ? 300.742 360.822 242.151 1.00 249.28 129 LYS G O 1
ATOM 15745 N N . PHE D 4 130 ? 299.414 361.306 240.365 1.00 216.78 130 PHE G N 1
ATOM 15746 C CA . PHE D 4 130 ? 298.155 361.293 241.154 1.00 216.78 130 PHE G CA 1
ATOM 15747 C C . PHE D 4 130 ? 297.570 359.882 241.184 1.00 216.78 130 PHE G C 1
ATOM 15748 O O . PHE D 4 130 ? 296.420 359.732 241.616 1.00 216.78 130 PHE G O 1
ATOM 15756 N N . ILE D 4 131 ? 298.320 358.888 240.703 1.00 221.95 131 ILE G N 1
ATOM 15757 C CA . ILE D 4 131 ? 297.855 357.474 240.789 1.00 221.95 131 ILE G CA 1
ATOM 15758 C C . ILE D 4 131 ? 298.673 356.762 241.871 1.00 221.95 131 ILE G C 1
ATOM 15759 O O . ILE D 4 131 ? 299.912 356.793 241.781 1.00 221.95 131 ILE G O 1
ATOM 15764 N N . TRP D 4 132 ? 298.002 356.147 242.847 1.00 174.11 132 TRP G N 1
ATOM 15765 C CA . TRP D 4 132 ? 298.695 355.407 243.937 1.00 174.11 132 TRP G CA 1
ATOM 15766 C C . TRP D 4 132 ? 298.806 353.939 243.530 1.00 174.11 132 TRP G C 1
ATOM 15767 O O . TRP D 4 132 ? 297.778 353.368 243.152 1.00 174.11 132 TRP G O 1
ATOM 15778 N N . ASN D 4 133 ? 299.994 353.339 243.629 1.00 172.10 133 ASN G N 1
ATOM 15779 C CA . ASN D 4 133 ? 300.178 351.965 243.174 1.00 172.10 133 ASN G CA 1
ATOM 15780 C C . ASN D 4 133 ? 299.758 350.957 244.234 1.00 172.10 133 ASN G C 1
ATOM 15781 O O . ASN D 4 133 ? 299.258 349.879 243.904 1.00 172.10 133 ASN G O 1
ATOM 15786 N N . HIS D 4 134 ? 299.943 351.287 245.508 1.00 152.21 134 HIS G N 1
ATOM 15787 C CA . HIS D 4 134 ? 299.677 350.356 246.593 1.00 152.21 134 HIS G CA 1
ATOM 15788 C C . HIS D 4 134 ? 298.242 350.478 247.088 1.00 152.21 134 HIS G C 1
ATOM 15789 O O . HIS D 4 134 ? 297.573 351.486 246.889 1.00 152.21 134 HIS G O 1
ATOM 15796 N N . GLY D 4 135 ? 297.773 349.431 247.752 1.00 156.41 135 GLY G N 1
ATOM 15797 C CA . GLY D 4 135 ? 296.466 349.460 248.378 1.00 156.41 135 GLY G CA 1
ATOM 15798 C C . GLY D 4 135 ? 296.592 349.762 249.855 1.00 156.41 135 GLY G C 1
ATOM 15799 O O . GLY D 4 135 ? 297.708 349.783 250.380 1.00 156.41 135 GLY G O 1
ATOM 15800 N N . ILE D 4 136 ? 295.468 349.998 250.539 1.00 134.57 136 ILE G N 1
ATOM 15801 C CA . ILE D 4 136 ? 295.528 350.458 251.924 1.00 134.57 136 ILE G CA 1
ATOM 15802 C C . ILE D 4 136 ? 295.955 349.331 252.858 1.00 134.57 136 ILE G C 1
ATOM 15803 O O . ILE D 4 136 ? 296.801 349.529 253.740 1.00 134.57 136 ILE G O 1
ATOM 15808 N N . THR D 4 137 ? 295.415 348.132 252.662 1.00 144.93 137 THR G N 1
ATOM 15809 C CA . THR D 4 137 ? 295.763 347.025 253.536 1.00 144.93 137 THR G CA 1
ATOM 15810 C C . THR D 4 137 ? 297.180 346.527 253.275 1.00 144.93 137 THR G C 1
ATOM 15811 O O . THR D 4 137 ? 297.774 346.770 252.224 1.00 144.93 137 THR G O 1
ATOM 15815 N N . LEU D 4 138 ? 297.727 345.865 254.291 1.00 154.88 138 LEU G N 1
ATOM 15816 C CA . LEU D 4 138 ? 299.042 345.238 254.178 1.00 154.88 138 LEU G CA 1
ATOM 15817 C C . LEU D 4 138 ? 299.194 344.179 253.081 1.00 154.88 138 LEU G C 1
ATOM 15818 O O . LEU D 4 138 ? 300.262 344.172 252.446 1.00 154.88 138 LEU G O 1
ATOM 15823 N N . PRO D 4 139 ? 298.238 343.257 252.820 1.00 146.25 139 PRO G N 1
ATOM 15824 C CA . PRO D 4 139 ? 298.474 342.285 251.737 1.00 146.25 139 PRO G CA 1
ATOM 15825 C C . PRO D 4 139 ? 298.496 342.906 250.363 1.00 146.25 139 PRO G C 1
ATOM 15826 O O . PRO D 4 139 ? 299.131 342.371 249.449 1.00 146.25 139 PRO G O 1
ATOM 15830 N N . LEU D 4 140 ? 297.813 344.027 250.201 1.00 154.39 140 LEU G N 1
ATOM 15831 C CA . LEU D 4 140 ? 297.741 344.733 248.932 1.00 154.39 140 LEU G CA 1
ATOM 15832 C C . LEU D 4 140 ? 298.835 345.787 248.922 1.00 154.39 140 LEU G C 1
ATOM 15833 O O . LEU D 4 140 ? 298.650 346.894 249.432 1.00 154.39 140 LEU G O 1
ATOM 15838 N N . LYS D 4 141 ? 299.983 345.427 248.367 1.00 168.45 141 LYS G N 1
ATOM 15839 C CA . LYS D 4 141 ? 301.103 346.335 248.192 1.00 168.45 141 LYS G CA 1
ATOM 15840 C C . LYS D 4 141 ? 301.674 346.033 246.820 1.00 168.45 141 LYS G C 1
ATOM 15841 O O . LYS D 4 141 ? 301.834 344.856 246.482 1.00 168.45 141 LYS G O 1
ATOM 15847 N N . ASN D 4 142 ? 301.880 347.078 246.013 1.00 183.11 142 ASN G N 1
ATOM 15848 C CA . ASN D 4 142 ? 302.306 346.869 244.605 1.00 183.11 142 ASN G CA 1
ATOM 15849 C C . ASN D 4 142 ? 301.190 346.092 243.893 1.00 183.11 142 ASN G C 1
ATOM 15850 O O . ASN D 4 142 ? 301.519 345.229 243.062 1.00 183.11 142 ASN G O 1
ATOM 15855 N N . VAL D 4 143 ? 299.926 346.344 244.259 1.00 189.16 143 VAL G N 1
ATOM 15856 C CA . VAL D 4 143 ? 298.764 345.631 243.648 1.00 189.16 143 VAL G CA 1
ATOM 15857 C C . VAL D 4 143 ? 298.682 346.001 242.175 1.00 189.16 143 VAL G C 1
ATOM 15858 O O . VAL D 4 143 ? 298.537 345.085 241.353 1.00 189.16 143 VAL G O 1
ATOM 15862 N N . ARG D 4 144 ? 298.829 347.287 241.859 1.00 179.27 144 ARG G N 1
ATOM 15863 C CA . ARG D 4 144 ? 298.649 347.724 240.453 1.00 179.27 144 ARG G CA 1
ATOM 15864 C C . ARG D 4 144 ? 299.696 347.019 239.591 1.00 179.27 144 ARG G C 1
ATOM 15865 O O . ARG D 4 144 ? 299.329 346.502 238.522 1.00 179.27 144 ARG G O 1
ATOM 15873 N N . LYS D 4 145 ? 300.946 346.991 240.051 1.00 190.49 145 LYS G N 1
ATOM 15874 C CA . LYS D 4 145 ? 302.033 346.313 239.302 1.00 190.49 145 LYS G CA 1
ATOM 15875 C C . LYS D 4 145 ? 301.910 344.785 239.291 1.00 190.49 145 LYS G C 1
ATOM 15876 O O . LYS D 4 145 ? 302.044 344.211 238.196 1.00 190.49 145 LYS G O 1
ATOM 15882 N N . ARG D 4 146 ? 301.623 344.143 240.430 1.00 186.00 146 ARG G N 1
ATOM 15883 C CA . ARG D 4 146 ? 301.677 342.651 240.466 1.00 186.00 146 ARG G CA 1
ATOM 15884 C C . ARG D 4 146 ? 300.313 341.956 240.485 1.00 186.00 146 ARG G C 1
ATOM 15885 O O . ARG D 4 146 ? 300.135 341.028 239.680 1.00 186.00 146 ARG G O 1
ATOM 15893 N N . ARG D 4 147 ? 299.390 342.371 241.353 1.00 182.87 147 ARG G N 1
ATOM 15894 C CA . ARG D 4 147 ? 298.108 341.624 241.478 1.00 182.87 147 ARG G CA 1
ATOM 15895 C C . ARG D 4 147 ? 297.043 342.165 240.524 1.00 182.87 147 ARG G C 1
ATOM 15896 O O . ARG D 4 147 ? 295.884 341.739 240.662 1.00 182.87 147 ARG G O 1
ATOM 15904 N N . PHE D 4 148 ? 297.409 343.033 239.577 1.00 175.67 148 PHE G N 1
ATOM 15905 C CA . PHE D 4 148 ? 296.377 343.487 238.607 1.00 175.67 148 PHE G CA 1
ATOM 15906 C C . PHE D 4 148 ? 296.663 342.972 237.198 1.00 175.67 148 PHE G C 1
ATOM 15907 O O . PHE D 4 148 ? 297.776 343.199 236.696 1.00 175.67 148 PHE G O 1
ATOM 15915 N N . ARG D 4 149 ? 295.692 342.273 236.599 1.00 223.88 149 ARG G N 1
ATOM 15916 C CA . ARG D 4 149 ? 295.839 341.768 235.207 1.00 223.88 149 ARG G CA 1
ATOM 15917 C C . ARG D 4 149 ? 295.747 342.961 234.257 1.00 223.88 149 ARG G C 1
ATOM 15918 O O . ARG D 4 149 ? 294.788 343.743 234.388 1.00 223.88 149 ARG G O 1
ATOM 15926 N N . LYS D 4 150 ? 296.695 343.087 233.328 1.00 260.84 150 LYS G N 1
ATOM 15927 C CA . LYS D 4 150 ? 296.711 344.281 232.444 1.00 260.84 150 LYS G CA 1
ATOM 15928 C C . LYS D 4 150 ? 296.334 343.871 231.021 1.00 260.84 150 LYS G C 1
ATOM 15929 O O . LYS D 4 150 ? 297.025 343.001 230.460 1.00 260.84 150 LYS G O 1
ATOM 15935 N N . THR D 4 151 ? 295.285 344.482 230.465 1.00 30.00 151 THR G N 1
ATOM 15936 C CA . THR D 4 151 ? 294.889 344.203 229.058 1.00 30.00 151 THR G CA 1
ATOM 15937 C C . THR D 4 151 ? 294.946 345.516 228.273 1.00 30.00 151 THR G C 1
ATOM 15938 O O . THR D 4 151 ? 294.288 346.484 228.704 1.00 30.00 151 THR G O 1
ATOM 15942 N N . ALA D 4 152 ? 295.682 345.538 227.158 1.00 0.00 152 ALA G N 1
ATOM 15943 C CA . ALA D 4 152 ? 295.827 346.777 226.359 1.00 0.00 152 ALA G CA 1
ATOM 15944 C C . ALA D 4 152 ? 295.780 346.453 224.864 1.00 0.00 152 ALA G C 1
ATOM 15945 O O . ALA D 4 152 ? 296.025 345.285 224.503 1.00 0.00 152 ALA G O 1
ATOM 15947 N N . LYS D 4 153 ? 295.444 347.446 224.037 1.00 0.00 153 LYS G N 1
ATOM 15948 C CA . LYS D 4 153 ? 295.387 347.240 222.565 1.00 0.00 153 LYS G CA 1
ATOM 15949 C C . LYS D 4 153 ? 296.806 347.320 221.991 1.00 0.00 153 LYS G C 1
ATOM 15950 O O . LYS D 4 153 ? 297.014 348.165 221.098 1.00 0.00 153 LYS G O 1
ATOM 15956 N N . ASP D 4 161 ? 292.385 359.960 227.658 1.00 0.00 161 ASP G N 1
ATOM 15957 C CA . ASP D 4 161 ? 293.602 360.728 227.280 1.00 0.00 161 ASP G CA 1
ATOM 15958 C C . ASP D 4 161 ? 293.907 360.495 225.797 1.00 0.00 161 ASP G C 1
ATOM 15959 O O . ASP D 4 161 ? 293.848 361.470 225.029 1.00 0.00 161 ASP G O 1
ATOM 15964 N N . VAL D 4 162 ? 294.211 359.250 225.419 1.00 0.00 162 VAL G N 1
ATOM 15965 C CA . VAL D 4 162 ? 294.529 358.918 223.997 1.00 0.00 162 VAL G CA 1
ATOM 15966 C C . VAL D 4 162 ? 293.297 359.214 223.136 1.00 0.00 162 VAL G C 1
ATOM 15967 O O . VAL D 4 162 ? 293.467 359.804 222.052 1.00 0.00 162 VAL G O 1
ATOM 15971 N N . GLU D 4 163 ? 292.105 358.857 223.624 1.00 0.00 163 GLU G N 1
ATOM 15972 C CA . GLU D 4 163 ? 290.850 359.107 222.867 1.00 0.00 163 GLU G CA 1
ATOM 15973 C C . GLU D 4 163 ? 290.666 360.618 222.695 1.00 0.00 163 GLU G C 1
ATOM 15974 O O . GLU D 4 163 ? 290.312 361.043 221.580 1.00 0.00 163 GLU G O 1
ATOM 15980 N N . LYS D 4 164 ? 290.938 361.397 223.746 1.00 0.00 164 LYS G N 1
ATOM 15981 C CA . LYS D 4 164 ? 290.804 362.878 223.678 1.00 0.00 164 LYS G CA 1
ATOM 15982 C C . LYS D 4 164 ? 291.795 363.428 222.647 1.00 0.00 164 LYS G C 1
ATOM 15983 O O . LYS D 4 164 ? 291.395 364.312 221.866 1.00 0.00 164 LYS G O 1
ATOM 15989 N N . GLU D 4 165 ? 293.024 362.901 222.627 1.00 0.00 165 GLU G N 1
ATOM 15990 C CA . GLU D 4 165 ? 294.050 363.350 221.647 1.00 0.00 165 GLU G CA 1
ATOM 15991 C C . GLU D 4 165 ? 293.559 363.034 220.231 1.00 0.00 165 GLU G C 1
ATOM 15992 O O . GLU D 4 165 ? 293.700 363.906 219.358 1.00 0.00 165 GLU G O 1
ATOM 15998 N N . VAL D 4 166 ? 292.970 361.851 220.031 1.00 0.00 166 VAL G N 1
ATOM 15999 C CA . VAL D 4 166 ? 292.441 361.456 218.691 1.00 0.00 166 VAL G CA 1
ATOM 16000 C C . VAL D 4 166 ? 291.317 362.419 218.295 1.00 0.00 166 VAL G C 1
ATOM 16001 O O . VAL D 4 166 ? 291.287 362.827 217.123 1.00 0.00 166 VAL G O 1
ATOM 16005 N N . LYS D 4 167 ? 290.450 362.785 219.244 1.00 0.00 167 LYS G N 1
ATOM 16006 C CA . LYS D 4 167 ? 289.344 363.741 218.964 1.00 0.00 167 LYS G CA 1
ATOM 16007 C C . LYS D 4 167 ? 289.933 365.096 218.557 1.00 0.00 167 LYS G C 1
ATOM 16008 O O . LYS D 4 167 ? 289.437 365.677 217.574 1.00 0.00 167 LYS G O 1
ATOM 16014 N N . ARG D 4 168 ? 290.981 365.551 219.253 1.00 0.00 168 ARG G N 1
ATOM 16015 C CA . ARG D 4 168 ? 291.634 366.843 218.910 1.00 0.00 168 ARG G CA 1
ATOM 16016 C C . ARG D 4 168 ? 292.205 366.748 217.492 1.00 0.00 168 ARG G C 1
ATOM 16017 O O . ARG D 4 168 ? 292.035 367.712 216.724 1.00 0.00 168 ARG G O 1
ATOM 16025 N N . LEU D 4 169 ? 292.826 365.612 217.155 1.00 0.00 169 LEU G N 1
ATOM 16026 C CA . LEU D 4 169 ? 293.416 365.427 215.803 1.00 0.00 169 LEU G CA 1
ATOM 16027 C C . LEU D 4 169 ? 292.301 365.487 214.754 1.00 0.00 169 LEU G C 1
ATOM 16028 O O . LEU D 4 169 ? 292.498 366.161 213.728 1.00 0.00 169 LEU G O 1
ATOM 16033 N N . LEU D 4 170 ? 291.161 364.847 215.030 1.00 0.00 170 LEU G N 1
ATOM 16034 C CA . LEU D 4 170 ? 290.019 364.849 214.078 1.00 0.00 170 LEU G CA 1
ATOM 16035 C C . LEU D 4 170 ? 289.520 366.287 213.905 1.00 0.00 170 LEU G C 1
ATOM 16036 O O . LEU D 4 170 ? 289.241 366.675 212.758 1.00 0.00 170 LEU G O 1
ATOM 16041 N N . SER D 4 171 ? 289.447 367.049 215.000 1.00 0.00 171 SER G N 1
ATOM 16042 C CA . SER D 4 171 ? 288.995 368.463 214.933 1.00 0.00 171 SER G CA 1
ATOM 16043 C C . SER D 4 171 ? 289.967 369.277 214.073 1.00 0.00 171 SER G C 1
ATOM 16044 O O . SER D 4 171 ? 289.489 370.064 213.233 1.00 0.00 171 SER G O 1
ATOM 16047 N N . THR D 4 172 ? 291.276 369.055 214.243 1.00 0.00 172 THR G N 1
ATOM 16048 C CA . THR D 4 172 ? 292.285 369.775 213.420 1.00 0.00 172 THR G CA 1
ATOM 16049 C C . THR D 4 172 ? 292.106 369.396 211.946 1.00 0.00 172 THR G C 1
ATOM 16050 O O . THR D 4 172 ? 292.143 370.305 211.108 1.00 0.00 172 THR G O 1
ATOM 16054 N N . ASP D 4 173 ? 291.857 368.115 211.657 1.00 0.00 173 ASP G N 1
ATOM 16055 C CA . ASP D 4 173 ? 291.650 367.664 210.253 1.00 0.00 173 ASP G CA 1
ATOM 16056 C C . ASP D 4 173 ? 290.418 368.372 209.683 1.00 0.00 173 ASP G C 1
ATOM 16057 O O . ASP D 4 173 ? 290.483 368.818 208.522 1.00 0.00 173 ASP G O 1
ATOM 16062 N N . ALA D 4 174 ? 289.350 368.490 210.478 1.00 0.00 174 ALA G N 1
ATOM 16063 C CA . ALA D 4 174 ? 288.116 369.174 210.026 1.00 0.00 174 ALA G CA 1
ATOM 16064 C C . ALA D 4 174 ? 288.400 370.654 209.743 1.00 0.00 174 ALA G C 1
ATOM 16065 O O . ALA D 4 174 ? 287.932 371.144 208.698 1.00 0.00 174 ALA G O 1
ATOM 16067 N N . GLU D 4 175 ? 289.166 371.327 210.609 1.00 0.00 175 GLU G N 1
ATOM 16068 C CA . GLU D 4 175 ? 289.402 372.789 210.429 1.00 0.00 175 GLU G CA 1
ATOM 16069 C C . GLU D 4 175 ? 290.354 373.012 209.253 1.00 0.00 175 GLU G C 1
ATOM 16070 O O . GLU D 4 175 ? 290.527 374.191 208.846 1.00 0.00 175 GLU G O 1
ATOM 16076 N N . ALA D 4 176 ? 290.910 371.931 208.693 1.00 0.00 176 ALA G N 1
ATOM 16077 C CA . ALA D 4 176 ? 291.906 372.045 207.628 1.00 0.00 176 ALA G CA 1
ATOM 16078 C C . ALA D 4 176 ? 291.242 372.097 206.256 1.00 0.00 176 ALA G C 1
ATOM 16079 O O . ALA D 4 176 ? 290.027 372.264 206.148 1.00 0.00 176 ALA G O 1
ATOM 16081 N N . VAL D 4 177 ? 292.058 371.926 205.208 1.00 0.00 177 VAL G N 1
ATOM 16082 C CA . VAL D 4 177 ? 291.523 371.901 203.813 1.00 0.00 177 VAL G CA 1
ATOM 16083 C C . VAL D 4 177 ? 291.955 370.577 203.173 1.00 0.00 177 VAL G C 1
ATOM 16084 O O . VAL D 4 177 ? 291.068 369.825 202.726 1.00 0.00 177 VAL G O 1
ATOM 16088 N N . SER D 4 178 ? 293.265 370.303 203.145 1.00 0.00 178 SER G N 1
ATOM 16089 C CA . SER D 4 178 ? 293.791 369.059 202.519 1.00 0.00 178 SER G CA 1
ATOM 16090 C C . SER D 4 178 ? 294.557 368.228 203.555 1.00 0.00 178 SER G C 1
ATOM 16091 O O . SER D 4 178 ? 295.428 368.801 204.236 1.00 0.00 178 SER G O 1
ATOM 16094 N N . THR D 4 179 ? 294.260 366.926 203.646 1.00 0.00 179 THR G N 1
ATOM 16095 C CA . THR D 4 179 ? 294.957 366.032 204.613 1.00 0.00 179 THR G CA 1
ATOM 16096 C C . THR D 4 179 ? 295.706 364.926 203.861 1.00 0.00 179 THR G C 1
ATOM 16097 O O . THR D 4 179 ? 295.063 364.233 203.049 1.00 0.00 179 THR G O 1
ATOM 16101 N N . ARG D 4 180 ? 297.003 364.751 204.143 1.00 0.00 180 ARG G N 1
ATOM 16102 C CA . ARG D 4 180 ? 297.814 363.684 203.492 1.00 0.00 180 ARG G CA 1
ATOM 16103 C C . ARG D 4 180 ? 298.315 362.714 204.569 1.00 0.00 180 ARG G C 1
ATOM 16104 O O . ARG D 4 180 ? 298.904 363.189 205.555 1.00 0.00 180 ARG G O 1
ATOM 16112 N N . TRP D 4 181 ? 298.106 361.407 204.377 1.00 0.00 181 TRP G N 1
ATOM 16113 C CA . TRP D 4 181 ? 298.490 360.415 205.417 1.00 0.00 181 TRP G CA 1
ATOM 16114 C C . TRP D 4 181 ? 299.286 359.250 204.833 1.00 0.00 181 TRP G C 1
ATOM 16115 O O . TRP D 4 181 ? 298.945 358.816 203.716 1.00 0.00 181 TRP G O 1
ATOM 16126 N N . GLU D 4 182 ? 300.301 358.759 205.554 1.00 0.00 182 GLU G N 1
ATOM 16127 C CA . GLU D 4 182 ? 300.992 357.512 205.129 1.00 0.00 182 GLU G CA 1
ATOM 16128 C C . GLU D 4 182 ? 301.477 356.762 206.377 1.00 0.00 182 GLU G C 1
ATOM 16129 O O . GLU D 4 182 ? 302.086 357.418 207.240 1.00 0.00 182 GLU G O 1
ATOM 16135 N N . ILE D 4 183 ? 301.226 355.451 206.481 1.00 0.00 183 ILE G N 1
ATOM 16136 C CA . ILE D 4 183 ? 301.826 354.673 207.611 1.00 0.00 183 ILE G CA 1
ATOM 16137 C C . ILE D 4 183 ? 303.313 354.696 207.279 1.00 0.00 183 ILE G C 1
ATOM 16138 O O . ILE D 4 183 ? 303.644 354.423 206.107 1.00 0.00 183 ILE G O 1
ATOM 16143 N N . ILE D 4 184 ? 304.191 354.972 208.252 1.00 0.00 184 ILE G N 1
ATOM 16144 C CA . ILE D 4 184 ? 305.574 355.166 207.812 1.00 0.00 184 ILE G CA 1
ATOM 16145 C C . ILE D 4 184 ? 306.523 354.038 208.222 1.00 0.00 184 ILE G C 1
ATOM 16146 O O . ILE D 4 184 ? 306.099 353.035 208.788 1.00 0.00 184 ILE G O 1
ATOM 16151 N N . ALA D 4 185 ? 307.806 354.204 207.917 1.00 0.00 185 ALA G N 1
ATOM 16152 C CA . ALA D 4 185 ? 308.846 353.324 208.438 1.00 0.00 185 ALA G CA 1
ATOM 16153 C C . ALA D 4 185 ? 309.837 354.155 209.252 1.00 0.00 185 ALA G C 1
ATOM 16154 O O . ALA D 4 185 ? 309.533 355.284 209.637 1.00 0.00 185 ALA G O 1
ATOM 16156 N N . GLU D 4 186 ? 311.017 353.596 209.512 1.00 0.00 186 GLU G N 1
ATOM 16157 C CA . GLU D 4 186 ? 312.046 354.302 210.276 1.00 0.00 186 GLU G CA 1
ATOM 16158 C C . GLU D 4 186 ? 312.548 355.546 209.541 1.00 0.00 186 GLU G C 1
ATOM 16159 O O . GLU D 4 186 ? 313.072 355.452 208.430 1.00 0.00 186 GLU G O 1
ATOM 16165 N N . ASP D 4 187 ? 312.389 356.708 210.174 1.00 0.00 187 ASP G N 1
ATOM 16166 C CA . ASP D 4 187 ? 312.797 357.977 209.579 1.00 0.00 187 ASP G CA 1
ATOM 16167 C C . ASP D 4 187 ? 312.968 359.057 210.646 1.00 0.00 187 ASP G C 1
ATOM 16168 O O . ASP D 4 187 ? 312.954 358.766 211.841 1.00 0.00 187 ASP G O 1
ATOM 16173 N N . LYS E 5 161 ? 250.423 245.546 267.643 1.00 83.39 161 LYS H N 1
ATOM 16174 C CA . LYS E 5 161 ? 249.954 246.359 268.757 1.00 83.39 161 LYS H CA 1
ATOM 16175 C C . LYS E 5 161 ? 250.519 247.771 268.685 1.00 83.39 161 LYS H C 1
ATOM 16176 O O . LYS E 5 161 ? 251.079 248.272 269.657 1.00 83.39 161 LYS H O 1
ATOM 16182 N N . THR E 5 162 ? 250.376 248.407 267.530 1.00 86.54 162 THR H N 1
ATOM 16183 C CA . THR E 5 162 ? 250.803 249.791 267.414 1.00 86.54 162 THR H CA 1
ATOM 16184 C C . THR E 5 162 ? 249.593 250.694 267.556 1.00 86.54 162 THR H C 1
ATOM 16185 O O . THR E 5 162 ? 248.614 250.513 266.817 1.00 86.54 162 THR H O 1
ATOM 16189 N N . PRO E 5 163 ? 249.610 251.654 268.476 1.00 88.85 163 PRO H N 1
ATOM 16190 C CA . PRO E 5 163 ? 248.400 252.431 268.754 1.00 88.85 163 PRO H CA 1
ATOM 16191 C C . PRO E 5 163 ? 248.068 253.412 267.642 1.00 88.85 163 PRO H C 1
ATOM 16192 O O . PRO E 5 163 ? 248.917 253.814 266.844 1.00 88.85 163 PRO H O 1
ATOM 16196 N N . THR E 5 164 ? 246.793 253.787 267.598 1.00 101.74 164 THR H N 1
ATOM 16197 C CA . THR E 5 164 ? 246.284 254.781 266.668 1.00 101.74 164 THR H CA 1
ATOM 16198 C C . THR E 5 164 ? 245.654 255.933 267.440 1.00 101.74 164 THR H C 1
ATOM 16199 O O . THR E 5 164 ? 245.332 255.816 268.623 1.00 101.74 164 THR H O 1
ATOM 16203 N N . TYR E 5 165 ? 245.475 257.053 266.750 1.00 107.52 165 TYR H N 1
ATOM 16204 C CA . TYR E 5 165 ? 244.940 258.262 267.351 1.00 107.52 165 TYR H CA 1
ATOM 16205 C C . TYR E 5 165 ? 243.728 258.723 266.555 1.00 107.52 165 TYR H C 1
ATOM 16206 O O . TYR E 5 165 ? 243.411 258.182 265.494 1.00 107.52 165 TYR H O 1
ATOM 16215 N N . ARG E 5 166 ? 243.050 259.734 267.082 1.00 109.56 166 ARG H N 1
ATOM 16216 C CA . ARG E 5 166 ? 241.915 260.323 266.394 1.00 109.56 166 ARG H CA 1
ATOM 16217 C C . ARG E 5 166 ? 242.401 261.334 265.363 1.00 109.56 166 ARG H C 1
ATOM 16218 O O . ARG E 5 166 ? 243.478 261.921 265.500 1.00 109.56 166 ARG H O 1
ATOM 16226 N N . GLU E 5 167 ? 241.601 261.510 264.315 1.00 125.92 167 GLU H N 1
ATOM 16227 C CA . GLU E 5 167 ? 241.880 262.407 263.208 1.00 125.92 167 GLU H CA 1
ATOM 16228 C C . GLU E 5 167 ? 241.932 263.857 263.692 1.00 125.92 167 GLU H C 1
ATOM 16229 O O . GLU E 5 167 ? 240.914 264.382 264.164 1.00 125.92 167 GLU H O 1
ATOM 16235 N N . PRO E 5 168 ? 243.085 264.523 263.613 1.00 132.55 168 PRO H N 1
ATOM 16236 C CA . PRO E 5 168 ? 243.156 265.916 264.068 1.00 132.55 168 PRO H CA 1
ATOM 16237 C C . PRO E 5 168 ? 242.777 266.903 262.976 1.00 132.55 168 PRO H C 1
ATOM 16238 O O . PRO E 5 168 ? 243.205 266.768 261.826 1.00 132.55 168 PRO H O 1
ATOM 16242 N N . VAL E 5 169 ? 241.955 267.889 263.313 1.00 134.70 169 VAL H N 1
ATOM 16243 C CA . VAL E 5 169 ? 241.549 268.923 262.363 1.00 134.70 169 VAL H CA 1
ATOM 16244 C C . VAL E 5 169 ? 242.435 270.147 262.601 1.00 134.70 169 VAL H C 1
ATOM 16245 O O . VAL E 5 169 ? 242.108 271.056 263.363 1.00 134.70 169 VAL H O 1
ATOM 16249 N N . SER E 5 170 ? 243.596 270.160 261.938 1.00 142.54 170 SER H N 1
ATOM 16250 C CA . SER E 5 170 ? 244.447 271.351 261.849 1.00 142.54 170 SER H CA 1
ATOM 16251 C C . SER E 5 170 ? 244.248 272.014 260.492 1.00 142.54 170 SER H C 1
ATOM 16252 O O . SER E 5 170 ? 245.082 271.919 259.593 1.00 142.54 170 SER H O 1
ATOM 16255 N N . ASP E 5 171 ? 243.129 272.709 260.355 1.00 139.25 171 ASP H N 1
ATOM 16256 C CA . ASP E 5 171 ? 242.863 273.512 259.176 1.00 139.25 171 ASP H CA 1
ATOM 16257 C C . ASP E 5 171 ? 242.454 274.898 259.640 1.00 139.25 171 ASP H C 1
ATOM 16258 O O . ASP E 5 171 ? 241.553 275.028 260.472 1.00 139.25 171 ASP H O 1
ATOM 16263 N N . TYR E 5 172 ? 243.125 275.922 259.110 1.00 141.38 172 TYR H N 1
ATOM 16264 C CA . TYR E 5 172 ? 242.874 277.288 259.560 1.00 141.38 172 TYR H CA 1
ATOM 16265 C C . TYR E 5 172 ? 241.494 277.777 259.150 1.00 141.38 172 TYR H C 1
ATOM 16266 O O . TYR E 5 172 ? 240.873 278.548 259.890 1.00 141.38 172 TYR H O 1
ATOM 16275 N N . GLN E 5 173 ? 240.999 277.324 257.996 1.00 137.08 173 GLN H N 1
ATOM 16276 C CA . GLN E 5 173 ? 239.682 277.736 257.521 1.00 137.08 173 GLN H CA 1
ATOM 16277 C C . GLN E 5 173 ? 238.579 277.229 258.443 1.00 137.08 173 GLN H C 1
ATOM 16278 O O . GLN E 5 173 ? 237.729 278.006 258.900 1.00 137.08 173 GLN H O 1
ATOM 16284 N N . VAL E 5 174 ? 238.595 275.933 258.760 1.00 131.73 174 VAL H N 1
ATOM 16285 C CA . VAL E 5 174 ? 237.525 275.388 259.581 1.00 131.73 174 VAL H CA 1
ATOM 16286 C C . VAL E 5 174 ? 237.695 275.790 261.042 1.00 131.73 174 VAL H C 1
ATOM 16287 O O . VAL E 5 174 ? 236.700 275.897 261.759 1.00 131.73 174 VAL H O 1
ATOM 16291 N N . LEU E 5 175 ? 238.915 276.109 261.485 1.00 129.98 175 LEU H N 1
ATOM 16292 C CA . LEU E 5 175 ? 239.091 276.609 262.846 1.00 129.98 175 LEU H CA 1
ATOM 16293 C C . LEU E 5 175 ? 238.574 278.035 262.982 1.00 129.98 175 LEU H C 1
ATOM 16294 O O . LEU E 5 175 ? 237.952 278.376 263.998 1.00 129.98 175 LEU H O 1
ATOM 16299 N N . ARG E 5 176 ? 238.814 278.873 261.966 1.00 131.96 176 ARG H N 1
ATOM 16300 C CA . ARG E 5 176 ? 238.225 280.210 261.947 1.00 131.96 176 ARG H CA 1
ATOM 16301 C C . ARG E 5 176 ? 236.704 280.137 261.903 1.00 131.96 176 ARG H C 1
ATOM 16302 O O . ARG E 5 176 ? 236.025 280.882 262.619 1.00 131.96 176 ARG H O 1
ATOM 16310 N N . GLU E 5 177 ? 236.158 279.210 261.106 1.00 128.44 177 GLU H N 1
ATOM 16311 C CA . GLU E 5 177 ? 234.709 279.038 261.029 1.00 128.44 177 GLU H CA 1
ATOM 16312 C C . GLU E 5 177 ? 234.116 278.550 262.348 1.00 128.44 177 GLU H C 1
ATOM 16313 O O . GLU E 5 177 ? 233.066 279.046 262.776 1.00 128.44 177 GLU H O 1
ATOM 16319 N N . LYS E 5 178 ? 234.787 277.610 263.021 1.00 121.36 178 LYS H N 1
ATOM 16320 C CA . LYS E 5 178 ? 234.290 277.090 264.290 1.00 121.36 178 LYS H CA 1
ATOM 16321 C C . LYS E 5 178 ? 234.310 278.160 265.373 1.00 121.36 178 LYS H C 1
ATOM 16322 O O . LYS E 5 178 ? 233.316 278.341 266.084 1.00 121.36 178 LYS H O 1
ATOM 16328 N N . ALA E 5 179 ? 235.424 278.891 265.499 1.00 117.19 179 ALA H N 1
ATOM 16329 C CA . ALA E 5 179 ? 235.511 279.932 266.522 1.00 117.19 179 ALA H CA 1
ATOM 16330 C C . ALA E 5 179 ? 234.540 281.074 266.245 1.00 117.19 179 ALA H C 1
ATOM 16331 O O . ALA E 5 179 ? 233.907 281.590 267.175 1.00 117.19 179 ALA H O 1
ATOM 16333 N N . ALA E 5 180 ? 234.364 281.430 264.967 1.00 117.15 180 ALA H N 1
ATOM 16334 C CA . ALA E 5 180 ? 233.429 282.488 264.604 1.00 117.15 180 ALA H CA 1
ATOM 16335 C C . ALA E 5 180 ? 231.995 282.092 264.911 1.00 117.15 180 ALA H C 1
ATOM 16336 O O . ALA E 5 180 ? 231.261 282.861 265.540 1.00 117.15 180 ALA H O 1
ATOM 16338 N N . SER E 5 181 ? 231.586 280.888 264.503 1.00 114.96 181 SER H N 1
ATOM 16339 C CA . SER E 5 181 ? 230.204 280.479 264.714 1.00 114.96 181 SER H CA 1
ATOM 16340 C C . SER E 5 181 ? 229.901 280.239 266.185 1.00 114.96 181 SER H C 1
ATOM 16341 O O . SER E 5 181 ? 228.791 280.536 266.637 1.00 114.96 181 SER H O 1
ATOM 16344 N N . GLN E 5 182 ? 230.880 279.758 266.957 1.00 113.18 182 GLN H N 1
ATOM 16345 C CA . GLN E 5 182 ? 230.643 279.573 268.382 1.00 113.18 182 GLN H CA 1
ATOM 16346 C C . GLN E 5 182 ? 230.541 280.906 269.110 1.00 113.18 182 GLN H C 1
ATOM 16347 O O . GLN E 5 182 ? 229.696 281.055 270.002 1.00 113.18 182 GLN H O 1
ATOM 16353 N N . ARG E 5 183 ? 231.350 281.899 268.713 1.00 115.01 183 ARG H N 1
ATOM 16354 C CA . ARG E 5 183 ? 231.239 283.225 269.316 1.00 115.01 183 ARG H CA 1
ATOM 16355 C C . ARG E 5 183 ? 229.918 283.898 268.960 1.00 115.01 183 ARG H C 1
ATOM 16356 O O . ARG E 5 183 ? 229.271 284.499 269.831 1.00 115.01 183 ARG H O 1
ATOM 16364 N N . ARG E 5 184 ? 229.489 283.782 267.696 1.00 114.84 184 ARG H N 1
ATOM 16365 C CA . ARG E 5 184 ? 228.209 284.356 267.281 1.00 114.84 184 ARG H CA 1
ATOM 16366 C C . ARG E 5 184 ? 227.037 283.687 267.990 1.00 114.84 184 ARG H C 1
ATOM 16367 O O . ARG E 5 184 ? 226.100 284.369 268.420 1.00 114.84 184 ARG H O 1
ATOM 16375 N N . ASP E 5 185 ? 227.091 282.363 268.162 1.00 111.61 185 ASP H N 1
ATOM 16376 C CA . ASP E 5 185 ? 225.992 281.657 268.812 1.00 111.61 185 ASP H CA 1
ATOM 16377 C C . ASP E 5 185 ? 225.930 281.956 270.301 1.00 111.61 185 ASP H C 1
ATOM 16378 O O . ASP E 5 185 ? 224.834 282.098 270.857 1.00 111.61 185 ASP H O 1
ATOM 16383 N N . VAL E 5 186 ? 227.083 282.075 270.967 1.00 105.66 186 VAL H N 1
ATOM 16384 C CA . VAL E 5 186 ? 227.020 282.351 272.397 1.00 105.66 186 VAL H CA 1
ATOM 16385 C C . VAL E 5 186 ? 226.616 283.799 272.649 1.00 105.66 186 VAL H C 1
ATOM 16386 O O . VAL E 5 186 ? 225.881 284.077 273.604 1.00 105.66 186 VAL H O 1
ATOM 16390 N N . GLU E 5 187 ? 226.983 284.732 271.762 1.00 109.31 187 GLU H N 1
ATOM 16391 C CA . GLU E 5 187 ? 226.538 286.100 271.988 1.00 109.31 187 GLU H CA 1
ATOM 16392 C C . GLU E 5 187 ? 225.072 286.281 271.617 1.00 109.31 187 GLU H C 1
ATOM 16393 O O . GLU E 5 187 ? 224.373 287.060 272.272 1.00 109.31 187 GLU H O 1
ATOM 16399 N N . ARG E 5 188 ? 224.563 285.507 270.653 1.00 102.41 188 ARG H N 1
ATOM 16400 C CA . ARG E 5 188 ? 223.137 285.550 270.359 1.00 102.41 188 ARG H CA 1
ATOM 16401 C C . ARG E 5 188 ? 222.323 284.956 271.496 1.00 102.41 188 ARG H C 1
ATOM 16402 O O . ARG E 5 188 ? 221.303 285.529 271.892 1.00 102.41 188 ARG H O 1
ATOM 16410 N N . ALA E 5 189 ? 222.780 283.832 272.059 1.00 98.63 189 ALA H N 1
ATOM 16411 C CA . ALA E 5 189 ? 222.095 283.216 273.191 1.00 98.63 189 ALA H CA 1
ATOM 16412 C C . ALA E 5 189 ? 222.101 284.123 274.413 1.00 98.63 189 ALA H C 1
ATOM 16413 O O . ALA E 5 189 ? 221.079 284.249 275.101 1.00 98.63 189 ALA H O 1
ATOM 16415 N N . LEU E 5 190 ? 223.229 284.795 274.666 1.00 98.44 190 LEU H N 1
ATOM 16416 C CA . LEU E 5 190 ? 223.328 285.712 275.795 1.00 98.44 190 LEU H CA 1
ATOM 16417 C C . LEU E 5 190 ? 222.402 286.910 275.632 1.00 98.44 190 LEU H C 1
ATOM 16418 O O . LEU E 5 190 ? 221.707 287.293 276.583 1.00 98.44 190 LEU H O 1
ATOM 16423 N N . THR E 5 191 ? 222.356 287.502 274.436 1.00 101.32 191 THR H N 1
ATOM 16424 C CA . THR E 5 191 ? 221.523 288.684 274.265 1.00 101.32 191 THR H CA 1
ATOM 16425 C C . THR E 5 191 ? 220.039 288.343 274.243 1.00 101.32 191 THR H C 1
ATOM 16426 O O . THR E 5 191 ? 219.227 289.130 274.738 1.00 101.32 191 THR H O 1
ATOM 16430 N N . ARG E 5 192 ? 219.659 287.170 273.729 1.00 102.25 192 ARG H N 1
ATOM 16431 C CA . ARG E 5 192 ? 218.252 286.782 273.792 1.00 102.25 192 ARG H CA 1
ATOM 16432 C C . ARG E 5 192 ? 217.827 286.451 275.216 1.00 102.25 192 ARG H C 1
ATOM 16433 O O . ARG E 5 192 ? 216.700 286.770 275.619 1.00 102.25 192 ARG H O 1
ATOM 16441 N N . PHE E 5 193 ? 218.722 285.837 276.001 1.00 95.65 193 PHE H N 1
ATOM 16442 C CA . PHE E 5 193 ? 218.402 285.562 277.398 1.00 95.65 193 PHE H CA 1
ATOM 16443 C C . PHE E 5 193 ? 218.276 286.845 278.204 1.00 95.65 193 PHE H C 1
ATOM 16444 O O . PHE E 5 193 ? 217.391 286.959 279.055 1.00 95.65 193 PHE H O 1
ATOM 16452 N N . MET E 5 194 ? 219.136 287.826 277.938 1.00 97.44 194 MET H N 1
ATOM 16453 C CA . MET E 5 194 ? 219.057 289.067 278.700 1.00 97.44 194 MET H CA 1
ATOM 16454 C C . MET E 5 194 ? 217.913 289.961 278.243 1.00 97.44 194 MET H C 1
ATOM 16455 O O . MET E 5 194 ? 217.397 290.747 279.039 1.00 97.44 194 MET H O 1
ATOM 16460 N N . ALA E 5 195 ? 217.499 289.861 276.983 1.00 102.07 195 ALA H N 1
ATOM 16461 C CA . ALA E 5 195 ? 216.342 290.628 276.555 1.00 102.07 195 ALA H CA 1
ATOM 16462 C C . ALA E 5 195 ? 215.037 289.980 276.989 1.00 102.07 195 ALA H C 1
ATOM 16463 O O . ALA E 5 195 ? 214.032 290.677 277.144 1.00 102.07 195 ALA H O 1
ATOM 16465 N N . LYS E 5 196 ? 215.025 288.662 277.195 1.00 103.13 196 LYS H N 1
ATOM 16466 C CA . LYS E 5 196 ? 213.789 288.011 277.611 1.00 103.13 196 LYS H CA 1
ATOM 16467 C C . LYS E 5 196 ? 213.524 288.161 279.104 1.00 103.13 196 LYS H C 1
ATOM 16468 O O . LYS E 5 196 ? 212.360 288.209 279.514 1.00 103.13 196 LYS H O 1
ATOM 16474 N N . THR E 5 197 ? 214.568 288.243 279.929 1.00 110.09 197 THR H N 1
ATOM 16475 C CA . THR E 5 197 ? 214.420 288.341 281.377 1.00 110.09 197 THR H CA 1
ATOM 16476 C C . THR E 5 197 ? 214.585 289.764 281.889 1.00 110.09 197 THR H C 1
ATOM 16477 O O . THR E 5 197 ? 215.111 289.971 282.986 1.00 110.09 197 THR H O 1
ATOM 16481 N N . GLY E 5 198 ? 214.154 290.749 281.120 1.00 110.54 198 GLY H N 1
ATOM 16482 C CA . GLY E 5 198 ? 214.228 292.118 281.562 1.00 110.54 198 GLY H CA 1
ATOM 16483 C C . GLY E 5 198 ? 213.250 292.966 280.791 1.00 110.54 198 GLY H C 1
ATOM 16484 O O . GLY E 5 198 ? 212.384 292.454 280.079 1.00 110.54 198 GLY H O 1
ATOM 16485 N N . GLU E 5 199 ? 213.389 294.276 280.952 1.00 111.21 199 GLU H N 1
ATOM 16486 C CA . GLU E 5 199 ? 212.602 295.199 280.152 1.00 111.21 199 GLU H CA 1
ATOM 16487 C C . GLU E 5 199 ? 213.098 295.163 278.717 1.00 111.21 199 GLU H C 1
ATOM 16488 O O . GLU E 5 199 ? 214.303 295.118 278.460 1.00 111.21 199 GLU H O 1
ATOM 16494 N N . THR E 5 200 ? 212.161 295.155 277.778 1.00 107.42 200 THR H N 1
ATOM 16495 C CA . THR E 5 200 ? 212.501 294.983 276.379 1.00 107.42 200 THR H CA 1
ATOM 16496 C C . THR E 5 200 ? 211.837 296.055 275.530 1.00 107.42 200 THR H C 1
ATOM 16497 O O . THR E 5 200 ? 210.791 296.605 275.885 1.00 107.42 200 THR H O 1
ATOM 16501 N N . GLN E 5 201 ? 212.489 296.373 274.423 1.00 103.50 201 GLN H N 1
ATOM 16502 C CA . GLN E 5 201 ? 211.965 297.237 273.385 1.00 103.50 201 GLN H CA 1
ATOM 16503 C C . GLN E 5 201 ? 211.823 296.421 272.110 1.00 103.50 201 GLN H C 1
ATOM 16504 O O . GLN E 5 201 ? 212.181 295.243 272.060 1.00 103.50 201 GLN H O 1
ATOM 16510 N N . SER E 5 202 ? 211.308 297.059 271.068 1.00 108.70 202 SER H N 1
ATOM 16511 C CA . SER E 5 202 ? 211.055 296.351 269.825 1.00 108.70 202 SER H CA 1
ATOM 16512 C C . SER E 5 202 ? 210.979 297.356 268.691 1.00 108.70 202 SER H C 1
ATOM 16513 O O . SER E 5 202 ? 210.371 298.418 268.837 1.00 108.70 202 SER H O 1
ATOM 16516 N N . LEU E 5 203 ? 211.603 297.013 267.564 1.00 109.84 203 LEU H N 1
ATOM 16517 C CA . LEU E 5 203 ? 211.495 297.861 266.386 1.00 109.84 203 LEU H CA 1
ATOM 16518 C C . LEU E 5 203 ? 210.123 297.737 265.743 1.00 109.84 203 LEU H C 1
ATOM 16519 O O . LEU E 5 203 ? 209.637 298.693 265.129 1.00 109.84 203 LEU H O 1
ATOM 16524 N N . PHE E 5 204 ? 209.487 296.582 265.879 1.00 111.63 204 PHE H N 1
ATOM 16525 C CA . PHE E 5 204 ? 208.173 296.322 265.318 1.00 111.63 204 PHE H CA 1
ATOM 16526 C C . PHE E 5 204 ? 207.152 296.243 266.443 1.00 111.63 204 PHE H C 1
ATOM 16527 O O . PHE E 5 204 ? 207.501 296.056 267.609 1.00 111.63 204 PHE H O 1
ATOM 16535 N N . LYS E 5 205 ? 205.880 296.398 266.082 1.00 116.02 205 LYS H N 1
ATOM 16536 C CA . LYS E 5 205 ? 204.803 296.321 267.063 1.00 116.02 205 LYS H CA 1
ATOM 16537 C C . LYS E 5 205 ? 204.648 294.925 267.644 1.00 116.02 205 LYS H C 1
ATOM 16538 O O . LYS E 5 205 ? 204.335 293.976 266.916 1.00 116.02 205 LYS H O 1
ATOM 16544 N N . ASP E 5 206 ? 204.874 294.821 268.959 1.00 123.87 206 ASP H N 1
ATOM 16545 C CA . ASP E 5 206 ? 204.747 293.596 269.751 1.00 123.87 206 ASP H CA 1
ATOM 16546 C C . ASP E 5 206 ? 205.650 292.490 269.203 1.00 123.87 206 ASP H C 1
ATOM 16547 O O . ASP E 5 206 ? 205.200 291.435 268.758 1.00 123.87 206 ASP H O 1
ATOM 16552 N N . ASP E 5 207 ? 206.951 292.765 269.246 1.00 122.23 207 ASP H N 1
ATOM 16553 C CA . ASP E 5 207 ? 207.966 291.916 268.626 1.00 122.23 207 ASP H CA 1
ATOM 16554 C C . ASP E 5 207 ? 208.991 291.543 269.690 1.00 122.23 207 ASP H C 1
ATOM 16555 O O . ASP E 5 207 ? 210.006 292.223 269.855 1.00 122.23 207 ASP H O 1
ATOM 16560 N N . VAL E 5 208 ? 208.722 290.458 270.408 1.00 120.71 208 VAL H N 1
ATOM 16561 C CA . VAL E 5 208 ? 209.613 289.989 271.452 1.00 120.71 208 VAL H CA 1
ATOM 16562 C C . VAL E 5 208 ? 210.342 288.711 271.047 1.00 120.71 208 VAL H C 1
ATOM 16563 O O . VAL E 5 208 ? 211.523 288.551 271.380 1.00 120.71 208 VAL H O 1
ATOM 16567 N N . SER E 5 209 ? 209.693 287.828 270.287 1.00 120.15 209 SER H N 1
ATOM 16568 C CA . SER E 5 209 ? 210.330 286.590 269.853 1.00 120.15 209 SER H CA 1
ATOM 16569 C C . SER E 5 209 ? 211.452 286.860 268.859 1.00 120.15 209 SER H C 1
ATOM 16570 O O . SER E 5 209 ? 212.567 286.355 269.019 1.00 120.15 209 SER H O 1
ATOM 16573 N N . THR E 5 210 ? 211.180 287.660 267.833 1.00 115.89 210 THR H N 1
ATOM 16574 C CA . THR E 5 210 ? 212.167 287.995 266.817 1.00 115.89 210 THR H CA 1
ATOM 16575 C C . THR E 5 210 ? 212.694 289.399 267.069 1.00 115.89 210 THR H C 1
ATOM 16576 O O . THR E 5 210 ? 211.907 290.328 267.264 1.00 115.89 210 THR H O 1
ATOM 16580 N N . PHE E 5 211 ? 214.018 289.542 267.046 1.00 112.00 211 PHE H N 1
ATOM 16581 C CA . PHE E 5 211 ? 214.771 290.760 267.345 1.00 112.00 211 PHE H CA 1
ATOM 16582 C C . PHE E 5 211 ? 214.354 291.419 268.655 1.00 112.00 211 PHE H C 1
ATOM 16583 O O . PHE E 5 211 ? 213.758 292.502 268.625 1.00 112.00 211 PHE H O 1
ATOM 16591 N N . PRO E 5 212 ? 214.636 290.827 269.820 1.00 109.07 212 PRO H N 1
ATOM 16592 C CA . PRO E 5 212 ? 214.348 291.547 271.061 1.00 109.07 212 PRO H CA 1
ATOM 16593 C C . PRO E 5 212 ? 215.489 292.476 271.440 1.00 109.07 212 PRO H C 1
ATOM 16594 O O . PRO E 5 212 ? 216.664 292.103 271.368 1.00 109.07 212 PRO H O 1
ATOM 16598 N N . LEU E 5 213 ? 215.166 293.698 271.829 1.00 102.34 213 LEU H N 1
ATOM 16599 C CA . LEU E 5 213 ? 216.171 294.663 272.240 1.00 102.34 213 LEU H CA 1
ATOM 16600 C C . LEU E 5 213 ? 216.136 294.796 273.752 1.00 102.34 213 LEU H C 1
ATOM 16601 O O . LEU E 5 213 ? 215.059 294.919 274.335 1.00 102.34 213 LEU H O 1
ATOM 16606 N N . ILE E 5 214 ? 217.310 294.744 274.382 1.00 99.35 214 ILE H N 1
ATOM 16607 C CA . ILE E 5 214 ? 217.406 295.117 275.785 1.00 99.35 214 ILE H CA 1
ATOM 16608 C C . ILE E 5 214 ? 217.084 296.593 275.906 1.00 99.35 214 ILE H C 1
ATOM 16609 O O . ILE E 5 214 ? 217.597 297.416 275.139 1.00 99.35 214 ILE H O 1
ATOM 16614 N N . ALA E 5 215 ? 216.205 296.932 276.844 1.00 102.09 215 ALA H N 1
ATOM 16615 C CA . ALA E 5 215 ? 215.743 298.303 276.971 1.00 102.09 215 ALA H CA 1
ATOM 16616 C C . ALA E 5 215 ? 216.843 299.197 277.517 1.00 102.09 215 ALA H C 1
ATOM 16617 O O . ALA E 5 215 ? 217.698 298.771 278.296 1.00 102.09 215 ALA H O 1
ATOM 16619 N N . ALA E 5 216 ? 216.810 300.449 277.092 1.00 92.92 216 ALA H N 1
ATOM 16620 C CA . ALA E 5 216 ? 217.841 301.414 277.437 1.00 92.92 216 ALA H CA 1
ATOM 16621 C C . ALA E 5 216 ? 217.640 301.897 278.863 1.00 92.92 216 ALA H C 1
ATOM 16622 O O . ALA E 5 216 ? 216.613 302.510 279.174 1.00 92.92 216 ALA H O 1
ATOM 16624 N N . ARG E 5 217 ? 218.611 301.625 279.734 1.00 89.42 217 ARG H N 1
ATOM 16625 C CA . ARG E 5 217 ? 218.416 302.203 281.049 1.00 89.42 217 ARG H CA 1
ATOM 16626 C C . ARG E 5 217 ? 219.369 303.374 281.260 1.00 89.42 217 ARG H C 1
ATOM 16627 O O . ARG E 5 217 ? 220.512 303.343 280.793 1.00 89.42 217 ARG H O 1
ATOM 16635 N N . PRO E 5 218 ? 218.902 304.444 281.893 1.00 86.51 218 PRO H N 1
ATOM 16636 C CA . PRO E 5 218 ? 219.782 305.577 282.175 1.00 86.51 218 PRO H CA 1
ATOM 16637 C C . PRO E 5 218 ? 220.716 305.272 283.331 1.00 86.51 218 PRO H C 1
ATOM 16638 O O . PRO E 5 218 ? 220.339 304.616 284.304 1.00 86.51 218 PRO H O 1
ATOM 16642 N N . PHE E 5 219 ? 221.946 305.756 283.214 1.00 85.15 219 PHE H N 1
ATOM 16643 C CA . PHE E 5 219 ? 222.911 305.666 284.298 1.00 85.15 219 PHE H CA 1
ATOM 16644 C C . PHE E 5 219 ? 222.891 306.954 285.100 1.00 85.15 219 PHE H C 1
ATOM 16645 O O . PHE E 5 219 ? 222.539 308.019 284.592 1.00 85.15 219 PHE H O 1
ATOM 16653 N N . THR E 5 220 ? 223.272 306.851 286.368 1.00 87.46 220 THR H N 1
ATOM 16654 C CA . THR E 5 220 ? 223.400 308.050 287.181 1.00 87.46 220 THR H CA 1
ATOM 16655 C C . THR E 5 220 ? 224.671 308.813 286.845 1.00 87.46 220 THR H C 1
ATOM 16656 O O . THR E 5 220 ? 224.693 310.045 286.923 1.00 87.46 220 THR H O 1
ATOM 16660 N N . ILE E 5 221 ? 225.729 308.096 286.485 1.00 81.35 221 ILE H N 1
ATOM 16661 C CA . ILE E 5 221 ? 226.995 308.674 286.044 1.00 81.35 221 ILE H CA 1
ATOM 16662 C C . ILE E 5 221 ? 227.378 307.958 284.753 1.00 81.35 221 ILE H C 1
ATOM 16663 O O . ILE E 5 221 ? 227.856 306.815 284.796 1.00 81.35 221 ILE H O 1
ATOM 16668 N N . PRO E 5 222 ? 227.139 308.554 283.582 1.00 78.45 222 PRO H N 1
ATOM 16669 C CA . PRO E 5 222 ? 227.340 307.805 282.333 1.00 78.45 222 PRO H CA 1
ATOM 16670 C C . PRO E 5 222 ? 228.771 307.777 281.820 1.00 78.45 222 PRO H C 1
ATOM 16671 O O . PRO E 5 222 ? 229.100 306.886 281.022 1.00 78.45 222 PRO H O 1
ATOM 16675 N N . TYR E 5 223 ? 229.637 308.699 282.250 1.00 74.05 223 TYR H N 1
ATOM 16676 C CA . TYR E 5 223 ? 231.008 308.687 281.752 1.00 74.05 223 TYR H CA 1
ATOM 16677 C C . TYR E 5 223 ? 231.797 307.511 282.306 1.00 74.05 223 TYR H C 1
ATOM 16678 O O . TYR E 5 223 ? 232.775 307.083 281.690 1.00 74.05 223 TYR H O 1
ATOM 16687 N N . LEU E 5 224 ? 231.390 306.985 283.463 1.00 77.07 224 LEU H N 1
ATOM 16688 C CA . LEU E 5 224 ? 232.110 305.870 284.062 1.00 77.07 224 LEU H CA 1
ATOM 16689 C C . LEU E 5 224 ? 231.907 304.591 283.267 1.00 77.07 224 LEU H C 1
ATOM 16690 O O . LEU E 5 224 ? 232.842 303.807 283.095 1.00 77.07 224 LEU H O 1
ATOM 16695 N N . THR E 5 225 ? 230.698 304.361 282.776 1.00 80.92 225 THR H N 1
ATOM 16696 C CA . THR E 5 225 ? 230.477 303.209 281.924 1.00 80.92 225 THR H CA 1
ATOM 16697 C C . THR E 5 225 ? 230.849 303.468 280.476 1.00 80.92 225 THR H C 1
ATOM 16698 O O . THR E 5 225 ? 231.048 302.508 279.727 1.00 80.92 225 THR H O 1
ATOM 16702 N N . ALA E 5 226 ? 230.965 304.730 280.053 1.00 79.39 226 ALA H N 1
ATOM 16703 C CA . ALA E 5 226 ? 231.417 304.972 278.688 1.00 79.39 226 ALA H CA 1
ATOM 16704 C C . ALA E 5 226 ? 232.934 304.891 278.588 1.00 79.39 226 ALA H C 1
ATOM 16705 O O . ALA E 5 226 ? 233.475 303.944 278.009 1.00 79.39 226 ALA H O 1
ATOM 16707 N N . LEU E 5 227 ? 233.638 305.820 279.235 1.00 76.66 227 LEU H N 1
ATOM 16708 C CA . LEU E 5 227 ? 235.055 306.039 278.976 1.00 76.66 227 LEU H CA 1
ATOM 16709 C C . LEU E 5 227 ? 235.969 304.979 279.570 1.00 76.66 227 LEU H C 1
ATOM 16710 O O . LEU E 5 227 ? 237.094 304.826 279.089 1.00 76.66 227 LEU H O 1
ATOM 16715 N N . LEU E 5 228 ? 235.535 304.263 280.587 1.00 87.14 228 LEU H N 1
ATOM 16716 C CA . LEU E 5 228 ? 236.486 303.401 281.280 1.00 87.14 228 LEU H CA 1
ATOM 16717 C C . LEU E 5 228 ? 236.691 302.097 280.518 1.00 87.14 228 LEU H C 1
ATOM 16718 O O . LEU E 5 228 ? 235.731 301.520 280.004 1.00 87.14 228 LEU H O 1
ATOM 16723 N N . PRO E 5 229 ? 237.927 301.613 280.429 1.00 101.50 229 PRO H N 1
ATOM 16724 C CA . PRO E 5 229 ? 238.168 300.312 279.805 1.00 101.50 229 PRO H CA 1
ATOM 16725 C C . PRO E 5 229 ? 237.778 299.183 280.741 1.00 101.50 229 PRO H C 1
ATOM 16726 O O . PRO E 5 229 ? 237.892 299.289 281.964 1.00 101.50 229 PRO H O 1
ATOM 16730 N N . SER E 5 230 ? 237.300 298.086 280.159 1.00 117.23 230 SER H N 1
ATOM 16731 C CA . SER E 5 230 ? 236.871 296.972 280.996 1.00 117.23 230 SER H CA 1
ATOM 16732 C C . SER E 5 230 ? 237.854 295.810 280.991 1.00 117.23 230 SER H C 1
ATOM 16733 O O . SER E 5 230 ? 237.934 295.074 281.979 1.00 117.23 230 SER H O 1
ATOM 16736 N N . GLU E 5 231 ? 238.616 295.625 279.915 1.00 127.37 231 GLU H N 1
ATOM 16737 C CA . GLU E 5 231 ? 239.666 294.613 279.860 1.00 127.37 231 GLU H CA 1
ATOM 16738 C C . GLU E 5 231 ? 241.022 295.303 279.827 1.00 127.37 231 GLU H C 1
ATOM 16739 O O . GLU E 5 231 ? 241.379 295.935 278.826 1.00 127.37 231 GLU H O 1
ATOM 16745 N N . LEU E 5 232 ? 241.772 295.176 280.915 1.00 129.07 232 LEU H N 1
ATOM 16746 C CA . LEU E 5 232 ? 243.077 295.813 281.037 1.00 129.07 232 LEU H CA 1
ATOM 16747 C C . LEU E 5 232 ? 243.948 295.057 282.036 1.00 129.07 232 LEU H C 1
ATOM 16748 O O . LEU E 5 232 ? 244.707 294.162 281.664 1.00 129.07 232 LEU H O 1
ATOM 18598 N N . HIS H 3 214 ? 241.152 278.103 276.052 1.00 173.97 214 HIS f N 1
ATOM 18599 C CA . HIS H 3 214 ? 241.166 277.368 277.343 1.00 173.97 214 HIS f CA 1
ATOM 18600 C C . HIS H 3 214 ? 240.440 278.222 278.374 1.00 173.97 214 HIS f C 1
ATOM 18601 O O . HIS H 3 214 ? 239.697 277.664 279.187 1.00 173.97 214 HIS f O 1
ATOM 18608 N N . GLU H 3 215 ? 240.660 279.535 278.350 1.00 163.08 215 GLU f N 1
ATOM 18609 C CA . GLU H 3 215 ? 239.927 280.455 279.251 1.00 163.08 215 GLU f CA 1
ATOM 18610 C C . GLU H 3 215 ? 238.769 281.055 278.459 1.00 163.08 215 GLU f C 1
ATOM 18611 O O . GLU H 3 215 ? 239.010 281.544 277.354 1.00 163.08 215 GLU f O 1
ATOM 18617 N N . LEU H 3 216 ? 237.572 281.035 279.025 1.00 147.75 216 LEU f N 1
ATOM 18618 C CA . LEU H 3 216 ? 236.369 281.470 278.285 1.00 147.75 216 LEU f CA 1
ATOM 18619 C C . LEU H 3 216 ? 236.494 282.948 277.918 1.00 147.75 216 LEU f C 1
ATOM 18620 O O . LEU H 3 216 ? 236.918 283.724 278.776 1.00 147.75 216 LEU f O 1
ATOM 18625 N N . SER H 3 217 ? 236.039 283.327 276.727 1.00 134.70 217 SER f N 1
ATOM 18626 C CA . SER H 3 217 ? 236.066 284.729 276.270 1.00 134.70 217 SER f CA 1
ATOM 18627 C C . SER H 3 217 ? 235.102 285.513 277.136 1.00 134.70 217 SER f C 1
ATOM 18628 O O . SER H 3 217 ? 234.380 284.893 277.898 1.00 134.70 217 SER f O 1
ATOM 18631 N N . VAL H 3 218 ? 235.128 286.836 277.088 1.00 130.05 218 VAL f N 1
ATOM 18632 C CA . VAL H 3 218 ? 234.255 287.587 278.029 1.00 130.05 218 VAL f CA 1
ATOM 18633 C C . VAL H 3 218 ? 232.790 287.334 277.695 1.00 130.05 218 VAL f C 1
ATOM 18634 O O . VAL H 3 218 ? 232.036 287.126 278.629 1.00 130.05 218 VAL f O 1
ATOM 18638 N N . GLU H 3 219 ? 232.406 287.265 276.429 1.00 127.70 219 GLU f N 1
ATOM 18639 C CA . GLU H 3 219 ? 231.015 286.939 276.020 1.00 127.70 219 GLU f CA 1
ATOM 18640 C C . GLU H 3 219 ? 230.540 285.691 276.767 1.00 127.70 219 GLU f C 1
ATOM 18641 O O . GLU H 3 219 ? 229.559 285.807 277.517 1.00 127.70 219 GLU f O 1
ATOM 18647 N N . GLN H 3 220 ? 231.204 284.547 276.572 1.00 119.14 220 GLN f N 1
ATOM 18648 C CA . GLN H 3 220 ? 230.731 283.316 277.184 1.00 119.14 220 GLN f CA 1
ATOM 18649 C C . GLN H 3 220 ? 231.021 283.253 278.672 1.00 119.14 220 GLN f C 1
ATOM 18650 O O . GLN H 3 220 ? 230.338 282.514 279.379 1.00 119.14 220 GLN f O 1
ATOM 18656 N N . GLN H 3 221 ? 231.987 284.028 279.171 1.00 109.43 221 GLN f N 1
ATOM 18657 C CA . GLN H 3 221 ? 232.146 284.161 280.616 1.00 109.43 221 GLN f CA 1
ATOM 18658 C C . GLN H 3 221 ? 230.941 284.858 281.233 1.00 109.43 221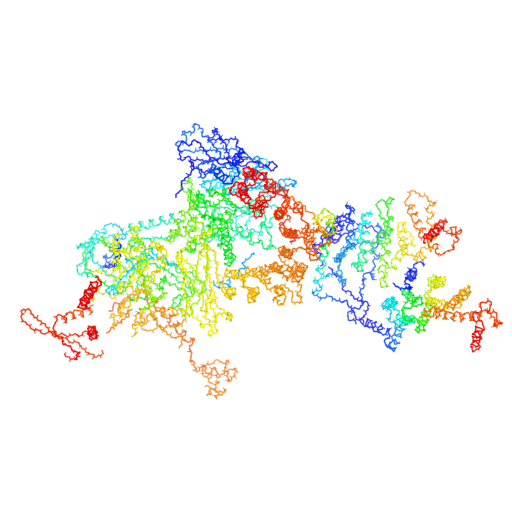 GLN f C 1
ATOM 18659 O O . GLN H 3 221 ? 230.433 284.432 282.279 1.00 109.43 221 GLN f O 1
ATOM 18665 N N . LEU H 3 222 ? 230.443 285.901 280.567 1.00 104.04 222 LEU f N 1
ATOM 18666 C CA . LEU H 3 222 ? 229.236 286.576 281.028 1.00 104.04 222 LEU f CA 1
ATOM 18667 C C . LEU H 3 222 ? 228.012 285.681 280.889 1.00 104.04 222 LEU f C 1
ATOM 18668 O O . LEU H 3 222 ? 227.140 285.682 281.767 1.00 104.04 222 LEU f O 1
ATOM 18673 N N . TYR H 3 223 ? 227.942 284.901 279.807 1.00 97.02 223 TYR f N 1
ATOM 18674 C CA . TYR H 3 223 ? 226.828 283.972 279.622 1.00 97.02 223 TYR f CA 1
ATOM 18675 C C . TYR H 3 223 ? 226.827 282.885 280.684 1.00 97.02 223 TYR f C 1
ATOM 18676 O O . TYR H 3 223 ? 225.768 282.539 281.219 1.00 97.02 223 TYR f O 1
ATOM 18685 N N . TYR H 3 224 ? 228.010 282.368 281.031 1.00 94.72 224 TYR f N 1
ATOM 18686 C CA . TYR H 3 224 ? 228.133 281.377 282.093 1.00 94.72 224 TYR f CA 1
ATOM 18687 C C . TYR H 3 224 ? 227.717 281.952 283.437 1.00 94.72 224 TYR f C 1
ATOM 18688 O O . TYR H 3 224 ? 226.999 281.294 284.198 1.00 94.72 224 TYR f O 1
ATOM 18697 N N . LYS H 3 225 ? 228.128 283.192 283.722 1.00 94.64 225 LYS f N 1
ATOM 18698 C CA . LYS H 3 225 ? 227.776 283.825 284.988 1.00 94.64 225 LYS f CA 1
ATOM 18699 C C . LYS H 3 225 ? 226.275 284.049 285.103 1.00 94.64 225 LYS f C 1
ATOM 18700 O O . LYS H 3 225 ? 225.671 283.722 286.130 1.00 94.64 225 LYS f O 1
ATOM 18706 N N . GLU H 3 226 ? 225.649 284.574 284.045 1.00 97.31 226 GLU f N 1
ATOM 18707 C CA . GLU H 3 226 ? 224.219 284.860 284.096 1.00 97.31 226 GLU f CA 1
ATOM 18708 C C . GLU H 3 226 ? 223.396 283.582 284.155 1.00 97.31 226 GLU f C 1
ATOM 18709 O O . GLU H 3 226 ? 222.419 283.506 284.907 1.00 97.31 226 GLU f O 1
ATOM 18715 N N . ILE H 3 227 ? 223.808 282.548 283.422 1.00 92.66 227 ILE f N 1
ATOM 18716 C CA . ILE H 3 227 ? 223.040 281.313 283.390 1.00 92.66 227 ILE f CA 1
ATOM 18717 C C . ILE H 3 227 ? 223.167 280.557 284.712 1.00 92.66 227 ILE f C 1
ATOM 18718 O O . ILE H 3 227 ? 222.175 280.028 285.228 1.00 92.66 227 ILE f O 1
ATOM 18723 N N . THR H 3 228 ? 224.362 280.543 285.317 1.00 97.32 228 THR f N 1
ATOM 18724 C CA . THR H 3 228 ? 224.503 279.855 286.594 1.00 97.32 228 THR f CA 1
ATOM 18725 C C . THR H 3 228 ? 223.834 280.622 287.729 1.00 97.32 228 THR f C 1
ATOM 18726 O O . THR H 3 228 ? 223.206 280.013 288.595 1.00 97.32 228 THR f O 1
ATOM 18730 N N . GLU H 3 229 ? 223.931 281.955 287.738 1.00 102.82 229 GLU f N 1
ATOM 18731 C CA . GLU H 3 229 ? 223.244 282.696 288.789 1.00 102.82 229 GLU f CA 1
ATOM 18732 C C . GLU H 3 229 ? 221.745 282.805 288.560 1.00 102.82 229 GLU f C 1
ATOM 18733 O O . GLU H 3 229 ? 221.035 283.233 289.472 1.00 102.82 229 GLU f O 1
ATOM 18739 N N . ALA H 3 230 ? 221.243 282.459 287.378 1.00 99.75 230 ALA f N 1
ATOM 18740 C CA . ALA H 3 230 ? 219.800 282.414 287.208 1.00 99.75 230 ALA f CA 1
ATOM 18741 C C . ALA H 3 230 ? 219.186 281.150 287.779 1.00 99.75 230 ALA f C 1
ATOM 18742 O O . ALA H 3 230 ? 217.975 281.119 288.011 1.00 99.75 230 ALA f O 1
ATOM 18744 N N . CYS H 3 231 ? 219.987 280.113 288.013 1.00 98.30 231 CYS f N 1
ATOM 18745 C CA . CYS H 3 231 ? 219.508 278.847 288.554 1.00 98.30 231 CYS f CA 1
ATOM 18746 C C . CYS H 3 231 ? 219.938 278.647 290.008 1.00 98.30 231 CYS f C 1
ATOM 18747 O O . CYS H 3 231 ? 220.213 277.524 290.431 1.00 98.30 231 CYS f O 1
ATOM 18750 N N . VAL H 3 232 ? 220.013 279.729 290.782 1.00 109.06 232 VAL f N 1
ATOM 18751 C CA . VAL H 3 232 ? 220.291 279.612 292.206 1.00 109.06 232 VAL f CA 1
ATOM 18752 C C . VAL H 3 232 ? 219.076 279.953 293.056 1.00 109.06 232 VAL f C 1
ATOM 18753 O O . VAL H 3 232 ? 219.066 279.634 294.254 1.00 109.06 232 VAL f O 1
ATOM 18757 N N . GLY H 3 233 ? 218.068 280.614 292.494 1.00 108.49 233 GLY f N 1
ATOM 18758 C CA . GLY H 3 233 ? 216.807 280.707 293.195 1.00 108.49 233 GLY f CA 1
ATOM 18759 C C . GLY H 3 233 ? 216.321 282.086 293.565 1.00 108.49 233 GLY f C 1
ATOM 18760 O O . GLY H 3 233 ? 215.608 282.229 294.562 1.00 108.49 233 GLY f O 1
ATOM 18761 N N . SER H 3 234 ? 216.677 283.114 292.798 1.00 113.40 234 SER f N 1
ATOM 18762 C CA . SER H 3 234 ? 216.145 284.433 293.113 1.00 113.40 234 SER f CA 1
ATOM 18763 C C . SER H 3 234 ? 214.699 284.544 292.645 1.00 113.40 234 SER f C 1
ATOM 18764 O O . SER H 3 234 ? 213.823 284.974 293.403 1.00 113.40 234 SER f O 1
ATOM 18767 N N . CYS H 3 235 ? 214.420 284.146 291.404 1.00 103.69 235 CYS f N 1
ATOM 18768 C CA . CYS H 3 235 ? 213.039 284.039 290.956 1.00 103.69 235 CYS f CA 1
ATOM 18769 C C . CYS H 3 235 ? 212.906 282.883 289.971 1.00 103.69 235 CYS f C 1
ATOM 18770 O O . CYS H 3 235 ? 213.891 282.392 289.419 1.00 103.69 235 CYS f O 1
ATOM 18773 N N . GLU H 3 236 ? 211.657 282.471 289.752 1.00 100.11 236 GLU f N 1
ATOM 18774 C CA . GLU H 3 236 ? 211.359 281.273 288.976 1.00 100.11 236 GLU f CA 1
ATOM 18775 C C . GLU H 3 236 ? 211.344 281.544 287.476 1.00 100.11 236 GLU f C 1
ATOM 18776 O O . GLU H 3 236 ? 211.723 280.668 286.692 1.00 100.11 236 GLU f O 1
ATOM 18782 N N . ALA H 3 237 ? 210.948 282.751 287.059 1.00 98.74 237 ALA f N 1
ATOM 18783 C CA . ALA H 3 237 ? 210.812 283.044 285.634 1.00 98.74 237 ALA f CA 1
ATOM 18784 C C . ALA H 3 237 ? 212.169 283.136 284.943 1.00 98.74 237 ALA f C 1
ATOM 18785 O O . ALA H 3 237 ? 212.341 282.623 283.827 1.00 98.74 237 ALA f O 1
ATOM 18787 N N . LYS H 3 238 ? 213.146 283.777 285.596 1.00 99.57 238 LYS f N 1
ATOM 18788 C CA . LYS H 3 238 ? 214.503 283.802 285.066 1.00 99.57 238 LYS f CA 1
ATOM 18789 C C . LYS H 3 238 ? 215.114 282.411 285.032 1.00 99.57 238 LYS f C 1
ATOM 18790 O O . LYS H 3 238 ? 215.885 282.098 284.121 1.00 99.57 238 LYS f O 1
ATOM 18796 N N . ARG H 3 239 ? 214.749 281.561 285.991 1.00 96.12 239 ARG f N 1
ATOM 18797 C CA . ARG H 3 239 ? 215.193 280.171 285.985 1.00 96.12 239 ARG f CA 1
ATOM 18798 C C . ARG H 3 239 ? 214.613 279.407 284.806 1.00 96.12 239 ARG f C 1
ATOM 18799 O O . ARG H 3 239 ? 215.323 278.629 284.162 1.00 96.12 239 ARG f O 1
ATOM 18807 N N . ALA H 3 240 ? 213.331 279.624 284.504 1.00 93.80 240 ALA f N 1
ATOM 18808 C CA . ALA H 3 240 ? 212.709 278.915 283.394 1.00 93.80 240 ALA f CA 1
ATOM 18809 C C . ALA H 3 240 ? 213.281 279.379 282.064 1.00 93.80 240 ALA f C 1
ATOM 18810 O O . ALA H 3 240 ? 213.496 278.564 281.160 1.00 93.80 240 ALA f O 1
ATOM 18812 N N . GLU H 3 241 ? 213.596 280.671 281.947 1.00 98.25 241 GLU f N 1
ATOM 18813 C CA . GLU H 3 241 ? 214.226 281.145 280.720 1.00 98.25 241 GLU f CA 1
ATOM 18814 C C . GLU H 3 241 ? 215.676 280.685 280.612 1.00 98.25 241 GLU f C 1
ATOM 18815 O O . GLU H 3 241 ? 216.162 280.441 279.505 1.00 98.25 241 GLU f O 1
ATOM 18821 N N . ALA H 3 242 ? 216.372 280.523 281.739 1.00 91.72 242 ALA f N 1
ATOM 18822 C CA . ALA H 3 242 ? 217.735 280.006 281.689 1.00 91.72 242 ALA f CA 1
ATOM 18823 C C . ALA H 3 242 ? 217.759 278.533 281.313 1.00 91.72 242 ALA f C 1
ATOM 18824 O O . ALA H 3 242 ? 218.643 278.090 280.570 1.00 91.72 242 ALA f O 1
ATOM 18826 N N . LEU H 3 243 ? 216.794 277.757 281.807 1.00 87.91 243 LEU f N 1
ATOM 18827 C CA . LEU H 3 243 ? 216.733 276.347 281.439 1.00 87.91 243 LEU f CA 1
ATOM 18828 C C . LEU H 3 243 ? 216.279 276.164 280.000 1.00 87.91 243 LEU f C 1
ATOM 18829 O O . LEU H 3 243 ? 216.747 275.248 279.315 1.00 87.91 243 LEU f O 1
ATOM 18834 N N . GLN H 3 244 ? 215.397 277.033 279.516 1.00 91.36 244 GLN f N 1
ATOM 18835 C CA . GLN H 3 244 ? 215.042 277.038 278.107 1.00 91.36 244 GLN f CA 1
ATOM 18836 C C . GLN H 3 244 ? 216.146 277.597 277.223 1.00 91.36 244 GLN f C 1
ATOM 18837 O O . GLN H 3 244 ? 216.128 277.365 276.012 1.00 91.36 244 GLN f O 1
ATOM 18843 N N . SER H 3 245 ? 217.101 278.324 277.795 1.00 91.09 245 SER f N 1
ATOM 18844 C CA . SER H 3 245 ? 218.300 278.669 277.045 1.00 91.09 245 SER f CA 1
ATOM 18845 C C . SER H 3 245 ? 219.233 277.471 276.940 1.00 91.09 245 SER f C 1
ATOM 18846 O O . SER H 3 245 ? 219.681 277.127 275.845 1.00 91.09 245 SER f O 1
ATOM 18849 N N . ILE H 3 246 ? 219.512 276.814 278.073 1.00 85.30 246 ILE f N 1
ATOM 18850 C CA . ILE H 3 246 ? 220.408 275.651 278.099 1.00 85.30 246 ILE f CA 1
ATOM 18851 C C . ILE H 3 246 ? 219.884 274.537 277.200 1.00 85.30 246 ILE f C 1
ATOM 18852 O O . ILE H 3 246 ? 220.646 273.909 276.457 1.00 85.30 246 ILE f O 1
ATOM 18857 N N . ALA H 3 247 ? 218.568 274.332 277.195 1.00 90.01 247 ALA f N 1
ATOM 18858 C CA . ALA H 3 247 ? 218.010 273.242 276.408 1.00 90.01 247 ALA f CA 1
ATOM 18859 C C . ALA H 3 247 ? 217.995 273.541 274.914 1.00 90.01 247 ALA f C 1
ATOM 18860 O O . ALA H 3 247 ? 218.007 272.607 274.109 1.00 90.01 247 ALA f O 1
ATOM 18862 N N . THR H 3 248 ? 217.967 274.812 274.506 1.00 92.36 248 THR f N 1
ATOM 18863 C CA . THR H 3 248 ? 217.699 275.148 273.104 1.00 92.36 248 THR f CA 1
ATOM 18864 C C . THR H 3 248 ? 218.705 276.160 272.552 1.00 92.36 248 THR f C 1
ATOM 18865 O O . THR H 3 248 ? 218.335 277.085 271.827 1.00 92.36 248 THR f O 1
ATOM 18869 N N . ASP H 3 249 ? 219.990 276.019 272.873 1.00 99.14 249 ASP f N 1
ATOM 18870 C CA . ASP H 3 249 ? 220.956 276.837 272.147 1.00 99.14 249 ASP f CA 1
ATOM 18871 C C . ASP H 3 249 ? 221.942 275.979 271.361 1.00 99.14 249 ASP f C 1
ATOM 18872 O O . ASP H 3 249 ? 222.267 274.863 271.772 1.00 99.14 249 ASP f O 1
ATOM 18877 N N . PRO H 3 250 ? 222.439 276.482 270.212 1.00 99.43 250 PRO f N 1
ATOM 18878 C CA . PRO H 3 250 ? 223.277 275.643 269.349 1.00 99.43 250 PRO f CA 1
ATOM 18879 C C . PRO H 3 250 ? 224.759 275.613 269.693 1.00 99.43 250 PRO f C 1
ATOM 18880 O O . PRO H 3 250 ? 225.448 274.660 269.317 1.00 99.43 250 PRO f O 1
ATOM 18884 N N . GLY H 3 251 ? 225.280 276.622 270.378 1.00 97.70 251 GLY f N 1
ATOM 18885 C CA . GLY H 3 251 ? 226.723 276.712 270.495 1.00 97.70 251 GLY f CA 1
ATOM 18886 C C . GLY H 3 251 ? 227.318 276.624 271.885 1.00 97.70 251 GLY f C 1
ATOM 18887 O O . GLY H 3 251 ? 228.284 277.327 272.182 1.00 97.70 251 GLY f O 1
ATOM 18888 N N . LEU H 3 252 ? 226.722 275.812 272.760 1.00 97.09 252 LEU f N 1
ATOM 18889 C CA . LEU H 3 252 ? 227.056 275.898 274.203 1.00 97.09 252 LEU f CA 1
ATOM 18890 C C . LEU H 3 252 ? 228.229 274.972 274.510 1.00 97.09 252 LEU f C 1
ATOM 18891 O O . LEU H 3 252 ? 228.541 274.802 275.698 1.00 97.09 252 LEU f O 1
ATOM 18896 N N . TYR H 3 253 ? 228.868 274.410 273.483 1.00 104.79 253 TYR f N 1
ATOM 18897 C CA . TYR H 3 253 ? 230.090 273.601 273.723 1.00 104.79 253 TYR f CA 1
ATOM 18898 C C . TYR H 3 253 ? 231.186 274.589 274.111 1.00 104.79 253 TYR f C 1
ATOM 18899 O O . TYR H 3 253 ? 230.992 275.792 273.851 1.00 104.79 253 TYR f O 1
ATOM 18908 N N . GLN H 3 254 ? 232.246 274.125 274.769 1.00 100.05 254 GLN f N 1
ATOM 18909 C CA . GLN H 3 254 ? 233.327 275.030 275.248 1.00 100.05 254 GLN f CA 1
ATOM 18910 C C . GLN H 3 254 ? 232.837 275.633 276.557 1.00 100.05 254 GLN f C 1
ATOM 18911 O O . GLN H 3 254 ? 233.596 276.377 277.182 1.00 100.05 254 GLN f O 1
ATOM 18917 N N . MET H 3 255 ? 231.614 275.293 276.954 1.00 90.57 255 MET f N 1
ATOM 18918 C CA . MET H 3 255 ? 231.057 275.746 278.248 1.00 90.57 255 MET f CA 1
ATOM 18919 C C . MET H 3 255 ? 230.390 274.514 278.838 1.00 90.57 255 MET f C 1
ATOM 18920 O O . MET H 3 255 ? 229.874 274.611 279.956 1.00 90.57 255 MET f O 1
ATOM 18925 N N . LEU H 3 256 ? 230.408 273.398 278.101 1.00 81.07 256 LEU f N 1
ATOM 18926 C CA . LEU H 3 256 ? 229.968 272.188 278.789 1.00 81.07 256 LEU f CA 1
ATOM 18927 C C . LEU H 3 256 ? 230.846 271.706 279.951 1.00 81.07 256 LEU f C 1
ATOM 18928 O O . LEU H 3 256 ? 230.262 271.216 280.936 1.00 81.07 256 LEU f O 1
ATOM 18933 N N . PRO H 3 257 ? 232.199 271.751 279.915 1.00 77.14 257 PRO f N 1
ATOM 18934 C CA . PRO H 3 257 ? 232.944 271.311 281.112 1.00 77.14 257 PRO f CA 1
ATOM 18935 C C . PRO H 3 257 ? 232.718 272.182 282.325 1.00 77.14 257 PRO f C 1
ATOM 18936 O O . PRO H 3 257 ? 232.706 271.667 283.452 1.00 77.14 257 PRO f O 1
ATOM 18940 N N . ARG H 3 258 ? 232.500 273.479 282.122 1.00 79.93 258 ARG f N 1
ATOM 18941 C CA . ARG H 3 258 ? 232.205 274.376 283.231 1.00 79.93 258 ARG f CA 1
ATOM 18942 C C . ARG H 3 258 ? 230.862 274.045 283.864 1.00 79.93 258 ARG f C 1
ATOM 18943 O O . ARG H 3 258 ? 230.735 274.056 285.093 1.00 79.93 258 ARG f O 1
ATOM 18951 N N . PHE H 3 259 ? 229.861 273.714 283.044 1.00 79.22 259 PHE f N 1
ATOM 18952 C CA . PHE H 3 259 ? 228.552 273.353 283.575 1.00 79.22 259 PHE f CA 1
ATOM 18953 C C . PHE H 3 259 ? 228.597 272.023 284.302 1.00 79.22 259 PHE f C 1
ATOM 18954 O O . PHE H 3 259 ? 227.942 271.856 285.338 1.00 79.22 259 PHE f O 1
ATOM 18962 N N . SER H 3 260 ? 229.374 271.070 283.785 1.00 78.21 260 SER f N 1
ATOM 18963 C CA . SER H 3 260 ? 229.496 269.785 284.460 1.00 78.21 260 SER f CA 1
ATOM 18964 C C . SER H 3 260 ? 230.206 269.926 285.800 1.00 78.21 260 SER f C 1
ATOM 18965 O O . SER H 3 260 ? 229.799 269.304 286.791 1.00 78.21 260 SER f O 1
ATOM 18968 N N . THR H 3 261 ? 231.243 270.773 285.857 1.00 77.72 261 THR f N 1
ATOM 18969 C CA . THR H 3 261 ? 231.954 271.000 287.110 1.00 77.72 261 THR f CA 1
ATOM 18970 C C . THR H 3 261 ? 231.062 271.705 288.116 1.00 77.72 261 THR f C 1
ATOM 18971 O O . THR H 3 261 ? 231.044 271.328 289.292 1.00 77.72 261 THR f O 1
ATOM 18975 N N . PHE H 3 262 ? 230.321 272.719 287.651 1.00 78.90 262 PHE f N 1
ATOM 18976 C CA . PHE H 3 262 ? 229.385 273.459 288.488 1.00 78.90 262 PHE f CA 1
ATOM 18977 C C . PHE H 3 262 ? 228.328 272.546 289.082 1.00 78.90 262 PHE f C 1
ATOM 18978 O O . PHE H 3 262 ? 228.057 272.604 290.285 1.00 78.90 262 PHE f O 1
ATOM 18986 N N . ILE H 3 263 ? 227.767 271.654 288.266 1.00 81.49 263 ILE f N 1
ATOM 18987 C CA . ILE H 3 263 ? 226.701 270.775 288.729 1.00 81.49 263 ILE f CA 1
ATOM 18988 C C . ILE H 3 263 ? 227.236 269.748 289.720 1.00 81.49 263 ILE f C 1
ATOM 18989 O O . ILE H 3 263 ? 226.645 269.534 290.786 1.00 81.49 263 ILE f O 1
ATOM 18994 N N . SER H 3 264 ? 228.376 269.119 289.405 1.00 84.44 264 SER f N 1
ATOM 18995 C CA . SER H 3 264 ? 228.902 268.075 290.281 1.00 84.44 264 SER f CA 1
ATOM 18996 C C . SER H 3 264 ? 229.385 268.640 291.613 1.00 84.44 264 SER f C 1
ATOM 18997 O O . SER H 3 264 ? 229.101 268.063 292.674 1.00 84.44 264 SER f O 1
ATOM 19000 N N . GLU H 3 265 ? 230.054 269.797 291.572 1.00 88.24 265 GLU f N 1
ATOM 19001 C CA . GLU H 3 265 ? 230.489 270.461 292.829 1.00 88.24 265 GLU f CA 1
ATOM 19002 C C . GLU H 3 265 ? 229.261 270.932 293.618 1.00 88.24 265 GLU f C 1
ATOM 19003 O O . GLU H 3 265 ? 229.284 270.796 294.852 1.00 88.24 265 GLU f O 1
ATOM 19009 N N . GLY H 3 266 ? 228.214 271.426 292.940 1.00 86.92 266 GLY f N 1
ATOM 19010 C CA . GLY H 3 266 ? 227.046 271.906 293.653 1.00 86.92 266 GLY f CA 1
ATOM 19011 C C . GLY H 3 266 ? 226.276 270.791 294.331 1.00 86.92 266 GLY f C 1
ATOM 19012 O O . GLY H 3 266 ? 225.751 270.973 295.432 1.00 86.92 266 GLY f O 1
ATOM 19013 N N . VAL H 3 267 ? 226.190 269.627 293.685 1.00 85.90 267 VAL f N 1
ATOM 19014 C CA . VAL H 3 267 ? 225.607 268.456 294.340 1.00 85.90 267 VAL f CA 1
ATOM 19015 C C . VAL H 3 267 ? 226.490 267.964 295.476 1.00 85.90 267 VAL f C 1
ATOM 19016 O O . VAL H 3 267 ? 225.971 267.490 296.494 1.00 85.90 267 VAL f O 1
ATOM 19020 N N . ARG H 3 268 ? 227.812 268.122 295.363 1.00 83.63 268 ARG f N 1
ATOM 19021 C CA . ARG H 3 268 ? 228.684 267.814 296.492 1.00 83.63 268 ARG f CA 1
ATOM 19022 C C . ARG H 3 268 ? 228.464 268.764 297.667 1.00 83.63 268 ARG f C 1
ATOM 19023 O O . ARG H 3 268 ? 228.485 268.328 298.819 1.00 83.63 268 ARG f O 1
ATOM 19031 N N . VAL H 3 269 ? 228.195 270.047 297.402 1.00 93.38 269 VAL f N 1
ATOM 19032 C CA . VAL H 3 269 ? 227.996 271.052 298.450 1.00 93.38 269 VAL f CA 1
ATOM 19033 C C . VAL H 3 269 ? 226.694 270.837 299.232 1.00 93.38 269 VAL f C 1
ATOM 19034 O O . VAL H 3 269 ? 226.486 271.441 300.291 1.00 93.38 269 VAL f O 1
ATOM 19038 N N . ASN H 3 270 ? 225.846 269.904 298.795 1.00 98.86 270 ASN f N 1
ATOM 19039 C CA . ASN H 3 270 ? 224.707 269.463 299.598 1.00 98.86 270 ASN f CA 1
ATOM 19040 C C . ASN H 3 270 ? 225.125 268.822 300.930 1.00 98.86 270 ASN f C 1
ATOM 19041 O O . ASN H 3 270 ? 224.356 268.865 301.898 1.00 98.86 270 ASN f O 1
ATOM 19046 N N . VAL H 3 271 ? 226.335 268.256 301.026 1.00 107.30 271 VAL f N 1
ATOM 19047 C CA . VAL H 3 271 ? 226.722 267.604 302.277 1.00 107.30 271 VAL f CA 1
ATOM 19048 C C . VAL H 3 271 ? 227.001 268.638 303.369 1.00 107.30 271 VAL f C 1
ATOM 19049 O O . VAL H 3 271 ? 226.714 268.404 304.548 1.00 107.30 271 VAL f O 1
ATOM 19053 N N . VAL H 3 272 ? 227.502 269.821 302.994 1.00 108.90 272 VAL f N 1
ATOM 19054 C CA . VAL H 3 272 ? 227.678 270.887 303.981 1.00 108.90 272 VAL f CA 1
ATOM 19055 C C . VAL H 3 272 ? 226.344 271.548 304.316 1.00 108.90 272 VAL f C 1
ATOM 19056 O O . VAL H 3 272 ? 226.078 271.880 305.477 1.00 108.90 272 VAL f O 1
ATOM 19060 N N . GLN H 3 273 ? 225.484 271.745 303.321 1.00 111.82 273 GLN f N 1
ATOM 19061 C CA . GLN H 3 273 ? 224.166 272.338 303.541 1.00 111.82 273 GLN f CA 1
ATOM 19062 C C . GLN H 3 273 ? 223.123 271.487 302.843 1.00 111.82 273 GLN f C 1
ATOM 19063 O O . GLN H 3 273 ? 223.043 271.504 301.612 1.00 111.82 273 GLN f O 1
ATOM 19069 N N . ASN H 3 274 ? 222.309 270.764 303.612 1.00 104.32 274 ASN f N 1
ATOM 19070 C CA . ASN H 3 274 ? 221.321 269.853 303.028 1.00 104.32 274 ASN f CA 1
ATOM 19071 C C . ASN H 3 274 ? 220.138 270.647 302.468 1.00 104.32 274 ASN f C 1
ATOM 19072 O O . ASN H 3 274 ? 219.036 270.669 303.019 1.00 104.32 274 ASN f O 1
ATOM 19077 N N . ASN H 3 275 ? 220.379 271.290 301.329 1.00 97.06 275 ASN f N 1
ATOM 19078 C CA . ASN H 3 275 ? 219.379 272.113 300.659 1.00 97.06 275 ASN f CA 1
ATOM 19079 C C . ASN H 3 275 ? 218.690 271.258 299.607 1.00 97.06 275 ASN f C 1
ATOM 19080 O O . ASN H 3 275 ? 219.305 270.882 298.606 1.00 97.06 275 ASN f O 1
ATOM 19085 N N . LEU H 3 276 ? 217.410 270.967 299.834 1.00 91.34 276 LEU f N 1
ATOM 19086 C CA . LEU H 3 276 ? 216.631 270.221 298.857 1.00 91.34 276 LEU f CA 1
ATOM 19087 C C . LEU H 3 276 ? 216.366 271.054 297.611 1.00 91.34 276 LEU f C 1
ATOM 19088 O O . LEU H 3 276 ? 216.357 270.522 296.492 1.00 91.34 276 LEU f O 1
ATOM 19093 N N . ALA H 3 277 ? 216.153 272.360 297.790 1.00 88.64 277 ALA f N 1
ATOM 19094 C CA . ALA H 3 277 ? 215.721 273.209 296.688 1.00 88.64 277 ALA f CA 1
ATOM 19095 C C . ALA H 3 277 ? 216.820 273.375 295.653 1.00 88.64 277 ALA f C 1
ATOM 19096 O O . ALA H 3 277 ? 216.570 273.231 294.453 1.00 88.64 277 ALA f O 1
ATOM 19098 N N . LEU H 3 278 ? 218.050 273.636 296.101 1.00 86.36 278 LEU f N 1
ATOM 19099 C CA . LEU H 3 278 ? 219.167 273.780 295.176 1.00 86.36 278 LEU f CA 1
ATOM 19100 C C . LEU H 3 278 ? 219.507 272.469 294.481 1.00 86.36 278 LEU f C 1
ATOM 19101 O O . LEU H 3 278 ? 219.979 272.488 293.340 1.00 86.36 278 LEU f O 1
ATOM 19106 N N . LEU H 3 279 ? 219.221 271.333 295.110 1.00 83.86 279 LEU f N 1
ATOM 19107 C CA . LEU H 3 279 ? 219.400 270.059 294.428 1.00 83.86 279 LEU f CA 1
ATOM 19108 C C . LEU H 3 279 ? 218.335 269.830 293.369 1.00 83.86 279 LEU f C 1
ATOM 19109 O O . LEU H 3 279 ? 218.627 269.250 292.316 1.00 83.86 279 LEU f O 1
ATOM 19114 N N . ILE H 3 280 ? 217.101 270.273 293.625 1.00 81.21 280 ILE f N 1
ATOM 19115 C CA . ILE H 3 280 ? 216.066 270.209 292.594 1.00 81.21 280 ILE f CA 1
ATOM 19116 C C . ILE H 3 280 ? 216.431 271.114 291.423 1.00 81.21 280 ILE f C 1
ATOM 19117 O O . ILE H 3 280 ? 216.237 270.752 290.255 1.00 81.21 280 ILE f O 1
ATOM 19122 N N . TYR H 3 281 ? 217.041 272.262 291.714 1.00 86.48 281 TYR f N 1
ATOM 19123 C CA . TYR H 3 281 ? 217.453 273.174 290.650 1.00 86.48 281 TYR f CA 1
ATOM 19124 C C . TYR H 3 281 ? 218.600 272.594 289.832 1.00 86.48 281 TYR f C 1
ATOM 19125 O O . TYR H 3 281 ? 218.622 272.727 288.604 1.00 86.48 281 TYR f O 1
ATOM 19134 N N . LEU H 3 282 ? 219.543 271.913 290.484 1.00 79.41 282 LEU f N 1
ATOM 19135 C CA . LEU H 3 282 ? 220.639 271.291 289.745 1.00 79.41 282 LEU f CA 1
ATOM 19136 C C . LEU H 3 282 ? 220.172 270.083 288.939 1.00 79.41 282 LEU f C 1
ATOM 19137 O O . LEU H 3 282 ? 220.692 269.829 287.847 1.00 79.41 282 LEU f O 1
ATOM 19142 N N . MET H 3 283 ? 219.181 269.342 289.436 1.00 82.61 283 MET f N 1
ATOM 19143 C CA . MET H 3 283 ? 218.646 268.239 288.650 1.00 82.61 283 MET f CA 1
ATOM 19144 C C . MET H 3 283 ? 217.826 268.735 287.465 1.00 82.61 283 MET f C 1
ATOM 19145 O O . MET H 3 283 ? 217.837 268.103 286.403 1.00 82.61 283 MET f O 1
ATOM 19150 N N . ARG H 3 284 ? 217.206 269.895 287.564 1.00 84.01 284 ARG f N 1
ATOM 19151 C CA . ARG H 3 284 ? 216.499 270.471 286.417 1.00 84.01 284 ARG f CA 1
ATOM 19152 C C . ARG H 3 284 ? 217.542 271.059 285.486 1.00 84.01 284 ARG f C 1
ATOM 19153 O O . ARG H 3 284 ? 217.219 271.189 284.346 1.00 84.01 284 ARG f O 1
ATOM 19161 N N . MET H 3 285 ? 218.721 271.457 285.964 1.00 84.27 285 MET f N 1
ATOM 19162 C CA . MET H 3 285 ? 219.810 271.880 285.087 1.00 84.27 285 MET f CA 1
ATOM 19163 C C . MET H 3 285 ? 220.356 270.709 284.276 1.00 84.27 285 MET f C 1
ATOM 19164 O O . MET H 3 285 ? 220.642 270.854 283.082 1.00 84.27 285 MET f O 1
ATOM 19169 N N . VAL H 3 286 ? 220.491 269.541 284.903 1.00 79.34 286 VAL f N 1
ATOM 19170 C CA . VAL H 3 286 ? 220.928 268.343 284.183 1.00 79.34 286 VAL f CA 1
ATOM 19171 C C . VAL H 3 286 ? 219.879 267.906 283.168 1.00 79.34 286 VAL f C 1
ATOM 19172 O O . VAL H 3 286 ? 220.206 267.561 282.025 1.00 79.34 286 VAL f O 1
ATOM 19176 N N . LYS H 3 287 ? 218.602 267.934 283.565 1.00 79.92 287 LYS f N 1
ATOM 19177 C CA . LYS H 3 287 ? 217.521 267.573 282.653 1.00 79.92 287 LYS f CA 1
ATOM 19178 C C . LYS H 3 287 ? 217.422 268.532 281.477 1.00 79.92 287 LYS f C 1
ATOM 19179 O O . LYS H 3 287 ? 217.039 268.123 280.377 1.00 79.92 287 LYS f O 1
ATOM 19185 N N . ALA H 3 288 ? 217.778 269.800 281.676 1.00 84.85 288 ALA f N 1
ATOM 19186 C CA . ALA H 3 288 ? 217.841 270.732 280.561 1.00 84.85 288 ALA f CA 1
ATOM 19187 C C . ALA H 3 288 ? 219.070 270.509 279.697 1.00 84.85 288 ALA f C 1
ATOM 19188 O O . ALA H 3 288 ? 219.017 270.743 278.487 1.00 84.85 288 ALA f O 1
ATOM 19190 N N . LEU H 3 289 ? 220.182 270.079 280.295 1.00 81.46 289 LEU f N 1
ATOM 19191 C CA . LEU H 3 289 ? 221.379 269.795 279.510 1.00 81.46 289 LEU f CA 1
ATOM 19192 C C . LEU H 3 289 ? 221.194 268.570 278.629 1.00 81.46 289 LEU f C 1
ATOM 19193 O O . LEU H 3 289 ? 221.801 268.480 277.560 1.00 81.46 289 LEU f O 1
ATOM 19198 N N . MET H 3 290 ? 220.362 267.622 279.060 1.00 86.77 290 MET f N 1
ATOM 19199 C CA . MET H 3 290 ? 220.142 266.420 278.268 1.00 86.77 290 MET f CA 1
ATOM 19200 C C . MET H 3 290 ? 219.285 266.680 277.038 1.00 86.77 290 MET f C 1
ATOM 19201 O O . MET H 3 290 ? 219.431 265.984 276.029 1.00 86.77 290 MET f O 1
ATOM 19206 N N . ASP H 3 291 ? 218.388 267.663 277.095 1.00 89.17 291 ASP f N 1
ATOM 19207 C CA . ASP H 3 291 ? 217.469 267.925 275.996 1.00 89.17 291 ASP f CA 1
ATOM 19208 C C . ASP H 3 291 ? 218.079 268.760 274.885 1.00 89.17 291 ASP f C 1
ATOM 19209 O O . ASP H 3 291 ? 217.378 269.075 273.921 1.00 89.17 291 ASP f O 1
ATOM 19214 N N . ASN H 3 292 ? 219.342 269.135 274.991 1.00 86.68 292 ASN f N 1
ATOM 19215 C CA . ASN H 3 292 ? 219.981 269.929 273.955 1.00 86.68 292 ASN f CA 1
ATOM 19216 C C . ASN H 3 292 ? 220.390 269.020 272.805 1.00 86.68 292 ASN f C 1
ATOM 19217 O O . ASN H 3 292 ? 221.156 268.075 273.021 1.00 86.68 292 ASN f O 1
ATOM 19222 N N . PRO H 3 293 ? 219.897 269.248 271.587 1.00 85.86 293 PRO f N 1
ATOM 19223 C CA . PRO H 3 293 ? 220.271 268.362 270.478 1.00 85.86 293 PRO f CA 1
ATOM 19224 C C . PRO H 3 293 ? 221.688 268.572 269.988 1.00 85.86 293 PRO f C 1
ATOM 19225 O O . PRO H 3 293 ? 222.283 267.640 269.439 1.00 85.86 293 PRO f O 1
ATOM 19229 N N . THR H 3 294 ? 222.251 269.764 270.173 1.00 86.28 294 THR f N 1
ATOM 19230 C CA . THR H 3 294 ? 223.524 270.086 269.541 1.00 86.28 294 THR f CA 1
ATOM 19231 C C . THR H 3 294 ? 224.711 269.555 270.329 1.00 86.28 294 THR f C 1
ATOM 19232 O O . THR H 3 294 ? 225.685 269.086 269.732 1.00 86.28 294 THR f O 1
ATOM 19236 N N . LEU H 3 295 ? 224.666 269.618 271.654 1.00 86.26 295 LEU f N 1
ATOM 19237 C CA . LEU H 3 295 ? 225.813 269.216 272.450 1.00 86.26 295 LEU f CA 1
ATOM 19238 C C . LEU H 3 295 ? 225.724 267.748 272.838 1.00 86.26 295 LEU f C 1
ATOM 19239 O O . LEU H 3 295 ? 224.653 267.242 273.179 1.00 86.26 295 LEU f O 1
ATOM 19244 N N . TYR H 3 296 ? 226.867 267.075 272.777 1.00 92.06 296 TYR f N 1
ATOM 19245 C CA . TYR H 3 296 ? 226.980 265.652 273.052 1.00 92.06 296 TYR f CA 1
ATOM 19246 C C . TYR H 3 296 ? 227.634 265.475 274.412 1.00 92.06 296 TYR f C 1
ATOM 19247 O O . TYR H 3 296 ? 228.787 265.871 274.607 1.00 92.06 296 TYR f O 1
ATOM 19256 N N . LEU H 3 297 ? 226.899 264.876 275.344 1.00 85.89 297 LEU f N 1
ATOM 19257 C CA . LEU H 3 297 ? 227.353 264.717 276.715 1.00 85.89 297 LEU f CA 1
ATOM 19258 C C . LEU H 3 297 ? 228.114 263.424 276.941 1.00 85.89 297 LEU f C 1
ATOM 19259 O O . LEU H 3 297 ? 228.241 262.997 278.090 1.00 85.89 297 LEU f O 1
ATOM 19264 N N . GLU H 3 298 ? 228.616 262.793 275.881 1.00 87.26 298 GLU f N 1
ATOM 19265 C CA . GLU H 3 298 ? 229.295 261.511 276.027 1.00 87.26 298 GLU f CA 1
ATOM 19266 C C . GLU H 3 298 ? 230.627 261.654 276.747 1.00 87.26 298 GLU f C 1
ATOM 19267 O O . GLU H 3 298 ? 231.012 260.770 277.518 1.00 87.26 298 GLU f O 1
ATOM 19273 N N . LYS H 3 299 ? 231.336 262.757 276.521 1.00 81.87 299 LYS f N 1
ATOM 19274 C CA . LYS H 3 299 ? 232.635 262.946 277.145 1.00 81.87 299 LYS f CA 1
ATOM 19275 C C . LYS H 3 299 ? 232.536 263.437 278.579 1.00 81.87 299 LYS f C 1
ATOM 19276 O O . LYS H 3 299 ? 233.540 263.410 279.298 1.00 81.87 299 LYS f O 1
ATOM 19282 N N . TYR H 3 300 ? 231.361 263.885 279.014 1.00 80.99 300 TYR f N 1
ATOM 19283 C CA . TYR H 3 300 ? 231.200 264.469 280.339 1.00 80.99 300 TYR f CA 1
ATOM 19284 C C . TYR H 3 300 ? 230.170 263.732 281.178 1.00 80.99 300 TYR f C 1
ATOM 19285 O O . TYR H 3 300 ? 229.776 264.237 282.231 1.00 80.99 300 TYR f O 1
ATOM 19294 N N . VAL H 3 301 ? 229.736 262.545 280.752 1.00 76.00 301 VAL f N 1
ATOM 19295 C CA . VAL H 3 301 ? 228.679 261.840 281.461 1.00 76.00 301 VAL f CA 1
ATOM 19296 C C . VAL H 3 301 ? 229.213 261.180 282.724 1.00 76.00 301 VAL f C 1
ATOM 19297 O O . VAL H 3 301 ? 228.441 260.904 283.649 1.00 76.00 301 VAL f O 1
ATOM 19301 N N . HIS H 3 302 ? 230.530 260.976 282.815 1.00 77.40 302 HIS f N 1
ATOM 19302 C CA . HIS H 3 302 ? 231.146 260.379 283.994 1.00 77.40 302 HIS f CA 1
ATOM 19303 C C . HIS H 3 302 ? 231.107 261.297 285.200 1.00 77.40 302 HIS f C 1
ATOM 19304 O O . HIS H 3 302 ? 231.349 260.833 286.317 1.00 77.40 302 HIS f O 1
ATOM 19311 N N . GLU H 3 303 ? 230.852 262.585 284.994 1.00 80.26 303 GLU f N 1
ATOM 19312 C CA . GLU H 3 303 ? 230.651 263.551 286.057 1.00 80.26 303 GLU f CA 1
ATOM 19313 C C . GLU H 3 303 ? 229.194 263.708 286.448 1.00 80.26 303 GLU f C 1
ATOM 19314 O O . GLU H 3 303 ? 228.897 263.901 287.628 1.00 80.26 303 GLU f O 1
ATOM 19320 N N . LEU H 3 304 ? 228.282 263.611 285.483 1.00 76.95 304 LEU f N 1
ATOM 19321 C CA . LEU H 3 304 ? 226.870 263.817 285.762 1.00 76.95 304 LEU f CA 1
ATOM 19322 C C . LEU H 3 304 ? 226.197 262.566 286.293 1.00 76.95 304 LEU f C 1
ATOM 19323 O O . LEU H 3 304 ? 225.160 262.675 286.954 1.00 76.95 304 LEU f O 1
ATOM 19328 N N . ILE H 3 305 ? 226.743 261.382 286.005 1.00 71.82 305 ILE f N 1
ATOM 19329 C CA . ILE H 3 305 ? 226.180 260.151 286.567 1.00 71.82 305 ILE f CA 1
ATOM 19330 C C . ILE H 3 305 ? 226.273 260.092 288.093 1.00 71.82 305 ILE f C 1
ATOM 19331 O O . ILE H 3 305 ? 225.240 259.837 288.736 1.00 71.82 305 ILE f O 1
ATOM 19336 N N . PRO H 3 306 ? 227.433 260.332 288.742 1.00 71.71 306 PRO f N 1
ATOM 19337 C CA . PRO H 3 306 ? 227.435 260.249 290.210 1.00 71.71 306 PRO f CA 1
ATOM 19338 C C . PRO H 3 306 ? 226.738 261.407 290.895 1.00 71.71 306 PRO f C 1
ATOM 19339 O O . PRO H 3 306 ? 226.355 261.255 292.055 1.00 71.71 306 PRO f O 1
ATOM 19343 N N . ALA H 3 307 ? 226.512 262.532 290.214 1.00 76.46 307 ALA f N 1
ATOM 19344 C CA . ALA H 3 307 ? 225.743 263.616 290.817 1.00 76.46 307 ALA f CA 1
ATOM 19345 C C . ALA H 3 307 ? 224.270 263.241 290.938 1.00 76.46 307 ALA f C 1
ATOM 19346 O O . ALA H 3 307 ? 223.650 263.426 291.995 1.00 76.46 307 ALA f O 1
ATOM 19348 N N . VAL H 3 308 ? 223.696 262.694 289.865 1.00 77.64 308 VAL f N 1
ATOM 19349 C CA . VAL H 3 308 ? 222.322 262.204 289.907 1.00 77.64 308 VAL f CA 1
ATOM 19350 C C . VAL H 3 308 ? 222.216 260.991 290.823 1.00 77.64 308 VAL f C 1
ATOM 19351 O O . VAL H 3 308 ? 221.214 260.818 291.529 1.00 77.64 308 VAL f O 1
ATOM 19355 N N . MET H 3 309 ? 223.263 260.167 290.874 1.00 74.87 309 MET f N 1
ATOM 19356 C CA . MET H 3 309 ? 223.284 259.038 291.796 1.00 74.87 309 MET f CA 1
ATOM 19357 C C . MET H 3 309 ? 223.298 259.505 293.248 1.00 74.87 309 MET f C 1
ATOM 19358 O O . MET H 3 309 ? 222.622 258.919 294.098 1.00 74.87 309 MET f O 1
ATOM 19363 N N . THR H 3 310 ? 224.049 260.570 293.538 1.00 78.52 310 THR f N 1
ATOM 19364 C CA . THR H 3 310 ? 224.046 261.178 294.861 1.00 78.52 310 THR f CA 1
ATOM 19365 C C . THR H 3 310 ? 222.680 261.746 295.208 1.00 78.52 310 THR f C 1
ATOM 19366 O O . THR H 3 310 ? 222.233 261.634 296.352 1.00 78.52 310 THR f O 1
ATOM 19370 N N . CYS H 3 311 ? 221.989 262.332 294.235 1.00 76.84 311 CYS f N 1
ATOM 19371 C CA . CYS H 3 311 ? 220.616 262.763 294.480 1.00 76.84 311 CYS f CA 1
ATOM 19372 C C . CYS H 3 311 ? 219.644 261.602 294.651 1.00 76.84 311 CYS f C 1
ATOM 19373 O O . CYS H 3 311 ? 218.555 261.807 295.194 1.00 76.84 311 CYS f O 1
ATOM 19376 N N . ILE H 3 312 ? 219.996 260.400 294.204 1.00 77.70 312 ILE f N 1
ATOM 19377 C CA . ILE H 3 312 ? 219.100 259.261 294.385 1.00 77.70 312 ILE f CA 1
ATOM 19378 C C . ILE H 3 312 ? 219.349 258.536 295.707 1.00 77.70 312 ILE f C 1
ATOM 19379 O O . ILE H 3 312 ? 218.442 258.422 296.535 1.00 77.70 312 ILE f O 1
ATOM 19384 N N . VAL H 3 313 ? 220.564 258.027 295.922 1.00 75.64 313 VAL f N 1
ATOM 19385 C CA . VAL H 3 313 ? 220.799 257.044 296.977 1.00 75.64 313 VAL f CA 1
ATOM 19386 C C . VAL H 3 313 ? 221.454 257.642 298.218 1.00 75.64 313 VAL f C 1
ATOM 19387 O O . VAL H 3 313 ? 221.942 256.889 299.065 1.00 75.64 313 VAL f O 1
ATOM 19391 N N . SER H 3 314 ? 221.479 258.961 298.359 1.00 84.53 314 SER f N 1
ATOM 19392 C CA . SER H 3 314 ? 221.943 259.478 299.636 1.00 84.53 314 SER f CA 1
ATOM 19393 C C . SER H 3 314 ? 220.805 259.450 300.648 1.00 84.53 314 SER f C 1
ATOM 19394 O O . SER H 3 314 ? 219.628 259.343 300.293 1.00 84.53 314 SER f O 1
ATOM 19397 N N . ARG H 3 315 ? 221.135 259.530 301.939 1.00 90.24 315 ARG f N 1
ATOM 19398 C CA . ARG H 3 315 ? 220.078 259.300 302.959 1.00 90.24 315 ARG f CA 1
ATOM 19399 C C . ARG H 3 315 ? 219.471 260.587 303.494 1.00 90.24 315 ARG f C 1
ATOM 19400 O O . ARG H 3 315 ? 218.242 260.618 303.666 1.00 90.24 315 ARG f O 1
ATOM 19408 N N . GLN H 3 316 ? 220.283 261.603 303.744 1.00 99.04 316 GLN f N 1
ATOM 19409 C CA . GLN H 3 316 ? 219.734 262.893 304.156 1.00 99.04 316 GLN f CA 1
ATOM 19410 C C . GLN H 3 316 ? 219.716 263.812 302.944 1.00 99.04 316 GLN f C 1
ATOM 19411 O O . GLN H 3 316 ? 220.740 264.387 302.570 1.00 99.04 316 GLN f O 1
ATOM 19417 N N . LEU H 3 317 ? 218.544 263.953 302.337 1.00 95.52 317 LEU f N 1
ATOM 19418 C CA . LEU H 3 317 ? 218.336 264.884 301.238 1.00 95.52 317 LEU f CA 1
ATOM 19419 C C . LEU H 3 317 ? 217.646 266.155 301.701 1.00 95.52 317 LEU f C 1
ATOM 19420 O O . LEU H 3 317 ? 217.424 267.060 300.891 1.00 95.52 317 LEU f O 1
ATOM 19425 N N . CYS H 3 318 ? 217.319 266.240 302.987 1.00 103.90 318 CYS f N 1
ATOM 19426 C CA . CYS H 3 318 ? 216.439 267.254 303.541 1.00 103.90 318 CYS f CA 1
ATOM 19427 C C . CYS H 3 318 ? 217.157 268.005 304.651 1.00 103.90 318 CYS f C 1
ATOM 19428 O O . CYS H 3 318 ? 218.131 267.517 305.231 1.00 103.90 318 CYS f O 1
ATOM 19431 N N . LEU H 3 319 ? 216.611 269.165 305.028 1.00 101.82 319 LEU f N 1
ATOM 19432 C CA . LEU H 3 319 ? 217.154 269.863 306.228 1.00 101.82 319 LEU f CA 1
ATOM 19433 C C . LEU H 3 319 ? 216.232 269.426 307.356 1.00 101.82 319 LEU f C 1
ATOM 19434 O O . LEU H 3 319 ? 216.739 269.000 308.393 1.00 101.82 319 LEU f O 1
ATOM 19439 N N . ARG H 3 320 ? 214.924 269.506 307.145 1.00 106.69 320 ARG f N 1
ATOM 19440 C CA . ARG H 3 320 ? 213.990 268.930 308.135 1.00 106.69 320 ARG f CA 1
ATOM 19441 C C . ARG H 3 320 ? 213.545 267.614 307.518 1.00 106.69 320 ARG f C 1
ATOM 19442 O O . ARG H 3 320 ? 212.667 267.660 306.636 1.00 106.69 320 ARG f O 1
ATOM 19450 N N . PRO H 3 321 ? 214.015 266.439 307.981 1.00 109.83 321 PRO f N 1
ATOM 19451 C CA . PRO H 3 321 ? 213.721 265.196 307.284 1.00 109.83 321 PRO f CA 1
ATOM 19452 C C . PRO H 3 321 ? 212.230 264.892 307.172 1.00 109.83 321 PRO f C 1
ATOM 19453 O O . PRO H 3 321 ? 211.821 264.375 306.161 1.00 109.83 321 PRO f O 1
ATOM 19457 N N . ASP H 3 322 ? 211.463 265.180 308.215 1.00 115.74 322 ASP f N 1
ATOM 19458 C CA . ASP H 3 322 ? 210.032 264.781 308.211 1.00 115.74 322 ASP f CA 1
ATOM 19459 C C . ASP H 3 322 ? 209.143 265.511 307.191 1.00 115.74 322 ASP f C 1
ATOM 19460 O O . ASP H 3 322 ? 208.219 264.862 306.672 1.00 115.74 322 ASP f O 1
ATOM 19465 N N . VAL H 3 323 ? 209.329 266.815 306.981 1.00 117.16 323 VAL f N 1
ATOM 19466 C CA . VAL H 3 323 ? 208.363 267.553 306.109 1.00 117.16 323 VAL f CA 1
ATOM 19467 C C . VAL H 3 323 ? 208.874 267.754 304.674 1.00 117.16 323 VAL f C 1
ATOM 19468 O O . VAL H 3 323 ? 208.022 267.936 303.782 1.00 117.16 323 VAL f O 1
ATOM 19472 N N . ASP H 3 324 ? 210.194 267.736 304.455 1.00 109.22 324 ASP f N 1
ATOM 19473 C CA . ASP H 3 324 ? 210.730 267.990 303.096 1.00 109.22 324 ASP f CA 1
ATOM 19474 C C . ASP H 3 324 ? 210.447 266.778 302.210 1.00 109.22 324 ASP f C 1
ATOM 19475 O O . ASP H 3 324 ? 210.794 265.664 302.628 1.00 109.22 324 ASP f O 1
ATOM 19480 N N . ASN H 3 325 ? 209.894 267.000 301.013 1.00 99.40 325 ASN f N 1
ATOM 19481 C CA . ASN H 3 325 ? 209.572 265.892 300.086 1.00 99.40 325 ASN f CA 1
ATOM 19482 C C . ASN H 3 325 ? 210.841 265.542 299.331 1.00 99.40 325 ASN f C 1
ATOM 19483 O O . ASN H 3 325 ? 210.882 265.795 298.132 1.00 99.40 325 ASN f O 1
ATOM 19488 N N . HIS H 3 326 ? 211.810 264.920 300.004 1.00 88.34 326 HIS f N 1
ATOM 19489 C CA . HIS H 3 326 ? 213.027 264.451 299.309 1.00 88.34 326 HIS f CA 1
ATOM 19490 C C . HIS H 3 326 ? 212.524 263.413 298.341 1.00 88.34 326 HIS f C 1
ATOM 19491 O O . HIS H 3 326 ? 213.165 263.201 297.327 1.00 88.34 326 HIS f O 1
ATOM 19498 N N . TRP H 3 327 ? 211.354 262.877 298.614 1.00 82.65 327 TRP f N 1
ATOM 19499 C CA . TRP H 3 327 ? 210.829 261.787 297.778 1.00 82.65 327 TRP f CA 1
ATOM 19500 C C . TRP H 3 327 ? 210.769 262.230 296.320 1.00 82.65 327 TRP f C 1
ATOM 19501 O O . TRP H 3 327 ? 211.035 261.381 295.497 1.00 82.65 327 TRP f O 1
ATOM 19512 N N . ALA H 3 328 ? 210.358 263.449 295.984 1.00 84.94 328 ALA f N 1
ATOM 19513 C CA . ALA H 3 328 ? 210.278 263.797 294.547 1.00 84.94 328 ALA f CA 1
ATOM 19514 C C . ALA H 3 328 ? 211.648 263.948 293.915 1.00 84.94 328 ALA f C 1
ATOM 19515 O O . ALA H 3 328 ? 211.819 263.463 292.809 1.00 84.94 328 ALA f O 1
ATOM 19517 N N . LEU H 3 329 ? 212.589 264.602 294.577 1.00 81.65 329 LEU f N 1
ATOM 19518 C CA . LEU H 3 329 ? 213.946 264.635 293.998 1.00 81.65 329 LEU f CA 1
ATOM 19519 C C . LEU H 3 329 ? 214.392 263.197 293.871 1.00 81.65 329 LEU f C 1
ATOM 19520 O O . LEU H 3 329 ? 215.411 262.995 293.249 1.00 81.65 329 LEU f O 1
ATOM 19525 N N . ARG H 3 330 ? 213.683 262.232 294.457 1.00 82.12 330 ARG f N 1
ATOM 19526 C CA . ARG H 3 330 ? 214.124 260.857 294.242 1.00 82.12 330 ARG f CA 1
ATOM 19527 C C . ARG H 3 330 ? 213.614 260.309 292.918 1.00 82.12 330 ARG f C 1
ATOM 19528 O O . ARG H 3 330 ? 214.397 259.808 292.105 1.00 82.12 330 ARG f O 1
ATOM 19536 N N . ASP H 3 331 ? 212.306 260.404 292.673 1.00 85.33 331 ASP f N 1
ATOM 19537 C CA . ASP H 3 331 ? 211.788 259.845 291.427 1.00 85.33 331 ASP f CA 1
ATOM 19538 C C . ASP H 3 331 ? 212.128 260.704 290.214 1.00 85.33 331 ASP f C 1
ATOM 19539 O O . ASP H 3 331 ? 212.255 260.156 289.110 1.00 85.33 331 ASP f O 1
ATOM 19544 N N . PHE H 3 332 ? 212.348 262.011 290.398 1.00 85.68 332 PHE f N 1
ATOM 19545 C CA . PHE H 3 332 ? 212.816 262.848 289.298 1.00 85.68 332 PHE f CA 1
ATOM 19546 C C . PHE H 3 332 ? 214.230 262.468 288.880 1.00 85.68 332 PHE f C 1
ATOM 19547 O O . PHE H 3 332 ? 214.508 262.294 287.689 1.00 85.68 332 PHE f O 1
ATOM 19555 N N . ALA H 3 333 ? 215.129 262.295 289.851 1.00 82.87 333 ALA f N 1
ATOM 19556 C CA . ALA H 3 333 ? 216.488 261.888 289.519 1.00 82.87 333 ALA f CA 1
ATOM 19557 C C . ALA H 3 333 ? 216.547 260.438 289.053 1.00 82.87 333 ALA f C 1
ATOM 19558 O O . ALA H 3 333 ? 217.437 260.081 288.277 1.00 82.87 333 ALA f O 1
ATOM 19560 N N . ALA H 3 334 ? 215.594 259.601 289.469 1.00 81.84 334 ALA f N 1
ATOM 19561 C CA . ALA H 3 334 ? 215.550 258.231 288.969 1.00 81.84 334 ALA f CA 1
ATOM 19562 C C . ALA H 3 334 ? 215.126 258.190 287.507 1.00 81.84 334 ALA f C 1
ATOM 19563 O O . ALA H 3 334 ? 215.695 257.431 286.708 1.00 81.84 334 ALA f O 1
ATOM 19565 N N . ARG H 3 335 ? 214.133 259.006 287.139 1.00 87.78 335 ARG f N 1
ATOM 19566 C CA . ARG H 3 335 ? 213.757 259.155 285.736 1.00 87.78 335 ARG f CA 1
ATOM 19567 C C . ARG H 3 335 ? 214.908 259.733 284.924 1.00 87.78 335 ARG f C 1
ATOM 19568 O O . ARG H 3 335 ? 215.146 259.327 283.775 1.00 87.78 335 ARG f O 1
ATOM 19576 N N . LEU H 3 336 ? 215.664 260.648 285.533 1.00 81.68 336 LEU f N 1
ATOM 19577 C CA . LEU H 3 336 ? 216.823 261.242 284.883 1.00 81.68 336 LEU f CA 1
ATOM 19578 C C . LEU H 3 336 ? 217.912 260.212 284.618 1.00 81.68 336 LEU f C 1
ATOM 19579 O O . LEU H 3 336 ? 218.533 260.221 283.551 1.00 81.68 336 LEU f O 1
ATOM 19584 N N . VAL H 3 337 ? 218.153 259.306 285.566 1.00 78.54 337 VAL f N 1
ATOM 19585 C CA . VAL H 3 337 ? 219.235 258.351 285.350 1.00 78.54 337 VAL f CA 1
ATOM 19586 C C . VAL H 3 337 ? 218.786 257.232 284.409 1.00 78.54 337 VAL f C 1
ATOM 19587 O O . VAL H 3 337 ? 219.613 256.660 283.685 1.00 78.54 337 VAL f O 1
ATOM 19591 N N . ALA H 3 338 ? 217.478 256.951 284.344 1.00 79.03 338 ALA f N 1
ATOM 19592 C CA . ALA H 3 338 ? 216.980 256.027 283.331 1.00 79.03 338 ALA f CA 1
ATOM 19593 C C . ALA H 3 338 ? 217.143 256.615 281.938 1.00 79.03 338 ALA f C 1
ATOM 19594 O O . ALA H 3 338 ? 217.479 255.897 280.988 1.00 79.03 338 ALA f O 1
ATOM 19596 N N . GLN H 3 339 ? 216.949 257.927 281.810 1.00 80.08 339 GLN f N 1
ATOM 19597 C CA . GLN H 3 339 ? 217.203 258.575 280.528 1.00 80.08 339 GLN f CA 1
ATOM 19598 C C . GLN H 3 339 ? 218.695 258.631 280.209 1.00 80.08 339 GLN f C 1
ATOM 19599 O O . GLN H 3 339 ? 219.089 258.479 279.049 1.00 80.08 339 GLN f O 1
ATOM 19605 N N . ILE H 3 340 ? 219.543 258.835 281.222 1.00 75.84 340 ILE f N 1
ATOM 19606 C CA . ILE H 3 340 ? 220.977 258.961 280.975 1.00 75.84 340 ILE f CA 1
ATOM 19607 C C . ILE H 3 340 ? 221.610 257.614 280.660 1.00 75.84 340 ILE f C 1
ATOM 19608 O O . ILE H 3 340 ? 222.697 257.572 280.075 1.00 75.84 340 ILE f O 1
ATOM 19613 N N . CYS H 3 341 ? 220.972 256.507 281.027 1.00 77.04 341 CYS f N 1
ATOM 19614 C CA . CYS H 3 341 ? 221.461 255.206 280.603 1.00 77.04 341 CYS f CA 1
ATOM 19615 C C . CYS H 3 341 ? 220.614 254.601 279.494 1.00 77.04 341 CYS f C 1
ATOM 19616 O O . CYS H 3 341 ? 220.872 253.472 279.082 1.00 77.04 341 CYS f O 1
ATOM 19619 N N . LYS H 3 342 ? 219.602 255.313 279.008 1.00 80.71 342 LYS f N 1
ATOM 19620 C CA . LYS H 3 342 ? 218.995 254.914 277.747 1.00 80.71 342 LYS f CA 1
ATOM 19621 C C . LYS H 3 342 ? 219.733 255.532 276.567 1.00 80.71 342 LYS f C 1
ATOM 19622 O O . LYS H 3 342 ? 219.972 254.863 275.559 1.00 80.71 342 LYS f O 1
ATOM 19628 N N . HIS H 3 343 ? 220.123 256.800 276.691 1.00 83.20 343 HIS f N 1
ATOM 19629 C CA . HIS H 3 343 ? 220.746 257.525 275.592 1.00 83.20 343 HIS f CA 1
ATOM 19630 C C . HIS H 3 343 ? 222.221 257.213 275.426 1.00 83.20 343 HIS f C 1
ATOM 19631 O O . HIS H 3 343 ? 222.758 257.417 274.336 1.00 83.20 343 HIS f O 1
ATOM 19638 N N . PHE H 3 344 ? 222.892 256.743 276.473 1.00 77.85 344 PHE f N 1
ATOM 19639 C CA . PHE H 3 344 ? 224.343 256.685 276.471 1.00 77.85 344 PHE f CA 1
ATOM 19640 C C . PHE H 3 344 ? 224.931 255.318 276.753 1.00 77.85 344 PHE f C 1
ATOM 19641 O O . PHE H 3 344 ? 226.148 255.168 276.621 1.00 77.85 344 PHE f O 1
ATOM 19649 N N . SER H 3 345 ? 224.136 254.328 277.143 1.00 69.97 345 SER f N 1
ATOM 19650 C CA . SER H 3 345 ? 224.684 253.013 277.439 1.00 69.97 345 SER f CA 1
ATOM 19651 C C . SER H 3 345 ? 225.069 252.309 276.149 1.00 69.97 345 SER f C 1
ATOM 19652 O O . SER H 3 345 ? 224.233 252.108 275.265 1.00 69.97 345 SER f O 1
ATOM 19655 N N . THR H 3 346 ? 226.342 251.957 276.040 1.00 74.57 346 THR f N 1
ATOM 19656 C CA . THR H 3 346 ? 226.876 251.191 274.931 1.00 74.57 346 THR f CA 1
ATOM 19657 C C . THR H 3 346 ? 227.610 250.021 275.578 1.00 74.57 346 THR f C 1
ATOM 19658 O O . THR H 3 346 ? 227.901 250.053 276.774 1.00 74.57 346 THR f O 1
ATOM 19662 N N . THR H 3 347 ? 227.879 248.970 274.805 1.00 73.74 347 THR f N 1
ATOM 19663 C CA . THR H 3 347 ? 228.519 247.789 275.367 1.00 73.74 347 THR f CA 1
ATOM 19664 C C . THR H 3 347 ? 229.975 248.053 275.747 1.00 73.74 347 THR f C 1
ATOM 19665 O O . THR H 3 347 ? 230.540 247.323 276.568 1.00 73.74 347 THR f O 1
ATOM 19669 N N . THR H 3 348 ? 230.588 249.095 275.189 1.00 72.11 348 THR f N 1
ATOM 19670 C CA . THR H 3 348 ? 231.881 249.549 275.683 1.00 72.11 348 THR f CA 1
ATOM 19671 C C . THR H 3 348 ? 231.740 250.362 276.961 1.00 72.11 348 THR f C 1
ATOM 19672 O O . THR H 3 348 ? 232.654 250.363 277.793 1.00 72.11 348 THR f O 1
ATOM 19676 N N . ASN H 3 349 ? 230.608 251.046 277.137 1.00 69.75 349 ASN f N 1
ATOM 19677 C CA . ASN H 3 349 ? 230.405 251.886 278.313 1.00 69.75 349 ASN f CA 1
ATOM 19678 C C . ASN H 3 349 ? 230.122 251.050 279.550 1.00 69.75 349 ASN f C 1
ATOM 19679 O O . ASN H 3 349 ? 230.756 251.244 280.594 1.00 69.75 349 ASN f O 1
ATOM 19684 N N . ASN H 3 350 ? 229.172 250.113 279.437 1.00 64.73 350 ASN f N 1
ATOM 19685 C CA . ASN H 3 350 ? 228.584 249.357 280.550 1.00 64.73 350 ASN f CA 1
ATOM 19686 C C . ASN H 3 350 ? 228.026 250.293 281.617 1.00 64.73 350 ASN f C 1
ATOM 19687 O O . ASN H 3 350 ? 228.243 250.113 282.815 1.00 64.73 350 ASN f O 1
ATOM 19692 N N . ILE H 3 351 ? 227.301 251.315 281.160 1.00 60.79 351 ILE f N 1
ATOM 19693 C CA . ILE H 3 351 ? 226.703 252.274 282.081 1.00 60.79 351 ILE f CA 1
ATOM 19694 C C . ILE H 3 351 ? 225.547 251.636 282.833 1.00 60.79 351 ILE f C 1
ATOM 19695 O O . ILE H 3 351 ? 225.489 251.686 284.068 1.00 60.79 351 ILE f O 1
ATOM 19700 N N . GLN H 3 352 ? 224.626 250.997 282.102 1.00 59.62 352 GLN f N 1
ATOM 19701 C CA . GLN H 3 352 ? 223.397 250.490 282.706 1.00 59.62 352 GLN f CA 1
ATOM 19702 C C . GLN H 3 352 ? 223.669 249.309 283.619 1.00 59.62 352 GLN f C 1
ATOM 19703 O O . GLN H 3 352 ? 223.047 249.190 284.678 1.00 59.62 352 GLN f O 1
ATOM 19709 N N . SER H 3 353 ? 224.615 248.444 283.251 1.00 59.25 353 SER f N 1
ATOM 19710 C CA . SER H 3 353 ? 224.913 247.287 284.087 1.00 59.25 353 SER f CA 1
ATOM 19711 C C . SER H 3 353 ? 225.597 247.703 285.381 1.00 59.25 353 SER f C 1
ATOM 19712 O O . SER H 3 353 ? 225.304 247.156 286.448 1.00 59.25 353 SER f O 1
ATOM 19715 N N . ARG H 3 354 ? 226.445 248.722 285.278 1.00 58.82 354 ARG f N 1
ATOM 19716 C CA . ARG H 3 354 ? 227.166 249.257 286.451 1.00 58.82 354 ARG f CA 1
ATOM 19717 C C . ARG H 3 354 ? 226.249 250.102 287.326 1.00 58.82 354 ARG f C 1
ATOM 19718 O O . ARG H 3 354 ? 226.606 250.232 288.473 1.00 58.82 354 ARG f O 1
ATOM 19726 N N . ILE H 3 355 ? 225.170 250.696 286.819 1.00 59.26 355 ILE f N 1
ATOM 19727 C CA . ILE H 3 355 ? 224.165 251.423 287.590 1.00 59.26 355 ILE f CA 1
ATOM 19728 C C . ILE H 3 355 ? 223.206 250.456 288.282 1.00 59.26 355 ILE f C 1
ATOM 19729 O O . ILE H 3 355 ? 222.904 250.609 289.476 1.00 59.26 355 ILE f O 1
ATOM 19734 N N . THR H 3 356 ? 222.723 249.440 287.551 1.00 60.76 356 THR f N 1
ATOM 19735 C CA . THR H 3 356 ? 221.966 248.352 288.167 1.00 60.76 356 THR f CA 1
ATOM 19736 C C . THR H 3 356 ? 222.741 247.610 289.238 1.00 60.76 356 THR f C 1
ATOM 19737 O O . THR H 3 356 ? 222.137 247.189 290.226 1.00 60.76 356 THR f O 1
ATOM 19741 N N . LYS H 3 357 ? 224.056 247.446 289.090 1.00 62.39 357 LYS f N 1
ATOM 19742 C CA . LYS H 3 357 ? 224.789 246.728 290.126 1.00 62.39 357 LYS f CA 1
ATOM 19743 C C . LYS H 3 357 ? 224.914 247.553 291.401 1.00 62.39 357 LYS f C 1
ATOM 19744 O O . LYS H 3 357 ? 224.807 247.006 292.506 1.00 62.39 357 LYS f O 1
ATOM 19750 N N . THR H 3 358 ? 225.106 248.872 291.272 1.00 61.35 358 THR f N 1
ATOM 19751 C CA . THR H 3 358 ? 225.141 249.725 292.462 1.00 61.35 358 THR f CA 1
ATOM 19752 C C . THR H 3 358 ? 223.781 249.773 293.151 1.00 61.35 358 THR f C 1
ATOM 19753 O O . THR H 3 358 ? 223.698 249.636 294.378 1.00 61.35 358 THR f O 1
ATOM 19757 N N . PHE H 3 359 ? 222.702 249.934 292.369 1.00 64.60 359 PHE f N 1
ATOM 19758 C CA . PHE H 3 359 ? 221.352 249.922 292.935 1.00 64.60 359 PHE f CA 1
ATOM 19759 C C . PHE H 3 359 ? 221.027 248.588 293.595 1.00 64.60 359 PHE f C 1
ATOM 19760 O O . PHE H 3 359 ? 220.402 248.554 294.664 1.00 64.60 359 PHE f O 1
ATOM 19768 N N . THR H 3 360 ? 221.470 247.485 292.989 1.00 65.68 360 THR f N 1
ATOM 19769 C CA . THR H 3 360 ? 221.142 246.160 293.500 1.00 65.68 360 THR f CA 1
ATOM 19770 C C . THR H 3 360 ? 221.884 245.870 294.795 1.00 65.68 360 THR f C 1
ATOM 19771 O O . THR H 3 360 ? 221.270 245.456 295.783 1.00 65.68 360 THR f O 1
ATOM 19775 N N . LYS H 3 361 ? 223.197 246.122 294.833 1.00 71.09 361 LYS f N 1
ATOM 19776 C CA . LYS H 3 361 ? 223.893 245.869 296.087 1.00 71.09 361 LYS f CA 1
ATOM 19777 C C . LYS H 3 361 ? 223.595 246.921 297.146 1.00 71.09 361 LYS f C 1
ATOM 19778 O O . LYS H 3 361 ? 223.947 246.709 298.310 1.00 71.09 361 LYS f O 1
ATOM 19784 N N . SER H 3 362 ? 222.970 248.045 296.786 1.00 70.61 362 SER f N 1
ATOM 19785 C CA . SER H 3 362 ? 222.435 248.918 297.819 1.00 70.61 362 SER f CA 1
ATOM 19786 C C . SER H 3 362 ? 221.072 248.452 298.312 1.00 70.61 362 SER f C 1
ATOM 19787 O O . SER H 3 362 ? 220.699 248.751 299.449 1.00 70.61 362 SER f O 1
ATOM 19790 N N . TRP H 3 363 ? 220.318 247.729 297.488 1.00 73.62 363 TRP f N 1
ATOM 19791 C CA . TRP H 3 363 ? 218.995 247.298 297.923 1.00 73.62 363 TRP f CA 1
ATOM 19792 C C . TRP H 3 363 ? 219.009 245.977 298.678 1.00 73.62 363 TRP f C 1
ATOM 19793 O O . TRP H 3 363 ? 218.335 245.853 299.706 1.00 73.62 363 TRP f O 1
ATOM 19804 N N . VAL H 3 364 ? 219.736 244.979 298.170 1.00 82.09 364 VAL f N 1
ATOM 19805 C CA . VAL H 3 364 ? 219.754 243.658 298.786 1.00 82.09 364 VAL f CA 1
ATOM 19806 C C . VAL H 3 364 ? 220.455 243.699 300.138 1.00 82.09 364 VAL f C 1
ATOM 19807 O O . VAL H 3 364 ? 220.063 242.979 301.065 1.00 82.09 364 VAL f O 1
ATOM 19811 N N . ASP H 3 365 ? 221.442 244.577 300.293 1.00 90.93 365 ASP f N 1
ATOM 19812 C CA . ASP H 3 365 ? 222.195 244.678 301.536 1.00 90.93 365 ASP f CA 1
ATOM 19813 C C . ASP H 3 365 ? 221.346 245.326 302.613 1.00 90.93 365 ASP f C 1
ATOM 19814 O O . ASP H 3 365 ? 220.774 246.403 302.411 1.00 90.93 365 ASP f O 1
ATOM 19819 N N . GLU H 3 366 ? 221.301 244.676 303.771 1.00 94.85 366 GLU f N 1
ATOM 19820 C CA . GLU H 3 366 ? 220.581 245.169 304.924 1.00 94.85 366 GLU f CA 1
ATOM 19821 C C . GLU H 3 366 ? 221.420 246.294 305.539 1.00 94.85 366 GLU f C 1
ATOM 19822 O O . GLU H 3 366 ? 222.541 246.553 305.093 1.00 94.85 366 GLU f O 1
ATOM 19828 N N . LYS H 3 367 ? 220.891 246.939 306.585 1.00 93.56 367 LYS f N 1
ATOM 19829 C CA . LYS H 3 367 ? 221.382 248.145 307.299 1.00 93.56 367 LYS f CA 1
ATOM 19830 C C . LYS H 3 367 ? 221.170 249.413 306.481 1.00 93.56 367 LYS f C 1
ATOM 19831 O O . LYS H 3 367 ? 221.542 250.491 306.953 1.00 93.56 367 LYS f O 1
ATOM 19837 N N . THR H 3 368 ? 220.620 249.327 305.276 1.00 88.59 368 THR f N 1
ATOM 19838 C CA . THR H 3 368 ? 220.441 250.534 304.483 1.00 88.59 368 THR f CA 1
ATOM 19839 C C . THR H 3 368 ? 219.176 251.265 304.921 1.00 88.59 368 THR f C 1
ATOM 19840 O O . THR H 3 368 ? 218.157 250.624 305.199 1.00 88.59 368 THR f O 1
ATOM 19844 N N . PRO H 3 369 ? 219.235 252.594 305.011 1.00 88.61 369 PRO f N 1
ATOM 19845 C CA . PRO H 3 369 ? 218.067 253.357 305.457 1.00 88.61 369 PRO f CA 1
ATOM 19846 C C . PRO H 3 369 ? 216.943 253.302 304.438 1.00 88.61 369 PRO f C 1
ATOM 19847 O O . PRO H 3 369 ? 217.143 252.970 303.270 1.00 88.61 369 PRO f O 1
ATOM 19851 N N . TRP H 3 370 ? 215.739 253.632 304.911 1.00 89.36 370 TRP f N 1
ATOM 19852 C CA . TRP H 3 370 ? 214.547 253.575 304.070 1.00 89.36 370 TRP f CA 1
ATOM 19853 C C . TRP H 3 370 ? 214.571 254.604 302.953 1.00 89.36 370 TRP f C 1
ATOM 19854 O O . TRP H 3 370 ? 213.946 254.380 301.912 1.00 89.36 370 TRP f O 1
ATOM 19865 N N . THR H 3 371 ? 215.295 255.708 303.136 1.00 86.10 371 THR f N 1
ATOM 19866 C CA . THR H 3 371 ? 215.453 256.678 302.063 1.00 86.10 371 THR f CA 1
ATOM 19867 C C . THR H 3 371 ? 216.314 256.127 300.934 1.00 86.10 371 THR f C 1
ATOM 19868 O O . THR H 3 371 ? 215.958 256.245 299.756 1.00 86.10 371 THR f O 1
ATOM 19872 N N . THR H 3 372 ? 217.457 255.521 301.264 1.00 80.84 372 THR f N 1
ATOM 19873 C CA . THR H 3 372 ? 218.313 254.990 300.207 1.00 80.84 372 THR f CA 1
ATOM 19874 C C . THR H 3 372 ? 217.721 253.734 299.580 1.00 80.84 372 THR f C 1
ATOM 19875 O O . THR H 3 372 ? 217.923 253.495 298.384 1.00 80.84 372 THR f O 1
ATOM 19879 N N . ARG H 3 373 ? 216.977 252.936 300.352 1.00 81.47 373 ARG f N 1
ATOM 19880 C CA . ARG H 3 373 ? 216.227 251.841 299.746 1.00 81.47 373 ARG f CA 1
ATOM 19881 C C . ARG H 3 373 ? 215.125 252.358 298.835 1.00 81.47 373 ARG f C 1
ATOM 19882 O O . ARG H 3 373 ? 214.852 251.744 297.798 1.00 81.47 373 ARG f O 1
ATOM 19890 N N . TYR H 3 374 ? 214.496 253.481 299.197 1.00 75.18 374 TYR f N 1
ATOM 19891 C CA . TYR H 3 374 ? 213.513 254.103 298.318 1.00 75.18 374 TYR f CA 1
ATOM 19892 C C . TYR H 3 374 ? 214.153 254.560 297.018 1.00 75.18 374 TYR f C 1
ATOM 19893 O O . TYR H 3 374 ? 213.584 254.371 295.939 1.00 75.18 374 TYR f O 1
ATOM 19902 N N . GLY H 3 375 ? 215.347 255.148 297.108 1.00 74.77 375 GLY f N 1
ATOM 19903 C CA . GLY H 3 375 ? 216.045 255.575 295.907 1.00 74.77 375 GLY f CA 1
ATOM 19904 C C . GLY H 3 375 ? 216.458 254.416 295.018 1.00 74.77 375 GLY f C 1
ATOM 19905 O O . GLY H 3 375 ? 216.332 254.490 293.789 1.00 74.77 375 GLY f O 1
ATOM 19906 N N . SER H 3 376 ? 216.930 253.325 295.628 1.00 75.30 376 SER f N 1
ATOM 19907 C CA . SER H 3 376 ? 217.318 252.137 294.877 1.00 75.30 376 SER f CA 1
ATOM 19908 C C . SER H 3 376 ? 216.123 251.518 294.161 1.00 75.30 376 SER f C 1
ATOM 19909 O O . SER H 3 376 ? 216.204 251.198 292.967 1.00 75.30 376 SER f O 1
ATOM 19912 N N . ILE H 3 377 ? 214.999 251.366 294.870 1.00 71.81 377 ILE f N 1
ATOM 19913 C CA . ILE H 3 377 ? 213.797 250.802 294.262 1.00 71.81 377 ILE f CA 1
ATOM 19914 C C . ILE H 3 377 ? 213.257 251.727 293.174 1.00 71.81 377 ILE f C 1
ATOM 19915 O O . ILE H 3 377 ? 212.804 251.262 292.121 1.00 71.81 377 ILE f O 1
ATOM 19920 N N . ALA H 3 378 ? 213.378 253.046 293.367 1.00 72.92 378 ALA f N 1
ATOM 19921 C CA . ALA H 3 378 ? 212.870 254.004 292.388 1.00 72.92 378 ALA f CA 1
ATOM 19922 C C . ALA H 3 378 ? 213.672 253.963 291.093 1.00 72.92 378 ALA f C 1
ATOM 19923 O O . ALA H 3 378 ? 213.097 253.943 289.997 1.00 72.92 378 ALA f O 1
ATOM 19925 N N . GLY H 3 379 ? 215.002 253.916 291.200 1.00 75.81 379 GLY f N 1
ATOM 19926 C CA . GLY H 3 379 ? 215.827 253.823 290.003 1.00 75.81 379 GLY f CA 1
ATOM 19927 C C . GLY H 3 379 ? 215.659 252.501 289.276 1.00 75.81 379 GLY f C 1
ATOM 19928 O O . GLY H 3 379 ? 215.483 252.473 288.047 1.00 75.81 379 GLY f O 1
ATOM 19929 N N . LEU H 3 380 ? 215.683 251.392 290.032 1.00 70.96 380 LEU f N 1
ATOM 19930 C CA . LEU H 3 380 ? 215.482 250.066 289.450 1.00 70.96 380 LEU f CA 1
ATOM 19931 C C . LEU H 3 380 ? 214.120 249.940 288.787 1.00 70.96 380 LEU f C 1
ATOM 19932 O O . LEU H 3 380 ? 213.994 249.297 287.746 1.00 70.96 380 LEU f O 1
ATOM 19937 N N . ALA H 3 381 ? 213.102 250.580 289.336 1.00 73.99 381 ALA f N 1
ATOM 19938 C CA . ALA H 3 381 ? 211.791 250.490 288.733 1.00 73.99 381 ALA f CA 1
ATOM 19939 C C . ALA H 3 381 ? 211.590 251.477 287.599 1.00 73.99 381 ALA f C 1
ATOM 19940 O O . ALA H 3 381 ? 210.663 251.298 286.805 1.00 73.99 381 ALA f O 1
ATOM 19942 N N . GLU H 3 382 ? 212.421 252.508 287.496 1.00 75.88 382 GLU f N 1
ATOM 19943 C CA . GLU H 3 382 ? 212.366 253.345 286.309 1.00 75.88 382 GLU f CA 1
ATOM 19944 C C . GLU H 3 382 ? 213.215 252.812 285.168 1.00 75.88 382 GLU f C 1
ATOM 19945 O O . GLU H 3 382 ? 213.099 253.323 284.049 1.00 75.88 382 GLU f O 1
ATOM 19951 N N . LEU H 3 383 ? 214.072 251.815 285.418 1.00 74.34 383 LEU f N 1
ATOM 19952 C CA . LEU H 3 383 ? 214.851 251.246 284.318 1.00 74.34 383 LEU f CA 1
ATOM 19953 C C . LEU H 3 383 ? 213.980 250.463 283.341 1.00 74.34 383 LEU f C 1
ATOM 19954 O O . LEU H 3 383 ? 214.176 250.560 282.125 1.00 74.34 383 LEU f O 1
ATOM 19959 N N . GLY H 3 384 ? 213.023 249.688 283.828 1.00 80.88 384 GLY f N 1
ATOM 19960 C CA . GLY H 3 384 ? 212.111 249.019 282.926 1.00 80.88 384 GLY f CA 1
ATOM 19961 C C . GLY H 3 384 ? 211.443 247.819 283.571 1.00 80.88 384 GLY f C 1
ATOM 19962 O O . GLY H 3 384 ? 211.529 247.606 284.777 1.00 80.88 384 GLY f O 1
ATOM 19963 N N . HIS H 3 385 ? 210.781 247.037 282.714 1.00 82.78 385 HIS f N 1
ATOM 19964 C CA . HIS H 3 385 ? 209.940 245.932 283.158 1.00 82.78 385 HIS f CA 1
ATOM 19965 C C . HIS H 3 385 ? 210.756 244.681 283.469 1.00 82.78 385 HIS f C 1
ATOM 19966 O O . HIS H 3 385 ? 210.459 243.965 284.434 1.00 82.78 385 HIS f O 1
ATOM 19973 N N . ASP H 3 386 ? 211.777 244.392 282.668 1.00 80.91 386 ASP f N 1
ATOM 19974 C CA . ASP H 3 386 ? 212.544 243.174 282.893 1.00 80.91 386 ASP f CA 1
ATOM 19975 C C . ASP H 3 386 ? 213.453 243.293 284.107 1.00 80.91 386 ASP f C 1
ATOM 19976 O O . ASP H 3 386 ? 213.710 242.289 284.783 1.00 80.91 386 ASP f O 1
ATOM 19981 N N . VAL H 3 387 ? 213.914 244.509 284.407 1.00 72.37 387 VAL f N 1
ATOM 19982 C CA . VAL H 3 387 ? 214.668 244.765 285.626 1.00 72.37 387 VAL f CA 1
ATOM 19983 C C . VAL H 3 387 ? 213.827 244.501 286.868 1.00 72.37 387 VAL f C 1
ATOM 19984 O O . VAL H 3 387 ? 214.287 243.826 287.798 1.00 72.37 387 VAL f O 1
ATOM 19988 N N . ILE H 3 388 ? 212.577 244.970 286.901 1.00 75.18 388 ILE f N 1
ATOM 19989 C CA . ILE H 3 388 ? 211.751 244.674 288.069 1.00 75.18 388 ILE f CA 1
ATOM 19990 C C . ILE H 3 388 ? 211.277 243.231 288.072 1.00 75.18 388 ILE f C 1
ATOM 19991 O O . ILE H 3 388 ? 210.898 242.722 289.132 1.00 75.18 388 ILE f O 1
ATOM 19996 N N . LYS H 3 389 ? 211.308 242.553 286.925 1.00 74.88 389 LYS f N 1
ATOM 19997 C CA . LYS H 3 389 ? 211.089 241.113 286.932 1.00 74.88 389 LYS f CA 1
ATOM 19998 C C . LYS H 3 389 ? 212.238 240.385 287.621 1.00 74.88 389 LYS f C 1
ATOM 19999 O O . LYS H 3 389 ? 212.012 239.518 288.472 1.00 74.88 389 LYS f O 1
ATOM 20005 N N . THR H 3 390 ? 213.479 240.723 287.277 1.00 76.33 390 THR f N 1
ATOM 20006 C CA . THR H 3 390 ? 214.606 239.933 287.762 1.00 76.33 390 THR f CA 1
ATOM 20007 C C . THR H 3 390 ? 215.370 240.576 288.916 1.00 76.33 390 THR f C 1
ATOM 20008 O O . THR H 3 390 ? 216.333 239.976 289.400 1.00 76.33 390 THR f O 1
ATOM 20012 N N . LEU H 3 391 ? 214.976 241.762 289.384 1.00 75.51 391 LEU f N 1
ATOM 20013 C CA . LEU H 3 391 ? 215.583 242.309 290.596 1.00 75.51 391 LEU f CA 1
ATOM 20014 C C . LEU H 3 391 ? 214.583 242.512 291.724 1.00 75.51 391 LEU f C 1
ATOM 20015 O O . LEU H 3 391 ? 214.862 242.121 292.862 1.00 75.51 391 LEU f O 1
ATOM 20020 N N . ILE H 3 392 ? 213.429 243.120 291.448 1.00 79.40 392 ILE f N 1
ATOM 20021 C CA . ILE H 3 392 ? 212.512 243.479 292.525 1.00 79.40 392 ILE f CA 1
ATOM 20022 C C . ILE H 3 392 ? 211.745 242.263 293.031 1.00 79.40 392 ILE f C 1
ATOM 20023 O O . ILE H 3 392 ? 211.678 242.017 294.239 1.00 79.40 392 ILE f O 1
ATOM 20028 N N . LEU H 3 393 ? 211.160 241.490 292.123 1.00 83.35 393 LEU f N 1
ATOM 20029 C CA . LEU H 3 393 ? 210.318 240.334 292.434 1.00 83.35 393 LEU f CA 1
ATOM 20030 C C . LEU H 3 393 ? 210.936 239.186 293.246 1.00 83.35 393 LEU f C 1
ATOM 20031 O O . LEU H 3 393 ? 210.175 238.495 293.933 1.00 83.35 393 LEU f O 1
ATOM 20036 N N . PRO H 3 394 ? 212.250 238.900 293.200 1.00 92.02 394 PRO f N 1
ATOM 20037 C CA . PRO H 3 394 ? 212.788 237.939 294.182 1.00 92.02 394 PRO f CA 1
ATOM 20038 C C . PRO H 3 394 ? 212.716 238.400 295.629 1.00 92.02 394 PRO f C 1
ATOM 20039 O O . PRO H 3 394 ? 212.523 237.562 296.518 1.00 92.02 394 PRO f O 1
ATOM 20043 N N . ARG H 3 395 ? 212.862 239.694 295.904 1.00 90.36 395 ARG f N 1
ATOM 20044 C CA . ARG H 3 395 ? 212.891 240.192 297.278 1.00 90.36 395 ARG f CA 1
ATOM 20045 C C . ARG H 3 395 ? 211.553 240.769 297.719 1.00 90.36 395 ARG f C 1
ATOM 20046 O O . ARG H 3 395 ? 211.506 241.639 298.597 1.00 90.36 395 ARG f O 1
ATOM 20054 N N . LEU H 3 396 ? 210.447 240.280 297.150 1.00 90.89 396 LEU f N 1
ATOM 20055 C CA . LEU H 3 396 ? 209.120 240.697 297.591 1.00 90.89 396 LEU f CA 1
ATOM 20056 C C . LEU H 3 396 ? 208.820 240.262 299.022 1.00 90.89 396 LEU f C 1
ATOM 20057 O O . LEU H 3 396 ? 208.041 240.934 299.712 1.00 90.89 396 LEU f O 1
ATOM 20062 N N . GLN H 3 397 ? 209.464 239.187 299.496 1.00 90.19 397 GLN f N 1
ATOM 20063 C CA . GLN H 3 397 ? 209.383 238.788 300.898 1.00 90.19 397 GLN f CA 1
ATOM 20064 C C . GLN H 3 397 ? 209.924 239.852 301.842 1.00 90.19 397 GLN f C 1
ATOM 20065 O O . GLN H 3 397 ? 209.522 239.880 303.013 1.00 90.19 397 GLN f O 1
ATOM 20071 N N . GLN H 3 398 ? 210.810 240.736 301.352 1.00 96.20 398 GLN f N 1
ATOM 20072 C CA . GLN H 3 398 ? 211.287 241.873 302.133 1.00 96.20 398 GLN f CA 1
ATOM 20073 C C . GLN H 3 398 ? 210.152 242.797 302.566 1.00 96.20 398 GLN f C 1
ATOM 20074 O O . GLN H 3 398 ? 210.282 243.460 303.604 1.00 96.20 398 GLN f O 1
ATOM 20080 N N . GLU H 3 399 ? 209.035 242.814 301.817 1.00 102.11 399 GLU f N 1
ATOM 20081 C CA . GLU H 3 399 ? 207.844 243.553 302.233 1.00 102.11 399 GLU f CA 1
ATOM 20082 C C . GLU H 3 399 ? 207.350 243.109 303.606 1.00 102.11 399 GLU f C 1
ATOM 20083 O O . GLU H 3 399 ? 206.929 243.955 304.409 1.00 102.11 399 GLU f O 1
ATOM 20089 N N . GLY H 3 400 ? 207.452 241.809 303.908 1.00 100.93 400 GLY f N 1
ATOM 20090 C CA . GLY H 3 400 ? 207.135 241.335 305.249 1.00 100.93 400 GLY f CA 1
ATOM 20091 C C . GLY H 3 400 ? 208.033 241.949 306.304 1.00 100.93 400 GLY f C 1
ATOM 20092 O O . GLY H 3 400 ? 207.549 242.434 307.333 1.00 100.93 400 GLY f O 1
ATOM 20093 N N . GLU H 3 401 ? 209.341 242.021 306.016 1.00 103.03 401 GLU f N 1
ATOM 20094 C CA . GLU H 3 401 ? 210.282 242.711 306.897 1.00 103.03 401 GLU f CA 1
ATOM 20095 C C . GLU H 3 401 ? 209.952 244.194 307.002 1.00 103.03 401 GLU f C 1
ATOM 20096 O O . GLU H 3 401 ? 210.204 244.819 308.041 1.00 103.03 401 GLU f O 1
ATOM 20102 N N . ARG H 3 402 ? 209.353 244.766 305.957 1.00 103.97 402 ARG f N 1
ATOM 20103 C CA . ARG H 3 402 ? 208.894 246.141 306.063 1.00 103.97 402 ARG f CA 1
ATOM 20104 C C . ARG H 3 402 ? 207.652 246.232 306.937 1.00 103.97 402 ARG f C 1
ATOM 20105 O O . ARG H 3 402 ? 207.559 247.108 307.805 1.00 103.97 402 ARG f O 1
ATOM 20113 N N . ILE H 3 403 ? 206.715 245.290 306.772 1.00 102.96 403 ILE f N 1
ATOM 20114 C CA . ILE H 3 403 ? 205.441 245.406 307.483 1.00 102.96 403 ILE f CA 1
ATOM 20115 C C . ILE H 3 403 ? 205.568 244.961 308.929 1.00 102.96 403 ILE f C 1
ATOM 20116 O O . ILE H 3 403 ? 204.653 245.193 309.729 1.00 102.96 403 ILE f O 1
ATOM 20121 N N . ARG H 3 404 ? 206.694 244.333 309.273 1.00 104.73 404 ARG f N 1
ATOM 20122 C CA . ARG H 3 404 ? 207.150 244.178 310.646 1.00 104.73 404 ARG f CA 1
ATOM 20123 C C . ARG H 3 404 ? 207.198 245.511 311.383 1.00 104.73 404 ARG f C 1
ATOM 20124 O O . ARG H 3 404 ? 206.860 245.562 312.571 1.00 104.73 404 ARG f O 1
ATOM 20132 N N . SER H 3 405 ? 207.624 246.581 310.712 1.00 104.17 405 SER f N 1
ATOM 20133 C CA . SER H 3 405 ? 207.807 247.877 311.346 1.00 104.17 405 SER f CA 1
ATOM 20134 C C . SER H 3 405 ? 206.715 248.875 310.982 1.00 104.17 405 SER f C 1
ATOM 20135 O O . SER H 3 405 ? 206.891 250.075 311.207 1.00 104.17 405 SER f O 1
ATOM 20138 N N . VAL H 3 406 ? 205.598 248.413 310.416 1.00 106.44 406 VAL f N 1
ATOM 20139 C CA . VAL H 3 406 ? 204.523 249.312 310.003 1.00 106.44 406 VAL f CA 1
ATOM 20140 C C . VAL H 3 406 ? 203.229 248.964 310.726 1.00 106.44 406 VAL f C 1
ATOM 20141 O O . VAL H 3 406 ? 202.664 249.803 311.439 1.00 106.44 406 VAL f O 1
ATOM 20145 N N . LEU H 3 407 ? 202.743 247.731 310.549 1.00 110.99 407 LEU f N 1
ATOM 20146 C CA . LEU H 3 407 ? 201.538 247.308 311.255 1.00 110.99 407 LEU f CA 1
ATOM 20147 C C . LEU H 3 407 ? 201.769 247.125 312.743 1.00 110.99 407 LEU f C 1
ATOM 20148 O O . LEU H 3 407 ? 200.800 247.080 313.506 1.00 110.99 407 LEU f O 1
ATOM 20153 N N . ASP H 3 408 ? 203.029 246.961 313.167 1.00 113.68 408 ASP f N 1
ATOM 20154 C CA . ASP H 3 408 ? 203.325 246.707 314.603 1.00 113.68 408 ASP f CA 1
ATOM 20155 C C . ASP H 3 408 ? 204.703 247.268 314.966 1.00 113.68 408 ASP f C 1
ATOM 20156 O O . ASP H 3 408 ? 205.685 246.510 314.894 1.00 113.68 408 ASP f O 1
ATOM 20161 N N . GLY H 3 409 ? 204.765 248.550 315.333 1.00 124.74 409 GLY f N 1
ATOM 20162 C CA . GLY H 3 409 ? 206.046 249.165 315.729 1.00 124.74 409 GLY f CA 1
ATOM 20163 C C . GLY H 3 409 ? 206.024 249.600 317.182 1.00 124.74 409 GLY f C 1
ATOM 20164 O O . GLY H 3 409 ? 205.077 250.314 317.568 1.00 124.74 409 GLY f O 1
ATOM 20165 N N . PRO H 3 410 ? 207.031 249.229 318.004 1.00 128.74 410 PRO f N 1
ATOM 20166 C CA . PRO H 3 410 ? 207.096 249.683 319.395 1.00 128.74 410 PRO f CA 1
ATOM 20167 C C . PRO H 3 410 ? 207.210 251.213 319.430 1.00 128.74 410 PRO f C 1
ATOM 20168 O O . PRO H 3 410 ? 206.570 251.821 320.269 1.00 128.74 410 PRO f O 1
ATOM 20172 N N . VAL H 3 411 ? 208.008 251.794 318.528 1.00 126.22 411 VAL f N 1
ATOM 20173 C CA . VAL H 3 411 ? 208.110 253.281 318.442 1.00 126.22 411 VAL f CA 1
ATOM 20174 C C . VAL H 3 411 ? 207.300 253.739 317.227 1.00 126.22 411 VAL f C 1
ATOM 20175 O O . VAL H 3 411 ? 207.737 253.463 316.093 1.00 126.22 411 VAL f O 1
ATOM 20179 N N . LEU H 3 412 ? 206.153 254.386 317.457 1.00 127.15 412 LEU f N 1
ATOM 20180 C CA . LEU H 3 412 ? 205.331 254.887 316.361 1.00 127.15 412 LEU f CA 1
ATOM 20181 C C . LEU H 3 412 ? 205.745 256.287 315.918 1.00 127.15 412 LEU f C 1
ATOM 20182 O O . LEU H 3 412 ? 205.689 256.603 314.727 1.00 127.15 412 LEU f O 1
ATOM 20187 N N . SER H 3 413 ? 206.177 257.134 316.860 1.00 132.18 413 SER f N 1
ATOM 20188 C CA . SER H 3 413 ? 206.468 258.536 316.567 1.00 132.18 413 SER f CA 1
ATOM 20189 C C . SER H 3 413 ? 207.859 258.766 315.965 1.00 132.18 413 SER f C 1
ATOM 20190 O O . SER H 3 413 ? 208.298 259.921 315.905 1.00 132.18 413 SER f O 1
ATOM 20193 N N . ASN H 3 414 ? 208.561 257.729 315.514 1.00 124.17 414 ASN f N 1
ATOM 20194 C CA . ASN H 3 414 ? 209.827 257.928 314.826 1.00 124.17 414 ASN f CA 1
ATOM 20195 C C . ASN H 3 414 ? 209.576 258.303 313.366 1.00 124.17 414 ASN f C 1
ATOM 20196 O O . ASN H 3 414 ? 208.438 258.508 312.936 1.00 124.17 414 ASN f O 1
ATOM 20201 N N . ILE H 3 415 ? 210.659 258.405 312.586 1.00 115.78 415 ILE f N 1
ATOM 20202 C CA . ILE H 3 415 ? 210.527 258.859 311.166 1.00 115.78 415 ILE f CA 1
ATOM 20203 C C . ILE H 3 415 ? 210.612 257.663 310.210 1.00 115.78 415 ILE f C 1
ATOM 20204 O O . ILE H 3 415 ? 210.554 257.892 308.987 1.00 115.78 415 ILE f O 1
ATOM 20209 N N . ASP H 3 416 ? 210.741 256.441 310.739 1.00 113.23 416 ASP f N 1
ATOM 20210 C CA . ASP H 3 416 ? 210.804 255.249 309.904 1.00 113.23 416 ASP f CA 1
ATOM 20211 C C . ASP H 3 416 ? 209.470 254.883 309.265 1.00 113.23 416 ASP f C 1
ATOM 20212 O O . ASP H 3 416 ? 209.464 254.213 308.232 1.00 113.23 416 ASP f O 1
ATOM 20217 N N . ARG H 3 417 ? 208.348 255.323 309.838 1.00 100.98 417 ARG f N 1
ATOM 20218 C CA . ARG H 3 417 ? 207.045 254.864 309.362 1.00 100.98 417 ARG f CA 1
ATOM 20219 C C . ARG H 3 417 ? 206.639 255.537 308.054 1.00 100.98 417 ARG f C 1
ATOM 20220 O O . ARG H 3 417 ? 206.106 254.870 307.154 1.00 100.98 417 ARG f O 1
ATOM 20228 N N . ILE H 3 418 ? 206.878 256.847 307.931 1.00 99.69 418 ILE f N 1
ATOM 20229 C CA . ILE H 3 418 ? 206.551 257.558 306.696 1.00 99.69 418 ILE f CA 1
ATOM 20230 C C . ILE H 3 418 ? 207.429 257.072 305.545 1.00 99.69 418 ILE f C 1
ATOM 20231 O O . ILE H 3 418 ? 206.932 256.842 304.432 1.00 99.69 418 ILE f O 1
ATOM 20236 N N . GLY H 3 419 ? 208.715 256.821 305.809 1.00 98.78 419 GLY f N 1
ATOM 20237 C CA . GLY H 3 419 ? 209.590 256.295 304.776 1.00 98.78 419 GLY f CA 1
ATOM 20238 C C . GLY H 3 419 ? 209.260 254.863 304.414 1.00 98.78 419 GLY f C 1
ATOM 20239 O O . GLY H 3 419 ? 209.327 254.480 303.242 1.00 98.78 419 GLY f O 1
ATOM 20240 N N . ALA H 3 420 ? 208.856 254.066 305.406 1.00 93.59 420 ALA f N 1
ATOM 20241 C CA . ALA H 3 420 ? 208.480 252.686 305.140 1.00 93.59 420 ALA f CA 1
ATOM 20242 C C . ALA H 3 420 ? 207.204 252.591 304.315 1.00 93.59 420 ALA f C 1
ATOM 20243 O O . ALA H 3 420 ? 207.132 251.764 303.398 1.00 93.59 420 ALA f O 1
ATOM 20245 N N . ASP H 3 421 ? 206.198 253.431 304.571 1.00 91.94 421 ASP f N 1
ATOM 20246 C CA . ASP H 3 421 ? 204.988 253.235 303.779 1.00 91.94 421 ASP f CA 1
ATOM 20247 C C . ASP H 3 421 ? 205.099 253.980 302.450 1.00 91.94 421 ASP f C 1
ATOM 20248 O O . ASP H 3 421 ? 204.391 253.649 301.493 1.00 91.94 421 ASP f O 1
ATOM 20253 N N . HIS H 3 422 ? 206.053 254.919 302.336 1.00 88.19 422 HIS f N 1
ATOM 20254 C CA . HIS H 3 422 ? 206.419 255.439 301.018 1.00 88.19 422 HIS f CA 1
ATOM 20255 C C . HIS H 3 422 ? 207.091 254.367 300.165 1.00 88.19 422 HIS f C 1
ATOM 20256 O O . HIS H 3 422 ? 206.775 254.227 298.971 1.00 88.19 422 HIS f O 1
ATOM 20263 N N . VAL H 3 423 ? 208.027 253.617 300.764 1.00 86.44 423 VAL f N 1
ATOM 20264 C CA . VAL H 3 423 ? 208.659 252.476 300.103 1.00 86.44 423 VAL f CA 1
ATOM 20265 C C . VAL H 3 423 ? 207.611 251.445 299.695 1.00 86.44 423 VAL f C 1
ATOM 20266 O O . VAL H 3 423 ? 207.637 250.923 298.573 1.00 86.44 423 VAL f O 1
ATOM 20270 N N . GLN H 3 424 ? 206.646 251.190 300.583 1.00 89.21 424 GLN f N 1
ATOM 20271 C CA . GLN H 3 424 ? 205.563 250.248 300.310 1.00 89.21 424 GLN f CA 1
ATOM 20272 C C . GLN H 3 424 ? 204.705 250.697 299.134 1.00 89.21 424 GLN f C 1
ATOM 20273 O O . GLN H 3 424 ? 204.386 249.896 298.245 1.00 89.21 424 GLN f O 1
ATOM 20279 N N . SER H 3 425 ? 204.333 251.983 299.109 1.00 87.23 425 SER f N 1
ATOM 20280 C CA . SER H 3 425 ? 203.473 252.503 298.050 1.00 87.23 425 SER f CA 1
ATOM 20281 C C . SER H 3 425 ? 204.172 252.471 296.698 1.00 87.23 425 SER f C 1
ATOM 20282 O O . SER H 3 425 ? 203.564 252.071 295.694 1.00 87.23 425 SER f O 1
ATOM 20285 N N . LEU H 3 426 ? 205.455 252.855 296.664 1.00 81.27 426 LEU f N 1
ATOM 20286 C CA . LEU H 3 426 ? 206.236 252.768 295.432 1.00 81.27 426 LEU f CA 1
ATOM 20287 C C . LEU H 3 426 ? 206.384 251.326 294.963 1.00 81.27 426 LEU f C 1
ATOM 20288 O O . LEU H 3 426 ? 206.260 251.038 293.762 1.00 81.27 426 LEU f O 1
ATOM 20293 N N . LEU H 3 427 ? 206.612 250.403 295.907 1.00 80.90 427 LEU f N 1
ATOM 20294 C CA . LEU H 3 427 ? 206.810 248.998 295.575 1.00 80.90 427 LEU f CA 1
ATOM 20295 C C . LEU H 3 427 ? 205.557 248.390 294.967 1.00 80.90 427 LEU f C 1
ATOM 20296 O O . LEU H 3 427 ? 205.623 247.711 293.938 1.00 80.90 427 LEU f O 1
ATOM 20301 N N . LEU H 3 428 ? 204.398 248.650 295.568 1.00 88.08 428 LEU f N 1
ATOM 20302 C CA . LEU H 3 428 ? 203.196 248.018 295.040 1.00 88.08 428 LEU f CA 1
ATOM 20303 C C . LEU H 3 428 ? 202.687 248.735 293.790 1.00 88.08 428 LEU f C 1
ATOM 20304 O O . LEU H 3 428 ? 202.125 248.075 292.907 1.00 88.08 428 LEU f O 1
ATOM 20309 N N . LYS H 3 429 ? 202.967 250.041 293.647 1.00 85.53 429 LYS f N 1
ATOM 20310 C CA . LYS H 3 429 ? 202.647 250.735 292.401 1.00 85.53 429 LYS f CA 1
ATOM 20311 C C . LYS H 3 429 ? 203.468 250.202 291.230 1.00 85.53 429 LYS f C 1
ATOM 20312 O O . LYS H 3 429 ? 202.941 250.023 290.128 1.00 85.53 429 LYS f O 1
ATOM 20318 N N . HIS H 3 430 ? 204.752 249.917 291.453 1.00 84.76 430 HIS f N 1
ATOM 20319 C CA . HIS H 3 430 ? 205.572 249.426 290.353 1.00 84.76 430 HIS f CA 1
ATOM 20320 C C . HIS H 3 430 ? 205.424 247.925 290.130 1.00 84.76 430 HIS f C 1
ATOM 20321 O O . HIS H 3 430 ? 205.635 247.452 289.011 1.00 84.76 430 HIS f O 1
ATOM 20328 N N . CYS H 3 431 ? 205.063 247.164 291.161 1.00 81.87 431 CYS f N 1
ATOM 20329 C CA . CYS H 3 431 ? 204.879 245.733 291.001 1.00 81.87 431 CYS f CA 1
ATOM 20330 C C . CYS H 3 431 ? 203.463 245.346 290.603 1.00 81.87 431 CYS f C 1
ATOM 20331 O O . CYS H 3 431 ? 203.217 244.163 290.350 1.00 81.87 431 CYS f O 1
ATOM 20334 N N . ALA H 3 432 ? 202.526 246.295 290.556 1.00 80.86 432 ALA f N 1
ATOM 20335 C CA . ALA H 3 432 ? 201.210 245.964 290.016 1.00 80.86 432 ALA f CA 1
ATOM 20336 C C . ALA H 3 432 ? 201.197 245.651 288.509 1.00 80.86 432 ALA f C 1
ATOM 20337 O O . ALA H 3 432 ? 200.543 244.669 288.133 1.00 80.86 432 ALA f O 1
ATOM 20339 N N . PRO H 3 433 ? 201.868 246.394 287.605 1.00 79.43 433 PRO f N 1
ATOM 20340 C CA . PRO H 3 433 ? 201.883 245.922 286.207 1.00 79.43 433 PRO f CA 1
ATOM 20341 C C . PRO H 3 433 ? 202.747 244.693 285.988 1.00 79.43 433 PRO f C 1
ATOM 20342 O O . PRO H 3 433 ? 202.474 243.924 285.055 1.00 79.43 433 PRO f O 1
ATOM 20346 N N . VAL H 3 434 ? 203.771 244.478 286.819 1.00 84.46 434 VAL f N 1
ATOM 20347 C CA . VAL H 3 434 ? 204.557 243.251 286.724 1.00 84.46 434 VAL f CA 1
ATOM 20348 C C . VAL H 3 434 ? 203.723 242.050 287.147 1.00 84.46 434 VAL f C 1
ATOM 20349 O O . VAL H 3 434 ? 203.857 240.954 286.588 1.00 84.46 434 VAL f O 1
ATOM 20351 N N . LEU H 3 435 ? 202.852 242.229 288.142 1.00 82.53 435 LEU f N 1
ATOM 20352 C CA . LEU H 3 435 ? 201.911 241.173 288.492 1.00 82.53 435 LEU f CA 1
ATOM 20353 C C . LEU H 3 435 ? 200.832 241.023 287.430 1.00 82.53 435 LEU f C 1
ATOM 20354 O O . LEU H 3 435 ? 200.310 239.923 287.231 1.00 82.53 435 LEU f O 1
ATOM 20356 N N . ALA H 3 436 ? 200.490 242.109 286.735 1.00 84.55 436 ALA f N 1
ATOM 20357 C CA . ALA H 3 436 ? 199.528 242.016 285.643 1.00 84.55 436 ALA f CA 1
ATOM 20358 C C . ALA H 3 436 ? 200.112 241.347 284.407 1.00 84.55 436 ALA f C 1
ATOM 20359 O O . ALA H 3 436 ? 199.351 240.880 283.555 1.00 84.55 436 ALA f O 1
ATOM 20361 N N . LYS H 3 437 ? 201.437 241.294 284.287 1.00 88.41 437 LYS f N 1
ATOM 20362 C CA . LYS H 3 437 ? 202.058 240.692 283.114 1.00 88.41 437 LYS f CA 1
ATOM 20363 C C . LYS H 3 437 ? 202.257 239.187 283.250 1.00 88.41 437 LYS f C 1
ATOM 20364 O O . LYS H 3 437 ? 202.119 238.457 282.262 1.00 88.41 437 LYS f O 1
ATOM 20366 N N . LEU H 3 438 ? 202.567 238.698 284.449 1.00 89.85 438 LEU f N 1
ATOM 20367 C CA . LEU H 3 438 ? 202.994 237.317 284.648 1.00 89.85 438 LEU f CA 1
ATOM 20368 C C . LEU H 3 438 ? 202.073 236.564 285.603 1.00 89.85 438 LEU f C 1
ATOM 20369 O O . LEU H 3 438 ? 202.531 235.853 286.500 1.00 89.85 438 LEU f O 1
ATOM 20371 N N . ARG H 3 439 ? 200.762 236.699 285.421 1.00 96.39 439 ARG f N 1
ATOM 20372 C CA . ARG H 3 439 ? 199.818 235.967 286.259 1.00 96.39 439 ARG f CA 1
ATOM 20373 C C . ARG H 3 439 ? 198.545 235.655 285.484 1.00 96.39 439 ARG f C 1
ATOM 20374 O O . ARG H 3 439 ? 198.420 236.022 284.309 1.00 96.39 439 ARG f O 1
ATOM 20376 N N . PRO H 3 440 ? 197.588 234.967 286.103 1.00 104.10 440 PRO f N 1
ATOM 20377 C CA . PRO H 3 440 ? 196.323 234.673 285.422 1.00 104.10 440 PRO f CA 1
ATOM 20378 C C . PRO H 3 440 ? 195.449 235.911 285.343 1.00 104.10 440 PRO f C 1
ATOM 20379 O O . PRO H 3 440 ? 195.710 236.915 286.022 1.00 104.10 440 PRO f O 1
ATOM 20381 N N . PRO H 3 441 ? 194.398 235.881 284.530 1.00 108.24 441 PRO f N 1
ATOM 20382 C CA . PRO H 3 441 ? 193.532 237.052 284.396 1.00 108.24 441 PRO f CA 1
ATOM 20383 C C . PRO H 3 441 ? 192.557 237.145 285.557 1.00 108.24 441 PRO f C 1
ATOM 20384 O O . PRO H 3 441 ? 192.067 238.240 285.875 1.00 108.24 441 PRO f O 1
ATOM 20386 N N . PRO H 3 442 ? 192.228 236.010 286.197 1.00 111.27 442 PRO f N 1
ATOM 20387 C CA . PRO H 3 442 ? 191.275 236.037 287.319 1.00 111.27 442 PRO f CA 1
ATOM 20388 C C . PRO H 3 442 ? 191.784 236.778 288.547 1.00 111.27 442 PRO f C 1
ATOM 20389 O O . PRO H 3 442 ? 191.157 237.754 288.974 1.00 111.27 442 PRO f O 1
ATOM 20391 N N . ASP H 3 443 ? 192.927 236.331 289.080 1.00 111.45 443 ASP f N 1
ATOM 20392 C CA . ASP H 3 443 ? 193.573 236.868 290.284 1.00 111.45 443 ASP f CA 1
ATOM 20393 C C . ASP H 3 443 ? 192.607 236.908 291.472 1.00 111.45 443 ASP f C 1
ATOM 20394 O O . ASP H 3 443 ? 192.258 237.967 291.995 1.00 111.45 443 ASP f O 1
ATOM 20396 N N . ASN H 3 444 ? 192.170 235.718 291.890 1.00 109.92 444 ASN f N 1
ATOM 20397 C CA . ASN H 3 444 ? 191.117 235.630 292.897 1.00 109.92 444 ASN f CA 1
ATOM 20398 C C . ASN H 3 444 ? 191.655 235.881 294.302 1.00 109.92 444 ASN f C 1
ATOM 20399 O O . ASN H 3 444 ? 191.275 236.857 294.957 1.00 109.92 444 ASN f O 1
ATOM 20401 N N . GLN H 3 445 ? 192.647 235.069 294.705 1.00 111.77 445 GLN f N 1
ATOM 20402 C CA . GLN H 3 445 ? 193.373 235.255 295.996 1.00 111.77 445 GLN f CA 1
ATOM 20403 C C . GLN H 3 445 ? 194.883 235.430 295.764 1.00 111.77 445 GLN f C 1
ATOM 20404 O O . GLN H 3 445 ? 195.680 234.922 296.597 1.00 111.77 445 GLN f O 1
ATOM 20406 N N . ASP H 3 446 ? 195.270 236.112 294.681 1.00 115.76 446 ASP f N 1
ATOM 20407 C CA . ASP H 3 446 ? 196.709 236.398 294.417 1.00 115.76 446 ASP f CA 1
ATOM 20408 C C . ASP H 3 446 ? 197.243 237.286 295.543 1.00 115.76 446 ASP f C 1
ATOM 20409 O O . ASP H 3 446 ? 198.450 237.176 295.871 1.00 115.76 446 ASP f O 1
ATOM 20411 N N . ALA H 3 447 ? 196.399 238.194 296.041 1.00 116.34 447 ALA f N 1
ATOM 20412 C CA . ALA H 3 447 ? 196.802 239.086 297.152 1.00 116.34 447 ALA f CA 1
ATOM 20413 C C . ALA H 3 447 ? 197.135 238.225 298.370 1.00 116.34 447 ALA f C 1
ATOM 20414 O O . ALA H 3 447 ? 198.212 238.426 298.944 1.00 116.34 447 ALA f O 1
ATOM 20416 N N . TYR H 3 448 ? 196.290 237.237 298.676 1.00 114.67 448 TYR f N 1
ATOM 20417 C CA . TYR H 3 448 ? 196.543 236.329 299.825 1.00 114.67 448 TYR f CA 1
ATOM 20418 C C . TYR H 3 448 ? 197.854 235.586 299.558 1.00 114.67 448 TYR f C 1
ATOM 20419 O O . TYR H 3 448 ? 198.658 235.421 300.497 1.00 114.67 448 TYR f O 1
ATOM 20421 N N . ARG H 3 449 ? 198.046 235.147 298.310 1.00 113.48 449 ARG f N 1
ATOM 20422 C CA . ARG H 3 449 ? 199.298 234.451 297.911 1.00 113.48 449 ARG f CA 1
ATOM 20423 C C . ARG H 3 449 ? 200.453 235.456 297.936 1.00 113.48 449 ARG f C 1
ATOM 20424 O O . ARG H 3 449 ? 201.599 235.030 298.172 1.00 113.48 449 ARG f O 1
ATOM 20426 N N . ALA H 3 450 ? 200.152 236.740 297.712 1.00 115.70 450 ALA f N 1
ATOM 20427 C CA . ALA H 3 450 ? 201.189 237.799 297.749 1.00 115.70 450 ALA f CA 1
ATOM 20428 C C . ALA H 3 450 ? 201.585 238.086 299.200 1.00 115.70 450 ALA f C 1
ATOM 20429 O O . ALA H 3 450 ? 201.008 237.458 300.113 1.00 115.70 450 ALA f O 1
ATOM 20431 N N . GLU H 3 451 ? 202.520 239.017 299.407 1.00 114.01 451 GLU f N 1
ATOM 20432 C CA . GLU H 3 451 ? 203.010 239.296 300.783 1.00 114.01 451 GLU f CA 1
ATOM 20433 C C . GLU H 3 451 ? 202.143 240.387 301.413 1.00 114.01 451 GLU f C 1
ATOM 20434 O O . GLU H 3 451 ? 202.058 241.474 300.810 1.00 114.01 451 GLU f O 1
ATOM 20436 N N . PHE H 3 452 ? 201.472 240.079 302.527 1.00 112.89 452 PHE f N 1
ATOM 20437 C CA . PHE H 3 452 ? 200.666 241.082 303.276 1.00 112.89 452 PHE f CA 1
ATOM 20438 C C . PHE H 3 452 ? 199.285 241.263 302.639 1.00 112.89 452 PHE f C 1
ATOM 20439 O O . PHE H 3 452 ? 198.455 241.978 303.233 1.00 112.89 452 PHE f O 1
ATOM 20441 N N . GLY H 3 453 ? 199.042 240.648 301.476 1.00 110.44 453 GLY f N 1
ATOM 20442 C CA . GLY H 3 453 ? 197.701 240.700 300.859 1.00 110.44 453 GLY f CA 1
ATOM 20443 C C . GLY H 3 453 ? 197.366 242.073 300.302 1.00 110.44 453 GLY f C 1
ATOM 20444 O O . GLY H 3 453 ? 196.204 242.272 299.902 1.00 110.44 453 GLY f O 1
ATOM 20445 N N . SER H 3 454 ? 198.347 242.977 300.244 1.00 102.97 454 SER f N 1
ATOM 20446 C CA . SER H 3 454 ? 198.083 244.365 299.780 1.00 102.97 454 SER f CA 1
ATOM 20447 C C . SER H 3 454 ? 198.575 244.504 298.339 1.00 102.97 454 SER f C 1
ATOM 20448 O O . SER H 3 454 ? 197.806 244.988 297.489 1.00 102.97 454 SER f O 1
ATOM 20450 N N . LEU H 3 455 ? 199.813 244.068 298.094 1.00 104.60 455 LEU f N 1
ATOM 20451 C CA . LEU H 3 455 ? 200.376 244.016 296.720 1.00 104.60 455 LEU f CA 1
ATOM 20452 C C . LEU H 3 455 ? 199.356 243.360 295.786 1.00 104.60 455 LEU f C 1
ATOM 20453 O O . LEU H 3 455 ? 199.176 243.879 294.687 1.00 104.60 455 LEU f O 1
ATOM 20455 N N . GLY H 3 456 ? 198.702 242.282 296.227 1.00 100.69 456 GLY f N 1
ATOM 20456 C CA . GLY H 3 456 ? 197.665 241.621 295.412 1.00 100.69 456 GLY f CA 1
ATOM 20457 C C . GLY H 3 456 ? 196.468 242.526 295.164 1.00 100.69 456 GLY f C 1
ATOM 20458 O O . GLY H 3 456 ? 195.953 242.541 294.020 1.00 100.69 456 GLY f O 1
ATOM 20459 N N . PRO H 3 457 ? 196.005 243.302 296.168 1.00 105.41 457 PRO f N 1
ATOM 20460 C CA . PRO H 3 457 ? 194.911 244.245 295.908 1.00 105.41 457 PRO f CA 1
ATOM 20461 C C . PRO H 3 457 ? 195.356 245.280 294.867 1.00 105.41 457 PRO f C 1
ATOM 20462 O O . PRO H 3 457 ? 194.575 245.614 293.982 1.00 105.41 457 PRO f O 1
ATOM 20464 N N . LEU H 3 458 ? 196.602 245.747 294.988 1.00 105.67 458 LEU f N 1
ATOM 20465 C CA . LEU H 3 458 ? 197.132 246.753 294.031 1.00 105.67 458 LEU f CA 1
ATOM 20466 C C . LEU H 3 458 ? 197.157 246.131 292.635 1.00 105.67 458 LEU f C 1
ATOM 20467 O O . LEU H 3 458 ? 196.860 246.858 291.690 1.00 105.67 458 LEU f O 1
ATOM 20469 N N . LEU H 3 459 ? 197.524 244.851 292.528 1.00 107.46 459 LEU f N 1
ATOM 20470 C CA . LEU H 3 459 ? 197.578 244.130 291.225 1.00 107.46 459 LEU f CA 1
ATOM 20471 C C . LEU H 3 459 ? 196.172 244.041 290.634 1.00 107.46 459 LEU f C 1
ATOM 20472 O O . LEU H 3 459 ? 196.043 244.210 289.412 1.00 107.46 459 LEU f O 1
ATOM 20474 N N . CYS H 3 460 ? 195.169 243.775 291.474 1.00 107.63 460 CYS f N 1
ATOM 20475 C CA . CYS H 3 460 ? 193.765 243.739 290.984 1.00 107.63 460 CYS f CA 1
ATOM 20476 C C . CYS H 3 460 ? 193.399 245.128 290.456 1.00 107.63 460 CYS f C 1
ATOM 20477 O O . CYS H 3 460 ? 192.837 245.222 289.336 1.00 107.63 460 CYS f O 1
ATOM 20479 N N . SER H 3 461 ? 193.791 246.170 291.196 1.00 110.10 461 SER f N 1
ATOM 20480 C CA . SER H 3 461 ? 193.496 247.556 290.750 1.00 110.10 461 SER f CA 1
ATOM 20481 C C . SER H 3 461 ? 194.189 247.801 289.409 1.00 110.10 461 SER f C 1
ATOM 20482 O O . SER H 3 461 ? 193.559 248.425 288.545 1.00 110.10 461 SER f O 1
ATOM 20484 N N . GLN H 3 462 ? 195.425 247.319 289.249 1.00 116.05 462 GLN f N 1
ATOM 20485 C CA . GLN H 3 462 ? 196.216 247.504 288.002 1.00 116.05 462 GLN f CA 1
ATOM 20486 C C . GLN H 3 462 ? 195.540 246.789 286.832 1.00 116.05 462 GLN f C 1
ATOM 20487 O O . GLN H 3 462 ? 195.514 247.367 285.740 1.00 116.05 462 GLN f O 1
ATOM 20489 N N . VAL H 3 463 ? 195.029 245.578 287.063 1.00 122.65 463 VAL f N 1
ATOM 20490 C CA . VAL H 3 463 ? 194.315 244.824 285.992 1.00 122.65 463 VAL f CA 1
ATOM 20491 C C . VAL H 3 463 ? 193.079 245.637 285.600 1.00 122.65 463 VAL f C 1
ATOM 20492 O O . VAL H 3 463 ? 192.821 245.779 284.391 1.00 122.65 463 VAL f O 1
ATOM 20494 N N . VAL H 3 464 ? 192.386 246.202 286.594 1.00 126.94 464 VAL f N 1
ATOM 20495 C CA . VAL H 3 464 ? 191.174 247.026 286.308 1.00 126.94 464 VAL f CA 1
ATOM 20496 C C . VAL H 3 464 ? 191.591 248.235 285.464 1.00 126.94 464 VAL f C 1
ATOM 20497 O O . VAL H 3 464 ? 190.886 248.539 284.477 1.00 126.94 464 VAL f O 1
ATOM 20499 N N . LYS H 3 465 ? 192.713 248.869 285.815 1.00 127.02 465 LYS f N 1
ATOM 20500 C CA . LYS H 3 465 ? 193.202 250.066 285.081 1.00 127.02 465 LYS f CA 1
ATOM 20501 C C . LYS H 3 465 ? 193.544 249.672 283.644 1.00 127.02 465 LYS f C 1
ATOM 20502 O O . LYS H 3 465 ? 193.232 250.458 282.737 1.00 127.02 465 LYS f O 1
ATOM 20504 N N . ALA H 3 466 ? 194.167 248.507 283.455 1.00 130.79 466 ALA f N 1
ATOM 20505 C CA . ALA H 3 466 ? 194.537 248.025 282.104 1.00 130.79 466 ALA f CA 1
ATOM 20506 C C . ALA H 3 466 ? 193.263 247.795 281.290 1.00 130.79 466 ALA f C 1
ATOM 20507 O O . ALA H 3 466 ? 193.245 248.171 280.105 1.00 130.79 466 ALA f O 1
ATOM 20509 N N . ARG H 3 467 ? 192.235 247.222 281.918 1.00 135.61 467 ARG f N 1
ATOM 20510 C CA . ARG H 3 467 ? 190.943 246.991 281.222 1.00 135.61 467 ARG f CA 1
ATOM 20511 C C . ARG H 3 467 ? 190.361 248.347 280.814 1.00 135.61 467 ARG f C 1
ATOM 20512 O O . ARG H 3 467 ? 189.887 248.464 279.667 1.00 135.61 467 ARG f O 1
ATOM 20514 N N . ALA H 3 468 ? 190.442 249.341 281.704 1.00 143.59 468 ALA f N 1
ATOM 20515 C CA . ALA H 3 468 ? 189.918 250.693 281.399 1.00 143.59 468 ALA f CA 1
ATOM 20516 C C . ALA H 3 468 ? 190.688 251.283 280.214 1.00 143.59 468 ALA f C 1
ATOM 20517 O O . ALA H 3 468 ? 190.042 251.875 279.331 1.00 143.59 468 ALA f O 1
ATOM 20519 N N . GLN H 3 469 ? 192.012 251.101 280.190 1.00 144.28 469 GLN f N 1
ATOM 20520 C CA . GLN H 3 469 ? 192.857 251.628 279.084 1.00 144.28 469 GLN f CA 1
ATOM 20521 C C . GLN H 3 469 ? 192.451 250.944 277.776 1.00 144.28 469 GLN f C 1
ATOM 20522 O O . GLN H 3 469 ? 192.362 251.644 276.753 1.00 144.28 469 GLN f O 1
ATOM 20524 N N . ALA H 3 470 ? 192.199 249.634 277.821 1.00 152.16 470 ALA f N 1
ATOM 20525 C CA . ALA H 3 470 ? 191.782 248.882 276.614 1.00 152.16 470 ALA f CA 1
ATOM 20526 C C . ALA H 3 470 ? 190.437 249.429 276.129 1.00 152.16 470 ALA f C 1
ATOM 20527 O O . ALA H 3 470 ? 190.281 249.610 274.905 1.00 152.16 470 ALA f O 1
ATOM 20529 N N . ALA H 3 471 ? 189.519 249.713 277.060 1.00 149.79 471 ALA f N 1
ATOM 20530 C CA . ALA H 3 471 ? 188.195 250.270 276.695 1.00 149.79 471 ALA f CA 1
ATOM 20531 C C . ALA H 3 471 ? 188.389 251.637 276.035 1.00 149.79 471 ALA f C 1
ATOM 20532 O O . ALA H 3 471 ? 187.728 251.896 275.010 1.00 149.79 471 ALA f O 1
ATOM 20534 N N . LEU H 3 472 ? 189.294 252.457 276.579 1.00 153.49 472 LEU f N 1
ATOM 20535 C CA . LEU H 3 472 ? 189.567 253.802 276.010 1.00 153.49 472 LEU f CA 1
ATOM 20536 C C . LEU H 3 472 ? 190.114 253.637 274.589 1.00 153.49 472 LEU f C 1
ATOM 20537 O O . LEU H 3 472 ? 189.679 254.396 273.702 1.00 153.49 472 LEU f O 1
ATOM 20539 N N . GLN H 3 473 ? 191.005 252.660 274.384 1.00 153.60 473 GLN f N 1
ATOM 20540 C CA . GLN H 3 473 ? 191.583 252.403 273.039 1.00 153.60 473 GLN f CA 1
ATOM 20541 C C . GLN H 3 473 ? 190.463 251.974 272.082 1.00 153.60 473 GLN f C 1
ATOM 20542 O O . GLN H 3 473 ? 190.280 252.675 271.068 1.00 153.60 473 GLN f O 1
#

InterPro domains:
  IPR001487 Bromodomain [PF00439] (1411-1491)
  IPR001487 Bromodomain [PF00439] (1537-1616)
  IPR001487 Bromodomain [PR00503] (1544-1557)
  IPR001487 Bromodomain [PR00503] (1558-1574)
  IPR001487 Bromodomain [PR00503] (1574-1592)
  IPR001487 Bromodomain [PR00503] (1592-1611)
  IPR001487 Bromodomain [PS50014] (1418-1488)
  IPR001487 Bromodomain [PS50014] (1541-1611)
  IPR001487 Bromodomain [SM00297] (1399-1507)
  IPR001487 Bromodomain [SM00297] (1521-1630)
  IPR009067 TAFII-230 TBP-binding [PF09247] (26-86)
  IPR011177 Transcription initiation factor TFIID subunit 1, animal [PIRSF003047] (18-1893)
  IPR018359 Bromodomain, conserved site [PS00633] (1546-1603)
  IPR022591 Transcription initiation factor TFIID subunit 1, histone acetyltransferase domain [PF12157] (586-1048)
  IPR036427 Bromodomain-like superfamily [G3DSA:1.20.920.10] (1360-1516)
  IPR036427 Bromodomain-like superfamily [G3DSA:1.20.920.10] (1517-1650)
  IPR036427 Bromodomain-like superfamily [SSF47370] (1382-1513)
  IPR036427 Bromodomain-like superfamily [SSF47370] (1535-1638)
  IPR036741 TAFII-230 TBP-binding domain superfamily [G3DSA:1.10.1100.10] (29-87)
  IPR036741 TAFII-230 TBP-binding domain superfamily [SSF47055] (30-86)

Radius of gyration: 57.5 Å; Cα contacts (8 Å, |Δi|>4): 3957; chains: 6; bounding box: 125×187×125 Å

Solvent-accessible surface area: 104987 Å² total; per-residue (Å²): 90,109,12,90,15,44,0,72,90,49,119,23,27,2,107,46,4,5,59,101,45,44,22,95,103,96,40,103,157,30,60,45,109,53,16,7,26,19,4,6,8,68,72,3,17,108,92,8,61,102,67,23,204,36,199,70,12,80,14,92,14,44,13,86,62,1,35,147,28,147,10,21,37,57,2,5,79,31,1,73,58,4,94,142,116,23,118,10,59,61,38,51,11,16,42,21,18,85,50,16,64,56,16,182,55,23,9,18,34,114,88,0,62,53,210,158,19,39,11,0,20,0,0,31,26,5,84,67,49,4,0,34,29,79,19,20,75,113,114,15,98,70,26,19,50,65,64,31,106,164,19,110,145,26,52,19,17,105,129,18,78,38,34,0,47,8,11,65,124,56,28,123,112,56,53,102,82,21,79,117,76,34,100,75,15,6,34,19,64,19,4,22,2,83,56,13,116,28,6,27,0,55,5,10,53,9,0,0,0,3,4,5,12,64,62,12,19,0,13,2,14,13,0,1,0,1,30,0,25,4,21,1,59,132,78,111,77,194,31,122,35,25,69,148,27,124,2,11,57,61,54,110,10,152,89,24,26,11,24,1,26,4,81,81,22,42,41,9,21,0,2,30,3,60,0,2,48,0,2,2,12,77,10,174,14,35,140,25,0,0,0,0,0,11,33,47,125,4,6,33,1,21,59,7,94,13,0,0,0,0,1,12,0,6,1,65,63,77,0,9,17,54,140,38,174,101,1,72,28,5,47,107,39,13,2,20,6,20,0,16,43,26,0,109,152,11,161,44,165,74,49,38,8,94,25,89,63,0,75,153,16,7,78,83,38,74,73,67,28,0,120,114,44,0,128,95,2,2,46,74,82,187,118,61,150,22,42,87,47,28,11,28,70,126,107,39,52,18,7,50,60,53,25,2,50,86,65,2,35,10,12,46,0,1,1,38,7,8,6,23,0,4,55,18,80,36,115,61,23,65,122,75,45,70,78,34,3,11,29,49,10,0,116,1,4,42,5,12,99,146,54,120,10,25,3,64,9,106,33,55,11,7,20,5,50,55,52,22,2,7,0,7,12,77,62,86,75,184,94,54,91,38,87,166,57,61,67,127,62,0,90,99,59,0,164,174,106,60,12,100,97,105,32,5,125,81,126,21,86,148,77,0,0,63,41,6,80,75,49,75,109,146,263,149,61,115,65,64,75,105,78,126,43,85,79,41,2,37,124,3,2,61,44,3,12,135,31,0,56,31,97,123,114,48,98,89,126,159,98,74,124,41,2,45,3,74,2,33,51,176,62,151,170,63,106,144,116,86,69,84,63,73,26,181,119,96,27,4,18,74,36,20,41,144,70,65,73,65,142,87,131,124,231,141,146,81,74,86,113,93,62,96,141,143,86,79,107,71,83,136,110,62,93,126,50,92,87,147,125,191,108,50,145,47,61,6,42,2,18,1,22,50,0,24,0,11,0,48,87,16,39,13,128,176,69,20,2,52,4,56,0,51,0,20,0,67,3,78,73,46,120,14,46,107,0,71,0,0,0,4,57,10,131,21,122,107,0,55,0,44,121,62,101,11,58,61,94,85,104,17,54,0,90,70,21,5,123,77,128,26,163,79,34,31,0,61,82,0,15,104,25,7,14,61,8,1,40,48,4,18,2,42,41,30,57,13,1,0,12,0,67,6,18,69,111,15,90,139,48,0,60,107,86,88,35,0,94,0,30,0,38,0,4,1,72,118,25,152,8,5,3,27,11,10,41,16,82,57,144,42,54,20,23,140,42,4,0,0,1,2,6,15,16,20,24,4,12,6,4,5,3,0,0,0,1,0,1,28,8,2,8,0,29,1,30,0,32,0,21,3,47,30,69,4,18,0,0,0,0,4,53,78,80,89,59,63,126,47,197,93,136,176,65,41,22,11,34,7,71,4,93,26,4,3,0,1,3,4,1,0,2,0,1,0,15,13,50,97,25,77,3,89,126,41,137,69,0,30,0,14,0,0,36,111,0,44,78,2,0,105,68,7,2,45,40,0,33,78,0,1,92,16,0,34,119,25,0,101,25,184,17,28,7,67,29,0,11,0,0,0,0,18,36,14,10,36,92,29,17,19,26,0,1,0,0,7,0,10,0,24,1,0,5,14,70,58,11,6,39,3,14,22,85,1,40,42,13,2,0,50,0,0,0,51,0,0,0,21,5,8,3,2,7,33,54,20,14,11,7,0,0,8,33,0,0,9,15,5,0,18,1,8,3,0,48,137,24,5,5,48,0,13,15,33,31,25,3,32,78,15,4,59,86,0,10,64,16,0,43,136,39,14,0,0,15,0,33,8,123,121,125,56,1,86,92,20,22,14,16,6,90,12,2,2,7,4,4,65,78,2,21,48,18,8,58,8,0,0,10,4,0,0,21,4,0,30,68,76,3,55,62,88,23,2,30,53,1,0,29,1,14,0,33,45,0,44,74,0,16,88,55,163,92,58,30,151,64,7,24,80,2,10,10,15,10,77,28,0,33,129,14,1,34,24,0,5,16,54,88,2,81,54,21,4,123,30,6,0,60,85,22,1,0,0,31,0,70,1,37,45,48,36,43,172,181,116,52,18,0,35,0,23,5,89,36,34,123,111,34,121,2,20,18,70,16,42,11,62,4,59,0,4,0,1,0,0,45,4,32,51,88,34,99,11,72,2,43,73,110,30,83,109,22,85,8,84,14,78,54,61,55,62,65,130,131,154,122,90,1,31,11,78,25,62,86,79,45,103,11,98,14,99,54,16,66,81,59,7,0,0,0,2,1,8,9,1,7,58,3,40,4,2,13,76,41,44,18,110,16,36,44,24,7,15,11,11,0,0,57,42,2,22,4,0,5,0,0,27,50,0,7,117,12,0,56,120,50,52,54,80,47,0,56,99,0,0,37,49,1,0,76,55,112,82,0,0,14,69,0,6,39,41,0,0,68,1,3,1,108,1,2,48,70,13,50,108,87,54,118,45,69,21,4,10,44,51,6,0,27,137,50,17,6,12,194,94,9,86,82,2,3,84,33,4,96,1,122,61,19,39,44,5,22,0,17,10,16,0,0,15,0,0,0,62,11,50,58,106,136,110,81,13,12,102,92,0,5,54,11,0,19,33,3,10,53,18,20,21,39,168,126,18,142,25,26,5,6,34,2,70,8,48,4,0,34,0,0,13,45,7,15,18,99,35,138,76,87,143,141,78,112,79,48,39,120,65,20,49,105,40,5,90,70,3,0,47,8,2,10,19,29,0,3,22,8,59,40,47,52,12,14,38,9,20,5,1,18,4,0,1,122,1,2,15,45,1,10,124,30,25,6,0,28,36,49,13,54,14,0,56,33,2,0,77,104,12,10,6,28,25,8,4,42,8,0,0,91,4,0,2,14,26,0,83,78,62,126,11,133,114,6,3,45,53,0,4,76,25,1,78,103,8,70,7,15,60,0,27,13,44,0,2,41,17,1,31,147,41,23,2,4,41,100,134,95,161,12,84,6,28,69,83,67,8,0,57,70,3,9,146,4,0,6,37,40,2,20,24,15,5,5,2,0,6,15,2,7,25,1,0,65,27,4,15,5,80,75,111,2,102,30,34,136,185,90,56,110,104,8,81,6,68,2,9,41,105,48,0,77,44,25,93,93,13,11,107,11,0,64,11,110,65,103,74,122,15,35,102,2,18,110,17,0,26,98,39,91,34,0,143,70,4,3,19,36,0,1,68,59,0,24,91,14,1,111,69,24,9,93,73,0,48,17,49,59,0,23,39,10,3,100,0,1,96,6,0,24,74,6,119,83,16,117,21,55,62,22,5,22,37,0,2,11,7,0,4,6,0,0,2,2,90,18,84,54,95,79,39,119,39,5,106,88,2,18,79,0,0,85,22,0,13,69,5,2,26,51,8,12,110,128,34,85,53,112,113,12,3,70,49,27,2,32,113,5,1,33,108,10,13,91,68,114,175,15,28,29,7,4,12,17,0,1,2,0,1,0,3,49,4,41,147,91,29,20,106,96,48,8,104,97,38,52,108,42,24,14,86,34,35,113,48,16,114,109,23,122,83,121,92,55,21,33,57,37,4,2,68,54,7,58,56,6,3,43,107,30,38,5,66,30,60,45,63,68,73,89,98,82,78,55,84,76,61,42,70,102,46,67,40,63,20,16,68,77,23,24,61,48,21,62,65,44,60,62,65,71,91,94,120,173,44,107,80,24,24,6,3,0,0,48,3,24,100,120,56,1,52,36,1,47,160,14,11,98,66,20,130,94,88,2,68,67,49,0,16,1,41,52,75,121,98,29,50,72,7,43,0,46,2,63,153,62,78,18,75,4,69,3,0,43,8,3,2,1,1,1,0,0,0,3,44,55,67,92,15,0,14,0,2,4,17,0,7,6,0,0,23,4,121,162,162,87,25,73,58,49,32,10,13,4,77,3,1,44,13,1,55,104,77,10,10,59,151,62,95,137,132,45,72,116,42,5,111,124,28,73,54,39,28,81,138,17,124,62,68,124,87,60,83,35,75,181,164,227,81,84,3,97,70,94,60,100,115,76,104,67,48,52,21,52,94,25,7,34,14,62,32,40,2,20,82,6,0,4,40,7,34,1,91,32,39,141,53,34,44,15,9,157,145,10,73,83,32,8,2,2,21,26,17,145,62,65,75,30,23,7,39,40,1,3,55,37,86,112,184,104,161,21,36,54,30,22,105,33,0,30,89,34,0,7,77,5,6,44,37,95,56,105,71,73,6,37,61,0,17,106,12,0,16,98,19,67,4,2,39,5,0,4,5,15,2,1,5,2,0,19,2,4,3,34,6,10,15,47,78,18,60,34,40,28,2,48,50,2,0,72,0,0,94,6,1,22,67,8,110,40,7,123,6,93,33,10,0,20,47,0,0,4,6,0,0,7,0,0,0,1,71,60,1,6,138,139,64,89,110,36,80,12,17,41,1,0,47,43,0,0,119,4,0,16,50,0,3,146,102,31,39,72,18,29,11,43,0,17,21,48,0,0,89,11,0,0,118,8,1,42,77,101,197,32,54,44,24,6,7,11,0,0,1,2,0,0,13,64,30,32,71,11,1,11,85,34,0,3,68,65,20,39,125,4,5,31,76,0,35,155,19,28,148,111,20,130,91,122,110,57,95,58,51,79,4,0,65,52,0,31,56,11,9,46,133,37,10,8,76,8,42,52,67,79,67,80,107,90,40,107,64,41,25,82,95,28,26,60,31,33,12,8,59,17,12,50,63,20,46,64,62,58,64,63,64,71,88,91,123

Organism: Homo sapiens (NCBI:txid9606)

Sequence (2336 aa):
DTKPRVAEWRYGPARLWYDMLGVPEDGSDLLADENFLMVTQLHWEDDIIWDGEPWYSIFPIDNEDLVYGRWEDNIIWDAQAMPRLLEPPVLTLDPNDENLILPWNLSNDEYYYPKIIQHSIPAVELRQPFFPTHMGPIKLRQFHRPPLKKYSFGALSQPGPHSVQPLLKHIKKKAKMREQERQASGGGEMFFMRTPQDLTGKDGDLILAEYSEENGPLMMQVGMATKIKNYYKRKPGKDPGAPDCKYGETVYCHTSPFLGSLHPGQLLQAFENNLFRAPIYLHKMPETDFLIIRTRQGYYIRELVDIFVVGQQCPLFEVPGPNSKRANTHIRDFLQVFIYRLFWKSKDRPRRIRMEDIKKAFPSHSESSIRKRLKLCADFKRTGMDSNWWVLKSDFRLPTEEEIRAMVSPEQCCAYYSMIAAEQRLKDAGDDEVRTAPWNTTRAFIAAMKGKCLLEVTGVADPTGCGEGFSYVKIPNKDADLRRLSLKNAKQLLRKFGVPEEEIKKLSRWEVIDVVRTMSTERFSVAEHQERYKEECQRIFDLQNKVLSSTEVLSTDATGRCLKIYRTFRDEEGKEYVRCETVRKPAVIDAYVRIRTTKDEEFHREEMRKERRRIQEQLRRLKRNQEKEKGFESPRPYKLTHQVVCINNINFQRKSVVGFVELTIFPTVANLNRIKLNSKQCRIYRVRINDLEAAFIYNDPTLEVCHSESKQRNLNYFSNAYAAAVSAVDPDAGNGELCIKVPSELWKHVDELKVLKIHINFSLDQPKGGLHFVVPSVEGSMAERGAHVFSCGYQNSTRFWFPCVDSYSELCTWKLEFTVDAAMVAVSNGDLVETVYTHDMRKKTFHYMLTIPTAASNISLAIGPFEILVDPYMHEVTHFCLPQLLPLLKHTTSYLHEVFEFYEEILTCRYPYSCFKTVFIDEAYVEVAAYASMSIFSTNLLHSAMIIDETPLTRRCLAQSLAQQFFGCFISRMSWSDEWVLKGISGYIYGLWMKKTFGVNEYRHWIKEELDKIVAYELKTGGVLLHPIFNPASHLHFSIKHPHTLSWEYYSMFQCKAHLVMRLIENRISMEFMLQVFNKLLSLASTASSQKFQSHMWSQMLVSTSGFLKSISNVSGKDIQPLIKQWVDQSGVVKFYGSFAFNRKRNVLELEIKQDYTSPGTQKYVGPLKVTVQELDGSFNHTLQIEENSLKHDIPCHSKSRRNKKKKIPLMNGEEVDMDLSAMDADSPLLWIRIDPDMSVLRKVEFEQADFMWQYQLRYERDVVAQQESILALEKFPTPASRLALTDILEQEQCFYRVRMSACFCLAKIANSMVSTWTGPPAMKSLFTRMFCCKSCPNIVKTNNFMSFQSYFLQKTMPVAMALLRDVHNLCPKEVLTFILDLIKYNDNRKNKFSDNYYRAEMIDALANSVTPAVSVNNEVRTLDNLNPDVRLILEEITRFLNMEKLLPSYRHTITVSCLRAIRVLQKNGHVPSDPALFKSYAEYGHFVDIRIAALEAVVDYTKVDRSYEELQWLLNMIQNDPVPYVRHKILNMLTKNPPFTKNMESPLCNEALVDQLWKLMNSGTSHDWRLRCGAVDLYFTLFGLSRPSCLPRLKPRSIHELSVEQQLYYKEITEACVGSCEAKRAEALQSIATDPGLYQMLPRFSTFISEGVRVNVVQNNLALLIYLMRMVKALMDNPTLYLEKYVHELIPAVMTCIVSRQLCLRPDVDNHWALRDFAARLVAQICKHFSTTTNNIQSRITKTFTKSWVDEKTPWTTRYGSIAGLAELGHDVIKTLILPRLQQEGERIRSVLDGPVLSNIDRIGADHVQSLLLKHCAPVLAKLRPPPDNQDAYRAEFGSLGPLLCSQVVKARAQAALQPHELESQFILRLPPEYASTVRRAVQSGHVNLKDRLTIELHPDGRHGIVRVDRVPLASKLVDLPCVMESLKTIDKKTFYKTADICQMLVSTEKKFIWNHGITLPLKNVRKRRFRKTAKDVEKEVKRLLSTDAEAVSTRWEIIAEDKTPTYREPVSDYQVLREKAASQRRDVERALTRFMAKTGETQSLFKDDVSTFPLIAARPFTIPYLTALLPSELHELSVEQQLYYKEITEACVGSCEAKRAEALQSIATDPGLYQMLPRFSTFISEGVRVNVVQNNLALLIYLMRMVKALMDNPTLYLEKYVHELIPAVMTCIVSRQLCLRPDVDNHWALRDFAARLVAQICKHFSTTTNNIQSRITKTFTKSWVDEKTPWTTRYGSIAGLAELGHDVIKTLILPRLQQEGERIRSVLDGPVLSNIDRIGADHVQSLLLKHCAPVLAKLRPPPDNQDAYRAEFGSLGPLLCSQVVKARAQAALQ

Foldseek 3Di:
DFAPDWAQDCPAPCVVVCVVVPQPHRHIVCVPVVVPDVVNVDPCVVVPQDPDPVPPDPDQDDDCCVVPNPCVLVDQPDNGPGPDYDYDDDDDPDCSDPPDPVDDDPPPCCVVPVDDWDWAQCLLLCPPVFQALDADLVRLLCPVPDDDDADCDFDRNDDDDFDADEQPVVAVVVVVVVCVVCVVVPNDDDDDRHDPVVQDPSYDADEAEAEDFPAALFDDIRGTDKFKEKEAAAAPPDHPDQPDDPGGDYDHDPPDPALADDDHGDIWIWIDDQFWIWTKAKDFDDPPDWDWDDDRHGIYIGRHTIYIYTYHTQGNDAQDAPPDPLLVLQSLLVLLLVVLVQQVPAPDPQRKDALVVSCVRPVVDDVVSVCVSLVPQWDAACDDPCHRITTGDPPDDRDDSVVSSVSDDSSNSRSNSLNVSLVSVVVLVVVLSVCLRSNQQNVQSVCVVVVNFAAQQDDSNASVPDLAGGHRHGDHLWAVVLVVCDLVNLLVLCVVLVPDVVQSVVSDSVSSSVVSVVSVVCRDTHPVSVVVRSVSSNVNVVVRVVVSNDPDDDDDDPPQDWAKDKAWDADPPGDTDIDIGIGRDVSCVVVVVVVVVVVVVVPDPVVVVVVVVVVVVVVVVVVVVVVVVD/DADALAQKAWAEKEWAWDDCDQVQRKIWTKMKIKIWGNAAPNFKQAWAADQKAWDFKAKVNHGWDKDFDQCLFFQDDPPDPFQFQLVSQVSNVVRCVQQALSHHHHGMIIGDDDVCSVVPRPTHMMMMMIIIMRRHAPAFKFWDQDDDDDDSQVRWIKIKGAFDQQRLSRPHIGSRHFQRWYWYKYKYKAFLQKDKDKAADFPDKAADPVNGIIMTIGTGLQTGGSSQIIMMMINWDWDAQPPDGLEIETETPPQVQLRCAQCNCLVVLQVLVCPLAVDHQQGRHAYEYEDDLHNDQWDAGARYIYHHNLLRDHPQAPPSNVVSVLSSNLNVLCNLQDILQHASFLAVPLVSLQSSLQSSLVVCCVPVHPQVSQVVLVVLLVLQQVVLLVFFFQAHGEPDCLGPRDSHRPRDPLGDAPSSVVNSSSLSNNLVVLVCVVPPDSLVSVLSNVLSVLSSVLRPDSPSPPRNSSSYDHPVNSQVSSCVSGVDGCVVSCVPSHHPTAFWEWEKEWDADLVQQKIKMFIDTDDPRNRHHDDQAKWWKWWFFQQEIDIDIDGRHPVDTIDIGHDDDQCCVVPVDFRQYPDGDTHGDDCPPPDPRHRTLEMDIRQVPSGSYDYHYDDDLRSLLCQLAPHPHLVSVQVSLVVCLVPLDVSSLVSLVVLLPDDVPDLVSNLSSLLSNLSSLQVPAVNDDDDQPCLVVCLVPFADPVDSLQGDEDACVPVRVNVVNLSNLLSSLLHAHPVRARDPVSLVSLVSCVVNYHHPPYSHDCLSSVLSSLSSLLNRDDADDDDPVPQQDDVPADPSVVSNVVVLVVQCVVCVVVNDSQNSSLLSSLVSVLSCCVHRGDPLDLVVLVVQLDQPHRVSSNLSSLLSLLVSCLVVVDPVSVVVLLVCLQDDSNPSSNLSSLVSCLVRPSAFLVDDGPPLAVVVSSSLSCVLRHRVSHHSNSNSSSSSNCCGHQNSRRRPNYD/DDDDDDDDPDDPVRVVLVVQLVVQLQPPDDVSNVVSLVCLQEPLPCPVVVVVLLCCLLVQLVVCQVQVDLSSLVSSLSSVVSNPNHPRDDPLVSVVSVLVSLLCLLQHDHNPDLPDCVVVSVVSLVSSLVVLLVVCVPPDDPPDRPVVLVVVLVCLQVPPPHPLSSNLSSLSNQLPNDLCSCLPPVPPCLVVLVVLQVVVVPDPPDPDCSNVSNVSSLVSSLLSVLVSDLVPDPLPPQACPCVVSVCSCGNVSSVSSVVVVVVVVVD/DDDQDADEAEAEDPVLVVVLVVVVVVPDCVQVVQWDWAADPVRFWTWIGGRNNTWIWGKAFAPDKDWDWDDDPVPDTHTRDIYGIYTYTVVVVRYDQAHDDPVTGSCNPPVDDDDDPVVVVVVVVVVVVVVVDDDDDDDDDDDD/DDDDDDDDDPDPVVVVVVVVVVVVVVVVVVQLVQLVPAPWDDPDPPDNPPDTHRDDDDDPDVCCVVVDDDPD/DDDDVVVVVVLVQLVVLLQDPDDVSLVVSLVCLQEDQPCPVCVVVLLVVLLVQLVCCVVPLDLSSLVSSLSSLVSNVNHPRDDCQVRVVSVLVSLVSLQQPDRNDPPRQPDPSVVSLLSSLLVVLVVCVVHPDPVVCSPVVLLVVLQCLQVDPPRALRNNSSSLSNQLSNDQVSCVPRVVVCQVVLVVLVCCAVDNPDPPDRRHVSSVSSVVSSLLSCLVSCVVPDDLCLPQVLVVGPPSVSSVSNVVSSVVVVVVVVVD

Nearest PDB structures (foldseek):
  7egh-assembly1_H  TM=1.014E+00  e=7.933E-12  Homo sapiens
  7edx-assembly1_H  TM=1.013E+00  e=1.399E-11  Homo sapiens
  6mzc-assembly1_K  TM=9.605E-01  e=1.099E-08  Homo sapiens
  7egh-assembly1_f  TM=1.004E+00  e=8.996E-34  Homo sapiens
  7edx-assembly1_f  TM=1.003E+00  e=7.095E-33  Homo sapiens

Secondary structure (DSSP, 8-state):
-------S-SSSTTHHHHHHHT--TT----SSGGGGSTTSSS-GGGGS--S----S-SSPPP-HHHHHS-GGGG--S-SSS-SS---PPPP---SSSTTS--------HHHHS-------HHHHTT-TTTS-S---HHHHHTTT----PPPSSSSSSS-S-EEEEE-SHHHHHHHHHHHHHHHHTTSS------SGGGG-TTSS--EEEEESSSS-S--PPTT-EEEEEEEEPPPSS----PPP-SSSEEE--SS-SSSS-PPTT-EEEEEESSSEEEEEEEEEPPSSEEEEEE-SS-EEEEE--EEEEE---EE-SPPPPTT-HHHHHHHHHHHHHHHHHHHHT--SSS-EE-HHHHHHH-TTS-HHHHHHHHHTTEEEE-SSTTTTEEEEPTT-----HHHHHHH--HHHHHHHHHHHHHHHHHHH---HHHHTSHHHHHHHHHHHHHTS-EE-SSSS--SSSSSSS----EE----HHHHHTHHHHHHHHHHHHT--HHHHHT--HHHHHHHHHHHHH---SSHHHHHHHHHHHHHHHHHHHHHHH-------------EEEEEE---TTT---EEEEEE--HHHHHHHHHHHHHHHH---HHHHHHHHHHHHHHHHHHHHHHHHH-/----SSSEEEEEEEEEEEEEETTTTEEEEEEEEEEEESSS----EEEB-SS-EEEEEEETTEE-EEEE--TTSSSS-TT-----HHHHHHHHHHHHHHS-TTTT--SEEEEPPGGGHHHHTTT--EEEEEEEEESS-SSSEEEE--S--S-HHHHT-EEEE--SSS-GGGTS-B--STT--EEEEEEEEEETT-EEEESSEEEEEEEPTTSSEEEEEEEEEEEE-GGG--EEEE-PEEEE-SSSSSEEEEE-TT-HHHHHHHTTSHHHHHHHHHHHSSSPPSSS-EEEEEESS-SSSEEEETTEEEEEGGG---TT--SSHHHHHHHHHHHHHHIIIIIISEESSSTTHHHHHHHHHHHHHHHHHHHHHHHHHHHHHHHHHHHHHHHHHHSS---SS-------SSSS-SSSGGGS-HHHHHHHHHHHHHHHHHHHHHS-HHHHHHHHHHHHHHHHHHTT--SSSSSGGGSEE-HHHHHHHHHHHHS---HHHHHHHTTT--BEEEEEEEEEETTTTEEEEEEEE--SSTTB----SEEEEEEEETTEEEEEEEE--TT--EEEEE----HHHHTT-PEE-SSS-EE---TTSS-SS--EEEEEESTT--SSEEEEEE--HHHHHHHHHH-S-HHHHHHHHHHGGG---HHHHHHHHHHHT-BTB-HHHHHHHHHHHHHHHHHTTTT--SSPTTHHHHHHHHB-SS-SSSBPPP---SSSHHHHHHHHHHHHTT---TTSS--HHHHHHHHHHHHT---SSSSS--HHHHHHHHHHHHHT-PPP--STT----STT--HHHHHHHHHHHHHHHHHHHS--SSSHHHHHHHHHHHHHHHTTSS----HHHHHHTSTTS-HHHHHHHHHHHHHHHHHS--HHHHHHHHHHHHS-S-HHHHHHHHHHHHHS-S--SS---S---HHHHHHHHHHHHTTSTTTSSHHHHHHHHHHHHH-SS--SS--/--PPPP--SS-HHHHHHHHHHHHHTT-SSHHHHHHHHHHHHH-GGGTTSHHHHHHHHHHHHHHSTTTT-HHHHHHHHHHHHHHHS-SSS--TTSHHHHHHHHHHHHH---SS-SSSTHHHHHHHHHHHHHHHHHHHHSS--TTSSHHHHHHHHHHHHSSSS--HHHHHHHHHHHHTT-HHHHHHSSGGGHHHHHHHHHHHHHS---SSSHHHHHHHHHHHHHHHHHHHHHHTS-S--TTTGGGGGTTSSHHHHHHHHHHHHHHHHH-/-----EEEEEE--HHHHHHHHHHHHH--THHHHHEEEEE-TTSS-EEEEETTEEEEEEEEEEEEEEEEEEESSSSEEEEEEEEEEEEEE---TTB--S-SSSS-SSIIIIIS------HHHHHHHHHHHHHHSS-EEEEE----/-----------HHHHHHHHHHHHHHHHHHHHHHHHHTS-EE-SSTT-SSSS-EEPP---SSHHHHHHS-S--/-PPPHHHHHHHHHHHHHTSSS-HHHHHHHHHHHHT-S--TTSHHHHHHHHHHHHHTTTTS--HHHHHHHHHHHHHHHT-SS--TTSSHHHHHHHHHHHHH-S---SSTTTS-HHHHHHHHHHHHHHHTTSS--TTT-HHHHHHHHHHHHHSSTT--HHHHHHHHHHHHHH-HHHIIIIIGGGGGHHHHHHTTTSS-S--SSSHHHHHHHHHHHHHHHHHHHHHHSS-S--SSHHHHSSTTTHHHHHHHHHHHHHHHHHH-

GO terms:
  GO:0000785 chromatin (C, IDA)
  GO:0001181 RNA polymerase I general transcription initiation factor activity (F, IDA)
  GO:0005669 transcription factor TFIID complex (C, IDA)
  GO:0004672 protein kinase activity (F, IDA)
  GO:0016301 kinase activity (F, IDA)
  GO:0061631 ubiquitin conjugating enzyme activity (F, IDA)
  GO:0034644 cellular response to UV (P, IDA)
  GO:0005634 nucleus (C, IDA)
  GO:0005654 nucleoplasm (C, IDA)
  GO:0005730 nucleolus (C, IDA)
  GO:0045944 positive regulation of transcription by RNA polymerase II (P, IDA)
  GO:0050821 protein stabilization (P, IDA)
  GO:1905524 negative regulation of protein autoubiquitination (P, IDA)
  GO:0160207 positive regulation of androgen receptor signaling pathway (P, IDA)
  GO:1901797 negative regulation of signal transduction by p53 class mediator (P, IDA)
  GO:0006511 ubiquitin-dependent protein catabolic process (P, IDA)
  GO:0006974 DNA damage response (P, IDA)
  GO:0140416 transcription regulator inhibitor activity (F, IDA)
  GO:0140566 histone reader activity (F, IDA)
  GO:0071318 cellular response to ATP (P, IDA)